Protein 2K4J (pdb70)

Structure (mmCIF, N/CA/C/O backbone):
data_2K4J
#
_entry.id   2K4J
#
_cell.length_a   1.000
_cell.length_b   1.000
_cell.length_c   1.000
_cell.angle_alpha   90.00
_cell.angle_beta   90.00
_cell.angle_gamma   90.00
#
_symmetry.space_group_name_H-M   'P 1'
#
loop_
_atom_site.group_PDB
_atom_site.id
_atom_site.type_symbol
_atom_site.label_atom_id
_atom_site.label_alt_id
_atom_site.label_comp_id
_atom_site.label_asym_id
_atom_site.label_entity_id
_atom_site.label_seq_id
_atom_site.pdbx_PDB_ins_code
_atom_site.Cartn_x
_atom_site.Cartn_y
_atom_site.Cartn_z
_atom_site.occupancy
_atom_site.B_iso_or_equiv
_atom_site.auth_seq_id
_atom_site.auth_comp_id
_atom_site.auth_asym_id
_atom_site.auth_atom_id
_atom_site.pdbx_PDB_model_num
ATOM 1 N N . GLY A 1 11 ? 3.626 31.985 7.746 1.00 0.00 11 GLY A N 1
ATOM 2 C CA . GLY A 1 11 ? 3.399 30.569 7.380 1.00 0.00 11 GLY A CA 1
ATOM 3 C C . GLY A 1 11 ? 2.169 30.398 6.497 1.00 0.00 11 GLY A C 1
ATOM 4 O O . GLY A 1 11 ? 1.197 31.144 6.623 1.00 0.00 11 GLY A O 1
ATOM 8 N N . SER A 1 12 ? 2.186 29.407 5.604 1.00 0.00 12 SER A N 1
ATOM 9 C CA . SER A 1 12 ? 1.090 29.083 4.669 1.00 0.00 12 SER A CA 1
ATOM 10 C C . SER A 1 12 ? 1.226 27.657 4.089 1.00 0.00 12 SER A C 1
ATOM 11 O O . SER A 1 12 ? 2.285 27.026 4.197 1.00 0.00 12 SER A O 1
ATOM 19 N N . GLU A 1 13 ? 0.150 27.134 3.491 1.00 0.00 13 GLU A N 1
ATOM 20 C CA . GLU A 1 13 ? 0.067 25.761 2.973 1.00 0.00 13 GLU A CA 1
ATOM 21 C C . GLU A 1 13 ? 0.575 25.653 1.522 1.00 0.00 13 GLU A C 1
ATOM 22 O O . GLU A 1 13 ? 0.500 26.605 0.738 1.00 0.00 13 GLU A O 1
ATOM 34 N N . GLU A 1 14 ? 1.073 24.467 1.163 1.00 0.00 14 GLU A N 1
ATOM 35 C CA . GLU A 1 14 ? 1.572 24.121 -0.172 1.00 0.00 14 GLU A CA 1
ATOM 36 C C . GLU A 1 14 ? 0.470 24.148 -1.256 1.00 0.00 14 GLU A C 1
ATOM 37 O O . GLU A 1 14 ? -0.714 23.953 -0.969 1.00 0.00 14 GLU A O 1
ATOM 49 N N . VAL A 1 15 ? 0.865 24.317 -2.527 1.00 0.00 15 VAL A N 1
ATOM 50 C CA . VAL A 1 15 ? -0.051 24.313 -3.699 1.00 0.00 15 VAL A CA 1
ATOM 51 C C . VAL A 1 15 ? -0.456 22.898 -4.169 1.00 0.00 15 VAL A C 1
ATOM 52 O O . VAL A 1 15 ? -1.177 22.750 -5.156 1.00 0.00 15 VAL A O 1
ATOM 65 N N . SER A 1 16 ? 0.016 21.848 -3.488 1.00 0.00 16 SER A N 1
ATOM 66 C CA . SER A 1 16 ? -0.019 20.448 -3.950 1.00 0.00 16 SER A CA 1
ATOM 67 C C . SER A 1 16 ? -0.042 19.451 -2.767 1.00 0.00 16 SER A C 1
ATOM 68 O O . SER A 1 16 ? 0.689 18.456 -2.748 1.00 0.00 16 SER A O 1
ATOM 76 N N . GLU A 1 17 ? -0.851 19.745 -1.739 1.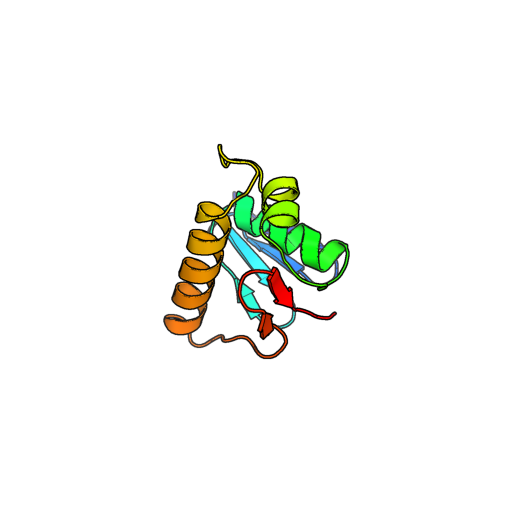00 0.00 17 GLU A N 1
ATOM 77 C CA . GLU A 1 17 ? -0.916 18.963 -0.494 1.00 0.00 17 GLU A CA 1
ATOM 78 C C . GLU A 1 17 ? -1.328 17.489 -0.722 1.00 0.00 17 GLU A C 1
ATOM 79 O O . GLU A 1 17 ? -2.216 17.224 -1.547 1.00 0.00 17 GLU A O 1
ATOM 91 N N . PRO A 1 18 ? -0.751 16.532 0.037 1.00 0.00 18 PRO A N 1
ATOM 92 C CA . PRO A 1 18 ? -1.133 15.123 -0.006 1.00 0.00 18 PRO A CA 1
ATOM 93 C C . PRO A 1 18 ? -2.521 14.885 0.612 1.00 0.00 18 PRO A C 1
ATOM 94 O O . PRO A 1 18 ? -3.068 15.734 1.317 1.00 0.00 18 PRO A O 1
ATOM 105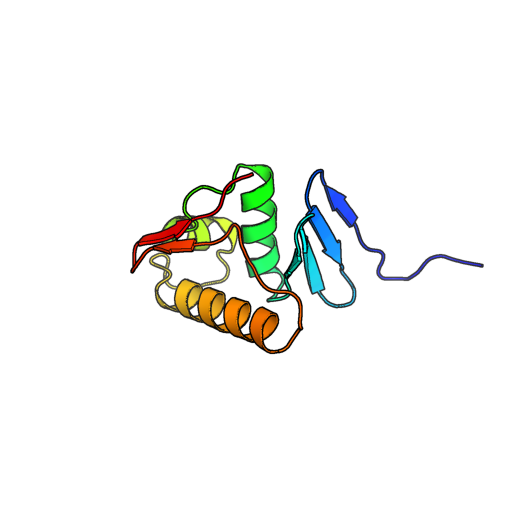 N N . GLY A 1 19 ? -3.080 13.701 0.344 1.00 0.00 19 GLY A N 1
ATOM 106 C CA . GLY A 1 19 ? -4.319 13.186 0.947 1.00 0.00 19 GLY A CA 1
ATOM 107 C C . GLY A 1 19 ? -4.170 11.730 1.381 1.00 0.00 19 GLY A C 1
ATOM 108 O O . GLY A 1 19 ? -3.148 11.100 1.107 1.00 0.00 19 GLY A O 1
ATOM 112 N N . ASP A 1 20 ? -5.185 11.156 2.025 1.00 0.00 20 ASP A N 1
ATOM 113 C CA . ASP A 1 20 ? -5.117 9.798 2.567 1.00 0.00 20 ASP A CA 1
ATOM 114 C C . ASP A 1 20 ? -6.482 9.140 2.835 1.00 0.00 20 ASP A C 1
ATOM 115 O O . ASP A 1 20 ? -7.515 9.812 2.903 1.00 0.00 20 ASP A O 1
ATOM 124 N N . ALA A 1 21 ? -6.454 7.815 3.021 1.00 0.00 21 ALA A N 1
ATOM 125 C CA . ALA A 1 21 ? -7.587 6.985 3.426 1.00 0.00 21 ALA A CA 1
ATOM 126 C C . ALA A 1 21 ? -7.104 5.706 4.139 1.00 0.00 21 ALA A C 1
ATOM 127 O O . ALA A 1 21 ? -6.409 4.874 3.555 1.00 0.00 21 ALA A O 1
ATOM 134 N N . ASN A 1 22 ? -7.503 5.535 5.404 1.00 0.00 22 ASN A N 1
ATOM 135 C CA . ASN A 1 22 ? -7.298 4.332 6.223 1.00 0.00 22 ASN A CA 1
ATOM 136 C C . ASN A 1 22 ? -5.831 3.829 6.252 1.00 0.00 22 ASN A C 1
ATOM 137 O O . ASN A 1 22 ? -5.030 4.306 7.058 1.00 0.00 22 ASN A O 1
ATOM 148 N N . ILE A 1 23 ? -5.484 2.843 5.411 1.00 0.00 23 ILE A N 1
ATOM 149 C CA . ILE A 1 23 ? -4.183 2.131 5.402 1.00 0.00 23 ILE A CA 1
ATOM 150 C C . ILE A 1 23 ? -3.167 2.774 4.424 1.00 0.00 23 ILE A C 1
ATOM 151 O O . ILE A 1 23 ? -1.982 2.438 4.455 1.00 0.00 23 ILE A O 1
ATOM 167 N N . PHE A 1 24 ? -3.598 3.711 3.569 1.00 0.00 24 PHE A N 1
ATOM 168 C CA . PHE A 1 24 ? -2.813 4.239 2.453 1.00 0.00 24 PHE A CA 1
ATOM 169 C C . PHE A 1 24 ? -2.977 5.760 2.274 1.00 0.00 24 PHE A C 1
ATOM 170 O O . PHE A 1 24 ? -3.943 6.368 2.737 1.00 0.00 24 PHE A O 1
ATOM 187 N N . ARG A 1 25 ? -2.002 6.384 1.603 1.00 0.00 25 ARG A N 1
ATOM 188 C CA . ARG A 1 25 ? -1.891 7.835 1.395 1.00 0.00 25 ARG A CA 1
ATOM 189 C C . ARG A 1 25 ? -1.562 8.126 -0.070 1.00 0.00 25 ARG A C 1
ATOM 190 O O . ARG A 1 25 ? -0.830 7.349 -0.671 1.00 0.00 25 ARG A O 1
ATOM 211 N N . VAL A 1 26 ? -2.038 9.241 -0.621 1.00 0.00 26 VAL A N 1
ATOM 212 C CA . VAL A 1 26 ? -1.626 9.763 -1.941 1.00 0.00 26 VAL A CA 1
ATOM 213 C C . VAL A 1 26 ? -0.745 11.009 -1.785 1.00 0.00 26 VAL A C 1
ATOM 214 O O . VAL A 1 26 ? -1.091 11.926 -1.043 1.00 0.00 26 VAL A O 1
ATOM 227 N N . ASP A 1 27 ? 0.372 11.054 -2.514 1.00 0.00 27 ASP A N 1
ATOM 228 C CA . ASP A 1 27 ? 1.211 12.245 -2.677 1.00 0.00 27 ASP A CA 1
ATOM 229 C C . ASP A 1 27 ? 1.036 12.830 -4.089 1.00 0.00 27 ASP A C 1
ATOM 230 O O . ASP A 1 27 ? 1.346 12.174 -5.085 1.00 0.00 27 ASP A O 1
ATOM 239 N N . LYS A 1 28 ? 0.533 14.067 -4.176 1.00 0.00 28 LYS A N 1
ATOM 240 C CA . LYS A 1 28 ? 0.194 14.712 -5.456 1.00 0.00 28 LYS A CA 1
ATOM 241 C C . LYS A 1 28 ? 1.397 15.370 -6.163 1.00 0.00 28 LYS A C 1
ATOM 242 O O . LYS A 1 28 ? 1.373 15.535 -7.385 1.00 0.00 28 LYS A O 1
ATOM 261 N N . ASP A 1 29 ? 2.436 15.757 -5.415 1.00 0.00 29 ASP A N 1
ATOM 262 C CA . ASP A 1 29 ? 3.608 16.480 -5.932 1.00 0.00 29 ASP A CA 1
ATOM 263 C C . ASP A 1 29 ? 4.532 15.553 -6.733 1.00 0.00 29 ASP A C 1
ATOM 264 O O . ASP A 1 29 ? 4.869 15.833 -7.884 1.00 0.00 29 ASP A O 1
ATOM 273 N N . SER A 1 30 ? 4.905 14.422 -6.137 1.00 0.00 30 SER A N 1
ATOM 274 C CA . SER A 1 30 ? 5.704 13.373 -6.782 1.00 0.00 30 SER A CA 1
ATOM 275 C C . SER A 1 30 ? 4.843 12.346 -7.545 1.00 0.00 30 SER A C 1
ATOM 276 O O . SER A 1 30 ? 5.377 11.614 -8.384 1.00 0.00 30 SER A O 1
ATOM 284 N N . ARG A 1 31 ? 3.524 12.289 -7.272 1.00 0.00 31 ARG A N 1
ATOM 285 C CA . ARG A 1 31 ? 2.505 11.493 -7.988 1.00 0.00 31 ARG A CA 1
ATOM 286 C C . ARG A 1 31 ? 2.576 10.000 -7.588 1.00 0.00 31 ARG A C 1
ATOM 287 O O . ARG A 1 31 ? 2.712 9.111 -8.433 1.00 0.00 31 ARG A O 1
ATOM 308 N N . GLU A 1 32 ? 2.552 9.735 -6.276 1.00 0.00 32 GLU A N 1
ATOM 309 C CA . GLU A 1 32 ? 2.923 8.456 -5.636 1.00 0.00 32 GLU A CA 1
ATOM 310 C C . GLU A 1 32 ? 1.857 7.984 -4.622 1.00 0.00 32 GLU A C 1
ATOM 311 O O . GLU A 1 32 ? 0.966 8.759 -4.269 1.00 0.00 32 GLU A O 1
ATOM 323 N N . VAL A 1 33 ? 1.953 6.735 -4.136 1.00 0.00 33 VAL A N 1
ATOM 324 C CA . VAL A 1 33 ? 1.035 6.157 -3.122 1.00 0.00 33 VAL A CA 1
ATOM 325 C C . VAL A 1 33 ? 1.802 5.432 -2.007 1.00 0.00 33 VAL A C 1
ATOM 326 O O . VAL A 1 33 ? 2.639 4.575 -2.270 1.00 0.00 33 VAL A O 1
ATOM 339 N N . TYR A 1 34 ? 1.546 5.778 -0.743 1.00 0.00 34 TYR A N 1
ATOM 340 C CA . TYR A 1 34 ? 2.262 5.222 0.413 1.00 0.00 34 TYR A CA 1
ATOM 341 C C . TYR A 1 34 ? 1.328 4.293 1.195 1.00 0.00 34 TYR A C 1
ATOM 342 O O . TYR A 1 34 ? 0.302 4.736 1.705 1.00 0.00 34 TYR A O 1
ATOM 360 N N . MET A 1 35 ? 1.672 3.012 1.302 1.00 0.00 35 MET A N 1
ATOM 361 C CA . MET A 1 35 ? 1.004 2.030 2.155 1.00 0.00 35 MET A CA 1
ATOM 362 C C . MET A 1 35 ? 1.636 2.044 3.551 1.00 0.00 35 MET A C 1
ATOM 363 O O . MET A 1 35 ? 2.819 2.349 3.694 1.00 0.00 35 MET A O 1
ATOM 377 N N . HIS A 1 36 ? 0.895 1.607 4.569 1.00 0.00 36 HIS A N 1
ATOM 378 C CA . HIS A 1 36 ? 1.393 1.443 5.946 1.00 0.00 36 HIS A CA 1
ATOM 379 C C . HIS A 1 36 ? 2.699 0.608 6.063 1.00 0.00 36 HIS A C 1
ATOM 380 O O . HIS A 1 36 ? 3.485 0.809 6.991 1.00 0.00 36 HIS A O 1
ATOM 394 N N . GLU A 1 37 ? 2.946 -0.300 5.106 1.00 0.00 37 GLU A N 1
ATOM 395 C CA . GLU A 1 37 ? 4.174 -1.104 5.017 1.00 0.00 37 GLU A CA 1
ATOM 396 C C . GLU A 1 37 ? 5.294 -0.427 4.208 1.00 0.00 37 GLU A C 1
ATOM 397 O O . GLU A 1 37 ? 6.465 -0.714 4.459 1.00 0.00 37 GLU A O 1
ATOM 409 N N . LYS A 1 38 ? 4.974 0.407 3.201 1.00 0.00 38 LYS A N 1
ATOM 410 C CA . LYS A 1 38 ? 5.900 0.737 2.097 1.00 0.00 38 LYS A CA 1
ATOM 411 C C . LYS A 1 38 ? 5.460 1.848 1.125 1.00 0.00 38 LYS A C 1
ATOM 412 O O . LYS A 1 38 ? 4.281 2.005 0.816 1.00 0.00 38 LYS A O 1
ATOM 431 N N . LYS A 1 39 ? 6.437 2.573 0.564 1.00 0.00 39 LYS A N 1
ATOM 432 C CA . LYS A 1 39 ? 6.230 3.589 -0.485 1.00 0.00 39 LYS A CA 1
ATOM 433 C C . LYS A 1 39 ? 6.223 2.955 -1.895 1.00 0.00 39 LYS A C 1
ATOM 434 O O . LYS A 1 39 ? 7.090 2.137 -2.208 1.00 0.00 39 LYS A O 1
ATOM 453 N N . LEU A 1 40 ? 5.234 3.320 -2.722 1.00 0.00 40 LEU A N 1
ATOM 454 C CA . LEU A 1 40 ? 5.008 2.826 -4.090 1.00 0.00 40 LEU A CA 1
ATOM 455 C C . LEU A 1 40 ? 4.700 4.006 -5.019 1.00 0.00 40 LEU A C 1
ATOM 456 O O . LEU A 1 40 ? 4.092 4.998 -4.620 1.00 0.00 40 LEU A O 1
ATOM 472 N N . ASP A 1 41 ? 5.144 3.924 -6.268 1.00 0.00 41 ASP A N 1
ATOM 473 C CA . ASP A 1 41 ? 5.419 5.135 -7.054 1.00 0.00 41 ASP A CA 1
ATOM 474 C C . ASP A 1 41 ? 5.566 4.869 -8.566 1.00 0.00 41 ASP A C 1
ATOM 475 O O . ASP A 1 41 ? 6.615 5.097 -9.171 1.00 0.00 41 ASP A O 1
ATOM 484 N N . LEU A 1 42 ? 4.479 4.377 -9.174 1.00 0.00 42 LEU A N 1
ATOM 485 C CA . LEU A 1 42 ? 4.316 4.225 -10.630 1.00 0.00 42 LEU A CA 1
ATOM 486 C C . LEU A 1 42 ? 3.830 5.562 -11.229 1.00 0.00 42 LEU A C 1
ATOM 487 O O . LEU A 1 42 ? 4.603 6.519 -11.334 1.00 0.00 42 LEU A O 1
ATOM 503 N N . THR A 1 43 ? 2.550 5.615 -11.617 1.00 0.00 43 THR A N 1
ATOM 504 C CA . THR A 1 43 ? 1.860 6.732 -12.283 1.00 0.00 43 THR A CA 1
ATOM 505 C C . THR A 1 43 ? 0.404 6.697 -11.827 1.00 0.00 43 THR A C 1
ATOM 506 O O . THR A 1 43 ? -0.037 5.700 -11.260 1.00 0.00 43 THR A O 1
ATOM 517 N N . ARG A 1 44 ? -0.348 7.777 -12.055 1.00 0.00 44 ARG A N 1
ATOM 518 C CA . ARG A 1 44 ? -1.679 8.010 -11.471 1.00 0.00 44 ARG A CA 1
ATOM 519 C C . ARG A 1 44 ? -2.644 6.823 -11.614 1.00 0.00 44 ARG A C 1
ATOM 520 O O . ARG A 1 44 ? -3.354 6.493 -10.668 1.00 0.00 44 ARG A O 1
ATOM 541 N N . ALA A 1 45 ? -2.649 6.152 -12.768 1.00 0.00 45 ALA A N 1
ATOM 542 C CA . ALA A 1 45 ? -3.502 4.990 -13.005 1.00 0.00 45 ALA A CA 1
ATOM 543 C C . ALA A 1 45 ? -3.094 3.789 -12.131 1.00 0.00 45 ALA A C 1
ATOM 544 O O . ALA A 1 45 ? -3.969 3.163 -11.531 1.00 0.00 45 ALA A O 1
ATOM 551 N N . GLU A 1 46 ? -1.794 3.508 -11.975 1.00 0.00 46 GLU A N 1
ATOM 552 C CA . GLU A 1 46 ? -1.287 2.393 -11.189 1.00 0.00 46 GLU A CA 1
ATOM 553 C C . GLU A 1 46 ? -1.511 2.631 -9.691 1.00 0.00 46 GLU A C 1
ATOM 554 O O . GLU A 1 46 ? -1.966 1.753 -8.956 1.00 0.00 46 GLU A O 1
ATOM 566 N N . TYR A 1 47 ? -1.278 3.876 -9.275 1.00 0.00 47 TYR A N 1
ATOM 567 C CA . TYR A 1 47 ? -1.797 4.413 -8.008 1.00 0.00 47 TYR A CA 1
ATOM 568 C C . TYR A 1 47 ? -3.295 4.114 -7.829 1.00 0.00 47 TYR A C 1
ATOM 569 O O . TYR A 1 47 ? -3.653 3.523 -6.810 1.00 0.00 47 TYR A O 1
ATOM 587 N N . GLU A 1 48 ? -4.155 4.482 -8.784 1.00 0.00 48 GLU A N 1
ATOM 588 C CA . GLU A 1 48 ? -5.603 4.270 -8.681 1.00 0.00 48 GLU A CA 1
ATOM 589 C C . GLU A 1 48 ? -5.936 2.798 -8.405 1.00 0.00 48 GLU A C 1
ATOM 590 O O . GLU A 1 48 ? -6.739 2.507 -7.518 1.00 0.00 48 GLU A O 1
ATOM 602 N N . ILE A 1 49 ? -5.282 1.863 -9.109 1.00 0.00 49 ILE A N 1
ATOM 603 C CA . ILE A 1 49 ? -5.510 0.421 -8.875 1.00 0.00 49 ILE A CA 1
ATOM 604 C C . ILE A 1 49 ? -5.081 0.006 -7.474 1.00 0.00 49 ILE A C 1
ATOM 605 O O . ILE A 1 49 ? -5.847 -0.671 -6.795 1.00 0.00 49 ILE A O 1
ATOM 621 N N . LEU A 1 50 ? -3.864 0.365 -7.051 1.00 0.00 50 LEU A N 1
ATOM 622 C CA . LEU A 1 50 ? -3.312 -0.109 -5.777 1.00 0.00 50 LEU A CA 1
ATOM 623 C C . LEU A 1 50 ? -4.032 0.544 -4.580 1.00 0.00 50 LEU A C 1
ATOM 624 O O . LEU A 1 50 ? -4.344 -0.118 -3.596 1.00 0.00 50 LEU A O 1
ATOM 640 N N . SER A 1 51 ? -4.404 1.815 -4.704 1.00 0.00 51 SER A N 1
ATOM 641 C CA . SER A 1 51 ? -5.357 2.508 -3.822 1.00 0.00 51 SER A CA 1
ATOM 642 C C . SER A 1 51 ? -6.676 1.736 -3.669 1.00 0.00 51 SER A C 1
ATOM 643 O O . SER A 1 51 ? -7.055 1.389 -2.544 1.00 0.00 51 SER A O 1
ATOM 651 N N . LEU A 1 52 ? -7.342 1.385 -4.780 1.00 0.00 52 LEU A N 1
ATOM 652 C CA . LEU A 1 52 ? -8.548 0.560 -4.726 1.00 0.00 52 LEU A CA 1
ATOM 653 C C . LEU A 1 52 ? -8.260 -0.817 -4.118 1.00 0.00 52 LEU A C 1
ATOM 654 O O . LEU A 1 52 ? -9.069 -1.292 -3.332 1.00 0.00 52 LEU A O 1
ATOM 670 N N . LEU A 1 53 ? -7.118 -1.441 -4.425 1.00 0.00 53 LEU A N 1
ATOM 671 C CA . LEU A 1 53 ? -6.731 -2.754 -3.905 1.00 0.00 53 LEU A CA 1
ATOM 672 C C . LEU A 1 53 ? -6.668 -2.770 -2.378 1.00 0.00 53 LEU A C 1
ATOM 673 O O . LEU A 1 53 ? -7.214 -3.677 -1.760 1.00 0.00 53 LEU A O 1
ATOM 689 N N . ILE A 1 54 ? -6.036 -1.778 -1.751 1.00 0.00 54 ILE A N 1
ATOM 690 C CA . ILE A 1 54 ? -6.039 -1.689 -0.280 1.00 0.00 54 ILE A CA 1
ATOM 691 C C . ILE A 1 54 ? -7.425 -1.286 0.250 1.00 0.00 54 ILE A C 1
ATOM 692 O O . ILE A 1 54 ? -7.844 -1.782 1.296 1.00 0.00 54 ILE A O 1
ATOM 708 N N . SER A 1 55 ? -8.172 -0.453 -0.478 1.00 0.00 55 SER A N 1
ATOM 709 C CA . SER A 1 55 ? -9.552 -0.105 -0.105 1.00 0.00 55 SER A CA 1
ATOM 710 C C . SER A 1 55 ? -10.515 -1.322 -0.068 1.00 0.00 55 SER A C 1
ATOM 711 O O . SER A 1 55 ? -11.274 -1.466 0.898 1.00 0.00 55 SER A O 1
ATOM 719 N N . LYS A 1 56 ? -10.477 -2.232 -1.061 1.00 0.00 56 LYS A N 1
ATOM 720 C CA . LYS A 1 56 ? -11.199 -3.520 -1.019 1.00 0.00 56 LYS A CA 1
ATOM 721 C C . LYS A 1 56 ? -10.516 -4.537 -0.083 1.00 0.00 56 LYS A C 1
ATOM 722 O O . LYS A 1 56 ? -11.067 -4.854 0.974 1.00 0.00 56 LYS A O 1
ATOM 741 N N . LYS A 1 57 ? -9.346 -5.047 -0.491 1.00 0.00 57 LYS A N 1
ATOM 742 C CA . LYS A 1 57 ? -8.527 -6.126 0.100 1.00 0.00 57 LYS A CA 1
ATOM 743 C C . LYS A 1 57 ? -7.413 -6.600 -0.857 1.00 0.00 57 LYS A C 1
ATOM 744 O O . LYS A 1 57 ? -7.576 -6.557 -2.079 1.00 0.00 57 LYS A O 1
ATOM 763 N N . GLY A 1 58 ? -6.307 -7.105 -0.287 1.00 0.00 58 GLY A N 1
ATOM 764 C CA . GLY A 1 58 ? -5.079 -7.473 -1.009 1.00 0.00 58 GLY A CA 1
ATOM 765 C C . GLY A 1 58 ? -5.316 -8.451 -2.163 1.00 0.00 58 GLY A C 1
ATOM 766 O O . GLY A 1 58 ? -4.934 -8.146 -3.291 1.00 0.00 58 GLY A O 1
ATOM 770 N N . TYR A 1 59 ? -5.978 -9.586 -1.895 1.00 0.00 59 TYR A N 1
ATOM 771 C CA . TYR A 1 59 ? -6.506 -10.516 -2.894 1.00 0.00 59 TYR A CA 1
ATOM 772 C C . TYR A 1 59 ? -5.376 -11.054 -3.793 1.00 0.00 59 TYR A C 1
ATOM 773 O O . TYR A 1 59 ? -4.212 -11.098 -3.391 1.00 0.00 59 TYR A O 1
ATOM 791 N N . VAL A 1 60 ? -5.708 -11.469 -5.008 1.00 0.00 60 VAL A N 1
ATOM 792 C CA . VAL A 1 60 ? -4.740 -11.635 -6.097 1.00 0.00 60 VAL A CA 1
ATOM 793 C C . VAL A 1 60 ? -4.982 -10.529 -7.127 1.00 0.00 60 VAL A C 1
ATOM 794 O O . VAL A 1 60 ? -6.060 -10.419 -7.709 1.00 0.00 60 VAL A O 1
ATOM 807 N N . PHE A 1 61 ? -3.967 -9.683 -7.295 1.00 0.00 61 PHE A N 1
ATOM 808 C CA . PHE A 1 61 ? -3.949 -8.497 -8.145 1.00 0.00 61 PHE A CA 1
ATOM 809 C C . PHE A 1 61 ? -3.628 -8.957 -9.580 1.00 0.00 61 PHE A C 1
ATOM 810 O O . PHE A 1 61 ? -2.526 -9.430 -9.856 1.00 0.00 61 PHE A O 1
ATOM 827 N N . SER A 1 62 ? -4.621 -8.918 -10.469 1.00 0.00 62 SER A N 1
ATOM 828 C CA . SER A 1 62 ? -4.639 -9.688 -11.732 1.00 0.00 62 SER A CA 1
ATOM 829 C C . SER A 1 62 ? -4.838 -8.806 -12.963 1.00 0.00 62 SER A C 1
ATOM 830 O O . SER A 1 62 ? -5.591 -7.843 -12.889 1.00 0.00 62 SER A O 1
ATOM 838 N N . ARG A 1 63 ? -4.277 -9.188 -14.120 1.00 0.00 63 ARG A N 1
ATOM 839 C CA . ARG A 1 63 ? -4.399 -8.485 -15.419 1.00 0.00 63 ARG A CA 1
ATOM 840 C C . ARG A 1 63 ? -5.806 -7.913 -15.724 1.00 0.00 63 ARG A C 1
ATOM 841 O O . ARG A 1 63 ? -5.928 -6.716 -15.954 1.00 0.00 63 ARG A O 1
ATOM 862 N N . GLU A 1 64 ? -6.870 -8.722 -15.685 1.00 0.00 64 GLU A N 1
ATOM 863 C CA . GLU A 1 64 ? -8.261 -8.277 -15.846 1.00 0.00 64 GLU A CA 1
ATOM 864 C C . GLU A 1 64 ? -8.711 -7.229 -14.816 1.00 0.00 64 GLU A C 1
ATOM 865 O O . GLU A 1 64 ? -9.119 -6.127 -15.167 1.00 0.00 64 GLU A O 1
ATOM 877 N N . SER A 1 65 ? -8.612 -7.544 -13.531 1.00 0.00 65 SER A N 1
ATOM 878 C CA . SER A 1 65 ? -8.956 -6.621 -12.429 1.00 0.00 65 SER A CA 1
ATOM 879 C C . SER A 1 65 ? -8.172 -5.293 -12.510 1.00 0.00 65 SER A C 1
ATOM 880 O O . SER A 1 65 ? -8.724 -4.201 -12.360 1.00 0.00 65 SER A O 1
ATOM 888 N N . ILE A 1 66 ? -6.881 -5.387 -12.834 1.00 0.00 66 ILE A N 1
ATOM 889 C CA . ILE A 1 66 ? -5.980 -4.264 -13.163 1.00 0.00 66 ILE A CA 1
ATOM 890 C C . ILE A 1 66 ? -6.523 -3.400 -14.311 1.00 0.00 66 ILE A C 1
ATOM 891 O O . ILE A 1 66 ? -6.608 -2.180 -14.171 1.00 0.00 66 ILE A O 1
ATOM 907 N N . ALA A 1 67 ? -6.938 -4.026 -15.413 1.00 0.00 67 ALA A N 1
ATOM 908 C CA . ALA A 1 67 ? -7.570 -3.385 -16.564 1.00 0.00 67 ALA A CA 1
ATOM 909 C C . ALA A 1 67 ? -8.900 -2.726 -16.194 1.00 0.00 67 ALA A C 1
ATOM 910 O O . ALA A 1 67 ? -9.276 -1.734 -16.811 1.00 0.00 67 ALA A O 1
ATOM 917 N N . ILE A 1 68 ? -9.613 -3.272 -15.207 1.00 0.00 68 ILE A N 1
ATOM 918 C CA . ILE A 1 68 ? -10.892 -2.719 -14.737 1.00 0.00 68 ILE A CA 1
ATOM 919 C C . ILE A 1 68 ? -10.662 -1.471 -13.865 1.00 0.00 68 ILE A C 1
ATOM 920 O O . ILE A 1 68 ? -11.430 -0.511 -13.986 1.00 0.00 68 ILE A O 1
ATOM 936 N N . GLU A 1 69 ? -9.608 -1.435 -13.035 1.00 0.00 69 GLU A N 1
ATOM 937 C CA . GLU A 1 69 ? -9.352 -0.293 -12.145 1.00 0.00 69 GLU A CA 1
ATOM 938 C C . GLU A 1 69 ? -8.378 0.785 -12.692 1.00 0.00 69 GLU A C 1
ATOM 939 O O . GLU A 1 69 ? -8.612 1.962 -12.412 1.00 0.00 69 GLU A O 1
ATOM 951 N N . SER A 1 70 ? -7.308 0.465 -13.444 1.00 0.00 70 SER A N 1
ATOM 952 C CA . SER A 1 70 ? -6.463 1.519 -14.072 1.00 0.00 70 SER A CA 1
ATOM 953 C C . SER A 1 70 ? -7.110 2.011 -15.380 1.00 0.00 70 SER A C 1
ATOM 954 O O . SER A 1 70 ? -7.476 3.186 -15.486 1.00 0.00 70 SER A O 1
ATOM 962 N N . GLU A 1 71 ? -7.297 1.103 -16.349 1.00 0.00 71 GLU A N 1
ATOM 963 C CA . GLU A 1 71 ? -8.221 1.227 -17.484 1.00 0.00 71 GLU A CA 1
ATOM 964 C C . GLU A 1 71 ? -7.836 2.293 -18.542 1.00 0.00 71 GLU A C 1
ATOM 965 O O . GLU A 1 71 ? -8.532 2.474 -19.542 1.00 0.00 71 GLU A O 1
ATOM 977 N N . SER A 1 72 ? -6.687 2.958 -18.403 1.00 0.00 72 SER A N 1
ATOM 978 C CA . SER A 1 72 ? -6.115 3.858 -19.427 1.00 0.00 72 SER A CA 1
ATOM 979 C C . SER A 1 72 ? -5.463 3.099 -20.611 1.00 0.00 72 SER A C 1
ATOM 980 O O . SER A 1 72 ? -4.921 3.707 -21.539 1.00 0.00 72 SER A O 1
ATOM 988 N N . ILE A 1 73 ? -5.505 1.762 -20.577 1.00 0.00 73 ILE A N 1
ATOM 989 C CA . ILE A 1 73 ? -4.812 0.825 -21.476 1.00 0.00 73 ILE A CA 1
ATOM 990 C C . ILE A 1 73 ? -5.777 0.298 -22.555 1.00 0.00 73 ILE A C 1
ATOM 991 O O . ILE A 1 73 ? -6.922 -0.042 -22.250 1.00 0.00 73 ILE A O 1
ATOM 1007 N N . ASN A 1 74 ? -5.322 0.199 -23.813 1.00 0.00 74 ASN A N 1
ATOM 1008 C CA . ASN A 1 74 ? -6.177 -0.205 -24.945 1.00 0.00 74 ASN A CA 1
ATOM 1009 C C . ASN A 1 74 ? -6.655 -1.681 -24.880 1.00 0.00 74 ASN A C 1
ATOM 1010 O O . ASN A 1 74 ? -7.875 -1.891 -24.880 1.00 0.00 74 ASN A O 1
ATOM 1021 N N . PRO A 1 75 ? -5.771 -2.708 -24.812 1.00 0.00 75 PRO A N 1
ATOM 1022 C CA . PRO A 1 75 ? -6.187 -4.106 -24.661 1.00 0.00 75 PRO A CA 1
ATOM 1023 C C . PRO A 1 75 ? -6.706 -4.397 -23.244 1.00 0.00 75 PRO A C 1
ATOM 1024 O O . PRO A 1 75 ? -5.965 -4.299 -22.267 1.00 0.00 75 PRO A O 1
ATOM 1035 N N . GLU A 1 76 ? -7.973 -4.818 -23.143 1.00 0.00 76 GLU A N 1
ATOM 1036 C CA . GLU A 1 76 ? -8.640 -5.173 -21.881 1.00 0.00 76 GLU A CA 1
ATOM 1037 C C . GLU A 1 76 ? -8.128 -6.485 -21.251 1.00 0.00 76 GLU A C 1
ATOM 1038 O O . GLU A 1 76 ? -8.405 -6.771 -20.085 1.00 0.00 76 GLU A O 1
ATOM 1050 N N . SER A 1 77 ? -7.367 -7.289 -21.998 1.00 0.00 77 SER A N 1
ATOM 1051 C CA . SER A 1 77 ? -6.656 -8.469 -21.486 1.00 0.00 77 SER A CA 1
ATOM 1052 C C . SER A 1 77 ? -5.375 -8.108 -20.715 1.00 0.00 77 SER A C 1
ATOM 1053 O O . SER A 1 77 ? -4.893 -8.927 -19.934 1.00 0.00 77 SER A O 1
ATOM 1061 N N . SER A 1 78 ? -4.848 -6.889 -20.893 1.00 0.00 78 SER A N 1
ATOM 1062 C CA . SER A 1 78 ? -3.872 -6.222 -20.012 1.00 0.00 78 SER A CA 1
ATOM 1063 C C . SER A 1 78 ? -2.494 -6.897 -19.872 1.00 0.00 78 SER A C 1
ATOM 1064 O O . SER A 1 78 ? -1.718 -6.566 -18.974 1.00 0.00 78 SER A O 1
ATOM 1072 N N . ASN A 1 79 ? -2.138 -7.803 -20.787 1.00 0.00 79 ASN A N 1
ATOM 1073 C CA . ASN A 1 79 ? -0.857 -8.524 -20.780 1.00 0.00 79 ASN A CA 1
ATOM 1074 C C . ASN A 1 79 ? 0.375 -7.588 -20.783 1.00 0.00 79 ASN A C 1
ATOM 1075 O O . ASN A 1 79 ? 1.409 -7.926 -20.210 1.00 0.00 79 ASN A O 1
ATOM 1086 N N . LYS A 1 80 ? 0.266 -6.396 -21.389 1.00 0.00 80 LYS A N 1
ATOM 1087 C CA . LYS A 1 80 ? 1.321 -5.368 -21.374 1.00 0.00 80 LYS A CA 1
ATOM 1088 C C . LYS A 1 80 ? 1.196 -4.394 -20.190 1.00 0.00 80 LYS A C 1
ATOM 1089 O O . LYS A 1 80 ? 2.220 -3.923 -19.696 1.00 0.00 80 LYS A O 1
ATOM 1108 N N . SER A 1 81 ? -0.007 -4.136 -19.661 1.00 0.00 81 SER A N 1
ATOM 1109 C CA . SER A 1 81 ? -0.134 -3.325 -18.442 1.00 0.00 81 SER A CA 1
ATOM 1110 C C . SER A 1 81 ? 0.473 -4.076 -17.257 1.00 0.00 81 SER A C 1
ATOM 1111 O O . SER A 1 81 ? 1.329 -3.526 -16.582 1.00 0.00 81 SER A O 1
ATOM 1119 N N . ILE A 1 82 ? 0.134 -5.354 -17.042 1.00 0.00 82 ILE A N 1
ATOM 1120 C CA . ILE A 1 82 ? 0.688 -6.125 -15.911 1.00 0.00 82 ILE A CA 1
ATOM 1121 C C . ILE A 1 82 ? 2.211 -6.229 -15.985 1.00 0.00 82 ILE A C 1
ATOM 1122 O O . ILE A 1 82 ? 2.893 -6.074 -14.979 1.00 0.00 82 ILE A O 1
ATOM 1138 N N . ASP A 1 83 ? 2.725 -6.399 -17.197 1.00 0.00 83 ASP A N 1
ATOM 1139 C CA . ASP A 1 83 ? 4.162 -6.408 -17.500 1.00 0.00 83 ASP A CA 1
ATOM 1140 C C . ASP A 1 83 ? 4.840 -5.066 -17.152 1.00 0.00 83 ASP A C 1
ATOM 1141 O O . ASP A 1 83 ? 5.851 -5.072 -16.445 1.00 0.00 83 ASP A O 1
ATOM 1150 N N . VAL A 1 84 ? 4.271 -3.926 -17.578 1.00 0.00 84 VAL A N 1
ATOM 1151 C CA . VAL A 1 84 ? 4.749 -2.589 -17.145 1.00 0.00 84 VAL A CA 1
ATOM 1152 C C . VAL A 1 84 ? 4.652 -2.435 -15.629 1.00 0.00 84 VAL A C 1
ATOM 1153 O O . VAL A 1 84 ? 5.587 -1.938 -15.014 1.00 0.00 84 VAL A O 1
ATOM 1166 N N . ILE A 1 85 ? 3.532 -2.835 -15.024 1.00 0.00 85 ILE A N 1
ATOM 1167 C CA . ILE A 1 85 ? 3.235 -2.591 -13.609 1.00 0.00 85 ILE A CA 1
ATOM 1168 C C . ILE A 1 85 ? 4.197 -3.408 -12.745 1.00 0.00 85 ILE A C 1
ATOM 1169 O O . ILE A 1 85 ? 4.898 -2.819 -11.930 1.00 0.00 85 ILE A O 1
ATOM 1185 N N . ILE A 1 86 ? 4.323 -4.719 -12.978 1.00 0.00 86 ILE A N 1
ATOM 1186 C CA . ILE A 1 86 ? 5.307 -5.592 -12.307 1.00 0.00 86 ILE A CA 1
ATOM 1187 C C . ILE A 1 86 ? 6.733 -5.074 -12.517 1.00 0.00 86 ILE A C 1
ATOM 1188 O O . ILE A 1 86 ? 7.489 -4.972 -11.550 1.00 0.00 86 ILE A O 1
ATOM 1204 N N . GLY A 1 87 ? 7.090 -4.704 -13.754 1.00 0.00 87 GLY A N 1
ATOM 1205 C CA . GLY A 1 87 ? 8.427 -4.214 -14.093 1.00 0.00 87 GLY A CA 1
ATOM 1206 C C . GLY A 1 87 ? 8.775 -2.947 -13.318 1.00 0.00 87 GLY A C 1
ATOM 1207 O O . GLY A 1 87 ? 9.795 -2.908 -12.635 1.00 0.00 87 GLY A O 1
ATOM 1211 N N . ARG A 1 88 ? 7.908 -1.928 -13.356 1.00 0.00 88 ARG A N 1
ATOM 1212 C CA . ARG A 1 88 ? 8.127 -0.650 -12.686 1.00 0.00 88 ARG A CA 1
ATOM 1213 C C . ARG A 1 88 ? 7.996 -0.749 -11.164 1.00 0.00 88 ARG A C 1
ATOM 1214 O O . ARG A 1 88 ? 8.763 -0.084 -10.476 1.00 0.00 88 ARG A O 1
ATOM 1235 N N . LEU A 1 89 ? 7.119 -1.600 -10.617 1.00 0.00 89 LEU A N 1
ATOM 1236 C CA . LEU A 1 89 ? 7.051 -1.881 -9.177 1.00 0.00 89 LEU A CA 1
ATOM 1237 C C . LEU A 1 89 ? 8.397 -2.444 -8.714 1.00 0.00 89 LEU A C 1
ATOM 1238 O O . LEU A 1 89 ? 9.026 -1.846 -7.842 1.00 0.00 89 LEU A O 1
ATOM 1254 N N . ARG A 1 90 ? 8.881 -3.505 -9.376 1.00 0.00 90 ARG A N 1
ATOM 1255 C CA . ARG A 1 90 ? 10.195 -4.112 -9.122 1.00 0.00 90 ARG A CA 1
ATOM 1256 C C . ARG A 1 90 ? 11.303 -3.064 -9.200 1.00 0.00 90 ARG A C 1
ATOM 1257 O O . ARG A 1 90 ? 12.091 -2.931 -8.270 1.00 0.00 90 ARG A O 1
ATOM 1278 N N . SER A 1 91 ? 11.333 -2.280 -10.275 1.00 0.00 91 SER A N 1
ATOM 1279 C CA . SER A 1 91 ? 12.345 -1.234 -10.466 1.00 0.00 91 SER A CA 1
ATOM 1280 C C . SER A 1 91 ? 12.351 -0.196 -9.343 1.00 0.00 91 SER A C 1
ATOM 1281 O O . SER A 1 91 ? 13.413 0.080 -8.786 1.00 0.00 91 SER A O 1
ATOM 1289 N N . LYS A 1 92 ? 11.189 0.333 -8.939 1.00 0.00 92 LYS A N 1
ATOM 1290 C CA . LYS A 1 92 ? 11.146 1.258 -7.801 1.00 0.00 92 LYS A CA 1
ATOM 1291 C C . LYS A 1 92 ? 11.610 0.602 -6.487 1.00 0.00 92 LYS A C 1
ATOM 1292 O O . LYS A 1 92 ? 12.445 1.177 -5.787 1.00 0.00 92 LYS A O 1
ATOM 1311 N N . ILE A 1 93 ? 11.151 -0.612 -6.158 1.00 0.00 93 ILE A N 1
ATOM 1312 C CA . ILE A 1 93 ? 11.518 -1.275 -4.882 1.00 0.00 93 ILE A CA 1
ATOM 1313 C C . ILE A 1 93 ? 12.918 -1.926 -4.880 1.00 0.00 93 ILE A C 1
ATOM 1314 O O . ILE A 1 93 ? 13.400 -2.331 -3.822 1.00 0.00 93 ILE A O 1
ATOM 1330 N N . GLU A 1 94 ? 13.575 -2.013 -6.039 1.00 0.00 94 GLU A N 1
ATOM 1331 C CA . GLU A 1 94 ? 14.983 -2.399 -6.179 1.00 0.00 94 GLU A CA 1
ATOM 1332 C C . GLU A 1 94 ? 15.913 -1.175 -6.066 1.00 0.00 94 GLU A C 1
ATOM 1333 O O . GLU A 1 94 ? 16.944 -1.242 -5.392 1.00 0.00 94 GLU A O 1
ATOM 1345 N N . LYS A 1 95 ? 15.560 -0.045 -6.697 1.00 0.00 95 LYS A N 1
ATOM 1346 C CA . LYS A 1 95 ? 16.360 1.187 -6.665 1.00 0.00 95 LYS A CA 1
ATOM 1347 C C . LYS A 1 95 ? 16.301 1.894 -5.295 1.00 0.00 95 LYS A C 1
ATOM 1348 O O . LYS A 1 95 ? 17.339 2.289 -4.756 1.00 0.00 95 LYS A O 1
ATOM 1367 N N . ASN A 1 96 ? 15.108 2.024 -4.707 1.00 0.00 96 ASN A N 1
ATOM 1368 C CA . ASN A 1 96 ? 14.916 2.465 -3.317 1.00 0.00 96 ASN A CA 1
ATOM 1369 C C . ASN A 1 96 ? 15.182 1.304 -2.324 1.00 0.00 96 ASN A C 1
ATOM 1370 O O . ASN A 1 96 ? 15.003 0.141 -2.700 1.00 0.00 96 ASN A O 1
ATOM 1381 N N . PRO A 1 97 ? 15.582 1.585 -1.064 1.00 0.00 97 PRO A N 1
ATOM 1382 C CA . PRO A 1 97 ? 15.841 0.550 -0.058 1.00 0.00 97 PRO A CA 1
ATOM 1383 C C . PRO A 1 97 ? 14.557 -0.136 0.440 1.00 0.00 97 PRO A C 1
ATOM 1384 O O . PRO A 1 97 ? 14.612 -1.280 0.891 1.00 0.00 97 PRO A O 1
ATOM 1395 N N . LYS A 1 98 ? 13.397 0.531 0.338 1.00 0.00 98 LYS A N 1
ATOM 1396 C CA . LYS A 1 98 ? 12.096 -0.040 0.709 1.00 0.00 98 LYS A CA 1
ATOM 1397 C C . LYS A 1 98 ? 11.688 -1.186 -0.248 1.00 0.00 98 LYS A C 1
ATOM 1398 O O . LYS A 1 98 ? 11.609 -0.986 -1.460 1.00 0.00 98 LYS A O 1
ATOM 1417 N N . GLN A 1 99 ? 11.387 -2.372 0.299 1.00 0.00 99 GLN A N 1
ATOM 1418 C CA . GLN A 1 99 ? 11.098 -3.615 -0.433 1.00 0.00 99 GLN A CA 1
ATOM 1419 C C . GLN A 1 99 ? 9.877 -4.343 0.177 1.00 0.00 99 GLN A C 1
ATOM 1420 O O . GLN A 1 99 ? 9.593 -4.135 1.361 1.00 0.00 99 GLN A O 1
ATOM 1434 N N . PRO A 1 100 ? 9.137 -5.165 -0.600 1.00 0.00 100 PRO A N 1
ATOM 1435 C CA . PRO A 1 100 ? 7.939 -5.865 -0.138 1.00 0.00 100 PRO A CA 1
ATOM 1436 C C . PRO A 1 100 ? 8.275 -7.089 0.721 1.00 0.00 100 PRO A C 1
ATOM 1437 O O . PRO A 1 100 ? 9.357 -7.668 0.629 1.00 0.00 100 PRO A O 1
ATOM 1448 N N . GLN A 1 101 ? 7.286 -7.507 1.517 1.00 0.00 101 GLN A N 1
ATOM 1449 C CA . GLN A 1 101 ? 7.297 -8.783 2.242 1.00 0.00 101 GLN A CA 1
ATOM 1450 C C . GLN A 1 101 ? 5.919 -9.468 2.237 1.00 0.00 101 GLN A C 1
ATOM 1451 O O . GLN A 1 101 ? 5.869 -10.697 2.221 1.00 0.00 101 GLN A O 1
ATOM 1465 N N . TYR A 1 102 ? 4.804 -8.713 2.191 1.00 0.00 102 TYR A N 1
ATOM 1466 C CA . TYR A 1 102 ? 3.451 -9.309 2.087 1.00 0.00 102 TYR A CA 1
ATOM 1467 C C . TYR A 1 102 ? 2.904 -9.428 0.650 1.00 0.00 102 TYR A C 1
ATOM 1468 O O . TYR A 1 102 ? 1.837 -10.011 0.456 1.00 0.00 102 TYR A O 1
ATOM 1486 N N . ILE A 1 103 ? 3.619 -8.925 -0.368 1.00 0.00 103 ILE A N 1
ATOM 1487 C CA . ILE A 1 103 ? 3.294 -9.204 -1.783 1.00 0.00 103 ILE A CA 1
ATOM 1488 C C . ILE A 1 103 ? 4.055 -10.467 -2.240 1.00 0.00 103 ILE A C 1
ATOM 1489 O O . ILE A 1 103 ? 5.271 -10.554 -2.053 1.00 0.00 103 ILE A O 1
ATOM 1505 N N . ILE A 1 104 ? 3.363 -11.414 -2.883 1.00 0.00 104 ILE A N 1
ATOM 1506 C CA . ILE A 1 104 ? 3.927 -12.641 -3.494 1.00 0.00 104 ILE A CA 1
ATOM 1507 C C . ILE A 1 104 ? 3.529 -12.741 -4.981 1.00 0.00 104 ILE A C 1
ATOM 1508 O O . ILE A 1 104 ? 2.366 -12.554 -5.325 1.00 0.00 104 ILE A O 1
ATOM 1524 N N . SER A 1 105 ? 4.452 -13.068 -5.882 1.00 0.00 105 SER A N 1
ATOM 1525 C CA . SER A 1 105 ? 4.181 -13.262 -7.312 1.00 0.00 105 SER A CA 1
ATOM 1526 C C . SER A 1 105 ? 3.534 -14.635 -7.586 1.00 0.00 105 SER A C 1
ATOM 1527 O O . SER A 1 105 ? 3.983 -15.657 -7.060 1.00 0.00 105 SER A O 1
ATOM 1535 N N . VAL A 1 106 ? 2.494 -14.667 -8.429 1.00 0.00 106 VAL A N 1
ATOM 1536 C CA . VAL A 1 106 ? 1.694 -15.870 -8.760 1.00 0.00 106 VAL A CA 1
ATOM 1537 C C . VAL A 1 106 ? 1.610 -16.051 -10.286 1.00 0.00 106 VAL A C 1
ATOM 1538 O O . VAL A 1 106 ? 0.598 -15.740 -10.922 1.00 0.00 106 VAL A O 1
ATOM 1551 N N . ARG A 1 107 ? 2.708 -16.563 -10.863 1.00 0.00 107 ARG A N 1
ATOM 1552 C CA . ARG A 1 107 ? 2.848 -16.995 -12.267 1.00 0.00 107 ARG A CA 1
ATOM 1553 C C . ARG A 1 107 ? 2.293 -15.945 -13.262 1.00 0.00 107 ARG A C 1
ATOM 1554 O O . ARG A 1 107 ? 2.655 -14.770 -13.171 1.00 0.00 107 ARG A O 1
ATOM 1575 N N . GLY A 1 108 ? 1.391 -16.336 -14.176 1.00 0.00 108 GLY A N 1
ATOM 1576 C CA . GLY A 1 108 ? 0.631 -15.443 -15.072 1.00 0.00 108 GLY A CA 1
ATOM 1577 C C . GLY A 1 108 ? -0.769 -15.080 -14.558 1.00 0.00 108 GLY A C 1
ATOM 1578 O O . GLY A 1 108 ? -1.502 -14.367 -15.244 1.00 0.00 108 GLY A O 1
ATOM 1582 N N . ILE A 1 109 ? -1.155 -15.558 -13.366 1.00 0.00 109 ILE A N 1
ATOM 1583 C CA . ILE A 1 109 ? -2.460 -15.271 -12.734 1.00 0.00 109 ILE A CA 1
ATOM 1584 C C . ILE A 1 109 ? -2.456 -13.861 -12.126 1.00 0.00 109 ILE A C 1
ATOM 1585 O O . ILE A 1 109 ? -3.443 -13.130 -12.237 1.00 0.00 109 ILE A O 1
ATOM 1601 N N . GLY A 1 110 ? -1.328 -13.466 -11.525 1.00 0.00 110 GLY A N 1
ATOM 1602 C CA . GLY A 1 110 ? -1.112 -12.127 -10.975 1.00 0.00 110 GLY A CA 1
ATOM 1603 C C . GLY A 1 110 ? -0.150 -12.119 -9.798 1.00 0.00 110 GLY A C 1
ATOM 1604 O O . GLY A 1 110 ? 0.861 -12.822 -9.799 1.00 0.00 110 GLY A O 1
ATOM 1608 N N . TYR A 1 111 ? -0.453 -11.311 -8.786 1.00 0.00 111 TYR A N 1
ATOM 1609 C CA . TYR A 1 111 ? 0.370 -11.179 -7.582 1.00 0.00 111 TYR A CA 1
ATOM 1610 C C . TYR A 1 111 ? -0.477 -10.962 -6.320 1.00 0.00 111 TYR A C 1
ATOM 1611 O O . TYR A 1 111 ? -1.301 -10.055 -6.230 1.00 0.00 111 TYR A O 1
ATOM 1629 N N . LYS A 1 112 ? -0.306 -11.868 -5.360 1.00 0.00 112 LYS A N 1
ATOM 1630 C CA . LYS A 1 112 ? -1.090 -11.976 -4.132 1.00 0.00 112 LYS A CA 1
ATOM 1631 C C . LYS A 1 112 ? -0.625 -10.970 -3.071 1.00 0.00 112 LYS A C 1
ATOM 1632 O O . LYS A 1 112 ? 0.573 -10.740 -2.905 1.00 0.00 112 LYS A O 1
ATOM 1651 N N . LEU A 1 113 ? -1.573 -10.419 -2.314 1.00 0.00 113 LEU A N 1
ATOM 1652 C CA . LEU A 1 113 ? -1.354 -9.552 -1.154 1.00 0.00 113 LEU A CA 1
ATOM 1653 C C . LEU A 1 113 ? -2.417 -9.876 -0.094 1.00 0.00 113 LEU A C 1
ATOM 1654 O O . LEU A 1 113 ? -3.477 -10.412 -0.409 1.00 0.00 113 LEU A O 1
ATOM 1670 N N . GLU A 1 114 ? -2.154 -9.523 1.159 1.00 0.00 114 GLU A N 1
ATOM 1671 C CA . GLU A 1 114 ? -3.150 -9.579 2.240 1.00 0.00 114 GLU A CA 1
ATOM 1672 C C . GLU A 1 114 ? -3.055 -8.340 3.150 1.00 0.00 114 GLU A C 1
ATOM 1673 O O . GLU A 1 114 ? -1.993 -7.721 3.273 1.00 0.00 114 GLU A O 1
ATOM 1685 N N . TYR A 1 115 ? -4.191 -7.967 3.750 1.00 0.00 115 TYR A N 1
ATOM 1686 C CA . TYR A 1 115 ? -4.356 -6.813 4.648 1.00 0.00 115 TYR A CA 1
ATOM 1687 C C . TYR A 1 115 ? -3.711 -7.003 6.042 1.00 0.00 115 TYR A C 1
ATOM 1688 O O . TYR A 1 115 ? -3.337 -5.978 6.659 1.00 0.00 115 TYR A O 1
ATOM 1707 N N . GLY A 1 11 ? 1.470 19.930 11.791 1.00 0.00 11 GLY A N 2
ATOM 1708 C CA . GLY A 1 11 ? 0.469 20.565 10.904 1.00 0.00 11 GLY A CA 2
ATOM 1709 C C . GLY A 1 11 ? 0.915 20.530 9.449 1.00 0.00 11 GLY A C 2
ATOM 1710 O O . GLY A 1 11 ? 2.060 20.860 9.140 1.00 0.00 11 GLY A O 2
ATOM 1714 N N . SER A 1 12 ? 0.032 20.124 8.535 1.00 0.00 12 SER A N 2
ATOM 1715 C CA . SER A 1 12 ? 0.319 20.035 7.092 1.00 0.00 12 SER A CA 2
ATOM 1716 C C . SER A 1 12 ? 0.313 21.416 6.398 1.00 0.00 12 SER A C 2
ATOM 1717 O O . SER A 1 12 ? -0.670 22.160 6.479 1.00 0.00 12 SER A O 2
ATOM 1725 N N . GLU A 1 13 ? 1.397 21.743 5.680 1.00 0.00 13 GLU A N 2
ATOM 1726 C CA . GLU A 1 13 ? 1.564 22.959 4.871 1.00 0.00 13 GLU A CA 2
ATOM 1727 C C . GLU A 1 13 ? 2.778 22.788 3.938 1.00 0.00 13 GLU A C 2
ATOM 1728 O O . GLU A 1 13 ? 3.886 22.503 4.399 1.00 0.00 13 GLU A O 2
ATOM 1740 N N . GLU A 1 14 ? 2.567 22.959 2.628 1.00 0.00 14 GLU A N 2
ATOM 1741 C CA . GLU A 1 14 ? 3.549 22.736 1.553 1.00 0.00 14 GLU A CA 2
ATOM 1742 C C . GLU A 1 14 ? 3.013 23.321 0.222 1.00 0.00 14 GLU A C 2
ATOM 1743 O O . GLU A 1 14 ? 1.817 23.607 0.115 1.00 0.00 14 GLU A O 2
ATOM 1755 N N . VAL A 1 15 ? 3.876 23.493 -0.792 1.00 0.00 15 VAL A N 2
ATOM 1756 C CA . VAL A 1 15 ? 3.523 24.049 -2.126 1.00 0.00 15 VAL A CA 2
ATOM 1757 C C . VAL A 1 15 ? 2.357 23.289 -2.795 1.00 0.00 15 VAL A C 2
ATOM 1758 O O . VAL A 1 15 ? 1.529 23.900 -3.471 1.00 0.00 15 VAL A O 2
ATOM 1771 N N . SER A 1 16 ? 2.241 21.979 -2.555 1.00 0.00 16 SER A N 2
ATOM 1772 C CA . SER A 1 16 ? 1.033 21.189 -2.839 1.00 0.00 16 SER A CA 2
ATOM 1773 C C . SER A 1 16 ? 0.781 20.175 -1.705 1.00 0.00 16 SER A C 2
ATOM 1774 O O . SER A 1 16 ? 1.720 19.566 -1.183 1.00 0.00 16 SER A O 2
ATOM 1782 N N . GLU A 1 17 ? -0.480 20.020 -1.286 1.00 0.00 17 GLU A N 2
ATOM 1783 C CA . GLU A 1 17 ? -0.865 19.268 -0.085 1.00 0.00 17 GLU A CA 2
ATOM 1784 C C . GLU A 1 17 ? -1.172 17.786 -0.416 1.00 0.00 17 GLU A C 2
ATOM 1785 O O . GLU A 1 17 ? -1.867 17.528 -1.407 1.00 0.00 17 GLU A O 2
ATOM 1797 N N . PRO A 1 18 ? -0.702 16.809 0.390 1.00 0.00 18 PRO A N 2
ATOM 1798 C CA . PRO A 1 18 ? -1.027 15.392 0.217 1.00 0.00 18 PRO A CA 2
ATOM 1799 C C . PRO A 1 18 ? -2.448 15.059 0.711 1.00 0.00 18 PRO A C 2
ATOM 1800 O O . PRO A 1 18 ? -3.093 15.854 1.396 1.00 0.00 18 PRO A O 2
ATOM 1811 N N . GLY A 1 19 ? -2.919 13.852 0.375 1.00 0.00 19 GLY A N 2
ATOM 1812 C CA . GLY A 1 19 ? -4.159 13.249 0.884 1.00 0.00 19 GLY A CA 2
ATOM 1813 C C . GLY A 1 19 ? -3.898 11.913 1.586 1.00 0.00 19 GLY A C 2
ATOM 1814 O O . GLY A 1 19 ? -2.863 11.280 1.376 1.00 0.00 19 GLY A O 2
ATOM 1818 N N . ASP A 1 20 ? -4.851 11.443 2.390 1.00 0.00 20 ASP A N 2
ATOM 1819 C CA . ASP A 1 20 ? -4.721 10.209 3.179 1.00 0.00 20 ASP A CA 2
ATOM 1820 C C . ASP A 1 20 ? -5.995 9.340 3.106 1.00 0.00 20 ASP A C 2
ATOM 1821 O O . ASP A 1 20 ? -7.092 9.858 2.878 1.00 0.00 20 ASP A O 2
ATOM 1830 N N . ALA A 1 21 ? -5.860 8.025 3.332 1.00 0.00 21 ALA A N 2
ATOM 1831 C CA . ALA A 1 21 ? -6.940 7.039 3.193 1.00 0.00 21 ALA A CA 2
ATOM 1832 C C . ALA A 1 21 ? -6.661 5.742 3.988 1.00 0.00 21 ALA A C 2
ATOM 1833 O O . ALA A 1 21 ? -6.494 4.653 3.429 1.00 0.00 21 ALA A O 2
ATOM 1840 N N . ASN A 1 22 ? -6.607 5.877 5.318 1.00 0.00 22 ASN A N 2
ATOM 1841 C CA . ASN A 1 22 ? -6.603 4.787 6.306 1.00 0.00 22 ASN A CA 2
ATOM 1842 C C . ASN A 1 22 ? -5.387 3.842 6.171 1.00 0.00 22 ASN A C 2
ATOM 1843 O O . ASN A 1 22 ? -4.370 4.048 6.836 1.00 0.00 22 ASN A O 2
ATOM 1854 N N . ILE A 1 23 ? -5.483 2.796 5.335 1.00 0.00 23 ILE A N 2
ATOM 1855 C CA . ILE A 1 23 ? -4.412 1.804 5.107 1.00 0.00 23 ILE A CA 2
ATOM 1856 C C . ILE A 1 23 ? -3.376 2.338 4.093 1.00 0.00 23 ILE A C 2
ATOM 1857 O O . ILE A 1 23 ? -2.221 1.902 4.111 1.00 0.00 23 ILE A O 2
ATOM 1873 N N . PHE A 1 24 ? -3.754 3.306 3.245 1.00 0.00 24 PHE A N 2
ATOM 1874 C CA . PHE A 1 24 ? -2.856 3.988 2.319 1.00 0.00 24 PHE A CA 2
ATOM 1875 C C . PHE A 1 24 ? -2.904 5.521 2.458 1.00 0.00 24 PHE A C 2
ATOM 1876 O O . PHE A 1 24 ? -3.716 6.081 3.198 1.00 0.00 24 PHE A O 2
ATOM 1893 N N . ARG A 1 25 ? -2.011 6.206 1.738 1.00 0.00 25 ARG A N 2
ATOM 1894 C CA . ARG A 1 25 ? -1.911 7.670 1.640 1.00 0.00 25 ARG A CA 2
ATOM 1895 C C . ARG A 1 25 ? -1.501 8.042 0.213 1.00 0.00 25 ARG A C 2
ATOM 1896 O O . ARG A 1 25 ? -0.920 7.208 -0.476 1.00 0.00 25 ARG A O 2
ATOM 1917 N N . VAL A 1 26 ? -1.782 9.266 -0.228 1.00 0.00 26 VAL A N 2
ATOM 1918 C CA . VAL A 1 26 ? -1.445 9.753 -1.583 1.00 0.00 26 VAL A CA 2
ATOM 1919 C C . VAL A 1 26 ? -0.639 11.056 -1.557 1.00 0.00 26 VAL A C 2
ATOM 1920 O O . VAL A 1 26 ? -0.979 11.996 -0.842 1.00 0.00 26 VAL A O 2
ATOM 1933 N N . ASP A 1 27 ? 0.409 11.125 -2.380 1.00 0.00 27 ASP A N 2
ATOM 1934 C CA . ASP A 1 27 ? 1.148 12.356 -2.683 1.00 0.00 27 ASP A CA 2
ATOM 1935 C C . ASP A 1 27 ? 0.855 12.791 -4.125 1.00 0.00 27 ASP A C 2
ATOM 1936 O O . ASP A 1 27 ? 1.192 12.079 -5.071 1.00 0.00 27 ASP A O 2
ATOM 1945 N N . LYS A 1 28 ? 0.226 13.959 -4.305 1.00 0.00 28 LYS A N 2
ATOM 1946 C CA . LYS A 1 28 ? -0.203 14.443 -5.629 1.00 0.00 28 LYS A CA 2
ATOM 1947 C C . LYS A 1 28 ? 0.883 15.226 -6.396 1.00 0.00 28 LYS A C 2
ATOM 1948 O O . LYS A 1 28 ? 0.766 15.395 -7.612 1.00 0.00 28 LYS A O 2
ATOM 1967 N N . ASP A 1 29 ? 1.934 15.690 -5.714 1.00 0.00 29 ASP A N 2
ATOM 1968 C CA . ASP A 1 29 ? 3.010 16.512 -6.289 1.00 0.00 29 ASP A CA 2
ATOM 1969 C C . ASP A 1 29 ? 4.025 15.664 -7.074 1.00 0.00 29 ASP A C 2
ATOM 1970 O O . ASP A 1 29 ? 4.311 15.943 -8.238 1.00 0.00 29 ASP A O 2
ATOM 1979 N N . SER A 1 30 ? 4.535 14.603 -6.447 1.00 0.00 30 SER A N 2
ATOM 1980 C CA . SER A 1 30 ? 5.424 13.607 -7.062 1.00 0.00 30 SER A CA 2
ATOM 1981 C C . SER A 1 30 ? 4.638 12.418 -7.666 1.00 0.00 30 SER A C 2
ATOM 1982 O O . SER A 1 30 ? 5.175 11.659 -8.480 1.00 0.00 30 SER A O 2
ATOM 1990 N N . ARG A 1 31 ? 3.348 12.283 -7.308 1.00 0.00 31 ARG A N 2
ATOM 1991 C CA . ARG A 1 31 ? 2.351 11.372 -7.899 1.00 0.00 31 ARG A CA 2
ATOM 1992 C C . ARG A 1 31 ? 2.567 9.918 -7.435 1.00 0.00 31 ARG A C 2
ATOM 1993 O O . ARG A 1 31 ? 2.732 8.995 -8.237 1.00 0.00 31 ARG A O 2
ATOM 2014 N N . GLU A 1 32 ? 2.610 9.737 -6.114 1.00 0.00 32 GLU A N 2
ATOM 2015 C CA . GLU A 1 32 ? 2.990 8.500 -5.416 1.00 0.00 32 GLU A CA 2
ATOM 2016 C C . GLU A 1 32 ? 1.848 7.995 -4.510 1.00 0.00 32 GLU A C 2
ATOM 2017 O O . GLU A 1 32 ? 0.950 8.766 -4.162 1.00 0.00 32 GLU A O 2
ATOM 2029 N N . VAL A 1 33 ? 1.905 6.725 -4.093 1.00 0.00 33 VAL A N 2
ATOM 2030 C CA . VAL A 1 33 ? 0.966 6.114 -3.126 1.00 0.00 33 VAL A CA 2
ATOM 2031 C C . VAL A 1 33 ? 1.738 5.349 -2.047 1.00 0.00 33 VAL A C 2
ATOM 2032 O O . VAL A 1 33 ? 2.629 4.560 -2.339 1.00 0.00 33 VAL A O 2
ATOM 2045 N N . TYR A 1 34 ? 1.427 5.594 -0.778 1.00 0.00 34 TYR A N 2
ATOM 2046 C CA . TYR A 1 34 ? 2.101 4.954 0.353 1.00 0.00 34 TYR A CA 2
ATOM 2047 C C . TYR A 1 34 ? 1.155 3.917 0.958 1.00 0.00 34 TYR A C 2
ATOM 2048 O O . TYR A 1 34 ? 0.061 4.275 1.377 1.00 0.00 34 TYR A O 2
ATOM 2066 N N . MET A 1 35 ? 1.556 2.648 1.030 1.00 0.00 35 MET A N 2
ATOM 2067 C CA . MET A 1 35 ? 0.899 1.639 1.857 1.00 0.00 35 MET A CA 2
ATOM 2068 C C . MET A 1 35 ? 1.542 1.650 3.246 1.00 0.00 35 MET A C 2
ATOM 2069 O O . MET A 1 35 ? 2.734 1.924 3.370 1.00 0.00 35 MET A O 2
ATOM 2083 N N . HIS A 1 36 ? 0.796 1.260 4.279 1.00 0.00 36 HIS A N 2
ATOM 2084 C CA . HIS A 1 36 ? 1.299 1.147 5.662 1.00 0.00 36 HIS A CA 2
ATOM 2085 C C . HIS A 1 36 ? 2.591 0.293 5.799 1.00 0.00 36 HIS A C 2
ATOM 2086 O O . HIS A 1 36 ? 3.399 0.501 6.707 1.00 0.00 36 HIS A O 2
ATOM 2100 N N . GLU A 1 37 ? 2.797 -0.634 4.855 1.00 0.00 37 GLU A N 2
ATOM 2101 C CA . GLU A 1 37 ? 3.973 -1.501 4.729 1.00 0.00 37 GLU A CA 2
ATOM 2102 C C . GLU A 1 37 ? 5.141 -0.846 3.963 1.00 0.00 37 GLU A C 2
ATOM 2103 O O . GLU A 1 37 ? 6.298 -1.127 4.279 1.00 0.00 37 GLU A O 2
ATOM 2115 N N . LYS A 1 38 ? 4.867 -0.035 2.923 1.00 0.00 38 LYS A N 2
ATOM 2116 C CA . LYS A 1 38 ? 5.870 0.406 1.929 1.00 0.00 38 LYS A CA 2
ATOM 2117 C C . LYS A 1 38 ? 5.443 1.511 0.937 1.00 0.00 38 LYS A C 2
ATOM 2118 O O . LYS A 1 38 ? 4.275 1.653 0.578 1.00 0.00 38 LYS A O 2
ATOM 2137 N N . LYS A 1 39 ? 6.433 2.281 0.461 1.00 0.00 39 LYS A N 2
ATOM 2138 C CA . LYS A 1 39 ? 6.306 3.374 -0.511 1.00 0.00 39 LYS A CA 2
ATOM 2139 C C . LYS A 1 39 ? 6.219 2.842 -1.961 1.00 0.00 39 LYS A C 2
ATOM 2140 O O . LYS A 1 39 ? 7.032 2.000 -2.347 1.00 0.00 39 LYS A O 2
ATOM 2159 N N . LEU A 1 40 ? 5.255 3.327 -2.759 1.00 0.00 40 LEU A N 2
ATOM 2160 C CA . LEU A 1 40 ? 5.028 2.940 -4.164 1.00 0.00 40 LEU A CA 2
ATOM 2161 C C . LEU A 1 40 ? 4.779 4.193 -5.016 1.00 0.00 40 LEU A C 2
ATOM 2162 O O . LEU A 1 40 ? 4.171 5.159 -4.562 1.00 0.00 40 LEU A O 2
ATOM 2178 N N . ASP A 1 41 ? 5.246 4.197 -6.262 1.00 0.00 41 ASP A N 2
ATOM 2179 C CA . ASP A 1 41 ? 5.445 5.460 -6.993 1.00 0.00 41 ASP A CA 2
ATOM 2180 C C . ASP A 1 41 ? 5.528 5.298 -8.521 1.00 0.00 41 ASP A C 2
ATOM 2181 O O . ASP A 1 41 ? 6.415 5.855 -9.165 1.00 0.00 41 ASP A O 2
ATOM 2190 N N . LEU A 1 42 ? 4.600 4.529 -9.106 1.00 0.00 42 LEU A N 2
ATOM 2191 C CA . LEU A 1 42 ? 4.432 4.405 -10.567 1.00 0.00 42 LEU A CA 2
ATOM 2192 C C . LEU A 1 42 ? 3.883 5.728 -11.165 1.00 0.00 42 LEU A C 2
ATOM 2193 O O . LEU A 1 42 ? 4.587 6.740 -11.210 1.00 0.00 42 LEU A O 2
ATOM 2209 N N . THR A 1 43 ? 2.627 5.703 -11.631 1.00 0.00 43 THR A N 2
ATOM 2210 C CA . THR A 1 43 ? 1.902 6.779 -12.324 1.00 0.00 43 THR A CA 2
ATOM 2211 C C . THR A 1 43 ? 0.430 6.660 -11.935 1.00 0.00 43 THR A C 2
ATOM 2212 O O . THR A 1 43 ? 0.027 5.670 -11.325 1.00 0.00 43 THR A O 2
ATOM 2223 N N . ARG A 1 44 ? -0.374 7.682 -12.234 1.00 0.00 44 ARG A N 2
ATOM 2224 C CA . ARG A 1 44 ? -1.738 7.870 -11.719 1.00 0.00 44 ARG A CA 2
ATOM 2225 C C . ARG A 1 44 ? -2.630 6.631 -11.870 1.00 0.00 44 ARG A C 2
ATOM 2226 O O . ARG A 1 44 ? -3.359 6.278 -10.947 1.00 0.00 44 ARG A O 2
ATOM 2247 N N . ALA A 1 45 ? -2.549 5.956 -13.018 1.00 0.00 45 ALA A N 2
ATOM 2248 C CA . ALA A 1 45 ? -3.302 4.739 -13.297 1.00 0.00 45 ALA A CA 2
ATOM 2249 C C . ALA A 1 45 ? -2.901 3.591 -12.355 1.00 0.00 45 ALA A C 2
ATOM 2250 O O . ALA A 1 45 ? -3.774 3.022 -11.696 1.00 0.00 45 ALA A O 2
ATOM 2257 N N . GLU A 1 46 ? -1.603 3.298 -12.228 1.00 0.00 46 GLU A N 2
ATOM 2258 C CA . GLU A 1 46 ? -1.063 2.255 -11.358 1.00 0.00 46 GLU A CA 2
ATOM 2259 C C . GLU A 1 46 ? -1.384 2.526 -9.885 1.00 0.00 46 GLU A C 2
ATOM 2260 O O . GLU A 1 46 ? -1.783 1.636 -9.133 1.00 0.00 46 GLU A O 2
ATOM 2272 N N . TYR A 1 47 ? -1.267 3.798 -9.511 1.00 0.00 47 TYR A N 2
ATOM 2273 C CA . TYR A 1 47 ? -1.769 4.326 -8.236 1.00 0.00 47 TYR A CA 2
ATOM 2274 C C . TYR A 1 47 ? -3.250 3.976 -8.038 1.00 0.00 47 TYR A C 2
ATOM 2275 O O . TYR A 1 47 ? -3.563 3.340 -7.032 1.00 0.00 47 TYR A O 2
ATOM 2293 N N . GLU A 1 48 ? -4.129 4.341 -8.981 1.00 0.00 48 GLU A N 2
ATOM 2294 C CA . GLU A 1 48 ? -5.567 4.078 -8.897 1.00 0.00 48 GLU A CA 2
ATOM 2295 C C . GLU A 1 48 ? -5.854 2.596 -8.621 1.00 0.00 48 GLU A C 2
ATOM 2296 O O . GLU A 1 48 ? -6.665 2.269 -7.752 1.00 0.00 48 GLU A O 2
ATOM 2308 N N . ILE A 1 49 ? -5.162 1.689 -9.325 1.00 0.00 49 ILE A N 2
ATOM 2309 C CA . ILE A 1 49 ? -5.355 0.246 -9.097 1.00 0.00 49 ILE A CA 2
ATOM 2310 C C . ILE A 1 49 ? -4.924 -0.155 -7.692 1.00 0.00 49 ILE A C 2
ATOM 2311 O O . ILE A 1 49 ? -5.679 -0.837 -7.003 1.00 0.00 49 ILE A O 2
ATOM 2327 N N . LEU A 1 50 ? -3.716 0.239 -7.277 1.00 0.00 50 LEU A N 2
ATOM 2328 C CA . LEU A 1 50 ? -3.143 -0.201 -6.008 1.00 0.00 50 LEU A CA 2
ATOM 2329 C C . LEU A 1 50 ? -3.903 0.396 -4.805 1.00 0.00 50 LEU A C 2
ATOM 2330 O O . LEU A 1 50 ? -4.179 -0.312 -3.838 1.00 0.00 50 LEU A O 2
ATOM 2346 N N . SER A 1 51 ? -4.325 1.658 -4.872 1.00 0.00 51 SER A N 2
ATOM 2347 C CA . SER A 1 51 ? -5.196 2.260 -3.857 1.00 0.00 51 SER A CA 2
ATOM 2348 C C . SER A 1 51 ? -6.571 1.577 -3.772 1.00 0.00 51 SER A C 2
ATOM 2349 O O . SER A 1 51 ? -7.000 1.234 -2.664 1.00 0.00 51 SER A O 2
ATOM 2357 N N . LEU A 1 52 ? -7.244 1.298 -4.904 1.00 0.00 52 LEU A N 2
ATOM 2358 C CA . LEU A 1 52 ? -8.511 0.560 -4.871 1.00 0.00 52 LEU A CA 2
ATOM 2359 C C . LEU A 1 52 ? -8.313 -0.870 -4.360 1.00 0.00 52 LEU A C 2
ATOM 2360 O O . LEU A 1 52 ? -9.163 -1.366 -3.629 1.00 0.00 52 LEU A O 2
ATOM 2376 N N . LEU A 1 53 ? -7.196 -1.523 -4.698 1.00 0.00 53 LEU A N 2
ATOM 2377 C CA . LEU A 1 53 ? -6.856 -2.859 -4.207 1.00 0.00 53 LEU A CA 2
ATOM 2378 C C . LEU A 1 53 ? -6.728 -2.871 -2.680 1.00 0.00 53 LEU A C 2
ATOM 2379 O O . LEU A 1 53 ? -7.310 -3.727 -2.022 1.00 0.00 53 LEU A O 2
ATOM 2395 N N . ILE A 1 54 ? -6.008 -1.912 -2.094 1.00 0.00 54 ILE A N 2
ATOM 2396 C CA . ILE A 1 54 ? -5.917 -1.780 -0.629 1.00 0.00 54 ILE A CA 2
ATOM 2397 C C . ILE A 1 54 ? -7.293 -1.479 -0.012 1.00 0.00 54 ILE A C 2
ATOM 2398 O O . ILE A 1 54 ? -7.648 -2.075 1.005 1.00 0.00 54 ILE A O 2
ATOM 2414 N N . SER A 1 55 ? -8.089 -0.605 -0.631 1.00 0.00 55 SER A N 2
ATOM 2415 C CA . SER A 1 55 ? -9.437 -0.271 -0.147 1.00 0.00 55 SER A CA 2
ATOM 2416 C C . SER A 1 55 ? -10.404 -1.481 -0.175 1.00 0.00 55 SER A C 2
ATOM 2417 O O . SER A 1 55 ? -11.142 -1.713 0.788 1.00 0.00 55 SER A O 2
ATOM 2425 N N . LYS A 1 56 ? -10.390 -2.283 -1.254 1.00 0.00 56 LYS A N 2
ATOM 2426 C CA . LYS A 1 56 ? -11.251 -3.468 -1.436 1.00 0.00 56 LYS A CA 2
ATOM 2427 C C . LYS A 1 56 ? -10.701 -4.752 -0.768 1.00 0.00 56 LYS A C 2
ATOM 2428 O O . LYS A 1 56 ? -11.453 -5.713 -0.591 1.00 0.00 56 LYS A O 2
ATOM 2447 N N . LYS A 1 57 ? -9.408 -4.736 -0.407 1.00 0.00 57 LYS A N 2
ATOM 2448 C CA . LYS A 1 57 ? -8.563 -5.726 0.297 1.00 0.00 57 LYS A CA 2
ATOM 2449 C C . LYS A 1 57 ? -7.636 -6.473 -0.685 1.00 0.00 57 LYS A C 2
ATOM 2450 O O . LYS A 1 57 ? -7.987 -6.684 -1.849 1.00 0.00 57 LYS A O 2
ATOM 2469 N N . GLY A 1 58 ? -6.463 -6.891 -0.181 1.00 0.00 58 GLY A N 2
ATOM 2470 C CA . GLY A 1 58 ? -5.318 -7.399 -0.948 1.00 0.00 58 GLY A CA 2
ATOM 2471 C C . GLY A 1 58 ? -5.657 -8.375 -2.078 1.00 0.00 58 GLY A C 2
ATOM 2472 O O . GLY A 1 58 ? -5.346 -8.080 -3.230 1.00 0.00 58 GLY A O 2
ATOM 2476 N N . TYR A 1 59 ? -6.304 -9.508 -1.765 1.00 0.00 59 TYR A N 2
ATOM 2477 C CA . TYR A 1 59 ? -6.839 -10.467 -2.731 1.00 0.00 59 TYR A CA 2
ATOM 2478 C C . TYR A 1 59 ? -5.707 -10.994 -3.632 1.00 0.00 59 TYR A C 2
ATOM 2479 O O . TYR A 1 59 ? -4.552 -11.105 -3.218 1.00 0.00 59 TYR A O 2
ATOM 2497 N N . VAL A 1 60 ? -6.030 -11.321 -4.872 1.00 0.00 60 VAL A N 2
ATOM 2498 C CA . VAL A 1 60 ? -5.051 -11.419 -5.953 1.00 0.00 60 VAL A CA 2
ATOM 2499 C C . VAL A 1 60 ? -5.219 -10.214 -6.880 1.00 0.00 60 VAL A C 2
ATOM 2500 O O . VAL A 1 60 ? -6.307 -9.933 -7.379 1.00 0.00 60 VAL A O 2
ATOM 2513 N N . PHE A 1 61 ? -4.118 -9.493 -7.077 1.00 0.00 61 PHE A N 2
ATOM 2514 C CA . PHE A 1 61 ? -3.979 -8.317 -7.931 1.00 0.00 61 PHE A CA 2
ATOM 2515 C C . PHE A 1 61 ? -3.863 -8.806 -9.389 1.00 0.00 61 PHE A C 2
ATOM 2516 O O . PHE A 1 61 ? -2.773 -8.999 -9.926 1.00 0.00 61 PHE A O 2
ATOM 2533 N N . SER A 1 62 ? -5.011 -9.153 -9.970 1.00 0.00 62 SER A N 2
ATOM 2534 C CA . SER A 1 62 ? -5.140 -9.921 -11.218 1.00 0.00 62 SER A CA 2
ATOM 2535 C C . SER A 1 62 ? -5.109 -9.061 -12.485 1.00 0.00 62 SER A C 2
ATOM 2536 O O . SER A 1 62 ? -5.637 -7.954 -12.489 1.00 0.00 62 SER A O 2
ATOM 2544 N N . ARG A 1 63 ? -4.632 -9.614 -13.610 1.00 0.00 63 ARG A N 2
ATOM 2545 C CA . ARG A 1 63 ? -4.647 -8.957 -14.931 1.00 0.00 63 ARG A CA 2
ATOM 2546 C C . ARG A 1 63 ? -6.007 -8.348 -15.360 1.00 0.00 63 ARG A C 2
ATOM 2547 O O . ARG A 1 63 ? -6.048 -7.227 -15.863 1.00 0.00 63 ARG A O 2
ATOM 2568 N N . GLU A 1 64 ? -7.133 -9.018 -15.088 1.00 0.00 64 GLU A N 2
ATOM 2569 C CA . GLU A 1 64 ? -8.476 -8.486 -15.357 1.00 0.00 64 GLU A CA 2
ATOM 2570 C C . GLU A 1 64 ? -8.912 -7.436 -14.316 1.00 0.00 64 GLU A C 2
ATOM 2571 O O . GLU A 1 64 ? -9.461 -6.403 -14.685 1.00 0.00 64 GLU A O 2
ATOM 2583 N N . SER A 1 65 ? -8.614 -7.613 -13.025 1.00 0.00 65 SER A N 2
ATOM 2584 C CA . SER A 1 65 ? -8.847 -6.562 -12.012 1.00 0.00 65 SER A CA 2
ATOM 2585 C C . SER A 1 65 ? -8.062 -5.285 -12.354 1.00 0.00 65 SER A C 2
ATOM 2586 O O . SER A 1 65 ? -8.594 -4.181 -12.288 1.00 0.00 65 SER A O 2
ATOM 2594 N N . ILE A 1 66 ? -6.816 -5.438 -12.811 1.00 0.00 66 ILE A N 2
ATOM 2595 C CA . ILE A 1 66 ? -5.974 -4.364 -13.382 1.00 0.00 66 ILE A CA 2
ATOM 2596 C C . ILE A 1 66 ? -6.660 -3.668 -14.568 1.00 0.00 66 ILE A C 2
ATOM 2597 O O . ILE A 1 66 ? -6.779 -2.439 -14.588 1.00 0.00 66 ILE A O 2
ATOM 2613 N N . ALA A 1 67 ? -7.152 -4.457 -15.521 1.00 0.00 67 ALA A N 2
ATOM 2614 C CA . ALA A 1 67 ? -7.906 -4.010 -16.692 1.00 0.00 67 ALA A CA 2
ATOM 2615 C C . ALA A 1 67 ? -9.218 -3.303 -16.325 1.00 0.00 67 ALA A C 2
ATOM 2616 O O . ALA A 1 67 ? -9.722 -2.519 -17.123 1.00 0.00 67 ALA A O 2
ATOM 2623 N N . ILE A 1 68 ? -9.777 -3.571 -15.140 1.00 0.00 68 ILE A N 2
ATOM 2624 C CA . ILE A 1 68 ? -10.988 -2.898 -14.640 1.00 0.00 68 ILE A CA 2
ATOM 2625 C C . ILE A 1 68 ? -10.640 -1.620 -13.849 1.00 0.00 68 ILE A C 2
ATOM 2626 O O . ILE A 1 68 ? -11.303 -0.598 -14.047 1.00 0.00 68 ILE A O 2
ATOM 2642 N N . GLU A 1 69 ? -9.616 -1.645 -12.984 1.00 0.00 69 GLU A N 2
ATOM 2643 C CA . GLU A 1 69 ? -9.335 -0.549 -12.043 1.00 0.00 69 GLU A CA 2
ATOM 2644 C C . GLU A 1 69 ? -8.254 0.461 -12.496 1.00 0.00 69 GLU A C 2
ATOM 2645 O O . GLU A 1 69 ? -8.292 1.596 -12.018 1.00 0.00 69 GLU A O 2
ATOM 2657 N N . SER A 1 70 ? -7.334 0.136 -13.421 1.00 0.00 70 SER A N 2
ATOM 2658 C CA . SER A 1 70 ? -6.670 1.202 -14.215 1.00 0.00 70 SER A CA 2
ATOM 2659 C C . SER A 1 70 ? -7.455 1.426 -15.519 1.00 0.00 70 SER A C 2
ATOM 2660 O O . SER A 1 70 ? -7.944 2.535 -15.749 1.00 0.00 70 SER A O 2
ATOM 2668 N N . GLU A 1 71 ? -7.581 0.383 -16.359 1.00 0.00 71 GLU A N 2
ATOM 2669 C CA . GLU A 1 71 ? -8.346 0.383 -17.619 1.00 0.00 71 GLU A CA 2
ATOM 2670 C C . GLU A 1 71 ? -7.753 1.315 -18.708 1.00 0.00 71 GLU A C 2
ATOM 2671 O O . GLU A 1 71 ? -8.318 1.487 -19.788 1.00 0.00 71 GLU A O 2
ATOM 2683 N N . SER A 1 72 ? -6.566 1.879 -18.480 1.00 0.00 72 SER A N 2
ATOM 2684 C CA . SER A 1 72 ? -5.840 2.809 -19.368 1.00 0.00 72 SER A CA 2
ATOM 2685 C C . SER A 1 72 ? -5.232 2.126 -20.620 1.00 0.00 72 SER A C 2
ATOM 2686 O O . SER A 1 72 ? -4.262 2.611 -21.209 1.00 0.00 72 SER A O 2
ATOM 2694 N N . ILE A 1 73 ? -5.749 0.947 -20.980 1.00 0.00 73 ILE A N 2
ATOM 2695 C CA . ILE A 1 73 ? -5.078 -0.116 -21.742 1.00 0.00 73 ILE A CA 2
ATOM 2696 C C . ILE A 1 73 ? -6.064 -0.712 -22.763 1.00 0.00 73 ILE A C 2
ATOM 2697 O O . ILE A 1 73 ? -7.217 -0.989 -22.425 1.00 0.00 73 ILE A O 2
ATOM 2713 N N . ASN A 1 74 ? -5.622 -0.918 -24.010 1.00 0.00 74 ASN A N 2
ATOM 2714 C CA . ASN A 1 74 ? -6.497 -1.382 -25.100 1.00 0.00 74 ASN A CA 2
ATOM 2715 C C . ASN A 1 74 ? -6.992 -2.844 -24.943 1.00 0.00 74 ASN A C 2
ATOM 2716 O O . ASN A 1 74 ? -8.211 -3.045 -24.998 1.00 0.00 74 ASN A O 2
ATOM 2727 N N . PRO A 1 75 ? -6.123 -3.866 -24.745 1.00 0.00 75 PRO A N 2
ATOM 2728 C CA . PRO A 1 75 ? -6.566 -5.246 -24.528 1.00 0.00 75 PRO A CA 2
ATOM 2729 C C . PRO A 1 75 ? -7.180 -5.428 -23.132 1.00 0.00 75 PRO A C 2
ATOM 2730 O O . PRO A 1 75 ? -6.600 -5.011 -22.130 1.00 0.00 75 PRO A O 2
ATOM 2741 N N . GLU A 1 76 ? -8.331 -6.107 -23.064 1.00 0.00 76 GLU A N 2
ATOM 2742 C CA . GLU A 1 76 ? -9.071 -6.379 -21.822 1.00 0.00 76 GLU A CA 2
ATOM 2743 C C . GLU A 1 76 ? -8.400 -7.444 -20.934 1.00 0.00 76 GLU A C 2
ATOM 2744 O O . GLU A 1 76 ? -8.761 -7.604 -19.768 1.00 0.00 76 GLU A O 2
ATOM 2756 N N . SER A 1 77 ? -7.397 -8.159 -21.449 1.00 0.00 77 SER A N 2
ATOM 2757 C CA . SER A 1 77 ? -6.487 -8.988 -20.647 1.00 0.00 77 SER A CA 2
ATOM 2758 C C . SER A 1 77 ? -5.389 -8.162 -19.952 1.00 0.00 77 SER A C 2
ATOM 2759 O O . SER A 1 77 ? -4.837 -8.617 -18.954 1.00 0.00 77 SER A O 2
ATOM 2767 N N . SER A 1 78 ? -5.064 -6.959 -20.453 1.00 0.00 78 SER A N 2
ATOM 2768 C CA . SER A 1 78 ? -4.064 -6.031 -19.888 1.00 0.00 78 SER A CA 2
ATOM 2769 C C . SER A 1 78 ? -2.667 -6.649 -19.653 1.00 0.00 78 SER A C 2
ATOM 2770 O O . SER A 1 78 ? -1.925 -6.234 -18.760 1.00 0.00 78 SER A O 2
ATOM 2778 N N . ASN A 1 79 ? -2.272 -7.613 -20.489 1.00 0.00 79 ASN A N 2
ATOM 2779 C CA . ASN A 1 79 ? -1.000 -8.342 -20.399 1.00 0.00 79 ASN A CA 2
ATOM 2780 C C . ASN A 1 79 ? 0.260 -7.442 -20.410 1.00 0.00 79 ASN A C 2
ATOM 2781 O O . ASN A 1 79 ? 1.217 -7.716 -19.688 1.00 0.00 79 ASN A O 2
ATOM 2792 N N . LYS A 1 80 ? 0.260 -6.330 -21.159 1.00 0.00 80 LYS A N 2
ATOM 2793 C CA . LYS A 1 80 ? 1.328 -5.310 -21.103 1.00 0.00 80 LYS A CA 2
ATOM 2794 C C . LYS A 1 80 ? 1.199 -4.379 -19.888 1.00 0.00 80 LYS A C 2
ATOM 2795 O O . LYS A 1 80 ? 2.217 -3.914 -19.377 1.00 0.00 80 LYS A O 2
ATOM 2814 N N . SER A 1 81 ? -0.009 -4.161 -19.360 1.00 0.00 81 SER A N 2
ATOM 2815 C CA . SER A 1 81 ? -0.177 -3.441 -18.091 1.00 0.00 81 SER A CA 2
ATOM 2816 C C . SER A 1 81 ? 0.517 -4.201 -16.962 1.00 0.00 81 SER A C 2
ATOM 2817 O O . SER A 1 81 ? 1.473 -3.682 -16.404 1.00 0.00 81 SER A O 2
ATOM 2825 N N . ILE A 1 82 ? 0.155 -5.457 -16.673 1.00 0.00 82 ILE A N 2
ATOM 2826 C CA . ILE A 1 82 ? 0.784 -6.199 -15.562 1.00 0.00 82 ILE A CA 2
ATOM 2827 C C . ILE A 1 82 ? 2.319 -6.287 -15.669 1.00 0.00 82 ILE A C 2
ATOM 2828 O O . ILE A 1 82 ? 3.017 -6.170 -14.665 1.00 0.00 82 ILE A O 2
ATOM 2844 N N . ASP A 1 83 ? 2.836 -6.418 -16.891 1.00 0.00 83 ASP A N 2
ATOM 2845 C CA . ASP A 1 83 ? 4.266 -6.381 -17.219 1.00 0.00 83 ASP A CA 2
ATOM 2846 C C . ASP A 1 83 ? 4.921 -5.015 -16.920 1.00 0.00 83 ASP A C 2
ATOM 2847 O O . ASP A 1 83 ? 5.965 -4.987 -16.265 1.00 0.00 83 ASP A O 2
ATOM 2856 N N . VAL A 1 84 ? 4.309 -3.893 -17.335 1.00 0.00 84 VAL A N 2
ATOM 2857 C CA . VAL A 1 84 ? 4.760 -2.539 -16.921 1.00 0.00 84 VAL A CA 2
ATOM 2858 C C . VAL A 1 84 ? 4.696 -2.394 -15.407 1.00 0.00 84 VAL A C 2
ATOM 2859 O O . VAL A 1 84 ? 5.645 -1.902 -14.804 1.00 0.00 84 VAL A O 2
ATOM 2872 N N . ILE A 1 85 ? 3.579 -2.803 -14.801 1.00 0.00 85 ILE A N 2
ATOM 2873 C CA . ILE A 1 85 ? 3.302 -2.594 -13.382 1.00 0.00 85 ILE A CA 2
ATOM 2874 C C . ILE A 1 85 ? 4.349 -3.350 -12.570 1.00 0.00 85 ILE A C 2
ATOM 2875 O O . ILE A 1 85 ? 5.103 -2.703 -11.854 1.00 0.00 85 ILE A O 2
ATOM 2891 N N . ILE A 1 86 ? 4.492 -4.669 -12.731 1.00 0.00 86 ILE A N 2
ATOM 2892 C CA . ILE A 1 86 ? 5.510 -5.444 -11.992 1.00 0.00 86 ILE A CA 2
ATOM 2893 C C . ILE A 1 86 ? 6.931 -4.997 -12.331 1.00 0.00 86 ILE A C 2
ATOM 2894 O O . ILE A 1 86 ? 7.739 -4.850 -11.416 1.00 0.00 86 ILE A O 2
ATOM 2910 N N . GLY A 1 87 ? 7.241 -4.718 -13.601 1.00 0.00 87 GLY A N 2
ATOM 2911 C CA . GLY A 1 87 ? 8.586 -4.312 -14.019 1.00 0.00 87 GLY A CA 2
ATOM 2912 C C . GLY A 1 87 ? 9.031 -3.017 -13.344 1.00 0.00 87 GLY A C 2
ATOM 2913 O O . GLY A 1 87 ? 10.116 -2.963 -12.763 1.00 0.00 87 GLY A O 2
ATOM 2917 N N . ARG A 1 88 ? 8.188 -1.976 -13.367 1.00 0.00 88 ARG A N 2
ATOM 2918 C CA . ARG A 1 88 ? 8.519 -0.669 -12.812 1.00 0.00 88 ARG A CA 2
ATOM 2919 C C . ARG A 1 88 ? 8.261 -0.581 -11.297 1.00 0.00 88 ARG A C 2
ATOM 2920 O O . ARG A 1 88 ? 8.989 0.150 -10.635 1.00 0.00 88 ARG A O 2
ATOM 2941 N N . LEU A 1 89 ? 7.336 -1.360 -10.712 1.00 0.00 89 LEU A N 2
ATOM 2942 C CA . LEU A 1 89 ? 7.216 -1.547 -9.258 1.00 0.00 89 LEU A CA 2
ATOM 2943 C C . LEU A 1 89 ? 8.517 -2.140 -8.713 1.00 0.00 89 LEU A C 2
ATOM 2944 O O . LEU A 1 89 ? 9.158 -1.504 -7.880 1.00 0.00 89 LEU A O 2
ATOM 2960 N N . ARG A 1 90 ? 8.947 -3.295 -9.244 1.00 0.00 90 ARG A N 2
ATOM 2961 C CA . ARG A 1 90 ? 10.215 -3.942 -8.867 1.00 0.00 90 ARG A CA 2
ATOM 2962 C C . ARG A 1 90 ? 11.393 -2.992 -9.062 1.00 0.00 90 ARG A C 2
ATOM 2963 O O . ARG A 1 90 ? 12.214 -2.853 -8.162 1.00 0.00 90 ARG A O 2
ATOM 2984 N N . SER A 1 91 ? 11.451 -2.276 -10.185 1.00 0.00 91 SER A N 2
ATOM 2985 C CA . SER A 1 91 ? 12.502 -1.276 -10.409 1.00 0.00 91 SER A CA 2
ATOM 2986 C C . SER A 1 91 ? 12.522 -0.186 -9.331 1.00 0.00 91 SER A C 2
ATOM 2987 O O . SER A 1 91 ? 13.573 0.072 -8.739 1.00 0.00 91 SER A O 2
ATOM 2995 N N . LYS A 1 92 ? 11.369 0.398 -8.979 1.00 0.00 92 LYS A N 2
ATOM 2996 C CA . LYS A 1 92 ? 11.339 1.429 -7.936 1.00 0.00 92 LYS A CA 2
ATOM 2997 C C . LYS A 1 92 ? 11.691 0.890 -6.535 1.00 0.00 92 LYS A C 2
ATOM 2998 O O . LYS A 1 92 ? 12.459 1.531 -5.815 1.00 0.00 92 LYS A O 2
ATOM 3017 N N . ILE A 1 93 ? 11.241 -0.316 -6.159 1.00 0.00 93 ILE A N 2
ATOM 3018 C CA . ILE A 1 93 ? 11.605 -0.930 -4.856 1.00 0.00 93 ILE A CA 2
ATOM 3019 C C . ILE A 1 93 ? 12.987 -1.615 -4.830 1.00 0.00 93 ILE A C 2
ATOM 3020 O O . ILE A 1 93 ? 13.456 -1.991 -3.756 1.00 0.00 93 ILE A O 2
ATOM 3036 N N . GLU A 1 94 ? 13.651 -1.760 -5.980 1.00 0.00 94 GLU A N 2
ATOM 3037 C CA . GLU A 1 94 ? 15.070 -2.124 -6.078 1.00 0.00 94 GLU A CA 2
ATOM 3038 C C . GLU A 1 94 ? 15.969 -0.877 -5.950 1.00 0.00 94 GLU A C 2
ATOM 3039 O O . GLU A 1 94 ? 17.012 -0.927 -5.292 1.00 0.00 94 GLU A O 2
ATOM 3051 N N . LYS A 1 95 ? 15.564 0.257 -6.540 1.00 0.00 95 LYS A N 2
ATOM 3052 C CA . LYS A 1 95 ? 16.281 1.537 -6.449 1.00 0.00 95 LYS A CA 2
ATOM 3053 C C . LYS A 1 95 ? 16.231 2.137 -5.028 1.00 0.00 95 LYS A C 2
ATOM 3054 O O . LYS A 1 95 ? 17.270 2.500 -4.470 1.00 0.00 95 LYS A O 2
ATOM 3073 N N . ASN A 1 96 ? 15.040 2.216 -4.423 1.00 0.00 96 ASN A N 2
ATOM 3074 C CA . ASN A 1 96 ? 14.857 2.577 -3.009 1.00 0.00 96 ASN A CA 2
ATOM 3075 C C . ASN A 1 96 ? 15.208 1.394 -2.068 1.00 0.00 96 ASN A C 2
ATOM 3076 O O . ASN A 1 96 ? 15.105 0.240 -2.492 1.00 0.00 96 ASN A O 2
ATOM 3087 N N . PRO A 1 97 ? 15.594 1.646 -0.796 1.00 0.00 97 PRO A N 2
ATOM 3088 C CA . PRO A 1 97 ? 15.870 0.586 0.180 1.00 0.00 97 PRO A CA 2
ATOM 3089 C C . PRO A 1 97 ? 14.589 -0.114 0.668 1.00 0.00 97 PRO A C 2
ATOM 3090 O O . PRO A 1 97 ? 14.634 -1.291 1.027 1.00 0.00 97 PRO A O 2
ATOM 3101 N N . LYS A 1 98 ? 13.442 0.582 0.653 1.00 0.00 98 LYS A N 2
ATOM 3102 C CA . LYS A 1 98 ? 12.134 0.015 1.004 1.00 0.00 98 LYS A CA 2
ATOM 3103 C C . LYS A 1 98 ? 11.704 -1.057 -0.026 1.00 0.00 98 LYS A C 2
ATOM 3104 O O . LYS A 1 98 ? 11.654 -0.787 -1.225 1.00 0.00 98 LYS A O 2
ATOM 3123 N N . GLN A 1 99 ? 11.383 -2.270 0.446 1.00 0.00 99 GLN A N 2
ATOM 3124 C CA . GLN A 1 99 ? 11.216 -3.488 -0.362 1.00 0.00 99 GLN A CA 2
ATOM 3125 C C . GLN A 1 99 ? 10.034 -4.351 0.156 1.00 0.00 99 GLN A C 2
ATOM 3126 O O . GLN A 1 99 ? 9.668 -4.215 1.328 1.00 0.00 99 GLN A O 2
ATOM 3140 N N . PRO A 1 100 ? 9.415 -5.199 -0.696 1.00 0.00 100 PRO A N 2
ATOM 3141 C CA . PRO A 1 100 ? 8.206 -5.965 -0.381 1.00 0.00 100 PRO A CA 2
ATOM 3142 C C . PRO A 1 100 ? 8.494 -7.219 0.448 1.00 0.00 100 PRO A C 2
ATOM 3143 O O . PRO A 1 100 ? 9.612 -7.736 0.472 1.00 0.00 100 PRO A O 2
ATOM 3154 N N . GLN A 1 101 ? 7.428 -7.745 1.061 1.00 0.00 101 GLN A N 2
ATOM 3155 C CA . GLN A 1 101 ? 7.397 -9.087 1.653 1.00 0.00 101 GLN A CA 2
ATOM 3156 C C . GLN A 1 101 ? 5.978 -9.689 1.674 1.00 0.00 101 GLN A C 2
ATOM 3157 O O . GLN A 1 101 ? 5.838 -10.904 1.533 1.00 0.00 101 GLN A O 2
ATOM 3171 N N . TYR A 1 102 ? 4.925 -8.861 1.801 1.00 0.00 102 TYR A N 2
ATOM 3172 C CA . TYR A 1 102 ? 3.526 -9.338 1.851 1.00 0.00 102 TYR A CA 2
ATOM 3173 C C . TYR A 1 102 ? 2.788 -9.299 0.500 1.00 0.00 102 TYR A C 2
ATOM 3174 O O . TYR A 1 102 ? 1.642 -9.746 0.409 1.00 0.00 102 TYR A O 2
ATOM 3192 N N . ILE A 1 103 ? 3.433 -8.802 -0.565 1.00 0.00 103 ILE A N 2
ATOM 3193 C CA . ILE A 1 103 ? 2.982 -8.992 -1.958 1.00 0.00 103 ILE A CA 2
ATOM 3194 C C . ILE A 1 103 ? 3.826 -10.095 -2.630 1.00 0.00 103 ILE A C 2
ATOM 3195 O O . ILE A 1 103 ? 5.055 -10.079 -2.545 1.00 0.00 103 ILE A O 2
ATOM 3211 N N . ILE A 1 104 ? 3.178 -11.063 -3.287 1.00 0.00 104 ILE A N 2
ATOM 3212 C CA . ILE A 1 104 ? 3.825 -12.207 -3.975 1.00 0.00 104 ILE A CA 2
ATOM 3213 C C . ILE A 1 104 ? 3.294 -12.318 -5.415 1.00 0.00 104 ILE A C 2
ATOM 3214 O O . ILE A 1 104 ? 2.090 -12.410 -5.614 1.00 0.00 104 ILE A O 2
ATOM 3230 N N . SER A 1 105 ? 4.155 -12.342 -6.433 1.00 0.00 105 SER A N 2
ATOM 3231 C CA . SER A 1 105 ? 3.735 -12.481 -7.833 1.00 0.00 105 SER A CA 2
ATOM 3232 C C . SER A 1 105 ? 3.599 -13.954 -8.258 1.00 0.00 105 SER A C 2
ATOM 3233 O O . SER A 1 105 ? 4.448 -14.791 -7.937 1.00 0.00 105 SER A O 2
ATOM 3241 N N . VAL A 1 106 ? 2.533 -14.258 -9.003 1.00 0.00 106 VAL A N 2
ATOM 3242 C CA . VAL A 1 106 ? 2.202 -15.582 -9.561 1.00 0.00 106 VAL A CA 2
ATOM 3243 C C . VAL A 1 106 ? 1.917 -15.423 -11.060 1.00 0.00 106 VAL A C 2
ATOM 3244 O O . VAL A 1 106 ? 0.864 -14.920 -11.464 1.00 0.00 106 VAL A O 2
ATOM 3257 N N . ARG A 1 107 ? 2.883 -15.841 -11.887 1.00 0.00 107 ARG A N 2
ATOM 3258 C CA . ARG A 1 107 ? 2.853 -15.670 -13.347 1.00 0.00 107 ARG A CA 2
ATOM 3259 C C . ARG A 1 107 ? 1.677 -16.428 -13.985 1.00 0.00 107 ARG A C 2
ATOM 3260 O O . ARG A 1 107 ? 1.389 -17.574 -13.636 1.00 0.00 107 ARG A O 2
ATOM 3281 N N . GLY A 1 108 ? 0.978 -15.747 -14.902 1.00 0.00 108 GLY A N 2
ATOM 3282 C CA . GLY A 1 108 ? -0.241 -16.225 -15.576 1.00 0.00 108 GLY A CA 2
ATOM 3283 C C . GLY A 1 108 ? -1.546 -15.955 -14.814 1.00 0.00 108 GLY A C 2
ATOM 3284 O O . GLY A 1 108 ? -2.615 -16.276 -15.330 1.00 0.00 108 GLY A O 2
ATOM 3288 N N . ILE A 1 109 ? -1.482 -15.375 -13.605 1.00 0.00 109 ILE A N 2
ATOM 3289 C CA . ILE A 1 109 ? -2.657 -15.105 -12.744 1.00 0.00 109 ILE A CA 2
ATOM 3290 C C . ILE A 1 109 ? -2.671 -13.646 -12.262 1.00 0.00 109 ILE A C 2
ATOM 3291 O O . ILE A 1 109 ? -3.629 -12.921 -12.545 1.00 0.00 109 ILE A O 2
ATOM 3307 N N . GLY A 1 110 ? -1.637 -13.214 -11.533 1.00 0.00 110 GLY A N 2
ATOM 3308 C CA . GLY A 1 110 ? -1.599 -11.921 -10.837 1.00 0.00 110 GLY A CA 2
ATOM 3309 C C . GLY A 1 110 ? -0.679 -11.941 -9.624 1.00 0.00 110 GLY A C 2
ATOM 3310 O O . GLY A 1 110 ? 0.202 -12.795 -9.521 1.00 0.00 110 GLY A O 2
ATOM 3314 N N . TYR A 1 111 ? -0.845 -10.987 -8.708 1.00 0.00 111 TYR A N 2
ATOM 3315 C CA . TYR A 1 111 ? 0.022 -10.862 -7.525 1.00 0.00 111 TYR A CA 2
ATOM 3316 C C . TYR A 1 111 ? -0.791 -10.899 -6.218 1.00 0.00 111 TYR A C 2
ATOM 3317 O O . TYR A 1 111 ? -1.564 -9.994 -5.917 1.00 0.00 111 TYR A O 2
ATOM 3335 N N . LYS A 1 112 ? -0.640 -11.968 -5.433 1.00 0.00 112 LYS A N 2
ATOM 3336 C CA . LYS A 1 112 ? -1.327 -12.161 -4.154 1.00 0.00 112 LYS A CA 2
ATOM 3337 C C . LYS A 1 112 ? -0.881 -11.120 -3.110 1.00 0.00 112 LYS A C 2
ATOM 3338 O O . LYS A 1 112 ? 0.306 -10.800 -3.004 1.00 0.00 112 LYS A O 2
ATOM 3357 N N . LEU A 1 113 ? -1.833 -10.609 -2.329 1.00 0.00 113 LEU A N 2
ATOM 3358 C CA . LEU A 1 113 ? -1.644 -9.578 -1.304 1.00 0.00 113 LEU A CA 2
ATOM 3359 C C . LEU A 1 113 ? -2.673 -9.788 -0.178 1.00 0.00 113 LEU A C 2
ATOM 3360 O O . LEU A 1 113 ? -3.662 -10.499 -0.354 1.00 0.00 113 LEU A O 2
ATOM 3376 N N . GLU A 1 114 ? -2.474 -9.138 0.965 1.00 0.00 114 GLU A N 2
ATOM 3377 C CA . GLU A 1 114 ? -3.390 -9.206 2.112 1.00 0.00 114 GLU A CA 2
ATOM 3378 C C . GLU A 1 114 ? -3.287 -7.984 3.042 1.00 0.00 114 GLU A C 2
ATOM 3379 O O . GLU A 1 114 ? -2.290 -7.257 3.033 1.00 0.00 114 GLU A O 2
ATOM 3391 N N . TYR A 1 115 ? -4.333 -7.792 3.857 1.00 0.00 115 TYR A N 2
ATOM 3392 C CA . TYR A 1 115 ? -4.395 -6.865 4.998 1.00 0.00 115 TYR A CA 2
ATOM 3393 C C . TYR A 1 115 ? -4.771 -7.615 6.293 1.00 0.00 115 TYR A C 2
ATOM 3394 O O . TYR A 1 115 ? -5.810 -8.318 6.314 1.00 0.00 115 TYR A O 2
ATOM 3413 N N . GLY A 1 11 ? 8.478 24.153 11.436 1.00 0.00 11 GLY A N 3
ATOM 3414 C CA . GLY A 1 11 ? 7.436 23.276 10.858 1.00 0.00 11 GLY A CA 3
ATOM 3415 C C . GLY A 1 11 ? 6.126 24.027 10.679 1.00 0.00 11 GLY A C 3
ATOM 3416 O O . GLY A 1 11 ? 5.522 24.460 11.661 1.00 0.00 11 GLY A O 3
ATOM 3420 N N . SER A 1 12 ? 5.672 24.191 9.434 1.00 0.00 12 SER A N 3
ATOM 3421 C CA . SER A 1 12 ? 4.484 24.990 9.065 1.00 0.00 12 SER A CA 3
ATOM 3422 C C . SER A 1 12 ? 3.731 24.383 7.862 1.00 0.00 12 SER A C 3
ATOM 3423 O O . SER A 1 12 ? 4.264 23.534 7.138 1.00 0.00 12 SER A O 3
ATOM 3431 N N . GLU A 1 13 ? 2.495 24.834 7.629 1.00 0.00 13 GLU A N 3
ATOM 3432 C CA . GLU A 1 13 ? 1.676 24.493 6.460 1.00 0.00 13 GLU A CA 3
ATOM 3433 C C . GLU A 1 13 ? 2.250 25.043 5.137 1.00 0.00 13 GLU A C 3
ATOM 3434 O O . GLU A 1 13 ? 3.054 25.981 5.128 1.00 0.00 13 GLU A O 3
ATOM 3446 N N . GLU A 1 14 ? 1.816 24.469 4.011 1.00 0.00 14 GLU A N 3
ATOM 3447 C CA . GLU A 1 14 ? 2.322 24.754 2.661 1.00 0.00 14 GLU A CA 3
ATOM 3448 C C . GLU A 1 14 ? 1.228 24.586 1.583 1.00 0.00 14 GLU A C 3
ATOM 3449 O O . GLU A 1 14 ? 0.097 24.202 1.889 1.00 0.00 14 GLU A O 3
ATOM 3461 N N . VAL A 1 15 ? 1.561 24.872 0.318 1.00 0.00 15 VAL A N 3
ATOM 3462 C CA . VAL A 1 15 ? 0.707 24.593 -0.858 1.00 0.00 15 VAL A CA 3
ATOM 3463 C C . VAL A 1 15 ? 0.901 23.157 -1.376 1.00 0.00 15 VAL A C 3
ATOM 3464 O O . VAL A 1 15 ? 1.946 22.545 -1.156 1.00 0.00 15 VAL A O 3
ATOM 3477 N N . SER A 1 16 ? -0.102 22.629 -2.092 1.00 0.00 16 SER A N 3
ATOM 3478 C CA . SER A 1 16 ? -0.029 21.344 -2.826 1.00 0.00 16 SER A CA 3
ATOM 3479 C C . SER A 1 16 ? 0.136 20.122 -1.884 1.00 0.00 16 SER A C 3
ATOM 3480 O O . SER A 1 16 ? 0.854 19.160 -2.174 1.00 0.00 16 SER A O 3
ATOM 3488 N N . GLU A 1 17 ? -0.504 20.181 -0.709 1.00 0.00 17 GLU A N 3
ATOM 3489 C CA . GLU A 1 17 ? -0.371 19.187 0.368 1.00 0.00 17 GLU A CA 3
ATOM 3490 C C . GLU A 1 17 ? -0.922 17.795 -0.026 1.00 0.00 17 GLU A C 3
ATOM 3491 O O . GLU A 1 17 ? -1.877 17.714 -0.812 1.00 0.00 17 GLU A O 3
ATOM 3503 N N . PRO A 1 18 ? -0.360 16.697 0.529 1.00 0.00 18 PRO A N 3
ATOM 3504 C CA . PRO A 1 18 ? -0.810 15.331 0.266 1.00 0.00 18 PRO A CA 3
ATOM 3505 C C . PRO A 1 18 ? -2.196 15.045 0.866 1.00 0.00 18 PRO A C 3
ATOM 3506 O O . PRO A 1 18 ? -2.648 15.717 1.794 1.00 0.00 18 PRO A O 3
ATOM 3517 N N . GLY A 1 19 ? -2.851 14.009 0.328 1.00 0.00 19 GLY A N 3
ATOM 3518 C CA . GLY A 1 19 ? -4.121 13.455 0.804 1.00 0.00 19 GLY A CA 3
ATOM 3519 C C . GLY A 1 19 ? -3.953 12.084 1.466 1.00 0.00 19 GLY A C 3
ATOM 3520 O O . GLY A 1 19 ? -2.944 11.397 1.290 1.00 0.00 19 GLY A O 3
ATOM 3524 N N . ASP A 1 20 ? -4.973 11.652 2.202 1.00 0.00 20 ASP A N 3
ATOM 3525 C CA . ASP A 1 20 ? -4.977 10.392 2.952 1.00 0.00 20 ASP A CA 3
ATOM 3526 C C . ASP A 1 20 ? -6.189 9.514 2.577 1.00 0.00 20 ASP A C 3
ATOM 3527 O O . ASP A 1 20 ? -7.215 10.016 2.110 1.00 0.00 20 ASP A O 3
ATOM 3536 N N . ALA A 1 21 ? -6.087 8.206 2.840 1.00 0.00 21 ALA A N 3
ATOM 3537 C CA . ALA A 1 21 ? -7.123 7.207 2.571 1.00 0.00 21 ALA A CA 3
ATOM 3538 C C . ALA A 1 21 ? -6.951 5.964 3.473 1.00 0.00 21 ALA A C 3
ATOM 3539 O O . ALA A 1 21 ? -6.556 4.884 3.034 1.00 0.00 21 ALA A O 3
ATOM 3546 N N . ASN A 1 22 ? -7.248 6.135 4.767 1.00 0.00 22 ASN A N 3
ATOM 3547 C CA . ASN A 1 22 ? -7.340 5.074 5.783 1.00 0.00 22 ASN A CA 3
ATOM 3548 C C . ASN A 1 22 ? -6.024 4.278 5.960 1.00 0.00 22 ASN A C 3
ATOM 3549 O O . ASN A 1 22 ? -5.160 4.678 6.741 1.00 0.00 22 ASN A O 3
ATOM 3560 N N . ILE A 1 23 ? -5.870 3.143 5.259 1.00 0.00 23 ILE A N 3
ATOM 3561 C CA . ILE A 1 23 ? -4.692 2.249 5.338 1.00 0.00 23 ILE A CA 3
ATOM 3562 C C . ILE A 1 23 ? -3.524 2.777 4.472 1.00 0.00 23 ILE A C 3
ATOM 3563 O O . ILE A 1 23 ? -2.383 2.345 4.635 1.00 0.00 23 ILE A O 3
ATOM 3579 N N . PHE A 1 24 ? -3.781 3.726 3.565 1.00 0.00 24 PHE A N 3
ATOM 3580 C CA . PHE A 1 24 ? -2.819 4.260 2.606 1.00 0.00 24 PHE A CA 3
ATOM 3581 C C . PHE A 1 24 ? -2.923 5.794 2.486 1.00 0.00 24 PHE A C 3
ATOM 3582 O O . PHE A 1 24 ? -3.856 6.420 2.990 1.00 0.00 24 PHE A O 3
ATOM 3599 N N . ARG A 1 25 ? -1.918 6.411 1.861 1.00 0.00 25 ARG A N 3
ATOM 3600 C CA . ARG A 1 25 ? -1.757 7.863 1.687 1.00 0.00 25 ARG A CA 3
ATOM 3601 C C . ARG A 1 25 ? -1.430 8.154 0.226 1.00 0.00 25 ARG A C 3
ATOM 3602 O O . ARG A 1 25 ? -0.795 7.320 -0.413 1.00 0.00 25 ARG A O 3
ATOM 3623 N N . VAL A 1 26 ? -1.798 9.335 -0.269 1.00 0.00 26 VAL A N 3
ATOM 3624 C CA . VAL A 1 26 ? -1.403 9.810 -1.612 1.00 0.00 26 VAL A CA 3
ATOM 3625 C C . VAL A 1 26 ? -0.647 11.142 -1.555 1.00 0.00 26 VAL A C 3
ATOM 3626 O O . VAL A 1 26 ? -1.113 12.092 -0.936 1.00 0.00 26 VAL A O 3
ATOM 3639 N N . ASP A 1 27 ? 0.493 11.237 -2.241 1.00 0.00 27 ASP A N 3
ATOM 3640 C CA . ASP A 1 27 ? 1.111 12.524 -2.585 1.00 0.00 27 ASP A CA 3
ATOM 3641 C C . ASP A 1 27 ? 0.854 12.847 -4.063 1.00 0.00 27 ASP A C 3
ATOM 3642 O O . ASP A 1 27 ? 1.201 12.075 -4.961 1.00 0.00 27 ASP A O 3
ATOM 3651 N N . LYS A 1 28 ? 0.220 14.003 -4.289 1.00 0.00 28 LYS A N 3
ATOM 3652 C CA . LYS A 1 28 ? -0.288 14.448 -5.592 1.00 0.00 28 LYS A CA 3
ATOM 3653 C C . LYS A 1 28 ? 0.755 15.136 -6.498 1.00 0.00 28 LYS A C 3
ATOM 3654 O O . LYS A 1 28 ? 0.518 15.265 -7.702 1.00 0.00 28 LYS A O 3
ATOM 3673 N N . ASP A 1 29 ? 1.886 15.580 -5.944 1.00 0.00 29 ASP A N 3
ATOM 3674 C CA . ASP A 1 29 ? 2.936 16.325 -6.655 1.00 0.00 29 ASP A CA 3
ATOM 3675 C C . ASP A 1 29 ? 4.037 15.382 -7.159 1.00 0.00 29 ASP A C 3
ATOM 3676 O O . ASP A 1 29 ? 4.429 15.432 -8.324 1.00 0.00 29 ASP A O 3
ATOM 3685 N N . SER A 1 30 ? 4.478 14.474 -6.291 1.00 0.00 30 SER A N 3
ATOM 3686 C CA . SER A 1 30 ? 5.365 13.353 -6.634 1.00 0.00 30 SER A CA 3
ATOM 3687 C C . SER A 1 30 ? 4.605 12.157 -7.247 1.00 0.00 30 SER A C 3
ATOM 3688 O O . SER A 1 30 ? 5.238 11.234 -7.764 1.00 0.00 30 SER A O 3
ATOM 3696 N N . ARG A 1 31 ? 3.259 12.170 -7.211 1.00 0.00 31 ARG A N 3
ATOM 3697 C CA . ARG A 1 31 ? 2.353 11.194 -7.831 1.00 0.00 31 ARG A CA 3
ATOM 3698 C C . ARG A 1 31 ? 2.617 9.764 -7.316 1.00 0.00 31 ARG A C 3
ATOM 3699 O O . ARG A 1 31 ? 2.838 8.831 -8.093 1.00 0.00 31 ARG A O 3
ATOM 3720 N N . GLU A 1 32 ? 2.615 9.606 -5.991 1.00 0.00 32 GLU A N 3
ATOM 3721 C CA . GLU A 1 32 ? 3.059 8.394 -5.279 1.00 0.00 32 GLU A CA 3
ATOM 3722 C C . GLU A 1 32 ? 2.055 7.966 -4.193 1.00 0.00 32 GLU A C 3
ATOM 3723 O O . GLU A 1 32 ? 1.239 8.782 -3.757 1.00 0.00 32 GLU A O 3
ATOM 3735 N N . VAL A 1 33 ? 2.097 6.691 -3.773 1.00 0.00 33 VAL A N 3
ATOM 3736 C CA . VAL A 1 33 ? 1.100 6.076 -2.860 1.00 0.00 33 VAL A CA 3
ATOM 3737 C C . VAL A 1 33 ? 1.784 5.220 -1.794 1.00 0.00 33 VAL A C 3
ATOM 3738 O O . VAL A 1 33 ? 2.561 4.320 -2.097 1.00 0.00 33 VAL A O 3
ATOM 3751 N N . TYR A 1 34 ? 1.535 5.528 -0.521 1.00 0.00 34 TYR A N 3
ATOM 3752 C CA . TYR A 1 34 ? 2.234 4.937 0.625 1.00 0.00 34 TYR A CA 3
ATOM 3753 C C . TYR A 1 34 ? 1.252 4.090 1.442 1.00 0.00 34 TYR A C 3
ATOM 3754 O O . TYR A 1 34 ? 0.304 4.634 2.005 1.00 0.00 34 TYR A O 3
ATOM 3772 N N . MET A 1 35 ? 1.462 2.773 1.528 1.00 0.00 35 MET A N 3
ATOM 3773 C CA . MET A 1 35 ? 0.707 1.902 2.437 1.00 0.00 35 MET A CA 3
ATOM 3774 C C . MET A 1 35 ? 1.257 1.980 3.865 1.00 0.00 35 MET A C 3
ATOM 3775 O O . MET A 1 35 ? 2.449 2.205 4.064 1.00 0.00 35 MET A O 3
ATOM 3789 N N . HIS A 1 36 ? 0.420 1.665 4.856 1.00 0.00 36 HIS A N 3
ATOM 3790 C CA . HIS A 1 36 ? 0.832 1.475 6.257 1.00 0.00 36 HIS A CA 3
ATOM 3791 C C . HIS A 1 36 ? 1.992 0.460 6.427 1.00 0.00 36 HIS A C 3
ATOM 3792 O O . HIS A 1 36 ? 2.770 0.555 7.381 1.00 0.00 36 HIS A O 3
ATOM 3806 N N . GLU A 1 37 ? 2.138 -0.477 5.478 1.00 0.00 37 GLU A N 3
ATOM 3807 C CA . GLU A 1 37 ? 3.275 -1.398 5.411 1.00 0.00 37 GLU A CA 3
ATOM 3808 C C . GLU A 1 37 ? 4.549 -0.717 4.881 1.00 0.00 37 GLU A C 3
ATOM 3809 O O . GLU A 1 37 ? 5.623 -0.992 5.411 1.00 0.00 37 GLU A O 3
ATOM 3821 N N . LYS A 1 38 ? 4.459 0.125 3.835 1.00 0.00 38 LYS A N 3
ATOM 3822 C CA . LYS A 1 38 ? 5.587 0.506 2.952 1.00 0.00 38 LYS A CA 3
ATOM 3823 C C . LYS A 1 38 ? 5.201 1.436 1.775 1.00 0.00 38 LYS A C 3
ATOM 3824 O O . LYS A 1 38 ? 4.044 1.525 1.368 1.00 0.00 38 LYS A O 3
ATOM 3843 N N . LYS A 1 39 ? 6.196 2.097 1.166 1.00 0.00 39 LYS A N 3
ATOM 3844 C CA . LYS A 1 39 ? 6.044 3.078 0.079 1.00 0.00 39 LYS A CA 3
ATOM 3845 C C . LYS A 1 39 ? 5.847 2.445 -1.321 1.00 0.00 39 LYS A C 3
ATOM 3846 O O . LYS A 1 39 ? 6.382 1.363 -1.573 1.00 0.00 39 LYS A O 3
ATOM 3865 N N . LEU A 1 40 ? 5.152 3.134 -2.243 1.00 0.00 40 LEU A N 3
ATOM 3866 C CA . LEU A 1 40 ? 5.188 2.931 -3.708 1.00 0.00 40 LEU A CA 3
ATOM 3867 C C . LEU A 1 40 ? 5.050 4.254 -4.474 1.00 0.00 40 LEU A C 3
ATOM 3868 O O . LEU A 1 40 ? 4.541 5.248 -3.963 1.00 0.00 40 LEU A O 3
ATOM 3884 N N . ASP A 1 41 ? 5.472 4.238 -5.738 1.00 0.00 41 ASP A N 3
ATOM 3885 C CA . ASP A 1 41 ? 5.749 5.440 -6.545 1.00 0.00 41 ASP A CA 3
ATOM 3886 C C . ASP A 1 41 ? 5.655 5.127 -8.062 1.00 0.00 41 ASP A C 3
ATOM 3887 O O . ASP A 1 41 ? 6.575 5.377 -8.841 1.00 0.00 41 ASP A O 3
ATOM 3896 N N . LEU A 1 42 ? 4.545 4.498 -8.476 1.00 0.00 42 LEU A N 3
ATOM 3897 C CA . LEU A 1 42 ? 4.286 4.109 -9.877 1.00 0.00 42 LEU A CA 3
ATOM 3898 C C . LEU A 1 42 ? 3.590 5.264 -10.643 1.00 0.00 42 LEU A C 3
ATOM 3899 O O . LEU A 1 42 ? 3.965 6.425 -10.456 1.00 0.00 42 LEU A O 3
ATOM 3915 N N . THR A 1 43 ? 2.612 4.987 -11.520 1.00 0.00 43 THR A N 3
ATOM 3916 C CA . THR A 1 43 ? 1.857 6.018 -12.274 1.00 0.00 43 THR A CA 3
ATOM 3917 C C . THR A 1 43 ? 0.564 6.395 -11.560 1.00 0.00 43 THR A C 3
ATOM 3918 O O . THR A 1 43 ? 0.140 5.698 -10.644 1.00 0.00 43 THR A O 3
ATOM 3929 N N . ARG A 1 44 ? -0.119 7.439 -12.047 1.00 0.00 44 ARG A N 3
ATOM 3930 C CA . ARG A 1 44 ? -1.470 7.823 -11.604 1.00 0.00 44 ARG A CA 3
ATOM 3931 C C . ARG A 1 44 ? -2.480 6.665 -11.744 1.00 0.00 44 ARG A C 3
ATOM 3932 O O . ARG A 1 44 ? -3.298 6.442 -10.850 1.00 0.00 44 ARG A O 3
ATOM 3953 N N . ALA A 1 45 ? -2.415 5.903 -12.843 1.00 0.00 45 ALA A N 3
ATOM 3954 C CA . ALA A 1 45 ? -3.335 4.797 -13.102 1.00 0.00 45 ALA A CA 3
ATOM 3955 C C . ALA A 1 45 ? -3.023 3.612 -12.179 1.00 0.00 45 ALA A C 3
ATOM 3956 O O . ALA A 1 45 ? -3.938 3.073 -11.553 1.00 0.00 45 ALA A O 3
ATOM 3963 N N . GLU A 1 46 ? -1.739 3.277 -12.013 1.00 0.00 46 GLU A N 3
ATOM 3964 C CA . GLU A 1 46 ? -1.303 2.213 -11.109 1.00 0.00 46 GLU A CA 3
ATOM 3965 C C . GLU A 1 46 ? -1.643 2.533 -9.652 1.00 0.00 46 GLU A C 3
ATOM 3966 O O . GLU A 1 46 ? -2.117 1.677 -8.906 1.00 0.00 46 GLU A O 3
ATOM 3978 N N . TYR A 1 47 ? -1.481 3.797 -9.280 1.00 0.00 47 TYR A N 3
ATOM 3979 C CA . TYR A 1 47 ? -2.002 4.341 -8.019 1.00 0.00 47 TYR A CA 3
ATOM 3980 C C . TYR A 1 47 ? -3.513 4.113 -7.870 1.00 0.00 47 TYR A C 3
ATOM 3981 O O . TYR A 1 47 ? -3.928 3.605 -6.826 1.00 0.00 47 TYR A O 3
ATOM 3999 N N . GLU A 1 48 ? -4.328 4.443 -8.879 1.00 0.00 48 GLU A N 3
ATOM 4000 C CA . GLU A 1 48 ? -5.779 4.210 -8.838 1.00 0.00 48 GLU A CA 3
ATOM 4001 C C . GLU A 1 48 ? -6.098 2.745 -8.505 1.00 0.00 48 GLU A C 3
ATOM 4002 O O . GLU A 1 48 ? -6.860 2.468 -7.574 1.00 0.00 48 GLU A O 3
ATOM 4014 N N . ILE A 1 49 ? -5.454 1.803 -9.205 1.00 0.00 49 ILE A N 3
ATOM 4015 C CA . ILE A 1 49 ? -5.685 0.365 -8.955 1.00 0.00 49 ILE A CA 3
ATOM 4016 C C . ILE A 1 49 ? -5.267 -0.030 -7.547 1.00 0.00 49 ILE A C 3
ATOM 4017 O O . ILE A 1 49 ? -6.039 -0.692 -6.868 1.00 0.00 49 ILE A O 3
ATOM 4033 N N . LEU A 1 50 ? -4.050 0.327 -7.125 1.00 0.00 50 LEU A N 3
ATOM 4034 C CA . LEU A 1 50 ? -3.448 -0.185 -5.893 1.00 0.00 50 LEU A CA 3
ATOM 4035 C C . LEU A 1 50 ? -4.100 0.452 -4.653 1.00 0.00 50 LEU A C 3
ATOM 4036 O O . LEU A 1 50 ? -4.407 -0.244 -3.691 1.00 0.00 50 LEU A O 3
ATOM 4052 N N . SER A 1 51 ? -4.426 1.742 -4.692 1.00 0.00 51 SER A N 3
ATOM 4053 C CA . SER A 1 51 ? -5.318 2.349 -3.690 1.00 0.00 51 SER A CA 3
ATOM 4054 C C . SER A 1 51 ? -6.683 1.636 -3.600 1.00 0.00 51 SER A C 3
ATOM 4055 O O . SER A 1 51 ? -7.084 1.242 -2.497 1.00 0.00 51 SER A O 3
ATOM 4063 N N . LEU A 1 52 ? -7.370 1.366 -4.725 1.00 0.00 52 LEU A N 3
ATOM 4064 C CA . LEU A 1 52 ? -8.620 0.597 -4.665 1.00 0.00 52 LEU A CA 3
ATOM 4065 C C . LEU A 1 52 ? -8.395 -0.852 -4.211 1.00 0.00 52 LEU A C 3
ATOM 4066 O O . LEU A 1 52 ? -9.257 -1.411 -3.546 1.00 0.00 52 LEU A O 3
ATOM 4082 N N . LEU A 1 53 ? -7.242 -1.451 -4.511 1.00 0.00 53 LEU A N 3
ATOM 4083 C CA . LEU A 1 53 ? -6.865 -2.802 -4.095 1.00 0.00 53 LEU A CA 3
ATOM 4084 C C . LEU A 1 53 ? -6.801 -2.909 -2.568 1.00 0.00 53 LEU A C 3
ATOM 4085 O O . LEU A 1 53 ? -7.416 -3.795 -1.983 1.00 0.00 53 LEU A O 3
ATOM 4101 N N . ILE A 1 54 ? -6.102 -1.985 -1.905 1.00 0.00 54 ILE A N 3
ATOM 4102 C CA . ILE A 1 54 ? -6.068 -1.950 -0.432 1.00 0.00 54 ILE A CA 3
ATOM 4103 C C . ILE A 1 54 ? -7.457 -1.619 0.140 1.00 0.00 54 ILE A C 3
ATOM 4104 O O . ILE A 1 54 ? -7.864 -2.224 1.132 1.00 0.00 54 ILE A O 3
ATOM 4120 N N . SER A 1 55 ? -8.214 -0.721 -0.499 1.00 0.00 55 SER A N 3
ATOM 4121 C CA . SER A 1 55 ? -9.594 -0.410 -0.086 1.00 0.00 55 SER A CA 3
ATOM 4122 C C . SER A 1 55 ? -10.546 -1.632 -0.148 1.00 0.00 55 SER A C 3
ATOM 4123 O O . SER A 1 55 ? -11.293 -1.892 0.802 1.00 0.00 55 SER A O 3
ATOM 4131 N N . LYS A 1 56 ? -10.519 -2.405 -1.247 1.00 0.00 56 LYS A N 3
ATOM 4132 C CA . LYS A 1 56 ? -11.401 -3.562 -1.495 1.00 0.00 56 LYS A CA 3
ATOM 4133 C C . LYS A 1 56 ? -10.893 -4.888 -0.889 1.00 0.00 56 LYS A C 3
ATOM 4134 O O . LYS A 1 56 ? -11.665 -5.846 -0.805 1.00 0.00 56 LYS A O 3
ATOM 4153 N N . LYS A 1 57 ? -9.611 -4.915 -0.495 1.00 0.00 57 LYS A N 3
ATOM 4154 C CA . LYS A 1 57 ? -8.780 -5.972 0.120 1.00 0.00 57 LYS A CA 3
ATOM 4155 C C . LYS A 1 57 ? -7.801 -6.586 -0.900 1.00 0.00 57 LYS A C 3
ATOM 4156 O O . LYS A 1 57 ? -8.118 -6.718 -2.086 1.00 0.00 57 LYS A O 3
ATOM 4175 N N . GLY A 1 58 ? -6.622 -6.988 -0.398 1.00 0.00 58 GLY A N 3
ATOM 4176 C CA . GLY A 1 58 ? -5.420 -7.327 -1.171 1.00 0.00 58 GLY A CA 3
ATOM 4177 C C . GLY A 1 58 ? -5.664 -8.266 -2.354 1.00 0.00 58 GLY A C 3
ATOM 4178 O O . GLY A 1 58 ? -5.536 -7.831 -3.497 1.00 0.00 58 GLY A O 3
ATOM 4182 N N . TYR A 1 59 ? -6.023 -9.531 -2.086 1.00 0.00 59 TYR A N 3
ATOM 4183 C CA . TYR A 1 59 ? -6.392 -10.543 -3.077 1.00 0.00 59 TYR A CA 3
ATOM 4184 C C . TYR A 1 59 ? -5.211 -10.832 -4.030 1.00 0.00 59 TYR A C 3
ATOM 4185 O O . TYR A 1 59 ? -4.072 -10.449 -3.753 1.00 0.00 59 TYR A O 3
ATOM 4203 N N . VAL A 1 60 ? -5.451 -11.534 -5.135 1.00 0.00 60 VAL A N 3
ATOM 4204 C CA . VAL A 1 60 ? -4.482 -11.652 -6.232 1.00 0.00 60 VAL A CA 3
ATOM 4205 C C . VAL A 1 60 ? -4.772 -10.558 -7.269 1.00 0.00 60 VAL A C 3
ATOM 4206 O O . VAL A 1 60 ? -5.843 -10.501 -7.869 1.00 0.00 60 VAL A O 3
ATOM 4219 N N . PHE A 1 61 ? -3.799 -9.663 -7.418 1.00 0.00 61 PHE A N 3
ATOM 4220 C CA . PHE A 1 61 ? -3.810 -8.452 -8.230 1.00 0.00 61 PHE A CA 3
ATOM 4221 C C . PHE A 1 61 ? -3.425 -8.815 -9.674 1.00 0.00 61 PHE A C 3
ATOM 4222 O O . PHE A 1 61 ? -2.253 -9.050 -9.966 1.00 0.00 61 PHE A O 3
ATOM 4239 N N . SER A 1 62 ? -4.429 -8.944 -10.543 1.00 0.00 62 SER A N 3
ATOM 4240 C CA . SER A 1 62 ? -4.352 -9.666 -11.831 1.00 0.00 62 SER A CA 3
ATOM 4241 C C . SER A 1 62 ? -4.577 -8.773 -13.053 1.00 0.00 62 SER A C 3
ATOM 4242 O O . SER A 1 62 ? -5.327 -7.806 -12.962 1.00 0.00 62 SER A O 3
ATOM 4250 N N . ARG A 1 63 ? -4.065 -9.150 -14.235 1.00 0.00 63 ARG A N 3
ATOM 4251 C CA . ARG A 1 63 ? -4.245 -8.394 -15.497 1.00 0.00 63 ARG A CA 3
ATOM 4252 C C . ARG A 1 63 ? -5.703 -7.986 -15.828 1.00 0.00 63 ARG A C 3
ATOM 4253 O O . ARG A 1 63 ? -5.927 -6.850 -16.238 1.00 0.00 63 ARG A O 3
ATOM 4274 N N . GLU A 1 64 ? -6.696 -8.847 -15.570 1.00 0.00 64 GLU A N 3
ATOM 4275 C CA . GLU A 1 64 ? -8.124 -8.504 -15.703 1.00 0.00 64 GLU A CA 3
ATOM 4276 C C . GLU A 1 64 ? -8.565 -7.428 -14.692 1.00 0.00 64 GLU A C 3
ATOM 4277 O O . GLU A 1 64 ? -9.061 -6.371 -15.071 1.00 0.00 64 GLU A O 3
ATOM 4289 N N . SER A 1 65 ? -8.352 -7.663 -13.395 1.00 0.00 65 SER A N 3
ATOM 4290 C CA . SER A 1 65 ? -8.678 -6.704 -12.318 1.00 0.00 65 SER A CA 3
ATOM 4291 C C . SER A 1 65 ? -7.986 -5.345 -12.535 1.00 0.00 65 SER A C 3
ATOM 4292 O O . SER A 1 65 ? -8.580 -4.280 -12.375 1.00 0.00 65 SER A O 3
ATOM 4300 N N . ILE A 1 66 ? -6.729 -5.393 -12.975 1.00 0.00 66 ILE A N 3
ATOM 4301 C CA . ILE A 1 66 ? -5.923 -4.241 -13.431 1.00 0.00 66 ILE A CA 3
ATOM 4302 C C . ILE A 1 66 ? -6.600 -3.460 -14.563 1.00 0.00 66 ILE A C 3
ATOM 4303 O O . ILE A 1 66 ? -6.748 -2.241 -14.470 1.00 0.00 66 ILE A O 3
ATOM 4319 N N . ALA A 1 67 ? -7.038 -4.149 -15.614 1.00 0.00 67 ALA A N 3
ATOM 4320 C CA . ALA A 1 67 ? -7.769 -3.571 -16.740 1.00 0.00 67 ALA A CA 3
ATOM 4321 C C . ALA A 1 67 ? -9.131 -3.005 -16.320 1.00 0.00 67 ALA A C 3
ATOM 4322 O O . ALA A 1 67 ? -9.636 -2.084 -16.959 1.00 0.00 67 ALA A O 3
ATOM 4329 N N . ILE A 1 68 ? -9.721 -3.537 -15.246 1.00 0.00 68 ILE A N 3
ATOM 4330 C CA . ILE A 1 68 ? -10.973 -3.014 -14.685 1.00 0.00 68 ILE A CA 3
ATOM 4331 C C . ILE A 1 68 ? -10.724 -1.720 -13.884 1.00 0.00 68 ILE A C 3
ATOM 4332 O O . ILE A 1 68 ? -11.495 -0.772 -14.056 1.00 0.00 68 ILE A O 3
ATOM 4348 N N . GLU A 1 69 ? -9.662 -1.634 -13.062 1.00 0.00 69 GLU A N 3
ATOM 4349 C CA . GLU A 1 69 ? -9.468 -0.481 -12.160 1.00 0.00 69 GLU A CA 3
ATOM 4350 C C . GLU A 1 69 ? -8.426 0.581 -12.601 1.00 0.00 69 GLU A C 3
ATOM 4351 O O . GLU A 1 69 ? -8.583 1.738 -12.209 1.00 0.00 69 GLU A O 3
ATOM 4363 N N . SER A 1 70 ? -7.399 0.272 -13.409 1.00 0.00 70 SER A N 3
ATOM 4364 C CA . SER A 1 70 ? -6.619 1.329 -14.106 1.00 0.00 70 SER A CA 3
ATOM 4365 C C . SER A 1 70 ? -7.275 1.659 -15.452 1.00 0.00 70 SER A C 3
ATOM 4366 O O . SER A 1 70 ? -7.576 2.827 -15.720 1.00 0.00 70 SER A O 3
ATOM 4374 N N . GLU A 1 71 ? -7.490 0.630 -16.290 1.00 0.00 71 GLU A N 3
ATOM 4375 C CA . GLU A 1 71 ? -8.135 0.734 -17.607 1.00 0.00 71 GLU A CA 3
ATOM 4376 C C . GLU A 1 71 ? -7.329 1.613 -18.602 1.00 0.00 71 GLU A C 3
ATOM 4377 O O . GLU A 1 71 ? -7.837 2.044 -19.637 1.00 0.00 71 GLU A O 3
ATOM 4389 N N . SER A 1 72 ? -6.047 1.885 -18.312 1.00 0.00 72 SER A N 3
ATOM 4390 C CA . SER A 1 72 ? -5.169 2.701 -19.169 1.00 0.00 72 SER A CA 3
ATOM 4391 C C . SER A 1 72 ? -4.811 2.004 -20.502 1.00 0.00 72 SER A C 3
ATOM 4392 O O . SER A 1 72 ? -4.586 2.665 -21.522 1.00 0.00 72 SER A O 3
ATOM 4400 N N . ILE A 1 73 ? -4.810 0.663 -20.521 1.00 0.00 73 ILE A N 3
ATOM 4401 C CA . ILE A 1 73 ? -4.656 -0.178 -21.723 1.00 0.00 73 ILE A CA 3
ATOM 4402 C C . ILE A 1 73 ? -6.036 -0.692 -22.175 1.00 0.00 73 ILE A C 3
ATOM 4403 O O . ILE A 1 73 ? -6.832 -1.167 -21.363 1.00 0.00 73 ILE A O 3
ATOM 4419 N N . ASN A 1 74 ? -6.327 -0.579 -23.478 1.00 0.00 74 ASN A N 3
ATOM 4420 C CA . ASN A 1 74 ? -7.670 -0.787 -24.040 1.00 0.00 74 ASN A CA 3
ATOM 4421 C C . ASN A 1 74 ? -8.208 -2.240 -23.958 1.00 0.00 74 ASN A C 3
ATOM 4422 O O . ASN A 1 74 ? -9.334 -2.401 -23.469 1.00 0.00 74 ASN A O 3
ATOM 4433 N N . PRO A 1 75 ? -7.487 -3.291 -24.418 1.00 0.00 75 PRO A N 3
ATOM 4434 C CA . PRO A 1 75 ? -7.969 -4.673 -24.337 1.00 0.00 75 PRO A CA 3
ATOM 4435 C C . PRO A 1 75 ? -7.990 -5.168 -22.885 1.00 0.00 75 PRO A C 3
ATOM 4436 O O . PRO A 1 75 ? -7.042 -4.945 -22.133 1.00 0.00 75 PRO A O 3
ATOM 4447 N N . GLU A 1 76 ? -9.067 -5.866 -22.501 1.00 0.00 76 GLU A N 3
ATOM 4448 C CA . GLU A 1 76 ? -9.312 -6.298 -21.115 1.00 0.00 76 GLU A CA 3
ATOM 4449 C C . GLU A 1 76 ? -8.360 -7.424 -20.654 1.00 0.00 76 GLU A C 3
ATOM 4450 O O . GLU A 1 76 ? -8.133 -7.601 -19.458 1.00 0.00 76 GLU A O 3
ATOM 4462 N N . SER A 1 77 ? -7.761 -8.171 -21.587 1.00 0.00 77 SER A N 3
ATOM 4463 C CA . SER A 1 77 ? -6.760 -9.202 -21.268 1.00 0.00 77 SER A CA 3
ATOM 4464 C C . SER A 1 77 ? -5.446 -8.601 -20.740 1.00 0.00 77 SER A C 3
ATOM 4465 O O . SER A 1 77 ? -4.849 -9.172 -19.831 1.00 0.00 77 SER A O 3
ATOM 4473 N N . SER A 1 78 ? -5.018 -7.451 -21.276 1.00 0.00 78 SER A N 3
ATOM 4474 C CA . SER A 1 78 ? -4.151 -6.449 -20.623 1.00 0.00 78 SER A CA 3
ATOM 4475 C C . SER A 1 78 ? -2.776 -6.925 -20.104 1.00 0.00 78 SER A C 3
ATOM 4476 O O . SER A 1 78 ? -2.187 -6.307 -19.213 1.00 0.00 78 SER A O 3
ATOM 4484 N N . ASN A 1 79 ? -2.204 -8.008 -20.648 1.00 0.00 79 ASN A N 3
ATOM 4485 C CA . ASN A 1 79 ? -0.934 -8.550 -20.141 1.00 0.00 79 ASN A CA 3
ATOM 4486 C C . ASN A 1 79 ? 0.216 -7.529 -20.232 1.00 0.00 79 ASN A C 3
ATOM 4487 O O . ASN A 1 79 ? 1.026 -7.452 -19.316 1.00 0.00 79 ASN A O 3
ATOM 4498 N N . LYS A 1 80 ? 0.255 -6.681 -21.272 1.00 0.00 80 LYS A N 3
ATOM 4499 C CA . LYS A 1 80 ? 1.250 -5.595 -21.395 1.00 0.00 80 LYS A CA 3
ATOM 4500 C C . LYS A 1 80 ? 1.060 -4.489 -20.345 1.00 0.00 80 LYS A C 3
ATOM 4501 O O . LYS A 1 80 ? 2.045 -3.893 -19.909 1.00 0.00 80 LYS A O 3
ATOM 4520 N N . SER A 1 81 ? -0.164 -4.273 -19.856 1.00 0.00 81 SER A N 3
ATOM 4521 C CA . SER A 1 81 ? -0.372 -3.449 -18.656 1.00 0.00 81 SER A CA 3
ATOM 4522 C C . SER A 1 81 ? 0.342 -4.103 -17.472 1.00 0.00 81 SER A C 3
ATOM 4523 O O . SER A 1 81 ? 1.261 -3.513 -16.915 1.00 0.00 81 SER A O 3
ATOM 4531 N N . ILE A 1 82 ? 0.050 -5.375 -17.165 1.00 0.00 82 ILE A N 3
ATOM 4532 C CA . ILE A 1 82 ? 0.765 -6.110 -16.103 1.00 0.00 82 ILE A CA 3
ATOM 4533 C C . ILE A 1 82 ? 2.296 -6.124 -16.295 1.00 0.00 82 ILE A C 3
ATOM 4534 O O . ILE A 1 82 ? 3.010 -5.983 -15.308 1.00 0.00 82 ILE A O 3
ATOM 4550 N N . ASP A 1 83 ? 2.808 -6.189 -17.527 1.00 0.00 83 ASP A N 3
ATOM 4551 C CA . ASP A 1 83 ? 4.248 -6.107 -17.813 1.00 0.00 83 ASP A CA 3
ATOM 4552 C C . ASP A 1 83 ? 4.836 -4.727 -17.453 1.00 0.00 83 ASP A C 3
ATOM 4553 O O . ASP A 1 83 ? 5.875 -4.678 -16.793 1.00 0.00 83 ASP A O 3
ATOM 4562 N N . VAL A 1 84 ? 4.165 -3.618 -17.819 1.00 0.00 84 VAL A N 3
ATOM 4563 C CA . VAL A 1 84 ? 4.548 -2.263 -17.333 1.00 0.00 84 VAL A CA 3
ATOM 4564 C C . VAL A 1 84 ? 4.524 -2.231 -15.813 1.00 0.00 84 VAL A C 3
ATOM 4565 O O . VAL A 1 84 ? 5.477 -1.775 -15.188 1.00 0.00 84 VAL A O 3
ATOM 4578 N N . ILE A 1 85 ? 3.418 -2.686 -15.228 1.00 0.00 85 ILE A N 3
ATOM 4579 C CA . ILE A 1 85 ? 3.118 -2.508 -13.809 1.00 0.00 85 ILE A CA 3
ATOM 4580 C C . ILE A 1 85 ? 4.098 -3.310 -12.968 1.00 0.00 85 ILE A C 3
ATOM 4581 O O . ILE A 1 85 ? 4.828 -2.717 -12.185 1.00 0.00 85 ILE A O 3
ATOM 4597 N N . ILE A 1 86 ? 4.202 -4.619 -13.176 1.00 0.00 86 ILE A N 3
ATOM 4598 C CA . ILE A 1 86 ? 5.139 -5.469 -12.430 1.00 0.00 86 ILE A CA 3
ATOM 4599 C C . ILE A 1 86 ? 6.590 -5.111 -12.757 1.00 0.00 86 ILE A C 3
ATOM 4600 O O . ILE A 1 86 ? 7.409 -5.069 -11.840 1.00 0.00 86 ILE A O 3
ATOM 4616 N N . GLY A 1 87 ? 6.912 -4.759 -14.008 1.00 0.00 87 GLY A N 3
ATOM 4617 C CA . GLY A 1 87 ? 8.266 -4.345 -14.391 1.00 0.00 87 GLY A CA 3
ATOM 4618 C C . GLY A 1 87 ? 8.723 -3.096 -13.638 1.00 0.00 87 GLY A C 3
ATOM 4619 O O . GLY A 1 87 ? 9.801 -3.097 -13.045 1.00 0.00 87 GLY A O 3
ATOM 4623 N N . ARG A 1 88 ? 7.901 -2.038 -13.605 1.00 0.00 88 ARG A N 3
ATOM 4624 C CA . ARG A 1 88 ? 8.248 -0.769 -12.975 1.00 0.00 88 ARG A CA 3
ATOM 4625 C C . ARG A 1 88 ? 7.977 -0.746 -11.456 1.00 0.00 88 ARG A C 3
ATOM 4626 O O . ARG A 1 88 ? 8.684 -0.031 -10.756 1.00 0.00 88 ARG A O 3
ATOM 4647 N N . LEU A 1 89 ? 7.073 -1.571 -10.904 1.00 0.00 89 LEU A N 3
ATOM 4648 C CA . LEU A 1 89 ? 6.967 -1.831 -9.456 1.00 0.00 89 LEU A CA 3
ATOM 4649 C C . LEU A 1 89 ? 8.239 -2.535 -8.956 1.00 0.00 89 LEU A C 3
ATOM 4650 O O . LEU A 1 89 ? 8.874 -2.051 -8.021 1.00 0.00 89 LEU A O 3
ATOM 4666 N N . ARG A 1 90 ? 8.689 -3.596 -9.641 1.00 0.00 90 ARG A N 3
ATOM 4667 C CA . ARG A 1 90 ? 9.991 -4.226 -9.367 1.00 0.00 90 ARG A CA 3
ATOM 4668 C C . ARG A 1 90 ? 11.147 -3.229 -9.525 1.00 0.00 90 ARG A C 3
ATOM 4669 O O . ARG A 1 90 ? 12.008 -3.165 -8.657 1.00 0.00 90 ARG A O 3
ATOM 4690 N N . SER A 1 91 ? 11.135 -2.387 -10.561 1.00 0.00 91 SER A N 3
ATOM 4691 C CA . SER A 1 91 ? 12.130 -1.313 -10.741 1.00 0.00 91 SER A CA 3
ATOM 4692 C C . SER A 1 91 ? 12.167 -0.341 -9.552 1.00 0.00 91 SER A C 3
ATOM 4693 O O . SER A 1 91 ? 13.238 -0.105 -8.986 1.00 0.00 91 SER A O 3
ATOM 4701 N N . LYS A 1 92 ? 11.008 0.146 -9.083 1.00 0.00 92 LYS A N 3
ATOM 4702 C CA . LYS A 1 92 ? 10.927 0.937 -7.848 1.00 0.00 92 LYS A CA 3
ATOM 4703 C C . LYS A 1 92 ? 11.540 0.221 -6.632 1.00 0.00 92 LYS A C 3
ATOM 4704 O O . LYS A 1 92 ? 12.421 0.776 -5.982 1.00 0.00 92 LYS A O 3
ATOM 4723 N N . ILE A 1 93 ? 11.119 -1.011 -6.320 1.00 0.00 93 ILE A N 3
ATOM 4724 C CA . ILE A 1 93 ? 11.566 -1.712 -5.088 1.00 0.00 93 ILE A CA 3
ATOM 4725 C C . ILE A 1 93 ? 12.959 -2.372 -5.220 1.00 0.00 93 ILE A C 3
ATOM 4726 O O . ILE A 1 93 ? 13.513 -2.852 -4.232 1.00 0.00 93 ILE A O 3
ATOM 4742 N N . GLU A 1 94 ? 13.544 -2.377 -6.421 1.00 0.00 94 GLU A N 3
ATOM 4743 C CA . GLU A 1 94 ? 14.954 -2.701 -6.661 1.00 0.00 94 GLU A CA 3
ATOM 4744 C C . GLU A 1 94 ? 15.858 -1.471 -6.437 1.00 0.00 94 GLU A C 3
ATOM 4745 O O . GLU A 1 94 ? 16.877 -1.575 -5.750 1.00 0.00 94 GLU A O 3
ATOM 4757 N N . LYS A 1 95 ? 15.507 -0.308 -7.006 1.00 0.00 95 LYS A N 3
ATOM 4758 C CA . LYS A 1 95 ? 16.361 0.893 -6.969 1.00 0.00 95 LYS A CA 3
ATOM 4759 C C . LYS A 1 95 ? 16.239 1.709 -5.667 1.00 0.00 95 LYS A C 3
ATOM 4760 O O . LYS A 1 95 ? 17.252 2.179 -5.140 1.00 0.00 95 LYS A O 3
ATOM 4779 N N . ASN A 1 96 ? 15.027 1.869 -5.122 1.00 0.00 96 ASN A N 3
ATOM 4780 C CA . ASN A 1 96 ? 14.801 2.467 -3.796 1.00 0.00 96 ASN A CA 3
ATOM 4781 C C . ASN A 1 96 ? 15.143 1.459 -2.666 1.00 0.00 96 ASN A C 3
ATOM 4782 O O . ASN A 1 96 ? 15.095 0.247 -2.904 1.00 0.00 96 ASN A O 3
ATOM 4793 N N . PRO A 1 97 ? 15.467 1.927 -1.437 1.00 0.00 97 PRO A N 3
ATOM 4794 C CA . PRO A 1 97 ? 15.823 1.055 -0.310 1.00 0.00 97 PRO A CA 3
ATOM 4795 C C . PRO A 1 97 ? 14.639 0.240 0.240 1.00 0.00 97 PRO A C 3
ATOM 4796 O O . PRO A 1 97 ? 14.857 -0.723 0.974 1.00 0.00 97 PRO A O 3
ATOM 4807 N N . LYS A 1 98 ? 13.391 0.580 -0.123 1.00 0.00 98 LYS A N 3
ATOM 4808 C CA . LYS A 1 98 ? 12.204 -0.225 0.198 1.00 0.00 98 LYS A CA 3
ATOM 4809 C C . LYS A 1 98 ? 12.295 -1.648 -0.406 1.00 0.00 98 LYS A C 3
ATOM 4810 O O . LYS A 1 98 ? 12.447 -1.791 -1.617 1.00 0.00 98 LYS A O 3
ATOM 4829 N N . GLN A 1 99 ? 12.112 -2.692 0.413 1.00 0.00 99 GLN A N 3
ATOM 4830 C CA . GLN A 1 99 ? 12.067 -4.107 -0.010 1.00 0.00 99 GLN A CA 3
ATOM 4831 C C . GLN A 1 99 ? 10.649 -4.702 0.175 1.00 0.00 99 GLN A C 3
ATOM 4832 O O . GLN A 1 99 ? 9.886 -4.170 0.984 1.00 0.00 99 GLN A O 3
ATOM 4846 N N . PRO A 1 100 ? 10.271 -5.784 -0.542 1.00 0.00 100 PRO A N 3
ATOM 4847 C CA . PRO A 1 100 ? 8.984 -6.463 -0.368 1.00 0.00 100 PRO A CA 3
ATOM 4848 C C . PRO A 1 100 ? 8.985 -7.444 0.816 1.00 0.00 100 PRO A C 3
ATOM 4849 O O . PRO A 1 100 ? 10.038 -7.864 1.297 1.00 0.00 100 PRO A O 3
ATOM 4860 N N . GLN A 1 101 ? 7.773 -7.848 1.223 1.00 0.00 101 GLN A N 3
ATOM 4861 C CA . GLN A 1 101 ? 7.471 -8.936 2.175 1.00 0.00 101 GLN A CA 3
ATOM 4862 C C . GLN A 1 101 ? 5.957 -9.229 2.237 1.00 0.00 101 GLN A C 3
ATOM 4863 O O . GLN A 1 101 ? 5.555 -10.388 2.306 1.00 0.00 101 GLN A O 3
ATOM 4877 N N . TYR A 1 102 ? 5.112 -8.187 2.167 1.00 0.00 102 TYR A N 3
ATOM 4878 C CA . TYR A 1 102 ? 3.638 -8.285 2.233 1.00 0.00 102 TYR A CA 3
ATOM 4879 C C . TYR A 1 102 ? 2.954 -8.441 0.862 1.00 0.00 102 TYR A C 3
ATOM 4880 O O . TYR A 1 102 ? 1.726 -8.539 0.784 1.00 0.00 102 TYR A O 3
ATOM 4898 N N . ILE A 1 103 ? 3.738 -8.471 -0.223 1.00 0.00 103 ILE A N 3
ATOM 4899 C CA . ILE A 1 103 ? 3.273 -8.757 -1.589 1.00 0.00 103 ILE A CA 3
ATOM 4900 C C . ILE A 1 103 ? 4.086 -9.941 -2.149 1.00 0.00 103 ILE A C 3
ATOM 4901 O O . ILE A 1 103 ? 5.315 -9.875 -2.211 1.00 0.00 103 ILE A O 3
ATOM 4917 N N . ILE A 1 104 ? 3.410 -11.019 -2.547 1.00 0.00 104 ILE A N 3
ATOM 4918 C CA . ILE A 1 104 ? 3.994 -12.251 -3.126 1.00 0.00 104 ILE A CA 3
ATOM 4919 C C . ILE A 1 104 ? 3.639 -12.369 -4.624 1.00 0.00 104 ILE A C 3
ATOM 4920 O O . ILE A 1 104 ? 2.583 -11.916 -5.055 1.00 0.00 104 ILE A O 3
ATOM 4936 N N . SER A 1 105 ? 4.493 -12.981 -5.444 1.00 0.00 105 SER A N 3
ATOM 4937 C CA . SER A 1 105 ? 4.296 -13.155 -6.886 1.00 0.00 105 SER A CA 3
ATOM 4938 C C . SER A 1 105 ? 3.589 -14.487 -7.235 1.00 0.00 105 SER A C 3
ATOM 4939 O O . SER A 1 105 ? 3.866 -15.535 -6.643 1.00 0.00 105 SER A O 3
ATOM 4947 N N . VAL A 1 106 ? 2.692 -14.457 -8.230 1.00 0.00 106 VAL A N 3
ATOM 4948 C CA . VAL A 1 106 ? 2.012 -15.635 -8.817 1.00 0.00 106 VAL A CA 3
ATOM 4949 C C . VAL A 1 106 ? 2.176 -15.607 -10.344 1.00 0.00 106 VAL A C 3
ATOM 4950 O O . VAL A 1 106 ? 1.506 -14.841 -11.040 1.00 0.00 106 VAL A O 3
ATOM 4963 N N . ARG A 1 107 ? 3.118 -16.412 -10.861 1.00 0.00 107 ARG A N 3
ATOM 4964 C CA . ARG A 1 107 ? 3.441 -16.595 -12.297 1.00 0.00 107 ARG A CA 3
ATOM 4965 C C . ARG A 1 107 ? 3.935 -15.319 -13.022 1.00 0.00 107 ARG A C 3
ATOM 4966 O O . ARG A 1 107 ? 4.058 -15.311 -14.247 1.00 0.00 107 ARG A O 3
ATOM 4987 N N . GLY A 1 108 ? 4.158 -14.217 -12.290 1.00 0.00 108 GLY A N 3
ATOM 4988 C CA . GLY A 1 108 ? 4.415 -12.872 -12.842 1.00 0.00 108 GLY A CA 3
ATOM 4989 C C . GLY A 1 108 ? 3.164 -12.157 -13.375 1.00 0.00 108 GLY A C 3
ATOM 4990 O O . GLY A 1 108 ? 3.289 -11.088 -13.969 1.00 0.00 108 GLY A O 3
ATOM 4994 N N . ILE A 1 109 ? 1.967 -12.739 -13.196 1.00 0.00 109 ILE A N 3
ATOM 4995 C CA . ILE A 1 109 ? 0.695 -12.267 -13.792 1.00 0.00 109 ILE A CA 3
ATOM 4996 C C . ILE A 1 109 ? -0.319 -11.842 -12.719 1.00 0.00 109 ILE A C 3
ATOM 4997 O O . ILE A 1 109 ? -0.994 -10.826 -12.897 1.00 0.00 109 ILE A O 3
ATOM 5013 N N . GLY A 1 110 ? -0.409 -12.579 -11.605 1.00 0.00 110 GLY A N 3
ATOM 5014 C CA . GLY A 1 110 ? -1.069 -12.144 -10.378 1.00 0.00 110 GLY A CA 3
ATOM 5015 C C . GLY A 1 110 ? -0.032 -11.809 -9.313 1.00 0.00 110 GLY A C 3
ATOM 5016 O O . GLY A 1 110 ? 0.982 -12.497 -9.203 1.00 0.00 110 GLY A O 3
ATOM 5020 N N . TYR A 1 111 ? -0.279 -10.794 -8.486 1.00 0.00 111 TYR A N 3
ATOM 5021 C CA . TYR A 1 111 ? 0.469 -10.610 -7.230 1.00 0.00 111 TYR A CA 3
ATOM 5022 C C . TYR A 1 111 ? -0.462 -10.626 -6.022 1.00 0.00 111 TYR A C 3
ATOM 5023 O O . TYR A 1 111 ? -1.415 -9.861 -5.920 1.00 0.00 111 TYR A O 3
ATOM 5041 N N . LYS A 1 112 ? -0.162 -11.515 -5.089 1.00 0.00 112 LYS A N 3
ATOM 5042 C CA . LYS A 1 112 ? -0.944 -11.744 -3.878 1.00 0.00 112 LYS A CA 3
ATOM 5043 C C . LYS A 1 112 ? -0.553 -10.743 -2.785 1.00 0.00 112 LYS A C 3
ATOM 5044 O O . LYS A 1 112 ? 0.600 -10.680 -2.360 1.00 0.00 112 LYS A O 3
ATOM 5063 N N . LEU A 1 113 ? -1.533 -9.976 -2.326 1.00 0.00 113 LEU A N 3
ATOM 5064 C CA . LEU A 1 113 ? -1.435 -8.989 -1.246 1.00 0.00 113 LEU A CA 3
ATOM 5065 C C . LEU A 1 113 ? -2.496 -9.351 -0.195 1.00 0.00 113 LEU A C 3
ATOM 5066 O O . LEU A 1 113 ? -3.498 -9.986 -0.523 1.00 0.00 113 LEU A O 3
ATOM 5082 N N . GLU A 1 114 ? -2.304 -8.958 1.061 1.00 0.00 114 GLU A N 3
ATOM 5083 C CA . GLU A 1 114 ? -3.265 -9.229 2.138 1.00 0.00 114 GLU A CA 3
ATOM 5084 C C . GLU A 1 114 ? -3.350 -8.113 3.197 1.00 0.00 114 GLU A C 3
ATOM 5085 O O . GLU A 1 114 ? -2.364 -7.426 3.483 1.00 0.00 114 GLU A O 3
ATOM 5097 N N . TYR A 1 115 ? -4.544 -7.980 3.792 1.00 0.00 115 TYR A N 3
ATOM 5098 C CA . TYR A 1 115 ? -4.860 -7.119 4.944 1.00 0.00 115 TYR A CA 3
ATOM 5099 C C . TYR A 1 115 ? -6.021 -7.711 5.773 1.00 0.00 115 TYR A C 3
ATOM 5100 O O . TYR A 1 115 ? -5.798 -8.034 6.963 1.00 0.00 115 TYR A O 3
ATOM 5119 N N . GLY A 1 11 ? 6.935 25.790 9.050 1.00 0.00 11 GLY A N 4
ATOM 5120 C CA . GLY A 1 11 ? 6.547 26.066 7.646 1.00 0.00 11 GLY A CA 4
ATOM 5121 C C . GLY A 1 11 ? 5.039 25.994 7.436 1.00 0.00 11 GLY A C 4
ATOM 5122 O O . GLY A 1 11 ? 4.266 25.926 8.393 1.00 0.00 11 GLY A O 4
ATOM 5126 N N . SER A 1 12 ? 4.598 26.006 6.176 1.00 0.00 12 SER A N 4
ATOM 5127 C CA . SER A 1 12 ? 3.180 25.957 5.765 1.00 0.00 12 SER A CA 4
ATOM 5128 C C . SER A 1 12 ? 3.030 25.543 4.280 1.00 0.00 12 SER A C 4
ATOM 5129 O O . SER A 1 12 ? 4.026 25.403 3.562 1.00 0.00 12 SER A O 4
ATOM 5137 N N . GLU A 1 13 ? 1.791 25.344 3.816 1.00 0.00 13 GLU A N 4
ATOM 5138 C CA . GLU A 1 13 ? 1.425 24.894 2.463 1.00 0.00 13 GLU A CA 4
ATOM 5139 C C . GLU A 1 13 ? 0.171 25.638 1.956 1.00 0.00 13 GLU A C 4
ATOM 5140 O O . GLU A 1 13 ? -0.669 26.066 2.753 1.00 0.00 13 GLU A O 4
ATOM 5152 N N . GLU A 1 14 ? 0.048 25.798 0.630 1.00 0.00 14 GLU A N 4
ATOM 5153 C CA . GLU A 1 14 ? -1.009 26.599 -0.016 1.00 0.00 14 GLU A CA 4
ATOM 5154 C C . GLU A 1 14 ? -2.054 25.728 -0.742 1.00 0.00 14 GLU A C 4
ATOM 5155 O O . GLU A 1 14 ? -3.136 25.488 -0.206 1.00 0.00 14 GLU A O 4
ATOM 5167 N N . VAL A 1 15 ? -1.742 25.275 -1.961 1.00 0.00 15 VAL A N 4
ATOM 5168 C CA . VAL A 1 15 ? -2.624 24.484 -2.852 1.00 0.00 15 VAL A CA 4
ATOM 5169 C C . VAL A 1 15 ? -1.936 23.193 -3.318 1.00 0.00 15 VAL A C 4
ATOM 5170 O O . VAL A 1 15 ? -0.719 23.056 -3.193 1.00 0.00 15 VAL A O 4
ATOM 5183 N N . SER A 1 16 ? -2.717 22.245 -3.854 1.00 0.00 16 SER A N 4
ATOM 5184 C CA . SER A 1 16 ? -2.235 20.963 -4.418 1.00 0.00 16 SER A CA 4
ATOM 5185 C C . SER A 1 16 ? -1.691 20.002 -3.331 1.00 0.00 16 SER A C 4
ATOM 5186 O O . SER A 1 16 ? -0.826 19.161 -3.590 1.00 0.00 16 SER A O 4
ATOM 5194 N N . GLU A 1 17 ? -2.187 20.142 -2.094 1.00 0.00 17 GLU A N 4
ATOM 5195 C CA . GLU A 1 17 ? -1.764 19.371 -0.915 1.00 0.00 17 GLU A CA 4
ATOM 5196 C C . GLU A 1 17 ? -2.014 17.850 -1.071 1.00 0.00 17 GLU A C 4
ATOM 5197 O O . GLU A 1 17 ? -2.984 17.454 -1.735 1.00 0.00 17 GLU A O 4
ATOM 5209 N N . PRO A 1 18 ? -1.192 16.989 -0.427 1.00 0.00 18 PRO A N 4
ATOM 5210 C CA . PRO A 1 18 ? -1.385 15.539 -0.399 1.00 0.00 18 PRO A CA 4
ATOM 5211 C C . PRO A 1 18 ? -2.630 15.138 0.412 1.00 0.00 18 PRO A C 4
ATOM 5212 O O . PRO A 1 18 ? -3.155 15.919 1.210 1.00 0.00 18 PRO A O 4
ATOM 5223 N N . GLY A 1 19 ? -3.096 13.900 0.196 1.00 0.00 19 GLY A N 4
ATOM 5224 C CA . GLY A 1 19 ? -4.304 13.327 0.804 1.00 0.00 19 GLY A CA 4
ATOM 5225 C C . GLY A 1 19 ? -4.088 11.951 1.437 1.00 0.00 19 GLY A C 4
ATOM 5226 O O . GLY A 1 19 ? -3.006 11.366 1.360 1.00 0.00 19 GLY A O 4
ATOM 5230 N N . ASP A 1 20 ? -5.145 11.402 2.036 1.00 0.00 20 ASP A N 4
ATOM 5231 C CA . ASP A 1 20 ? -5.097 10.171 2.836 1.00 0.00 20 ASP A CA 4
ATOM 5232 C C . ASP A 1 20 ? -6.241 9.186 2.526 1.00 0.00 20 ASP A C 4
ATOM 5233 O O . ASP A 1 20 ? -7.298 9.567 2.017 1.00 0.00 20 ASP A O 4
ATOM 5242 N N . ALA A 1 21 ? -6.024 7.920 2.903 1.00 0.00 21 ALA A N 4
ATOM 5243 C CA . ALA A 1 21 ? -6.960 6.801 2.781 1.00 0.00 21 ALA A CA 4
ATOM 5244 C C . ALA A 1 21 ? -6.616 5.688 3.799 1.00 0.00 21 ALA A C 4
ATOM 5245 O O . ALA A 1 21 ? -6.249 4.564 3.448 1.00 0.00 21 ALA A O 4
ATOM 5252 N N . ASN A 1 22 ? -6.709 6.035 5.090 1.00 0.00 22 ASN A N 4
ATOM 5253 C CA . ASN A 1 22 ? -6.619 5.133 6.251 1.00 0.00 22 ASN A CA 4
ATOM 5254 C C . ASN A 1 22 ? -5.270 4.381 6.338 1.00 0.00 22 ASN A C 4
ATOM 5255 O O . ASN A 1 22 ? -4.329 4.873 6.963 1.00 0.00 22 ASN A O 4
ATOM 5266 N N . ILE A 1 23 ? -5.166 3.190 5.728 1.00 0.00 23 ILE A N 4
ATOM 5267 C CA . ILE A 1 23 ? -3.929 2.384 5.666 1.00 0.00 23 ILE A CA 4
ATOM 5268 C C . ILE A 1 23 ? -2.891 3.013 4.722 1.00 0.00 23 ILE A C 4
ATOM 5269 O O . ILE A 1 23 ? -1.692 2.866 4.958 1.00 0.00 23 ILE A O 4
ATOM 5285 N N . PHE A 1 24 ? -3.330 3.730 3.680 1.00 0.00 24 PHE A N 4
ATOM 5286 C CA . PHE A 1 24 ? -2.458 4.384 2.713 1.00 0.00 24 PHE A CA 4
ATOM 5287 C C . PHE A 1 24 ? -2.649 5.908 2.623 1.00 0.00 24 PHE A C 4
ATOM 5288 O O . PHE A 1 24 ? -3.571 6.486 3.200 1.00 0.00 24 PHE A O 4
ATOM 5305 N N . ARG A 1 25 ? -1.714 6.563 1.929 1.00 0.00 25 ARG A N 4
ATOM 5306 C CA . ARG A 1 25 ? -1.590 8.016 1.744 1.00 0.00 25 ARG A CA 4
ATOM 5307 C C . ARG A 1 25 ? -1.409 8.262 0.245 1.00 0.00 25 ARG A C 4
ATOM 5308 O O . ARG A 1 25 ? -0.710 7.475 -0.388 1.00 0.00 25 ARG A O 4
ATOM 5329 N N . VAL A 1 26 ? -1.960 9.343 -0.303 1.00 0.00 26 VAL A N 4
ATOM 5330 C CA . VAL A 1 26 ? -1.630 9.803 -1.671 1.00 0.00 26 VAL A CA 4
ATOM 5331 C C . VAL A 1 26 ? -0.742 11.050 -1.633 1.00 0.00 26 VAL A C 4
ATOM 5332 O O . VAL A 1 26 ? -1.091 12.046 -1.002 1.00 0.00 26 VAL A O 4
ATOM 5345 N N . ASP A 1 27 ? 0.394 11.005 -2.334 1.00 0.00 27 ASP A N 4
ATOM 5346 C CA . ASP A 1 27 ? 1.233 12.179 -2.591 1.00 0.00 27 ASP A CA 4
ATOM 5347 C C . ASP A 1 27 ? 0.838 12.809 -3.933 1.00 0.00 27 ASP A C 4
ATOM 5348 O O . ASP A 1 27 ? 1.020 12.212 -4.997 1.00 0.00 27 ASP A O 4
ATOM 5357 N N . LYS A 1 28 ? 0.279 14.021 -3.869 1.00 0.00 28 LYS A N 4
ATOM 5358 C CA . LYS A 1 28 ? -0.305 14.712 -5.024 1.00 0.00 28 LYS A CA 4
ATOM 5359 C C . LYS A 1 28 ? 0.732 15.505 -5.856 1.00 0.00 28 LYS A C 4
ATOM 5360 O O . LYS A 1 28 ? 0.508 15.753 -7.042 1.00 0.00 28 LYS A O 4
ATOM 5379 N N . ASP A 1 29 ? 1.869 15.878 -5.260 1.00 0.00 29 ASP A N 4
ATOM 5380 C CA . ASP A 1 29 ? 2.934 16.661 -5.905 1.00 0.00 29 ASP A CA 4
ATOM 5381 C C . ASP A 1 29 ? 3.815 15.794 -6.819 1.00 0.00 29 ASP A C 4
ATOM 5382 O O . ASP A 1 29 ? 4.051 16.147 -7.976 1.00 0.00 29 ASP A O 4
ATOM 5391 N N . SER A 1 30 ? 4.289 14.653 -6.314 1.00 0.00 30 SER A N 4
ATOM 5392 C CA . SER A 1 30 ? 5.147 13.709 -7.051 1.00 0.00 30 SER A CA 4
ATOM 5393 C C . SER A 1 30 ? 4.369 12.525 -7.663 1.00 0.00 30 SER A C 4
ATOM 5394 O O . SER A 1 30 ? 4.960 11.722 -8.391 1.00 0.00 30 SER A O 4
ATOM 5402 N N . ARG A 1 31 ? 3.059 12.410 -7.380 1.00 0.00 31 ARG A N 4
ATOM 5403 C CA . ARG A 1 31 ? 2.130 11.404 -7.926 1.00 0.00 31 ARG A CA 4
ATOM 5404 C C . ARG A 1 31 ? 2.492 9.988 -7.432 1.00 0.00 31 ARG A C 4
ATOM 5405 O O . ARG A 1 31 ? 2.883 9.112 -8.208 1.00 0.00 31 ARG A O 4
ATOM 5426 N N . GLU A 1 32 ? 2.403 9.782 -6.116 1.00 0.00 32 GLU A N 4
ATOM 5427 C CA . GLU A 1 32 ? 2.876 8.569 -5.417 1.00 0.00 32 GLU A CA 4
ATOM 5428 C C . GLU A 1 32 ? 1.811 8.045 -4.430 1.00 0.00 32 GLU A C 4
ATOM 5429 O O . GLU A 1 32 ? 0.837 8.747 -4.157 1.00 0.00 32 GLU A O 4
ATOM 5441 N N . VAL A 1 33 ? 1.989 6.836 -3.876 1.00 0.00 33 VAL A N 4
ATOM 5442 C CA . VAL A 1 33 ? 1.030 6.214 -2.939 1.00 0.00 33 VAL A CA 4
ATOM 5443 C C . VAL A 1 33 ? 1.762 5.363 -1.886 1.00 0.00 33 VAL A C 4
ATOM 5444 O O . VAL A 1 33 ? 2.476 4.419 -2.209 1.00 0.00 33 VAL A O 4
ATOM 5457 N N . TYR A 1 34 ? 1.638 5.727 -0.609 1.00 0.00 34 TYR A N 4
ATOM 5458 C CA . TYR A 1 34 ? 2.420 5.148 0.494 1.00 0.00 34 TYR A CA 4
ATOM 5459 C C . TYR A 1 34 ? 1.517 4.318 1.404 1.00 0.00 34 TYR A C 4
ATOM 5460 O O . TYR A 1 34 ? 0.564 4.856 1.963 1.00 0.00 34 TYR A O 4
ATOM 5478 N N . MET A 1 35 ? 1.824 3.032 1.587 1.00 0.00 35 MET A N 4
ATOM 5479 C CA . MET A 1 35 ? 1.097 2.137 2.480 1.00 0.00 35 MET A CA 4
ATOM 5480 C C . MET A 1 35 ? 1.797 2.110 3.843 1.00 0.00 35 MET A C 4
ATOM 5481 O O . MET A 1 35 ? 3.015 2.279 3.915 1.00 0.00 35 MET A O 4
ATOM 5495 N N . HIS A 1 36 ? 1.071 1.825 4.924 1.00 0.00 36 HIS A N 4
ATOM 5496 C CA . HIS A 1 36 ? 1.649 1.658 6.268 1.00 0.00 36 HIS A CA 4
ATOM 5497 C C . HIS A 1 36 ? 2.811 0.630 6.326 1.00 0.00 36 HIS A C 4
ATOM 5498 O O . HIS A 1 36 ? 3.694 0.726 7.182 1.00 0.00 36 HIS A O 4
ATOM 5512 N N . GLU A 1 37 ? 2.836 -0.323 5.387 1.00 0.00 37 GLU A N 4
ATOM 5513 C CA . GLU A 1 37 ? 3.867 -1.355 5.233 1.00 0.00 37 GLU A CA 4
ATOM 5514 C C . GLU A 1 37 ? 5.103 -0.858 4.454 1.00 0.00 37 GLU A C 4
ATOM 5515 O O . GLU A 1 37 ? 6.211 -1.341 4.704 1.00 0.00 37 GLU A O 4
ATOM 5527 N N . LYS A 1 38 ? 4.928 0.078 3.501 1.00 0.00 38 LYS A N 4
ATOM 5528 C CA . LYS A 1 38 ? 5.927 0.452 2.477 1.00 0.00 38 LYS A CA 4
ATOM 5529 C C . LYS A 1 38 ? 5.487 1.559 1.497 1.00 0.00 38 LYS A C 4
ATOM 5530 O O . LYS A 1 38 ? 4.314 1.677 1.152 1.00 0.00 38 LYS A O 4
ATOM 5549 N N . LYS A 1 39 ? 6.450 2.311 0.940 1.00 0.00 39 LYS A N 4
ATOM 5550 C CA . LYS A 1 39 ? 6.211 3.295 -0.127 1.00 0.00 39 LYS A CA 4
ATOM 5551 C C . LYS A 1 39 ? 5.926 2.640 -1.497 1.00 0.00 39 LYS A C 4
ATOM 5552 O O . LYS A 1 39 ? 6.487 1.579 -1.781 1.00 0.00 39 LYS A O 4
ATOM 5571 N N . LEU A 1 40 ? 5.103 3.260 -2.353 1.00 0.00 40 LEU A N 4
ATOM 5572 C CA . LEU A 1 40 ? 5.022 2.996 -3.800 1.00 0.00 40 LEU A CA 4
ATOM 5573 C C . LEU A 1 40 ? 4.842 4.309 -4.574 1.00 0.00 40 LEU A C 4
ATOM 5574 O O . LEU A 1 40 ? 4.359 5.316 -4.059 1.00 0.00 40 LEU A O 4
ATOM 5590 N N . ASP A 1 41 ? 5.234 4.286 -5.841 1.00 0.00 41 ASP A N 4
ATOM 5591 C CA . ASP A 1 41 ? 5.459 5.494 -6.644 1.00 0.00 41 ASP A CA 4
ATOM 5592 C C . ASP A 1 41 ? 5.541 5.161 -8.141 1.00 0.00 41 ASP A C 4
ATOM 5593 O O . ASP A 1 41 ? 6.554 5.386 -8.802 1.00 0.00 41 ASP A O 4
ATOM 5602 N N . LEU A 1 42 ? 4.459 4.570 -8.661 1.00 0.00 42 LEU A N 4
ATOM 5603 C CA . LEU A 1 42 ? 4.319 4.193 -10.071 1.00 0.00 42 LEU A CA 4
ATOM 5604 C C . LEU A 1 42 ? 3.789 5.400 -10.896 1.00 0.00 42 LEU A C 4
ATOM 5605 O O . LEU A 1 42 ? 4.397 6.474 -10.858 1.00 0.00 42 LEU A O 4
ATOM 5621 N N . THR A 1 43 ? 2.664 5.244 -11.614 1.00 0.00 43 THR A N 4
ATOM 5622 C CA . THR A 1 43 ? 1.996 6.267 -12.453 1.00 0.00 43 THR A CA 4
ATOM 5623 C C . THR A 1 43 ? 0.481 6.198 -12.200 1.00 0.00 43 THR A C 4
ATOM 5624 O O . THR A 1 43 ? 0.031 5.318 -11.471 1.00 0.00 43 THR A O 4
ATOM 5635 N N . ARG A 1 44 ? -0.318 7.143 -12.714 1.00 0.00 44 ARG A N 4
ATOM 5636 C CA . ARG A 1 44 ? -1.695 7.408 -12.247 1.00 0.00 44 ARG A CA 4
ATOM 5637 C C . ARG A 1 44 ? -2.627 6.184 -12.240 1.00 0.00 44 ARG A C 4
ATOM 5638 O O . ARG A 1 44 ? -3.378 5.998 -11.285 1.00 0.00 44 ARG A O 4
ATOM 5659 N N . ALA A 1 45 ? -2.605 5.344 -13.276 1.00 0.00 45 ALA A N 4
ATOM 5660 C CA . ALA A 1 45 ? -3.534 4.217 -13.405 1.00 0.00 45 ALA A CA 4
ATOM 5661 C C . ALA A 1 45 ? -3.109 3.040 -12.504 1.00 0.00 45 ALA A C 4
ATOM 5662 O O . ALA A 1 45 ? -3.952 2.376 -11.898 1.00 0.00 45 ALA A O 4
ATOM 5669 N N . GLU A 1 46 ? -1.798 2.849 -12.351 1.00 0.00 46 GLU A N 4
ATOM 5670 C CA . GLU A 1 46 ? -1.143 1.913 -11.453 1.00 0.00 46 GLU A CA 4
ATOM 5671 C C . GLU A 1 46 ? -1.374 2.306 -9.978 1.00 0.00 46 GLU A C 4
ATOM 5672 O O . GLU A 1 46 ? -1.649 1.482 -9.106 1.00 0.00 46 GLU A O 4
ATOM 5684 N N . TYR A 1 47 ? -1.361 3.608 -9.709 1.00 0.00 47 TYR A N 4
ATOM 5685 C CA . TYR A 1 47 ? -1.848 4.172 -8.447 1.00 0.00 47 TYR A CA 4
ATOM 5686 C C . TYR A 1 47 ? -3.334 3.864 -8.239 1.00 0.00 47 TYR A C 4
ATOM 5687 O O . TYR A 1 47 ? -3.687 3.386 -7.161 1.00 0.00 47 TYR A O 4
ATOM 5705 N N . GLU A 1 48 ? -4.194 4.078 -9.241 1.00 0.00 48 GLU A N 4
ATOM 5706 C CA . GLU A 1 48 ? -5.625 3.794 -9.104 1.00 0.00 48 GLU A CA 4
ATOM 5707 C C . GLU A 1 48 ? -5.886 2.333 -8.709 1.00 0.00 48 GLU A C 4
ATOM 5708 O O . GLU A 1 48 ? -6.666 2.086 -7.787 1.00 0.00 48 GLU A O 4
ATOM 5720 N N . ILE A 1 49 ? -5.211 1.362 -9.345 1.00 0.00 49 ILE A N 4
ATOM 5721 C CA . ILE A 1 49 ? -5.358 -0.046 -8.969 1.00 0.00 49 ILE A CA 4
ATOM 5722 C C . ILE A 1 49 ? -4.837 -0.299 -7.556 1.00 0.00 49 ILE A C 4
ATOM 5723 O O . ILE A 1 49 ? -5.527 -0.979 -6.804 1.00 0.00 49 ILE A O 4
ATOM 5739 N N . LEU A 1 50 ? -3.671 0.237 -7.155 1.00 0.00 50 LEU A N 4
ATOM 5740 C CA . LEU A 1 50 ? -3.167 -0.017 -5.795 1.00 0.00 50 LEU A CA 4
ATOM 5741 C C . LEU A 1 50 ? -4.032 0.636 -4.714 1.00 0.00 50 LEU A C 4
ATOM 5742 O O . LEU A 1 50 ? -4.313 0.010 -3.697 1.00 0.00 50 LEU A O 4
ATOM 5758 N N . SER A 1 51 ? -4.461 1.875 -4.933 1.00 0.00 51 SER A N 4
ATOM 5759 C CA . SER A 1 51 ? -5.476 2.564 -4.131 1.00 0.00 51 SER A CA 4
ATOM 5760 C C . SER A 1 51 ? -6.710 1.680 -3.908 1.00 0.00 51 SER A C 4
ATOM 5761 O O . SER A 1 51 ? -7.063 1.389 -2.760 1.00 0.00 51 SER A O 4
ATOM 5769 N N . LEU A 1 52 ? -7.327 1.170 -4.984 1.00 0.00 52 LEU A N 4
ATOM 5770 C CA . LEU A 1 52 ? -8.466 0.270 -4.870 1.00 0.00 52 LEU A CA 4
ATOM 5771 C C . LEU A 1 52 ? -8.093 -1.044 -4.169 1.00 0.00 52 LEU A C 4
ATOM 5772 O O . LEU A 1 52 ? -8.892 -1.535 -3.377 1.00 0.00 52 LEU A O 4
ATOM 5788 N N . LEU A 1 53 ? -6.892 -1.592 -4.401 1.00 0.00 53 LEU A N 4
ATOM 5789 C CA . LEU A 1 53 ? -6.442 -2.852 -3.797 1.00 0.00 53 LEU A CA 4
ATOM 5790 C C . LEU A 1 53 ? -6.290 -2.725 -2.282 1.00 0.00 53 LEU A C 4
ATOM 5791 O O . LEU A 1 53 ? -6.898 -3.492 -1.539 1.00 0.00 53 LEU A O 4
ATOM 5807 N N . ILE A 1 54 ? -5.499 -1.758 -1.807 1.00 0.00 54 ILE A N 4
ATOM 5808 C CA . ILE A 1 54 ? -5.356 -1.532 -0.355 1.00 0.00 54 ILE A CA 4
ATOM 5809 C C . ILE A 1 54 ? -6.681 -1.083 0.296 1.00 0.00 54 ILE A C 4
ATOM 5810 O O . ILE A 1 54 ? -6.959 -1.471 1.431 1.00 0.00 54 ILE A O 4
ATOM 5826 N N . SER A 1 55 ? -7.536 -0.336 -0.409 1.00 0.00 55 SER A N 4
ATOM 5827 C CA . SER A 1 55 ? -8.870 0.027 0.093 1.00 0.00 55 SER A CA 4
ATOM 5828 C C . SER A 1 55 ? -9.809 -1.189 0.259 1.00 0.00 55 SER A C 4
ATOM 5829 O O . SER A 1 55 ? -10.452 -1.334 1.305 1.00 0.00 55 SER A O 4
ATOM 5837 N N . LYS A 1 56 ? -9.896 -2.079 -0.743 1.00 0.00 56 LYS A N 4
ATOM 5838 C CA . LYS A 1 56 ? -10.849 -3.202 -0.743 1.00 0.00 56 LYS A CA 4
ATOM 5839 C C . LYS A 1 56 ? -10.363 -4.418 0.072 1.00 0.00 56 LYS A C 4
ATOM 5840 O O . LYS A 1 56 ? -11.180 -5.032 0.762 1.00 0.00 56 LYS A O 4
ATOM 5859 N N . LYS A 1 57 ? -9.054 -4.712 -0.012 1.00 0.00 57 LYS A N 4
ATOM 5860 C CA . LYS A 1 57 ? -8.192 -5.733 0.634 1.00 0.00 57 LYS A CA 4
ATOM 5861 C C . LYS A 1 57 ? -7.223 -6.390 -0.369 1.00 0.00 57 LYS A C 4
ATOM 5862 O O . LYS A 1 57 ? -7.484 -6.422 -1.574 1.00 0.00 57 LYS A O 4
ATOM 5881 N N . GLY A 1 58 ? -6.105 -6.922 0.148 1.00 0.00 58 GLY A N 4
ATOM 5882 C CA . GLY A 1 58 ? -4.908 -7.268 -0.632 1.00 0.00 58 GLY A CA 4
ATOM 5883 C C . GLY A 1 58 ? -5.159 -8.242 -1.782 1.00 0.00 58 GLY A C 4
ATOM 5884 O O . GLY A 1 58 ? -4.768 -7.940 -2.905 1.00 0.00 58 GLY A O 4
ATOM 5888 N N . TYR A 1 59 ? -5.842 -9.368 -1.526 1.00 0.00 59 TYR A N 4
ATOM 5889 C CA . TYR A 1 59 ? -6.445 -10.233 -2.544 1.00 0.00 59 TYR A CA 4
ATOM 5890 C C . TYR A 1 59 ? -5.385 -10.759 -3.534 1.00 0.00 59 TYR A C 4
ATOM 5891 O O . TYR A 1 59 ? -4.202 -10.855 -3.206 1.00 0.00 59 TYR A O 4
ATOM 5909 N N . VAL A 1 60 ? -5.800 -11.118 -4.744 1.00 0.00 60 VAL A N 4
ATOM 5910 C CA . VAL A 1 60 ? -4.906 -11.350 -5.882 1.00 0.00 60 VAL A CA 4
ATOM 5911 C C . VAL A 1 60 ? -5.185 -10.294 -6.958 1.00 0.00 60 VAL A C 4
ATOM 5912 O O . VAL A 1 60 ? -6.292 -10.184 -7.479 1.00 0.00 60 VAL A O 4
ATOM 5925 N N . PHE A 1 61 ? -4.153 -9.503 -7.255 1.00 0.00 61 PHE A N 4
ATOM 5926 C CA . PHE A 1 61 ? -4.098 -8.468 -8.283 1.00 0.00 61 PHE A CA 4
ATOM 5927 C C . PHE A 1 61 ? -4.000 -9.171 -9.654 1.00 0.00 61 PHE A C 4
ATOM 5928 O O . PHE A 1 61 ? -2.983 -9.791 -9.953 1.00 0.00 61 PHE A O 4
ATOM 5945 N N . SER A 1 62 ? -5.066 -9.135 -10.459 1.00 0.00 62 SER A N 4
ATOM 5946 C CA . SER A 1 62 ? -5.244 -10.017 -11.635 1.00 0.00 62 SER A CA 4
ATOM 5947 C C . SER A 1 62 ? -5.419 -9.238 -12.941 1.00 0.00 62 SER A C 4
ATOM 5948 O O . SER A 1 62 ? -6.256 -8.339 -12.994 1.00 0.00 62 SER A O 4
ATOM 5956 N N . ARG A 1 63 ? -4.728 -9.619 -14.025 1.00 0.00 63 ARG A N 4
ATOM 5957 C CA . ARG A 1 63 ? -4.699 -8.875 -15.298 1.00 0.00 63 ARG A CA 4
ATOM 5958 C C . ARG A 1 63 ? -6.047 -8.336 -15.834 1.00 0.00 63 ARG A C 4
ATOM 5959 O O . ARG A 1 63 ? -6.108 -7.181 -16.250 1.00 0.00 63 ARG A O 4
ATOM 5980 N N . GLU A 1 64 ? -7.139 -9.105 -15.754 1.00 0.00 64 GLU A N 4
ATOM 5981 C CA . GLU A 1 64 ? -8.487 -8.644 -16.149 1.00 0.00 64 GLU A CA 4
ATOM 5982 C C . GLU A 1 64 ? -9.054 -7.595 -15.175 1.00 0.00 64 GLU A C 4
ATOM 5983 O O . GLU A 1 64 ? -9.482 -6.519 -15.581 1.00 0.00 64 GLU A O 4
ATOM 5995 N N . SER A 1 65 ? -9.018 -7.873 -13.870 1.00 0.00 65 SER A N 4
ATOM 5996 C CA . SER A 1 65 ? -9.477 -6.918 -12.838 1.00 0.00 65 SER A CA 4
ATOM 5997 C C . SER A 1 65 ? -8.654 -5.616 -12.882 1.00 0.00 65 SER A C 4
ATOM 5998 O O . SER A 1 65 ? -9.177 -4.510 -12.739 1.00 0.00 65 SER A O 4
ATOM 6006 N N . ILE A 1 66 ? -7.357 -5.737 -13.177 1.00 0.00 66 ILE A N 4
ATOM 6007 C CA . ILE A 1 66 ? -6.455 -4.599 -13.438 1.00 0.00 66 ILE A CA 4
ATOM 6008 C C . ILE A 1 66 ? -6.846 -3.817 -14.691 1.00 0.00 66 ILE A C 4
ATOM 6009 O O . ILE A 1 66 ? -6.844 -2.591 -14.654 1.00 0.00 66 ILE A O 4
ATOM 6025 N N . ALA A 1 67 ? -7.217 -4.487 -15.778 1.00 0.00 67 ALA A N 4
ATOM 6026 C CA . ALA A 1 67 ? -7.766 -3.852 -16.977 1.00 0.00 67 ALA A CA 4
ATOM 6027 C C . ALA A 1 67 ? -9.111 -3.159 -16.700 1.00 0.00 67 ALA A C 4
ATOM 6028 O O . ALA A 1 67 ? -9.446 -2.196 -17.386 1.00 0.00 67 ALA A O 4
ATOM 6035 N N . ILE A 1 68 ? -9.864 -3.609 -15.689 1.00 0.00 68 ILE A N 4
ATOM 6036 C CA . ILE A 1 68 ? -11.074 -2.899 -15.231 1.00 0.00 68 ILE A CA 4
ATOM 6037 C C . ILE A 1 68 ? -10.725 -1.646 -14.404 1.00 0.00 68 ILE A C 4
ATOM 6038 O O . ILE A 1 68 ? -11.365 -0.609 -14.598 1.00 0.00 68 ILE A O 4
ATOM 6054 N N . GLU A 1 69 ? -9.727 -1.699 -13.509 1.00 0.00 69 GLU A N 4
ATOM 6055 C CA . GLU A 1 69 ? -9.439 -0.591 -12.580 1.00 0.00 69 GLU A CA 4
ATOM 6056 C C . GLU A 1 69 ? -8.339 0.397 -13.025 1.00 0.00 69 GLU A C 4
ATOM 6057 O O . GLU A 1 69 ? -8.381 1.553 -12.601 1.00 0.00 69 GLU A O 4
ATOM 6069 N N . SER A 1 70 ? -7.380 0.010 -13.876 1.00 0.00 70 SER A N 4
ATOM 6070 C CA . SER A 1 70 ? -6.391 0.956 -14.445 1.00 0.00 70 SER A CA 4
ATOM 6071 C C . SER A 1 70 ? -6.838 1.456 -15.834 1.00 0.00 70 SER A C 4
ATOM 6072 O O . SER A 1 70 ? -6.925 2.665 -16.051 1.00 0.00 70 SER A O 4
ATOM 6080 N N . GLU A 1 71 ? -7.164 0.541 -16.760 1.00 0.00 71 GLU A N 4
ATOM 6081 C CA . GLU A 1 71 ? -8.063 0.723 -17.920 1.00 0.00 71 GLU A CA 4
ATOM 6082 C C . GLU A 1 71 ? -7.549 1.630 -19.062 1.00 0.00 71 GLU A C 4
ATOM 6083 O O . GLU A 1 71 ? -8.107 1.629 -20.159 1.00 0.00 71 GLU A O 4
ATOM 6095 N N . SER A 1 72 ? -6.458 2.370 -18.868 1.00 0.00 72 SER A N 4
ATOM 6096 C CA . SER A 1 72 ? -5.881 3.325 -19.840 1.00 0.00 72 SER A CA 4
ATOM 6097 C C . SER A 1 72 ? -5.143 2.636 -21.024 1.00 0.00 72 SER A C 4
ATOM 6098 O O . SER A 1 72 ? -4.136 3.131 -21.539 1.00 0.00 72 SER A O 4
ATOM 6106 N N . ILE A 1 73 ? -5.603 1.441 -21.412 1.00 0.00 73 ILE A N 4
ATOM 6107 C CA . ILE A 1 73 ? -4.894 0.421 -22.201 1.00 0.00 73 ILE A CA 4
ATOM 6108 C C . ILE A 1 73 ? -5.877 -0.236 -23.186 1.00 0.00 73 ILE A C 4
ATOM 6109 O O . ILE A 1 73 ? -7.005 -0.568 -22.815 1.00 0.00 73 ILE A O 4
ATOM 6125 N N . ASN A 1 74 ? -5.462 -0.429 -24.444 1.00 0.00 74 ASN A N 4
ATOM 6126 C CA . ASN A 1 74 ? -6.350 -0.891 -25.522 1.00 0.00 74 ASN A CA 4
ATOM 6127 C C . ASN A 1 74 ? -6.817 -2.367 -25.393 1.00 0.00 74 ASN A C 4
ATOM 6128 O O . ASN A 1 74 ? -8.036 -2.586 -25.422 1.00 0.00 74 ASN A O 4
ATOM 6139 N N . PRO A 1 75 ? -5.929 -3.382 -25.258 1.00 0.00 75 PRO A N 4
ATOM 6140 C CA . PRO A 1 75 ? -6.342 -4.783 -25.117 1.00 0.00 75 PRO A CA 4
ATOM 6141 C C . PRO A 1 75 ? -6.925 -5.073 -23.727 1.00 0.00 75 PRO A C 4
ATOM 6142 O O . PRO A 1 75 ? -6.362 -4.664 -22.712 1.00 0.00 75 PRO A O 4
ATOM 6153 N N . GLU A 1 76 ? -8.028 -5.830 -23.680 1.00 0.00 76 GLU A N 4
ATOM 6154 C CA . GLU A 1 76 ? -8.743 -6.191 -22.446 1.00 0.00 76 GLU A CA 4
ATOM 6155 C C . GLU A 1 76 ? -7.989 -7.192 -21.550 1.00 0.00 76 GLU A C 4
ATOM 6156 O O . GLU A 1 76 ? -8.252 -7.267 -20.349 1.00 0.00 76 GLU A O 4
ATOM 6168 N N . SER A 1 77 ? -7.025 -7.937 -22.097 1.00 0.00 77 SER A N 4
ATOM 6169 C CA . SER A 1 77 ? -6.101 -8.762 -21.301 1.00 0.00 77 SER A CA 4
ATOM 6170 C C . SER A 1 77 ? -5.007 -7.913 -20.625 1.00 0.00 77 SER A C 4
ATOM 6171 O O . SER A 1 77 ? -4.488 -8.303 -19.583 1.00 0.00 77 SER A O 4
ATOM 6179 N N . SER A 1 78 ? -4.656 -6.754 -21.200 1.00 0.00 78 SER A N 4
ATOM 6180 C CA . SER A 1 78 ? -3.813 -5.708 -20.587 1.00 0.00 78 SER A CA 4
ATOM 6181 C C . SER A 1 78 ? -2.388 -6.165 -20.199 1.00 0.00 78 SER A C 4
ATOM 6182 O O . SER A 1 78 ? -1.726 -5.549 -19.365 1.00 0.00 78 SER A O 4
ATOM 6190 N N . ASN A 1 79 ? -1.875 -7.246 -20.800 1.00 0.00 79 ASN A N 4
ATOM 6191 C CA . ASN A 1 79 ? -0.625 -7.905 -20.388 1.00 0.00 79 ASN A CA 4
ATOM 6192 C C . ASN A 1 79 ? 0.585 -6.949 -20.320 1.00 0.00 79 ASN A C 4
ATOM 6193 O O . ASN A 1 79 ? 1.380 -7.022 -19.385 1.00 0.00 79 ASN A O 4
ATOM 6204 N N . LYS A 1 80 ? 0.690 -5.995 -21.254 1.00 0.00 80 LYS A N 4
ATOM 6205 C CA . LYS A 1 80 ? 1.747 -4.968 -21.245 1.00 0.00 80 LYS A CA 4
ATOM 6206 C C . LYS A 1 80 ? 1.544 -3.928 -20.133 1.00 0.00 80 LYS A C 4
ATOM 6207 O O . LYS A 1 80 ? 2.524 -3.454 -19.563 1.00 0.00 80 LYS A O 4
ATOM 6226 N N . SER A 1 81 ? 0.304 -3.647 -19.724 1.00 0.00 81 SER A N 4
ATOM 6227 C CA . SER A 1 81 ? 0.058 -2.885 -18.493 1.00 0.00 81 SER A CA 4
ATOM 6228 C C . SER A 1 81 ? 0.591 -3.645 -17.278 1.00 0.00 81 SER A C 4
ATOM 6229 O O . SER A 1 81 ? 1.387 -3.087 -16.536 1.00 0.00 81 SER A O 4
ATOM 6237 N N . ILE A 1 82 ? 0.265 -4.934 -17.101 1.00 0.00 82 ILE A N 4
ATOM 6238 C CA . ILE A 1 82 ? 0.740 -5.705 -15.928 1.00 0.00 82 ILE A CA 4
ATOM 6239 C C . ILE A 1 82 ? 2.276 -5.826 -15.930 1.00 0.00 82 ILE A C 4
ATOM 6240 O O . ILE A 1 82 ? 2.899 -5.749 -14.875 1.00 0.00 82 ILE A O 4
ATOM 6256 N N . ASP A 1 83 ? 2.892 -5.896 -17.110 1.00 0.00 83 ASP A N 4
ATOM 6257 C CA . ASP A 1 83 ? 4.349 -5.891 -17.285 1.00 0.00 83 ASP A CA 4
ATOM 6258 C C . ASP A 1 83 ? 4.972 -4.531 -16.924 1.00 0.00 83 ASP A C 4
ATOM 6259 O O . ASP A 1 83 ? 5.986 -4.497 -16.227 1.00 0.00 83 ASP A O 4
ATOM 6268 N N . VAL A 1 84 ? 4.346 -3.416 -17.329 1.00 0.00 84 VAL A N 4
ATOM 6269 C CA . VAL A 1 84 ? 4.718 -2.062 -16.865 1.00 0.00 84 VAL A CA 4
ATOM 6270 C C . VAL A 1 84 ? 4.545 -1.938 -15.350 1.00 0.00 84 VAL A C 4
ATOM 6271 O O . VAL A 1 84 ? 5.444 -1.435 -14.687 1.00 0.00 84 VAL A O 4
ATOM 6284 N N . ILE A 1 85 ? 3.423 -2.402 -14.796 1.00 0.00 85 ILE A N 4
ATOM 6285 C CA . ILE A 1 85 ? 3.097 -2.334 -13.365 1.00 0.00 85 ILE A CA 4
ATOM 6286 C C . ILE A 1 85 ? 4.148 -3.088 -12.567 1.00 0.00 85 ILE A C 4
ATOM 6287 O O . ILE A 1 85 ? 4.876 -2.474 -11.796 1.00 0.00 85 ILE A O 4
ATOM 6303 N N . ILE A 1 86 ? 4.267 -4.397 -12.772 1.00 0.00 86 ILE A N 4
ATOM 6304 C CA . ILE A 1 86 ? 5.161 -5.243 -11.972 1.00 0.00 86 ILE A CA 4
ATOM 6305 C C . ILE A 1 86 ? 6.632 -4.915 -12.255 1.00 0.00 86 ILE A C 4
ATOM 6306 O O . ILE A 1 86 ? 7.434 -4.888 -11.323 1.00 0.00 86 ILE A O 4
ATOM 6322 N N . GLY A 1 87 ? 6.976 -4.555 -13.497 1.00 0.00 87 GLY A N 4
ATOM 6323 C CA . GLY A 1 87 ? 8.329 -4.148 -13.887 1.00 0.00 87 GLY A CA 4
ATOM 6324 C C . GLY A 1 87 ? 8.764 -2.842 -13.228 1.00 0.00 87 GLY A C 4
ATOM 6325 O O . GLY A 1 87 ? 9.869 -2.779 -12.689 1.00 0.00 87 GLY A O 4
ATOM 6329 N N . ARG A 1 88 ? 7.910 -1.806 -13.194 1.00 0.00 88 ARG A N 4
ATOM 6330 C CA . ARG A 1 88 ? 8.239 -0.546 -12.534 1.00 0.00 88 ARG A CA 4
ATOM 6331 C C . ARG A 1 88 ? 8.032 -0.615 -11.013 1.00 0.00 88 ARG A C 4
ATOM 6332 O O . ARG A 1 88 ? 8.734 0.096 -10.309 1.00 0.00 88 ARG A O 4
ATOM 6353 N N . LEU A 1 89 ? 7.181 -1.500 -10.474 1.00 0.00 89 LEU A N 4
ATOM 6354 C CA . LEU A 1 89 ? 7.123 -1.815 -9.039 1.00 0.00 89 LEU A CA 4
ATOM 6355 C C . LEU A 1 89 ? 8.473 -2.393 -8.601 1.00 0.00 89 LEU A C 4
ATOM 6356 O O . LEU A 1 89 ? 9.123 -1.809 -7.737 1.00 0.00 89 LEU A O 4
ATOM 6372 N N . ARG A 1 90 ? 8.940 -3.454 -9.276 1.00 0.00 90 ARG A N 4
ATOM 6373 C CA . ARG A 1 90 ? 10.284 -4.036 -9.117 1.00 0.00 90 ARG A CA 4
ATOM 6374 C C . ARG A 1 90 ? 11.366 -2.960 -9.226 1.00 0.00 90 ARG A C 4
ATOM 6375 O O . ARG A 1 90 ? 12.207 -2.856 -8.338 1.00 0.00 90 ARG A O 4
ATOM 6396 N N . SER A 1 91 ? 11.311 -2.120 -10.258 1.00 0.00 91 SER A N 4
ATOM 6397 C CA . SER A 1 91 ? 12.262 -1.016 -10.428 1.00 0.00 91 SER A CA 4
ATOM 6398 C C . SER A 1 91 ? 12.265 -0.052 -9.238 1.00 0.00 91 SER A C 4
ATOM 6399 O O . SER A 1 91 ? 13.324 0.175 -8.651 1.00 0.00 91 SER A O 4
ATOM 6407 N N . LYS A 1 92 ? 11.104 0.453 -8.797 1.00 0.00 92 LYS A N 4
ATOM 6408 C CA . LYS A 1 92 ? 11.093 1.359 -7.640 1.00 0.00 92 LYS A CA 4
ATOM 6409 C C . LYS A 1 92 ? 11.538 0.684 -6.328 1.00 0.00 92 LYS A C 4
ATOM 6410 O O . LYS A 1 92 ? 12.295 1.292 -5.571 1.00 0.00 92 LYS A O 4
ATOM 6429 N N . ILE A 1 93 ? 11.181 -0.582 -6.065 1.00 0.00 93 ILE A N 4
ATOM 6430 C CA . ILE A 1 93 ? 11.620 -1.284 -4.830 1.00 0.00 93 ILE A CA 4
ATOM 6431 C C . ILE A 1 93 ? 13.068 -1.805 -4.874 1.00 0.00 93 ILE A C 4
ATOM 6432 O O . ILE A 1 93 ? 13.611 -2.156 -3.828 1.00 0.00 93 ILE A O 4
ATOM 6448 N N . GLU A 1 94 ? 13.694 -1.847 -6.054 1.00 0.00 94 GLU A N 4
ATOM 6449 C CA . GLU A 1 94 ? 15.123 -2.145 -6.215 1.00 0.00 94 GLU A CA 4
ATOM 6450 C C . GLU A 1 94 ? 15.984 -0.868 -6.130 1.00 0.00 94 GLU A C 4
ATOM 6451 O O . GLU A 1 94 ? 17.074 -0.890 -5.555 1.00 0.00 94 GLU A O 4
ATOM 6463 N N . LYS A 1 95 ? 15.493 0.260 -6.664 1.00 0.00 95 LYS A N 4
ATOM 6464 C CA . LYS A 1 95 ? 16.170 1.563 -6.608 1.00 0.00 95 LYS A CA 4
ATOM 6465 C C . LYS A 1 95 ? 16.137 2.184 -5.195 1.00 0.00 95 LYS A C 4
ATOM 6466 O O . LYS A 1 95 ? 17.173 2.609 -4.679 1.00 0.00 95 LYS A O 4
ATOM 6485 N N . ASN A 1 96 ? 14.962 2.219 -4.556 1.00 0.00 96 ASN A N 4
ATOM 6486 C CA . ASN A 1 96 ? 14.789 2.640 -3.158 1.00 0.00 96 ASN A CA 4
ATOM 6487 C C . ASN A 1 96 ? 15.133 1.490 -2.175 1.00 0.00 96 ASN A C 4
ATOM 6488 O O . ASN A 1 96 ? 15.038 0.320 -2.560 1.00 0.00 96 ASN A O 4
ATOM 6499 N N . PRO A 1 97 ? 15.501 1.787 -0.907 1.00 0.00 97 PRO A N 4
ATOM 6500 C CA . PRO A 1 97 ? 15.843 0.764 0.088 1.00 0.00 97 PRO A CA 4
ATOM 6501 C C . PRO A 1 97 ? 14.628 -0.029 0.598 1.00 0.00 97 PRO A C 4
ATOM 6502 O O . PRO A 1 97 ? 14.803 -1.114 1.151 1.00 0.00 97 PRO A O 4
ATOM 6513 N N . LYS A 1 98 ? 13.396 0.472 0.409 1.00 0.00 98 LYS A N 4
ATOM 6514 C CA . LYS A 1 98 ? 12.169 -0.237 0.804 1.00 0.00 98 LYS A CA 4
ATOM 6515 C C . LYS A 1 98 ? 11.865 -1.423 -0.145 1.00 0.00 98 LYS A C 4
ATOM 6516 O O . LYS A 1 98 ? 11.416 -1.230 -1.275 1.00 0.00 98 LYS A O 4
ATOM 6535 N N . GLN A 1 99 ? 12.068 -2.652 0.339 1.00 0.00 99 GLN A N 4
ATOM 6536 C CA . GLN A 1 99 ? 11.875 -3.921 -0.384 1.00 0.00 99 GLN A CA 4
ATOM 6537 C C . GLN A 1 99 ? 10.455 -4.494 -0.149 1.00 0.00 99 GLN A C 4
ATOM 6538 O O . GLN A 1 99 ? 9.786 -4.071 0.799 1.00 0.00 99 GLN A O 4
ATOM 6552 N N . PRO A 1 100 ? 9.973 -5.441 -0.984 1.00 0.00 100 PRO A N 4
ATOM 6553 C CA . PRO A 1 100 ? 8.684 -6.108 -0.805 1.00 0.00 100 PRO A CA 4
ATOM 6554 C C . PRO A 1 100 ? 8.775 -7.195 0.271 1.00 0.00 100 PRO A C 4
ATOM 6555 O O . PRO A 1 100 ? 9.843 -7.743 0.547 1.00 0.00 100 PRO A O 4
ATOM 6566 N N . GLN A 1 101 ? 7.617 -7.523 0.850 1.00 0.00 101 GLN A N 4
ATOM 6567 C CA . GLN A 1 101 ? 7.473 -8.563 1.874 1.00 0.00 101 GLN A CA 4
ATOM 6568 C C . GLN A 1 101 ? 6.036 -9.109 1.940 1.00 0.00 101 GLN A C 4
ATOM 6569 O O . GLN A 1 101 ? 5.857 -10.310 2.141 1.00 0.00 101 GLN A O 4
ATOM 6583 N N . TYR A 1 102 ? 5.014 -8.266 1.701 1.00 0.00 102 TYR A N 4
ATOM 6584 C CA . TYR A 1 102 ? 3.603 -8.707 1.648 1.00 0.00 102 TYR A CA 4
ATOM 6585 C C . TYR A 1 102 ? 3.073 -9.000 0.234 1.00 0.00 102 TYR A C 4
ATOM 6586 O O . TYR A 1 102 ? 1.920 -9.407 0.098 1.00 0.00 102 TYR A O 4
ATOM 6604 N N . ILE A 1 103 ? 3.877 -8.804 -0.820 1.00 0.00 103 ILE A N 4
ATOM 6605 C CA . ILE A 1 103 ? 3.479 -9.093 -2.212 1.00 0.00 103 ILE A CA 4
ATOM 6606 C C . ILE A 1 103 ? 4.169 -10.388 -2.694 1.00 0.00 103 ILE A C 4
ATOM 6607 O O . ILE A 1 103 ? 5.396 -10.490 -2.636 1.00 0.00 103 ILE A O 4
ATOM 6623 N N . ILE A 1 104 ? 3.398 -11.363 -3.185 1.00 0.00 104 ILE A N 4
ATOM 6624 C CA . ILE A 1 104 ? 3.882 -12.648 -3.754 1.00 0.00 104 ILE A CA 4
ATOM 6625 C C . ILE A 1 104 ? 3.345 -12.857 -5.188 1.00 0.00 104 ILE A C 4
ATOM 6626 O O . ILE A 1 104 ? 2.212 -12.498 -5.492 1.00 0.00 104 ILE A O 4
ATOM 6642 N N . SER A 1 105 ? 4.128 -13.448 -6.090 1.00 0.00 105 SER A N 4
ATOM 6643 C CA . SER A 1 105 ? 3.768 -13.699 -7.493 1.00 0.00 105 SER A CA 4
ATOM 6644 C C . SER A 1 105 ? 3.034 -15.048 -7.669 1.00 0.00 105 SER A C 4
ATOM 6645 O O . SER A 1 105 ? 3.462 -16.068 -7.123 1.00 0.00 105 SER A O 4
ATOM 6653 N N . VAL A 1 106 ? 1.960 -15.071 -8.471 1.00 0.00 106 VAL A N 4
ATOM 6654 C CA . VAL A 1 106 ? 1.153 -16.273 -8.792 1.00 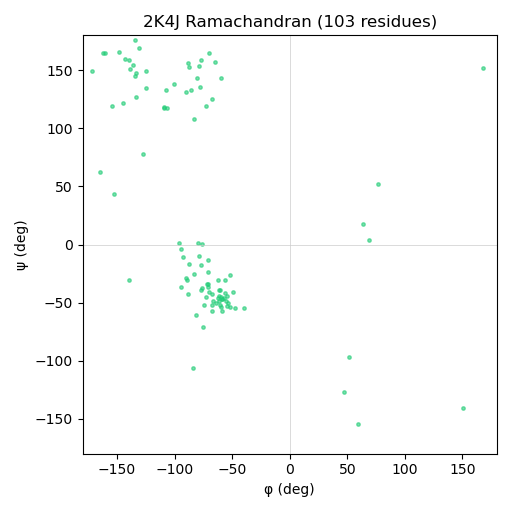0.00 106 VAL A CA 4
ATOM 6655 C C . VAL A 1 106 ? 1.068 -16.466 -10.317 1.00 0.00 106 VAL A C 4
ATOM 6656 O O . VAL A 1 106 ? 0.258 -15.837 -11.003 1.00 0.00 106 VAL A O 4
ATOM 6669 N N . ARG A 1 107 ? 1.951 -17.323 -10.852 1.00 0.00 107 ARG A N 4
ATOM 6670 C CA . ARG A 1 107 ? 2.027 -17.763 -12.264 1.00 0.00 107 ARG A CA 4
ATOM 6671 C C . ARG A 1 107 ? 2.395 -16.647 -13.276 1.00 0.00 107 ARG A C 4
ATOM 6672 O O . ARG A 1 107 ? 2.373 -16.872 -14.487 1.00 0.00 107 ARG A O 4
ATOM 6693 N N . GLY A 1 108 ? 2.651 -15.418 -12.806 1.00 0.00 108 GLY A N 4
ATOM 6694 C CA . GLY A 1 108 ? 2.770 -14.207 -13.640 1.00 0.00 108 GLY A CA 4
ATOM 6695 C C . GLY A 1 108 ? 1.426 -13.624 -14.109 1.00 0.00 108 GLY A C 4
ATOM 6696 O O . GLY A 1 108 ? 1.414 -12.738 -14.961 1.00 0.00 108 GLY A O 4
ATOM 6700 N N . ILE A 1 109 ? 0.298 -14.125 -13.582 1.00 0.00 109 ILE A N 4
ATOM 6701 C CA . ILE A 1 109 ? -1.076 -13.712 -13.954 1.00 0.00 109 ILE A CA 4
ATOM 6702 C C . ILE A 1 109 ? -1.785 -13.025 -12.776 1.00 0.00 109 ILE A C 4
ATOM 6703 O O . ILE A 1 109 ? -2.402 -11.974 -12.966 1.00 0.00 109 ILE A O 4
ATOM 6719 N N . GLY A 1 110 ? -1.674 -13.599 -11.570 1.00 0.00 110 GLY A N 4
ATOM 6720 C CA . GLY A 1 110 ? -2.079 -12.990 -10.309 1.00 0.00 110 GLY A CA 4
ATOM 6721 C C . GLY A 1 110 ? -0.871 -12.574 -9.474 1.00 0.00 110 GLY A C 4
ATOM 6722 O O . GLY A 1 110 ? 0.190 -13.198 -9.536 1.00 0.00 110 GLY A O 4
ATOM 6726 N N . TYR A 1 111 ? -1.041 -11.562 -8.630 1.00 0.00 111 TYR A N 4
ATOM 6727 C CA . TYR A 1 111 ? -0.071 -11.202 -7.590 1.00 0.00 111 TYR A CA 4
ATOM 6728 C C . TYR A 1 111 ? -0.790 -11.016 -6.255 1.00 0.00 111 TYR A C 4
ATOM 6729 O O . TYR A 1 111 ? -1.632 -10.141 -6.084 1.00 0.00 111 TYR A O 4
ATOM 6747 N N . LYS A 1 112 ? -0.478 -11.889 -5.308 1.00 0.00 112 LYS A N 4
ATOM 6748 C CA . LYS A 1 112 ? -1.135 -11.966 -4.005 1.00 0.00 112 LYS A CA 4
ATOM 6749 C C . LYS A 1 112 ? -0.588 -10.884 -3.073 1.00 0.00 112 LYS A C 4
ATOM 6750 O O . LYS A 1 112 ? 0.620 -10.799 -2.848 1.00 0.00 112 LYS A O 4
ATOM 6769 N N . LEU A 1 113 ? -1.485 -10.086 -2.507 1.00 0.00 113 LEU A N 4
ATOM 6770 C CA . LEU A 1 113 ? -1.202 -9.102 -1.460 1.00 0.00 113 LEU A CA 4
ATOM 6771 C C . LEU A 1 113 ? -2.098 -9.389 -0.250 1.00 0.00 113 LEU A C 4
ATOM 6772 O O . LEU A 1 113 ? -3.035 -10.181 -0.331 1.00 0.00 113 LEU A O 4
ATOM 6788 N N . GLU A 1 114 ? -1.829 -8.732 0.874 1.00 0.00 114 GLU A N 4
ATOM 6789 C CA . GLU A 1 114 ? -2.607 -8.904 2.106 1.00 0.00 114 GLU A CA 4
ATOM 6790 C C . GLU A 1 114 ? -2.688 -7.630 2.965 1.00 0.00 114 GLU A C 4
ATOM 6791 O O . GLU A 1 114 ? -1.827 -6.750 2.891 1.00 0.00 114 GLU A O 4
ATOM 6803 N N . TYR A 1 115 ? -3.774 -7.544 3.746 1.00 0.00 115 TYR A N 4
ATOM 6804 C CA . TYR A 1 115 ? -4.196 -6.388 4.554 1.00 0.00 115 TYR A CA 4
ATOM 6805 C C . TYR A 1 115 ? -3.822 -6.563 6.041 1.00 0.00 115 TYR A C 4
ATOM 6806 O O . TYR A 1 115 ? -3.148 -5.668 6.602 1.00 0.00 115 TYR A O 4
ATOM 6825 N N . GLY A 1 11 ? 3.615 27.613 -1.610 1.00 0.00 11 GLY A N 5
ATOM 6826 C CA . GLY A 1 11 ? 4.960 27.461 -2.219 1.00 0.00 11 GLY A CA 5
ATOM 6827 C C . GLY A 1 11 ? 4.944 27.703 -3.724 1.00 0.00 11 GLY A C 5
ATOM 6828 O O . GLY A 1 11 ? 4.057 28.378 -4.245 1.00 0.00 11 GLY A O 5
ATOM 6832 N N . SER A 1 12 ? 5.924 27.155 -4.446 1.00 0.00 12 SER A N 5
ATOM 6833 C CA . SER A 1 12 ? 6.096 27.353 -5.903 1.00 0.00 12 SER A CA 5
ATOM 6834 C C . SER A 1 12 ? 5.019 26.656 -6.761 1.00 0.00 12 SER A C 5
ATOM 6835 O O . SER A 1 12 ? 4.765 27.067 -7.896 1.00 0.00 12 SER A O 5
ATOM 6843 N N . GLU A 1 13 ? 4.359 25.628 -6.214 1.00 0.00 13 GLU A N 5
ATOM 6844 C CA . GLU A 1 13 ? 3.185 24.953 -6.779 1.00 0.00 13 GLU A CA 5
ATOM 6845 C C . GLU A 1 13 ? 2.312 24.370 -5.653 1.00 0.00 13 GLU A C 5
ATOM 6846 O O . GLU A 1 13 ? 2.774 24.160 -4.525 1.00 0.00 13 GLU A O 5
ATOM 6858 N N . GLU A 1 14 ? 1.045 24.112 -5.980 1.00 0.00 14 GLU A N 5
ATOM 6859 C CA . GLU A 1 14 ? -0.005 23.609 -5.084 1.00 0.00 14 GLU A CA 5
ATOM 6860 C C . GLU A 1 14 ? -1.290 23.135 -5.817 1.00 0.00 14 GLU A C 5
ATOM 6861 O O . GLU A 1 14 ? -2.252 22.746 -5.150 1.00 0.00 14 GLU A O 5
ATOM 6873 N N . VAL A 1 15 ? -1.355 23.160 -7.160 1.00 0.00 15 VAL A N 5
ATOM 6874 C CA . VAL A 1 15 ? -2.577 22.825 -7.927 1.00 0.00 15 VAL A CA 5
ATOM 6875 C C . VAL A 1 15 ? -2.929 21.330 -7.818 1.00 0.00 15 VAL A C 5
ATOM 6876 O O . VAL A 1 15 ? -4.105 20.973 -7.748 1.00 0.00 15 VAL A O 5
ATOM 6889 N N . SER A 1 16 ? -1.925 20.450 -7.761 1.00 0.00 16 SER A N 5
ATOM 6890 C CA . SER A 1 16 ? -2.106 19.012 -7.514 1.00 0.00 16 SER A CA 5
ATOM 6891 C C . SER A 1 16 ? -2.275 18.741 -6.003 1.00 0.00 16 SER A C 5
ATOM 6892 O O . SER A 1 16 ? -1.293 18.686 -5.259 1.00 0.00 16 SER A O 5
ATOM 6900 N N . GLU A 1 17 ? -3.519 18.583 -5.529 1.00 0.00 17 GLU A N 5
ATOM 6901 C CA . GLU A 1 17 ? -3.830 18.466 -4.095 1.00 0.00 17 GLU A CA 5
ATOM 6902 C C . GLU A 1 17 ? -3.702 17.009 -3.586 1.00 0.00 17 GLU A C 5
ATOM 6903 O O . GLU A 1 17 ? -4.341 16.117 -4.160 1.00 0.00 17 GLU A O 5
ATOM 6915 N N . PRO A 1 18 ? -2.924 16.748 -2.509 1.00 0.00 18 PRO A N 5
ATOM 6916 C CA . PRO A 1 18 ? -2.754 15.421 -1.906 1.00 0.00 18 PRO A CA 5
ATOM 6917 C C . PRO A 1 18 ? -3.950 15.030 -1.016 1.00 0.00 18 PRO A C 5
ATOM 6918 O O . PRO A 1 18 ? -4.852 15.836 -0.774 1.00 0.00 18 PRO A O 5
ATOM 6929 N N . GLY A 1 19 ? -3.947 13.792 -0.498 1.00 0.00 19 GLY A N 5
ATOM 6930 C CA . GLY A 1 19 ? -4.981 13.293 0.422 1.00 0.00 19 GLY A CA 5
ATOM 6931 C C . GLY A 1 19 ? -4.636 11.974 1.117 1.00 0.00 19 GLY A C 5
ATOM 6932 O O . GLY A 1 19 ? -3.881 11.159 0.594 1.00 0.00 19 GLY A O 5
ATOM 6936 N N . ASP A 1 20 ? -5.205 11.745 2.299 1.00 0.00 20 ASP A N 5
ATOM 6937 C CA . ASP A 1 20 ? -5.067 10.503 3.076 1.00 0.00 20 ASP A CA 5
ATOM 6938 C C . ASP A 1 20 ? -6.226 9.520 2.793 1.00 0.00 20 ASP A C 5
ATOM 6939 O O . ASP A 1 20 ? -7.339 9.931 2.454 1.00 0.00 20 ASP A O 5
ATOM 6948 N N . ALA A 1 21 ? -5.964 8.219 2.963 1.00 0.00 21 ALA A N 5
ATOM 6949 C CA . ALA A 1 21 ? -6.910 7.120 2.759 1.00 0.00 21 ALA A CA 5
ATOM 6950 C C . ALA A 1 21 ? -6.619 5.940 3.717 1.00 0.00 21 ALA A C 5
ATOM 6951 O O . ALA A 1 21 ? -6.291 4.824 3.304 1.00 0.00 21 ALA A O 5
ATOM 6958 N N . ASN A 1 22 ? -6.744 6.204 5.022 1.00 0.00 22 ASN A N 5
ATOM 6959 C CA . ASN A 1 22 ? -6.753 5.223 6.118 1.00 0.00 22 ASN A CA 5
ATOM 6960 C C . ASN A 1 22 ? -5.442 4.407 6.216 1.00 0.00 22 ASN A C 5
ATOM 6961 O O . ASN A 1 22 ? -4.507 4.822 6.905 1.00 0.00 22 ASN A O 5
ATOM 6972 N N . ILE A 1 23 ? -5.363 3.245 5.548 1.00 0.00 23 ILE A N 5
ATOM 6973 C CA . ILE A 1 23 ? -4.158 2.386 5.512 1.00 0.00 23 ILE A CA 5
ATOM 6974 C C . ILE A 1 23 ? -3.048 3.030 4.662 1.00 0.00 23 ILE A C 5
ATOM 6975 O O . ILE A 1 23 ? -1.868 2.762 4.899 1.00 0.00 23 ILE A O 5
ATOM 6991 N N . PHE A 1 24 ? -3.398 3.901 3.705 1.00 0.00 24 PHE A N 5
ATOM 6992 C CA . PHE A 1 24 ? -2.445 4.558 2.816 1.00 0.00 24 PHE A CA 5
ATOM 6993 C C . PHE A 1 24 ? -2.656 6.077 2.713 1.00 0.00 24 PHE A C 5
ATOM 6994 O O . PHE A 1 24 ? -3.639 6.624 3.210 1.00 0.00 24 PHE A O 5
ATOM 7011 N N . ARG A 1 25 ? -1.703 6.763 2.075 1.00 0.00 25 ARG A N 5
ATOM 7012 C CA . ARG A 1 25 ? -1.652 8.221 1.892 1.00 0.00 25 ARG A CA 5
ATOM 7013 C C . ARG A 1 25 ? -1.185 8.530 0.477 1.00 0.00 25 ARG A C 5
ATOM 7014 O O . ARG A 1 25 ? -0.256 7.891 -0.003 1.00 0.00 25 ARG A O 5
ATOM 7035 N N . VAL A 1 26 ? -1.826 9.490 -0.176 1.00 0.00 26 VAL A N 5
ATOM 7036 C CA . VAL A 1 26 ? -1.580 9.829 -1.591 1.00 0.00 26 VAL A CA 5
ATOM 7037 C C . VAL A 1 26 ? -0.935 11.211 -1.693 1.00 0.00 26 VAL A C 5
ATOM 7038 O O . VAL A 1 26 ? -1.473 12.182 -1.160 1.00 0.00 26 VAL A O 5
ATOM 7051 N N . ASP A 1 27 ? 0.189 11.301 -2.408 1.00 0.00 27 ASP A N 5
ATOM 7052 C CA . ASP A 1 27 ? 0.818 12.572 -2.782 1.00 0.00 27 ASP A CA 5
ATOM 7053 C C . ASP A 1 27 ? 0.658 12.811 -4.290 1.00 0.00 27 ASP A C 5
ATOM 7054 O O . ASP A 1 27 ? 1.099 12.010 -5.118 1.00 0.00 27 ASP A O 5
ATOM 7063 N N . LYS A 1 28 ? -0.002 13.917 -4.643 1.00 0.00 28 LYS A N 5
ATOM 7064 C CA . LYS A 1 28 ? -0.431 14.213 -6.016 1.00 0.00 28 LYS A CA 5
ATOM 7065 C C . LYS A 1 28 ? 0.635 14.967 -6.844 1.00 0.00 28 LYS A C 5
ATOM 7066 O O . LYS A 1 28 ? 0.627 14.879 -8.072 1.00 0.00 28 LYS A O 5
ATOM 7085 N N . ASP A 1 29 ? 1.562 15.682 -6.193 1.00 0.00 29 ASP A N 5
ATOM 7086 C CA . ASP A 1 29 ? 2.683 16.378 -6.844 1.00 0.00 29 ASP A CA 5
ATOM 7087 C C . ASP A 1 29 ? 3.730 15.376 -7.359 1.00 0.00 29 ASP A C 5
ATOM 7088 O O . ASP A 1 29 ? 4.102 15.408 -8.533 1.00 0.00 29 ASP A O 5
ATOM 7097 N N . SER A 1 30 ? 4.177 14.461 -6.497 1.00 0.00 30 SER A N 5
ATOM 7098 C CA . SER A 1 30 ? 5.106 13.378 -6.854 1.00 0.00 30 SER A CA 5
ATOM 7099 C C . SER A 1 30 ? 4.396 12.146 -7.452 1.00 0.00 30 SER A C 5
ATOM 7100 O O . SER A 1 30 ? 5.063 11.266 -8.003 1.00 0.00 30 SER A O 5
ATOM 7108 N N . ARG A 1 31 ? 3.054 12.089 -7.376 1.00 0.00 31 ARG A N 5
ATOM 7109 C CA . ARG A 1 31 ? 2.178 11.126 -8.072 1.00 0.00 31 ARG A CA 5
ATOM 7110 C C . ARG A 1 31 ? 2.370 9.689 -7.539 1.00 0.00 31 ARG A C 5
ATOM 7111 O O . ARG A 1 31 ? 2.529 8.728 -8.296 1.00 0.00 31 ARG A O 5
ATOM 7132 N N . GLU A 1 32 ? 2.380 9.562 -6.211 1.00 0.00 32 GLU A N 5
ATOM 7133 C CA . GLU A 1 32 ? 2.846 8.396 -5.446 1.00 0.00 32 GLU A CA 5
ATOM 7134 C C . GLU A 1 32 ? 1.874 8.029 -4.303 1.00 0.00 32 GLU A C 5
ATOM 7135 O O . GLU A 1 32 ? 1.015 8.837 -3.942 1.00 0.00 32 GLU A O 5
ATOM 7147 N N . VAL A 1 33 ? 2.000 6.816 -3.742 1.00 0.00 33 VAL A N 5
ATOM 7148 C CA . VAL A 1 33 ? 1.059 6.271 -2.735 1.00 0.00 33 VAL A CA 5
ATOM 7149 C C . VAL A 1 33 ? 1.794 5.437 -1.672 1.00 0.00 33 VAL A C 5
ATOM 7150 O O . VAL A 1 33 ? 2.540 4.510 -1.971 1.00 0.00 33 VAL A O 5
ATOM 7163 N N . TYR A 1 34 ? 1.628 5.812 -0.404 1.00 0.00 34 TYR A N 5
ATOM 7164 C CA . TYR A 1 34 ? 2.404 5.322 0.740 1.00 0.00 34 TYR A CA 5
ATOM 7165 C C . TYR A 1 34 ? 1.526 4.438 1.633 1.00 0.00 34 TYR A C 5
ATOM 7166 O O . TYR A 1 34 ? 0.518 4.926 2.134 1.00 0.00 34 TYR A O 5
ATOM 7184 N N . MET A 1 35 ? 1.885 3.167 1.860 1.00 0.00 35 MET A N 5
ATOM 7185 C CA . MET A 1 35 ? 1.168 2.258 2.756 1.00 0.00 35 MET A CA 5
ATOM 7186 C C . MET A 1 35 ? 1.759 2.334 4.166 1.00 0.00 35 MET A C 5
ATOM 7187 O O . MET A 1 35 ? 2.961 2.555 4.322 1.00 0.00 35 MET A O 5
ATOM 7201 N N . HIS A 1 36 ? 0.959 2.039 5.191 1.00 0.00 36 HIS A N 5
ATOM 7202 C CA . HIS A 1 36 ? 1.430 1.864 6.572 1.00 0.00 36 HIS A CA 5
ATOM 7203 C C . HIS A 1 36 ? 2.625 0.879 6.696 1.00 0.00 36 HIS A C 5
ATOM 7204 O O . HIS A 1 36 ? 3.474 1.034 7.580 1.00 0.00 36 HIS A O 5
ATOM 7218 N N . GLU A 1 37 ? 2.721 -0.094 5.781 1.00 0.00 37 GLU A N 5
ATOM 7219 C CA . GLU A 1 37 ? 3.783 -1.103 5.718 1.00 0.00 37 GLU A CA 5
ATOM 7220 C C . GLU A 1 37 ? 5.069 -0.581 5.039 1.00 0.00 37 GLU A C 5
ATOM 7221 O O . GLU A 1 37 ? 6.154 -1.042 5.397 1.00 0.00 37 GLU A O 5
ATOM 7233 N N . LYS A 1 38 ? 4.965 0.346 4.067 1.00 0.00 38 LYS A N 5
ATOM 7234 C CA . LYS A 1 38 ? 6.006 0.668 3.057 1.00 0.00 38 LYS A CA 5
ATOM 7235 C C . LYS A 1 38 ? 5.533 1.687 1.997 1.00 0.00 38 LYS A C 5
ATOM 7236 O O . LYS A 1 38 ? 4.362 1.697 1.622 1.00 0.00 38 LYS A O 5
ATOM 7255 N N . LYS A 1 39 ? 6.430 2.514 1.440 1.00 0.00 39 LYS A N 5
ATOM 7256 C CA . LYS A 1 39 ? 6.079 3.530 0.439 1.00 0.00 39 LYS A CA 5
ATOM 7257 C C . LYS A 1 39 ? 6.219 3.069 -1.031 1.00 0.00 39 LYS A C 5
ATOM 7258 O O . LYS A 1 39 ? 7.125 2.300 -1.340 1.00 0.00 39 LYS A O 5
ATOM 7277 N N . LEU A 1 40 ? 5.325 3.515 -1.933 1.00 0.00 40 LEU A N 5
ATOM 7278 C CA . LEU A 1 40 ? 5.305 3.153 -3.363 1.00 0.00 40 LEU A CA 5
ATOM 7279 C C . LEU A 1 40 ? 5.058 4.369 -4.268 1.00 0.00 40 LEU A C 5
ATOM 7280 O O . LEU A 1 40 ? 4.459 5.371 -3.881 1.00 0.00 40 LEU A O 5
ATOM 7296 N N . ASP A 1 41 ? 5.484 4.233 -5.517 1.00 0.00 41 ASP A N 5
ATOM 7297 C CA . ASP A 1 41 ? 5.413 5.235 -6.585 1.00 0.00 41 ASP A CA 5
ATOM 7298 C C . ASP A 1 41 ? 5.429 4.505 -7.939 1.00 0.00 41 ASP A C 5
ATOM 7299 O O . ASP A 1 41 ? 6.168 3.530 -8.087 1.00 0.00 41 ASP A O 5
ATOM 7308 N N . LEU A 1 42 ? 4.629 4.954 -8.916 1.00 0.00 42 LEU A N 5
ATOM 7309 C CA . LEU A 1 42 ? 4.544 4.322 -10.242 1.00 0.00 42 LEU A CA 5
ATOM 7310 C C . LEU A 1 42 ? 4.022 5.313 -11.300 1.00 0.00 42 LEU A C 5
ATOM 7311 O O . LEU A 1 42 ? 4.839 6.025 -11.886 1.00 0.00 42 LEU A O 5
ATOM 7327 N N . THR A 1 43 ? 2.698 5.384 -11.507 1.00 0.00 43 THR A N 5
ATOM 7328 C CA . THR A 1 43 ? 1.960 6.335 -12.377 1.00 0.00 43 THR A CA 5
ATOM 7329 C C . THR A 1 43 ? 0.504 6.371 -11.919 1.00 0.00 43 THR A C 5
ATOM 7330 O O . THR A 1 43 ? 0.061 5.432 -11.271 1.00 0.00 43 THR A O 5
ATOM 7341 N N . ARG A 1 44 ? -0.245 7.431 -12.253 1.00 0.00 44 ARG A N 5
ATOM 7342 C CA . ARG A 1 44 ? -1.621 7.696 -11.780 1.00 0.00 44 ARG A CA 5
ATOM 7343 C C . ARG A 1 44 ? -2.525 6.453 -11.810 1.00 0.00 44 ARG A C 5
ATOM 7344 O O . ARG A 1 44 ? -3.130 6.110 -10.801 1.00 0.00 44 ARG A O 5
ATOM 7365 N N . ALA A 1 45 ? -2.597 5.754 -12.946 1.00 0.00 45 ALA A N 5
ATOM 7366 C CA . ALA A 1 45 ? -3.443 4.568 -13.109 1.00 0.00 45 ALA A CA 5
ATOM 7367 C C . ALA A 1 45 ? -2.992 3.396 -12.210 1.00 0.00 45 ALA A C 5
ATOM 7368 O O . ALA A 1 45 ? -3.837 2.763 -11.574 1.00 0.00 45 ALA A O 5
ATOM 7375 N N . GLU A 1 46 ? -1.680 3.159 -12.078 1.00 0.00 46 GLU A N 5
ATOM 7376 C CA . GLU A 1 46 ? -1.109 2.175 -11.160 1.00 0.00 46 GLU A CA 5
ATOM 7377 C C . GLU A 1 46 ? -1.375 2.527 -9.687 1.00 0.00 46 GLU A C 5
ATOM 7378 O O . GLU A 1 46 ? -1.699 1.676 -8.860 1.00 0.00 46 GLU A O 5
ATOM 7390 N N . TYR A 1 47 ? -1.316 3.814 -9.367 1.00 0.00 47 TYR A N 5
ATOM 7391 C CA . TYR A 1 47 ? -1.851 4.321 -8.097 1.00 0.00 47 TYR A CA 5
ATOM 7392 C C . TYR A 1 47 ? -3.343 3.971 -7.911 1.00 0.00 47 TYR A C 5
ATOM 7393 O O . TYR A 1 47 ? -3.669 3.403 -6.867 1.00 0.00 47 TYR A O 5
ATOM 7411 N N . GLU A 1 48 ? -4.225 4.238 -8.888 1.00 0.00 48 GLU A N 5
ATOM 7412 C CA . GLU A 1 48 ? -5.661 3.896 -8.786 1.00 0.00 48 GLU A CA 5
ATOM 7413 C C . GLU A 1 48 ? -5.867 2.419 -8.434 1.00 0.00 48 GLU A C 5
ATOM 7414 O O . GLU A 1 48 ? -6.645 2.113 -7.528 1.00 0.00 48 GLU A O 5
ATOM 7426 N N . ILE A 1 49 ? -5.174 1.496 -9.122 1.00 0.00 49 ILE A N 5
ATOM 7427 C CA . ILE A 1 49 ? -5.348 0.068 -8.836 1.00 0.00 49 ILE A CA 5
ATOM 7428 C C . ILE A 1 49 ? -4.811 -0.315 -7.462 1.00 0.00 49 ILE A C 5
ATOM 7429 O O . ILE A 1 49 ? -5.503 -1.045 -6.761 1.00 0.00 49 ILE A O 5
ATOM 7445 N N . LEU A 1 50 ? -3.625 0.152 -7.055 1.00 0.00 50 LEU A N 5
ATOM 7446 C CA . LEU A 1 50 ? -3.038 -0.270 -5.778 1.00 0.00 50 LEU A CA 5
ATOM 7447 C C . LEU A 1 50 ? -3.774 0.358 -4.571 1.00 0.00 50 LEU A C 5
ATOM 7448 O O . LEU A 1 50 ? -4.060 -0.328 -3.589 1.00 0.00 50 LEU A O 5
ATOM 7464 N N . SER A 1 51 ? -4.177 1.626 -4.681 1.00 0.00 51 SER A N 5
ATOM 7465 C CA . SER A 1 51 ? -5.186 2.271 -3.824 1.00 0.00 51 SER A CA 5
ATOM 7466 C C . SER A 1 51 ? -6.442 1.408 -3.648 1.00 0.00 51 SER A C 5
ATOM 7467 O O . SER A 1 51 ? -6.757 1.016 -2.516 1.00 0.00 51 SER A O 5
ATOM 7475 N N . LEU A 1 52 ? -7.129 1.052 -4.747 1.00 0.00 52 LEU A N 5
ATOM 7476 C CA . LEU A 1 52 ? -8.333 0.231 -4.652 1.00 0.00 52 LEU A CA 5
ATOM 7477 C C . LEU A 1 52 ? -8.036 -1.155 -4.081 1.00 0.00 52 LEU A C 5
ATOM 7478 O O . LEU A 1 52 ? -8.865 -1.700 -3.363 1.00 0.00 52 LEU A O 5
ATOM 7494 N N . LEU A 1 53 ? -6.867 -1.730 -4.379 1.00 0.00 53 LEU A N 5
ATOM 7495 C CA . LEU A 1 53 ? -6.465 -3.039 -3.870 1.00 0.00 53 LEU A CA 5
ATOM 7496 C C . LEU A 1 53 ? -6.428 -3.032 -2.341 1.00 0.00 53 LEU A C 5
ATOM 7497 O O . LEU A 1 53 ? -6.993 -3.914 -1.698 1.00 0.00 53 LEU A O 5
ATOM 7513 N N . ILE A 1 54 ? -5.804 -2.014 -1.750 1.00 0.00 54 ILE A N 5
ATOM 7514 C CA . ILE A 1 54 ? -5.738 -1.875 -0.289 1.00 0.00 54 ILE A CA 5
ATOM 7515 C C . ILE A 1 54 ? -7.116 -1.548 0.305 1.00 0.00 54 ILE A C 5
ATOM 7516 O O . ILE A 1 54 ? -7.495 -2.158 1.306 1.00 0.00 54 ILE A O 5
ATOM 7532 N N . SER A 1 55 ? -7.883 -0.624 -0.284 1.00 0.00 55 SER A N 5
ATOM 7533 C CA . SER A 1 55 ? -9.201 -0.266 0.270 1.00 0.00 55 SER A CA 5
ATOM 7534 C C . SER A 1 55 ? -10.267 -1.381 0.135 1.00 0.00 55 SER A C 5
ATOM 7535 O O . SER A 1 55 ? -11.120 -1.513 1.019 1.00 0.00 55 SER A O 5
ATOM 7543 N N . LYS A 1 56 ? -10.227 -2.211 -0.923 1.00 0.00 56 LYS A N 5
ATOM 7544 C CA . LYS A 1 56 ? -11.174 -3.319 -1.148 1.00 0.00 56 LYS A CA 5
ATOM 7545 C C . LYS A 1 56 ? -10.766 -4.623 -0.432 1.00 0.00 56 LYS A C 5
ATOM 7546 O O . LYS A 1 56 ? -11.648 -5.312 0.081 1.00 0.00 56 LYS A O 5
ATOM 7565 N N . LYS A 1 57 ? -9.454 -4.920 -0.410 1.00 0.00 57 LYS A N 5
ATOM 7566 C CA . LYS A 1 57 ? -8.676 -6.006 0.235 1.00 0.00 57 LYS A CA 5
ATOM 7567 C C . LYS A 1 57 ? -7.665 -6.656 -0.732 1.00 0.00 57 LYS A C 5
ATOM 7568 O O . LYS A 1 57 ? -7.903 -6.721 -1.941 1.00 0.00 57 LYS A O 5
ATOM 7587 N N . GLY A 1 58 ? -6.563 -7.173 -0.165 1.00 0.00 58 GLY A N 5
ATOM 7588 C CA . GLY A 1 58 ? -5.346 -7.584 -0.877 1.00 0.00 58 GLY A CA 5
ATOM 7589 C C . GLY A 1 58 ? -5.590 -8.500 -2.077 1.00 0.00 58 GLY A C 5
ATOM 7590 O O . GLY A 1 58 ? -5.348 -8.075 -3.202 1.00 0.00 58 GLY A O 5
ATOM 7594 N N . TYR A 1 59 ? -6.082 -9.727 -1.851 1.00 0.00 59 TYR A N 5
ATOM 7595 C CA . TYR A 1 59 ? -6.566 -10.648 -2.882 1.00 0.00 59 TYR A CA 5
ATOM 7596 C C . TYR A 1 59 ? -5.443 -11.005 -3.881 1.00 0.00 59 TYR A C 5
ATOM 7597 O O . TYR A 1 59 ? -4.260 -10.802 -3.596 1.00 0.00 59 TYR A O 5
ATOM 7615 N N . VAL A 1 60 ? -5.790 -11.560 -5.042 1.00 0.00 60 VAL A N 5
ATOM 7616 C CA . VAL A 1 60 ? -4.867 -11.689 -6.179 1.00 0.00 60 VAL A CA 5
ATOM 7617 C C . VAL A 1 60 ? -5.169 -10.588 -7.202 1.00 0.00 60 VAL A C 5
ATOM 7618 O O . VAL A 1 60 ? -6.283 -10.451 -7.703 1.00 0.00 60 VAL A O 5
ATOM 7631 N N . PHE A 1 61 ? -4.142 -9.784 -7.461 1.00 0.00 61 PHE A N 5
ATOM 7632 C CA . PHE A 1 61 ? -4.123 -8.581 -8.280 1.00 0.00 61 PHE A CA 5
ATOM 7633 C C . PHE A 1 61 ? -3.781 -8.982 -9.723 1.00 0.00 61 PHE A C 5
ATOM 7634 O O . PHE A 1 61 ? -2.622 -9.245 -10.036 1.00 0.00 61 PHE A O 5
ATOM 7651 N N . SER A 1 62 ? -4.808 -9.121 -10.564 1.00 0.00 62 SER A N 5
ATOM 7652 C CA . SER A 1 62 ? -4.777 -9.886 -11.828 1.00 0.00 62 SER A CA 5
ATOM 7653 C C . SER A 1 62 ? -4.966 -9.007 -13.065 1.00 0.00 62 SER A C 5
ATOM 7654 O O . SER A 1 62 ? -5.771 -8.080 -13.025 1.00 0.00 62 SER A O 5
ATOM 7662 N N . ARG A 1 63 ? -4.345 -9.342 -14.207 1.00 0.00 63 ARG A N 5
ATOM 7663 C CA . ARG A 1 63 ? -4.379 -8.498 -15.420 1.00 0.00 63 ARG A CA 5
ATOM 7664 C C . ARG A 1 63 ? -5.792 -8.098 -15.913 1.00 0.00 63 ARG A C 5
ATOM 7665 O O . ARG A 1 63 ? -5.967 -6.959 -16.333 1.00 0.00 63 ARG A O 5
ATOM 7686 N N . GLU A 1 64 ? -6.811 -8.954 -15.775 1.00 0.00 64 GLU A N 5
ATOM 7687 C CA . GLU A 1 64 ? -8.223 -8.624 -16.023 1.00 0.00 64 GLU A CA 5
ATOM 7688 C C . GLU A 1 64 ? -8.778 -7.569 -15.040 1.00 0.00 64 GLU A C 5
ATOM 7689 O O . GLU A 1 64 ? -9.331 -6.557 -15.459 1.00 0.00 64 GLU A O 5
ATOM 7701 N N . SER A 1 65 ? -8.623 -7.758 -13.724 1.00 0.00 65 SER A N 5
ATOM 7702 C CA . SER A 1 65 ? -9.094 -6.772 -12.723 1.00 0.00 65 SER A CA 5
ATOM 7703 C C . SER A 1 65 ? -8.312 -5.453 -12.833 1.00 0.00 65 SER A C 5
ATOM 7704 O O . SER A 1 65 ? -8.869 -4.362 -12.717 1.00 0.00 65 SER A O 5
ATOM 7712 N N . ILE A 1 66 ? -7.019 -5.556 -13.141 1.00 0.00 66 ILE A N 5
ATOM 7713 C CA . ILE A 1 66 ? -6.142 -4.417 -13.486 1.00 0.00 66 ILE A CA 5
ATOM 7714 C C . ILE A 1 66 ? -6.655 -3.636 -14.701 1.00 0.00 66 ILE A C 5
ATOM 7715 O O . ILE A 1 66 ? -6.687 -2.407 -14.658 1.00 0.00 66 ILE A O 5
ATOM 7731 N N . ALA A 1 67 ? -7.080 -4.324 -15.759 1.00 0.00 67 ALA A N 5
ATOM 7732 C CA . ALA A 1 67 ? -7.706 -3.729 -16.941 1.00 0.00 67 ALA A CA 5
ATOM 7733 C C . ALA A 1 67 ? -9.025 -3.042 -16.583 1.00 0.00 67 ALA A C 5
ATOM 7734 O O . ALA A 1 67 ? -9.344 -1.986 -17.129 1.00 0.00 67 ALA A O 5
ATOM 7741 N N . ILE A 1 68 ? -9.779 -3.641 -15.656 1.00 0.00 68 ILE A N 5
ATOM 7742 C CA . ILE A 1 68 ? -11.057 -3.081 -15.191 1.00 0.00 68 ILE A CA 5
ATOM 7743 C C . ILE A 1 68 ? -10.835 -1.772 -14.409 1.00 0.00 68 ILE A C 5
ATOM 7744 O O . ILE A 1 68 ? -11.610 -0.831 -14.606 1.00 0.00 68 ILE A O 5
ATOM 7760 N N . GLU A 1 69 ? -9.794 -1.675 -13.566 1.00 0.00 69 GLU A N 5
ATOM 7761 C CA . GLU A 1 69 ? -9.626 -0.526 -12.672 1.00 0.00 69 GLU A CA 5
ATOM 7762 C C . GLU A 1 69 ? -8.531 0.492 -13.060 1.00 0.00 69 GLU A C 5
ATOM 7763 O O . GLU A 1 69 ? -8.719 1.681 -12.797 1.00 0.00 69 GLU A O 5
ATOM 7775 N N . SER A 1 70 ? -7.406 0.100 -13.676 1.00 0.00 70 SER A N 5
ATOM 7776 C CA . SER A 1 70 ? -6.395 1.086 -14.130 1.00 0.00 70 SER A CA 5
ATOM 7777 C C . SER A 1 70 ? -6.703 1.571 -15.556 1.00 0.00 70 SER A C 5
ATOM 7778 O O . SER A 1 70 ? -6.675 2.778 -15.809 1.00 0.00 70 SER A O 5
ATOM 7786 N N . GLU A 1 71 ? -7.051 0.644 -16.465 1.00 0.00 71 GLU A N 5
ATOM 7787 C CA . GLU A 1 71 ? -7.710 0.919 -17.753 1.00 0.00 71 GLU A CA 5
ATOM 7788 C C . GLU A 1 71 ? -6.859 1.794 -18.712 1.00 0.00 71 GLU A C 5
ATOM 7789 O O . GLU A 1 71 ? -7.369 2.446 -19.623 1.00 0.00 71 GLU A O 5
ATOM 7801 N N . SER A 1 72 ? -5.535 1.819 -18.521 1.00 0.00 72 SER A N 5
ATOM 7802 C CA . SER A 1 72 ? -4.596 2.705 -19.240 1.00 0.00 72 SER A CA 5
ATOM 7803 C C . SER A 1 72 ? -4.071 2.091 -20.563 1.00 0.00 72 SER A C 5
ATOM 7804 O O . SER A 1 72 ? -3.058 2.524 -21.121 1.00 0.00 72 SER A O 5
ATOM 7812 N N . ILE A 1 73 ? -4.737 1.044 -21.065 1.00 0.00 73 ILE A N 5
ATOM 7813 C CA . ILE A 1 73 ? -4.295 0.186 -22.178 1.00 0.00 73 ILE A CA 5
ATOM 7814 C C . ILE A 1 73 ? -5.500 -0.273 -23.028 1.00 0.00 73 ILE A C 5
ATOM 7815 O O . ILE A 1 73 ? -6.614 -0.412 -22.517 1.00 0.00 73 ILE A O 5
ATOM 7831 N N . ASN A 1 74 ? -5.287 -0.484 -24.333 1.00 0.00 74 ASN A N 5
ATOM 7832 C CA . ASN A 1 74 ? -6.368 -0.757 -25.294 1.00 0.00 74 ASN A CA 5
ATOM 7833 C C . ASN A 1 74 ? -7.019 -2.163 -25.165 1.00 0.00 74 ASN A C 5
ATOM 7834 O O . ASN A 1 74 ? -8.246 -2.214 -25.013 1.00 0.00 74 ASN A O 5
ATOM 7845 N N . PRO A 1 75 ? -6.274 -3.295 -25.222 1.00 0.00 75 PRO A N 5
ATOM 7846 C CA . PRO A 1 75 ? -6.852 -4.635 -25.082 1.00 0.00 75 PRO A CA 5
ATOM 7847 C C . PRO A 1 75 ? -7.292 -4.926 -23.640 1.00 0.00 75 PRO A C 5
ATOM 7848 O O . PRO A 1 75 ? -6.668 -4.475 -22.681 1.00 0.00 75 PRO A O 5
ATOM 7859 N N . GLU A 1 76 ? -8.355 -5.722 -23.494 1.00 0.00 76 GLU A N 5
ATOM 7860 C CA . GLU A 1 76 ? -8.960 -6.086 -22.212 1.00 0.00 76 GLU A CA 5
ATOM 7861 C C . GLU A 1 76 ? -8.175 -7.163 -21.434 1.00 0.00 76 GLU A C 5
ATOM 7862 O O . GLU A 1 76 ? -8.354 -7.309 -20.225 1.00 0.00 76 GLU A O 5
ATOM 7874 N N . SER A 1 77 ? -7.290 -7.909 -22.100 1.00 0.00 77 SER A N 5
ATOM 7875 C CA . SER A 1 77 ? -6.439 -8.935 -21.479 1.00 0.00 77 SER A CA 5
ATOM 7876 C C . SER A 1 77 ? -5.226 -8.343 -20.743 1.00 0.00 77 SER A C 5
ATOM 7877 O O . SER A 1 77 ? -4.800 -8.898 -19.729 1.00 0.00 77 SER A O 5
ATOM 7885 N N . SER A 1 78 ? -4.695 -7.210 -21.219 1.00 0.00 78 SER A N 5
ATOM 7886 C CA . SER A 1 78 ? -3.836 -6.276 -20.466 1.00 0.00 78 SER A CA 5
ATOM 7887 C C . SER A 1 78 ? -2.476 -6.823 -20.003 1.00 0.00 78 SER A C 5
ATOM 7888 O O . SER A 1 78 ? -1.848 -6.236 -19.120 1.00 0.00 78 SER A O 5
ATOM 7896 N N . ASN A 1 79 ? -1.939 -7.887 -20.612 1.00 0.00 79 ASN A N 5
ATOM 7897 C CA . ASN A 1 79 ? -0.624 -8.415 -20.220 1.00 0.00 79 ASN A CA 5
ATOM 7898 C C . ASN A 1 79 ? 0.503 -7.371 -20.385 1.00 0.00 79 ASN A C 5
ATOM 7899 O O . ASN A 1 79 ? 1.407 -7.313 -19.565 1.00 0.00 79 ASN A O 5
ATOM 7910 N N . LYS A 1 80 ? 0.415 -6.473 -21.377 1.00 0.00 80 LYS A N 5
ATOM 7911 C CA . LYS A 1 80 ? 1.340 -5.330 -21.552 1.00 0.00 80 LYS A CA 5
ATOM 7912 C C . LYS A 1 80 ? 0.963 -4.072 -20.746 1.00 0.00 80 LYS A C 5
ATOM 7913 O O . LYS A 1 80 ? 1.741 -3.122 -20.700 1.00 0.00 80 LYS A O 5
ATOM 7932 N N . SER A 1 81 ? -0.155 -4.091 -20.016 1.00 0.00 81 SER A N 5
ATOM 7933 C CA . SER A 1 81 ? -0.267 -3.291 -18.788 1.00 0.00 81 SER A CA 5
ATOM 7934 C C . SER A 1 81 ? 0.508 -3.993 -17.663 1.00 0.00 81 SER A C 5
ATOM 7935 O O . SER A 1 81 ? 1.504 -3.455 -17.186 1.00 0.00 81 SER A O 5
ATOM 7943 N N . ILE A 1 82 ? 0.145 -5.229 -17.282 1.00 0.00 82 ILE A N 5
ATOM 7944 C CA . ILE A 1 82 ? 0.715 -5.870 -16.076 1.00 0.00 82 ILE A CA 5
ATOM 7945 C C . ILE A 1 82 ? 2.234 -6.038 -16.120 1.00 0.00 82 ILE A C 5
ATOM 7946 O O . ILE A 1 82 ? 2.886 -5.866 -15.099 1.00 0.00 82 ILE A O 5
ATOM 7962 N N . ASP A 1 83 ? 2.794 -6.278 -17.301 1.00 0.00 83 ASP A N 5
ATOM 7963 C CA . ASP A 1 83 ? 4.249 -6.307 -17.530 1.00 0.00 83 ASP A CA 5
ATOM 7964 C C . ASP A 1 83 ? 4.927 -4.959 -17.200 1.00 0.00 83 ASP A C 5
ATOM 7965 O O . ASP A 1 83 ? 5.998 -4.962 -16.591 1.00 0.00 83 ASP A O 5
ATOM 7974 N N . VAL A 1 84 ? 4.304 -3.816 -17.535 1.00 0.00 84 VAL A N 5
ATOM 7975 C CA . VAL A 1 84 ? 4.786 -2.482 -17.091 1.00 0.00 84 VAL A CA 5
ATOM 7976 C C . VAL A 1 84 ? 4.576 -2.312 -15.591 1.00 0.00 84 VAL A C 5
ATOM 7977 O O . VAL A 1 84 ? 5.461 -1.793 -14.915 1.00 0.00 84 VAL A O 5
ATOM 7990 N N . ILE A 1 85 ? 3.418 -2.735 -15.069 1.00 0.00 85 ILE A N 5
ATOM 7991 C CA . ILE A 1 85 ? 3.081 -2.529 -13.655 1.00 0.00 85 ILE A CA 5
ATOM 7992 C C . ILE A 1 85 ? 4.066 -3.313 -12.787 1.00 0.00 85 ILE A C 5
ATOM 7993 O O . ILE A 1 85 ? 4.794 -2.709 -12.012 1.00 0.00 85 ILE A O 5
ATOM 8009 N N . ILE A 1 86 ? 4.172 -4.629 -12.975 1.00 0.00 86 ILE A N 5
ATOM 8010 C CA . ILE A 1 86 ? 5.122 -5.500 -12.267 1.00 0.00 86 ILE A CA 5
ATOM 8011 C C . ILE A 1 86 ? 6.559 -5.057 -12.535 1.00 0.00 86 ILE A C 5
ATOM 8012 O O . ILE A 1 86 ? 7.317 -4.895 -11.584 1.00 0.00 86 ILE A O 5
ATOM 8028 N N . GLY A 1 87 ? 6.941 -4.821 -13.795 1.00 0.00 87 GLY A N 5
ATOM 8029 C CA . GLY A 1 87 ? 8.324 -4.496 -14.158 1.00 0.00 87 GLY A CA 5
ATOM 8030 C C . GLY A 1 87 ? 8.809 -3.198 -13.518 1.00 0.00 87 GLY A C 5
ATOM 8031 O O . GLY A 1 87 ? 9.920 -3.159 -12.985 1.00 0.00 87 GLY A O 5
ATOM 8035 N N . ARG A 1 88 ? 7.976 -2.149 -13.517 1.00 0.00 88 ARG A N 5
ATOM 8036 C CA . ARG A 1 88 ? 8.358 -0.825 -13.017 1.00 0.00 88 ARG A CA 5
ATOM 8037 C C . ARG A 1 88 ? 8.029 -0.615 -11.524 1.00 0.00 88 ARG A C 5
ATOM 8038 O O . ARG A 1 88 ? 8.730 0.150 -10.867 1.00 0.00 88 ARG A O 5
ATOM 8059 N N . LEU A 1 89 ? 7.085 -1.360 -10.922 1.00 0.00 89 LEU A N 5
ATOM 8060 C CA . LEU A 1 89 ? 7.004 -1.531 -9.463 1.00 0.00 89 LEU A CA 5
ATOM 8061 C C . LEU A 1 89 ? 8.281 -2.220 -8.967 1.00 0.00 89 LEU A C 5
ATOM 8062 O O . LEU A 1 89 ? 8.965 -1.667 -8.109 1.00 0.00 89 LEU A O 5
ATOM 8078 N N . ARG A 1 90 ? 8.661 -3.361 -9.562 1.00 0.00 90 ARG A N 5
ATOM 8079 C CA . ARG A 1 90 ? 9.921 -4.052 -9.246 1.00 0.00 90 ARG A CA 5
ATOM 8080 C C . ARG A 1 90 ? 11.139 -3.142 -9.417 1.00 0.00 90 ARG A C 5
ATOM 8081 O O . ARG A 1 90 ? 11.978 -3.114 -8.524 1.00 0.00 90 ARG A O 5
ATOM 8102 N N . SER A 1 91 ? 11.243 -2.344 -10.483 1.00 0.00 91 SER A N 5
ATOM 8103 C CA . SER A 1 91 ? 12.379 -1.415 -10.612 1.00 0.00 91 SER A CA 5
ATOM 8104 C C . SER A 1 91 ? 12.374 -0.308 -9.547 1.00 0.00 91 SER A C 5
ATOM 8105 O O . SER A 1 91 ? 13.428 -0.045 -8.960 1.00 0.00 91 SER A O 5
ATOM 8113 N N . LYS A 1 92 ? 11.211 0.260 -9.182 1.00 0.00 92 LYS A N 5
ATOM 8114 C CA . LYS A 1 92 ? 11.138 1.187 -8.040 1.00 0.00 92 LYS A CA 5
ATOM 8115 C C . LYS A 1 92 ? 11.614 0.534 -6.725 1.00 0.00 92 LYS A C 5
ATOM 8116 O O . LYS A 1 92 ? 12.430 1.114 -6.007 1.00 0.00 92 LYS A O 5
ATOM 8135 N N . ILE A 1 93 ? 11.150 -0.683 -6.405 1.00 0.00 93 ILE A N 5
ATOM 8136 C CA . ILE A 1 93 ? 11.474 -1.359 -5.122 1.00 0.00 93 ILE A CA 5
ATOM 8137 C C . ILE A 1 93 ? 12.839 -2.074 -5.115 1.00 0.00 93 ILE A C 5
ATOM 8138 O O . ILE A 1 93 ? 13.343 -2.407 -4.045 1.00 0.00 93 ILE A O 5
ATOM 8154 N N . GLU A 1 94 ? 13.463 -2.261 -6.281 1.00 0.00 94 GLU A N 5
ATOM 8155 C CA . GLU A 1 94 ? 14.860 -2.690 -6.417 1.00 0.00 94 GLU A CA 5
ATOM 8156 C C . GLU A 1 94 ? 15.818 -1.502 -6.211 1.00 0.00 94 GLU A C 5
ATOM 8157 O O . GLU A 1 94 ? 16.835 -1.639 -5.526 1.00 0.00 94 GLU A O 5
ATOM 8169 N N . LYS A 1 95 ? 15.499 -0.325 -6.769 1.00 0.00 95 LYS A N 5
ATOM 8170 C CA . LYS A 1 95 ? 16.315 0.887 -6.606 1.00 0.00 95 LYS A CA 5
ATOM 8171 C C . LYS A 1 95 ? 16.240 1.470 -5.177 1.00 0.00 95 LYS A C 5
ATOM 8172 O O . LYS A 1 95 ? 17.263 1.874 -4.618 1.00 0.00 95 LYS A O 5
ATOM 8191 N N . ASN A 1 96 ? 15.046 1.506 -4.573 1.00 0.00 96 ASN A N 5
ATOM 8192 C CA . ASN A 1 96 ? 14.832 2.017 -3.210 1.00 0.00 96 ASN A CA 5
ATOM 8193 C C . ASN A 1 96 ? 15.352 1.046 -2.110 1.00 0.00 96 ASN A C 5
ATOM 8194 O O . ASN A 1 96 ? 15.427 -0.162 -2.355 1.00 0.00 96 ASN A O 5
ATOM 8205 N N . PRO A 1 97 ? 15.661 1.544 -0.888 1.00 0.00 97 PRO A N 5
ATOM 8206 C CA . PRO A 1 97 ? 16.001 0.706 0.270 1.00 0.00 97 PRO A CA 5
ATOM 8207 C C . PRO A 1 97 ? 14.775 -0.003 0.878 1.00 0.00 97 PRO A C 5
ATOM 8208 O O . PRO A 1 97 ? 14.925 -1.040 1.521 1.00 0.00 97 PRO A O 5
ATOM 8219 N N . LYS A 1 98 ? 13.560 0.517 0.647 1.00 0.00 98 LYS A N 5
ATOM 8220 C CA . LYS A 1 98 ? 12.277 -0.168 0.892 1.00 0.00 98 LYS A CA 5
ATOM 8221 C C . LYS A 1 98 ? 12.205 -1.526 0.144 1.00 0.00 98 LYS A C 5
ATOM 8222 O O . LYS A 1 98 ? 12.621 -1.616 -1.009 1.00 0.00 98 LYS A O 5
ATOM 8241 N N . GLN A 1 99 ? 11.633 -2.573 0.759 1.00 0.00 99 GLN A N 5
ATOM 8242 C CA . GLN A 1 99 ? 11.582 -3.952 0.226 1.00 0.00 99 GLN A CA 5
ATOM 8243 C C . GLN A 1 99 ? 10.138 -4.505 0.280 1.00 0.00 99 GLN A C 5
ATOM 8244 O O . GLN A 1 99 ? 9.284 -3.884 0.921 1.00 0.00 99 GLN A O 5
ATOM 8258 N N . PRO A 1 100 ? 9.823 -5.624 -0.406 1.00 0.00 100 PRO A N 5
ATOM 8259 C CA . PRO A 1 100 ? 8.549 -6.332 -0.270 1.00 0.00 100 PRO A CA 5
ATOM 8260 C C . PRO A 1 100 ? 8.570 -7.319 0.908 1.00 0.00 100 PRO A C 5
ATOM 8261 O O . PRO A 1 100 ? 9.629 -7.726 1.388 1.00 0.00 100 PRO A O 5
ATOM 8272 N N . GLN A 1 101 ? 7.368 -7.737 1.319 1.00 0.00 101 GLN A N 5
ATOM 8273 C CA . GLN A 1 101 ? 7.103 -8.824 2.273 1.00 0.00 101 GLN A CA 5
ATOM 8274 C C . GLN A 1 101 ? 5.610 -9.193 2.293 1.00 0.00 101 GLN A C 5
ATOM 8275 O O . GLN A 1 101 ? 5.284 -10.380 2.325 1.00 0.00 101 GLN A O 5
ATOM 8289 N N . TYR A 1 102 ? 4.696 -8.208 2.196 1.00 0.00 102 TYR A N 5
ATOM 8290 C CA . TYR A 1 102 ? 3.240 -8.471 2.135 1.00 0.00 102 TYR A CA 5
ATOM 8291 C C . TYR A 1 102 ? 2.657 -8.540 0.716 1.00 0.00 102 TYR A C 5
ATOM 8292 O O . TYR A 1 102 ? 1.439 -8.586 0.552 1.00 0.00 102 TYR A O 5
ATOM 8310 N N . ILE A 1 103 ? 3.504 -8.585 -0.317 1.00 0.00 103 ILE A N 5
ATOM 8311 C CA . ILE A 1 103 ? 3.097 -8.911 -1.692 1.00 0.00 103 ILE A CA 5
ATOM 8312 C C . ILE A 1 103 ? 4.020 -9.987 -2.298 1.00 0.00 103 ILE A C 5
ATOM 8313 O O . ILE A 1 103 ? 5.240 -9.943 -2.129 1.00 0.00 103 ILE A O 5
ATOM 8329 N N . ILE A 1 104 ? 3.428 -10.964 -2.987 1.00 0.00 104 ILE A N 5
ATOM 8330 C CA . ILE A 1 104 ? 4.124 -12.081 -3.675 1.00 0.00 104 ILE A CA 5
ATOM 8331 C C . ILE A 1 104 ? 3.603 -12.307 -5.104 1.00 0.00 104 ILE A C 5
ATOM 8332 O O . ILE A 1 104 ? 2.484 -11.918 -5.413 1.00 0.00 104 ILE A O 5
ATOM 8348 N N . SER A 1 105 ? 4.363 -12.945 -5.994 1.00 0.00 105 SER A N 5
ATOM 8349 C CA . SER A 1 105 ? 3.909 -13.268 -7.351 1.00 0.00 105 SER A CA 5
ATOM 8350 C C . SER A 1 105 ? 2.982 -14.499 -7.388 1.00 0.00 105 SER A C 5
ATOM 8351 O O . SER A 1 105 ? 3.160 -15.466 -6.642 1.00 0.00 105 SER A O 5
ATOM 8359 N N . VAL A 1 106 ? 2.028 -14.475 -8.320 1.00 0.00 106 VAL A N 5
ATOM 8360 C CA . VAL A 1 106 ? 1.182 -15.605 -8.750 1.00 0.00 106 VAL A CA 5
ATOM 8361 C C . VAL A 1 106 ? 1.392 -15.805 -10.257 1.00 0.00 106 VAL A C 5
ATOM 8362 O O . VAL A 1 106 ? 0.656 -15.267 -11.091 1.00 0.00 106 VAL A O 5
ATOM 8375 N N . ARG A 1 107 ? 2.471 -16.529 -10.592 1.00 0.00 107 ARG A N 5
ATOM 8376 C CA . ARG A 1 107 ? 2.877 -16.963 -11.946 1.00 0.00 107 ARG A CA 5
ATOM 8377 C C . ARG A 1 107 ? 3.265 -15.812 -12.905 1.00 0.00 107 ARG A C 5
ATOM 8378 O O . ARG A 1 107 ? 3.448 -16.042 -14.101 1.00 0.00 107 ARG A O 5
ATOM 8399 N N . GLY A 1 108 ? 3.301 -14.562 -12.419 1.00 0.00 108 GLY A N 5
ATOM 8400 C CA . GLY A 1 108 ? 3.345 -13.337 -13.240 1.00 0.00 108 GLY A CA 5
ATOM 8401 C C . GLY A 1 108 ? 1.999 -12.960 -13.881 1.00 0.00 108 GLY A C 5
ATOM 8402 O O . GLY A 1 108 ? 1.923 -11.966 -14.599 1.00 0.00 108 GLY A O 5
ATOM 8406 N N . ILE A 1 109 ? 0.936 -13.740 -13.630 1.00 0.00 109 ILE A N 5
ATOM 8407 C CA . ILE A 1 109 ? -0.436 -13.508 -14.132 1.00 0.00 109 ILE A CA 5
ATOM 8408 C C . ILE A 1 109 ? -1.204 -12.604 -13.154 1.00 0.00 109 ILE A C 5
ATOM 8409 O O . ILE A 1 109 ? -1.944 -11.714 -13.582 1.00 0.00 109 ILE A O 5
ATOM 8425 N N . GLY A 1 110 ? -0.972 -12.781 -11.845 1.00 0.00 110 GLY A N 5
ATOM 8426 C CA . GLY A 1 110 ? -1.239 -11.759 -10.835 1.00 0.00 110 GLY A CA 5
ATOM 8427 C C . GLY A 1 110 ? -0.181 -11.715 -9.739 1.00 0.00 110 GLY A C 5
ATOM 8428 O O . GLY A 1 110 ? 0.784 -12.479 -9.759 1.00 0.00 110 GLY A O 5
ATOM 8432 N N . TYR A 1 111 ? -0.367 -10.831 -8.763 1.00 0.00 111 TYR A N 5
ATOM 8433 C CA . TYR A 1 111 ? 0.378 -10.841 -7.488 1.00 0.00 111 TYR A CA 5
ATOM 8434 C C . TYR A 1 111 ? -0.589 -10.909 -6.298 1.00 0.00 111 TYR A C 5
ATOM 8435 O O . TYR A 1 111 ? -1.630 -10.264 -6.311 1.00 0.00 111 TYR A O 5
ATOM 8453 N N . LYS A 1 112 ? -0.256 -11.668 -5.253 1.00 0.00 112 LYS A N 5
ATOM 8454 C CA . LYS A 1 112 ? -1.109 -11.830 -4.069 1.00 0.00 112 LYS A CA 5
ATOM 8455 C C . LYS A 1 112 ? -0.666 -10.868 -2.963 1.00 0.00 112 LYS A C 5
ATOM 8456 O O . LYS A 1 112 ? 0.520 -10.796 -2.637 1.00 0.00 112 LYS A O 5
ATOM 8475 N N . LEU A 1 113 ? -1.622 -10.155 -2.373 1.00 0.00 113 LEU A N 5
ATOM 8476 C CA . LEU A 1 113 ? -1.447 -9.237 -1.239 1.00 0.00 113 LEU A CA 5
ATOM 8477 C C . LEU A 1 113 ? -2.454 -9.643 -0.143 1.00 0.00 113 LEU A C 5
ATOM 8478 O O . LEU A 1 113 ? -3.450 -10.304 -0.435 1.00 0.00 113 LEU A O 5
ATOM 8494 N N . GLU A 1 114 ? -2.229 -9.253 1.109 1.00 0.00 114 GLU A N 5
ATOM 8495 C CA . GLU A 1 114 ? -3.180 -9.467 2.210 1.00 0.00 114 GLU A CA 5
ATOM 8496 C C . GLU A 1 114 ? -3.036 -8.378 3.293 1.00 0.00 114 GLU A C 5
ATOM 8497 O O . GLU A 1 114 ? -1.958 -7.805 3.481 1.00 0.00 114 GLU A O 5
ATOM 8509 N N . TYR A 1 115 ? -4.144 -8.090 3.985 1.00 0.00 115 TYR A N 5
ATOM 8510 C CA . TYR A 1 115 ? -4.260 -7.101 5.069 1.00 0.00 115 TYR A CA 5
ATOM 8511 C C . TYR A 1 115 ? -3.547 -7.517 6.378 1.00 0.00 115 TYR A C 5
ATOM 8512 O O . TYR A 1 115 ? -3.143 -6.607 7.139 1.00 0.00 115 TYR A O 5
ATOM 8531 N N . GLY A 1 11 ? 0.666 23.384 8.936 1.00 0.00 11 GLY A N 6
ATOM 8532 C CA . GLY A 1 11 ? 1.440 23.276 7.676 1.00 0.00 11 GLY A CA 6
ATOM 8533 C C . GLY A 1 11 ? 0.923 22.153 6.785 1.00 0.00 11 GLY A C 6
ATOM 8534 O O . GLY A 1 11 ? -0.278 21.896 6.746 1.00 0.00 11 GLY A O 6
ATOM 8538 N N . SER A 1 12 ? 1.819 21.491 6.043 1.00 0.00 12 SER A N 6
ATOM 8539 C CA . SER A 1 12 ? 1.564 20.290 5.205 1.00 0.00 12 SER A CA 6
ATOM 8540 C C . SER A 1 12 ? 0.910 20.606 3.833 1.00 0.00 12 SER A C 6
ATOM 8541 O O . SER A 1 12 ? 0.509 19.701 3.094 1.00 0.00 12 SER A O 6
ATOM 8549 N N . GLU A 1 13 ? 0.808 21.892 3.468 1.00 0.00 13 GLU A N 6
ATOM 8550 C CA . GLU A 1 13 ? 0.292 22.357 2.172 1.00 0.00 13 GLU A CA 6
ATOM 8551 C C . GLU A 1 13 ? 1.332 22.175 1.045 1.00 0.00 13 GLU A C 6
ATOM 8552 O O . GLU A 1 13 ? 2.542 22.127 1.290 1.00 0.00 13 GLU A O 6
ATOM 8564 N N . GLU A 1 14 ? 0.860 22.107 -0.205 1.00 0.00 14 GLU A N 6
ATOM 8565 C CA . GLU A 1 14 ? 1.667 21.875 -1.410 1.00 0.00 14 GLU A CA 6
ATOM 8566 C C . GLU A 1 14 ? 0.934 22.401 -2.665 1.00 0.00 14 GLU A C 6
ATOM 8567 O O . GLU A 1 14 ? -0.288 22.561 -2.645 1.00 0.00 14 GLU A O 6
ATOM 8579 N N . VAL A 1 15 ? 1.664 22.674 -3.755 1.00 0.00 15 VAL A N 6
ATOM 8580 C CA . VAL A 1 15 ? 1.112 23.246 -5.010 1.00 0.00 15 VAL A CA 6
ATOM 8581 C C . VAL A 1 15 ? 0.141 22.309 -5.759 1.00 0.00 15 VAL A C 6
ATOM 8582 O O . VAL A 1 15 ? -0.589 22.759 -6.642 1.00 0.00 15 VAL A O 6
ATOM 8595 N N . SER A 1 16 ? 0.106 21.024 -5.395 1.00 0.00 16 SER A N 6
ATOM 8596 C CA . SER A 1 16 ? -0.869 20.024 -5.857 1.00 0.00 16 SER A CA 6
ATOM 8597 C C . SER A 1 16 ? -1.467 19.300 -4.635 1.00 0.00 16 SER A C 6
ATOM 8598 O O . SER A 1 16 ? -0.732 18.957 -3.706 1.00 0.00 16 SER A O 6
ATOM 8606 N N . GLU A 1 17 ? -2.788 19.081 -4.609 1.00 0.00 17 GLU A N 6
ATOM 8607 C CA . GLU A 1 17 ? -3.517 18.664 -3.398 1.00 0.00 17 GLU A CA 6
ATOM 8608 C C . GLU A 1 17 ? -3.244 17.188 -3.021 1.00 0.00 17 GLU A C 6
ATOM 8609 O O . GLU A 1 17 ? -3.652 16.300 -3.781 1.00 0.00 17 GLU A O 6
ATOM 8621 N N . PRO A 1 18 ? -2.612 16.892 -1.861 1.00 0.00 18 PRO A N 6
ATOM 8622 C CA . PRO A 1 18 ? -2.384 15.525 -1.389 1.00 0.00 18 PRO A CA 6
ATOM 8623 C C . PRO A 1 18 ? -3.680 14.893 -0.852 1.00 0.00 18 PRO A C 6
ATOM 8624 O O . PRO A 1 18 ? -4.690 15.577 -0.663 1.00 0.00 18 PRO A O 6
ATOM 8635 N N . GLY A 1 19 ? -3.648 13.580 -0.591 1.00 0.00 19 GLY A N 6
ATOM 8636 C CA . GLY A 1 19 ? -4.800 12.825 -0.072 1.00 0.00 19 GLY A CA 6
ATOM 8637 C C . GLY A 1 19 ? -4.419 11.668 0.845 1.00 0.00 19 GLY A C 6
ATOM 8638 O O . GLY A 1 19 ? -3.251 11.297 0.947 1.00 0.00 19 GLY A O 6
ATOM 8642 N N . ASP A 1 20 ? -5.406 11.050 1.491 1.00 0.00 20 ASP A N 6
ATOM 8643 C CA . ASP A 1 20 ? -5.218 9.904 2.380 1.00 0.00 20 ASP A CA 6
ATOM 8644 C C . ASP A 1 20 ? -6.476 9.028 2.523 1.00 0.00 20 ASP A C 6
ATOM 8645 O O . ASP A 1 20 ? -7.597 9.477 2.267 1.00 0.00 20 ASP A O 6
ATOM 8654 N N . ALA A 1 21 ? -6.271 7.775 2.946 1.00 0.00 21 ALA A N 6
ATOM 8655 C CA . ALA A 1 21 ? -7.290 6.730 3.049 1.00 0.00 21 ALA A CA 6
ATOM 8656 C C . ALA A 1 21 ? -6.835 5.598 3.997 1.00 0.00 21 ALA A C 6
ATOM 8657 O O . ALA A 1 21 ? -6.519 4.483 3.576 1.00 0.00 21 ALA A O 6
ATOM 8664 N N . ASN A 1 22 ? -6.803 5.905 5.299 1.00 0.00 22 ASN A N 6
ATOM 8665 C CA . ASN A 1 22 ? -6.653 4.969 6.428 1.00 0.00 22 ASN A CA 6
ATOM 8666 C C . ASN A 1 22 ? -5.354 4.131 6.394 1.00 0.00 22 ASN A C 6
ATOM 8667 O O . ASN A 1 22 ? -4.380 4.468 7.071 1.00 0.00 22 ASN A O 6
ATOM 8678 N N . ILE A 1 23 ? -5.337 3.030 5.631 1.00 0.00 23 ILE A N 6
ATOM 8679 C CA . ILE A 1 23 ? -4.184 2.117 5.476 1.00 0.00 23 ILE A CA 6
ATOM 8680 C C . ILE A 1 23 ? -3.177 2.669 4.444 1.00 0.00 23 ILE A C 6
ATOM 8681 O O . ILE A 1 23 ? -2.009 2.280 4.469 1.00 0.00 23 ILE A O 6
ATOM 8697 N N . PHE A 1 24 ? -3.585 3.603 3.570 1.00 0.00 24 PHE A N 6
ATOM 8698 C CA . PHE A 1 24 ? -2.701 4.247 2.602 1.00 0.00 24 PHE A CA 6
ATOM 8699 C C . PHE A 1 24 ? -2.832 5.783 2.572 1.00 0.00 24 PHE A C 6
ATOM 8700 O O . PHE A 1 24 ? -3.786 6.359 3.099 1.00 0.00 24 PHE A O 6
ATOM 8717 N N . ARG A 1 25 ? -1.846 6.449 1.957 1.00 0.00 25 ARG A N 6
ATOM 8718 C CA . ARG A 1 25 ? -1.707 7.911 1.848 1.00 0.00 25 ARG A CA 6
ATOM 8719 C C . ARG A 1 25 ? -1.142 8.273 0.468 1.00 0.00 25 ARG A C 6
ATOM 8720 O O . ARG A 1 25 ? -0.319 7.532 -0.048 1.00 0.00 25 ARG A O 6
ATOM 8741 N N . VAL A 1 26 ? -1.578 9.378 -0.133 1.00 0.00 26 VAL A N 6
ATOM 8742 C CA . VAL A 1 26 ? -1.245 9.769 -1.520 1.00 0.00 26 VAL A CA 6
ATOM 8743 C C . VAL A 1 26 ? -0.520 11.120 -1.548 1.00 0.00 26 VAL A C 6
ATOM 8744 O O . VAL A 1 26 ? -1.015 12.101 -0.987 1.00 0.00 26 VAL A O 6
ATOM 8757 N N . ASP A 1 27 ? 0.621 11.176 -2.245 1.00 0.00 27 ASP A N 6
ATOM 8758 C CA . ASP A 1 27 ? 1.370 12.408 -2.519 1.00 0.00 27 ASP A CA 6
ATOM 8759 C C . ASP A 1 27 ? 1.210 12.822 -3.992 1.00 0.00 27 ASP A C 6
ATOM 8760 O O . ASP A 1 27 ? 1.528 12.062 -4.909 1.00 0.00 27 ASP A O 6
ATOM 8769 N N . LYS A 1 28 ? 0.709 14.041 -4.215 1.00 0.00 28 LYS A N 6
ATOM 8770 C CA . LYS A 1 28 ? 0.303 14.526 -5.541 1.00 0.00 28 LYS A CA 6
ATOM 8771 C C . LYS A 1 28 ? 1.435 15.220 -6.331 1.00 0.00 28 LYS A C 6
ATOM 8772 O O . LYS A 1 28 ? 1.353 15.328 -7.554 1.00 0.00 28 LYS A O 6
ATOM 8791 N N . ASP A 1 29 ? 2.490 15.681 -5.654 1.00 0.00 29 ASP A N 6
ATOM 8792 C CA . ASP A 1 29 ? 3.650 16.343 -6.272 1.00 0.00 29 ASP A CA 6
ATOM 8793 C C . ASP A 1 29 ? 4.624 15.318 -6.873 1.00 0.00 29 ASP A C 6
ATOM 8794 O O . ASP A 1 29 ? 5.040 15.443 -8.025 1.00 0.00 29 ASP A O 6
ATOM 8803 N N . SER A 1 30 ? 4.935 14.271 -6.110 1.00 0.00 30 SER A N 6
ATOM 8804 C CA . SER A 1 30 ? 5.708 13.106 -6.565 1.00 0.00 30 SER A CA 6
ATOM 8805 C C . SER A 1 30 ? 4.837 12.029 -7.250 1.00 0.00 30 SER A C 6
ATOM 8806 O O . SER A 1 30 ? 5.373 11.051 -7.772 1.00 0.00 30 SER A O 6
ATOM 8814 N N . ARG A 1 31 ? 3.504 12.207 -7.269 1.00 0.00 31 ARG A N 6
ATOM 8815 C CA . ARG A 1 31 ? 2.514 11.391 -7.987 1.00 0.00 31 ARG A CA 6
ATOM 8816 C C . ARG A 1 31 ? 2.530 9.909 -7.549 1.00 0.00 31 ARG A C 6
ATOM 8817 O O . ARG A 1 31 ? 2.478 9.000 -8.383 1.00 0.00 31 ARG A O 6
ATOM 8838 N N . GLU A 1 32 ? 2.622 9.665 -6.239 1.00 0.00 32 GLU A N 6
ATOM 8839 C CA . GLU A 1 32 ? 2.867 8.342 -5.648 1.00 0.00 32 GLU A CA 6
ATOM 8840 C C . GLU A 1 32 ? 1.915 8.008 -4.489 1.00 0.00 32 GLU A C 6
ATOM 8841 O O . GLU A 1 32 ? 1.190 8.877 -4.004 1.00 0.00 32 GLU A O 6
ATOM 8853 N N . VAL A 1 33 ? 1.940 6.749 -4.040 1.00 0.00 33 VAL A N 6
ATOM 8854 C CA . VAL A 1 33 ? 1.098 6.236 -2.940 1.00 0.00 33 VAL A CA 6
ATOM 8855 C C . VAL A 1 33 ? 1.950 5.483 -1.905 1.00 0.00 33 VAL A C 6
ATOM 8856 O O . VAL A 1 33 ? 2.925 4.821 -2.229 1.00 0.00 33 VAL A O 6
ATOM 8869 N N . TYR A 1 34 ? 1.600 5.609 -0.629 1.00 0.00 34 TYR A N 6
ATOM 8870 C CA . TYR A 1 34 ? 2.260 4.976 0.511 1.00 0.00 34 TYR A CA 6
ATOM 8871 C C . TYR A 1 34 ? 1.267 4.028 1.188 1.00 0.00 34 TYR A C 6
ATOM 8872 O O . TYR A 1 34 ? 0.248 4.477 1.701 1.00 0.00 34 TYR A O 6
ATOM 8890 N N . MET A 1 35 ? 1.561 2.730 1.207 1.00 0.00 35 MET A N 6
ATOM 8891 C CA . MET A 1 35 ? 0.911 1.738 2.063 1.00 0.00 35 MET A CA 6
ATOM 8892 C C . MET A 1 35 ? 1.570 1.791 3.447 1.00 0.00 35 MET A C 6
ATOM 8893 O O . MET A 1 35 ? 2.750 2.123 3.565 1.00 0.00 35 MET A O 6
ATOM 8907 N N . HIS A 1 36 ? 0.846 1.412 4.496 1.00 0.00 36 HIS A N 6
ATOM 8908 C CA . HIS A 1 36 ? 1.353 1.352 5.878 1.00 0.00 36 HIS A CA 6
ATOM 8909 C C . HIS A 1 36 ? 2.664 0.534 6.049 1.00 0.00 36 HIS A C 6
ATOM 8910 O O . HIS A 1 36 ? 3.430 0.780 6.984 1.00 0.00 36 HIS A O 6
ATOM 8924 N N . GLU A 1 37 ? 2.939 -0.398 5.126 1.00 0.00 37 GLU A N 6
ATOM 8925 C CA . GLU A 1 37 ? 4.140 -1.244 5.081 1.00 0.00 37 GLU A CA 6
ATOM 8926 C C . GLU A 1 37 ? 5.088 -0.928 3.905 1.00 0.00 37 GLU A C 6
ATOM 8927 O O . GLU A 1 37 ? 6.149 -1.547 3.825 1.00 0.00 37 GLU A O 6
ATOM 8939 N N . LYS A 1 38 ? 4.758 -0.011 2.973 1.00 0.00 38 LYS A N 6
ATOM 8940 C CA . LYS A 1 38 ? 5.524 0.153 1.717 1.00 0.00 38 LYS A CA 6
ATOM 8941 C C . LYS A 1 38 ? 5.351 1.505 0.982 1.00 0.00 38 LYS A C 6
ATOM 8942 O O . LYS A 1 38 ? 4.239 1.953 0.714 1.00 0.00 38 LYS A O 6
ATOM 8961 N N . LYS A 1 39 ? 6.466 2.100 0.544 1.00 0.00 39 LYS A N 6
ATOM 8962 C CA . LYS A 1 39 ? 6.542 3.290 -0.327 1.00 0.00 39 LYS A CA 6
ATOM 8963 C C . LYS A 1 39 ? 6.412 2.881 -1.814 1.00 0.00 39 LYS A C 6
ATOM 8964 O O . LYS A 1 39 ? 7.214 2.077 -2.289 1.00 0.00 39 LYS A O 6
ATOM 8983 N N . LEU A 1 40 ? 5.407 3.391 -2.541 1.00 0.00 40 LEU A N 6
ATOM 8984 C CA . LEU A 1 40 ? 5.021 2.936 -3.893 1.00 0.00 40 LEU A CA 6
ATOM 8985 C C . LEU A 1 40 ? 4.767 4.111 -4.848 1.00 0.00 40 LEU A C 6
ATOM 8986 O O . LEU A 1 40 ? 3.688 4.702 -4.910 1.00 0.00 40 LEU A O 6
ATOM 9002 N N . ASP A 1 41 ? 5.779 4.406 -5.654 1.00 0.00 41 ASP A N 6
ATOM 9003 C CA . ASP A 1 41 ? 5.674 5.304 -6.808 1.00 0.00 41 ASP A CA 6
ATOM 9004 C C . ASP A 1 41 ? 5.634 4.472 -8.099 1.00 0.00 41 ASP A C 6
ATOM 9005 O O . ASP A 1 41 ? 6.279 3.424 -8.171 1.00 0.00 41 ASP A O 6
ATOM 9014 N N . LEU A 1 42 ? 4.901 4.939 -9.119 1.00 0.00 42 LEU A N 6
ATOM 9015 C CA . LEU A 1 42 ? 4.802 4.291 -10.432 1.00 0.00 42 LEU A CA 6
ATOM 9016 C C . LEU A 1 42 ? 4.313 5.293 -11.491 1.00 0.00 42 LEU A C 6
ATOM 9017 O O . LEU A 1 42 ? 5.137 6.000 -12.074 1.00 0.00 42 LEU A O 6
ATOM 9033 N N . THR A 1 43 ? 2.990 5.387 -11.684 1.00 0.00 43 THR A N 6
ATOM 9034 C CA . THR A 1 43 ? 2.281 6.355 -12.550 1.00 0.00 43 THR A CA 6
ATOM 9035 C C . THR A 1 43 ? 0.831 6.465 -12.098 1.00 0.00 43 THR A C 6
ATOM 9036 O O . THR A 1 43 ? 0.359 5.596 -11.368 1.00 0.00 43 THR A O 6
ATOM 9047 N N . ARG A 1 44 ? 0.116 7.525 -12.497 1.00 0.00 44 ARG A N 6
ATOM 9048 C CA . ARG A 1 44 ? -1.179 7.894 -11.891 1.00 0.00 44 ARG A CA 6
ATOM 9049 C C . ARG A 1 44 ? -2.209 6.751 -11.910 1.00 0.00 44 ARG A C 6
ATOM 9050 O O . ARG A 1 44 ? -2.848 6.463 -10.900 1.00 0.00 44 ARG A O 6
ATOM 9071 N N . ALA A 1 45 ? -2.317 6.053 -13.043 1.00 0.00 45 ALA A N 6
ATOM 9072 C CA . ALA A 1 45 ? -3.186 4.886 -13.216 1.00 0.00 45 ALA A CA 6
ATOM 9073 C C . ALA A 1 45 ? -2.800 3.720 -12.278 1.00 0.00 45 ALA A C 6
ATOM 9074 O O . ALA A 1 45 ? -3.672 3.091 -11.680 1.00 0.00 45 ALA A O 6
ATOM 9081 N N . GLU A 1 46 ? -1.506 3.474 -12.073 1.00 0.00 46 GLU A N 6
ATOM 9082 C CA . GLU A 1 46 ? -0.992 2.411 -11.211 1.00 0.00 46 GLU A CA 6
ATOM 9083 C C . GLU A 1 46 ? -1.169 2.731 -9.721 1.00 0.00 46 GLU A C 6
ATOM 9084 O O . GLU A 1 46 ? -1.488 1.876 -8.893 1.00 0.00 46 GLU A O 6
ATOM 9096 N N . TYR A 1 47 ? -1.036 4.008 -9.393 1.00 0.00 47 TYR A N 6
ATOM 9097 C CA . TYR A 1 47 ? -1.492 4.527 -8.098 1.00 0.00 47 TYR A CA 6
ATOM 9098 C C . TYR A 1 47 ? -2.997 4.268 -7.895 1.00 0.00 47 TYR A C 6
ATOM 9099 O O . TYR A 1 47 ? -3.388 3.782 -6.833 1.00 0.00 47 TYR A O 6
ATOM 9117 N N . GLU A 1 48 ? -3.820 4.513 -8.915 1.00 0.00 48 GLU A N 6
ATOM 9118 C CA . GLU A 1 48 ? -5.262 4.239 -8.899 1.00 0.00 48 GLU A CA 6
ATOM 9119 C C . GLU A 1 48 ? -5.585 2.756 -8.583 1.00 0.00 48 GLU A C 6
ATOM 9120 O O . GLU A 1 48 ? -6.365 2.482 -7.661 1.00 0.00 48 GLU A O 6
ATOM 9132 N N . ILE A 1 49 ? -4.949 1.790 -9.273 1.00 0.00 49 ILE A N 6
ATOM 9133 C CA . ILE A 1 49 ? -5.219 0.359 -9.027 1.00 0.00 49 ILE A CA 6
ATOM 9134 C C . ILE A 1 49 ? -4.732 -0.081 -7.651 1.00 0.00 49 ILE A C 6
ATOM 9135 O O . ILE A 1 49 ? -5.450 -0.814 -6.973 1.00 0.00 49 ILE A O 6
ATOM 9151 N N . LEU A 1 50 ? -3.534 0.345 -7.227 1.00 0.00 50 LEU A N 6
ATOM 9152 C CA . LEU A 1 50 ? -3.007 -0.062 -5.925 1.00 0.00 50 LEU A CA 6
ATOM 9153 C C . LEU A 1 50 ? -3.818 0.575 -4.779 1.00 0.00 50 LEU A C 6
ATOM 9154 O O . LEU A 1 50 ? -4.106 -0.087 -3.787 1.00 0.00 50 LEU A O 6
ATOM 9170 N N . SER A 1 51 ? -4.284 1.813 -4.938 1.00 0.00 51 SER A N 6
ATOM 9171 C CA . SER A 1 51 ? -5.278 2.421 -4.038 1.00 0.00 51 SER A CA 6
ATOM 9172 C C . SER A 1 51 ? -6.561 1.589 -3.926 1.00 0.00 51 SER A C 6
ATOM 9173 O O . SER A 1 51 ? -6.979 1.292 -2.802 1.00 0.00 51 SER A O 6
ATOM 9181 N N . LEU A 1 52 ? -7.167 1.150 -5.046 1.00 0.00 52 LEU A N 6
ATOM 9182 C CA . LEU A 1 52 ? -8.325 0.247 -4.964 1.00 0.00 52 LEU A CA 6
ATOM 9183 C C . LEU A 1 52 ? -7.962 -1.052 -4.232 1.00 0.00 52 LEU A C 6
ATOM 9184 O O . LEU A 1 52 ? -8.761 -1.540 -3.437 1.00 0.00 52 LEU A O 6
ATOM 9200 N N . LEU A 1 53 ? -6.761 -1.594 -4.467 1.00 0.00 53 LEU A N 6
ATOM 9201 C CA . LEU A 1 53 ? -6.301 -2.845 -3.855 1.00 0.00 53 LEU A CA 6
ATOM 9202 C C . LEU A 1 53 ? -6.251 -2.753 -2.325 1.00 0.00 53 LEU A C 6
ATOM 9203 O O . LEU A 1 53 ? -6.814 -3.603 -1.636 1.00 0.00 53 LEU A O 6
ATOM 9219 N N . ILE A 1 54 ? -5.610 -1.715 -1.782 1.00 0.00 54 ILE A N 6
ATOM 9220 C CA . ILE A 1 54 ? -5.526 -1.518 -0.323 1.00 0.00 54 ILE A CA 6
ATOM 9221 C C . ILE A 1 54 ? -6.895 -1.126 0.267 1.00 0.00 54 ILE A C 6
ATOM 9222 O O . ILE A 1 54 ? -7.230 -1.556 1.370 1.00 0.00 54 ILE A O 6
ATOM 9238 N N . SER A 1 55 ? -7.713 -0.368 -0.467 1.00 0.00 55 SER A N 6
ATOM 9239 C CA . SER A 1 55 ? -9.068 -0.000 -0.030 1.00 0.00 55 SER A CA 6
ATOM 9240 C C . SER A 1 55 ? -10.013 -1.217 0.085 1.00 0.00 55 SER A C 6
ATOM 9241 O O . SER A 1 55 ? -10.746 -1.337 1.072 1.00 0.00 55 SER A O 6
ATOM 9249 N N . LYS A 1 56 ? -10.010 -2.130 -0.900 1.00 0.00 56 LYS A N 6
ATOM 9250 C CA . LYS A 1 56 ? -10.929 -3.280 -0.943 1.00 0.00 56 LYS A CA 6
ATOM 9251 C C . LYS A 1 56 ? -10.434 -4.503 -0.144 1.00 0.00 56 LYS A C 6
ATOM 9252 O O . LYS A 1 56 ? -11.258 -5.167 0.487 1.00 0.00 56 LYS A O 6
ATOM 9271 N N . LYS A 1 57 ? -9.117 -4.770 -0.198 1.00 0.00 57 LYS A N 6
ATOM 9272 C CA . LYS A 1 57 ? -8.273 -5.827 0.418 1.00 0.00 57 LYS A CA 6
ATOM 9273 C C . LYS A 1 57 ? -7.320 -6.486 -0.604 1.00 0.00 57 LYS A C 6
ATOM 9274 O O . LYS A 1 57 ? -7.592 -6.501 -1.807 1.00 0.00 57 LYS A O 6
ATOM 9293 N N . GLY A 1 58 ? -6.226 -7.073 -0.094 1.00 0.00 58 GLY A N 6
ATOM 9294 C CA . GLY A 1 58 ? -5.076 -7.562 -0.867 1.00 0.00 58 GLY A CA 6
ATOM 9295 C C . GLY A 1 58 ? -5.436 -8.505 -2.019 1.00 0.00 58 GLY A C 6
ATOM 9296 O O . GLY A 1 58 ? -5.191 -8.153 -3.170 1.00 0.00 58 GLY A O 6
ATOM 9300 N N . TYR A 1 59 ? -6.020 -9.675 -1.727 1.00 0.00 59 TYR A N 6
ATOM 9301 C CA . TYR A 1 59 ? -6.543 -10.627 -2.712 1.00 0.00 59 TYR A CA 6
ATOM 9302 C C . TYR A 1 59 ? -5.420 -11.093 -3.664 1.00 0.00 59 TYR A C 6
ATOM 9303 O O . TYR A 1 59 ? -4.242 -11.069 -3.307 1.00 0.00 59 TYR A O 6
ATOM 9321 N N . VAL A 1 60 ? -5.766 -11.530 -4.870 1.00 0.00 60 VAL A N 6
ATOM 9322 C CA . VAL A 1 60 ? -4.819 -11.668 -5.986 1.00 0.00 60 VAL A CA 6
ATOM 9323 C C . VAL A 1 60 ? -5.087 -10.557 -7.010 1.00 0.00 60 VAL A C 6
ATOM 9324 O O . VAL A 1 60 ? -6.134 -10.518 -7.653 1.00 0.00 60 VAL A O 6
ATOM 9337 N N . PHE A 1 61 ? -4.123 -9.644 -7.131 1.00 0.00 61 PHE A N 6
ATOM 9338 C CA . PHE A 1 61 ? -4.111 -8.470 -8.004 1.00 0.00 61 PHE A CA 6
ATOM 9339 C C . PHE A 1 61 ? -3.861 -8.933 -9.450 1.00 0.00 61 PHE A C 6
ATOM 9340 O O . PHE A 1 61 ? -2.746 -9.318 -9.795 1.00 0.00 61 PHE A O 6
ATOM 9357 N N . SER A 1 62 ? -4.918 -8.991 -10.263 1.00 0.00 62 SER A N 6
ATOM 9358 C CA . SER A 1 62 ? -4.956 -9.753 -11.529 1.00 0.00 62 SER A CA 6
ATOM 9359 C C . SER A 1 62 ? -5.149 -8.859 -12.755 1.00 0.00 62 SER A C 6
ATOM 9360 O O . SER A 1 62 ? -5.925 -7.909 -12.683 1.00 0.00 62 SER A O 6
ATOM 9368 N N . ARG A 1 63 ? -4.561 -9.200 -13.910 1.00 0.00 63 ARG A N 6
ATOM 9369 C CA . ARG A 1 63 ? -4.622 -8.377 -15.138 1.00 0.00 63 ARG A CA 6
ATOM 9370 C C . ARG A 1 63 ? -6.049 -7.966 -15.582 1.00 0.00 63 ARG A C 6
ATOM 9371 O O . ARG A 1 63 ? -6.254 -6.830 -16.000 1.00 0.00 63 ARG A O 6
ATOM 9392 N N . GLU A 1 64 ? -7.055 -8.831 -15.408 1.00 0.00 64 GLU A N 6
ATOM 9393 C CA . GLU A 1 64 ? -8.463 -8.494 -15.686 1.00 0.00 64 GLU A CA 6
ATOM 9394 C C . GLU A 1 64 ? -9.004 -7.444 -14.697 1.00 0.00 64 GLU A C 6
ATOM 9395 O O . GLU A 1 64 ? -9.494 -6.395 -15.098 1.00 0.00 64 GLU A O 6
ATOM 9407 N N . SER A 1 65 ? -8.881 -7.698 -13.392 1.00 0.00 65 SER A N 6
ATOM 9408 C CA . SER A 1 65 ? -9.318 -6.761 -12.335 1.00 0.00 65 SER A CA 6
ATOM 9409 C C . SER A 1 65 ? -8.582 -5.406 -12.430 1.00 0.00 65 SER A C 6
ATOM 9410 O O . SER A 1 65 ? -9.188 -4.333 -12.345 1.00 0.00 65 SER A O 6
ATOM 9418 N N . ILE A 1 66 ? -7.276 -5.453 -12.715 1.00 0.00 66 ILE A N 6
ATOM 9419 C CA . ILE A 1 66 ? -6.438 -4.294 -13.082 1.00 0.00 66 ILE A CA 6
ATOM 9420 C C . ILE A 1 66 ? -7.069 -3.469 -14.209 1.00 0.00 66 ILE A C 6
ATOM 9421 O O . ILE A 1 66 ? -7.353 -2.289 -14.018 1.00 0.00 66 ILE A O 6
ATOM 9437 N N . ALA A 1 67 ? -7.322 -4.085 -15.364 1.00 0.00 67 ALA A N 6
ATOM 9438 C CA . ALA A 1 67 ? -7.935 -3.460 -16.533 1.00 0.00 67 ALA A CA 6
ATOM 9439 C C . ALA A 1 67 ? -9.377 -2.995 -16.275 1.00 0.00 67 ALA A C 6
ATOM 9440 O O . ALA A 1 67 ? -9.849 -2.075 -16.939 1.00 0.00 67 ALA A O 6
ATOM 9447 N N . ILE A 1 68 ? -10.068 -3.605 -15.309 1.00 0.00 68 ILE A N 6
ATOM 9448 C CA . ILE A 1 68 ? -11.395 -3.167 -14.853 1.00 0.00 68 ILE A CA 6
ATOM 9449 C C . ILE A 1 68 ? -11.283 -1.879 -14.022 1.00 0.00 68 ILE A C 6
ATOM 9450 O O . ILE A 1 68 ? -12.164 -1.022 -14.153 1.00 0.00 68 ILE A O 6
ATOM 9466 N N . GLU A 1 69 ? -10.222 -1.696 -13.220 1.00 0.00 69 GLU A N 6
ATOM 9467 C CA . GLU A 1 69 ? -10.028 -0.436 -12.491 1.00 0.00 69 GLU A CA 6
ATOM 9468 C C . GLU A 1 69 ? -9.236 0.618 -13.301 1.00 0.00 69 GLU A C 6
ATOM 9469 O O . GLU A 1 69 ? -9.803 1.669 -13.616 1.00 0.00 69 GLU A O 6
ATOM 9481 N N . SER A 1 70 ? -7.953 0.401 -13.631 1.00 0.00 70 SER A N 6
ATOM 9482 C CA . SER A 1 70 ? -7.088 1.535 -14.045 1.00 0.00 70 SER A CA 6
ATOM 9483 C C . SER A 1 70 ? -7.287 1.900 -15.526 1.00 0.00 70 SER A C 6
ATOM 9484 O O . SER A 1 70 ? -7.402 3.082 -15.857 1.00 0.00 70 SER A O 6
ATOM 9492 N N . GLU A 1 71 ? -7.374 0.887 -16.403 1.00 0.00 71 GLU A N 6
ATOM 9493 C CA . GLU A 1 71 ? -8.117 0.909 -17.677 1.00 0.00 71 GLU A CA 6
ATOM 9494 C C . GLU A 1 71 ? -7.548 1.850 -18.770 1.00 0.00 71 GLU A C 6
ATOM 9495 O O . GLU A 1 71 ? -8.104 1.968 -19.861 1.00 0.00 71 GLU A O 6
ATOM 9507 N N . SER A 1 72 ? -6.402 2.495 -18.544 1.00 0.00 72 SER A N 6
ATOM 9508 C CA . SER A 1 72 ? -5.783 3.474 -19.466 1.00 0.00 72 SER A CA 6
ATOM 9509 C C . SER A 1 72 ? -5.063 2.809 -20.669 1.00 0.00 72 SER A C 6
ATOM 9510 O O . SER A 1 72 ? -4.127 3.368 -21.248 1.00 0.00 72 SER A O 6
ATOM 9518 N N . ILE A 1 73 ? -5.477 1.587 -21.026 1.00 0.00 73 ILE A N 6
ATOM 9519 C CA . ILE A 1 73 ? -4.850 0.654 -21.980 1.00 0.00 73 ILE A CA 6
ATOM 9520 C C . ILE A 1 73 ? -5.954 -0.046 -22.795 1.00 0.00 73 ILE A C 6
ATOM 9521 O O . ILE A 1 73 ? -6.978 -0.453 -22.242 1.00 0.00 73 ILE A O 6
ATOM 9537 N N . ASN A 1 74 ? -5.758 -0.180 -24.112 1.00 0.00 74 ASN A N 6
ATOM 9538 C CA . ASN A 1 74 ? -6.802 -0.623 -25.051 1.00 0.00 74 ASN A CA 6
ATOM 9539 C C . ASN A 1 74 ? -7.266 -2.096 -24.881 1.00 0.00 74 ASN A C 6
ATOM 9540 O O . ASN A 1 74 ? -8.480 -2.301 -24.758 1.00 0.00 74 ASN A O 6
ATOM 9551 N N . PRO A 1 75 ? -6.380 -3.123 -24.881 1.00 0.00 75 PRO A N 6
ATOM 9552 C CA . PRO A 1 75 ? -6.792 -4.524 -24.735 1.00 0.00 75 PRO A CA 6
ATOM 9553 C C . PRO A 1 75 ? -7.259 -4.842 -23.307 1.00 0.00 75 PRO A C 6
ATOM 9554 O O . PRO A 1 75 ? -6.639 -4.421 -22.331 1.00 0.00 75 PRO A O 6
ATOM 9565 N N . GLU A 1 76 ? -8.338 -5.628 -23.195 1.00 0.00 76 GLU A N 6
ATOM 9566 C CA . GLU A 1 76 ? -8.981 -5.986 -21.919 1.00 0.00 76 GLU A CA 6
ATOM 9567 C C . GLU A 1 76 ? -8.165 -7.004 -21.096 1.00 0.00 76 GLU A C 6
ATOM 9568 O O . GLU A 1 76 ? -8.268 -7.035 -19.870 1.00 0.00 76 GLU A O 6
ATOM 9580 N N . SER A 1 77 ? -7.313 -7.811 -21.740 1.00 0.00 77 SER A N 6
ATOM 9581 C CA . SER A 1 77 ? -6.352 -8.669 -21.020 1.00 0.00 77 SER A CA 6
ATOM 9582 C C . SER A 1 77 ? -5.194 -7.856 -20.417 1.00 0.00 77 SER A C 6
ATOM 9583 O O . SER A 1 77 ? -4.684 -8.210 -19.360 1.00 0.00 77 SER A O 6
ATOM 9591 N N . SER A 1 78 ? -4.788 -6.750 -21.057 1.00 0.00 78 SER A N 6
ATOM 9592 C CA . SER A 1 78 ? -3.824 -5.751 -20.548 1.00 0.00 78 SER A CA 6
ATOM 9593 C C . SER A 1 78 ? -2.418 -6.304 -20.225 1.00 0.00 78 SER A C 6
ATOM 9594 O O . SER A 1 78 ? -1.680 -5.715 -19.436 1.00 0.00 78 SER A O 6
ATOM 9602 N N . ASN A 1 79 ? -2.004 -7.428 -20.817 1.00 0.00 79 ASN A N 6
ATOM 9603 C CA . ASN A 1 79 ? -0.778 -8.136 -20.417 1.00 0.00 79 ASN A CA 6
ATOM 9604 C C . ASN A 1 79 ? 0.510 -7.283 -20.511 1.00 0.00 79 ASN A C 6
ATOM 9605 O O . ASN A 1 79 ? 1.417 -7.452 -19.700 1.00 0.00 79 ASN A O 6
ATOM 9616 N N . LYS A 1 80 ? 0.584 -6.313 -21.434 1.00 0.00 80 LYS A N 6
ATOM 9617 C CA . LYS A 1 80 ? 1.690 -5.337 -21.495 1.00 0.00 80 LYS A CA 6
ATOM 9618 C C . LYS A 1 80 ? 1.553 -4.207 -20.458 1.00 0.00 80 LYS A C 6
ATOM 9619 O O . LYS A 1 80 ? 2.566 -3.685 -19.994 1.00 0.00 80 LYS A O 6
ATOM 9638 N N . SER A 1 81 ? 0.333 -3.896 -20.007 1.00 0.00 81 SER A N 6
ATOM 9639 C CA . SER A 1 81 ? 0.128 -3.104 -18.787 1.00 0.00 81 SER A CA 6
ATOM 9640 C C . SER A 1 81 ? 0.746 -3.843 -17.601 1.00 0.00 81 SER A C 6
ATOM 9641 O O . SER A 1 81 ? 1.720 -3.351 -17.045 1.00 0.00 81 SER A O 6
ATOM 9649 N N . ILE A 1 82 ? 0.282 -5.052 -17.245 1.00 0.00 82 ILE A N 6
ATOM 9650 C CA . ILE A 1 82 ? 0.772 -5.721 -16.016 1.00 0.00 82 ILE A CA 6
ATOM 9651 C C . ILE A 1 82 ? 2.282 -5.966 -16.026 1.00 0.00 82 ILE A C 6
ATOM 9652 O O . ILE A 1 82 ? 2.938 -5.803 -15.003 1.00 0.00 82 ILE A O 6
ATOM 9668 N N . ASP A 1 83 ? 2.827 -6.261 -17.202 1.00 0.00 83 ASP A N 6
ATOM 9669 C CA . ASP A 1 83 ? 4.276 -6.330 -17.449 1.00 0.00 83 ASP A CA 6
ATOM 9670 C C . ASP A 1 83 ? 5.010 -5.011 -17.110 1.00 0.00 83 ASP A C 6
ATOM 9671 O O . ASP A 1 83 ? 5.972 -5.045 -16.337 1.00 0.00 83 ASP A O 6
ATOM 9680 N N . VAL A 1 84 ? 4.546 -3.858 -17.626 1.00 0.00 84 VAL A N 6
ATOM 9681 C CA . VAL A 1 84 ? 5.082 -2.532 -17.222 1.00 0.00 84 VAL A CA 6
ATOM 9682 C C . VAL A 1 84 ? 4.886 -2.304 -15.728 1.00 0.00 84 VAL A C 6
ATOM 9683 O O . VAL A 1 84 ? 5.800 -1.825 -15.066 1.00 0.00 84 VAL A O 6
ATOM 9696 N N . ILE A 1 85 ? 3.701 -2.622 -15.203 1.00 0.00 85 ILE A N 6
ATOM 9697 C CA . ILE A 1 85 ? 3.321 -2.293 -13.830 1.00 0.00 85 ILE A CA 6
ATOM 9698 C C . ILE A 1 85 ? 4.231 -3.062 -12.879 1.00 0.00 85 ILE A C 6
ATOM 9699 O O . ILE A 1 85 ? 4.974 -2.443 -12.132 1.00 0.00 85 ILE A O 6
ATOM 9715 N N . ILE A 1 86 ? 4.250 -4.390 -12.952 1.00 0.00 86 ILE A N 6
ATOM 9716 C CA . ILE A 1 86 ? 5.064 -5.238 -12.069 1.00 0.00 86 ILE A CA 6
ATOM 9717 C C . ILE A 1 86 ? 6.559 -4.986 -12.280 1.00 0.00 86 ILE A C 6
ATOM 9718 O O . ILE A 1 86 ? 7.287 -4.857 -11.294 1.00 0.00 86 ILE A O 6
ATOM 9734 N N . GLY A 1 87 ? 7.021 -4.849 -13.530 1.00 0.00 87 GLY A N 6
ATOM 9735 C CA . GLY A 1 87 ? 8.435 -4.610 -13.829 1.00 0.00 87 GLY A CA 6
ATOM 9736 C C . GLY A 1 87 ? 8.926 -3.277 -13.265 1.00 0.00 87 GLY A C 6
ATOM 9737 O O . GLY A 1 87 ? 9.964 -3.232 -12.603 1.00 0.00 87 GLY A O 6
ATOM 9741 N N . ARG A 1 88 ? 8.167 -2.193 -13.466 1.00 0.00 88 ARG A N 6
ATOM 9742 C CA . ARG A 1 88 ? 8.567 -0.847 -13.041 1.00 0.00 88 ARG A CA 6
ATOM 9743 C C . ARG A 1 88 ? 8.235 -0.572 -11.560 1.00 0.00 88 ARG A C 6
ATOM 9744 O O . ARG A 1 88 ? 8.976 0.178 -10.930 1.00 0.00 88 ARG A O 6
ATOM 9765 N N . LEU A 1 89 ? 7.247 -1.245 -10.946 1.00 0.00 89 LEU A N 6
ATOM 9766 C CA . LEU A 1 89 ? 7.094 -1.357 -9.484 1.00 0.00 89 LEU A CA 6
ATOM 9767 C C . LEU A 1 89 ? 8.365 -1.967 -8.885 1.00 0.00 89 LEU A C 6
ATOM 9768 O O . LEU A 1 89 ? 8.973 -1.341 -8.019 1.00 0.00 89 LEU A O 6
ATOM 9784 N N . ARG A 1 90 ? 8.812 -3.125 -9.398 1.00 0.00 90 ARG A N 6
ATOM 9785 C CA . ARG A 1 90 ? 10.067 -3.776 -8.986 1.00 0.00 90 ARG A CA 6
ATOM 9786 C C . ARG A 1 90 ? 11.251 -2.812 -9.087 1.00 0.00 90 ARG A C 6
ATOM 9787 O O . ARG A 1 90 ? 11.998 -2.651 -8.130 1.00 0.00 90 ARG A O 6
ATOM 9808 N N . SER A 1 91 ? 11.377 -2.099 -10.204 1.00 0.00 91 SER A N 6
ATOM 9809 C CA . SER A 1 91 ? 12.399 -1.049 -10.352 1.00 0.00 91 SER A CA 6
ATOM 9810 C C . SER A 1 91 ? 12.321 0.020 -9.256 1.00 0.00 91 SER A C 6
ATOM 9811 O O . SER A 1 91 ? 13.326 0.307 -8.609 1.00 0.00 91 SER A O 6
ATOM 9819 N N . LYS A 1 92 ? 11.136 0.573 -8.974 1.00 0.00 92 LYS A N 6
ATOM 9820 C CA . LYS A 1 92 ? 10.982 1.583 -7.917 1.00 0.00 92 LYS A CA 6
ATOM 9821 C C . LYS A 1 92 ? 11.315 1.036 -6.510 1.00 0.00 92 LYS A C 6
ATOM 9822 O O . LYS A 1 92 ? 12.016 1.704 -5.747 1.00 0.00 92 LYS A O 6
ATOM 9841 N N . ILE A 1 93 ? 10.915 -0.201 -6.173 1.00 0.00 93 ILE A N 6
ATOM 9842 C CA . ILE A 1 93 ? 11.239 -0.833 -4.866 1.00 0.00 93 ILE A CA 6
ATOM 9843 C C . ILE A 1 93 ? 12.648 -1.450 -4.783 1.00 0.00 93 ILE A C 6
ATOM 9844 O O . ILE A 1 93 ? 13.072 -1.840 -3.697 1.00 0.00 93 ILE A O 6
ATOM 9860 N N . GLU A 1 94 ? 13.376 -1.533 -5.901 1.00 0.00 94 GLU A N 6
ATOM 9861 C CA . GLU A 1 94 ? 14.808 -1.851 -5.941 1.00 0.00 94 GLU A CA 6
ATOM 9862 C C . GLU A 1 94 ? 15.663 -0.580 -5.766 1.00 0.00 94 GLU A C 6
ATOM 9863 O O . GLU A 1 94 ? 16.678 -0.604 -5.066 1.00 0.00 94 GLU A O 6
ATOM 9875 N N . LYS A 1 95 ? 15.252 0.544 -6.371 1.00 0.00 95 LYS A N 6
ATOM 9876 C CA . LYS A 1 95 ? 15.932 1.843 -6.246 1.00 0.00 95 LYS A CA 6
ATOM 9877 C C . LYS A 1 95 ? 15.761 2.468 -4.847 1.00 0.00 95 LYS A C 6
ATOM 9878 O O . LYS A 1 95 ? 16.741 2.938 -4.261 1.00 0.00 95 LYS A O 6
ATOM 9897 N N . ASN A 1 96 ? 14.549 2.440 -4.278 1.00 0.00 96 ASN A N 6
ATOM 9898 C CA . ASN A 1 96 ? 14.328 2.713 -2.848 1.00 0.00 96 ASN A CA 6
ATOM 9899 C C . ASN A 1 96 ? 14.733 1.493 -1.979 1.00 0.00 96 ASN A C 6
ATOM 9900 O O . ASN A 1 96 ? 14.662 0.362 -2.465 1.00 0.00 96 ASN A O 6
ATOM 9911 N N . PRO A 1 97 ? 15.131 1.683 -0.699 1.00 0.00 97 PRO A N 6
ATOM 9912 C CA . PRO A 1 97 ? 15.518 0.581 0.188 1.00 0.00 97 PRO A CA 6
ATOM 9913 C C . PRO A 1 97 ? 14.319 -0.246 0.682 1.00 0.00 97 PRO A C 6
ATOM 9914 O O . PRO A 1 97 ? 14.496 -1.400 1.071 1.00 0.00 97 PRO A O 6
ATOM 9925 N N . LYS A 1 98 ? 13.098 0.309 0.653 1.00 0.00 98 LYS A N 6
ATOM 9926 C CA . LYS A 1 98 ? 11.871 -0.384 1.068 1.00 0.00 98 LYS A CA 6
ATOM 9927 C C . LYS A 1 98 ? 11.462 -1.471 0.046 1.00 0.00 98 LYS A C 6
ATOM 9928 O O . LYS A 1 98 ? 10.902 -1.176 -1.009 1.00 0.00 98 LYS A O 6
ATOM 9947 N N . GLN A 1 99 ? 11.733 -2.735 0.381 1.00 0.00 99 GLN A N 6
ATOM 9948 C CA . GLN A 1 99 ? 11.530 -3.922 -0.470 1.00 0.00 99 GLN A CA 6
ATOM 9949 C C . GLN A 1 99 ? 10.244 -4.695 -0.075 1.00 0.00 99 GLN A C 6
ATOM 9950 O O . GLN A 1 99 ? 9.731 -4.486 1.030 1.00 0.00 99 GLN A O 6
ATOM 9964 N N . PRO A 1 100 ? 9.703 -5.572 -0.953 1.00 0.00 100 PRO A N 6
ATOM 9965 C CA . PRO A 1 100 ? 8.485 -6.349 -0.706 1.00 0.00 100 PRO A CA 6
ATOM 9966 C C . PRO A 1 100 ? 8.668 -7.425 0.370 1.00 0.00 100 PRO A C 6
ATOM 9967 O O . PRO A 1 100 ? 9.771 -7.913 0.621 1.00 0.00 100 PRO A O 6
ATOM 9978 N N . GLN A 1 101 ? 7.535 -7.818 0.962 1.00 0.00 101 GLN A N 6
ATOM 9979 C CA . GLN A 1 101 ? 7.420 -8.878 1.971 1.00 0.00 101 GLN A CA 6
ATOM 9980 C C . GLN A 1 101 ? 5.969 -9.384 2.086 1.00 0.00 101 GLN A C 6
ATOM 9981 O O . GLN A 1 101 ? 5.762 -10.591 2.209 1.00 0.00 101 GLN A O 6
ATOM 9995 N N . TYR A 1 102 ? 4.961 -8.497 1.973 1.00 0.00 102 TYR A N 6
ATOM 9996 C CA . TYR A 1 102 ? 3.533 -8.880 1.986 1.00 0.00 102 TYR A CA 6
ATOM 9997 C C . TYR A 1 102 ? 2.893 -9.048 0.599 1.00 0.00 102 TYR A C 6
ATOM 9998 O O . TYR A 1 102 ? 1.673 -9.200 0.507 1.00 0.00 102 TYR A O 6
ATOM 10016 N N . ILE A 1 103 ? 3.682 -9.057 -0.484 1.00 0.00 103 ILE A N 6
ATOM 10017 C CA . ILE A 1 103 ? 3.208 -9.467 -1.821 1.00 0.00 103 ILE A CA 6
ATOM 10018 C C . ILE A 1 103 ? 4.004 -10.674 -2.362 1.00 0.00 103 ILE A C 6
ATOM 10019 O O . ILE A 1 103 ? 5.229 -10.738 -2.247 1.00 0.00 103 ILE A O 6
ATOM 10035 N N . ILE A 1 104 ? 3.286 -11.644 -2.932 1.00 0.00 104 ILE A N 6
ATOM 10036 C CA . ILE A 1 104 ? 3.788 -12.910 -3.513 1.00 0.00 104 ILE A CA 6
ATOM 10037 C C . ILE A 1 104 ? 3.370 -13.031 -4.998 1.00 0.00 104 ILE A C 6
ATOM 10038 O O . ILE A 1 104 ? 2.327 -12.523 -5.405 1.00 0.00 104 ILE A O 6
ATOM 10054 N N . SER A 1 105 ? 4.165 -13.710 -5.828 1.00 0.00 105 SER A N 6
ATOM 10055 C CA . SER A 1 105 ? 3.937 -13.873 -7.272 1.00 0.00 105 SER A CA 6
ATOM 10056 C C . SER A 1 105 ? 3.036 -15.085 -7.585 1.00 0.00 105 SER A C 6
ATOM 10057 O O . SER A 1 105 ? 3.268 -16.181 -7.068 1.00 0.00 105 SER A O 6
ATOM 10065 N N . VAL A 1 106 ? 2.056 -14.919 -8.484 1.00 0.00 106 VAL A N 6
ATOM 10066 C CA . VAL A 1 106 ? 1.233 -16.012 -9.057 1.00 0.00 106 VAL A CA 6
ATOM 10067 C C . VAL A 1 106 ? 1.326 -15.985 -10.593 1.00 0.00 106 VAL A C 6
ATOM 10068 O O . VAL A 1 106 ? 0.564 -15.297 -11.272 1.00 0.00 106 VAL A O 6
ATOM 10081 N N . ARG A 1 107 ? 2.314 -16.713 -11.137 1.00 0.00 107 ARG A N 6
ATOM 10082 C CA . ARG A 1 107 ? 2.552 -16.956 -12.581 1.00 0.00 107 ARG A CA 6
ATOM 10083 C C . ARG A 1 107 ? 2.916 -15.698 -13.408 1.00 0.00 107 ARG A C 6
ATOM 10084 O O . ARG A 1 107 ? 2.995 -15.770 -14.635 1.00 0.00 107 ARG A O 6
ATOM 10105 N N . GLY A 1 108 ? 3.074 -14.533 -12.764 1.00 0.00 108 GLY A N 6
ATOM 10106 C CA . GLY A 1 108 ? 3.208 -13.216 -13.418 1.00 0.00 108 GLY A CA 6
ATOM 10107 C C . GLY A 1 108 ? 1.877 -12.603 -13.884 1.00 0.00 108 GLY A C 6
ATOM 10108 O O . GLY A 1 108 ? 1.883 -11.536 -14.495 1.00 0.00 108 GLY A O 6
ATOM 10112 N N . ILE A 1 109 ? 0.744 -13.269 -13.618 1.00 0.00 109 ILE A N 6
ATOM 10113 C CA . ILE A 1 109 ? -0.611 -12.874 -14.071 1.00 0.00 109 ILE A CA 6
ATOM 10114 C C . ILE A 1 109 ? -1.461 -12.363 -12.896 1.00 0.00 109 ILE A C 6
ATOM 10115 O O . ILE A 1 109 ? -2.220 -11.406 -13.063 1.00 0.00 109 ILE A O 6
ATOM 10131 N N . GLY A 1 110 ? -1.307 -12.967 -11.711 1.00 0.00 110 GLY A N 6
ATOM 10132 C CA . GLY A 1 110 ? -1.794 -12.458 -10.434 1.00 0.00 110 GLY A CA 6
ATOM 10133 C C . GLY A 1 110 ? -0.645 -12.188 -9.466 1.00 0.00 110 GLY A C 6
ATOM 10134 O O . GLY A 1 110 ? 0.376 -12.877 -9.493 1.00 0.00 110 GLY A O 6
ATOM 10138 N N . TYR A 1 111 ? -0.820 -11.228 -8.561 1.00 0.00 111 TYR A N 6
ATOM 10139 C CA . TYR A 1 111 ? 0.052 -11.067 -7.390 1.00 0.00 111 TYR A CA 6
ATOM 10140 C C . TYR A 1 111 ? -0.759 -11.047 -6.096 1.00 0.00 111 TYR A C 6
ATOM 10141 O O . TYR A 1 111 ? -1.642 -10.221 -5.888 1.00 0.00 111 TYR A O 6
ATOM 10159 N N . LYS A 1 112 ? -0.441 -11.996 -5.229 1.00 0.00 112 LYS A N 6
ATOM 10160 C CA . LYS A 1 112 ? -1.157 -12.283 -3.987 1.00 0.00 112 LYS A CA 6
ATOM 10161 C C . LYS A 1 112 ? -0.681 -11.356 -2.864 1.00 0.00 112 LYS A C 6
ATOM 10162 O O . LYS A 1 112 ? 0.519 -11.224 -2.631 1.00 0.00 112 LYS A O 6
ATOM 10181 N N . LEU A 1 113 ? -1.616 -10.726 -2.160 1.00 0.00 113 LEU A N 6
ATOM 10182 C CA . LEU A 1 113 ? -1.378 -9.721 -1.119 1.00 0.00 113 LEU A CA 6
ATOM 10183 C C . LEU A 1 113 ? -2.411 -9.939 0.002 1.00 0.00 113 LEU A C 6
ATOM 10184 O O . LEU A 1 113 ? -3.483 -10.492 -0.243 1.00 0.00 113 LEU A O 6
ATOM 10200 N N . GLU A 1 114 ? -2.122 -9.495 1.222 1.00 0.00 114 GLU A N 6
ATOM 10201 C CA . GLU A 1 114 ? -3.069 -9.551 2.346 1.00 0.00 114 GLU A CA 6
ATOM 10202 C C . GLU A 1 114 ? -2.906 -8.344 3.291 1.00 0.00 114 GLU A C 6
ATOM 10203 O O . GLU A 1 114 ? -1.819 -7.774 3.422 1.00 0.00 114 GLU A O 6
ATOM 10215 N N . TYR A 1 115 ? -4.018 -7.955 3.924 1.00 0.00 115 TYR A N 6
ATOM 10216 C CA . TYR A 1 115 ? -4.144 -6.822 4.853 1.00 0.00 115 TYR A CA 6
ATOM 10217 C C . TYR A 1 115 ? -3.470 -7.055 6.225 1.00 0.00 115 TYR A C 6
ATOM 10218 O O . TYR A 1 115 ? -3.354 -8.216 6.688 1.00 0.00 115 TYR A O 6
ATOM 10237 N N . GLY A 1 11 ? 5.321 20.844 12.072 1.00 0.00 11 GLY A N 7
ATOM 10238 C CA . GLY A 1 11 ? 4.855 22.053 11.355 1.00 0.00 11 GLY A CA 7
ATOM 10239 C C . GLY A 1 11 ? 4.768 21.838 9.848 1.00 0.00 11 GLY A C 7
ATOM 10240 O O . GLY A 1 11 ? 5.021 20.743 9.344 1.00 0.00 11 GLY A O 7
ATOM 10244 N N . SER A 1 12 ? 4.420 22.889 9.105 1.00 0.00 12 SER A N 7
ATOM 10245 C CA . SER A 1 12 ? 4.237 22.871 7.640 1.00 0.00 12 SER A CA 7
ATOM 10246 C C . SER A 1 12 ? 4.327 24.286 7.031 1.00 0.00 12 SER A C 7
ATOM 10247 O O . SER A 1 12 ? 4.000 25.284 7.684 1.00 0.00 12 SER A O 7
ATOM 10255 N N . GLU A 1 13 ? 4.795 24.374 5.779 1.00 0.00 13 GLU A N 7
ATOM 10256 C CA . GLU A 1 13 ? 5.055 25.626 5.041 1.00 0.00 13 GLU A CA 7
ATOM 10257 C C . GLU A 1 13 ? 4.792 25.510 3.521 1.00 0.00 13 GLU A C 7
ATOM 10258 O O . GLU A 1 13 ? 4.732 26.527 2.824 1.00 0.00 13 GLU A O 7
ATOM 10270 N N . GLU A 1 14 ? 4.647 24.292 2.989 1.00 0.00 14 GLU A N 7
ATOM 10271 C CA . GLU A 1 14 ? 4.452 23.995 1.568 1.00 0.00 14 GLU A CA 7
ATOM 10272 C C . GLU A 1 14 ? 3.067 24.438 1.042 1.00 0.00 14 GLU A C 7
ATOM 10273 O O . GLU A 1 14 ? 2.062 24.376 1.757 1.00 0.00 14 GLU A O 7
ATOM 10285 N N . VAL A 1 15 ? 3.015 24.873 -0.227 1.00 0.00 15 VAL A N 7
ATOM 10286 C CA . VAL A 1 15 ? 1.804 25.444 -0.874 1.00 0.00 15 VAL A CA 7
ATOM 10287 C C . VAL A 1 15 ? 0.795 24.387 -1.370 1.00 0.00 15 VAL A C 7
ATOM 10288 O O . VAL A 1 15 ? -0.302 24.737 -1.803 1.00 0.00 15 VAL A O 7
ATOM 10301 N N . SER A 1 16 ? 1.147 23.101 -1.296 1.00 0.00 16 SER A N 7
ATOM 10302 C CA . SER A 1 16 ? 0.326 21.953 -1.718 1.00 0.00 16 SER A CA 7
ATOM 10303 C C . SER A 1 16 ? 0.502 20.772 -0.741 1.00 0.00 16 SER A C 7
ATOM 10304 O O . SER A 1 16 ? 1.528 20.671 -0.059 1.00 0.00 16 SER A O 7
ATOM 10312 N N . GLU A 1 17 ? -0.503 19.891 -0.643 1.00 0.00 17 GLU A N 7
ATOM 10313 C CA . GLU A 1 17 ? -0.599 18.844 0.388 1.00 0.00 17 GLU A CA 7
ATOM 10314 C C . GLU A 1 17 ? -1.114 17.501 -0.186 1.00 0.00 17 GLU A C 7
ATOM 10315 O O . GLU A 1 17 ? -1.852 17.509 -1.181 1.00 0.00 17 GLU A O 7
ATOM 10327 N N . PRO A 1 18 ? -0.768 16.355 0.443 1.00 0.00 18 PRO A N 7
ATOM 10328 C CA . PRO A 1 18 ? -1.244 15.028 0.051 1.00 0.00 18 PRO A CA 7
ATOM 10329 C C . PRO A 1 18 ? -2.711 14.788 0.439 1.00 0.00 18 PRO A C 7
ATOM 10330 O O . PRO A 1 18 ? -3.284 15.505 1.264 1.00 0.00 18 PRO A O 7
ATOM 10341 N N . GLY A 1 19 ? -3.298 13.730 -0.137 1.00 0.00 19 GLY A N 7
ATOM 10342 C CA . GLY A 1 19 ? -4.601 13.173 0.250 1.00 0.00 19 GLY A CA 7
ATOM 10343 C C . GLY A 1 19 ? -4.425 11.791 0.873 1.00 0.00 19 GLY A C 7
ATOM 10344 O O . GLY A 1 19 ? -3.781 10.925 0.286 1.00 0.00 19 GLY A O 7
ATOM 10348 N N . ASP A 1 20 ? -4.979 11.565 2.060 1.00 0.00 20 ASP A N 7
ATOM 10349 C CA . ASP A 1 20 ? -4.813 10.319 2.821 1.00 0.00 20 ASP A CA 7
ATOM 10350 C C . ASP A 1 20 ? -6.070 9.423 2.744 1.00 0.00 20 ASP A C 7
ATOM 10351 O O . ASP A 1 20 ? -7.187 9.913 2.555 1.00 0.00 20 ASP A O 7
ATOM 10360 N N . ALA A 1 21 ? -5.886 8.105 2.887 1.00 0.00 21 ALA A N 7
ATOM 10361 C CA . ALA A 1 21 ? -6.907 7.071 2.700 1.00 0.00 21 ALA A CA 7
ATOM 10362 C C . ALA A 1 21 ? -6.709 5.879 3.668 1.00 0.00 21 ALA A C 7
ATOM 10363 O O . ALA A 1 21 ? -6.610 4.717 3.261 1.00 0.00 21 ALA A O 7
ATOM 10370 N N . ASN A 1 22 ? -6.633 6.184 4.969 1.00 0.00 22 ASN A N 7
ATOM 10371 C CA . ASN A 1 22 ? -6.796 5.268 6.110 1.00 0.00 22 ASN A CA 7
ATOM 10372 C C . ASN A 1 22 ? -5.676 4.209 6.229 1.00 0.00 22 ASN A C 7
ATOM 10373 O O . ASN A 1 22 ? -4.820 4.307 7.112 1.00 0.00 22 ASN A O 7
ATOM 10384 N N . ILE A 1 23 ? -5.678 3.192 5.356 1.00 0.00 23 ILE A N 7
ATOM 10385 C CA . ILE A 1 23 ? -4.632 2.152 5.259 1.00 0.00 23 ILE A CA 7
ATOM 10386 C C . ILE A 1 23 ? -3.498 2.601 4.317 1.00 0.00 23 ILE A C 7
ATOM 10387 O O . ILE A 1 23 ? -2.384 2.082 4.394 1.00 0.00 23 ILE A O 7
ATOM 10403 N N . PHE A 1 24 ? -3.755 3.585 3.446 1.00 0.00 24 PHE A N 7
ATOM 10404 C CA . PHE A 1 24 ? -2.777 4.151 2.528 1.00 0.00 24 PHE A CA 7
ATOM 10405 C C . PHE A 1 24 ? -2.892 5.683 2.428 1.00 0.00 24 PHE A C 7
ATOM 10406 O O . PHE A 1 24 ? -3.717 6.304 3.098 1.00 0.00 24 PHE A O 7
ATOM 10423 N N . ARG A 1 25 ? -2.056 6.299 1.590 1.00 0.00 25 ARG A N 7
ATOM 10424 C CA . ARG A 1 25 ? -2.038 7.742 1.314 1.00 0.00 25 ARG A CA 7
ATOM 10425 C C . ARG A 1 25 ? -1.545 7.983 -0.112 1.00 0.00 25 ARG A C 7
ATOM 10426 O O . ARG A 1 25 ? -0.772 7.173 -0.613 1.00 0.00 25 ARG A O 7
ATOM 10447 N N . VAL A 1 26 ? -1.980 9.072 -0.745 1.00 0.00 26 VAL A N 7
ATOM 10448 C CA . VAL A 1 26 ? -1.445 9.542 -2.038 1.00 0.00 26 VAL A CA 7
ATOM 10449 C C . VAL A 1 26 ? -0.756 10.907 -1.901 1.00 0.00 26 VAL A C 7
ATOM 10450 O O . VAL A 1 26 ? -1.342 11.864 -1.400 1.00 0.00 26 VAL A O 7
ATOM 10463 N N . ASP A 1 27 ? 0.488 10.989 -2.375 1.00 0.00 27 ASP A N 7
ATOM 10464 C CA . ASP A 1 27 ? 1.290 12.212 -2.453 1.00 0.00 27 ASP A CA 7
ATOM 10465 C C . ASP A 1 27 ? 1.374 12.665 -3.919 1.00 0.00 27 ASP A C 7
ATOM 10466 O O . ASP A 1 27 ? 2.144 12.122 -4.712 1.00 0.00 27 ASP A O 7
ATOM 10475 N N . LYS A 1 28 ? 0.571 13.670 -4.283 1.00 0.00 28 LYS A N 7
ATOM 10476 C CA . LYS A 1 28 ? 0.455 14.170 -5.665 1.00 0.00 28 LYS A CA 7
ATOM 10477 C C . LYS A 1 28 ? 1.642 15.042 -6.128 1.00 0.00 28 LYS A C 7
ATOM 10478 O O . LYS A 1 28 ? 1.787 15.287 -7.327 1.00 0.00 28 LYS A O 7
ATOM 10497 N N . ASP A 1 29 ? 2.491 15.509 -5.207 1.00 0.00 29 ASP A N 7
ATOM 10498 C CA . ASP A 1 29 ? 3.596 16.439 -5.493 1.00 0.00 29 ASP A CA 7
ATOM 10499 C C . ASP A 1 29 ? 4.714 15.751 -6.290 1.00 0.00 29 ASP A C 7
ATOM 10500 O O . ASP A 1 29 ? 5.173 16.263 -7.311 1.00 0.00 29 ASP A O 7
ATOM 10509 N N . SER A 1 30 ? 5.110 14.558 -5.841 1.00 0.00 30 SER A N 7
ATOM 10510 C CA . SER A 1 30 ? 6.041 13.663 -6.551 1.00 0.00 30 SER A CA 7
ATOM 10511 C C . SER A 1 30 ? 5.324 12.516 -7.298 1.00 0.00 30 SER A C 7
ATOM 10512 O O . SER A 1 30 ? 5.948 11.818 -8.101 1.00 0.00 30 SER A O 7
ATOM 10520 N N . ARG A 1 31 ? 4.017 12.329 -7.041 1.00 0.00 31 ARG A N 7
ATOM 10521 C CA . ARG A 1 31 ? 3.112 11.333 -7.634 1.00 0.00 31 ARG A CA 7
ATOM 10522 C C . ARG A 1 31 ? 3.482 9.908 -7.184 1.00 0.00 31 ARG A C 7
ATOM 10523 O O . ARG A 1 31 ? 4.105 9.134 -7.913 1.00 0.00 31 ARG A O 7
ATOM 10544 N N . GLU A 1 32 ? 3.109 9.585 -5.943 1.00 0.00 32 GLU A N 7
ATOM 10545 C CA . GLU A 1 32 ? 3.495 8.367 -5.214 1.00 0.00 32 GLU A CA 7
ATOM 10546 C C . GLU A 1 32 ? 2.432 7.986 -4.165 1.00 0.00 32 GLU A C 7
ATOM 10547 O O . GLU A 1 32 ? 1.590 8.814 -3.825 1.00 0.00 32 GLU A O 7
ATOM 10559 N N . VAL A 1 33 ? 2.427 6.734 -3.688 1.00 0.00 33 VAL A N 7
ATOM 10560 C CA . VAL A 1 33 ? 1.343 6.133 -2.885 1.00 0.00 33 VAL A CA 7
ATOM 10561 C C . VAL A 1 33 ? 1.904 5.229 -1.778 1.00 0.00 33 VAL A C 7
ATOM 10562 O O . VAL A 1 33 ? 2.647 4.290 -2.043 1.00 0.00 33 VAL A O 7
ATOM 10575 N N . TYR A 1 34 ? 1.582 5.518 -0.517 1.00 0.00 34 TYR A N 7
ATOM 10576 C CA . TYR A 1 34 ? 2.224 4.921 0.661 1.00 0.00 34 TYR A CA 7
ATOM 10577 C C . TYR A 1 34 ? 1.251 3.986 1.378 1.00 0.00 34 TYR A C 7
ATOM 10578 O O . TYR A 1 34 ? 0.159 4.427 1.729 1.00 0.00 34 TYR A O 7
ATOM 10596 N N . MET A 1 35 ? 1.623 2.720 1.607 1.00 0.00 35 MET A N 7
ATOM 10597 C CA . MET A 1 35 ? 0.857 1.770 2.414 1.00 0.00 35 MET A CA 7
ATOM 10598 C C . MET A 1 35 ? 1.321 1.853 3.871 1.00 0.00 35 MET A C 7
ATOM 10599 O O . MET A 1 35 ? 2.497 2.103 4.136 1.00 0.00 35 MET A O 7
ATOM 10613 N N . HIS A 1 36 ? 0.440 1.520 4.816 1.00 0.00 36 HIS A N 7
ATOM 10614 C CA . HIS A 1 36 ? 0.778 1.338 6.238 1.00 0.00 36 HIS A CA 7
ATOM 10615 C C . HIS A 1 36 ? 1.985 0.391 6.472 1.00 0.00 36 HIS A C 7
ATOM 10616 O O . HIS A 1 36 ? 2.713 0.532 7.458 1.00 0.00 36 HIS A O 7
ATOM 10630 N N . GLU A 1 37 ? 2.217 -0.542 5.538 1.00 0.00 37 GLU A N 7
ATOM 10631 C CA . GLU A 1 37 ? 3.335 -1.490 5.554 1.00 0.00 37 GLU A CA 7
ATOM 10632 C C . GLU A 1 37 ? 4.655 -0.870 5.055 1.00 0.00 37 GLU A C 7
ATOM 10633 O O . GLU A 1 37 ? 5.697 -1.252 5.584 1.00 0.00 37 GLU A O 7
ATOM 10645 N N . LYS A 1 38 ? 4.629 0.060 4.075 1.00 0.00 38 LYS A N 7
ATOM 10646 C CA . LYS A 1 38 ? 5.785 0.661 3.347 1.00 0.00 38 LYS A CA 7
ATOM 10647 C C . LYS A 1 38 ? 5.387 1.469 2.077 1.00 0.00 38 LYS A C 7
ATOM 10648 O O . LYS A 1 38 ? 4.262 1.383 1.587 1.00 0.00 38 LYS A O 7
ATOM 10667 N N . LYS A 1 39 ? 6.299 2.290 1.534 1.00 0.00 39 LYS A N 7
ATOM 10668 C CA . LYS A 1 39 ? 6.041 3.250 0.447 1.00 0.00 39 LYS A CA 7
ATOM 10669 C C . LYS A 1 39 ? 6.103 2.670 -0.988 1.00 0.00 39 LYS A C 7
ATOM 10670 O O . LYS A 1 39 ? 6.923 1.798 -1.255 1.00 0.00 39 LYS A O 7
ATOM 10689 N N . LEU A 1 40 ? 5.287 3.170 -1.926 1.00 0.00 40 LEU A N 7
ATOM 10690 C CA . LEU A 1 40 ? 5.342 2.855 -3.367 1.00 0.00 40 LEU A CA 7
ATOM 10691 C C . LEU A 1 40 ? 5.179 4.121 -4.221 1.00 0.00 40 LEU A C 7
ATOM 10692 O O . LEU A 1 40 ? 4.705 5.154 -3.757 1.00 0.00 40 LEU A O 7
ATOM 10708 N N . ASP A 1 41 ? 5.610 4.057 -5.481 1.00 0.00 41 ASP A N 7
ATOM 10709 C CA . ASP A 1 41 ? 6.034 5.256 -6.230 1.00 0.00 41 ASP A CA 7
ATOM 10710 C C . ASP A 1 41 ? 5.590 5.250 -7.711 1.00 0.00 41 ASP A C 7
ATOM 10711 O O . ASP A 1 41 ? 6.256 5.821 -8.578 1.00 0.00 41 ASP A O 7
ATOM 10720 N N . LEU A 1 42 ? 4.492 4.546 -8.015 1.00 0.00 42 LEU A N 7
ATOM 10721 C CA . LEU A 1 42 ? 4.044 4.241 -9.385 1.00 0.00 42 LEU A CA 7
ATOM 10722 C C . LEU A 1 42 ? 3.049 5.279 -9.958 1.00 0.00 42 LEU A C 7
ATOM 10723 O O . LEU A 1 42 ? 2.707 6.257 -9.286 1.00 0.00 42 LEU A O 7
ATOM 10739 N N . THR A 1 43 ? 2.635 5.104 -11.226 1.00 0.00 43 THR A N 7
ATOM 10740 C CA . THR A 1 43 ? 1.955 6.162 -12.020 1.00 0.00 43 THR A CA 7
ATOM 10741 C C . THR A 1 43 ? 0.461 6.181 -11.765 1.00 0.00 43 THR A C 7
ATOM 10742 O O . THR A 1 43 ? -0.048 5.249 -11.165 1.00 0.00 43 THR A O 7
ATOM 10753 N N . ARG A 1 44 ? -0.262 7.176 -12.287 1.00 0.00 44 ARG A N 7
ATOM 10754 C CA . ARG A 1 44 ? -1.704 7.376 -12.050 1.00 0.00 44 ARG A CA 7
ATOM 10755 C C . ARG A 1 44 ? -2.544 6.096 -12.163 1.00 0.00 44 ARG A C 7
ATOM 10756 O O . ARG A 1 44 ? -3.380 5.835 -11.301 1.00 0.00 44 ARG A O 7
ATOM 10777 N N . ALA A 1 45 ? -2.293 5.268 -13.184 1.00 0.00 45 ALA A N 7
ATOM 10778 C CA . ALA A 1 45 ? -3.044 4.027 -13.409 1.00 0.00 45 ALA A CA 7
ATOM 10779 C C . ALA A 1 45 ? -2.701 2.965 -12.350 1.00 0.00 45 ALA A C 7
ATOM 10780 O O . ALA A 1 45 ? -3.593 2.388 -11.723 1.00 0.00 45 ALA A O 7
ATOM 10787 N N . GLU A 1 46 ? -1.405 2.772 -12.099 1.00 0.00 46 GLU A N 7
ATOM 10788 C CA . GLU A 1 46 ? -0.890 1.846 -11.097 1.00 0.00 46 GLU A CA 7
ATOM 10789 C C . GLU A 1 46 ? -1.305 2.246 -9.673 1.00 0.00 46 GLU A C 7
ATOM 10790 O O . GLU A 1 46 ? -1.712 1.409 -8.875 1.00 0.00 46 GLU A O 7
ATOM 10802 N N . TYR A 1 47 ? -1.297 3.542 -9.376 1.00 0.00 47 TYR A N 7
ATOM 10803 C CA . TYR A 1 47 ? -1.888 4.119 -8.166 1.00 0.00 47 TYR A CA 7
ATOM 10804 C C . TYR A 1 47 ? -3.364 3.743 -8.064 1.00 0.00 47 TYR A C 7
ATOM 10805 O O . TYR A 1 47 ? -3.756 3.203 -7.033 1.00 0.00 47 TYR A O 7
ATOM 10823 N N . GLU A 1 48 ? -4.156 3.980 -9.111 1.00 0.00 48 GLU A N 7
ATOM 10824 C CA . GLU A 1 48 ? -5.586 3.686 -9.110 1.00 0.00 48 GLU A CA 7
ATOM 10825 C C . GLU A 1 48 ? -5.861 2.216 -8.745 1.00 0.00 48 GLU A C 7
ATOM 10826 O O . GLU A 1 48 ? -6.698 1.956 -7.877 1.00 0.00 48 GLU A O 7
ATOM 10838 N N . ILE A 1 49 ? -5.118 1.251 -9.317 1.00 0.00 49 ILE A N 7
ATOM 10839 C CA . ILE A 1 49 ? -5.290 -0.159 -8.930 1.00 0.00 49 ILE A CA 7
ATOM 10840 C C . ILE A 1 49 ? -4.805 -0.462 -7.515 1.00 0.00 49 ILE A C 7
ATOM 10841 O O . ILE A 1 49 ? -5.530 -1.137 -6.794 1.00 0.00 49 ILE A O 7
ATOM 10857 N N . LEU A 1 50 ? -3.639 0.029 -7.089 1.00 0.00 50 LEU A N 7
ATOM 10858 C CA . LEU A 1 50 ? -3.077 -0.241 -5.757 1.00 0.00 50 LEU A CA 7
ATOM 10859 C C . LEU A 1 50 ? -3.994 0.354 -4.666 1.00 0.00 50 LEU A C 7
ATOM 10860 O O . LEU A 1 50 ? -4.423 -0.354 -3.761 1.00 0.00 50 LEU A O 7
ATOM 10876 N N . SER A 1 51 ? -4.350 1.633 -4.795 1.00 0.00 51 SER A N 7
ATOM 10877 C CA . SER A 1 51 ? -5.416 2.326 -4.052 1.00 0.00 51 SER A CA 7
ATOM 10878 C C . SER A 1 51 ? -6.692 1.490 -3.905 1.00 0.00 51 SER A C 7
ATOM 10879 O O . SER A 1 51 ? -7.069 1.147 -2.777 1.00 0.00 51 SER A O 7
ATOM 10887 N N . LEU A 1 52 ? -7.357 1.123 -5.015 1.00 0.00 52 LEU A N 7
ATOM 10888 C CA . LEU A 1 52 ? -8.637 0.415 -4.923 1.00 0.00 52 LEU A CA 7
ATOM 10889 C C . LEU A 1 52 ? -8.446 -0.979 -4.320 1.00 0.00 52 LEU A C 7
ATOM 10890 O O . LEU A 1 52 ? -9.319 -1.470 -3.606 1.00 0.00 52 LEU A O 7
ATOM 10906 N N . LEU A 1 53 ? -7.288 -1.597 -4.558 1.00 0.00 53 LEU A N 7
ATOM 10907 C CA . LEU A 1 53 ? -6.970 -2.931 -4.062 1.00 0.00 53 LEU A CA 7
ATOM 10908 C C . LEU A 1 53 ? -6.751 -2.935 -2.545 1.00 0.00 53 LEU A C 7
ATOM 10909 O O . LEU A 1 53 ? -7.361 -3.738 -1.851 1.00 0.00 53 LEU A O 7
ATOM 10925 N N . ILE A 1 54 ? -5.956 -2.018 -1.994 1.00 0.00 54 ILE A N 7
ATOM 10926 C CA . ILE A 1 54 ? -5.864 -1.840 -0.529 1.00 0.00 54 ILE A CA 7
ATOM 10927 C C . ILE A 1 54 ? -7.224 -1.452 0.075 1.00 0.00 54 ILE A C 7
ATOM 10928 O O . ILE A 1 54 ? -7.588 -1.972 1.131 1.00 0.00 54 ILE A O 7
ATOM 10944 N N . SER A 1 55 ? -7.993 -0.583 -0.586 1.00 0.00 55 SER A N 7
ATOM 10945 C CA . SER A 1 55 ? -9.321 -0.170 -0.109 1.00 0.00 55 SER A CA 7
ATOM 10946 C C . SER A 1 55 ? -10.315 -1.349 0.003 1.00 0.00 55 SER A C 7
ATOM 10947 O O . SER A 1 55 ? -11.052 -1.442 0.990 1.00 0.00 55 SER A O 7
ATOM 10955 N N . LYS A 1 56 ? -10.339 -2.268 -0.978 1.00 0.00 56 LYS A N 7
ATOM 10956 C CA . LYS A 1 56 ? -11.262 -3.419 -1.001 1.00 0.00 56 LYS A CA 7
ATOM 10957 C C . LYS A 1 56 ? -10.744 -4.669 -0.250 1.00 0.00 56 LYS A C 7
ATOM 10958 O O . LYS A 1 56 ? -11.566 -5.460 0.219 1.00 0.00 56 LYS A O 7
ATOM 10977 N N . LYS A 1 57 ? -9.411 -4.814 -0.148 1.00 0.00 57 LYS A N 7
ATOM 10978 C CA . LYS A 1 57 ? -8.549 -5.857 0.470 1.00 0.00 57 LYS A CA 7
ATOM 10979 C C . LYS A 1 57 ? -7.534 -6.414 -0.548 1.00 0.00 57 LYS A C 7
ATOM 10980 O O . LYS A 1 57 ? -7.861 -6.593 -1.722 1.00 0.00 57 LYS A O 7
ATOM 10999 N N . GLY A 1 58 ? -6.323 -6.735 -0.060 1.00 0.00 58 GLY A N 7
ATOM 11000 C CA . GLY A 1 58 ? -5.140 -7.085 -0.858 1.00 0.00 58 GLY A CA 7
ATOM 11001 C C . GLY A 1 58 ? -5.388 -8.076 -1.997 1.00 0.00 58 GLY A C 7
ATOM 11002 O O . GLY A 1 58 ? -4.969 -7.798 -3.115 1.00 0.00 58 GLY A O 7
ATOM 11006 N N . TYR A 1 59 ? -6.093 -9.191 -1.752 1.00 0.00 59 TYR A N 7
ATOM 11007 C CA . TYR A 1 59 ? -6.571 -10.102 -2.795 1.00 0.00 59 TYR A CA 7
ATOM 11008 C C . TYR A 1 59 ? -5.403 -10.534 -3.699 1.00 0.00 59 TYR A C 7
ATOM 11009 O O . TYR A 1 59 ? -4.306 -10.848 -3.236 1.00 0.00 59 TYR A O 7
ATOM 11027 N N . VAL A 1 60 ? -5.641 -10.528 -4.997 1.00 0.00 60 VAL A N 7
ATOM 11028 C CA . VAL A 1 60 ? -4.621 -10.618 -6.039 1.00 0.00 60 VAL A CA 7
ATOM 11029 C C . VAL A 1 60 ? -4.798 -9.456 -7.029 1.00 0.00 60 VAL A C 7
ATOM 11030 O O . VAL A 1 60 ? -5.893 -9.233 -7.543 1.00 0.00 60 VAL A O 7
ATOM 11043 N N . PHE A 1 61 ? -3.708 -8.727 -7.293 1.00 0.00 61 PHE A N 7
ATOM 11044 C CA . PHE A 1 61 ? -3.549 -7.840 -8.447 1.00 0.00 61 PHE A CA 7
ATOM 11045 C C . PHE A 1 61 ? -3.562 -8.699 -9.726 1.00 0.00 61 PHE A C 7
ATOM 11046 O O . PHE A 1 61 ? -2.546 -9.304 -10.067 1.00 0.00 61 PHE A O 7
ATOM 11063 N N . SER A 1 62 ? -4.708 -8.779 -10.408 1.00 0.00 62 SER A N 7
ATOM 11064 C CA . SER A 1 62 ? -4.968 -9.717 -11.519 1.00 0.00 62 SER A CA 7
ATOM 11065 C C . SER A 1 62 ? -5.285 -8.992 -12.831 1.00 0.00 62 SER A C 7
ATOM 11066 O O . SER A 1 62 ? -6.144 -8.116 -12.838 1.00 0.00 62 SER A O 7
ATOM 11074 N N . ARG A 1 63 ? -4.688 -9.412 -13.952 1.00 0.00 63 ARG A N 7
ATOM 11075 C CA . ARG A 1 63 ? -4.863 -8.857 -15.308 1.00 0.00 63 ARG A CA 7
ATOM 11076 C C . ARG A 1 63 ? -6.265 -8.285 -15.632 1.00 0.00 63 ARG A C 7
ATOM 11077 O O . ARG A 1 63 ? -6.397 -7.091 -15.902 1.00 0.00 63 ARG A O 7
ATOM 11098 N N . GLU A 1 64 ? -7.325 -9.093 -15.559 1.00 0.00 64 GLU A N 7
ATOM 11099 C CA . GLU A 1 64 ? -8.699 -8.670 -15.829 1.00 0.00 64 GLU A CA 7
ATOM 11100 C C . GLU A 1 64 ? -9.208 -7.632 -14.807 1.00 0.00 64 GLU A C 7
ATOM 11101 O O . GLU A 1 64 ? -9.786 -6.615 -15.181 1.00 0.00 64 GLU A O 7
ATOM 11113 N N . SER A 1 65 ? -8.960 -7.845 -13.511 1.00 0.00 65 SER A N 7
ATOM 11114 C CA . SER A 1 65 ? -9.325 -6.890 -12.450 1.00 0.00 65 SER A CA 7
ATOM 11115 C C . SER A 1 65 ? -8.598 -5.543 -12.624 1.00 0.00 65 SER A C 7
ATOM 11116 O O . SER A 1 65 ? -9.188 -4.477 -12.460 1.00 0.00 65 SER A O 7
ATOM 11124 N N . ILE A 1 66 ? -7.331 -5.576 -13.050 1.00 0.00 66 ILE A N 7
ATOM 11125 C CA . ILE A 1 66 ? -6.535 -4.379 -13.397 1.00 0.00 66 ILE A CA 7
ATOM 11126 C C . ILE A 1 66 ? -7.165 -3.615 -14.566 1.00 0.00 66 ILE A C 7
ATOM 11127 O O . ILE A 1 66 ? -7.405 -2.414 -14.465 1.00 0.00 66 ILE A O 7
ATOM 11143 N N . ALA A 1 67 ? -7.480 -4.309 -15.657 1.00 0.00 67 ALA A N 7
ATOM 11144 C CA . ALA A 1 67 ? -8.159 -3.747 -16.824 1.00 0.00 67 ALA A CA 7
ATOM 11145 C C . ALA A 1 67 ? -9.548 -3.186 -16.475 1.00 0.00 67 ALA A C 7
ATOM 11146 O O . ALA A 1 67 ? -9.999 -2.239 -17.117 1.00 0.00 67 ALA A O 7
ATOM 11153 N N . ILE A 1 68 ? -10.209 -3.734 -15.449 1.00 0.00 68 ILE A N 7
ATOM 11154 C CA . ILE A 1 68 ? -11.453 -3.170 -14.905 1.00 0.00 68 ILE A CA 7
ATOM 11155 C C . ILE A 1 68 ? -11.176 -1.905 -14.067 1.00 0.00 68 ILE A C 7
ATOM 11156 O O . ILE A 1 68 ? -11.898 -0.917 -14.229 1.00 0.00 68 ILE A O 7
ATOM 11172 N N . GLU A 1 69 ? -10.162 -1.908 -13.189 1.00 0.00 69 GLU A N 7
ATOM 11173 C CA . GLU A 1 69 ? -10.019 -0.874 -12.154 1.00 0.00 69 GLU A CA 7
ATOM 11174 C C . GLU A 1 69 ? -9.037 0.272 -12.488 1.00 0.00 69 GLU A C 7
ATOM 11175 O O . GLU A 1 69 ? -9.259 1.385 -12.008 1.00 0.00 69 GLU A O 7
ATOM 11187 N N . SER A 1 70 ? -7.990 0.074 -13.306 1.00 0.00 70 SER A N 7
ATOM 11188 C CA . SER A 1 70 ? -7.171 1.204 -13.809 1.00 0.00 70 SER A CA 7
ATOM 11189 C C . SER A 1 70 ? -7.561 1.592 -15.246 1.00 0.00 70 SER A C 7
ATOM 11190 O O . SER A 1 70 ? -7.766 2.776 -15.522 1.00 0.00 70 SER A O 7
ATOM 11198 N N . GLU A 1 71 ? -7.692 0.607 -16.150 1.00 0.00 71 GLU A N 7
ATOM 11199 C CA . GLU A 1 71 ? -8.334 0.724 -17.476 1.00 0.00 71 GLU A CA 7
ATOM 11200 C C . GLU A 1 71 ? -7.580 1.653 -18.468 1.00 0.00 71 GLU A C 7
ATOM 11201 O O . GLU A 1 71 ? -8.108 2.047 -19.508 1.00 0.00 71 GLU A O 7
ATOM 11213 N N . SER A 1 72 ? -6.329 2.026 -18.172 1.00 0.00 72 SER A N 7
ATOM 11214 C CA . SER A 1 72 ? -5.570 3.017 -18.962 1.00 0.00 72 SER A CA 7
ATOM 11215 C C . SER A 1 72 ? -5.071 2.472 -20.322 1.00 0.00 72 SER A C 7
ATOM 11216 O O . SER A 1 72 ? -4.817 3.239 -21.256 1.00 0.00 72 SER A O 7
ATOM 11224 N N . ILE A 1 73 ? -4.956 1.143 -20.451 1.00 0.00 73 ILE A N 7
ATOM 11225 C CA . ILE A 1 73 ? -4.476 0.423 -21.646 1.00 0.00 73 ILE A CA 7
ATOM 11226 C C . ILE A 1 73 ? -5.618 -0.433 -22.231 1.00 0.00 73 ILE A C 7
ATOM 11227 O O . ILE A 1 73 ? -6.402 -1.030 -21.491 1.00 0.00 73 ILE A O 7
ATOM 11243 N N . ASN A 1 74 ? -5.730 -0.471 -23.564 1.00 0.00 74 ASN A N 7
ATOM 11244 C CA . ASN A 1 74 ? -6.962 -0.856 -24.271 1.00 0.00 74 ASN A CA 7
ATOM 11245 C C . ASN A 1 74 ? -7.453 -2.319 -24.074 1.00 0.00 74 ASN A C 7
ATOM 11246 O O . ASN A 1 74 ? -8.630 -2.480 -23.729 1.00 0.00 74 ASN A O 7
ATOM 11257 N N . PRO A 1 75 ? -6.643 -3.381 -24.306 1.00 0.00 75 PRO A N 7
ATOM 11258 C CA . PRO A 1 75 ? -7.119 -4.768 -24.252 1.00 0.00 75 PRO A CA 7
ATOM 11259 C C . PRO A 1 75 ? -7.393 -5.248 -22.820 1.00 0.00 75 PRO A C 7
ATOM 11260 O O . PRO A 1 75 ? -6.622 -4.974 -21.901 1.00 0.00 75 PRO A O 7
ATOM 11271 N N . GLU A 1 76 ? -8.468 -6.028 -22.648 1.00 0.00 76 GLU A N 7
ATOM 11272 C CA . GLU A 1 76 ? -8.923 -6.561 -21.353 1.00 0.00 76 GLU A CA 7
ATOM 11273 C C . GLU A 1 76 ? -7.993 -7.655 -20.783 1.00 0.00 76 GLU A C 7
ATOM 11274 O O . GLU A 1 76 ? -7.997 -7.919 -19.582 1.00 0.00 76 GLU A O 7
ATOM 11286 N N . SER A 1 77 ? -7.165 -8.273 -21.633 1.00 0.00 77 SER A N 7
ATOM 11287 C CA . SER A 1 77 ? -6.096 -9.206 -21.228 1.00 0.00 77 SER A CA 7
ATOM 11288 C C . SER A 1 77 ? -4.935 -8.486 -20.509 1.00 0.00 77 SER A C 7
ATOM 11289 O O . SER A 1 77 ? -4.211 -9.096 -19.718 1.00 0.00 77 SER A O 7
ATOM 11297 N N . SER A 1 78 ? -4.768 -7.177 -20.758 1.00 0.00 78 SER A N 7
ATOM 11298 C CA . SER A 1 78 ? -3.924 -6.205 -20.030 1.00 0.00 78 SER A CA 7
ATOM 11299 C C . SER A 1 78 ? -2.407 -6.434 -20.111 1.00 0.00 78 SER A C 7
ATOM 11300 O O . SER A 1 78 ? -1.655 -5.669 -19.511 1.00 0.00 78 SER A O 7
ATOM 11308 N N . ASN A 1 79 ? -1.931 -7.484 -20.787 1.00 0.00 79 ASN A N 7
ATOM 11309 C CA . ASN A 1 79 ? -0.632 -8.103 -20.497 1.00 0.00 79 ASN A CA 7
ATOM 11310 C C . ASN A 1 79 ? 0.560 -7.124 -20.474 1.00 0.00 79 ASN A C 7
ATOM 11311 O O . ASN A 1 79 ? 1.387 -7.194 -19.569 1.00 0.00 79 ASN A O 7
ATOM 11322 N N . LYS A 1 80 ? 0.624 -6.158 -21.403 1.00 0.00 80 LYS A N 7
ATOM 11323 C CA . LYS A 1 80 ? 1.689 -5.135 -21.423 1.00 0.00 80 LYS A CA 7
ATOM 11324 C C . LYS A 1 80 ? 1.423 -3.918 -20.521 1.00 0.00 80 LYS A C 7
ATOM 11325 O O . LYS A 1 80 ? 2.374 -3.268 -20.091 1.00 0.00 80 LYS A O 7
ATOM 11344 N N . SER A 1 81 ? 0.176 -3.678 -20.111 1.00 0.00 81 SER A N 7
ATOM 11345 C CA . SER A 1 81 ? -0.091 -2.874 -18.908 1.00 0.00 81 SER A CA 7
ATOM 11346 C C . SER A 1 81 ? 0.532 -3.575 -17.696 1.00 0.00 81 SER A C 7
ATOM 11347 O O . SER A 1 81 ? 1.416 -3.015 -17.054 1.00 0.00 81 SER A O 7
ATOM 11355 N N . ILE A 1 82 ? 0.182 -4.847 -17.452 1.00 0.00 82 ILE A N 7
ATOM 11356 C CA . ILE A 1 82 ? 0.719 -5.650 -16.338 1.00 0.00 82 ILE A CA 7
ATOM 11357 C C . ILE A 1 82 ? 2.257 -5.775 -16.367 1.00 0.00 82 ILE A C 7
ATOM 11358 O O . ILE A 1 82 ? 2.870 -5.710 -15.300 1.00 0.00 82 ILE A O 7
ATOM 11374 N N . ASP A 1 83 ? 2.893 -5.822 -17.545 1.00 0.00 83 ASP A N 7
ATOM 11375 C CA . ASP A 1 83 ? 4.356 -5.718 -17.689 1.00 0.00 83 ASP A CA 7
ATOM 11376 C C . ASP A 1 83 ? 4.900 -4.375 -17.167 1.00 0.00 83 ASP A C 7
ATOM 11377 O O . ASP A 1 83 ? 5.908 -4.377 -16.458 1.00 0.00 83 ASP A O 7
ATOM 11386 N N . VAL A 1 84 ? 4.244 -3.244 -17.478 1.00 0.00 84 VAL A N 7
ATOM 11387 C CA . VAL A 1 84 ? 4.600 -1.941 -16.859 1.00 0.00 84 VAL A CA 7
ATOM 11388 C C . VAL A 1 84 ? 4.388 -1.993 -15.350 1.00 0.00 84 VAL A C 7
ATOM 11389 O O . VAL A 1 84 ? 5.260 -1.531 -14.623 1.00 0.00 84 VAL A O 7
ATOM 11402 N N . ILE A 1 85 ? 3.276 -2.554 -14.858 1.00 0.00 85 ILE A N 7
ATOM 11403 C CA . ILE A 1 85 ? 3.023 -2.596 -13.408 1.00 0.00 85 ILE A CA 7
ATOM 11404 C C . ILE A 1 85 ? 4.110 -3.404 -12.702 1.00 0.00 85 ILE A C 7
ATOM 11405 O O . ILE A 1 85 ? 4.824 -2.842 -11.879 1.00 0.00 85 ILE A O 7
ATOM 11421 N N . ILE A 1 86 ? 4.298 -4.677 -13.051 1.00 0.00 86 ILE A N 7
ATOM 11422 C CA . ILE A 1 86 ? 5.285 -5.551 -12.390 1.00 0.00 86 ILE A CA 7
ATOM 11423 C C . ILE A 1 86 ? 6.700 -4.999 -12.561 1.00 0.00 86 ILE A C 7
ATOM 11424 O O . ILE A 1 86 ? 7.430 -4.887 -11.578 1.00 0.00 86 ILE A O 7
ATOM 11440 N N . GLY A 1 87 ? 7.084 -4.635 -13.788 1.00 0.00 87 GLY A N 7
ATOM 11441 C CA . GLY A 1 87 ? 8.446 -4.213 -14.123 1.00 0.00 87 GLY A CA 7
ATOM 11442 C C . GLY A 1 87 ? 8.808 -2.869 -13.507 1.00 0.00 87 GLY A C 7
ATOM 11443 O O . GLY A 1 87 ? 9.911 -2.722 -12.978 1.00 0.00 87 GLY A O 7
ATOM 11447 N N . ARG A 1 88 ? 7.884 -1.898 -13.502 1.00 0.00 88 ARG A N 7
ATOM 11448 C CA . ARG A 1 88 ? 8.146 -0.569 -12.936 1.00 0.00 88 ARG A CA 7
ATOM 11449 C C . ARG A 1 88 ? 8.024 -0.574 -11.404 1.00 0.00 88 ARG A C 7
ATOM 11450 O O . ARG A 1 88 ? 8.824 0.097 -10.757 1.00 0.00 88 ARG A O 7
ATOM 11471 N N . LEU A 1 89 ? 7.134 -1.381 -10.802 1.00 0.00 89 LEU A N 7
ATOM 11472 C CA . LEU A 1 89 ? 7.131 -1.655 -9.357 1.00 0.00 89 LEU A CA 7
ATOM 11473 C C . LEU A 1 89 ? 8.470 -2.285 -8.957 1.00 0.00 89 LEU A C 7
ATOM 11474 O O . LEU A 1 89 ? 9.146 -1.725 -8.097 1.00 0.00 89 LEU A O 7
ATOM 11490 N N . ARG A 1 90 ? 8.912 -3.353 -9.644 1.00 0.00 90 ARG A N 7
ATOM 11491 C CA . ARG A 1 90 ? 10.246 -3.955 -9.434 1.00 0.00 90 ARG A CA 7
ATOM 11492 C C . ARG A 1 90 ? 11.373 -2.923 -9.549 1.00 0.00 90 ARG A C 7
ATOM 11493 O O . ARG A 1 90 ? 12.225 -2.856 -8.670 1.00 0.00 90 ARG A O 7
ATOM 11514 N N . SER A 1 91 ? 11.355 -2.075 -10.577 1.00 0.00 91 SER A N 7
ATOM 11515 C CA . SER A 1 91 ? 12.359 -1.015 -10.760 1.00 0.00 91 SER A CA 7
ATOM 11516 C C . SER A 1 91 ? 12.410 -0.044 -9.574 1.00 0.00 91 SER A C 7
ATOM 11517 O O . SER A 1 91 ? 13.490 0.225 -9.039 1.00 0.00 91 SER A O 7
ATOM 11525 N N . LYS A 1 92 ? 11.251 0.423 -9.090 1.00 0.00 92 LYS A N 7
ATOM 11526 C CA . LYS A 1 92 ? 11.198 1.263 -7.888 1.00 0.00 92 LYS A CA 7
ATOM 11527 C C . LYS A 1 92 ? 11.732 0.533 -6.642 1.00 0.00 92 LYS A C 7
ATOM 11528 O O . LYS A 1 92 ? 12.611 1.068 -5.971 1.00 0.00 92 LYS A O 7
ATOM 11547 N N . ILE A 1 93 ? 11.269 -0.689 -6.347 1.00 0.00 93 ILE A N 7
ATOM 11548 C CA . ILE A 1 93 ? 11.638 -1.418 -5.104 1.00 0.00 93 ILE A CA 7
ATOM 11549 C C . ILE A 1 93 ? 13.049 -2.034 -5.127 1.00 0.00 93 ILE A C 7
ATOM 11550 O O . ILE A 1 93 ? 13.586 -2.377 -4.074 1.00 0.00 93 ILE A O 7
ATOM 11566 N N . GLU A 1 94 ? 13.666 -2.149 -6.308 1.00 0.00 94 GLU A N 7
ATOM 11567 C CA . GLU A 1 94 ? 15.072 -2.527 -6.475 1.00 0.00 94 GLU A CA 7
ATOM 11568 C C . GLU A 1 94 ? 15.997 -1.305 -6.323 1.00 0.00 94 GLU A C 7
ATOM 11569 O O . GLU A 1 94 ? 17.029 -1.390 -5.654 1.00 0.00 94 GLU A O 7
ATOM 11581 N N . LYS A 1 95 ? 15.640 -0.161 -6.927 1.00 0.00 95 LYS A N 7
ATOM 11582 C CA . LYS A 1 95 ? 16.470 1.052 -6.898 1.00 0.00 95 LYS A CA 7
ATOM 11583 C C . LYS A 1 95 ? 16.397 1.819 -5.558 1.00 0.00 95 LYS A C 7
ATOM 11584 O O . LYS A 1 95 ? 17.418 2.324 -5.083 1.00 0.00 95 LYS A O 7
ATOM 11603 N N . ASN A 1 96 ? 15.217 1.893 -4.932 1.00 0.00 96 ASN A N 7
ATOM 11604 C CA . ASN A 1 96 ? 15.013 2.456 -3.588 1.00 0.00 96 ASN A CA 7
ATOM 11605 C C . ASN A 1 96 ? 15.243 1.390 -2.474 1.00 0.00 96 ASN A C 7
ATOM 11606 O O . ASN A 1 96 ? 15.403 0.206 -2.794 1.00 0.00 96 ASN A O 7
ATOM 11617 N N . PRO A 1 97 ? 15.297 1.770 -1.175 1.00 0.00 97 PRO A N 7
ATOM 11618 C CA . PRO A 1 97 ? 15.595 0.838 -0.082 1.00 0.00 97 PRO A CA 7
ATOM 11619 C C . PRO A 1 97 ? 14.373 0.021 0.382 1.00 0.00 97 PRO A C 7
ATOM 11620 O O . PRO A 1 97 ? 14.504 -0.800 1.290 1.00 0.00 97 PRO A O 7
ATOM 11631 N N . LYS A 1 98 ? 13.189 0.223 -0.213 1.00 0.00 98 LYS A N 7
ATOM 11632 C CA . LYS A 1 98 ? 11.952 -0.476 0.169 1.00 0.00 98 LYS A CA 7
ATOM 11633 C C . LYS A 1 98 ? 11.948 -1.930 -0.341 1.00 0.00 98 LYS A C 7
ATOM 11634 O O . LYS A 1 98 ? 11.531 -2.190 -1.467 1.00 0.00 98 LYS A O 7
ATOM 11653 N N . GLN A 1 99 ? 12.348 -2.902 0.481 1.00 0.00 99 GLN A N 7
ATOM 11654 C CA . GLN A 1 99 ? 12.260 -4.328 0.125 1.00 0.00 99 GLN A CA 7
ATOM 11655 C C . GLN A 1 99 ? 10.834 -4.875 0.389 1.00 0.00 99 GLN A C 7
ATOM 11656 O O . GLN A 1 99 ? 10.186 -4.428 1.341 1.00 0.00 99 GLN A O 7
ATOM 11670 N N . PRO A 1 100 ? 10.319 -5.813 -0.436 1.00 0.00 100 PRO A N 7
ATOM 11671 C CA . PRO A 1 100 ? 9.010 -6.444 -0.249 1.00 0.00 100 PRO A CA 7
ATOM 11672 C C . PRO A 1 100 ? 9.052 -7.542 0.821 1.00 0.00 100 PRO A C 7
ATOM 11673 O O . PRO A 1 100 ? 10.100 -8.118 1.114 1.00 0.00 100 PRO A O 7
ATOM 11684 N N . GLN A 1 101 ? 7.866 -7.859 1.352 1.00 0.00 101 GLN A N 7
ATOM 11685 C CA . GLN A 1 101 ? 7.631 -9.011 2.231 1.00 0.00 101 GLN A CA 7
ATOM 11686 C C . GLN A 1 101 ? 6.149 -9.429 2.243 1.00 0.00 101 GLN A C 7
ATOM 11687 O O . GLN A 1 101 ? 5.871 -10.628 2.270 1.00 0.00 101 GLN A O 7
ATOM 11701 N N . TYR A 1 102 ? 5.193 -8.479 2.177 1.00 0.00 102 TYR A N 7
ATOM 11702 C CA . TYR A 1 102 ? 3.754 -8.824 2.219 1.00 0.00 102 TYR A CA 7
ATOM 11703 C C . TYR A 1 102 ? 3.083 -9.003 0.848 1.00 0.00 102 TYR A C 7
ATOM 11704 O O . TYR A 1 102 ? 1.965 -9.516 0.777 1.00 0.00 102 TYR A O 7
ATOM 11722 N N . ILE A 1 103 ? 3.753 -8.620 -0.246 1.00 0.00 103 ILE A N 7
ATOM 11723 C CA . ILE A 1 103 ? 3.306 -8.914 -1.617 1.00 0.00 103 ILE A CA 7
ATOM 11724 C C . ILE A 1 103 ? 4.016 -10.211 -2.068 1.00 0.00 103 ILE A C 7
ATOM 11725 O O . ILE A 1 103 ? 5.241 -10.311 -1.964 1.00 0.00 103 ILE A O 7
ATOM 11741 N N . ILE A 1 104 ? 3.270 -11.186 -2.592 1.00 0.00 104 ILE A N 7
ATOM 11742 C CA . ILE A 1 104 ? 3.782 -12.462 -3.146 1.00 0.00 104 ILE A CA 7
ATOM 11743 C C . ILE A 1 104 ? 3.478 -12.561 -4.656 1.00 0.00 104 ILE A C 7
ATOM 11744 O O . ILE A 1 104 ? 2.410 -12.161 -5.109 1.00 0.00 104 ILE A O 7
ATOM 11760 N N . SER A 1 105 ? 4.389 -13.103 -5.462 1.00 0.00 105 SER A N 7
ATOM 11761 C CA . SER A 1 105 ? 4.222 -13.291 -6.905 1.00 0.00 105 SER A CA 7
ATOM 11762 C C . SER A 1 105 ? 3.502 -14.617 -7.242 1.00 0.00 105 SER A C 7
ATOM 11763 O O . SER A 1 105 ? 3.808 -15.672 -6.678 1.00 0.00 105 SER A O 7
ATOM 11771 N N . VAL A 1 106 ? 2.559 -14.575 -8.194 1.00 0.00 106 VAL A N 7
ATOM 11772 C CA . VAL A 1 106 ? 1.864 -15.753 -8.762 1.00 0.00 106 VAL A CA 7
ATOM 11773 C C . VAL A 1 106 ? 1.864 -15.625 -10.297 1.00 0.00 106 VAL A C 7
ATOM 11774 O O . VAL A 1 106 ? 0.847 -15.312 -10.917 1.00 0.00 106 VAL A O 7
ATOM 11787 N N . ARG A 1 107 ? 3.050 -15.786 -10.902 1.00 0.00 107 ARG A N 7
ATOM 11788 C CA . ARG A 1 107 ? 3.344 -15.424 -12.302 1.00 0.00 107 ARG A CA 7
ATOM 11789 C C . ARG A 1 107 ? 2.311 -15.980 -13.297 1.00 0.00 107 ARG A C 7
ATOM 11790 O O . ARG A 1 107 ? 2.007 -17.173 -13.306 1.00 0.00 107 ARG A O 7
ATOM 11811 N N . GLY A 1 108 ? 1.764 -15.086 -14.131 1.00 0.00 108 GLY A N 7
ATOM 11812 C CA . GLY A 1 108 ? 0.724 -15.354 -15.142 1.00 0.00 108 GLY A CA 7
ATOM 11813 C C . GLY A 1 108 ? -0.700 -15.073 -14.649 1.00 0.00 108 GLY A C 7
ATOM 11814 O O . GLY A 1 108 ? -1.535 -14.618 -15.431 1.00 0.00 108 GLY A O 7
ATOM 11818 N N . ILE A 1 109 ? -0.968 -15.303 -13.357 1.00 0.00 109 ILE A N 7
ATOM 11819 C CA . ILE A 1 109 ? -2.262 -15.031 -12.701 1.00 0.00 109 ILE A CA 7
ATOM 11820 C C . ILE A 1 109 ? -2.271 -13.591 -12.159 1.00 0.00 109 ILE A C 7
ATOM 11821 O O . ILE A 1 109 ? -3.196 -12.827 -12.447 1.00 0.00 109 ILE A O 7
ATOM 11837 N N . GLY A 1 110 ? -1.237 -13.218 -11.392 1.00 0.00 110 GLY A N 7
ATOM 11838 C CA . GLY A 1 110 ? -1.140 -11.918 -10.726 1.00 0.00 110 GLY A CA 7
ATOM 11839 C C . GLY A 1 110 ? -0.185 -11.879 -9.535 1.00 0.00 110 GLY A C 7
ATOM 11840 O O . GLY A 1 110 ? 0.669 -12.750 -9.370 1.00 0.00 110 GLY A O 7
ATOM 11844 N N . TYR A 1 111 ? -0.310 -10.841 -8.706 1.00 0.00 111 TYR A N 7
ATOM 11845 C CA . TYR A 1 111 ? 0.456 -10.710 -7.450 1.00 0.00 111 TYR A CA 7
ATOM 11846 C C . TYR A 1 111 ? -0.476 -10.591 -6.241 1.00 0.00 111 TYR A C 7
ATOM 11847 O O . TYR A 1 111 ? -1.338 -9.722 -6.165 1.00 0.00 111 TYR A O 7
ATOM 11865 N N . LYS A 1 112 ? -0.282 -11.484 -5.281 1.00 0.00 112 LYS A N 7
ATOM 11866 C CA . LYS A 1 112 ? -1.080 -11.622 -4.061 1.00 0.00 112 LYS A CA 7
ATOM 11867 C C . LYS A 1 112 ? -0.649 -10.603 -2.996 1.00 0.00 112 LYS A C 7
ATOM 11868 O O . LYS A 1 112 ? 0.545 -10.412 -2.758 1.00 0.00 112 LYS A O 7
ATOM 11887 N N . LEU A 1 113 ? -1.616 -10.006 -2.304 1.00 0.00 113 LEU A N 7
ATOM 11888 C CA . LEU A 1 113 ? -1.409 -9.143 -1.135 1.00 0.00 113 LEU A CA 7
ATOM 11889 C C . LEU A 1 113 ? -2.512 -9.417 -0.098 1.00 0.00 113 LEU A C 7
ATOM 11890 O O . LEU A 1 113 ? -3.512 -10.064 -0.398 1.00 0.00 113 LEU A O 7
ATOM 11906 N N . GLU A 1 114 ? -2.347 -8.915 1.122 1.00 0.00 114 GLU A N 7
ATOM 11907 C CA . GLU A 1 114 ? -3.347 -9.018 2.196 1.00 0.00 114 GLU A CA 7
ATOM 11908 C C . GLU A 1 114 ? -3.453 -7.734 3.043 1.00 0.00 114 GLU A C 7
ATOM 11909 O O . GLU A 1 114 ? -2.544 -6.900 3.054 1.00 0.00 114 GLU A O 7
ATOM 11921 N N . TYR A 1 115 ? -4.598 -7.579 3.724 1.00 0.00 115 TYR A N 7
ATOM 11922 C CA . TYR A 1 115 ? -4.936 -6.455 4.617 1.00 0.00 115 TYR A CA 7
ATOM 11923 C C . TYR A 1 115 ? -4.320 -6.631 6.022 1.00 0.00 115 TYR A C 7
ATOM 11924 O O . TYR A 1 115 ? -4.503 -7.709 6.640 1.00 0.00 115 TYR A O 7
ATOM 11943 N N . GLY A 1 11 ? -7.690 18.450 -1.117 1.00 0.00 11 GLY A N 8
ATOM 11944 C CA . GLY A 1 11 ? -8.799 18.521 -0.130 1.00 0.00 11 GLY A CA 8
ATOM 11945 C C . GLY A 1 11 ? -9.234 19.954 0.155 1.00 0.00 11 GLY A C 8
ATOM 11946 O O . GLY A 1 11 ? -8.613 20.903 -0.316 1.00 0.00 11 GLY A O 8
ATOM 11950 N N . SER A 1 12 ? -10.304 20.136 0.932 1.00 0.00 12 SER A N 8
ATOM 11951 C CA . SER A 1 12 ? -10.929 21.456 1.170 1.00 0.00 12 SER A CA 8
ATOM 11952 C C . SER A 1 12 ? -10.047 22.412 1.997 1.00 0.00 12 SER A C 8
ATOM 11953 O O . SER A 1 12 ? -9.979 23.606 1.698 1.00 0.00 12 SER A O 8
ATOM 11961 N N . GLU A 1 13 ? -9.345 21.886 3.012 1.00 0.00 13 GLU A N 8
ATOM 11962 C CA . GLU A 1 13 ? -8.291 22.599 3.755 1.00 0.00 13 GLU A CA 8
ATOM 11963 C C . GLU A 1 13 ? -6.896 22.237 3.210 1.00 0.00 13 GLU A C 8
ATOM 11964 O O . GLU A 1 13 ? -6.075 23.117 2.939 1.00 0.00 13 GLU A O 8
ATOM 11976 N N . GLU A 1 14 ? -6.636 20.944 2.980 1.00 0.00 14 GLU A N 8
ATOM 11977 C CA . GLU A 1 14 ? -5.379 20.409 2.432 1.00 0.00 14 GLU A CA 8
ATOM 11978 C C . GLU A 1 14 ? -5.296 20.653 0.908 1.00 0.00 14 GLU A C 8
ATOM 11979 O O . GLU A 1 14 ? -5.271 19.718 0.107 1.00 0.00 14 GLU A O 8
ATOM 11991 N N . VAL A 1 15 ? -5.306 21.928 0.504 1.00 0.00 15 VAL A N 8
ATOM 11992 C CA . VAL A 1 15 ? -5.308 22.368 -0.910 1.00 0.00 15 VAL A CA 8
ATOM 11993 C C . VAL A 1 15 ? -3.933 22.154 -1.567 1.00 0.00 15 VAL A C 8
ATOM 11994 O O . VAL A 1 15 ? -3.856 21.662 -2.691 1.00 0.00 15 VAL A O 8
ATOM 12007 N N . SER A 1 16 ? -2.846 22.496 -0.863 1.00 0.00 16 SER A N 8
ATOM 12008 C CA . SER A 1 16 ? -1.453 22.383 -1.352 1.00 0.00 16 SER A CA 8
ATOM 12009 C C . SER A 1 16 ? -0.680 21.226 -0.677 1.00 0.00 16 SER A C 8
ATOM 12010 O O . SER A 1 16 ? 0.554 21.218 -0.647 1.00 0.00 16 SER A O 8
ATOM 12018 N N . GLU A 1 17 ? -1.403 20.265 -0.090 1.00 0.00 17 GLU A N 8
ATOM 12019 C CA . GLU A 1 17 ? -0.880 19.186 0.761 1.00 0.00 17 GLU A CA 8
ATOM 12020 C C . GLU A 1 17 ? -1.372 17.796 0.287 1.00 0.00 17 GLU A C 8
ATOM 12021 O O . GLU A 1 17 ? -2.387 17.718 -0.417 1.00 0.00 17 GLU A O 8
ATOM 12033 N N . PRO A 1 18 ? -0.674 16.698 0.656 1.00 0.00 18 PRO A N 8
ATOM 12034 C CA . PRO A 1 18 ? -1.040 15.333 0.271 1.00 0.00 18 PRO A CA 8
ATOM 12035 C C . PRO A 1 18 ? -2.362 14.865 0.898 1.00 0.00 18 PRO A C 8
ATOM 12036 O O . PRO A 1 18 ? -2.824 15.405 1.905 1.00 0.00 18 PRO A O 8
ATOM 12047 N N . GLY A 1 19 ? -2.951 13.827 0.290 1.00 0.00 19 GLY A N 8
ATOM 12048 C CA . GLY A 1 19 ? -4.175 13.159 0.749 1.00 0.00 19 GLY A CA 8
ATOM 12049 C C . GLY A 1 19 ? -3.882 11.840 1.463 1.00 0.00 19 GLY A C 8
ATOM 12050 O O . GLY A 1 19 ? -2.820 11.242 1.290 1.00 0.00 19 GLY A O 8
ATOM 12054 N N . ASP A 1 20 ? -4.842 11.341 2.235 1.00 0.00 20 ASP A N 8
ATOM 12055 C CA . ASP A 1 20 ? -4.687 10.146 3.074 1.00 0.00 20 ASP A CA 8
ATOM 12056 C C . ASP A 1 20 ? -6.042 9.441 3.289 1.00 0.00 20 ASP A C 8
ATOM 12057 O O . ASP A 1 20 ? -7.069 10.112 3.428 1.00 0.00 20 ASP A O 8
ATOM 12066 N N . ALA A 1 21 ? -6.049 8.101 3.340 1.00 0.00 21 ALA A N 8
ATOM 12067 C CA . ALA A 1 21 ? -7.247 7.299 3.604 1.00 0.00 21 ALA A CA 8
ATOM 12068 C C . ALA A 1 21 ? -6.907 5.905 4.171 1.00 0.00 21 ALA A C 8
ATOM 12069 O O . ALA A 1 21 ? -6.331 5.057 3.490 1.00 0.00 21 ALA A O 8
ATOM 12076 N N . ASN A 1 22 ? -7.326 5.656 5.417 1.00 0.00 22 ASN A N 8
ATOM 12077 C CA . ASN A 1 22 ? -7.267 4.359 6.103 1.00 0.00 22 ASN A CA 8
ATOM 12078 C C . ASN A 1 22 ? -5.844 3.746 6.122 1.00 0.00 22 ASN A C 8
ATOM 12079 O O . ASN A 1 22 ? -5.019 4.129 6.954 1.00 0.00 22 ASN A O 8
ATOM 12090 N N . ILE A 1 23 ? -5.557 2.779 5.238 1.00 0.00 23 ILE A N 8
ATOM 12091 C CA . ILE A 1 23 ? -4.289 2.021 5.177 1.00 0.00 23 ILE A CA 8
ATOM 12092 C C . ILE A 1 23 ? -3.291 2.611 4.155 1.00 0.00 23 ILE A C 8
ATOM 12093 O O . ILE A 1 23 ? -2.138 2.180 4.117 1.00 0.00 23 ILE A O 8
ATOM 12109 N N . PHE A 1 24 ? -3.683 3.610 3.352 1.00 0.00 24 PHE A N 8
ATOM 12110 C CA . PHE A 1 24 ? -2.815 4.254 2.366 1.00 0.00 24 PHE A CA 8
ATOM 12111 C C . PHE A 1 24 ? -2.787 5.791 2.457 1.00 0.00 24 PHE A C 8
ATOM 12112 O O . PHE A 1 24 ? -3.643 6.428 3.076 1.00 0.00 24 PHE A O 8
ATOM 12129 N N . ARG A 1 25 ? -1.781 6.388 1.806 1.00 0.00 25 ARG A N 8
ATOM 12130 C CA . ARG A 1 25 ? -1.525 7.834 1.758 1.00 0.00 25 ARG A CA 8
ATOM 12131 C C . ARG A 1 25 ? -1.022 8.221 0.370 1.00 0.00 25 ARG A C 8
ATOM 12132 O O . ARG A 1 25 ? -0.177 7.516 -0.163 1.00 0.00 25 ARG A O 8
ATOM 12153 N N . VAL A 1 26 ? -1.535 9.301 -0.218 1.00 0.00 26 VAL A N 8
ATOM 12154 C CA . VAL A 1 26 ? -1.207 9.718 -1.601 1.00 0.00 26 VAL A CA 8
ATOM 12155 C C . VAL A 1 26 ? -0.538 11.096 -1.668 1.00 0.00 26 VAL A C 8
ATOM 12156 O O . VAL A 1 26 ? -1.045 12.069 -1.114 1.00 0.00 26 VAL A O 8
ATOM 12169 N N . ASP A 1 27 ? 0.567 11.184 -2.415 1.00 0.00 27 ASP A N 8
ATOM 12170 C CA . ASP A 1 27 ? 1.202 12.441 -2.825 1.00 0.00 27 ASP A CA 8
ATOM 12171 C C . ASP A 1 27 ? 0.952 12.652 -4.327 1.00 0.00 27 ASP A C 8
ATOM 12172 O O . ASP A 1 27 ? 1.525 11.953 -5.165 1.00 0.00 27 ASP A O 8
ATOM 12181 N N . LYS A 1 28 ? 0.093 13.619 -4.672 1.00 0.00 28 LYS A N 8
ATOM 12182 C CA . LYS A 1 28 ? -0.299 13.918 -6.062 1.00 0.00 28 LYS A CA 8
ATOM 12183 C C . LYS A 1 28 ? 0.780 14.671 -6.866 1.00 0.00 28 LYS A C 8
ATOM 12184 O O . LYS A 1 28 ? 0.830 14.533 -8.092 1.00 0.00 28 LYS A O 8
ATOM 12203 N N . ASP A 1 29 ? 1.625 15.465 -6.203 1.00 0.00 29 ASP A N 8
ATOM 12204 C CA . ASP A 1 29 ? 2.619 16.341 -6.842 1.00 0.00 29 ASP A CA 8
ATOM 12205 C C . ASP A 1 29 ? 3.845 15.542 -7.309 1.00 0.00 29 ASP A C 8
ATOM 12206 O O . ASP A 1 29 ? 4.172 15.533 -8.495 1.00 0.00 29 ASP A O 8
ATOM 12215 N N . SER A 1 30 ? 4.487 14.816 -6.389 1.00 0.00 30 SER A N 8
ATOM 12216 C CA . SER A 1 30 ? 5.560 13.859 -6.710 1.00 0.00 30 SER A CA 8
ATOM 12217 C C . SER A 1 30 ? 5.023 12.599 -7.421 1.00 0.00 30 SER A C 8
ATOM 12218 O O . SER A 1 30 ? 5.759 11.941 -8.161 1.00 0.00 30 SER A O 8
ATOM 12226 N N . ARG A 1 31 ? 3.731 12.294 -7.213 1.00 0.00 31 ARG A N 8
ATOM 12227 C CA . ARG A 1 31 ? 2.921 11.272 -7.890 1.00 0.00 31 ARG A CA 8
ATOM 12228 C C . ARG A 1 31 ? 3.317 9.859 -7.431 1.00 0.00 31 ARG A C 8
ATOM 12229 O O . ARG A 1 31 ? 4.071 9.148 -8.098 1.00 0.00 31 ARG A O 8
ATOM 12250 N N . GLU A 1 32 ? 2.817 9.478 -6.252 1.00 0.00 32 GLU A N 8
ATOM 12251 C CA . GLU A 1 32 ? 3.207 8.278 -5.497 1.00 0.00 32 GLU A CA 8
ATOM 12252 C C . GLU A 1 32 ? 2.162 7.932 -4.419 1.00 0.00 32 GLU A C 8
ATOM 12253 O O . GLU A 1 32 ? 1.372 8.795 -4.031 1.00 0.00 32 GLU A O 8
ATOM 12265 N N . VAL A 1 33 ? 2.141 6.676 -3.950 1.00 0.00 33 VAL A N 8
ATOM 12266 C CA . VAL A 1 33 ? 1.128 6.157 -3.002 1.00 0.00 33 VAL A CA 8
ATOM 12267 C C . VAL A 1 33 ? 1.760 5.187 -2.002 1.00 0.00 33 VAL A C 8
ATOM 12268 O O . VAL A 1 33 ? 2.400 4.213 -2.374 1.00 0.00 33 VAL A O 8
ATOM 12281 N N . TYR A 1 34 ? 1.623 5.453 -0.707 1.00 0.00 34 TYR A N 8
ATOM 12282 C CA . TYR A 1 34 ? 2.224 4.656 0.360 1.00 0.00 34 TYR A CA 8
ATOM 12283 C C . TYR A 1 34 ? 1.173 3.722 0.962 1.00 0.00 34 TYR A C 8
ATOM 12284 O O . TYR A 1 34 ? 0.042 4.138 1.192 1.00 0.00 34 TYR A O 8
ATOM 12302 N N . MET A 1 35 ? 1.560 2.478 1.243 1.00 0.00 35 MET A N 8
ATOM 12303 C CA . MET A 1 35 ? 0.835 1.518 2.068 1.00 0.00 35 MET A CA 8
ATOM 12304 C C . MET A 1 35 ? 1.388 1.609 3.497 1.00 0.00 35 MET A C 8
ATOM 12305 O O . MET A 1 35 ? 2.557 1.941 3.690 1.00 0.00 35 MET A O 8
ATOM 12319 N N . HIS A 1 36 ? 0.590 1.259 4.502 1.00 0.00 36 HIS A N 8
ATOM 12320 C CA . HIS A 1 36 ? 0.959 1.367 5.927 1.00 0.00 36 HIS A CA 8
ATOM 12321 C C . HIS A 1 36 ? 2.287 0.658 6.306 1.00 0.00 36 HIS A C 8
ATOM 12322 O O . HIS A 1 36 ? 2.966 1.059 7.254 1.00 0.00 36 HIS A O 8
ATOM 12336 N N . GLU A 1 37 ? 2.664 -0.377 5.545 1.00 0.00 37 GLU A N 8
ATOM 12337 C CA . GLU A 1 37 ? 3.900 -1.153 5.725 1.00 0.00 37 GLU A CA 8
ATOM 12338 C C . GLU A 1 37 ? 5.085 -0.588 4.917 1.00 0.00 37 GLU A C 8
ATOM 12339 O O . GLU A 1 37 ? 6.231 -0.796 5.320 1.00 0.00 37 GLU A O 8
ATOM 12351 N N . LYS A 1 38 ? 4.844 0.085 3.775 1.00 0.00 38 LYS A N 8
ATOM 12352 C CA . LYS A 1 38 ? 5.861 0.347 2.733 1.00 0.00 38 LYS A CA 8
ATOM 12353 C C . LYS A 1 38 ? 5.400 1.334 1.623 1.00 0.00 38 LYS A C 8
ATOM 12354 O O . LYS A 1 38 ? 4.239 1.321 1.218 1.00 0.00 38 LYS A O 8
ATOM 12373 N N . LYS A 1 39 ? 6.297 2.157 1.056 1.00 0.00 39 LYS A N 8
ATOM 12374 C CA . LYS A 1 39 ? 5.982 3.108 -0.031 1.00 0.00 39 LYS A CA 8
ATOM 12375 C C . LYS A 1 39 ? 5.844 2.475 -1.443 1.00 0.00 39 LYS A C 8
ATOM 12376 O O . LYS A 1 39 ? 6.511 1.487 -1.736 1.00 0.00 39 LYS A O 8
ATOM 12395 N N . LEU A 1 40 ? 5.012 3.022 -2.341 1.00 0.00 40 LEU A N 8
ATOM 12396 C CA . LEU A 1 40 ? 4.982 2.684 -3.781 1.00 0.00 40 LEU A CA 8
ATOM 12397 C C . LEU A 1 40 ? 4.949 3.979 -4.606 1.00 0.00 40 LEU A C 8
ATOM 12398 O O . LEU A 1 40 ? 4.351 4.976 -4.204 1.00 0.00 40 LEU A O 8
ATOM 12414 N N . ASP A 1 41 ? 5.593 3.980 -5.770 1.00 0.00 41 ASP A N 8
ATOM 12415 C CA . ASP A 1 41 ? 5.990 5.227 -6.446 1.00 0.00 41 ASP A CA 8
ATOM 12416 C C . ASP A 1 41 ? 5.675 5.211 -7.960 1.00 0.00 41 ASP A C 8
ATOM 12417 O O . ASP A 1 41 ? 6.367 5.839 -8.765 1.00 0.00 41 ASP A O 8
ATOM 12426 N N . LEU A 1 42 ? 4.647 4.444 -8.346 1.00 0.00 42 LEU A N 8
ATOM 12427 C CA . LEU A 1 42 ? 4.215 4.245 -9.739 1.00 0.00 42 LEU A CA 8
ATOM 12428 C C . LEU A 1 42 ? 3.301 5.389 -10.239 1.00 0.00 42 LEU A C 8
ATOM 12429 O O . LEU A 1 42 ? 3.132 6.415 -9.574 1.00 0.00 42 LEU A O 8
ATOM 12445 N N . THR A 1 43 ? 2.743 5.229 -11.444 1.00 0.00 43 THR A N 8
ATOM 12446 C CA . THR A 1 43 ? 2.103 6.296 -12.246 1.00 0.00 43 THR A CA 8
ATOM 12447 C C . THR A 1 43 ? 0.613 6.356 -11.920 1.00 0.00 43 THR A C 8
ATOM 12448 O O . THR A 1 43 ? 0.093 5.407 -11.346 1.00 0.00 43 THR A O 8
ATOM 12459 N N . ARG A 1 44 ? -0.093 7.437 -12.279 1.00 0.00 44 ARG A N 8
ATOM 12460 C CA . ARG A 1 44 ? -1.484 7.716 -11.857 1.00 0.00 44 ARG A CA 8
ATOM 12461 C C . ARG A 1 44 ? -2.409 6.492 -11.940 1.00 0.00 44 ARG A C 8
ATOM 12462 O O . ARG A 1 44 ? -3.058 6.159 -10.955 1.00 0.00 44 ARG A O 8
ATOM 12483 N N . ALA A 1 45 ? -2.455 5.796 -13.078 1.00 0.00 45 ALA A N 8
ATOM 12484 C CA . ALA A 1 45 ? -3.284 4.594 -13.252 1.00 0.00 45 ALA A CA 8
ATOM 12485 C C . ALA A 1 45 ? -2.890 3.463 -12.279 1.00 0.00 45 ALA A C 8
ATOM 12486 O O . ALA A 1 45 ? -3.758 2.874 -11.635 1.00 0.00 45 ALA A O 8
ATOM 12493 N N . GLU A 1 46 ? -1.593 3.216 -12.091 1.00 0.00 46 GLU A N 8
ATOM 12494 C CA . GLU A 1 46 ? -1.061 2.199 -11.185 1.00 0.00 46 GLU A CA 8
ATOM 12495 C C . GLU A 1 46 ? -1.311 2.544 -9.707 1.00 0.00 46 GLU A C 8
ATOM 12496 O O . GLU A 1 46 ? -1.598 1.692 -8.864 1.00 0.00 46 GLU A O 8
ATOM 12508 N N . TYR A 1 47 ? -1.286 3.836 -9.413 1.00 0.00 47 TYR A N 8
ATOM 12509 C CA . TYR A 1 47 ? -1.833 4.385 -8.178 1.00 0.00 47 TYR A CA 8
ATOM 12510 C C . TYR A 1 47 ? -3.331 4.064 -8.016 1.00 0.00 47 TYR A C 8
ATOM 12511 O O . TYR A 1 47 ? -3.684 3.503 -6.979 1.00 0.00 47 TYR A O 8
ATOM 12529 N N . GLU A 1 48 ? -4.194 4.346 -9.003 1.00 0.00 48 GLU A N 8
ATOM 12530 C CA . GLU A 1 48 ? -5.634 4.022 -8.924 1.00 0.00 48 GLU A CA 8
ATOM 12531 C C . GLU A 1 48 ? -5.867 2.535 -8.596 1.00 0.00 48 GLU A C 8
ATOM 12532 O O . GLU A 1 48 ? -6.646 2.229 -7.687 1.00 0.00 48 GLU A O 8
ATOM 12544 N N . ILE A 1 49 ? -5.190 1.601 -9.293 1.00 0.00 49 ILE A N 8
ATOM 12545 C CA . ILE A 1 49 ? -5.389 0.167 -9.031 1.00 0.00 49 ILE A CA 8
ATOM 12546 C C . ILE A 1 49 ? -4.903 -0.224 -7.638 1.00 0.00 49 ILE A C 8
ATOM 12547 O O . ILE A 1 49 ? -5.664 -0.871 -6.923 1.00 0.00 49 ILE A O 8
ATOM 12563 N N . LEU A 1 50 ? -3.675 0.130 -7.239 1.00 0.00 50 LEU A N 8
ATOM 12564 C CA . LEU A 1 50 ? -3.129 -0.354 -5.963 1.00 0.00 50 LEU A CA 8
ATOM 12565 C C . LEU A 1 50 ? -3.811 0.333 -4.757 1.00 0.00 50 LEU A C 8
ATOM 12566 O O . LEU A 1 50 ? -4.123 -0.321 -3.765 1.00 0.00 50 LEU A O 8
ATOM 12582 N N . SER A 1 51 ? -4.155 1.618 -4.875 1.00 0.00 51 SER A N 8
ATOM 12583 C CA . SER A 1 51 ? -5.099 2.302 -3.978 1.00 0.00 51 SER A CA 8
ATOM 12584 C C . SER A 1 51 ? -6.403 1.515 -3.794 1.00 0.00 51 SER A C 8
ATOM 12585 O O . SER A 1 51 ? -6.714 1.131 -2.661 1.00 0.00 51 SER A O 8
ATOM 12593 N N . LEU A 1 52 ? -7.146 1.197 -4.870 1.00 0.00 52 LEU A N 8
ATOM 12594 C CA . LEU A 1 52 ? -8.404 0.471 -4.695 1.00 0.00 52 LEU A CA 8
ATOM 12595 C C . LEU A 1 52 ? -8.214 -0.979 -4.257 1.00 0.00 52 LEU A C 8
ATOM 12596 O O . LEU A 1 52 ? -9.128 -1.557 -3.675 1.00 0.00 52 LEU A O 8
ATOM 12612 N N . LEU A 1 53 ? -7.054 -1.572 -4.531 1.00 0.00 53 LEU A N 8
ATOM 12613 C CA . LEU A 1 53 ? -6.698 -2.897 -4.038 1.00 0.00 53 LEU A CA 8
ATOM 12614 C C . LEU A 1 53 ? -6.600 -2.893 -2.508 1.00 0.00 53 LEU A C 8
ATOM 12615 O O . LEU A 1 53 ? -7.161 -3.764 -1.847 1.00 0.00 53 LEU A O 8
ATOM 12631 N N . ILE A 1 54 ? -5.940 -1.886 -1.933 1.00 0.00 54 ILE A N 8
ATOM 12632 C CA . ILE A 1 54 ? -5.942 -1.668 -0.477 1.00 0.00 54 ILE A CA 8
ATOM 12633 C C . ILE A 1 54 ? -7.356 -1.329 0.029 1.00 0.00 54 ILE A C 8
ATOM 12634 O O . ILE A 1 54 ? -7.771 -1.885 1.045 1.00 0.00 54 ILE A O 8
ATOM 12650 N N . SER A 1 55 ? -8.124 -0.489 -0.672 1.00 0.00 55 SER A N 8
ATOM 12651 C CA . SER A 1 55 ? -9.520 -0.197 -0.284 1.00 0.00 55 SER A CA 8
ATOM 12652 C C . SER A 1 55 ? -10.432 -1.443 -0.235 1.00 0.00 55 SER A C 8
ATOM 12653 O O . SER A 1 55 ? -11.200 -1.601 0.718 1.00 0.00 55 SER A O 8
ATOM 12661 N N . LYS A 1 56 ? -10.377 -2.328 -1.244 1.00 0.00 56 LYS A N 8
ATOM 12662 C CA . LYS A 1 56 ? -11.234 -3.523 -1.318 1.00 0.00 56 LYS A CA 8
ATOM 12663 C C . LYS A 1 56 ? -10.743 -4.669 -0.407 1.00 0.00 56 LYS A C 8
ATOM 12664 O O . LYS A 1 56 ? -11.585 -5.387 0.138 1.00 0.00 56 LYS A O 8
ATOM 12683 N N . LYS A 1 57 ? -9.409 -4.814 -0.283 1.00 0.00 57 LYS A N 8
ATOM 12684 C CA . LYS A 1 57 ? -8.569 -5.848 0.373 1.00 0.00 57 LYS A CA 8
ATOM 12685 C C . LYS A 1 57 ? -7.623 -6.519 -0.648 1.00 0.00 57 LYS A C 8
ATOM 12686 O O . LYS A 1 57 ? -7.972 -6.688 -1.816 1.00 0.00 57 LYS A O 8
ATOM 12705 N N . GLY A 1 58 ? -6.431 -6.923 -0.183 1.00 0.00 58 GLY A N 8
ATOM 12706 C CA . GLY A 1 58 ? -5.281 -7.300 -1.013 1.00 0.00 58 GLY A CA 8
ATOM 12707 C C . GLY A 1 58 ? -5.561 -8.290 -2.150 1.00 0.00 58 GLY A C 8
ATOM 12708 O O . GLY A 1 58 ? -5.202 -7.993 -3.287 1.00 0.00 58 GLY A O 8
ATOM 12712 N N . TYR A 1 59 ? -6.214 -9.429 -1.867 1.00 0.00 59 TYR A N 8
ATOM 12713 C CA . TYR A 1 59 ? -6.764 -10.358 -2.863 1.00 0.00 59 TYR A CA 8
ATOM 12714 C C . TYR A 1 59 ? -5.645 -10.943 -3.754 1.00 0.00 59 TYR A C 8
ATOM 12715 O O . TYR A 1 59 ? -4.474 -10.938 -3.371 1.00 0.00 59 TYR A O 8
ATOM 12733 N N . VAL A 1 60 ? -5.988 -11.474 -4.926 1.00 0.00 60 VAL A N 8
ATOM 12734 C CA . VAL A 1 60 ? -5.030 -11.754 -6.007 1.00 0.00 60 VAL A CA 8
ATOM 12735 C C . VAL A 1 60 ? -5.277 -10.760 -7.146 1.00 0.00 60 VAL A C 8
ATOM 12736 O O . VAL A 1 60 ? -6.281 -10.817 -7.853 1.00 0.00 60 VAL A O 8
ATOM 12749 N N . PHE A 1 61 ? -4.342 -9.822 -7.272 1.00 0.00 61 PHE A N 8
ATOM 12750 C CA . PHE A 1 61 ? -4.333 -8.666 -8.165 1.00 0.00 61 PHE A CA 8
ATOM 12751 C C . PHE A 1 61 ? -4.044 -9.133 -9.603 1.00 0.00 61 PHE A C 8
ATOM 12752 O O . PHE A 1 61 ? -2.936 -9.569 -9.901 1.00 0.00 61 PHE A O 8
ATOM 12769 N N . SER A 1 62 ? -5.060 -9.121 -10.467 1.00 0.00 62 SER A N 8
ATOM 12770 C CA . SER A 1 62 ? -5.083 -9.848 -11.758 1.00 0.00 62 SER A CA 8
ATOM 12771 C C . SER A 1 62 ? -5.291 -8.923 -12.961 1.00 0.00 62 SER A C 8
ATOM 12772 O O . SER A 1 62 ? -6.038 -7.955 -12.840 1.00 0.00 62 SER A O 8
ATOM 12780 N N . ARG A 1 63 ? -4.765 -9.252 -14.153 1.00 0.00 63 ARG A N 8
ATOM 12781 C CA . ARG A 1 63 ? -4.886 -8.386 -15.351 1.00 0.00 63 ARG A CA 8
ATOM 12782 C C . ARG A 1 63 ? -6.330 -7.970 -15.707 1.00 0.00 63 ARG A C 8
ATOM 12783 O O . ARG A 1 63 ? -6.545 -6.826 -16.090 1.00 0.00 63 ARG A O 8
ATOM 12804 N N . GLU A 1 64 ? -7.316 -8.856 -15.538 1.00 0.00 64 GLU A N 8
ATOM 12805 C CA . GLU A 1 64 ? -8.737 -8.529 -15.745 1.00 0.00 64 GLU A CA 8
ATOM 12806 C C . GLU A 1 64 ? -9.239 -7.502 -14.717 1.00 0.00 64 GLU A C 8
ATOM 12807 O O . GLU A 1 64 ? -9.763 -6.452 -15.076 1.00 0.00 64 GLU A O 8
ATOM 12819 N N . SER A 1 65 ? -9.026 -7.771 -13.427 1.00 0.00 65 SER A N 8
ATOM 12820 C CA . SER A 1 65 ? -9.381 -6.839 -12.341 1.00 0.00 65 SER A CA 8
ATOM 12821 C C . SER A 1 65 ? -8.677 -5.479 -12.519 1.00 0.00 65 SER A C 8
ATOM 12822 O O . SER A 1 65 ? -9.300 -4.425 -12.413 1.00 0.00 65 SER A O 8
ATOM 12830 N N . ILE A 1 66 ? -7.396 -5.494 -12.905 1.00 0.00 66 ILE A N 8
ATOM 12831 C CA . ILE A 1 66 ? -6.620 -4.295 -13.303 1.00 0.00 66 ILE A CA 8
ATOM 12832 C C . ILE A 1 66 ? -7.297 -3.504 -14.438 1.00 0.00 66 ILE A C 8
ATOM 12833 O O . ILE A 1 66 ? -7.492 -2.294 -14.340 1.00 0.00 66 ILE A O 8
ATOM 12849 N N . ALA A 1 67 ? -7.672 -4.192 -15.514 1.00 0.00 67 ALA A N 8
ATOM 12850 C CA . ALA A 1 67 ? -8.348 -3.633 -16.683 1.00 0.00 67 ALA A CA 8
ATOM 12851 C C . ALA A 1 67 ? -9.733 -3.068 -16.329 1.00 0.00 67 ALA A C 8
ATOM 12852 O O . ALA A 1 67 ? -10.199 -2.134 -16.978 1.00 0.00 67 ALA A O 8
ATOM 12859 N N . ILE A 1 68 ? -10.376 -3.604 -15.287 1.00 0.00 68 ILE A N 8
ATOM 12860 C CA . ILE A 1 68 ? -11.603 -3.023 -14.722 1.00 0.00 68 ILE A CA 8
ATOM 12861 C C . ILE A 1 68 ? -11.289 -1.775 -13.875 1.00 0.00 68 ILE A C 8
ATOM 12862 O O . ILE A 1 68 ? -11.982 -0.765 -14.022 1.00 0.00 68 ILE A O 8
ATOM 12878 N N . GLU A 1 69 ? -10.264 -1.815 -13.012 1.00 0.00 69 GLU A N 8
ATOM 12879 C CA . GLU A 1 69 ? -10.065 -0.790 -11.980 1.00 0.00 69 GLU A CA 8
ATOM 12880 C C . GLU A 1 69 ? -9.166 0.398 -12.384 1.00 0.00 69 GLU A C 8
ATOM 12881 O O . GLU A 1 69 ? -9.429 1.513 -11.929 1.00 0.00 69 GLU A O 8
ATOM 12893 N N . SER A 1 70 ? -8.140 0.223 -13.229 1.00 0.00 70 SER A N 8
ATOM 12894 C CA . SER A 1 70 ? -7.358 1.356 -13.777 1.00 0.00 70 SER A CA 8
ATOM 12895 C C . SER A 1 70 ? -7.526 1.506 -15.294 1.00 0.00 70 SER A C 8
ATOM 12896 O O . SER A 1 70 ? -7.529 2.637 -15.788 1.00 0.00 70 SER A O 8
ATOM 12904 N N . GLU A 1 71 ? -7.682 0.390 -16.025 1.00 0.00 71 GLU A N 8
ATOM 12905 C CA . GLU A 1 71 ? -7.967 0.371 -17.468 1.00 0.00 71 GLU A CA 8
ATOM 12906 C C . GLU A 1 71 ? -6.824 1.024 -18.285 1.00 0.00 71 GLU A C 8
ATOM 12907 O O . GLU A 1 71 ? -7.041 1.710 -19.284 1.00 0.00 71 GLU A O 8
ATOM 12919 N N . SER A 1 72 ? -5.574 0.827 -17.847 1.00 0.00 72 SER A N 8
ATOM 12920 C CA . SER A 1 72 ? -4.369 1.384 -18.488 1.00 0.00 72 SER A CA 8
ATOM 12921 C C . SER A 1 72 ? -4.127 0.852 -19.916 1.00 0.00 72 SER A C 8
ATOM 12922 O O . SER A 1 72 ? -3.544 1.545 -20.754 1.00 0.00 72 SER A O 8
ATOM 12930 N N . ILE A 1 73 ? -4.615 -0.362 -20.201 1.00 0.00 73 ILE A N 8
ATOM 12931 C CA . ILE A 1 73 ? -4.641 -1.028 -21.515 1.00 0.00 73 ILE A CA 8
ATOM 12932 C C . ILE A 1 73 ? -6.021 -1.682 -21.680 1.00 0.00 73 ILE A C 8
ATOM 12933 O O . ILE A 1 73 ? -6.442 -2.447 -20.809 1.00 0.00 73 ILE A O 8
ATOM 12949 N N . ASN A 1 74 ? -6.712 -1.396 -22.789 1.00 0.00 74 ASN A N 8
ATOM 12950 C CA . ASN A 1 74 ? -8.113 -1.786 -23.010 1.00 0.00 74 ASN A CA 8
ATOM 12951 C C . ASN A 1 74 ? -8.370 -3.313 -23.080 1.00 0.00 74 ASN A C 8
ATOM 12952 O O . ASN A 1 74 ? -9.261 -3.771 -22.356 1.00 0.00 74 ASN A O 8
ATOM 12963 N N . PRO A 1 75 ? -7.646 -4.119 -23.899 1.00 0.00 75 PRO A N 8
ATOM 12964 C CA . PRO A 1 75 ? -7.837 -5.571 -23.946 1.00 0.00 75 PRO A CA 8
ATOM 12965 C C . PRO A 1 75 ? -7.380 -6.207 -22.632 1.00 0.00 75 PRO A C 8
ATOM 12966 O O . PRO A 1 75 ? -6.204 -6.142 -22.270 1.00 0.00 75 PRO A O 8
ATOM 12977 N N . GLU A 1 76 ? -8.319 -6.813 -21.903 1.00 0.00 76 GLU A N 8
ATOM 12978 C CA . GLU A 1 76 ? -8.151 -7.235 -20.514 1.00 0.00 76 GLU A CA 8
ATOM 12979 C C . GLU A 1 76 ? -7.044 -8.284 -20.327 1.00 0.00 76 GLU A C 8
ATOM 12980 O O . GLU A 1 76 ? -6.315 -8.243 -19.338 1.00 0.00 76 GLU A O 8
ATOM 12992 N N . SER A 1 77 ? -6.836 -9.164 -21.304 1.00 0.00 77 SER A N 8
ATOM 12993 C CA . SER A 1 77 ? -5.840 -10.245 -21.242 1.00 0.00 77 SER A CA 8
ATOM 12994 C C . SER A 1 77 ? -4.397 -9.786 -21.545 1.00 0.00 77 SER A C 8
ATOM 12995 O O . SER A 1 77 ? -3.468 -10.591 -21.450 1.00 0.00 77 SER A O 8
ATOM 13003 N N . SER A 1 78 ? -4.173 -8.523 -21.933 1.00 0.00 78 SER A N 8
ATOM 13004 C CA . SER A 1 78 ? -2.846 -8.026 -22.338 1.00 0.00 78 SER A CA 8
ATOM 13005 C C . SER A 1 78 ? -1.878 -7.872 -21.149 1.00 0.00 78 SER A C 8
ATOM 13006 O O . SER A 1 78 ? -1.909 -6.891 -20.401 1.00 0.00 78 SER A O 8
ATOM 13014 N N . ASN A 1 79 ? -0.970 -8.840 -20.989 1.00 0.00 79 ASN A N 8
ATOM 13015 C CA . ASN A 1 79 ? 0.002 -8.886 -19.893 1.00 0.00 79 ASN A CA 8
ATOM 13016 C C . ASN A 1 79 ? 1.113 -7.820 -19.993 1.00 0.00 79 ASN A C 8
ATOM 13017 O O . ASN A 1 79 ? 1.864 -7.655 -19.039 1.00 0.00 79 ASN A O 8
ATOM 13028 N N . LYS A 1 80 ? 1.223 -7.060 -21.091 1.00 0.00 80 LYS A N 8
ATOM 13029 C CA . LYS A 1 80 ? 2.200 -5.961 -21.225 1.00 0.00 80 LYS A CA 8
ATOM 13030 C C . LYS A 1 80 ? 1.872 -4.766 -20.310 1.00 0.00 80 LYS A C 8
ATOM 13031 O O . LYS A 1 80 ? 2.781 -4.088 -19.833 1.00 0.00 80 LYS A O 8
ATOM 13050 N N . SER A 1 81 ? 0.602 -4.592 -19.937 1.00 0.00 81 SER A N 8
ATOM 13051 C CA . SER A 1 81 ? 0.233 -3.765 -18.775 1.00 0.00 81 SER A CA 8
ATOM 13052 C C . SER A 1 81 ? 0.942 -4.286 -17.514 1.00 0.00 81 SER A C 8
ATOM 13053 O O . SER A 1 81 ? 1.741 -3.566 -16.929 1.00 0.00 81 SER A O 8
ATOM 13061 N N . ILE A 1 82 ? 0.765 -5.557 -17.135 1.00 0.00 82 ILE A N 8
ATOM 13062 C CA . ILE A 1 82 ? 1.447 -6.129 -15.955 1.00 0.00 82 ILE A CA 8
ATOM 13063 C C . ILE A 1 82 ? 2.978 -6.072 -16.066 1.00 0.00 82 ILE A C 8
ATOM 13064 O O . ILE A 1 82 ? 3.638 -5.834 -15.061 1.00 0.00 82 ILE A O 8
ATOM 13080 N N . ASP A 1 83 ? 3.538 -6.185 -17.270 1.00 0.00 83 ASP A N 8
ATOM 13081 C CA . ASP A 1 83 ? 4.973 -5.997 -17.522 1.00 0.00 83 ASP A CA 8
ATOM 13082 C C . ASP A 1 83 ? 5.439 -4.555 -17.237 1.00 0.00 83 ASP A C 8
ATOM 13083 O O . ASP A 1 83 ? 6.460 -4.386 -16.570 1.00 0.00 83 ASP A O 8
ATOM 13092 N N . VAL A 1 84 ? 4.686 -3.525 -17.662 1.00 0.00 84 VAL A N 8
ATOM 13093 C CA . VAL A 1 84 ? 4.956 -2.127 -17.225 1.00 0.00 84 VAL A CA 8
ATOM 13094 C C . VAL A 1 84 ? 4.809 -2.010 -15.717 1.00 0.00 84 VAL A C 8
ATOM 13095 O O . VAL A 1 84 ? 5.681 -1.436 -15.073 1.00 0.00 84 VAL A O 8
ATOM 13108 N N . ILE A 1 85 ? 3.705 -2.515 -15.160 1.00 0.00 85 ILE A N 8
ATOM 13109 C CA . ILE A 1 85 ? 3.355 -2.284 -13.756 1.00 0.00 85 ILE A CA 8
ATOM 13110 C C . ILE A 1 85 ? 4.416 -2.940 -12.878 1.00 0.00 85 ILE A C 8
ATOM 13111 O O . ILE A 1 85 ? 5.127 -2.246 -12.163 1.00 0.00 85 ILE A O 8
ATOM 13127 N N . ILE A 1 86 ? 4.590 -4.253 -12.979 1.00 0.00 86 ILE A N 8
ATOM 13128 C CA . ILE A 1 86 ? 5.531 -5.010 -12.146 1.00 0.00 86 ILE A CA 8
ATOM 13129 C C . ILE A 1 86 ? 6.978 -4.671 -12.504 1.00 0.00 86 ILE A C 8
ATOM 13130 O O . ILE A 1 86 ? 7.800 -4.566 -11.598 1.00 0.00 86 ILE A O 8
ATOM 13146 N N . GLY A 1 87 ? 7.294 -4.399 -13.777 1.00 0.00 87 GLY A N 8
ATOM 13147 C CA . GLY A 1 87 ? 8.637 -3.983 -14.194 1.00 0.00 87 GLY A CA 8
ATOM 13148 C C . GLY A 1 87 ? 9.050 -2.657 -13.560 1.00 0.00 87 GLY A C 8
ATOM 13149 O O . GLY A 1 87 ? 10.129 -2.575 -12.974 1.00 0.00 87 GLY A O 8
ATOM 13153 N N . ARG A 1 88 ? 8.189 -1.630 -13.599 1.00 0.00 88 ARG A N 8
ATOM 13154 C CA . ARG A 1 88 ? 8.479 -0.329 -13.012 1.00 0.00 88 ARG A CA 8
ATOM 13155 C C . ARG A 1 88 ? 8.295 -0.315 -11.484 1.00 0.00 88 ARG A C 8
ATOM 13156 O O . ARG A 1 88 ? 9.028 0.409 -10.819 1.00 0.00 88 ARG A O 8
ATOM 13177 N N . LEU A 1 89 ? 7.424 -1.151 -10.897 1.00 0.00 89 LEU A N 8
ATOM 13178 C CA . LEU A 1 89 ? 7.379 -1.424 -9.450 1.00 0.00 89 LEU A CA 8
ATOM 13179 C C . LEU A 1 89 ? 8.737 -1.982 -8.996 1.00 0.00 89 LEU A C 8
ATOM 13180 O O . LEU A 1 89 ? 9.361 -1.399 -8.112 1.00 0.00 89 LEU A O 8
ATOM 13196 N N . ARG A 1 90 ? 9.244 -3.028 -9.666 1.00 0.00 90 ARG A N 8
ATOM 13197 C CA . ARG A 1 90 ? 10.592 -3.579 -9.458 1.00 0.00 90 ARG A CA 8
ATOM 13198 C C . ARG A 1 90 ? 11.671 -2.497 -9.593 1.00 0.00 90 ARG A C 8
ATOM 13199 O O . ARG A 1 90 ? 12.527 -2.401 -8.721 1.00 0.00 90 ARG A O 8
ATOM 13220 N N . SER A 1 91 ? 11.597 -1.617 -10.595 1.00 0.00 91 SER A N 8
ATOM 13221 C CA . SER A 1 91 ? 12.517 -0.470 -10.711 1.00 0.00 91 SER A CA 8
ATOM 13222 C C . SER A 1 91 ? 12.465 0.464 -9.495 1.00 0.00 91 SER A C 8
ATOM 13223 O O . SER A 1 91 ? 13.509 0.759 -8.910 1.00 0.00 91 SER A O 8
ATOM 13231 N N . LYS A 1 92 ? 11.273 0.886 -9.049 1.00 0.00 92 LYS A N 8
ATOM 13232 C CA . LYS A 1 92 ? 11.152 1.725 -7.845 1.00 0.00 92 LYS A CA 8
ATOM 13233 C C . LYS A 1 92 ? 11.698 1.036 -6.575 1.00 0.00 92 LYS A C 8
ATOM 13234 O O . LYS A 1 92 ? 12.421 1.668 -5.806 1.00 0.00 92 LYS A O 8
ATOM 13253 N N . ILE A 1 93 ? 11.419 -0.256 -6.361 1.00 0.00 93 ILE A N 8
ATOM 13254 C CA . ILE A 1 93 ? 11.838 -0.987 -5.133 1.00 0.00 93 ILE A CA 8
ATOM 13255 C C . ILE A 1 93 ? 13.274 -1.542 -5.193 1.00 0.00 93 ILE A C 8
ATOM 13256 O O . ILE A 1 93 ? 13.816 -1.936 -4.162 1.00 0.00 93 ILE A O 8
ATOM 13272 N N . GLU A 1 94 ? 13.903 -1.546 -6.373 1.00 0.00 94 GLU A N 8
ATOM 13273 C CA . GLU A 1 94 ? 15.340 -1.794 -6.545 1.00 0.00 94 GLU A CA 8
ATOM 13274 C C . GLU A 1 94 ? 16.151 -0.504 -6.314 1.00 0.00 94 GLU A C 8
ATOM 13275 O O . GLU A 1 94 ? 17.194 -0.538 -5.655 1.00 0.00 94 GLU A O 8
ATOM 13287 N N . LYS A 1 95 ? 15.675 0.645 -6.820 1.00 0.00 95 LYS A N 8
ATOM 13288 C CA . LYS A 1 95 ? 16.332 1.944 -6.621 1.00 0.00 95 LYS A CA 8
ATOM 13289 C C . LYS A 1 95 ? 16.238 2.435 -5.160 1.00 0.00 95 LYS A C 8
ATOM 13290 O O . LYS A 1 95 ? 17.239 2.878 -4.589 1.00 0.00 95 LYS A O 8
ATOM 13309 N N . ASN A 1 96 ? 15.056 2.334 -4.541 1.00 0.00 96 ASN A N 8
ATOM 13310 C CA . ASN A 1 96 ? 14.840 2.647 -3.120 1.00 0.00 96 ASN A CA 8
ATOM 13311 C C . ASN A 1 96 ? 15.284 1.477 -2.201 1.00 0.00 96 ASN A C 8
ATOM 13312 O O . ASN A 1 96 ? 15.299 0.329 -2.654 1.00 0.00 96 ASN A O 8
ATOM 13323 N N . PRO A 1 97 ? 15.608 1.728 -0.912 1.00 0.00 97 PRO A N 8
ATOM 13324 C CA . PRO A 1 97 ? 15.945 0.674 0.053 1.00 0.00 97 PRO A CA 8
ATOM 13325 C C . PRO A 1 97 ? 14.722 -0.153 0.495 1.00 0.00 97 PRO A C 8
ATOM 13326 O O . PRO A 1 97 ? 14.880 -1.289 0.939 1.00 0.00 97 PRO A O 8
ATOM 13337 N N . LYS A 1 98 ? 13.504 0.389 0.357 1.00 0.00 98 LYS A N 8
ATOM 13338 C CA . LYS A 1 98 ? 12.235 -0.295 0.644 1.00 0.00 98 LYS A CA 8
ATOM 13339 C C . LYS A 1 98 ? 12.027 -1.555 -0.228 1.00 0.00 98 LYS A C 8
ATOM 13340 O O . LYS A 1 98 ? 11.837 -1.439 -1.438 1.00 0.00 98 LYS A O 8
ATOM 13359 N N . GLN A 1 99 ? 11.958 -2.746 0.380 1.00 0.00 99 GLN A N 8
ATOM 13360 C CA . GLN A 1 99 ? 11.696 -4.020 -0.320 1.00 0.00 99 GLN A CA 8
ATOM 13361 C C . GLN A 1 99 ? 10.222 -4.477 -0.186 1.00 0.00 99 GLN A C 8
ATOM 13362 O O . GLN A 1 99 ? 9.566 -4.116 0.796 1.00 0.00 99 GLN A O 8
ATOM 13376 N N . PRO A 1 100 ? 9.706 -5.316 -1.112 1.00 0.00 100 PRO A N 8
ATOM 13377 C CA . PRO A 1 100 ? 8.493 -6.108 -0.896 1.00 0.00 100 PRO A CA 8
ATOM 13378 C C . PRO A 1 100 ? 8.741 -7.195 0.156 1.00 0.00 100 PRO A C 8
ATOM 13379 O O . PRO A 1 100 ? 9.879 -7.551 0.464 1.00 0.00 100 PRO A O 8
ATOM 13390 N N . GLN A 1 101 ? 7.640 -7.696 0.722 1.00 0.00 101 GLN A N 8
ATOM 13391 C CA . GLN A 1 101 ? 7.624 -8.560 1.909 1.00 0.00 101 GLN A CA 8
ATOM 13392 C C . GLN A 1 101 ? 6.220 -9.138 2.165 1.00 0.00 101 GLN A C 8
ATOM 13393 O O . GLN A 1 101 ? 6.111 -10.346 2.373 1.00 0.00 101 GLN A O 8
ATOM 13407 N N . TYR A 1 102 ? 5.143 -8.333 2.065 1.00 0.00 102 TYR A N 8
ATOM 13408 C CA . TYR A 1 102 ? 3.752 -8.853 2.129 1.00 0.00 102 TYR A CA 8
ATOM 13409 C C . TYR A 1 102 ? 3.000 -8.907 0.779 1.00 0.00 102 TYR A C 8
ATOM 13410 O O . TYR A 1 102 ? 1.779 -9.078 0.749 1.00 0.00 102 TYR A O 8
ATOM 13428 N N . ILE A 1 103 ? 3.712 -8.812 -0.351 1.00 0.00 103 ILE A N 8
ATOM 13429 C CA . ILE A 1 103 ? 3.181 -9.176 -1.685 1.00 0.00 103 ILE A CA 8
ATOM 13430 C C . ILE A 1 103 ? 3.865 -10.480 -2.151 1.00 0.00 103 ILE A C 8
ATOM 13431 O O . ILE A 1 103 ? 5.084 -10.613 -2.030 1.00 0.00 103 ILE A O 8
ATOM 13447 N N . ILE A 1 104 ? 3.101 -11.423 -2.710 1.00 0.00 104 ILE A N 8
ATOM 13448 C CA . ILE A 1 104 ? 3.586 -12.683 -3.321 1.00 0.00 104 ILE A CA 8
ATOM 13449 C C . ILE A 1 104 ? 3.111 -12.766 -4.787 1.00 0.00 104 ILE A C 8
ATOM 13450 O O . ILE A 1 104 ? 2.009 -12.334 -5.108 1.00 0.00 104 ILE A O 8
ATOM 13466 N N . SER A 1 105 ? 3.905 -13.314 -5.705 1.00 0.00 105 SER A N 8
ATOM 13467 C CA . SER A 1 105 ? 3.563 -13.463 -7.125 1.00 0.00 105 SER A CA 8
ATOM 13468 C C . SER A 1 105 ? 3.006 -14.866 -7.452 1.00 0.00 105 SER A C 8
ATOM 13469 O O . SER A 1 105 ? 3.464 -15.879 -6.915 1.00 0.00 105 SER A O 8
ATOM 13477 N N . VAL A 1 106 ? 2.016 -14.929 -8.354 1.00 0.00 106 VAL A N 8
ATOM 13478 C CA . VAL A 1 106 ? 1.368 -16.167 -8.839 1.00 0.00 106 VAL A CA 8
ATOM 13479 C C . VAL A 1 106 ? 1.449 -16.225 -10.370 1.00 0.00 106 VAL A C 8
ATOM 13480 O O . VAL A 1 106 ? 0.705 -15.536 -11.072 1.00 0.00 106 VAL A O 8
ATOM 13493 N N . ARG A 1 107 ? 2.393 -17.036 -10.875 1.00 0.00 107 ARG A N 8
ATOM 13494 C CA . ARG A 1 107 ? 2.629 -17.381 -12.296 1.00 0.00 107 ARG A CA 8
ATOM 13495 C C . ARG A 1 107 ? 3.048 -16.203 -13.205 1.00 0.00 107 ARG A C 8
ATOM 13496 O O . ARG A 1 107 ? 3.151 -16.367 -14.422 1.00 0.00 107 ARG A O 8
ATOM 13517 N N . GLY A 1 108 ? 3.234 -15.000 -12.645 1.00 0.00 108 GLY A N 8
ATOM 13518 C CA . GLY A 1 108 ? 3.345 -13.740 -13.401 1.00 0.00 108 GLY A CA 8
ATOM 13519 C C . GLY A 1 108 ? 1.996 -13.222 -13.927 1.00 0.00 108 GLY A C 8
ATOM 13520 O O . GLY A 1 108 ? 1.972 -12.360 -14.804 1.00 0.00 108 GLY A O 8
ATOM 13524 N N . ILE A 1 109 ? 0.878 -13.768 -13.429 1.00 0.00 109 ILE A N 8
ATOM 13525 C CA . ILE A 1 109 ? -0.498 -13.494 -13.900 1.00 0.00 109 ILE A CA 8
ATOM 13526 C C . ILE A 1 109 ? -1.307 -12.777 -12.808 1.00 0.00 109 ILE A C 8
ATOM 13527 O O . ILE A 1 109 ? -1.913 -11.740 -13.090 1.00 0.00 109 ILE A O 8
ATOM 13543 N N . GLY A 1 110 ? -1.307 -13.305 -11.574 1.00 0.00 110 GLY A N 8
ATOM 13544 C CA . GLY A 1 110 ? -1.888 -12.657 -10.399 1.00 0.00 110 GLY A CA 8
ATOM 13545 C C . GLY A 1 110 ? -0.833 -12.362 -9.335 1.00 0.00 110 GLY A C 8
ATOM 13546 O O . GLY A 1 110 ? 0.204 -13.025 -9.275 1.00 0.00 110 GLY A O 8
ATOM 13550 N N . TYR A 1 111 ? -1.102 -11.396 -8.458 1.00 0.00 111 TYR A N 8
ATOM 13551 C CA . TYR A 1 111 ? -0.224 -11.070 -7.324 1.00 0.00 111 TYR A CA 8
ATOM 13552 C C . TYR A 1 111 ? -1.019 -10.999 -6.019 1.00 0.00 111 TYR A C 8
ATOM 13553 O O . TYR A 1 111 ? -1.891 -10.156 -5.824 1.00 0.00 111 TYR A O 8
ATOM 13571 N N . LYS A 1 112 ? -0.716 -11.934 -5.130 1.00 0.00 112 LYS A N 8
ATOM 13572 C CA . LYS A 1 112 ? -1.366 -12.123 -3.837 1.00 0.00 112 LYS A CA 8
ATOM 13573 C C . LYS A 1 112 ? -0.900 -11.055 -2.836 1.00 0.00 112 LYS A C 8
ATOM 13574 O O . LYS A 1 112 ? 0.298 -10.825 -2.656 1.00 0.00 112 LYS A O 8
ATOM 13593 N N . LEU A 1 113 ? -1.857 -10.430 -2.160 1.00 0.00 113 LEU A N 8
ATOM 13594 C CA . LEU A 1 113 ? -1.649 -9.379 -1.161 1.00 0.00 113 LEU A CA 8
ATOM 13595 C C . LEU A 1 113 ? -2.677 -9.543 -0.031 1.00 0.00 113 LEU A C 8
ATOM 13596 O O . LEU A 1 113 ? -3.663 -10.265 -0.178 1.00 0.00 113 LEU A O 8
ATOM 13612 N N . GLU A 1 114 ? -2.480 -8.833 1.078 1.00 0.00 114 GLU A N 8
ATOM 13613 C CA . GLU A 1 114 ? -3.437 -8.790 2.195 1.00 0.00 114 GLU A CA 8
ATOM 13614 C C . GLU A 1 114 ? -3.528 -7.407 2.871 1.00 0.00 114 GLU A C 8
ATOM 13615 O O . GLU A 1 114 ? -2.616 -6.583 2.763 1.00 0.00 114 GLU A O 8
ATOM 13627 N N . TYR A 1 115 ? -4.659 -7.165 3.553 1.00 0.00 115 TYR A N 8
ATOM 13628 C CA . TYR A 1 115 ? -4.979 -5.945 4.318 1.00 0.00 115 TYR A CA 8
ATOM 13629 C C . TYR A 1 115 ? -4.390 -5.997 5.744 1.00 0.00 115 TYR A C 8
ATOM 13630 O O . TYR A 1 115 ? -3.661 -5.053 6.130 1.00 0.00 115 TYR A O 8
ATOM 13649 N N . GLY A 1 11 ? -13.300 19.919 -4.186 1.00 0.00 11 GLY A N 9
ATOM 13650 C CA . GLY A 1 11 ? -12.990 21.365 -4.267 1.00 0.00 11 GLY A CA 9
ATOM 13651 C C . GLY A 1 11 ? -12.264 21.860 -3.022 1.00 0.00 11 GLY A C 9
ATOM 13652 O O . GLY A 1 11 ? -12.471 21.342 -1.923 1.00 0.00 11 GLY A O 9
ATOM 13656 N N . SER A 1 12 ? -11.413 22.875 -3.173 1.00 0.00 12 SER A N 9
ATOM 13657 C CA . SER A 1 12 ? -10.543 23.425 -2.116 1.00 0.00 12 SER A CA 9
ATOM 13658 C C . SER A 1 12 ? -9.944 24.794 -2.514 1.00 0.00 12 SER A C 9
ATOM 13659 O O . SER A 1 12 ? -9.867 25.127 -3.703 1.00 0.00 12 SER A O 9
ATOM 13667 N N . GLU A 1 13 ? -9.523 25.596 -1.526 1.00 0.00 13 GLU A N 9
ATOM 13668 C CA . GLU A 1 13 ? -8.898 26.917 -1.742 1.00 0.00 13 GLU A CA 9
ATOM 13669 C C . GLU A 1 13 ? -7.361 26.829 -1.854 1.00 0.00 13 GLU A C 9
ATOM 13670 O O . GLU A 1 13 ? -6.715 27.733 -2.393 1.00 0.00 13 GLU A O 9
ATOM 13682 N N . GLU A 1 14 ? -6.775 25.749 -1.334 1.00 0.00 14 GLU A N 9
ATOM 13683 C CA . GLU A 1 14 ? -5.341 25.461 -1.268 1.00 0.00 14 GLU A CA 9
ATOM 13684 C C . GLU A 1 14 ? -4.749 25.021 -2.631 1.00 0.00 14 GLU A C 9
ATOM 13685 O O . GLU A 1 14 ? -5.474 24.805 -3.608 1.00 0.00 14 GLU A O 9
ATOM 13697 N N . VAL A 1 15 ? -3.417 24.867 -2.692 1.00 0.00 15 VAL A N 9
ATOM 13698 C CA . VAL A 1 15 ? -2.664 24.360 -3.866 1.00 0.00 15 VAL A CA 9
ATOM 13699 C C . VAL A 1 15 ? -2.739 22.814 -3.978 1.00 0.00 15 VAL A C 9
ATOM 13700 O O . VAL A 1 15 ? -3.749 22.214 -3.611 1.00 0.00 15 VAL A O 9
ATOM 13713 N N . SER A 1 16 ? -1.702 22.146 -4.499 1.00 0.00 16 SER A N 9
ATOM 13714 C CA . SER A 1 16 ? -1.607 20.693 -4.740 1.00 0.00 16 SER A CA 9
ATOM 13715 C C . SER A 1 16 ? -1.453 19.843 -3.451 1.00 0.00 16 SER A C 9
ATOM 13716 O O . SER A 1 16 ? -0.494 19.086 -3.279 1.00 0.00 16 SER A O 9
ATOM 13724 N N . GLU A 1 17 ? -2.418 19.955 -2.529 1.00 0.00 17 GLU A N 9
ATOM 13725 C CA . GLU A 1 17 ? -2.458 19.221 -1.256 1.00 0.00 17 GLU A CA 9
ATOM 13726 C C . GLU A 1 17 ? -2.537 17.687 -1.453 1.00 0.00 17 GLU A C 9
ATOM 13727 O O . GLU A 1 17 ? -3.186 17.227 -2.404 1.00 0.00 17 GLU A O 9
ATOM 13739 N N . PRO A 1 18 ? -1.933 16.886 -0.548 1.00 0.00 18 PRO A N 9
ATOM 13740 C CA . PRO A 1 18 ? -2.002 15.426 -0.575 1.00 0.00 18 PRO A CA 9
ATOM 13741 C C . PRO A 1 18 ? -3.399 14.904 -0.196 1.00 0.00 18 PRO A C 9
ATOM 13742 O O . PRO A 1 18 ? -4.219 15.625 0.378 1.00 0.00 18 PRO A O 9
ATOM 13753 N N . GLY A 1 19 ? -3.646 13.626 -0.503 1.00 0.00 19 GLY A N 9
ATOM 13754 C CA . GLY A 1 19 ? -4.844 12.872 -0.110 1.00 0.00 19 GLY A CA 9
ATOM 13755 C C . GLY A 1 19 ? -4.523 11.800 0.932 1.00 0.00 19 GLY A C 9
ATOM 13756 O O . GLY A 1 19 ? -3.393 11.321 1.017 1.00 0.00 19 GLY A O 9
ATOM 13760 N N . ASP A 1 20 ? -5.514 11.370 1.710 1.00 0.00 20 ASP A N 9
ATOM 13761 C CA . ASP A 1 20 ? -5.340 10.394 2.793 1.00 0.00 20 ASP A CA 9
ATOM 13762 C C . ASP A 1 20 ? -6.564 9.453 2.878 1.00 0.00 20 ASP A C 9
ATOM 13763 O O . ASP A 1 20 ? -7.696 9.912 2.693 1.00 0.00 20 ASP A O 9
ATOM 13772 N N . ALA A 1 21 ? -6.367 8.165 3.205 1.00 0.00 21 ALA A N 9
ATOM 13773 C CA . ALA A 1 21 ? -7.451 7.176 3.312 1.00 0.00 21 ALA A CA 9
ATOM 13774 C C . ALA A 1 21 ? -7.044 5.907 4.094 1.00 0.00 21 ALA A C 9
ATOM 13775 O O . ALA A 1 21 ? -6.695 4.873 3.520 1.00 0.00 21 ALA A O 9
ATOM 13782 N N . ASN A 1 22 ? -7.141 5.975 5.427 1.00 0.00 22 ASN A N 9
ATOM 13783 C CA . ASN A 1 22 ? -7.056 4.836 6.354 1.00 0.00 22 ASN A CA 9
ATOM 13784 C C . ASN A 1 22 ? -5.722 4.058 6.244 1.00 0.00 22 ASN A C 9
ATOM 13785 O O . ASN A 1 22 ? -4.728 4.456 6.856 1.00 0.00 22 ASN A O 9
ATOM 13796 N N . ILE A 1 23 ? -5.688 2.943 5.496 1.00 0.00 23 ILE A N 9
ATOM 13797 C CA . ILE A 1 23 ? -4.502 2.073 5.336 1.00 0.00 23 ILE A CA 9
ATOM 13798 C C . ILE A 1 23 ? -3.550 2.583 4.233 1.00 0.00 23 ILE A C 9
ATOM 13799 O O . ILE A 1 23 ? -2.414 2.117 4.145 1.00 0.00 23 ILE A O 9
ATOM 13815 N N . PHE A 1 24 ? -3.963 3.567 3.423 1.00 0.00 24 PHE A N 9
ATOM 13816 C CA . PHE A 1 24 ? -3.123 4.219 2.424 1.00 0.00 24 PHE A CA 9
ATOM 13817 C C . PHE A 1 24 ? -3.155 5.754 2.510 1.00 0.00 24 PHE A C 9
ATOM 13818 O O . PHE A 1 24 ? -4.036 6.360 3.127 1.00 0.00 24 PHE A O 9
ATOM 13835 N N . ARG A 1 25 ? -2.159 6.389 1.883 1.00 0.00 25 ARG A N 9
ATOM 13836 C CA . ARG A 1 25 ? -1.955 7.843 1.869 1.00 0.00 25 ARG A CA 9
ATOM 13837 C C . ARG A 1 25 ? -1.342 8.256 0.530 1.00 0.00 25 ARG A C 9
ATOM 13838 O O . ARG A 1 25 ? -0.451 7.570 0.046 1.00 0.00 25 ARG A O 9
ATOM 13859 N N . VAL A 1 26 ? -1.825 9.333 -0.080 1.00 0.00 26 VAL A N 9
ATOM 13860 C CA . VAL A 1 26 ? -1.482 9.717 -1.469 1.00 0.00 26 VAL A CA 9
ATOM 13861 C C . VAL A 1 26 ? -0.700 11.032 -1.488 1.00 0.00 26 VAL A C 9
ATOM 13862 O O . VAL A 1 26 ? -1.162 12.030 -0.937 1.00 0.00 26 VAL A O 9
ATOM 13875 N N . ASP A 1 27 ? 0.455 11.053 -2.159 1.00 0.00 27 ASP A N 9
ATOM 13876 C CA . ASP A 1 27 ? 1.257 12.266 -2.359 1.00 0.00 27 ASP A CA 9
ATOM 13877 C C . ASP A 1 27 ? 1.041 12.837 -3.770 1.00 0.00 27 ASP A C 9
ATOM 13878 O O . ASP A 1 27 ? 1.377 12.199 -4.770 1.00 0.00 27 ASP A O 9
ATOM 13887 N N . LYS A 1 28 ? 0.475 14.047 -3.850 1.00 0.00 28 LYS A N 9
ATOM 13888 C CA . LYS A 1 28 ? 0.088 14.678 -5.121 1.00 0.00 28 LYS A CA 9
ATOM 13889 C C . LYS A 1 28 ? 1.240 15.445 -5.810 1.00 0.00 28 LYS A C 9
ATOM 13890 O O . LYS A 1 28 ? 1.257 15.550 -7.038 1.00 0.00 28 LYS A O 9
ATOM 13909 N N . ASP A 1 29 ? 2.212 15.958 -5.046 1.00 0.00 29 ASP A N 9
ATOM 13910 C CA . ASP A 1 29 ? 3.337 16.749 -5.572 1.00 0.00 29 ASP A CA 9
ATOM 13911 C C . ASP A 1 29 ? 4.372 15.874 -6.301 1.00 0.00 29 ASP A C 9
ATOM 13912 O O . ASP A 1 29 ? 4.793 16.200 -7.411 1.00 0.00 29 ASP A O 9
ATOM 13921 N N . SER A 1 30 ? 4.767 14.753 -5.694 1.00 0.00 30 SER A N 9
ATOM 13922 C CA . SER A 1 30 ? 5.711 13.782 -6.267 1.00 0.00 30 SER A CA 9
ATOM 13923 C C . SER A 1 30 ? 4.998 12.626 -7.009 1.00 0.00 30 SER A C 9
ATOM 13924 O O . SER A 1 30 ? 5.647 11.873 -7.741 1.00 0.00 30 SER A O 9
ATOM 13932 N N . ARG A 1 31 ? 3.664 12.502 -6.855 1.00 0.00 31 ARG A N 9
ATOM 13933 C CA . ARG A 1 31 ? 2.769 11.607 -7.616 1.00 0.00 31 ARG A CA 9
ATOM 13934 C C . ARG A 1 31 ? 2.987 10.136 -7.198 1.00 0.00 31 ARG A C 9
ATOM 13935 O O . ARG A 1 31 ? 3.423 9.300 -7.992 1.00 0.00 31 ARG A O 9
ATOM 13956 N N . GLU A 1 32 ? 2.734 9.838 -5.916 1.00 0.00 32 GLU A N 9
ATOM 13957 C CA . GLU A 1 32 ? 3.089 8.578 -5.232 1.00 0.00 32 GLU A CA 9
ATOM 13958 C C . GLU A 1 32 ? 1.936 8.062 -4.343 1.00 0.00 32 GLU A C 9
ATOM 13959 O O . GLU A 1 32 ? 0.991 8.806 -4.075 1.00 0.00 32 GLU A O 9
ATOM 13971 N N . VAL A 1 33 ? 2.029 6.820 -3.839 1.00 0.00 33 VAL A N 9
ATOM 13972 C CA . VAL A 1 33 ? 1.059 6.262 -2.871 1.00 0.00 33 VAL A CA 9
ATOM 13973 C C . VAL A 1 33 ? 1.735 5.345 -1.846 1.00 0.00 33 VAL A C 9
ATOM 13974 O O . VAL A 1 33 ? 2.549 4.481 -2.165 1.00 0.00 33 VAL A O 9
ATOM 13987 N N . TYR A 1 34 ? 1.403 5.567 -0.578 1.00 0.00 34 TYR A N 9
ATOM 13988 C CA . TYR A 1 34 ? 1.956 4.874 0.577 1.00 0.00 34 TYR A CA 9
ATOM 13989 C C . TYR A 1 34 ? 0.919 3.874 1.095 1.00 0.00 34 TYR A C 9
ATOM 13990 O O . TYR A 1 34 ? -0.255 4.217 1.222 1.00 0.00 34 TYR A O 9
ATOM 14008 N N . MET A 1 35 ? 1.352 2.661 1.429 1.00 0.00 35 MET A N 9
ATOM 14009 C CA . MET A 1 35 ? 0.621 1.696 2.249 1.00 0.00 35 MET A CA 9
ATOM 14010 C C . MET A 1 35 ? 1.164 1.772 3.683 1.00 0.00 35 MET A C 9
ATOM 14011 O O . MET A 1 35 ? 2.326 2.119 3.892 1.00 0.00 35 MET A O 9
ATOM 14025 N N . HIS A 1 36 ? 0.356 1.416 4.678 1.00 0.00 36 HIS A N 9
ATOM 14026 C CA . HIS A 1 36 ? 0.705 1.489 6.106 1.00 0.00 36 HIS A CA 9
ATOM 14027 C C . HIS A 1 36 ? 2.042 0.797 6.491 1.00 0.00 36 HIS A C 9
ATOM 14028 O O . HIS A 1 36 ? 2.694 1.202 7.457 1.00 0.00 36 HIS A O 9
ATOM 14042 N N . GLU A 1 37 ? 2.467 -0.213 5.719 1.00 0.00 37 GLU A N 9
ATOM 14043 C CA . GLU A 1 37 ? 3.734 -0.939 5.899 1.00 0.00 37 GLU A CA 9
ATOM 14044 C C . GLU A 1 37 ? 4.878 -0.439 4.989 1.00 0.00 37 GLU A C 9
ATOM 14045 O O . GLU A 1 37 ? 6.040 -0.690 5.318 1.00 0.00 37 GLU A O 9
ATOM 14057 N N . LYS A 1 38 ? 4.603 0.243 3.857 1.00 0.00 38 LYS A N 9
ATOM 14058 C CA . LYS A 1 38 ? 5.601 0.499 2.790 1.00 0.00 38 LYS A CA 9
ATOM 14059 C C . LYS A 1 38 ? 5.187 1.546 1.717 1.00 0.00 38 LYS A C 9
ATOM 14060 O O . LYS A 1 38 ? 4.014 1.664 1.372 1.00 0.00 38 LYS A O 9
ATOM 14079 N N . LYS A 1 39 ? 6.148 2.276 1.131 1.00 0.00 39 LYS A N 9
ATOM 14080 C CA . LYS A 1 39 ? 5.932 3.373 0.151 1.00 0.00 39 LYS A CA 9
ATOM 14081 C C . LYS A 1 39 ? 6.222 2.974 -1.320 1.00 0.00 39 LYS A C 9
ATOM 14082 O O . LYS A 1 39 ? 7.276 2.402 -1.589 1.00 0.00 39 LYS A O 9
ATOM 14101 N N . LEU A 1 40 ? 5.346 3.318 -2.282 1.00 0.00 40 LEU A N 9
ATOM 14102 C CA . LEU A 1 40 ? 5.596 3.134 -3.732 1.00 0.00 40 LEU A CA 9
ATOM 14103 C C . LEU A 1 40 ? 5.162 4.343 -4.581 1.00 0.00 40 LEU A C 9
ATOM 14104 O O . LEU A 1 40 ? 4.357 5.177 -4.168 1.00 0.00 40 LEU A O 9
ATOM 14120 N N . ASP A 1 41 ? 5.718 4.444 -5.785 1.00 0.00 41 ASP A N 9
ATOM 14121 C CA . ASP A 1 41 ? 5.730 5.676 -6.586 1.00 0.00 41 ASP A CA 9
ATOM 14122 C C . ASP A 1 41 ? 5.556 5.407 -8.092 1.00 0.00 41 ASP A C 9
ATOM 14123 O O . ASP A 1 41 ? 6.228 6.008 -8.933 1.00 0.00 41 ASP A O 9
ATOM 14132 N N . LEU A 1 42 ? 4.655 4.476 -8.434 1.00 0.00 42 LEU A N 9
ATOM 14133 C CA . LEU A 1 42 ? 4.241 4.210 -9.821 1.00 0.00 42 LEU A CA 9
ATOM 14134 C C . LEU A 1 42 ? 3.301 5.317 -10.354 1.00 0.00 42 LEU A C 9
ATOM 14135 O O . LEU A 1 42 ? 3.106 6.355 -9.717 1.00 0.00 42 LEU A O 9
ATOM 14151 N N . THR A 1 43 ? 2.752 5.115 -11.555 1.00 0.00 43 THR A N 9
ATOM 14152 C CA . THR A 1 43 ? 2.092 6.162 -12.362 1.00 0.00 43 THR A CA 9
ATOM 14153 C C . THR A 1 43 ? 0.642 6.305 -11.917 1.00 0.00 43 THR A C 9
ATOM 14154 O O . THR A 1 43 ? 0.103 5.386 -11.314 1.00 0.00 43 THR A O 9
ATOM 14165 N N . ARG A 1 44 ? -0.014 7.434 -12.200 1.00 0.00 44 ARG A N 9
ATOM 14166 C CA . ARG A 1 44 ? -1.333 7.784 -11.642 1.00 0.00 44 ARG A CA 9
ATOM 14167 C C . ARG A 1 44 ? -2.387 6.665 -11.741 1.00 0.00 44 ARG A C 9
ATOM 14168 O O . ARG A 1 44 ? -3.094 6.397 -10.772 1.00 0.00 44 ARG A O 9
ATOM 14189 N N . ALA A 1 45 ? -2.468 5.970 -12.879 1.00 0.00 45 ALA A N 9
ATOM 14190 C CA . ALA A 1 45 ? -3.370 4.825 -13.053 1.00 0.00 45 ALA A CA 9
ATOM 14191 C C . ALA A 1 45 ? -2.972 3.625 -12.168 1.00 0.00 45 ALA A C 9
ATOM 14192 O O . ALA A 1 45 ? -3.841 3.028 -11.534 1.00 0.00 45 ALA A O 9
ATOM 14199 N N . GLU A 1 46 ? -1.676 3.317 -12.051 1.00 0.00 46 GLU A N 9
ATOM 14200 C CA . GLU A 1 46 ? -1.146 2.229 -11.229 1.00 0.00 46 GLU A CA 9
ATOM 14201 C C . GLU A 1 46 ? -1.353 2.491 -9.735 1.00 0.00 46 GLU A C 9
ATOM 14202 O O . GLU A 1 46 ? -1.725 1.605 -8.964 1.00 0.00 46 GLU A O 9
ATOM 14214 N N . TYR A 1 47 ? -1.182 3.753 -9.356 1.00 0.00 47 TYR A N 9
ATOM 14215 C CA . TYR A 1 47 ? -1.626 4.285 -8.069 1.00 0.00 47 TYR A CA 9
ATOM 14216 C C . TYR A 1 47 ? -3.123 4.005 -7.854 1.00 0.00 47 TYR A C 9
ATOM 14217 O O . TYR A 1 47 ? -3.452 3.387 -6.840 1.00 0.00 47 TYR A O 9
ATOM 14235 N N . GLU A 1 48 ? -4.000 4.396 -8.792 1.00 0.00 48 GLU A N 9
ATOM 14236 C CA . GLU A 1 48 ? -5.449 4.175 -8.691 1.00 0.00 48 GLU A CA 9
ATOM 14237 C C . GLU A 1 48 ? -5.781 2.706 -8.390 1.00 0.00 48 GLU A C 9
ATOM 14238 O O . GLU A 1 48 ? -6.580 2.417 -7.497 1.00 0.00 48 GLU A O 9
ATOM 14250 N N . ILE A 1 49 ? -5.145 1.765 -9.103 1.00 0.00 49 ILE A N 9
ATOM 14251 C CA . ILE A 1 49 ? -5.370 0.330 -8.849 1.00 0.00 49 ILE A CA 9
ATOM 14252 C C . ILE A 1 49 ? -4.905 -0.064 -7.457 1.00 0.00 49 ILE A C 9
ATOM 14253 O O . ILE A 1 49 ? -5.663 -0.721 -6.757 1.00 0.00 49 ILE A O 9
ATOM 14269 N N . LEU A 1 50 ? -3.671 0.273 -7.069 1.00 0.00 50 LEU A N 9
ATOM 14270 C CA . LEU A 1 50 ? -3.086 -0.242 -5.829 1.00 0.00 50 LEU A CA 9
ATOM 14271 C C . LEU A 1 50 ? -3.732 0.405 -4.584 1.00 0.00 50 LEU A C 9
ATOM 14272 O O . LEU A 1 50 ? -3.984 -0.278 -3.594 1.00 0.00 50 LEU A O 9
ATOM 14288 N N . SER A 1 51 ? -4.107 1.685 -4.636 1.00 0.00 51 SER A N 9
ATOM 14289 C CA . SER A 1 51 ? -4.947 2.302 -3.600 1.00 0.00 51 SER A CA 9
ATOM 14290 C C . SER A 1 51 ? -6.339 1.657 -3.510 1.00 0.00 51 SER A C 9
ATOM 14291 O O . SER A 1 51 ? -6.766 1.297 -2.407 1.00 0.00 51 SER A O 9
ATOM 14299 N N . LEU A 1 52 ? -7.025 1.422 -4.642 1.00 0.00 52 LEU A N 9
ATOM 14300 C CA . LEU A 1 52 ? -8.307 0.714 -4.631 1.00 0.00 52 LEU A CA 9
ATOM 14301 C C . LEU A 1 52 ? -8.138 -0.712 -4.103 1.00 0.00 52 LEU A C 9
ATOM 14302 O O . LEU A 1 52 ? -8.953 -1.144 -3.303 1.00 0.00 52 LEU A O 9
ATOM 14318 N N . LEU A 1 53 ? -7.067 -1.416 -4.480 1.00 0.00 53 LEU A N 9
ATOM 14319 C CA . LEU A 1 53 ? -6.722 -2.763 -4.017 1.00 0.00 53 LEU A CA 9
ATOM 14320 C C . LEU A 1 53 ? -6.610 -2.815 -2.489 1.00 0.00 53 LEU A C 9
ATOM 14321 O O . LEU A 1 53 ? -7.227 -3.668 -1.855 1.00 0.00 53 LEU A O 9
ATOM 14337 N N . ILE A 1 54 ? -5.875 -1.878 -1.882 1.00 0.00 54 ILE A N 9
ATOM 14338 C CA . ILE A 1 54 ? -5.813 -1.749 -0.414 1.00 0.00 54 ILE A CA 9
ATOM 14339 C C . ILE A 1 54 ? -7.207 -1.449 0.171 1.00 0.00 54 ILE A C 9
ATOM 14340 O O . ILE A 1 54 ? -7.578 -2.041 1.183 1.00 0.00 54 ILE A O 9
ATOM 14356 N N . SER A 1 55 ? -8.003 -0.593 -0.473 1.00 0.00 55 SER A N 9
ATOM 14357 C CA . SER A 1 55 ? -9.378 -0.293 -0.040 1.00 0.00 55 SER A CA 9
ATOM 14358 C C . SER A 1 55 ? -10.341 -1.509 -0.098 1.00 0.00 55 SER A C 9
ATOM 14359 O O . SER A 1 55 ? -11.095 -1.747 0.851 1.00 0.00 55 SER A O 9
ATOM 14367 N N . LYS A 1 56 ? -10.316 -2.306 -1.182 1.00 0.00 56 LYS A N 9
ATOM 14368 C CA . LYS A 1 56 ? -11.163 -3.502 -1.369 1.00 0.00 56 LYS A CA 9
ATOM 14369 C C . LYS A 1 56 ? -10.602 -4.774 -0.701 1.00 0.00 56 LYS A C 9
ATOM 14370 O O . LYS A 1 56 ? -11.314 -5.777 -0.615 1.00 0.00 56 LYS A O 9
ATOM 14389 N N . LYS A 1 57 ? -9.345 -4.706 -0.241 1.00 0.00 57 LYS A N 9
ATOM 14390 C CA . LYS A 1 57 ? -8.512 -5.700 0.462 1.00 0.00 57 LYS A CA 9
ATOM 14391 C C . LYS A 1 57 ? -7.617 -6.477 -0.521 1.00 0.00 57 LYS A C 9
ATOM 14392 O O . LYS A 1 57 ? -7.952 -6.640 -1.698 1.00 0.00 57 LYS A O 9
ATOM 14411 N N . GLY A 1 58 ? -6.468 -6.952 -0.016 1.00 0.00 58 GLY A N 9
ATOM 14412 C CA . GLY A 1 58 ? -5.294 -7.322 -0.815 1.00 0.00 58 GLY A CA 9
ATOM 14413 C C . GLY A 1 58 ? -5.572 -8.295 -1.963 1.00 0.00 58 GLY A C 9
ATOM 14414 O O . GLY A 1 58 ? -5.276 -7.956 -3.109 1.00 0.00 58 GLY A O 9
ATOM 14418 N N . TYR A 1 59 ? -6.156 -9.466 -1.676 1.00 0.00 59 TYR A N 9
ATOM 14419 C CA . TYR A 1 59 ? -6.653 -10.419 -2.672 1.00 0.00 59 TYR A CA 9
ATOM 14420 C C . TYR A 1 59 ? -5.517 -10.870 -3.614 1.00 0.00 59 TYR A C 9
ATOM 14421 O O . TYR A 1 59 ? -4.345 -10.896 -3.232 1.00 0.00 59 TYR A O 9
ATOM 14439 N N . VAL A 1 60 ? -5.860 -11.244 -4.839 1.00 0.00 60 VAL A N 9
ATOM 14440 C CA . VAL A 1 60 ? -4.906 -11.448 -5.933 1.00 0.00 60 VAL A CA 9
ATOM 14441 C C . VAL A 1 60 ? -5.116 -10.392 -7.028 1.00 0.00 60 VAL A C 9
ATOM 14442 O O . VAL A 1 60 ? -6.232 -10.130 -7.473 1.00 0.00 60 VAL A O 9
ATOM 14455 N N . PHE A 1 61 ? -4.011 -9.733 -7.376 1.00 0.00 61 PHE A N 9
ATOM 14456 C CA . PHE A 1 61 ? -3.908 -8.527 -8.193 1.00 0.00 61 PHE A CA 9
ATOM 14457 C C . PHE A 1 61 ? -3.486 -8.928 -9.617 1.00 0.00 61 PHE A C 9
ATOM 14458 O O . PHE A 1 61 ? -2.348 -9.338 -9.843 1.00 0.00 61 PHE A O 9
ATOM 14475 N N . SER A 1 62 ? -4.436 -8.881 -10.553 1.00 0.00 62 SER A N 9
ATOM 14476 C CA . SER A 1 62 ? -4.456 -9.709 -11.778 1.00 0.00 62 SER A CA 9
ATOM 14477 C C . SER A 1 62 ? -4.763 -8.911 -13.050 1.00 0.00 62 SER A C 9
ATOM 14478 O O . SER A 1 62 ? -5.436 -7.892 -12.968 1.00 0.00 62 SER A O 9
ATOM 14486 N N . ARG A 1 63 ? -4.401 -9.430 -14.236 1.00 0.00 63 ARG A N 9
ATOM 14487 C CA . ARG A 1 63 ? -4.696 -8.842 -15.563 1.00 0.00 63 ARG A CA 9
ATOM 14488 C C . ARG A 1 63 ? -6.111 -8.239 -15.696 1.00 0.00 63 ARG A C 9
ATOM 14489 O O . ARG A 1 63 ? -6.246 -7.064 -16.033 1.00 0.00 63 ARG A O 9
ATOM 14510 N N . GLU A 1 64 ? -7.154 -9.015 -15.377 1.00 0.00 64 GLU A N 9
ATOM 14511 C CA . GLU A 1 64 ? -8.555 -8.568 -15.449 1.00 0.00 64 GLU A CA 9
ATOM 14512 C C . GLU A 1 64 ? -8.846 -7.435 -14.449 1.00 0.00 64 GLU A C 9
ATOM 14513 O O . GLU A 1 64 ? -9.276 -6.351 -14.831 1.00 0.00 64 GLU A O 9
ATOM 14525 N N . SER A 1 65 ? -8.571 -7.661 -13.165 1.00 0.00 65 SER A N 9
ATOM 14526 C CA . SER A 1 65 ? -8.785 -6.672 -12.092 1.00 0.00 65 SER A CA 9
ATOM 14527 C C . SER A 1 65 ? -8.026 -5.358 -12.351 1.00 0.00 65 SER A C 9
ATOM 14528 O O . SER A 1 65 ? -8.562 -4.265 -12.168 1.00 0.00 65 SER A O 9
ATOM 14536 N N . ILE A 1 66 ? -6.787 -5.458 -12.840 1.00 0.00 66 ILE A N 9
ATOM 14537 C CA . ILE A 1 66 ? -5.963 -4.323 -13.303 1.00 0.00 66 ILE A CA 9
ATOM 14538 C C . ILE A 1 66 ? -6.636 -3.538 -14.436 1.00 0.00 66 ILE A C 9
ATOM 14539 O O . ILE A 1 66 ? -6.771 -2.318 -14.348 1.00 0.00 66 ILE A O 9
ATOM 14555 N N . ALA A 1 67 ? -7.071 -4.231 -15.485 1.00 0.00 67 ALA A N 9
ATOM 14556 C CA . ALA A 1 67 ? -7.779 -3.660 -16.630 1.00 0.00 67 ALA A CA 9
ATOM 14557 C C . ALA A 1 67 ? -9.137 -3.059 -16.231 1.00 0.00 67 ALA A C 9
ATOM 14558 O O . ALA A 1 67 ? -9.634 -2.170 -16.918 1.00 0.00 67 ALA A O 9
ATOM 14565 N N . ILE A 1 68 ? -9.721 -3.511 -15.116 1.00 0.00 68 ILE A N 9
ATOM 14566 C CA . ILE A 1 68 ? -10.934 -2.917 -14.537 1.00 0.00 68 ILE A CA 9
ATOM 14567 C C . ILE A 1 68 ? -10.608 -1.632 -13.749 1.00 0.00 68 ILE A C 9
ATOM 14568 O O . ILE A 1 68 ? -11.302 -0.631 -13.952 1.00 0.00 68 ILE A O 9
ATOM 14584 N N . GLU A 1 69 ? -9.577 -1.617 -12.886 1.00 0.00 69 GLU A N 9
ATOM 14585 C CA . GLU A 1 69 ? -9.332 -0.468 -11.992 1.00 0.00 69 GLU A CA 9
ATOM 14586 C C . GLU A 1 69 ? -8.314 0.582 -12.506 1.00 0.00 69 GLU A C 9
ATOM 14587 O O . GLU A 1 69 ? -8.486 1.759 -12.184 1.00 0.00 69 GLU A O 9
ATOM 14599 N N . SER A 1 70 ? -7.282 0.236 -13.294 1.00 0.00 70 SER A N 9
ATOM 14600 C CA . SER A 1 70 ? -6.486 1.261 -14.017 1.00 0.00 70 SER A CA 9
ATOM 14601 C C . SER A 1 70 ? -7.166 1.606 -15.348 1.00 0.00 70 SER A C 9
ATOM 14602 O O . SER A 1 70 ? -7.483 2.774 -15.590 1.00 0.00 70 SER A O 9
ATOM 14610 N N . GLU A 1 71 ? -7.389 0.590 -16.199 1.00 0.00 71 GLU A N 9
ATOM 14611 C CA . GLU A 1 71 ? -8.065 0.711 -17.500 1.00 0.00 71 GLU A CA 9
ATOM 14612 C C . GLU A 1 71 ? -7.312 1.652 -18.482 1.00 0.00 71 GLU A C 9
ATOM 14613 O O . GLU A 1 71 ? -7.872 2.136 -19.466 1.00 0.00 71 GLU A O 9
ATOM 14625 N N . SER A 1 72 ? -6.026 1.929 -18.231 1.00 0.00 72 SER A N 9
ATOM 14626 C CA . SER A 1 72 ? -5.224 2.884 -19.020 1.00 0.00 72 SER A CA 9
ATOM 14627 C C . SER A 1 72 ? -4.886 2.381 -20.443 1.00 0.00 72 SER A C 9
ATOM 14628 O O . SER A 1 72 ? -4.620 3.176 -21.351 1.00 0.00 72 SER A O 9
ATOM 14636 N N . ILE A 1 73 ? -4.930 1.058 -20.662 1.00 0.00 73 ILE A N 9
ATOM 14637 C CA . ILE A 1 73 ? -4.681 0.379 -21.948 1.00 0.00 73 ILE A CA 9
ATOM 14638 C C . ILE A 1 73 ? -5.959 -0.348 -22.412 1.00 0.00 73 ILE A C 9
ATOM 14639 O O . ILE A 1 73 ? -6.660 -0.967 -21.611 1.00 0.00 73 ILE A O 9
ATOM 14655 N N . ASN A 1 74 ? -6.271 -0.248 -23.709 1.00 0.00 74 ASN A N 9
ATOM 14656 C CA . ASN A 1 74 ? -7.598 -0.551 -24.268 1.00 0.00 74 ASN A CA 9
ATOM 14657 C C . ASN A 1 74 ? -8.073 -2.026 -24.169 1.00 0.00 74 ASN A C 9
ATOM 14658 O O . ASN A 1 74 ? -9.203 -2.226 -23.703 1.00 0.00 74 ASN A O 9
ATOM 14669 N N . PRO A 1 75 ? -7.303 -3.054 -24.602 1.00 0.00 75 PRO A N 9
ATOM 14670 C CA . PRO A 1 75 ? -7.751 -4.450 -24.563 1.00 0.00 75 PRO A CA 9
ATOM 14671 C C . PRO A 1 75 ? -7.881 -4.970 -23.126 1.00 0.00 75 PRO A C 9
ATOM 14672 O O . PRO A 1 75 ? -7.059 -4.655 -22.268 1.00 0.00 75 PRO A O 9
ATOM 14683 N N . GLU A 1 76 ? -8.904 -5.795 -22.875 1.00 0.00 76 GLU A N 9
ATOM 14684 C CA . GLU A 1 76 ? -9.302 -6.252 -21.534 1.00 0.00 76 GLU A CA 9
ATOM 14685 C C . GLU A 1 76 ? -8.300 -7.208 -20.849 1.00 0.00 76 GLU A C 9
ATOM 14686 O O . GLU A 1 76 ? -8.387 -7.443 -19.643 1.00 0.00 76 GLU A O 9
ATOM 14698 N N . SER A 1 77 ? -7.338 -7.757 -21.593 1.00 0.00 77 SER A N 9
ATOM 14699 C CA . SER A 1 77 ? -6.204 -8.528 -21.058 1.00 0.00 77 SER A CA 9
ATOM 14700 C C . SER A 1 77 ? -4.989 -7.652 -20.683 1.00 0.00 77 SER A C 9
ATOM 14701 O O . SER A 1 77 ? -4.106 -8.119 -19.962 1.00 0.00 77 SER A O 9
ATOM 14709 N N . SER A 1 78 ? -4.951 -6.407 -21.186 1.00 0.00 78 SER A N 9
ATOM 14710 C CA . SER A 1 78 ? -3.899 -5.375 -21.078 1.00 0.00 78 SER A CA 9
ATOM 14711 C C . SER A 1 78 ? -2.454 -5.872 -20.839 1.00 0.00 78 SER A C 9
ATOM 14712 O O . SER A 1 78 ? -1.720 -5.356 -19.996 1.00 0.00 78 SER A O 9
ATOM 14720 N N . ASN A 1 79 ? -2.009 -6.869 -21.616 1.00 0.00 79 ASN A N 9
ATOM 14721 C CA . ASN A 1 79 ? -0.801 -7.657 -21.337 1.00 0.00 79 ASN A CA 9
ATOM 14722 C C . ASN A 1 79 ? 0.471 -6.807 -21.129 1.00 0.00 79 ASN A C 9
ATOM 14723 O O . ASN A 1 79 ? 1.197 -7.008 -20.155 1.00 0.00 79 ASN A O 9
ATOM 14734 N N . LYS A 1 80 ? 0.706 -5.808 -21.993 1.00 0.00 80 LYS A N 9
ATOM 14735 C CA . LYS A 1 80 ? 1.845 -4.874 -21.882 1.00 0.00 80 LYS A CA 9
ATOM 14736 C C . LYS A 1 80 ? 1.656 -3.828 -20.772 1.00 0.00 80 LYS A C 9
ATOM 14737 O O . LYS A 1 80 ? 2.644 -3.359 -20.205 1.00 0.00 80 LYS A O 9
ATOM 14756 N N . SER A 1 81 ? 0.416 -3.528 -20.376 1.00 0.00 81 SER A N 9
ATOM 14757 C CA . SER A 1 81 ? 0.168 -2.796 -19.128 1.00 0.00 81 SER A CA 9
ATOM 14758 C C . SER A 1 81 ? 0.687 -3.625 -17.954 1.00 0.00 81 SER A C 9
ATOM 14759 O O . SER A 1 81 ? 1.600 -3.180 -17.275 1.00 0.00 81 SER A O 9
ATOM 14767 N N . ILE A 1 82 ? 0.241 -4.873 -17.762 1.00 0.00 82 ILE A N 9
ATOM 14768 C CA . ILE A 1 82 ? 0.708 -5.692 -16.620 1.00 0.00 82 ILE A CA 9
ATOM 14769 C C . ILE A 1 82 ? 2.233 -5.908 -16.650 1.00 0.00 82 ILE A C 9
ATOM 14770 O O . ILE A 1 82 ? 2.859 -5.868 -15.592 1.00 0.00 82 ILE A O 9
ATOM 14786 N N . ASP A 1 83 ? 2.845 -6.018 -17.833 1.00 0.00 83 ASP A N 9
ATOM 14787 C CA . ASP A 1 83 ? 4.306 -6.035 -17.989 1.00 0.00 83 ASP A CA 9
ATOM 14788 C C . ASP A 1 83 ? 4.980 -4.736 -17.493 1.00 0.00 83 ASP A C 9
ATOM 14789 O O . ASP A 1 83 ? 5.955 -4.823 -16.743 1.00 0.00 83 ASP A O 9
ATOM 14798 N N . VAL A 1 84 ? 4.450 -3.551 -17.840 1.00 0.00 84 VAL A N 9
ATOM 14799 C CA . VAL A 1 84 ? 4.906 -2.271 -17.238 1.00 0.00 84 VAL A CA 9
ATOM 14800 C C . VAL A 1 84 ? 4.629 -2.237 -15.739 1.00 0.00 84 VAL A C 9
ATOM 14801 O O . VAL A 1 84 ? 5.466 -1.751 -14.990 1.00 0.00 84 VAL A O 9
ATOM 14814 N N . ILE A 1 85 ? 3.472 -2.714 -15.278 1.00 0.00 85 ILE A N 9
ATOM 14815 C CA . ILE A 1 85 ? 3.057 -2.535 -13.884 1.00 0.00 85 ILE A CA 9
ATOM 14816 C C . ILE A 1 85 ? 3.940 -3.403 -12.990 1.00 0.00 85 ILE A C 9
ATOM 14817 O O . ILE A 1 85 ? 4.599 -2.870 -12.101 1.00 0.00 85 ILE A O 9
ATOM 14833 N N . ILE A 1 86 ? 4.044 -4.703 -13.274 1.00 0.00 86 ILE A N 9
ATOM 14834 C CA . ILE A 1 86 ? 4.938 -5.612 -12.536 1.00 0.00 86 ILE A CA 9
ATOM 14835 C C . ILE A 1 86 ? 6.393 -5.173 -12.703 1.00 0.00 86 ILE A C 9
ATOM 14836 O O . ILE A 1 86 ? 7.097 -5.022 -11.704 1.00 0.00 86 ILE A O 9
ATOM 14852 N N . GLY A 1 87 ? 6.841 -4.928 -13.941 1.00 0.00 87 GLY A N 9
ATOM 14853 C CA . GLY A 1 87 ? 8.239 -4.618 -14.240 1.00 0.00 87 GLY A CA 9
ATOM 14854 C C . GLY A 1 87 ? 8.694 -3.320 -13.582 1.00 0.00 87 GLY A C 9
ATOM 14855 O O . GLY A 1 87 ? 9.732 -3.304 -12.928 1.00 0.00 87 GLY A O 9
ATOM 14859 N N . ARG A 1 88 ? 7.907 -2.244 -13.697 1.00 0.00 88 ARG A N 9
ATOM 14860 C CA . ARG A 1 88 ? 8.274 -0.917 -13.194 1.00 0.00 88 ARG A CA 9
ATOM 14861 C C . ARG A 1 88 ? 8.009 -0.751 -11.686 1.00 0.00 88 ARG A C 9
ATOM 14862 O O . ARG A 1 88 ? 8.780 -0.039 -11.046 1.00 0.00 88 ARG A O 9
ATOM 14883 N N . LEU A 1 89 ? 7.038 -1.451 -11.073 1.00 0.00 89 LEU A N 9
ATOM 14884 C CA . LEU A 1 89 ? 6.978 -1.604 -9.610 1.00 0.00 89 LEU A CA 9
ATOM 14885 C C . LEU A 1 89 ? 8.237 -2.331 -9.124 1.00 0.00 89 LEU A C 9
ATOM 14886 O O . LEU A 1 89 ? 8.950 -1.771 -8.294 1.00 0.00 89 LEU A O 9
ATOM 14902 N N . ARG A 1 90 ? 8.565 -3.505 -9.691 1.00 0.00 90 ARG A N 9
ATOM 14903 C CA . ARG A 1 90 ? 9.788 -4.257 -9.350 1.00 0.00 90 ARG A CA 9
ATOM 14904 C C . ARG A 1 90 ? 11.036 -3.376 -9.460 1.00 0.00 90 ARG A C 9
ATOM 14905 O O . ARG A 1 90 ? 11.824 -3.298 -8.522 1.00 0.00 90 ARG A O 9
ATOM 14926 N N . SER A 1 91 ? 11.183 -2.663 -10.572 1.00 0.00 91 SER A N 9
ATOM 14927 C CA . SER A 1 91 ? 12.271 -1.693 -10.770 1.00 0.00 91 SER A CA 9
ATOM 14928 C C . SER A 1 91 ? 12.307 -0.640 -9.666 1.00 0.00 91 SER A C 9
ATOM 14929 O O . SER A 1 91 ? 13.330 -0.503 -9.000 1.00 0.00 91 SER A O 9
ATOM 14937 N N . LYS A 1 92 ? 11.201 0.058 -9.385 1.00 0.00 92 LYS A N 9
ATOM 14938 C CA . LYS A 1 92 ? 11.214 1.084 -8.333 1.00 0.00 92 LYS A CA 9
ATOM 14939 C C . LYS A 1 92 ? 11.493 0.521 -6.923 1.00 0.00 92 LYS A C 9
ATOM 14940 O O . LYS A 1 92 ? 12.166 1.188 -6.136 1.00 0.00 92 LYS A O 9
ATOM 14959 N N . ILE A 1 93 ? 11.091 -0.717 -6.609 1.00 0.00 93 ILE A N 9
ATOM 14960 C CA . ILE A 1 93 ? 11.382 -1.360 -5.300 1.00 0.00 93 ILE A CA 9
ATOM 14961 C C . ILE A 1 93 ? 12.747 -2.073 -5.239 1.00 0.00 93 ILE A C 9
ATOM 14962 O O . ILE A 1 93 ? 13.218 -2.389 -4.148 1.00 0.00 93 ILE A O 9
ATOM 14978 N N . GLU A 1 94 ? 13.409 -2.286 -6.381 1.00 0.00 94 GLU A N 9
ATOM 14979 C CA . GLU A 1 94 ? 14.822 -2.682 -6.458 1.00 0.00 94 GLU A CA 9
ATOM 14980 C C . GLU A 1 94 ? 15.745 -1.451 -6.329 1.00 0.00 94 GLU A C 9
ATOM 14981 O O . GLU A 1 94 ? 16.792 -1.514 -5.680 1.00 0.00 94 GLU A O 9
ATOM 14993 N N . LYS A 1 95 ? 15.344 -0.313 -6.914 1.00 0.00 95 LYS A N 9
ATOM 14994 C CA . LYS A 1 95 ? 16.054 0.972 -6.839 1.00 0.00 95 LYS A CA 9
ATOM 14995 C C . LYS A 1 95 ? 16.005 1.587 -5.425 1.00 0.00 95 LYS A C 9
ATOM 14996 O O . LYS A 1 95 ? 17.033 2.025 -4.903 1.00 0.00 95 LYS A O 9
ATOM 15015 N N . ASN A 1 96 ? 14.825 1.609 -4.792 1.00 0.00 96 ASN A N 9
ATOM 15016 C CA . ASN A 1 96 ? 14.652 2.024 -3.390 1.00 0.00 96 ASN A CA 9
ATOM 15017 C C . ASN A 1 96 ? 15.069 0.905 -2.396 1.00 0.00 96 ASN A C 9
ATOM 15018 O O . ASN A 1 96 ? 15.080 -0.270 -2.777 1.00 0.00 96 ASN A O 9
ATOM 15029 N N . PRO A 1 97 ? 15.367 1.234 -1.118 1.00 0.00 97 PRO A N 9
ATOM 15030 C CA . PRO A 1 97 ? 15.628 0.239 -0.072 1.00 0.00 97 PRO A CA 9
ATOM 15031 C C . PRO A 1 97 ? 14.358 -0.500 0.393 1.00 0.00 97 PRO A C 9
ATOM 15032 O O . PRO A 1 97 ? 14.460 -1.579 0.975 1.00 0.00 97 PRO A O 9
ATOM 15043 N N . LYS A 1 98 ? 13.162 0.051 0.134 1.00 0.00 98 LYS A N 9
ATOM 15044 C CA . LYS A 1 98 ? 11.865 -0.556 0.469 1.00 0.00 98 LYS A CA 9
ATOM 15045 C C . LYS A 1 98 ? 11.650 -1.911 -0.237 1.00 0.00 98 LYS A C 9
ATOM 15046 O O . LYS A 1 98 ? 11.489 -1.955 -1.456 1.00 0.00 98 LYS A O 9
ATOM 15065 N N . GLN A 1 99 ? 11.555 -3.007 0.523 1.00 0.00 99 GLN A N 9
ATOM 15066 C CA . GLN A 1 99 ? 11.267 -4.356 0.005 1.00 0.00 99 GLN A CA 9
ATOM 15067 C C . GLN A 1 99 ? 9.780 -4.725 0.198 1.00 0.00 99 GLN A C 9
ATOM 15068 O O . GLN A 1 99 ? 9.125 -4.145 1.070 1.00 0.00 99 GLN A O 9
ATOM 15082 N N . PRO A 1 100 ? 9.234 -5.700 -0.558 1.00 0.00 100 PRO A N 9
ATOM 15083 C CA . PRO A 1 100 ? 7.976 -6.356 -0.214 1.00 0.00 100 PRO A CA 9
ATOM 15084 C C . PRO A 1 100 ? 8.167 -7.328 0.960 1.00 0.00 100 PRO A C 9
ATOM 15085 O O . PRO A 1 100 ? 9.276 -7.775 1.258 1.00 0.00 100 PRO A O 9
ATOM 15096 N N . GLN A 1 101 ? 7.044 -7.676 1.593 1.00 0.00 101 GLN A N 9
ATOM 15097 C CA . GLN A 1 101 ? 6.937 -8.726 2.615 1.00 0.00 101 GLN A CA 9
ATOM 15098 C C . GLN A 1 101 ? 5.481 -9.201 2.763 1.00 0.00 101 GLN A C 9
ATOM 15099 O O . GLN A 1 101 ? 5.250 -10.402 2.895 1.00 0.00 101 GLN A O 9
ATOM 15113 N N . TYR A 1 102 ? 4.493 -8.295 2.627 1.00 0.00 102 TYR A N 9
ATOM 15114 C CA . TYR A 1 102 ? 3.067 -8.668 2.485 1.00 0.00 102 TYR A CA 9
ATOM 15115 C C . TYR A 1 102 ? 2.574 -8.679 1.023 1.00 0.00 102 TYR A C 9
ATOM 15116 O O . TYR A 1 102 ? 1.377 -8.564 0.758 1.00 0.00 102 TYR A O 9
ATOM 15134 N N . ILE A 1 103 ? 3.496 -8.821 0.060 1.00 0.00 103 ILE A N 9
ATOM 15135 C CA . ILE A 1 103 ? 3.188 -9.056 -1.363 1.00 0.00 103 ILE A CA 9
ATOM 15136 C C . ILE A 1 103 ? 3.986 -10.279 -1.855 1.00 0.00 103 ILE A C 9
ATOM 15137 O O . ILE A 1 103 ? 5.197 -10.352 -1.644 1.00 0.00 103 ILE A O 9
ATOM 15153 N N . ILE A 1 104 ? 3.314 -11.231 -2.506 1.00 0.00 104 ILE A N 9
ATOM 15154 C CA . ILE A 1 104 ? 3.899 -12.471 -3.066 1.00 0.00 104 ILE A CA 9
ATOM 15155 C C . ILE A 1 104 ? 3.579 -12.574 -4.570 1.00 0.00 104 ILE A C 9
ATOM 15156 O O . ILE A 1 104 ? 2.470 -12.264 -4.994 1.00 0.00 104 ILE A O 9
ATOM 15172 N N . SER A 1 105 ? 4.522 -13.024 -5.396 1.00 0.00 105 SER A N 9
ATOM 15173 C CA . SER A 1 105 ? 4.337 -13.249 -6.833 1.00 0.00 105 SER A CA 9
ATOM 15174 C C . SER A 1 105 ? 3.698 -14.626 -7.118 1.00 0.00 105 SER A C 9
ATOM 15175 O O . SER A 1 105 ? 4.099 -15.649 -6.552 1.00 0.00 105 SER A O 9
ATOM 15183 N N . VAL A 1 106 ? 2.704 -14.664 -8.014 1.00 0.00 106 VAL A N 9
ATOM 15184 C CA . VAL A 1 106 ? 1.962 -15.878 -8.419 1.00 0.00 106 VAL A CA 9
ATOM 15185 C C . VAL A 1 106 ? 1.824 -15.893 -9.951 1.00 0.00 106 VAL A C 9
ATOM 15186 O O . VAL A 1 106 ? 0.765 -15.593 -10.504 1.00 0.00 106 VAL A O 9
ATOM 15199 N N . ARG A 1 107 ? 2.930 -16.188 -10.649 1.00 0.00 107 ARG A N 9
ATOM 15200 C CA . ARG A 1 107 ? 3.038 -16.073 -12.114 1.00 0.00 107 ARG A CA 9
ATOM 15201 C C . ARG A 1 107 ? 1.933 -16.860 -12.845 1.00 0.00 107 ARG A C 9
ATOM 15202 O O . ARG A 1 107 ? 1.694 -18.036 -12.565 1.00 0.00 107 ARG A O 9
ATOM 15223 N N . GLY A 1 108 ? 1.238 -16.174 -13.762 1.00 0.00 108 GLY A N 9
ATOM 15224 C CA . GLY A 1 108 ? 0.069 -16.670 -14.511 1.00 0.00 108 GLY A CA 9
ATOM 15225 C C . GLY A 1 108 ? -1.283 -16.278 -13.903 1.00 0.00 108 GLY A C 9
ATOM 15226 O O . GLY A 1 108 ? -2.294 -16.334 -14.601 1.00 0.00 108 GLY A O 9
ATOM 15230 N N . ILE A 1 109 ? -1.315 -15.859 -12.629 1.00 0.00 109 ILE A N 9
ATOM 15231 C CA . ILE A 1 109 ? -2.529 -15.390 -11.922 1.00 0.00 109 ILE A CA 9
ATOM 15232 C C . ILE A 1 109 ? -2.400 -13.907 -11.523 1.00 0.00 109 ILE A C 9
ATOM 15233 O O . ILE A 1 109 ? -3.356 -13.146 -11.690 1.00 0.00 109 ILE A O 9
ATOM 15249 N N . GLY A 1 110 ? -1.228 -13.481 -11.034 1.00 0.00 110 GLY A N 9
ATOM 15250 C CA . GLY A 1 110 ? -0.956 -12.107 -10.594 1.00 0.00 110 GLY A CA 9
ATOM 15251 C C . GLY A 1 110 ? -0.006 -12.027 -9.401 1.00 0.00 110 GLY A C 9
ATOM 15252 O O . GLY A 1 110 ? 0.892 -12.856 -9.249 1.00 0.00 110 GLY A O 9
ATOM 15256 N N . TYR A 1 111 ? -0.195 -11.025 -8.544 1.00 0.00 111 TYR A N 9
ATOM 15257 C CA . TYR A 1 111 ? 0.460 -10.949 -7.226 1.00 0.00 111 TYR A CA 9
ATOM 15258 C C . TYR A 1 111 ? -0.570 -11.011 -6.095 1.00 0.00 111 TYR A C 9
ATOM 15259 O O . TYR A 1 111 ? -1.576 -10.311 -6.106 1.00 0.00 111 TYR A O 9
ATOM 15277 N N . LYS A 1 112 ? -0.293 -11.821 -5.083 1.00 0.00 112 LYS A N 9
ATOM 15278 C CA . LYS A 1 112 ? -1.095 -11.925 -3.860 1.00 0.00 112 LYS A CA 9
ATOM 15279 C C . LYS A 1 112 ? -0.681 -10.831 -2.863 1.00 0.00 112 LYS A C 9
ATOM 15280 O O . LYS A 1 112 ? 0.507 -10.645 -2.596 1.00 0.00 112 LYS A O 9
ATOM 15299 N N . LEU A 1 113 ? -1.661 -10.140 -2.287 1.00 0.00 113 LEU A N 9
ATOM 15300 C CA . LEU A 1 113 ? -1.500 -9.121 -1.239 1.00 0.00 113 LEU A CA 9
ATOM 15301 C C . LEU A 1 113 ? -2.484 -9.439 -0.093 1.00 0.00 113 LEU A C 9
ATOM 15302 O O . LEU A 1 113 ? -3.443 -10.183 -0.292 1.00 0.00 113 LEU A O 9
ATOM 15318 N N . GLU A 1 114 ? -2.286 -8.874 1.099 1.00 0.00 114 GLU A N 9
ATOM 15319 C CA . GLU A 1 114 ? -3.216 -9.021 2.229 1.00 0.00 114 GLU A CA 9
ATOM 15320 C C . GLU A 1 114 ? -3.330 -7.728 3.059 1.00 0.00 114 GLU A C 9
ATOM 15321 O O . GLU A 1 114 ? -2.388 -6.934 3.142 1.00 0.00 114 GLU A O 9
ATOM 15333 N N . TYR A 1 115 ? -4.518 -7.524 3.636 1.00 0.00 115 TYR A N 9
ATOM 15334 C CA . TYR A 1 115 ? -4.944 -6.340 4.397 1.00 0.00 115 TYR A CA 9
ATOM 15335 C C . TYR A 1 115 ? -4.448 -6.361 5.860 1.00 0.00 115 TYR A C 9
ATOM 15336 O O . TYR A 1 115 ? -3.790 -5.383 6.286 1.00 0.00 115 TYR A O 9
ATOM 15355 N N . GLY A 1 11 ? -3.566 20.925 7.154 1.00 0.00 11 GLY A N 10
ATOM 15356 C CA . GLY A 1 11 ? -2.629 20.336 8.137 1.00 0.00 11 GLY A CA 10
ATOM 15357 C C . GLY A 1 11 ? -1.281 21.039 8.128 1.00 0.00 11 GLY A C 10
ATOM 15358 O O . GLY A 1 11 ? -0.953 21.762 9.070 1.00 0.00 11 GLY A O 10
ATOM 15362 N N . SER A 1 12 ? -0.480 20.839 7.081 1.00 0.00 12 SER A N 10
ATOM 15363 C CA . SER A 1 12 ? 0.826 21.491 6.891 1.00 0.00 12 SER A CA 10
ATOM 15364 C C . SER A 1 12 ? 0.702 22.846 6.158 1.00 0.00 12 SER A C 10
ATOM 15365 O O . SER A 1 12 ? -0.308 23.133 5.504 1.00 0.00 12 SER A O 10
ATOM 15373 N N . GLU A 1 13 ? 1.742 23.684 6.240 1.00 0.00 13 GLU A N 10
ATOM 15374 C CA . GLU A 1 13 ? 1.835 24.969 5.536 1.00 0.00 13 GLU A CA 10
ATOM 15375 C C . GLU A 1 13 ? 2.372 24.747 4.107 1.00 0.00 13 GLU A C 10
ATOM 15376 O O . GLU A 1 13 ? 3.531 25.041 3.795 1.00 0.00 13 GLU A O 10
ATOM 15388 N N . GLU A 1 14 ? 1.522 24.188 3.241 1.00 0.00 14 GLU A N 10
ATOM 15389 C CA . GLU A 1 14 ? 1.844 23.793 1.865 1.00 0.00 14 GLU A CA 10
ATOM 15390 C C . GLU A 1 14 ? 0.594 23.870 0.963 1.00 0.00 14 GLU A C 10
ATOM 15391 O O . GLU A 1 14 ? -0.527 23.621 1.413 1.00 0.00 14 GLU A O 10
ATOM 15403 N N . VAL A 1 15 ? 0.793 24.211 -0.314 1.00 0.00 15 VAL A N 10
ATOM 15404 C CA . VAL A 1 15 ? -0.261 24.325 -1.340 1.00 0.00 15 VAL A CA 10
ATOM 15405 C C . VAL A 1 15 ? -0.598 22.935 -1.897 1.00 0.00 15 VAL A C 10
ATOM 15406 O O . VAL A 1 15 ? -1.756 22.522 -1.890 1.00 0.00 15 VAL A O 10
ATOM 15419 N N . SER A 1 16 ? 0.419 22.185 -2.332 1.00 0.00 16 SER A N 10
ATOM 15420 C CA . SER A 1 16 ? 0.298 20.832 -2.903 1.00 0.00 16 SER A CA 10
ATOM 15421 C C . SER A 1 16 ? 0.286 19.732 -1.812 1.00 0.00 16 SER A C 10
ATOM 15422 O O . SER A 1 16 ? 0.956 18.703 -1.931 1.00 0.00 16 SER A O 10
ATOM 15430 N N . GLU A 1 17 ? -0.442 19.968 -0.713 1.00 0.00 17 GLU A N 10
ATOM 15431 C CA . GLU A 1 17 ? -0.537 19.070 0.445 1.00 0.00 17 GLU A CA 10
ATOM 15432 C C . GLU A 1 17 ? -1.039 17.657 0.042 1.00 0.00 17 GLU A C 10
ATOM 15433 O O . GLU A 1 17 ? -2.006 17.560 -0.728 1.00 0.00 17 GLU A O 10
ATOM 15445 N N . PRO A 1 18 ? -0.421 16.565 0.550 1.00 0.00 18 PRO A N 10
ATOM 15446 C CA . PRO A 1 18 ? -0.811 15.188 0.241 1.00 0.00 18 PRO A CA 10
ATOM 15447 C C . PRO A 1 18 ? -2.164 14.797 0.860 1.00 0.00 18 PRO A C 10
ATOM 15448 O O . PRO A 1 18 ? -2.644 15.427 1.805 1.00 0.00 18 PRO A O 10
ATOM 15459 N N . GLY A 1 19 ? -2.760 13.726 0.322 1.00 0.00 19 GLY A N 10
ATOM 15460 C CA . GLY A 1 19 ? -4.002 13.107 0.803 1.00 0.00 19 GLY A CA 10
ATOM 15461 C C . GLY A 1 19 ? -3.760 11.729 1.424 1.00 0.00 19 GLY A C 10
ATOM 15462 O O . GLY A 1 19 ? -2.768 11.061 1.132 1.00 0.00 19 GLY A O 10
ATOM 15466 N N . ASP A 1 20 ? -4.689 11.265 2.257 1.00 0.00 20 ASP A N 10
ATOM 15467 C CA . ASP A 1 20 ? -4.559 10.005 3.001 1.00 0.00 20 ASP A CA 10
ATOM 15468 C C . ASP A 1 20 ? -5.864 9.184 2.991 1.00 0.00 20 ASP A C 10
ATOM 15469 O O . ASP A 1 20 ? -6.956 9.734 2.817 1.00 0.00 20 ASP A O 10
ATOM 15478 N N . ALA A 1 21 ? -5.752 7.870 3.226 1.00 0.00 21 ALA A N 10
ATOM 15479 C CA . ALA A 1 21 ? -6.859 6.910 3.199 1.00 0.00 21 ALA A CA 10
ATOM 15480 C C . ALA A 1 21 ? -6.550 5.654 4.043 1.00 0.00 21 ALA A C 10
ATOM 15481 O O . ALA A 1 21 ? -6.458 4.531 3.541 1.00 0.00 21 ALA A O 10
ATOM 15488 N N . ASN A 1 22 ? -6.372 5.861 5.353 1.00 0.00 22 ASN A N 10
ATOM 15489 C CA . ASN A 1 22 ? -6.339 4.833 6.407 1.00 0.00 22 ASN A CA 10
ATOM 15490 C C . ASN A 1 22 ? -5.154 3.846 6.282 1.00 0.00 22 ASN A C 10
ATOM 15491 O O . ASN A 1 22 ? -4.160 3.987 6.996 1.00 0.00 22 ASN A O 10
ATOM 15502 N N . ILE A 1 23 ? -5.254 2.841 5.399 1.00 0.00 23 ILE A N 10
ATOM 15503 C CA . ILE A 1 23 ? -4.206 1.826 5.150 1.00 0.00 23 ILE A CA 10
ATOM 15504 C C . ILE A 1 23 ? -3.323 2.212 3.942 1.00 0.00 23 ILE A C 10
ATOM 15505 O O . ILE A 1 23 ? -2.253 1.638 3.750 1.00 0.00 23 ILE A O 10
ATOM 15521 N N . PHE A 1 24 ? -3.720 3.218 3.149 1.00 0.00 24 PHE A N 10
ATOM 15522 C CA . PHE A 1 24 ? -2.924 3.777 2.060 1.00 0.00 24 PHE A CA 10
ATOM 15523 C C . PHE A 1 24 ? -2.915 5.316 2.083 1.00 0.00 24 PHE A C 10
ATOM 15524 O O . PHE A 1 24 ? -3.677 5.940 2.823 1.00 0.00 24 PHE A O 10
ATOM 15541 N N . ARG A 1 25 ? -2.027 5.942 1.299 1.00 0.00 25 ARG A N 10
ATOM 15542 C CA . ARG A 1 25 ? -1.878 7.411 1.222 1.00 0.00 25 ARG A CA 10
ATOM 15543 C C . ARG A 1 25 ? -1.483 7.832 -0.194 1.00 0.00 25 ARG A C 10
ATOM 15544 O O . ARG A 1 25 ? -0.905 7.022 -0.914 1.00 0.00 25 ARG A O 10
ATOM 15565 N N . VAL A 1 26 ? -1.736 9.085 -0.569 1.00 0.00 26 VAL A N 10
ATOM 15566 C CA . VAL A 1 26 ? -1.329 9.653 -1.873 1.00 0.00 26 VAL A CA 10
ATOM 15567 C C . VAL A 1 26 ? -0.515 10.942 -1.720 1.00 0.00 26 VAL A C 10
ATOM 15568 O O . VAL A 1 26 ? -0.912 11.852 -0.998 1.00 0.00 26 VAL A O 10
ATOM 15581 N N . ASP A 1 27 ? 0.604 11.041 -2.441 1.00 0.00 27 ASP A N 10
ATOM 15582 C CA . ASP A 1 27 ? 1.313 12.308 -2.655 1.00 0.00 27 ASP A CA 10
ATOM 15583 C C . ASP A 1 27 ? 1.001 12.827 -4.063 1.00 0.00 27 ASP A C 10
ATOM 15584 O O . ASP A 1 27 ? 1.403 12.221 -5.056 1.00 0.00 27 ASP A O 10
ATOM 15593 N N . LYS A 1 28 ? 0.260 13.936 -4.154 1.00 0.00 28 LYS A N 10
ATOM 15594 C CA . LYS A 1 28 ? -0.220 14.480 -5.434 1.00 0.00 28 LYS A CA 10
ATOM 15595 C C . LYS A 1 28 ? 0.805 15.400 -6.137 1.00 0.00 28 LYS A C 10
ATOM 15596 O O . LYS A 1 28 ? 0.732 15.590 -7.353 1.00 0.00 28 LYS A O 10
ATOM 15615 N N . ASP A 1 29 ? 1.775 15.949 -5.397 1.00 0.00 29 ASP A N 10
ATOM 15616 C CA . ASP A 1 29 ? 2.825 16.833 -5.924 1.00 0.00 29 ASP A CA 10
ATOM 15617 C C . ASP A 1 29 ? 3.856 16.063 -6.765 1.00 0.00 29 ASP A C 10
ATOM 15618 O O . ASP A 1 29 ? 4.147 16.434 -7.902 1.00 0.00 29 ASP A O 10
ATOM 15627 N N . SER A 1 30 ? 4.385 14.973 -6.211 1.00 0.00 30 SER A N 10
ATOM 15628 C CA . SER A 1 30 ? 5.356 14.085 -6.864 1.00 0.00 30 SER A CA 10
ATOM 15629 C C . SER A 1 30 ? 4.683 12.896 -7.591 1.00 0.00 30 SER A C 10
ATOM 15630 O O . SER A 1 30 ? 5.310 12.248 -8.435 1.00 0.00 30 SER A O 10
ATOM 15638 N N . ARG A 1 31 ? 3.398 12.629 -7.291 1.00 0.00 31 ARG A N 10
ATOM 15639 C CA . ARG A 1 31 ? 2.534 11.597 -7.891 1.00 0.00 31 ARG A CA 10
ATOM 15640 C C . ARG A 1 31 ? 2.990 10.187 -7.468 1.00 0.00 31 ARG A C 10
ATOM 15641 O O . ARG A 1 31 ? 3.517 9.409 -8.265 1.00 0.00 31 ARG A O 10
ATOM 15662 N N . GLU A 1 32 ? 2.803 9.884 -6.180 1.00 0.00 32 GLU A N 10
ATOM 15663 C CA . GLU A 1 32 ? 3.271 8.669 -5.491 1.00 0.00 32 GLU A CA 10
ATOM 15664 C C . GLU A 1 32 ? 2.139 8.060 -4.636 1.00 0.00 32 GLU A C 10
ATOM 15665 O O . GLU A 1 32 ? 1.179 8.762 -4.313 1.00 0.00 32 GLU A O 10
ATOM 15677 N N . VAL A 1 33 ? 2.253 6.782 -4.243 1.00 0.00 33 VAL A N 10
ATOM 15678 C CA . VAL A 1 33 ? 1.246 6.086 -3.400 1.00 0.00 33 VAL A CA 10
ATOM 15679 C C . VAL A 1 33 ? 1.933 5.239 -2.331 1.00 0.00 33 VAL A C 10
ATOM 15680 O O . VAL A 1 33 ? 2.884 4.519 -2.608 1.00 0.00 33 VAL A O 10
ATOM 15693 N N . TYR A 1 34 ? 1.448 5.317 -1.095 1.00 0.00 34 TYR A N 10
ATOM 15694 C CA . TYR A 1 34 ? 1.959 4.548 0.038 1.00 0.00 34 TYR A CA 10
ATOM 15695 C C . TYR A 1 34 ? 0.958 3.458 0.417 1.00 0.00 34 TYR A C 10
ATOM 15696 O O . TYR A 1 34 ? -0.239 3.723 0.502 1.00 0.00 34 TYR A O 10
ATOM 15714 N N . MET A 1 35 ? 1.462 2.264 0.724 1.00 0.00 35 MET A N 10
ATOM 15715 C CA . MET A 1 35 ? 0.799 1.287 1.588 1.00 0.00 35 MET A CA 10
ATOM 15716 C C . MET A 1 35 ? 1.343 1.464 3.014 1.00 0.00 35 MET A C 10
ATOM 15717 O O . MET A 1 35 ? 2.480 1.897 3.195 1.00 0.00 35 MET A O 10
ATOM 15731 N N . HIS A 1 36 ? 0.577 1.093 4.035 1.00 0.00 36 HIS A N 10
ATOM 15732 C CA . HIS A 1 36 ? 0.988 1.175 5.447 1.00 0.00 36 HIS A CA 10
ATOM 15733 C C . HIS A 1 36 ? 2.341 0.479 5.759 1.00 0.00 36 HIS A C 10
ATOM 15734 O O . HIS A 1 36 ? 3.059 0.893 6.673 1.00 0.00 36 HIS A O 10
ATOM 15748 N N . GLU A 1 37 ? 2.707 -0.538 4.968 1.00 0.00 37 GLU A N 10
ATOM 15749 C CA . GLU A 1 37 ? 3.977 -1.269 5.064 1.00 0.00 37 GLU A CA 10
ATOM 15750 C C . GLU A 1 37 ? 5.091 -0.709 4.159 1.00 0.00 37 GLU A C 10
ATOM 15751 O O . GLU A 1 37 ? 6.256 -1.010 4.420 1.00 0.00 37 GLU A O 10
ATOM 15763 N N . LYS A 1 38 ? 4.791 0.077 3.108 1.00 0.00 38 LYS A N 10
ATOM 15764 C CA . LYS A 1 38 ? 5.791 0.484 2.098 1.00 0.00 38 LYS A CA 10
ATOM 15765 C C . LYS A 1 38 ? 5.429 1.666 1.178 1.00 0.00 38 LYS A C 10
ATOM 15766 O O . LYS A 1 38 ? 4.286 1.834 0.756 1.00 0.00 38 LYS A O 10
ATOM 15785 N N . LYS A 1 39 ? 6.448 2.442 0.784 1.00 0.00 39 LYS A N 10
ATOM 15786 C CA . LYS A 1 39 ? 6.326 3.570 -0.160 1.00 0.00 39 LYS A CA 10
ATOM 15787 C C . LYS A 1 39 ? 6.488 3.110 -1.623 1.00 0.00 39 LYS A C 10
ATOM 15788 O O . LYS A 1 39 ? 7.445 2.400 -1.937 1.00 0.00 39 LYS A O 10
ATOM 15807 N N . LEU A 1 40 ? 5.585 3.535 -2.521 1.00 0.00 40 LEU A N 10
ATOM 15808 C CA . LEU A 1 40 ? 5.638 3.262 -3.970 1.00 0.00 40 LEU A CA 10
ATOM 15809 C C . LEU A 1 40 ? 5.473 4.551 -4.797 1.00 0.00 40 LEU A C 10
ATOM 15810 O O . LEU A 1 40 ? 4.873 5.530 -4.357 1.00 0.00 40 LEU A O 10
ATOM 15826 N N . ASP A 1 41 ? 5.980 4.539 -6.027 1.00 0.00 41 ASP A N 10
ATOM 15827 C CA . ASP A 1 41 ? 6.023 5.701 -6.928 1.00 0.00 41 ASP A CA 10
ATOM 15828 C C . ASP A 1 41 ? 5.741 5.258 -8.375 1.00 0.00 41 ASP A C 10
ATOM 15829 O O . ASP A 1 41 ? 6.646 5.009 -9.171 1.00 0.00 41 ASP A O 10
ATOM 15838 N N . LEU A 1 42 ? 4.450 5.120 -8.683 1.00 0.00 42 LEU A N 10
ATOM 15839 C CA . LEU A 1 42 ? 3.916 4.654 -9.970 1.00 0.00 42 LEU A CA 10
ATOM 15840 C C . LEU A 1 42 ? 2.812 5.629 -10.450 1.00 0.00 42 LEU A C 10
ATOM 15841 O O . LEU A 1 42 ? 2.387 6.509 -9.693 1.00 0.00 42 LEU A O 10
ATOM 15857 N N . THR A 1 43 ? 2.395 5.537 -11.721 1.00 0.00 43 THR A N 10
ATOM 15858 C CA . THR A 1 43 ? 1.660 6.621 -12.428 1.00 0.00 43 THR A CA 10
ATOM 15859 C C . THR A 1 43 ? 0.179 6.566 -12.062 1.00 0.00 43 THR A C 10
ATOM 15860 O O . THR A 1 43 ? -0.262 5.567 -11.515 1.00 0.00 43 THR A O 10
ATOM 15871 N N . ARG A 1 44 ? -0.609 7.606 -12.359 1.00 0.00 44 ARG A N 10
ATOM 15872 C CA . ARG A 1 44 ? -2.018 7.758 -11.935 1.00 0.00 44 ARG A CA 10
ATOM 15873 C C . ARG A 1 44 ? -2.845 6.469 -12.075 1.00 0.00 44 ARG A C 10
ATOM 15874 O O . ARG A 1 44 ? -3.535 6.085 -11.137 1.00 0.00 44 ARG A O 10
ATOM 15895 N N . ALA A 1 45 ? -2.723 5.768 -13.205 1.00 0.00 45 ALA A N 10
ATOM 15896 C CA . ALA A 1 45 ? -3.335 4.457 -13.442 1.00 0.00 45 ALA A CA 10
ATOM 15897 C C . ALA A 1 45 ? -2.895 3.392 -12.415 1.00 0.00 45 ALA A C 10
ATOM 15898 O O . ALA A 1 45 ? -3.741 2.792 -11.745 1.00 0.00 45 ALA A O 10
ATOM 15905 N N . GLU A 1 46 ? -1.583 3.202 -12.244 1.00 0.00 46 GLU A N 10
ATOM 15906 C CA . GLU A 1 46 ? -0.988 2.258 -11.294 1.00 0.00 46 GLU A CA 10
ATOM 15907 C C . GLU A 1 46 ? -1.335 2.584 -9.833 1.00 0.00 46 GLU A C 10
ATOM 15908 O O . GLU A 1 46 ? -1.600 1.723 -8.992 1.00 0.00 46 GLU A O 10
ATOM 15920 N N . TYR A 1 47 ? -1.368 3.876 -9.556 1.00 0.00 47 TYR A N 10
ATOM 15921 C CA . TYR A 1 47 ? -1.848 4.434 -8.301 1.00 0.00 47 TYR A CA 10
ATOM 15922 C C . TYR A 1 47 ? -3.308 4.037 -8.070 1.00 0.00 47 TYR A C 10
ATOM 15923 O O . TYR A 1 47 ? -3.591 3.439 -7.034 1.00 0.00 47 TYR A O 10
ATOM 15941 N N . GLU A 1 48 ? -4.200 4.299 -9.030 1.00 0.00 48 GLU A N 10
ATOM 15942 C CA . GLU A 1 48 ? -5.621 3.982 -8.919 1.00 0.00 48 GLU A CA 10
ATOM 15943 C C . GLU A 1 48 ? -5.857 2.488 -8.649 1.00 0.00 48 GLU A C 10
ATOM 15944 O O . GLU A 1 48 ? -6.668 2.139 -7.787 1.00 0.00 48 GLU A O 10
ATOM 15956 N N . ILE A 1 49 ? -5.139 1.590 -9.344 1.00 0.00 49 ILE A N 10
ATOM 15957 C CA . ILE A 1 49 ? -5.302 0.155 -9.118 1.00 0.00 49 ILE A CA 10
ATOM 15958 C C . ILE A 1 49 ? -4.827 -0.245 -7.721 1.00 0.00 49 ILE A C 10
ATOM 15959 O O . ILE A 1 49 ? -5.563 -0.954 -7.035 1.00 0.00 49 ILE A O 10
ATOM 15975 N N . LEU A 1 50 ? -3.644 0.205 -7.274 1.00 0.00 50 LEU A N 10
ATOM 15976 C CA . LEU A 1 50 ? -3.111 -0.217 -5.978 1.00 0.00 50 LEU A CA 10
ATOM 15977 C C . LEU A 1 50 ? -3.905 0.416 -4.828 1.00 0.00 50 LEU A C 10
ATOM 15978 O O . LEU A 1 50 ? -4.236 -0.265 -3.861 1.00 0.00 50 LEU A O 10
ATOM 15994 N N . SER A 1 51 ? -4.255 1.696 -4.924 1.00 0.00 51 SER A N 10
ATOM 15995 C CA . SER A 1 51 ? -5.089 2.373 -3.932 1.00 0.00 51 SER A CA 10
ATOM 15996 C C . SER A 1 51 ? -6.462 1.702 -3.775 1.00 0.00 51 SER A C 10
ATOM 15997 O O . SER A 1 51 ? -6.860 1.415 -2.641 1.00 0.00 51 SER A O 10
ATOM 16005 N N . LEU A 1 52 ? -7.150 1.343 -4.875 1.00 0.00 52 LEU A N 10
ATOM 16006 C CA . LEU A 1 52 ? -8.406 0.598 -4.770 1.00 0.00 52 LEU A CA 10
ATOM 16007 C C . LEU A 1 52 ? -8.168 -0.794 -4.171 1.00 0.00 52 LEU A C 10
ATOM 16008 O O . LEU A 1 52 ? -8.955 -1.232 -3.337 1.00 0.00 52 LEU A O 10
ATOM 16024 N N . LEU A 1 53 ? -7.070 -1.471 -4.530 1.00 0.00 53 LEU A N 10
ATOM 16025 C CA . LEU A 1 53 ? -6.735 -2.795 -3.998 1.00 0.00 53 LEU A CA 10
ATOM 16026 C C . LEU A 1 53 ? -6.587 -2.793 -2.471 1.00 0.00 53 LEU A C 10
ATOM 16027 O O . LEU A 1 53 ? -7.121 -3.673 -1.800 1.00 0.00 53 LEU A O 10
ATOM 16043 N N . ILE A 1 54 ? -5.900 -1.800 -1.902 1.00 0.00 54 ILE A N 10
ATOM 16044 C CA . ILE A 1 54 ? -5.829 -1.648 -0.438 1.00 0.00 54 ILE A CA 10
ATOM 16045 C C . ILE A 1 54 ? -7.193 -1.227 0.143 1.00 0.00 54 ILE A C 10
ATOM 16046 O O . ILE A 1 54 ? -7.570 -1.701 1.215 1.00 0.00 54 ILE A O 10
ATOM 16062 N N . SER A 1 55 ? -7.961 -0.393 -0.562 1.00 0.00 55 SER A N 10
ATOM 16063 C CA . SER A 1 55 ? -9.305 0.025 -0.132 1.00 0.00 55 SER A CA 10
ATOM 16064 C C . SER A 1 55 ? -10.302 -1.149 0.011 1.00 0.00 55 SER A C 10
ATOM 16065 O O . SER A 1 55 ? -11.039 -1.196 1.001 1.00 0.00 55 SER A O 10
ATOM 16073 N N . LYS A 1 56 ? -10.329 -2.118 -0.924 1.00 0.00 56 LYS A N 10
ATOM 16074 C CA . LYS A 1 56 ? -11.110 -3.359 -0.755 1.00 0.00 56 LYS A CA 10
ATOM 16075 C C . LYS A 1 56 ? -10.461 -4.336 0.247 1.00 0.00 56 LYS A C 10
ATOM 16076 O O . LYS A 1 56 ? -11.111 -4.693 1.231 1.00 0.00 56 LYS A O 10
ATOM 16095 N N . LYS A 1 57 ? -9.214 -4.755 -0.029 1.00 0.00 57 LYS A N 10
ATOM 16096 C CA . LYS A 1 57 ? -8.366 -5.789 0.614 1.00 0.00 57 LYS A CA 10
ATOM 16097 C C . LYS A 1 57 ? -7.427 -6.415 -0.438 1.00 0.00 57 LYS A C 10
ATOM 16098 O O . LYS A 1 57 ? -7.804 -6.562 -1.601 1.00 0.00 57 LYS A O 10
ATOM 16117 N N . GLY A 1 58 ? -6.220 -6.806 -0.004 1.00 0.00 58 GLY A N 10
ATOM 16118 C CA . GLY A 1 58 ? -5.079 -7.165 -0.855 1.00 0.00 58 GLY A CA 10
ATOM 16119 C C . GLY A 1 58 ? -5.374 -8.134 -2.006 1.00 0.00 58 GLY A C 10
ATOM 16120 O O . GLY A 1 58 ? -4.974 -7.843 -3.129 1.00 0.00 58 GLY A O 10
ATOM 16124 N N . TYR A 1 59 ? -6.087 -9.243 -1.757 1.00 0.00 59 TYR A N 10
ATOM 16125 C CA . TYR A 1 59 ? -6.643 -10.128 -2.791 1.00 0.00 59 TYR A CA 10
ATOM 16126 C C . TYR A 1 59 ? -5.523 -10.715 -3.679 1.00 0.00 59 TYR A C 10
ATOM 16127 O O . TYR A 1 59 ? -4.362 -10.804 -3.274 1.00 0.00 59 TYR A O 10
ATOM 16145 N N . VAL A 1 60 ? -5.863 -11.148 -4.887 1.00 0.00 60 VAL A N 10
ATOM 16146 C CA . VAL A 1 60 ? -4.894 -11.466 -5.940 1.00 0.00 60 VAL A CA 10
ATOM 16147 C C . VAL A 1 60 ? -5.112 -10.493 -7.099 1.00 0.00 60 VAL A C 10
ATOM 16148 O O . VAL A 1 60 ? -6.199 -10.412 -7.668 1.00 0.00 60 VAL A O 10
ATOM 16161 N N . PHE A 1 61 ? -4.076 -9.704 -7.377 1.00 0.00 61 PHE A N 10
ATOM 16162 C CA . PHE A 1 61 ? -4.102 -8.543 -8.261 1.00 0.00 61 PHE A CA 10
ATOM 16163 C C . PHE A 1 61 ? -3.900 -9.023 -9.715 1.00 0.00 61 PHE A C 10
ATOM 16164 O O . PHE A 1 61 ? -2.778 -9.235 -10.171 1.00 0.00 61 PHE A O 10
ATOM 16181 N N . SER A 1 62 ? -5.008 -9.316 -10.397 1.00 0.00 62 SER A N 10
ATOM 16182 C CA . SER A 1 62 ? -5.065 -10.052 -11.679 1.00 0.00 62 SER A CA 10
ATOM 16183 C C . SER A 1 62 ? -5.199 -9.135 -12.903 1.00 0.00 62 SER A C 10
ATOM 16184 O O . SER A 1 62 ? -5.876 -8.114 -12.816 1.00 0.00 62 SER A O 10
ATOM 16192 N N . ARG A 1 63 ? -4.694 -9.528 -14.084 1.00 0.00 63 ARG A N 10
ATOM 16193 C CA . ARG A 1 63 ? -4.761 -8.720 -15.322 1.00 0.00 63 ARG A CA 10
ATOM 16194 C C . ARG A 1 63 ? -6.168 -8.162 -15.652 1.00 0.00 63 ARG A C 10
ATOM 16195 O O . ARG A 1 63 ? -6.315 -6.970 -15.924 1.00 0.00 63 ARG A O 10
ATOM 16216 N N . GLU A 1 64 ? -7.211 -8.997 -15.574 1.00 0.00 64 GLU A N 10
ATOM 16217 C CA . GLU A 1 64 ? -8.612 -8.583 -15.797 1.00 0.00 64 GLU A CA 10
ATOM 16218 C C . GLU A 1 64 ? -9.111 -7.628 -14.701 1.00 0.00 64 GLU A C 10
ATOM 16219 O O . GLU A 1 64 ? -9.695 -6.586 -14.983 1.00 0.00 64 GLU A O 10
ATOM 16231 N N . SER A 1 65 ? -8.842 -7.953 -13.434 1.00 0.00 65 SER A N 10
ATOM 16232 C CA . SER A 1 65 ? -9.182 -7.069 -12.299 1.00 0.00 65 SER A CA 10
ATOM 16233 C C . SER A 1 65 ? -8.496 -5.700 -12.428 1.00 0.00 65 SER A C 10
ATOM 16234 O O . SER A 1 65 ? -9.129 -4.669 -12.224 1.00 0.00 65 SER A O 10
ATOM 16242 N N . ILE A 1 66 ? -7.232 -5.663 -12.857 1.00 0.00 66 ILE A N 10
ATOM 16243 C CA . ILE A 1 66 ? -6.499 -4.415 -13.180 1.00 0.00 66 ILE A CA 10
ATOM 16244 C C . ILE A 1 66 ? -7.204 -3.616 -14.289 1.00 0.00 66 ILE A C 10
ATOM 16245 O O . ILE A 1 66 ? -7.411 -2.407 -14.163 1.00 0.00 66 ILE A O 10
ATOM 16261 N N . ALA A 1 67 ? -7.586 -4.302 -15.362 1.00 0.00 67 ALA A N 10
ATOM 16262 C CA . ALA A 1 67 ? -8.338 -3.773 -16.497 1.00 0.00 67 ALA A CA 10
ATOM 16263 C C . ALA A 1 67 ? -9.775 -3.364 -16.125 1.00 0.00 67 ALA A C 10
ATOM 16264 O O . ALA A 1 67 ? -10.409 -2.629 -16.876 1.00 0.00 67 ALA A O 10
ATOM 16271 N N . ILE A 1 68 ? -10.292 -3.796 -14.971 1.00 0.00 68 ILE A N 10
ATOM 16272 C CA . ILE A 1 68 ? -11.496 -3.218 -14.347 1.00 0.00 68 ILE A CA 10
ATOM 16273 C C . ILE A 1 68 ? -11.135 -1.982 -13.495 1.00 0.00 68 ILE A C 10
ATOM 16274 O O . ILE A 1 68 ? -11.857 -0.983 -13.544 1.00 0.00 68 ILE A O 10
ATOM 16290 N N . GLU A 1 69 ? -10.032 -2.022 -12.738 1.00 0.00 69 GLU A N 10
ATOM 16291 C CA . GLU A 1 69 ? -9.715 -1.019 -11.715 1.00 0.00 69 GLU A CA 10
ATOM 16292 C C . GLU A 1 69 ? -9.007 0.255 -12.218 1.00 0.00 69 GLU A C 10
ATOM 16293 O O . GLU A 1 69 ? -9.228 1.313 -11.625 1.00 0.00 69 GLU A O 10
ATOM 16305 N N . SER A 1 70 ? -8.192 0.212 -13.286 1.00 0.00 70 SER A N 10
ATOM 16306 C CA . SER A 1 70 ? -7.733 1.464 -13.947 1.00 0.00 70 SER A CA 10
ATOM 16307 C C . SER A 1 70 ? -8.312 1.604 -15.366 1.00 0.00 70 SER A C 10
ATOM 16308 O O . SER A 1 70 ? -9.015 2.583 -15.634 1.00 0.00 70 SER A O 10
ATOM 16316 N N . GLU A 1 71 ? -8.032 0.649 -16.269 1.00 0.00 71 GLU A N 10
ATOM 16317 C CA . GLU A 1 71 ? -8.616 0.580 -17.621 1.00 0.00 71 GLU A CA 10
ATOM 16318 C C . GLU A 1 71 ? -8.135 1.717 -18.561 1.00 0.00 71 GLU A C 10
ATOM 16319 O O . GLU A 1 71 ? -8.807 2.088 -19.524 1.00 0.00 71 GLU A O 10
ATOM 16331 N N . SER A 1 72 ? -6.942 2.273 -18.333 1.00 0.00 72 SER A N 10
ATOM 16332 C CA . SER A 1 72 ? -6.289 3.224 -19.257 1.00 0.00 72 SER A CA 10
ATOM 16333 C C . SER A 1 72 ? -5.744 2.564 -20.551 1.00 0.00 72 SER A C 10
ATOM 16334 O O . SER A 1 72 ? -5.163 3.236 -21.410 1.00 0.00 72 SER A O 10
ATOM 16342 N N . ILE A 1 73 ? -5.908 1.242 -20.686 1.00 0.00 73 ILE A N 10
ATOM 16343 C CA . ILE A 1 73 ? -5.216 0.360 -21.643 1.00 0.00 73 ILE A CA 10
ATOM 16344 C C . ILE A 1 73 ? -6.216 -0.216 -22.659 1.00 0.00 73 ILE A C 10
ATOM 16345 O O . ILE A 1 73 ? -7.311 -0.644 -22.287 1.00 0.00 73 ILE A O 10
ATOM 16361 N N . ASN A 1 74 ? -5.848 -0.230 -23.946 1.00 0.00 74 ASN A N 10
ATOM 16362 C CA . ASN A 1 74 ? -6.758 -0.594 -25.042 1.00 0.00 74 ASN A CA 10
ATOM 16363 C C . ASN A 1 74 ? -7.244 -2.071 -25.006 1.00 0.00 74 ASN A C 10
ATOM 16364 O O . ASN A 1 74 ? -8.466 -2.270 -24.986 1.00 0.00 74 ASN A O 10
ATOM 16375 N N . PRO A 1 75 ? -6.366 -3.101 -24.987 1.00 0.00 75 PRO A N 10
ATOM 16376 C CA . PRO A 1 75 ? -6.788 -4.497 -24.861 1.00 0.00 75 PRO A CA 10
ATOM 16377 C C . PRO A 1 75 ? -7.259 -4.814 -23.434 1.00 0.00 75 PRO A C 10
ATOM 16378 O O . PRO A 1 75 ? -6.581 -4.482 -22.462 1.00 0.00 75 PRO A O 10
ATOM 16389 N N . GLU A 1 76 ? -8.391 -5.517 -23.313 1.00 0.00 76 GLU A N 10
ATOM 16390 C CA . GLU A 1 76 ? -8.985 -5.934 -22.034 1.00 0.00 76 GLU A CA 10
ATOM 16391 C C . GLU A 1 76 ? -8.127 -6.947 -21.247 1.00 0.00 76 GLU A C 10
ATOM 16392 O O . GLU A 1 76 ? -8.297 -7.101 -20.039 1.00 0.00 76 GLU A O 10
ATOM 16404 N N . SER A 1 77 ? -7.177 -7.614 -21.908 1.00 0.00 77 SER A N 10
ATOM 16405 C CA . SER A 1 77 ? -6.184 -8.479 -21.254 1.00 0.00 77 SER A CA 10
ATOM 16406 C C . SER A 1 77 ? -5.055 -7.682 -20.574 1.00 0.00 77 SER A C 10
ATOM 16407 O O . SER A 1 77 ? -4.409 -8.207 -19.672 1.00 0.00 77 SER A O 10
ATOM 16415 N N . SER A 1 78 ? -4.796 -6.431 -20.995 1.00 0.00 78 SER A N 10
ATOM 16416 C CA . SER A 1 78 ? -3.836 -5.482 -20.384 1.00 0.00 78 SER A CA 10
ATOM 16417 C C . SER A 1 78 ? -2.399 -6.018 -20.186 1.00 0.00 78 SER A C 10
ATOM 16418 O O . SER A 1 78 ? -1.647 -5.502 -19.359 1.00 0.00 78 SER A O 10
ATOM 16426 N N . ASN A 1 79 ? -1.985 -7.048 -20.934 1.00 0.00 79 ASN A N 10
ATOM 16427 C CA . ASN A 1 79 ? -0.787 -7.848 -20.644 1.00 0.00 79 ASN A CA 10
ATOM 16428 C C . ASN A 1 79 ? 0.495 -7.004 -20.480 1.00 0.00 79 ASN A C 10
ATOM 16429 O O . ASN A 1 79 ? 1.216 -7.151 -19.493 1.00 0.00 79 ASN A O 10
ATOM 16440 N N . LYS A 1 80 ? 0.744 -6.061 -21.402 1.00 0.00 80 LYS A N 10
ATOM 16441 C CA . LYS A 1 80 ? 1.912 -5.165 -21.362 1.00 0.00 80 LYS A CA 10
ATOM 16442 C C . LYS A 1 80 ? 1.784 -4.070 -20.297 1.00 0.00 80 LYS A C 10
ATOM 16443 O O . LYS A 1 80 ? 2.796 -3.663 -19.729 1.00 0.00 80 LYS A O 10
ATOM 16462 N N . SER A 1 81 ? 0.563 -3.667 -19.927 1.00 0.00 81 SER A N 10
ATOM 16463 C CA . SER A 1 81 ? 0.378 -2.884 -18.702 1.00 0.00 81 SER A CA 10
ATOM 16464 C C . SER A 1 81 ? 0.835 -3.694 -17.488 1.00 0.00 81 SER A C 10
ATOM 16465 O O . SER A 1 81 ? 1.724 -3.237 -16.787 1.00 0.00 81 SER A O 10
ATOM 16473 N N . ILE A 1 82 ? 0.368 -4.931 -17.275 1.00 0.00 82 ILE A N 10
ATOM 16474 C CA . ILE A 1 82 ? 0.802 -5.714 -16.096 1.00 0.00 82 ILE A CA 10
ATOM 16475 C C . ILE A 1 82 ? 2.324 -5.963 -16.099 1.00 0.00 82 ILE A C 10
ATOM 16476 O O . ILE A 1 82 ? 2.939 -5.893 -15.036 1.00 0.00 82 ILE A O 10
ATOM 16492 N N . ASP A 1 83 ? 2.953 -6.122 -17.269 1.00 0.00 83 ASP A N 10
ATOM 16493 C CA . ASP A 1 83 ? 4.419 -6.150 -17.393 1.00 0.00 83 ASP A CA 10
ATOM 16494 C C . ASP A 1 83 ? 5.076 -4.824 -16.949 1.00 0.00 83 ASP A C 10
ATOM 16495 O O . ASP A 1 83 ? 6.047 -4.866 -16.190 1.00 0.00 83 ASP A O 10
ATOM 16504 N N . VAL A 1 84 ? 4.544 -3.660 -17.361 1.00 0.00 84 VAL A N 10
ATOM 16505 C CA . VAL A 1 84 ? 4.987 -2.346 -16.817 1.00 0.00 84 VAL A CA 10
ATOM 16506 C C . VAL A 1 84 ? 4.759 -2.270 -15.312 1.00 0.00 84 VAL A C 10
ATOM 16507 O O . VAL A 1 84 ? 5.633 -1.789 -14.602 1.00 0.00 84 VAL A O 10
ATOM 16520 N N . ILE A 1 85 ? 3.600 -2.706 -14.812 1.00 0.00 85 ILE A N 10
ATOM 16521 C CA . ILE A 1 85 ? 3.247 -2.510 -13.405 1.00 0.00 85 ILE A CA 10
ATOM 16522 C C . ILE A 1 85 ? 4.156 -3.378 -12.539 1.00 0.00 85 ILE A C 10
ATOM 16523 O O . ILE A 1 85 ? 4.854 -2.834 -11.693 1.00 0.00 85 ILE A O 10
ATOM 16539 N N . ILE A 1 86 ? 4.249 -4.686 -12.793 1.00 0.00 86 ILE A N 10
ATOM 16540 C CA . ILE A 1 86 ? 5.129 -5.585 -12.019 1.00 0.00 86 ILE A CA 10
ATOM 16541 C C . ILE A 1 86 ? 6.604 -5.188 -12.177 1.00 0.00 86 ILE A C 10
ATOM 16542 O O . ILE A 1 86 ? 7.334 -5.123 -11.186 1.00 0.00 86 ILE A O 10
ATOM 16558 N N . GLY A 1 87 ? 7.054 -4.891 -13.401 1.00 0.00 87 GLY A N 10
ATOM 16559 C CA . GLY A 1 87 ? 8.452 -4.544 -13.684 1.00 0.00 87 GLY A CA 10
ATOM 16560 C C . GLY A 1 87 ? 8.867 -3.230 -13.028 1.00 0.00 87 GLY A C 10
ATOM 16561 O O . GLY A 1 87 ? 9.920 -3.167 -12.394 1.00 0.00 87 GLY A O 10
ATOM 16565 N N . ARG A 1 88 ? 8.031 -2.191 -13.125 1.00 0.00 88 ARG A N 10
ATOM 16566 C CA . ARG A 1 88 ? 8.345 -0.847 -12.623 1.00 0.00 88 ARG A CA 10
ATOM 16567 C C . ARG A 1 88 ? 8.015 -0.664 -11.133 1.00 0.00 88 ARG A C 10
ATOM 16568 O O . ARG A 1 88 ? 8.736 0.074 -10.470 1.00 0.00 88 ARG A O 10
ATOM 16589 N N . LEU A 1 89 ? 7.050 -1.396 -10.556 1.00 0.00 89 LEU A N 10
ATOM 16590 C CA . LEU A 1 89 ? 6.900 -1.547 -9.101 1.00 0.00 89 LEU A CA 10
ATOM 16591 C C . LEU A 1 89 ? 8.157 -2.203 -8.520 1.00 0.00 89 LEU A C 10
ATOM 16592 O O . LEU A 1 89 ? 8.796 -1.600 -7.656 1.00 0.00 89 LEU A O 10
ATOM 16608 N N . ARG A 1 90 ? 8.578 -3.364 -9.056 1.00 0.00 90 ARG A N 10
ATOM 16609 C CA . ARG A 1 90 ? 9.862 -3.978 -8.670 1.00 0.00 90 ARG A CA 10
ATOM 16610 C C . ARG A 1 90 ? 11.033 -3.009 -8.846 1.00 0.00 90 ARG A C 10
ATOM 16611 O O . ARG A 1 90 ? 11.840 -2.866 -7.937 1.00 0.00 90 ARG A O 10
ATOM 16632 N N . SER A 1 91 ? 11.103 -2.269 -9.951 1.00 0.00 91 SER A N 10
ATOM 16633 C CA . SER A 1 91 ? 12.160 -1.266 -10.150 1.00 0.00 91 SER A CA 10
ATOM 16634 C C . SER A 1 91 ? 12.168 -0.189 -9.058 1.00 0.00 91 SER A C 10
ATOM 16635 O O . SER A 1 91 ? 13.223 0.106 -8.498 1.00 0.00 91 SER A O 10
ATOM 16643 N N . LYS A 1 92 ? 11.005 0.343 -8.661 1.00 0.00 92 LYS A N 10
ATOM 16644 C CA . LYS A 1 92 ? 10.949 1.321 -7.566 1.00 0.00 92 LYS A CA 10
ATOM 16645 C C . LYS A 1 92 ? 11.317 0.737 -6.190 1.00 0.00 92 LYS A C 10
ATOM 16646 O O . LYS A 1 92 ? 11.965 1.434 -5.408 1.00 0.00 92 LYS A O 10
ATOM 16665 N N . ILE A 1 93 ? 10.986 -0.525 -5.881 1.00 0.00 93 ILE A N 10
ATOM 16666 C CA . ILE A 1 93 ? 11.410 -1.173 -4.608 1.00 0.00 93 ILE A CA 10
ATOM 16667 C C . ILE A 1 93 ? 12.816 -1.810 -4.643 1.00 0.00 93 ILE A C 10
ATOM 16668 O O . ILE A 1 93 ? 13.345 -2.177 -3.594 1.00 0.00 93 ILE A O 10
ATOM 16684 N N . GLU A 1 94 ? 13.447 -1.898 -5.816 1.00 0.00 94 GLU A N 10
ATOM 16685 C CA . GLU A 1 94 ? 14.883 -2.174 -5.961 1.00 0.00 94 GLU A CA 10
ATOM 16686 C C . GLU A 1 94 ? 15.711 -0.884 -5.811 1.00 0.00 94 GLU A C 10
ATOM 16687 O O . GLU A 1 94 ? 16.769 -0.900 -5.179 1.00 0.00 94 GLU A O 10
ATOM 16699 N N . LYS A 1 95 ? 15.235 0.246 -6.358 1.00 0.00 95 LYS A N 10
ATOM 16700 C CA . LYS A 1 95 ? 15.911 1.548 -6.271 1.00 0.00 95 LYS A CA 10
ATOM 16701 C C . LYS A 1 95 ? 15.829 2.166 -4.862 1.00 0.00 95 LYS A C 10
ATOM 16702 O O . LYS A 1 95 ? 16.861 2.517 -4.283 1.00 0.00 95 LYS A O 10
ATOM 16721 N N . ASN A 1 96 ? 14.622 2.304 -4.297 1.00 0.00 96 ASN A N 10
ATOM 16722 C CA . ASN A 1 96 ? 14.422 2.807 -2.927 1.00 0.00 96 ASN A CA 10
ATOM 16723 C C . ASN A 1 96 ? 14.680 1.703 -1.868 1.00 0.00 96 ASN A C 10
ATOM 16724 O O . ASN A 1 96 ? 14.542 0.519 -2.193 1.00 0.00 96 ASN A O 10
ATOM 16735 N N . PRO A 1 97 ? 15.075 2.057 -0.625 1.00 0.00 97 PRO A N 10
ATOM 16736 C CA . PRO A 1 97 ? 15.511 1.088 0.384 1.00 0.00 97 PRO A CA 10
ATOM 16737 C C . PRO A 1 97 ? 14.371 0.214 0.928 1.00 0.00 97 PRO A C 10
ATOM 16738 O O . PRO A 1 97 ? 14.640 -0.853 1.478 1.00 0.00 97 PRO A O 10
ATOM 16749 N N . LYS A 1 98 ? 13.105 0.622 0.762 1.00 0.00 98 LYS A N 10
ATOM 16750 C CA . LYS A 1 98 ? 11.952 -0.206 1.142 1.00 0.00 98 LYS A CA 10
ATOM 16751 C C . LYS A 1 98 ? 11.736 -1.370 0.145 1.00 0.00 98 LYS A C 10
ATOM 16752 O O . LYS A 1 98 ? 11.701 -1.155 -1.066 1.00 0.00 98 LYS A O 10
ATOM 16771 N N . GLN A 1 99 ? 11.534 -2.591 0.657 1.00 0.00 99 GLN A N 10
ATOM 16772 C CA . GLN A 1 99 ? 11.435 -3.846 -0.111 1.00 0.00 99 GLN A CA 10
ATOM 16773 C C . GLN A 1 99 ? 10.176 -4.653 0.297 1.00 0.00 99 GLN A C 10
ATOM 16774 O O . GLN A 1 99 ? 9.683 -4.464 1.414 1.00 0.00 99 GLN A O 10
ATOM 16788 N N . PRO A 1 100 ? 9.633 -5.527 -0.578 1.00 0.00 100 PRO A N 10
ATOM 16789 C CA . PRO A 1 100 ? 8.379 -6.248 -0.354 1.00 0.00 100 PRO A CA 10
ATOM 16790 C C . PRO A 1 100 ? 8.541 -7.453 0.580 1.00 0.00 100 PRO A C 10
ATOM 16791 O O . PRO A 1 100 ? 9.629 -8.009 0.734 1.00 0.00 100 PRO A O 10
ATOM 16802 N N . GLN A 1 101 ? 7.406 -7.883 1.143 1.00 0.00 101 GLN A N 10
ATOM 16803 C CA . GLN A 1 101 ? 7.258 -9.129 1.907 1.00 0.00 101 GLN A CA 10
ATOM 16804 C C . GLN A 1 101 ? 5.788 -9.578 1.999 1.00 0.00 101 GLN A C 10
ATOM 16805 O O . GLN A 1 101 ? 5.519 -10.778 1.946 1.00 0.00 101 GLN A O 10
ATOM 16819 N N . TYR A 1 102 ? 4.828 -8.636 2.055 1.00 0.00 102 TYR A N 10
ATOM 16820 C CA . TYR A 1 102 ? 3.381 -8.941 2.027 1.00 0.00 102 TYR A CA 10
ATOM 16821 C C . TYR A 1 102 ? 2.745 -8.865 0.628 1.00 0.00 102 TYR A C 10
ATOM 16822 O O . TYR A 1 102 ? 1.522 -8.927 0.501 1.00 0.00 102 TYR A O 10
ATOM 16840 N N . ILE A 1 103 ? 3.555 -8.757 -0.432 1.00 0.00 103 ILE A N 10
ATOM 16841 C CA . ILE A 1 103 ? 3.115 -8.991 -1.819 1.00 0.00 103 ILE A CA 10
ATOM 16842 C C . ILE A 1 103 ? 3.970 -10.093 -2.481 1.00 0.00 103 ILE A C 10
ATOM 16843 O O . ILE A 1 103 ? 5.194 -10.101 -2.349 1.00 0.00 103 ILE A O 10
ATOM 16859 N N . ILE A 1 104 ? 3.323 -11.036 -3.172 1.00 0.00 104 ILE A N 10
ATOM 16860 C CA . ILE A 1 104 ? 3.958 -12.166 -3.888 1.00 0.00 104 ILE A CA 10
ATOM 16861 C C . ILE A 1 104 ? 3.447 -12.230 -5.337 1.00 0.00 104 ILE A C 10
ATOM 16862 O O . ILE A 1 104 ? 2.242 -12.258 -5.570 1.00 0.00 104 ILE A O 10
ATOM 16878 N N . SER A 1 105 ? 4.330 -12.294 -6.329 1.00 0.00 105 SER A N 10
ATOM 16879 C CA . SER A 1 105 ? 3.974 -12.470 -7.741 1.00 0.00 105 SER A CA 10
ATOM 16880 C C . SER A 1 105 ? 3.775 -13.961 -8.094 1.00 0.00 105 SER A C 10
ATOM 16881 O O . SER A 1 105 ? 4.637 -14.803 -7.825 1.00 0.00 105 SER A O 10
ATOM 16889 N N . VAL A 1 106 ? 2.632 -14.289 -8.712 1.00 0.00 106 VAL A N 10
ATOM 16890 C CA . VAL A 1 106 ? 2.256 -15.642 -9.170 1.00 0.00 106 VAL A CA 10
ATOM 16891 C C . VAL A 1 106 ? 1.985 -15.582 -10.679 1.00 0.00 106 VAL A C 10
ATOM 16892 O O . VAL A 1 106 ? 0.887 -15.229 -11.117 1.00 0.00 106 VAL A O 10
ATOM 16905 N N . ARG A 1 107 ? 3.013 -15.898 -11.479 1.00 0.00 107 ARG A N 10
ATOM 16906 C CA . ARG A 1 107 ? 2.987 -15.762 -12.943 1.00 0.00 107 ARG A CA 10
ATOM 16907 C C . ARG A 1 107 ? 1.870 -16.608 -13.576 1.00 0.00 107 ARG A C 10
ATOM 16908 O O . ARG A 1 107 ? 1.717 -17.794 -13.275 1.00 0.00 107 ARG A O 10
ATOM 16929 N N . GLY A 1 108 ? 1.067 -15.962 -14.430 1.00 0.00 108 GLY A N 10
ATOM 16930 C CA . GLY A 1 108 ? -0.123 -16.533 -15.090 1.00 0.00 108 GLY A CA 10
ATOM 16931 C C . GLY A 1 108 ? -1.440 -16.280 -14.347 1.00 0.00 108 GLY A C 10
ATOM 16932 O O . GLY A 1 108 ? -2.503 -16.442 -14.943 1.00 0.00 108 GLY A O 10
ATOM 16936 N N . ILE A 1 109 ? -1.388 -15.864 -13.072 1.00 0.00 109 ILE A N 10
ATOM 16937 C CA . ILE A 1 109 ? -2.569 -15.558 -12.237 1.00 0.00 109 ILE A CA 10
ATOM 16938 C C . ILE A 1 109 ? -2.629 -14.057 -11.907 1.00 0.00 109 ILE A C 10
ATOM 16939 O O . ILE A 1 109 ? -3.593 -13.383 -12.271 1.00 0.00 109 ILE A O 10
ATOM 16955 N N . GLY A 1 110 ? -1.598 -13.531 -11.232 1.00 0.00 110 GLY A N 10
ATOM 16956 C CA . GLY A 1 110 ? -1.571 -12.169 -10.684 1.00 0.00 110 GLY A CA 10
ATOM 16957 C C . GLY A 1 110 ? -0.591 -12.016 -9.525 1.00 0.00 110 GLY A C 10
ATOM 16958 O O . GLY A 1 110 ? 0.303 -12.841 -9.339 1.00 0.00 110 GLY A O 10
ATOM 16962 N N . TYR A 1 111 ? -0.734 -10.941 -8.751 1.00 0.00 111 TYR A N 10
ATOM 16963 C CA . TYR A 1 111 ? 0.154 -10.633 -7.621 1.00 0.00 111 TYR A CA 10
ATOM 16964 C C . TYR A 1 111 ? -0.632 -10.557 -6.295 1.00 0.00 111 TYR A C 10
ATOM 16965 O O . TYR A 1 111 ? -1.415 -9.646 -6.047 1.00 0.00 111 TYR A O 10
ATOM 16983 N N . LYS A 1 112 ? -0.458 -11.584 -5.457 1.00 0.00 112 LYS A N 10
ATOM 16984 C CA . LYS A 1 112 ? -1.149 -11.813 -4.182 1.00 0.00 112 LYS A CA 10
ATOM 16985 C C . LYS A 1 112 ? -0.690 -10.820 -3.110 1.00 0.00 112 LYS A C 10
ATOM 16986 O O . LYS A 1 112 ? 0.509 -10.627 -2.915 1.00 0.00 112 LYS A O 10
ATOM 17005 N N . LEU A 1 113 ? -1.637 -10.233 -2.382 1.00 0.00 113 LEU A N 10
ATOM 17006 C CA . LEU A 1 113 ? -1.432 -9.234 -1.323 1.00 0.00 113 LEU A CA 10
ATOM 17007 C C . LEU A 1 113 ? -2.458 -9.497 -0.200 1.00 0.00 113 LEU A C 10
ATOM 17008 O O . LEU A 1 113 ? -3.431 -10.220 -0.403 1.00 0.00 113 LEU A O 10
ATOM 17024 N N . GLU A 1 114 ? -2.279 -8.902 0.977 1.00 0.00 114 GLU A N 10
ATOM 17025 C CA . GLU A 1 114 ? -3.203 -9.034 2.113 1.00 0.00 114 GLU A CA 10
ATOM 17026 C C . GLU A 1 114 ? -3.208 -7.809 3.047 1.00 0.00 114 GLU A C 10
ATOM 17027 O O . GLU A 1 114 ? -2.266 -7.012 3.063 1.00 0.00 114 GLU A O 10
ATOM 17039 N N . TYR A 1 115 ? -4.314 -7.666 3.790 1.00 0.00 115 TYR A N 10
ATOM 17040 C CA . TYR A 1 115 ? -4.641 -6.538 4.681 1.00 0.00 115 TYR A CA 10
ATOM 17041 C C . TYR A 1 115 ? -3.600 -6.327 5.805 1.00 0.00 115 TYR A C 10
ATOM 17042 O O . TYR A 1 115 ? -3.136 -5.176 5.989 1.00 0.00 115 TYR A O 10
ATOM 17061 N N . GLY A 1 11 ? 6.118 20.719 11.488 1.00 0.00 11 GLY A N 11
ATOM 17062 C CA . GLY A 1 11 ? 6.315 21.090 10.068 1.00 0.00 11 GLY A CA 11
ATOM 17063 C C . GLY A 1 11 ? 5.336 22.172 9.636 1.00 0.00 11 GLY A C 11
ATOM 17064 O O . GLY A 1 11 ? 4.132 22.055 9.872 1.00 0.00 11 GLY A O 11
ATOM 17068 N N . SER A 1 12 ? 5.827 23.240 9.008 1.00 0.00 12 SER A N 11
ATOM 17069 C CA . SER A 1 12 ? 5.007 24.350 8.488 1.00 0.00 12 SER A CA 11
ATOM 17070 C C . SER A 1 12 ? 4.268 23.998 7.179 1.00 0.00 12 SER A C 11
ATOM 17071 O O . SER A 1 12 ? 4.720 23.164 6.385 1.00 0.00 12 SER A O 11
ATOM 17079 N N . GLU A 1 13 ? 3.121 24.644 6.946 1.00 0.00 13 GLU A N 11
ATOM 17080 C CA . GLU A 1 13 ? 2.237 24.417 5.798 1.00 0.00 13 GLU A CA 11
ATOM 17081 C C . GLU A 1 13 ? 2.837 24.926 4.470 1.00 0.00 13 GLU A C 11
ATOM 17082 O O . GLU A 1 13 ? 3.553 25.932 4.435 1.00 0.00 13 GLU A O 11
ATOM 17094 N N . GLU A 1 14 ? 2.493 24.250 3.368 1.00 0.00 14 GLU A N 11
ATOM 17095 C CA . GLU A 1 14 ? 2.864 24.592 1.986 1.00 0.00 14 GLU A CA 11
ATOM 17096 C C . GLU A 1 14 ? 1.677 24.330 1.032 1.00 0.00 14 GLU A C 11
ATOM 17097 O O . GLU A 1 14 ? 0.736 23.616 1.388 1.00 0.00 14 GLU A O 11
ATOM 17109 N N . VAL A 1 15 ? 1.721 24.886 -0.187 1.00 0.00 15 VAL A N 11
ATOM 17110 C CA . VAL A 1 15 ? 0.702 24.652 -1.238 1.00 0.00 15 VAL A CA 11
ATOM 17111 C C . VAL A 1 15 ? 0.746 23.215 -1.790 1.00 0.00 15 VAL A C 11
ATOM 17112 O O . VAL A 1 15 ? 1.768 22.534 -1.689 1.00 0.00 15 VAL A O 11
ATOM 17125 N N . SER A 1 16 ? -0.365 22.764 -2.385 1.00 0.00 16 SER A N 11
ATOM 17126 C CA . SER A 1 16 ? -0.509 21.463 -3.077 1.00 0.00 16 SER A CA 11
ATOM 17127 C C . SER A 1 16 ? -0.480 20.272 -2.091 1.00 0.00 16 SER A C 11
ATOM 17128 O O . SER A 1 16 ? 0.239 19.287 -2.284 1.00 0.00 16 SER A O 11
ATOM 17136 N N . GLU A 1 17 ? -1.245 20.385 -0.999 1.00 0.00 17 GLU A N 11
ATOM 17137 C CA . GLU A 1 17 ? -1.255 19.456 0.136 1.00 0.00 17 GLU A CA 11
ATOM 17138 C C . GLU A 1 17 ? -1.606 18.002 -0.263 1.00 0.00 17 GLU A C 11
ATOM 17139 O O . GLU A 1 17 ? -2.509 17.804 -1.089 1.00 0.00 17 GLU A O 11
ATOM 17151 N N . PRO A 1 18 ? -0.952 16.987 0.346 1.00 0.00 18 PRO A N 11
ATOM 17152 C CA . PRO A 1 18 ? -1.236 15.568 0.123 1.00 0.00 18 PRO A CA 11
ATOM 17153 C C . PRO A 1 18 ? -2.565 15.134 0.768 1.00 0.00 18 PRO A C 11
ATOM 17154 O O . PRO A 1 18 ? -3.162 15.870 1.557 1.00 0.00 18 PRO A O 11
ATOM 17165 N N . GLY A 1 19 ? -3.017 13.919 0.431 1.00 0.00 19 GLY A N 11
ATOM 17166 C CA . GLY A 1 19 ? -4.227 13.284 0.973 1.00 0.00 19 GLY A CA 11
ATOM 17167 C C . GLY A 1 19 ? -3.938 11.927 1.615 1.00 0.00 19 GLY A C 11
ATOM 17168 O O . GLY A 1 19 ? -2.969 11.257 1.265 1.00 0.00 19 GLY A O 11
ATOM 17172 N N . ASP A 1 20 ? -4.797 11.480 2.530 1.00 0.00 20 ASP A N 11
ATOM 17173 C CA . ASP A 1 20 ? -4.646 10.205 3.247 1.00 0.00 20 ASP A CA 11
ATOM 17174 C C . ASP A 1 20 ? -5.898 9.314 3.118 1.00 0.00 20 ASP A C 11
ATOM 17175 O O . ASP A 1 20 ? -6.997 9.806 2.845 1.00 0.00 20 ASP A O 11
ATOM 17184 N N . ALA A 1 21 ? -5.736 8.002 3.340 1.00 0.00 21 ALA A N 11
ATOM 17185 C CA . ALA A 1 21 ? -6.774 6.985 3.132 1.00 0.00 21 ALA A CA 11
ATOM 17186 C C . ALA A 1 21 ? -6.541 5.721 3.994 1.00 0.00 21 ALA A C 11
ATOM 17187 O O . ALA A 1 21 ? -6.442 4.597 3.495 1.00 0.00 21 ALA A O 11
ATOM 17194 N N . ASN A 1 22 ? -6.439 5.923 5.312 1.00 0.00 22 ASN A N 11
ATOM 17195 C CA . ASN A 1 22 ? -6.426 4.891 6.360 1.00 0.00 22 ASN A CA 11
ATOM 17196 C C . ASN A 1 22 ? -5.230 3.916 6.255 1.00 0.00 22 ASN A C 11
ATOM 17197 O O . ASN A 1 22 ? -4.202 4.138 6.899 1.00 0.00 22 ASN A O 11
ATOM 17208 N N . ILE A 1 23 ? -5.347 2.834 5.469 1.00 0.00 23 ILE A N 11
ATOM 17209 C CA . ILE A 1 23 ? -4.279 1.832 5.253 1.00 0.00 23 ILE A CA 11
ATOM 17210 C C . ILE A 1 23 ? -3.325 2.260 4.114 1.00 0.00 23 ILE A C 11
ATOM 17211 O O . ILE A 1 23 ? -2.229 1.713 3.981 1.00 0.00 23 ILE A O 11
ATOM 17227 N N . PHE A 1 24 ? -3.683 3.287 3.332 1.00 0.00 24 PHE A N 11
ATOM 17228 C CA . PHE A 1 24 ? -2.785 3.956 2.402 1.00 0.00 24 PHE A CA 11
ATOM 17229 C C . PHE A 1 24 ? -2.891 5.494 2.491 1.00 0.00 24 PHE A C 11
ATOM 17230 O O . PHE A 1 24 ? -3.602 6.051 3.328 1.00 0.00 24 PHE A O 11
ATOM 17247 N N . ARG A 1 25 ? -2.143 6.180 1.629 1.00 0.00 25 ARG A N 11
ATOM 17248 C CA . ARG A 1 25 ? -1.989 7.637 1.555 1.00 0.00 25 ARG A CA 11
ATOM 17249 C C . ARG A 1 25 ? -1.563 8.017 0.131 1.00 0.00 25 ARG A C 11
ATOM 17250 O O . ARG A 1 25 ? -0.979 7.186 -0.560 1.00 0.00 25 ARG A O 11
ATOM 17271 N N . VAL A 1 26 ? -1.844 9.246 -0.300 1.00 0.00 26 VAL A N 11
ATOM 17272 C CA . VAL A 1 26 ? -1.406 9.789 -1.601 1.00 0.00 26 VAL A CA 11
ATOM 17273 C C . VAL A 1 26 ? -0.594 11.079 -1.442 1.00 0.00 26 VAL A C 11
ATOM 17274 O O . VAL A 1 26 ? -1.038 12.032 -0.805 1.00 0.00 26 VAL A O 11
ATOM 17287 N N . ASP A 1 27 ? 0.590 11.118 -2.057 1.00 0.00 27 ASP A N 11
ATOM 17288 C CA . ASP A 1 27 ? 1.386 12.334 -2.220 1.00 0.00 27 ASP A CA 11
ATOM 17289 C C . ASP A 1 27 ? 1.130 12.925 -3.613 1.00 0.00 27 ASP A C 11
ATOM 17290 O O . ASP A 1 27 ? 1.569 12.391 -4.632 1.00 0.00 27 ASP A O 11
ATOM 17299 N N . LYS A 1 28 ? 0.386 14.031 -3.649 1.00 0.00 28 LYS A N 11
ATOM 17300 C CA . LYS A 1 28 ? -0.088 14.657 -4.891 1.00 0.00 28 LYS A CA 11
ATOM 17301 C C . LYS A 1 28 ? 1.000 15.469 -5.623 1.00 0.00 28 LYS A C 11
ATOM 17302 O O . LYS A 1 28 ? 0.909 15.651 -6.839 1.00 0.00 28 LYS A O 11
ATOM 17321 N N . ASP A 1 29 ? 2.033 15.929 -4.914 1.00 0.00 29 ASP A N 11
ATOM 17322 C CA . ASP A 1 29 ? 3.122 16.749 -5.462 1.00 0.00 29 ASP A CA 11
ATOM 17323 C C . ASP A 1 29 ? 4.152 15.901 -6.226 1.00 0.00 29 ASP A C 11
ATOM 17324 O O . ASP A 1 29 ? 4.470 16.192 -7.380 1.00 0.00 29 ASP A O 11
ATOM 17333 N N . SER A 1 30 ? 4.639 14.827 -5.601 1.00 0.00 30 SER A N 11
ATOM 17334 C CA . SER A 1 30 ? 5.569 13.865 -6.219 1.00 0.00 30 SER A CA 11
ATOM 17335 C C . SER A 1 30 ? 4.851 12.749 -7.008 1.00 0.00 30 SER A C 11
ATOM 17336 O O . SER A 1 30 ? 5.501 12.009 -7.753 1.00 0.00 30 SER A O 11
ATOM 17344 N N . ARG A 1 31 ? 3.519 12.627 -6.860 1.00 0.00 31 ARG A N 11
ATOM 17345 C CA . ARG A 1 31 ? 2.620 11.733 -7.614 1.00 0.00 31 ARG A CA 11
ATOM 17346 C C . ARG A 1 31 ? 2.787 10.257 -7.189 1.00 0.00 31 ARG A C 11
ATOM 17347 O O . ARG A 1 31 ? 2.917 9.354 -8.019 1.00 0.00 31 ARG A O 11
ATOM 17368 N N . GLU A 1 32 ? 2.823 10.018 -5.876 1.00 0.00 32 GLU A N 11
ATOM 17369 C CA . GLU A 1 32 ? 3.179 8.736 -5.244 1.00 0.00 32 GLU A CA 11
ATOM 17370 C C . GLU A 1 32 ? 2.038 8.220 -4.354 1.00 0.00 32 GLU A C 11
ATOM 17371 O O . GLU A 1 32 ? 1.208 9.014 -3.916 1.00 0.00 32 GLU A O 11
ATOM 17383 N N . VAL A 1 33 ? 2.012 6.916 -4.039 1.00 0.00 33 VAL A N 11
ATOM 17384 C CA . VAL A 1 33 ? 1.106 6.343 -3.027 1.00 0.00 33 VAL A CA 11
ATOM 17385 C C . VAL A 1 33 ? 1.881 5.553 -1.968 1.00 0.00 33 VAL A C 11
ATOM 17386 O O . VAL A 1 33 ? 2.807 4.797 -2.256 1.00 0.00 33 VAL A O 11
ATOM 17399 N N . TYR A 1 34 ? 1.504 5.758 -0.709 1.00 0.00 34 TYR A N 11
ATOM 17400 C CA . TYR A 1 34 ? 2.153 5.197 0.468 1.00 0.00 34 TYR A CA 11
ATOM 17401 C C . TYR A 1 34 ? 1.213 4.143 1.050 1.00 0.00 34 TYR A C 11
ATOM 17402 O O . TYR A 1 34 ? 0.134 4.479 1.527 1.00 0.00 34 TYR A O 11
ATOM 17420 N N . MET A 1 35 ? 1.609 2.875 0.998 1.00 0.00 35 MET A N 11
ATOM 17421 C CA . MET A 1 35 ? 0.936 1.759 1.659 1.00 0.00 35 MET A CA 11
ATOM 17422 C C . MET A 1 35 ? 1.486 1.612 3.081 1.00 0.00 35 MET A C 11
ATOM 17423 O O . MET A 1 35 ? 2.660 1.890 3.322 1.00 0.00 35 MET A O 11
ATOM 17437 N N . HIS A 1 36 ? 0.686 1.077 4.003 1.00 0.00 36 HIS A N 11
ATOM 17438 C CA . HIS A 1 36 ? 1.109 0.781 5.387 1.00 0.00 36 HIS A CA 11
ATOM 17439 C C . HIS A 1 36 ? 2.390 -0.092 5.479 1.00 0.00 36 HIS A C 11
ATOM 17440 O O . HIS A 1 36 ? 3.126 -0.036 6.466 1.00 0.00 36 HIS A O 11
ATOM 17454 N N . GLU A 1 37 ? 2.669 -0.869 4.424 1.00 0.00 37 GLU A N 11
ATOM 17455 C CA . GLU A 1 37 ? 3.876 -1.683 4.261 1.00 0.00 37 GLU A CA 11
ATOM 17456 C C . GLU A 1 37 ? 5.077 -0.890 3.713 1.00 0.00 37 GLU A C 11
ATOM 17457 O O . GLU A 1 37 ? 6.207 -1.168 4.108 1.00 0.00 37 GLU A O 11
ATOM 17469 N N . LYS A 1 38 ? 4.868 0.035 2.759 1.00 0.00 38 LYS A N 11
ATOM 17470 C CA . LYS A 1 38 ? 5.907 0.517 1.820 1.00 0.00 38 LYS A CA 11
ATOM 17471 C C . LYS A 1 38 ? 5.469 1.664 0.888 1.00 0.00 38 LYS A C 11
ATOM 17472 O O . LYS A 1 38 ? 4.288 1.832 0.587 1.00 0.00 38 LYS A O 11
ATOM 17491 N N . LYS A 1 39 ? 6.436 2.427 0.366 1.00 0.00 39 LYS A N 11
ATOM 17492 C CA . LYS A 1 39 ? 6.196 3.488 -0.629 1.00 0.00 39 LYS A CA 11
ATOM 17493 C C . LYS A 1 39 ? 6.285 2.953 -2.073 1.00 0.00 39 LYS A C 11
ATOM 17494 O O . LYS A 1 39 ? 7.190 2.178 -2.390 1.00 0.00 39 LYS A O 11
ATOM 17513 N N . LEU A 1 40 ? 5.381 3.404 -2.952 1.00 0.00 40 LEU A N 11
ATOM 17514 C CA . LEU A 1 40 ? 5.431 3.168 -4.400 1.00 0.00 40 LEU A CA 11
ATOM 17515 C C . LEU A 1 40 ? 4.931 4.402 -5.167 1.00 0.00 40 LEU A C 11
ATOM 17516 O O . LEU A 1 40 ? 4.173 5.224 -4.657 1.00 0.00 40 LEU A O 11
ATOM 17532 N N . ASP A 1 41 ? 5.410 4.575 -6.390 1.00 0.00 41 ASP A N 11
ATOM 17533 C CA . ASP A 1 41 ? 5.612 5.914 -6.951 1.00 0.00 41 ASP A CA 11
ATOM 17534 C C . ASP A 1 41 ? 5.651 5.892 -8.490 1.00 0.00 41 ASP A C 11
ATOM 17535 O O . ASP A 1 41 ? 6.547 6.437 -9.139 1.00 0.00 41 ASP A O 11
ATOM 17544 N N . LEU A 1 42 ? 4.634 5.230 -9.061 1.00 0.00 42 LEU A N 11
ATOM 17545 C CA . LEU A 1 42 ? 4.340 5.204 -10.497 1.00 0.00 42 LEU A CA 11
ATOM 17546 C C . LEU A 1 42 ? 3.533 6.452 -10.914 1.00 0.00 42 LEU A C 11
ATOM 17547 O O . LEU A 1 42 ? 4.052 7.572 -10.857 1.00 0.00 42 LEU A O 11
ATOM 17563 N N . THR A 1 43 ? 2.287 6.253 -11.364 1.00 0.00 43 THR A N 11
ATOM 17564 C CA . THR A 1 43 ? 1.457 7.223 -12.097 1.00 0.00 43 THR A CA 11
ATOM 17565 C C . THR A 1 43 ? -0.011 6.855 -11.877 1.00 0.00 43 THR A C 11
ATOM 17566 O O . THR A 1 43 ? -0.307 5.923 -11.131 1.00 0.00 43 THR A O 11
ATOM 17577 N N . ARG A 1 44 ? -0.944 7.577 -12.503 1.00 0.00 44 ARG A N 11
ATOM 17578 C CA . ARG A 1 44 ? -2.384 7.524 -12.204 1.00 0.00 44 ARG A CA 11
ATOM 17579 C C . ARG A 1 44 ? -2.989 6.121 -12.301 1.00 0.00 44 ARG A C 11
ATOM 17580 O O . ARG A 1 44 ? -3.778 5.748 -11.437 1.00 0.00 44 ARG A O 11
ATOM 17601 N N . ALA A 1 45 ? -2.623 5.324 -13.309 1.00 0.00 45 ALA A N 11
ATOM 17602 C CA . ALA A 1 45 ? -3.131 3.962 -13.467 1.00 0.00 45 ALA A CA 11
ATOM 17603 C C . ALA A 1 45 ? -2.722 3.086 -12.272 1.00 0.00 45 ALA A C 11
ATOM 17604 O O . ALA A 1 45 ? -3.573 2.490 -11.608 1.00 0.00 45 ALA A O 11
ATOM 17611 N N . GLU A 1 46 ? -1.425 3.066 -11.967 1.00 0.00 46 GLU A N 11
ATOM 17612 C CA . GLU A 1 46 ? -0.804 2.234 -10.938 1.00 0.00 46 GLU A CA 11
ATOM 17613 C C . GLU A 1 46 ? -1.259 2.631 -9.524 1.00 0.00 46 GLU A C 11
ATOM 17614 O O . GLU A 1 46 ? -1.599 1.805 -8.675 1.00 0.00 46 GLU A O 11
ATOM 17626 N N . TYR A 1 47 ? -1.340 3.940 -9.325 1.00 0.00 47 TYR A N 11
ATOM 17627 C CA . TYR A 1 47 ? -2.048 4.581 -8.204 1.00 0.00 47 TYR A CA 11
ATOM 17628 C C . TYR A 1 47 ? -3.492 4.068 -8.062 1.00 0.00 47 TYR A C 11
ATOM 17629 O O . TYR A 1 47 ? -3.805 3.493 -7.014 1.00 0.00 47 TYR A O 11
ATOM 17647 N N . GLU A 1 48 ? -4.368 4.239 -9.062 1.00 0.00 48 GLU A N 11
ATOM 17648 C CA . GLU A 1 48 ? -5.771 3.804 -8.974 1.00 0.00 48 GLU A CA 11
ATOM 17649 C C . GLU A 1 48 ? -5.867 2.326 -8.587 1.00 0.00 48 GLU A C 11
ATOM 17650 O O . GLU A 1 48 ? -6.673 1.980 -7.724 1.00 0.00 48 GLU A O 11
ATOM 17662 N N . ILE A 1 49 ? -5.028 1.453 -9.161 1.00 0.00 49 ILE A N 11
ATOM 17663 C CA . ILE A 1 49 ? -5.127 0.029 -8.863 1.00 0.00 49 ILE A CA 11
ATOM 17664 C C . ILE A 1 49 ? -4.671 -0.301 -7.443 1.00 0.00 49 ILE A C 11
ATOM 17665 O O . ILE A 1 49 ? -5.429 -0.989 -6.764 1.00 0.00 49 ILE A O 11
ATOM 17681 N N . LEU A 1 50 ? -3.513 0.177 -6.945 1.00 0.00 50 LEU A N 11
ATOM 17682 C CA . LEU A 1 50 ? -3.133 -0.185 -5.569 1.00 0.00 50 LEU A CA 11
ATOM 17683 C C . LEU A 1 50 ? -4.018 0.508 -4.524 1.00 0.00 50 LEU A C 11
ATOM 17684 O O . LEU A 1 50 ? -4.355 -0.114 -3.520 1.00 0.00 50 LEU A O 11
ATOM 17700 N N . SER A 1 51 ? -4.390 1.775 -4.725 1.00 0.00 51 SER A N 11
ATOM 17701 C CA . SER A 1 51 ? -5.344 2.451 -3.826 1.00 0.00 51 SER A CA 11
ATOM 17702 C C . SER A 1 51 ? -6.672 1.684 -3.712 1.00 0.00 51 SER A C 11
ATOM 17703 O O . SER A 1 51 ? -7.124 1.418 -2.592 1.00 0.00 51 SER A O 11
ATOM 17711 N N . LEU A 1 52 ? -7.252 1.242 -4.838 1.00 0.00 52 LEU A N 11
ATOM 17712 C CA . LEU A 1 52 ? -8.444 0.394 -4.836 1.00 0.00 52 LEU A CA 11
ATOM 17713 C C . LEU A 1 52 ? -8.166 -0.971 -4.193 1.00 0.00 52 LEU A C 11
ATOM 17714 O O . LEU A 1 52 ? -9.008 -1.471 -3.449 1.00 0.00 52 LEU A O 11
ATOM 17730 N N . LEU A 1 53 ? -6.989 -1.564 -4.433 1.00 0.00 53 LEU A N 11
ATOM 17731 C CA . LEU A 1 53 ? -6.600 -2.850 -3.851 1.00 0.00 53 LEU A CA 11
ATOM 17732 C C . LEU A 1 53 ? -6.594 -2.787 -2.323 1.00 0.00 53 LEU A C 11
ATOM 17733 O O . LEU A 1 53 ? -7.229 -3.607 -1.661 1.00 0.00 53 LEU A O 11
ATOM 17749 N N . ILE A 1 54 ? -5.905 -1.796 -1.759 1.00 0.00 54 ILE A N 11
ATOM 17750 C CA . ILE A 1 54 ? -5.906 -1.572 -0.306 1.00 0.00 54 ILE A CA 11
ATOM 17751 C C . ILE A 1 54 ? -7.303 -1.216 0.235 1.00 0.00 54 ILE A C 11
ATOM 17752 O O . ILE A 1 54 ? -7.665 -1.713 1.302 1.00 0.00 54 ILE A O 11
ATOM 17768 N N . SER A 1 55 ? -8.111 -0.413 -0.464 1.00 0.00 55 SER A N 11
ATOM 17769 C CA . SER A 1 55 ? -9.453 -0.068 0.035 1.00 0.00 55 SER A CA 11
ATOM 17770 C C . SER A 1 55 ? -10.450 -1.251 0.014 1.00 0.00 55 SER A C 11
ATOM 17771 O O . SER A 1 55 ? -11.288 -1.345 0.917 1.00 0.00 55 SER A O 11
ATOM 17779 N N . LYS A 1 56 ? -10.372 -2.174 -0.964 1.00 0.00 56 LYS A N 11
ATOM 17780 C CA . LYS A 1 56 ? -11.248 -3.359 -1.024 1.00 0.00 56 LYS A CA 11
ATOM 17781 C C . LYS A 1 56 ? -10.776 -4.522 -0.124 1.00 0.00 56 LYS A C 11
ATOM 17782 O O . LYS A 1 56 ? -11.621 -5.144 0.523 1.00 0.00 56 LYS A O 11
ATOM 17801 N N . LYS A 1 57 ? -9.456 -4.780 -0.105 1.00 0.00 57 LYS A N 11
ATOM 17802 C CA . LYS A 1 57 ? -8.641 -5.844 0.542 1.00 0.00 57 LYS A CA 11
ATOM 17803 C C . LYS A 1 57 ? -7.680 -6.507 -0.463 1.00 0.00 57 LYS A C 11
ATOM 17804 O O . LYS A 1 57 ? -7.930 -6.513 -1.669 1.00 0.00 57 LYS A O 11
ATOM 17823 N N . GLY A 1 58 ? -6.599 -7.099 0.063 1.00 0.00 58 GLY A N 11
ATOM 17824 C CA . GLY A 1 58 ? -5.428 -7.534 -0.705 1.00 0.00 58 GLY A CA 11
ATOM 17825 C C . GLY A 1 58 ? -5.753 -8.413 -1.913 1.00 0.00 58 GLY A C 11
ATOM 17826 O O . GLY A 1 58 ? -5.538 -7.969 -3.036 1.00 0.00 58 GLY A O 11
ATOM 17830 N N . TYR A 1 59 ? -6.280 -9.627 -1.697 1.00 0.00 59 TYR A N 11
ATOM 17831 C CA . TYR A 1 59 ? -6.791 -10.530 -2.734 1.00 0.00 59 TYR A CA 11
ATOM 17832 C C . TYR A 1 59 ? -5.682 -10.920 -3.741 1.00 0.00 59 TYR A C 11
ATOM 17833 O O . TYR A 1 59 ? -4.505 -10.623 -3.535 1.00 0.00 59 TYR A O 11
ATOM 17851 N N . VAL A 1 60 ? -6.030 -11.614 -4.828 1.00 0.00 60 VAL A N 11
ATOM 17852 C CA . VAL A 1 60 ? -5.120 -11.836 -5.960 1.00 0.00 60 VAL A CA 11
ATOM 17853 C C . VAL A 1 60 ? -5.403 -10.771 -7.028 1.00 0.00 60 VAL A C 11
ATOM 17854 O O . VAL A 1 60 ? -6.442 -10.771 -7.684 1.00 0.00 60 VAL A O 11
ATOM 17867 N N . PHE A 1 61 ? -4.457 -9.845 -7.155 1.00 0.00 61 PHE A N 11
ATOM 17868 C CA . PHE A 1 61 ? -4.438 -8.689 -8.048 1.00 0.00 61 PHE A CA 11
ATOM 17869 C C . PHE A 1 61 ? -4.154 -9.205 -9.476 1.00 0.00 61 PHE A C 11
ATOM 17870 O O . PHE A 1 61 ? -3.067 -9.708 -9.754 1.00 0.00 61 PHE A O 11
ATOM 17887 N N . SER A 1 62 ? -5.169 -9.191 -10.345 1.00 0.00 62 SER A N 11
ATOM 17888 C CA . SER A 1 62 ? -5.243 -10.017 -11.574 1.00 0.00 62 SER A CA 11
ATOM 17889 C C . SER A 1 62 ? -5.362 -9.199 -12.862 1.00 0.00 62 SER A C 11
ATOM 17890 O O . SER A 1 62 ? -6.088 -8.210 -12.873 1.00 0.00 62 SER A O 11
ATOM 17898 N N . ARG A 1 63 ? -4.775 -9.653 -13.981 1.00 0.00 63 ARG A N 11
ATOM 17899 C CA . ARG A 1 63 ? -4.700 -8.896 -15.246 1.00 0.00 63 ARG A CA 11
ATOM 17900 C C . ARG A 1 63 ? -6.022 -8.217 -15.677 1.00 0.00 63 ARG A C 11
ATOM 17901 O O . ARG A 1 63 ? -6.053 -6.999 -15.834 1.00 0.00 63 ARG A O 11
ATOM 17922 N N . GLU A 1 64 ? -7.112 -8.972 -15.835 1.00 0.00 64 GLU A N 11
ATOM 17923 C CA . GLU A 1 64 ? -8.433 -8.440 -16.189 1.00 0.00 64 GLU A CA 11
ATOM 17924 C C . GLU A 1 64 ? -9.027 -7.522 -15.102 1.00 0.00 64 GLU A C 11
ATOM 17925 O O . GLU A 1 64 ? -9.598 -6.480 -15.415 1.00 0.00 64 GLU A O 11
ATOM 17937 N N . SER A 1 65 ? -8.863 -7.850 -13.816 1.00 0.00 65 SER A N 11
ATOM 17938 C CA . SER A 1 65 ? -9.283 -6.964 -12.718 1.00 0.00 65 SER A CA 11
ATOM 17939 C C . SER A 1 65 ? -8.540 -5.619 -12.777 1.00 0.00 65 SER A C 11
ATOM 17940 O O . SER A 1 65 ? -9.164 -4.566 -12.667 1.00 0.00 65 SER A O 11
ATOM 17948 N N . ILE A 1 66 ? -7.229 -5.626 -13.049 1.00 0.00 66 ILE A N 11
ATOM 17949 C CA . ILE A 1 66 ? -6.471 -4.385 -13.341 1.00 0.00 66 ILE A CA 11
ATOM 17950 C C . ILE A 1 66 ? -7.006 -3.635 -14.564 1.00 0.00 66 ILE A C 11
ATOM 17951 O O . ILE A 1 66 ? -7.187 -2.423 -14.515 1.00 0.00 66 ILE A O 11
ATOM 17967 N N . ALA A 1 67 ? -7.276 -4.340 -15.657 1.00 0.00 67 ALA A N 11
ATOM 17968 C CA . ALA A 1 67 ? -7.858 -3.783 -16.876 1.00 0.00 67 ALA A CA 11
ATOM 17969 C C . ALA A 1 67 ? -9.257 -3.186 -16.629 1.00 0.00 67 ALA A C 11
ATOM 17970 O O . ALA A 1 67 ? -9.683 -2.303 -17.372 1.00 0.00 67 ALA A O 11
ATOM 17977 N N . ILE A 1 68 ? -9.946 -3.612 -15.565 1.00 0.00 68 ILE A N 11
ATOM 17978 C CA . ILE A 1 68 ? -11.164 -2.951 -15.057 1.00 0.00 68 ILE A CA 11
ATOM 17979 C C . ILE A 1 68 ? -10.821 -1.754 -14.142 1.00 0.00 68 ILE A C 11
ATOM 17980 O O . ILE A 1 68 ? -11.506 -0.730 -14.197 1.00 0.00 68 ILE A O 11
ATOM 17996 N N . GLU A 1 69 ? -9.775 -1.854 -13.316 1.00 0.00 69 GLU A N 11
ATOM 17997 C CA . GLU A 1 69 ? -9.461 -0.911 -12.241 1.00 0.00 69 GLU A CA 11
ATOM 17998 C C . GLU A 1 69 ? -8.612 0.305 -12.664 1.00 0.00 69 GLU A C 11
ATOM 17999 O O . GLU A 1 69 ? -8.874 1.404 -12.169 1.00 0.00 69 GLU A O 11
ATOM 18011 N N . SER A 1 70 ? -7.634 0.170 -13.569 1.00 0.00 70 SER A N 11
ATOM 18012 C CA . SER A 1 70 ? -6.949 1.339 -14.168 1.00 0.00 70 SER A CA 11
ATOM 18013 C C . SER A 1 70 ? -7.391 1.601 -15.618 1.00 0.00 70 SER A C 11
ATOM 18014 O O . SER A 1 70 ? -7.580 2.762 -15.991 1.00 0.00 70 SER A O 11
ATOM 18022 N N . GLU A 1 71 ? -7.573 0.543 -16.422 1.00 0.00 71 GLU A N 11
ATOM 18023 C CA . GLU A 1 71 ? -8.151 0.597 -17.776 1.00 0.00 71 GLU A CA 11
ATOM 18024 C C . GLU A 1 71 ? -7.311 1.462 -18.750 1.00 0.00 71 GLU A C 11
ATOM 18025 O O . GLU A 1 71 ? -7.830 2.193 -19.596 1.00 0.00 71 GLU A O 11
ATOM 18037 N N . SER A 1 72 ? -5.979 1.407 -18.626 1.00 0.00 72 SER A N 11
ATOM 18038 C CA . SER A 1 72 ? -5.055 2.227 -19.437 1.00 0.00 72 SER A CA 11
ATOM 18039 C C . SER A 1 72 ? -4.858 1.693 -20.879 1.00 0.00 72 SER A C 11
ATOM 18040 O O . SER A 1 72 ? -4.345 2.401 -21.753 1.00 0.00 72 SER A O 11
ATOM 18048 N N . ILE A 1 73 ? -5.269 0.445 -21.148 1.00 0.00 73 ILE A N 11
ATOM 18049 C CA . ILE A 1 73 ? -5.056 -0.287 -22.415 1.00 0.00 73 ILE A CA 11
ATOM 18050 C C . ILE A 1 73 ? -6.398 -0.591 -23.110 1.00 0.00 73 ILE A C 11
ATOM 18051 O O . ILE A 1 73 ? -7.389 -0.907 -22.448 1.00 0.00 73 ILE A O 11
ATOM 18067 N N . ASN A 1 74 ? -6.429 -0.520 -24.449 1.00 0.00 74 ASN A N 11
ATOM 18068 C CA . ASN A 1 74 ? -7.645 -0.728 -25.253 1.00 0.00 74 ASN A CA 11
ATOM 18069 C C . ASN A 1 74 ? -8.140 -2.202 -25.291 1.00 0.00 74 ASN A C 11
ATOM 18070 O O . ASN A 1 74 ? -9.303 -2.423 -24.931 1.00 0.00 74 ASN A O 11
ATOM 18081 N N . PRO A 1 75 ? -7.329 -3.210 -25.698 1.00 0.00 75 PRO A N 11
ATOM 18082 C CA . PRO A 1 75 ? -7.712 -4.624 -25.614 1.00 0.00 75 PRO A CA 11
ATOM 18083 C C . PRO A 1 75 ? -7.795 -5.112 -24.158 1.00 0.00 75 PRO A C 11
ATOM 18084 O O . PRO A 1 75 ? -7.187 -4.528 -23.262 1.00 0.00 75 PRO A O 11
ATOM 18095 N N . GLU A 1 76 ? -8.553 -6.190 -23.927 1.00 0.00 76 GLU A N 11
ATOM 18096 C CA . GLU A 1 76 ? -8.906 -6.662 -22.579 1.00 0.00 76 GLU A CA 11
ATOM 18097 C C . GLU A 1 76 ? -7.731 -7.354 -21.859 1.00 0.00 76 GLU A C 11
ATOM 18098 O O . GLU A 1 76 ? -7.449 -7.062 -20.697 1.00 0.00 76 GLU A O 11
ATOM 18110 N N . SER A 1 77 ? -7.023 -8.267 -22.532 1.00 0.00 77 SER A N 11
ATOM 18111 C CA . SER A 1 77 ? -5.999 -9.122 -21.898 1.00 0.00 77 SER A CA 11
ATOM 18112 C C . SER A 1 77 ? -4.704 -8.369 -21.545 1.00 0.00 77 SER A C 11
ATOM 18113 O O . SER A 1 77 ? -4.020 -8.768 -20.610 1.00 0.00 77 SER A O 11
ATOM 18121 N N . SER A 1 78 ? -4.396 -7.269 -22.251 1.00 0.00 78 SER A N 11
ATOM 18122 C CA . SER A 1 78 ? -3.593 -6.108 -21.795 1.00 0.00 78 SER A CA 11
ATOM 18123 C C . SER A 1 78 ? -2.240 -6.366 -21.085 1.00 0.00 78 SER A C 11
ATOM 18124 O O . SER A 1 78 ? -1.790 -5.548 -20.278 1.00 0.00 78 SER A O 11
ATOM 18132 N N . ASN A 1 79 ? -1.549 -7.477 -21.370 1.00 0.00 79 ASN A N 11
ATOM 18133 C CA . ASN A 1 79 ? -0.402 -7.963 -20.579 1.00 0.00 79 ASN A CA 11
ATOM 18134 C C . ASN A 1 79 ? 0.772 -6.968 -20.440 1.00 0.00 79 ASN A C 11
ATOM 18135 O O . ASN A 1 79 ? 1.475 -6.989 -19.431 1.00 0.00 79 ASN A O 11
ATOM 18146 N N . LYS A 1 80 ? 0.960 -6.033 -21.381 1.00 0.00 80 LYS A N 11
ATOM 18147 C CA . LYS A 1 80 ? 1.995 -4.980 -21.292 1.00 0.00 80 LYS A CA 11
ATOM 18148 C C . LYS A 1 80 ? 1.760 -4.015 -20.121 1.00 0.00 80 LYS A C 11
ATOM 18149 O O . LYS A 1 80 ? 2.712 -3.488 -19.547 1.00 0.00 80 LYS A O 11
ATOM 18168 N N . SER A 1 81 ? 0.509 -3.855 -19.684 1.00 0.00 81 SER A N 11
ATOM 18169 C CA . SER A 1 81 ? 0.203 -3.128 -18.446 1.00 0.00 81 SER A CA 11
ATOM 18170 C C . SER A 1 81 ? 0.713 -3.903 -17.217 1.00 0.00 81 SER A C 11
ATOM 18171 O O . SER A 1 81 ? 1.443 -3.325 -16.423 1.00 0.00 81 SER A O 11
ATOM 18179 N N . ILE A 1 82 ? 0.478 -5.221 -17.074 1.00 0.00 82 ILE A N 11
ATOM 18180 C CA . ILE A 1 82 ? 1.062 -5.985 -15.934 1.00 0.00 82 ILE A CA 11
ATOM 18181 C C . ILE A 1 82 ? 2.592 -5.955 -15.945 1.00 0.00 82 ILE A C 11
ATOM 18182 O O . ILE A 1 82 ? 3.216 -5.879 -14.891 1.00 0.00 82 ILE A O 11
ATOM 18198 N N . ASP A 1 83 ? 3.176 -5.942 -17.139 1.00 0.00 83 ASP A N 11
ATOM 18199 C CA . ASP A 1 83 ? 4.625 -5.873 -17.345 1.00 0.00 83 ASP A CA 11
ATOM 18200 C C . ASP A 1 83 ? 5.191 -4.512 -16.906 1.00 0.00 83 ASP A C 11
ATOM 18201 O O . ASP A 1 83 ? 6.154 -4.485 -16.139 1.00 0.00 83 ASP A O 11
ATOM 18210 N N . VAL A 1 84 ? 4.571 -3.396 -17.326 1.00 0.00 84 VAL A N 11
ATOM 18211 C CA . VAL A 1 84 ? 4.984 -2.050 -16.861 1.00 0.00 84 VAL A CA 11
ATOM 18212 C C . VAL A 1 84 ? 4.775 -1.895 -15.364 1.00 0.00 84 VAL A C 11
ATOM 18213 O O . VAL A 1 84 ? 5.625 -1.339 -14.683 1.00 0.00 84 VAL A O 11
ATOM 18226 N N . ILE A 1 85 ? 3.654 -2.401 -14.854 1.00 0.00 85 ILE A N 11
ATOM 18227 C CA . ILE A 1 85 ? 3.309 -2.311 -13.430 1.00 0.00 85 ILE A CA 11
ATOM 18228 C C . ILE A 1 85 ? 4.314 -3.104 -12.608 1.00 0.00 85 ILE A C 11
ATOM 18229 O O . ILE A 1 85 ? 5.080 -2.513 -11.858 1.00 0.00 85 ILE A O 11
ATOM 18245 N N . ILE A 1 86 ? 4.359 -4.426 -12.756 1.00 0.00 86 ILE A N 11
ATOM 18246 C CA . ILE A 1 86 ? 5.166 -5.283 -11.876 1.00 0.00 86 ILE A CA 11
ATOM 18247 C C . ILE A 1 86 ? 6.659 -5.045 -12.114 1.00 0.00 86 ILE A C 11
ATOM 18248 O O . ILE A 1 86 ? 7.423 -4.946 -11.151 1.00 0.00 86 ILE A O 11
ATOM 18264 N N . GLY A 1 87 ? 7.064 -4.849 -13.376 1.00 0.00 87 GLY A N 11
ATOM 18265 C CA . GLY A 1 87 ? 8.443 -4.533 -13.740 1.00 0.00 87 GLY A CA 11
ATOM 18266 C C . GLY A 1 87 ? 8.888 -3.196 -13.156 1.00 0.00 87 GLY A C 11
ATOM 18267 O O . GLY A 1 87 ? 9.930 -3.148 -12.504 1.00 0.00 87 GLY A O 11
ATOM 18271 N N . ARG A 1 88 ? 8.103 -2.121 -13.318 1.00 0.00 88 ARG A N 11
ATOM 18272 C CA . ARG A 1 88 ? 8.522 -0.787 -12.862 1.00 0.00 88 ARG A CA 11
ATOM 18273 C C . ARG A 1 88 ? 8.251 -0.547 -11.368 1.00 0.00 88 ARG A C 11
ATOM 18274 O O . ARG A 1 88 ? 8.970 0.249 -10.772 1.00 0.00 88 ARG A O 11
ATOM 18295 N N . LEU A 1 89 ? 7.347 -1.292 -10.710 1.00 0.00 89 LEU A N 11
ATOM 18296 C CA . LEU A 1 89 ? 7.341 -1.423 -9.241 1.00 0.00 89 LEU A CA 11
ATOM 18297 C C . LEU A 1 89 ? 8.661 -2.037 -8.767 1.00 0.00 89 LEU A C 11
ATOM 18298 O O . LEU A 1 89 ? 9.331 -1.432 -7.932 1.00 0.00 89 LEU A O 11
ATOM 18314 N N . ARG A 1 90 ? 9.069 -3.185 -9.334 1.00 0.00 90 ARG A N 11
ATOM 18315 C CA . ARG A 1 90 ? 10.354 -3.829 -9.015 1.00 0.00 90 ARG A CA 11
ATOM 18316 C C . ARG A 1 90 ? 11.528 -2.868 -9.222 1.00 0.00 90 ARG A C 11
ATOM 18317 O O . ARG A 1 90 ? 12.391 -2.747 -8.360 1.00 0.00 90 ARG A O 11
ATOM 18338 N N . SER A 1 91 ? 11.517 -2.115 -10.319 1.00 0.00 91 SER A N 11
ATOM 18339 C CA . SER A 1 91 ? 12.532 -1.079 -10.586 1.00 0.00 91 SER A CA 11
ATOM 18340 C C . SER A 1 91 ? 12.534 0.019 -9.517 1.00 0.00 91 SER A C 11
ATOM 18341 O O . SER A 1 91 ? 13.576 0.316 -8.931 1.00 0.00 91 SER A O 11
ATOM 18349 N N . LYS A 1 92 ? 11.366 0.579 -9.185 1.00 0.00 92 LYS A N 11
ATOM 18350 C CA . LYS A 1 92 ? 11.261 1.569 -8.113 1.00 0.00 92 LYS A CA 11
ATOM 18351 C C . LYS A 1 92 ? 11.695 1.042 -6.735 1.00 0.00 92 LYS A C 11
ATOM 18352 O O . LYS A 1 92 ? 12.330 1.790 -6.001 1.00 0.00 92 LYS A O 11
ATOM 18371 N N . ILE A 1 93 ? 11.461 -0.229 -6.380 1.00 0.00 93 ILE A N 11
ATOM 18372 C CA . ILE A 1 93 ? 11.974 -0.812 -5.113 1.00 0.00 93 ILE A CA 11
ATOM 18373 C C . ILE A 1 93 ? 13.402 -1.383 -5.194 1.00 0.00 93 ILE A C 11
ATOM 18374 O O . ILE A 1 93 ? 13.999 -1.666 -4.159 1.00 0.00 93 ILE A O 11
ATOM 18390 N N . GLU A 1 94 ? 13.991 -1.498 -6.385 1.00 0.00 94 GLU A N 11
ATOM 18391 C CA . GLU A 1 94 ? 15.442 -1.645 -6.542 1.00 0.00 94 GLU A CA 11
ATOM 18392 C C . GLU A 1 94 ? 16.144 -0.300 -6.258 1.00 0.00 94 GLU A C 11
ATOM 18393 O O . GLU A 1 94 ? 17.184 -0.263 -5.595 1.00 0.00 94 GLU A O 11
ATOM 18405 N N . LYS A 1 95 ? 15.557 0.819 -6.710 1.00 0.00 95 LYS A N 11
ATOM 18406 C CA . LYS A 1 95 ? 16.061 2.176 -6.445 1.00 0.00 95 LYS A CA 11
ATOM 18407 C C . LYS A 1 95 ? 15.829 2.641 -4.986 1.00 0.00 95 LYS A C 11
ATOM 18408 O O . LYS A 1 95 ? 16.763 3.093 -4.320 1.00 0.00 95 LYS A O 11
ATOM 18427 N N . ASN A 1 96 ? 14.595 2.529 -4.479 1.00 0.00 96 ASN A N 11
ATOM 18428 C CA . ASN A 1 96 ? 14.208 2.880 -3.103 1.00 0.00 96 ASN A CA 11
ATOM 18429 C C . ASN A 1 96 ? 14.785 1.879 -2.067 1.00 0.00 96 ASN A C 11
ATOM 18430 O O . ASN A 1 96 ? 15.004 0.713 -2.409 1.00 0.00 96 ASN A O 11
ATOM 18441 N N . PRO A 1 97 ? 14.980 2.288 -0.794 1.00 0.00 97 PRO A N 11
ATOM 18442 C CA . PRO A 1 97 ? 15.410 1.386 0.277 1.00 0.00 97 PRO A CA 11
ATOM 18443 C C . PRO A 1 97 ? 14.291 0.443 0.753 1.00 0.00 97 PRO A C 11
ATOM 18444 O O . PRO A 1 97 ? 14.586 -0.646 1.243 1.00 0.00 97 PRO A O 11
ATOM 18455 N N . LYS A 1 98 ? 13.012 0.820 0.601 1.00 0.00 98 LYS A N 11
ATOM 18456 C CA . LYS A 1 98 ? 11.862 0.004 0.983 1.00 0.00 98 LYS A CA 11
ATOM 18457 C C . LYS A 1 98 ? 11.587 -1.103 -0.058 1.00 0.00 98 LYS A C 11
ATOM 18458 O O . LYS A 1 98 ? 11.426 -0.811 -1.241 1.00 0.00 98 LYS A O 11
ATOM 18477 N N . GLN A 1 99 ? 11.509 -2.369 0.379 1.00 0.00 99 GLN A N 11
ATOM 18478 C CA . GLN A 1 99 ? 11.328 -3.555 -0.478 1.00 0.00 99 GLN A CA 11
ATOM 18479 C C . GLN A 1 99 ? 10.180 -4.471 0.020 1.00 0.00 99 GLN A C 11
ATOM 18480 O O . GLN A 1 99 ? 9.801 -4.378 1.193 1.00 0.00 99 GLN A O 11
ATOM 18494 N N . PRO A 1 100 ? 9.594 -5.318 -0.862 1.00 0.00 100 PRO A N 11
ATOM 18495 C CA . PRO A 1 100 ? 8.412 -6.140 -0.576 1.00 0.00 100 PRO A CA 11
ATOM 18496 C C . PRO A 1 100 ? 8.714 -7.356 0.305 1.00 0.00 100 PRO A C 11
ATOM 18497 O O . PRO A 1 100 ? 9.842 -7.848 0.361 1.00 0.00 100 PRO A O 11
ATOM 18508 N N . GLN A 1 101 ? 7.649 -7.881 0.924 1.00 0.00 101 GLN A N 11
ATOM 18509 C CA . GLN A 1 101 ? 7.629 -9.190 1.590 1.00 0.00 101 GLN A CA 11
ATOM 18510 C C . GLN A 1 101 ? 6.207 -9.780 1.691 1.00 0.00 101 GLN A C 11
ATOM 18511 O O . GLN A 1 101 ? 6.051 -10.999 1.643 1.00 0.00 101 GLN A O 11
ATOM 18525 N N . TYR A 1 102 ? 5.164 -8.935 1.792 1.00 0.00 102 TYR A N 11
ATOM 18526 C CA . TYR A 1 102 ? 3.760 -9.374 1.917 1.00 0.00 102 TYR A CA 11
ATOM 18527 C C . TYR A 1 102 ? 2.982 -9.400 0.586 1.00 0.00 102 TYR A C 11
ATOM 18528 O O . TYR A 1 102 ? 1.798 -9.747 0.574 1.00 0.00 102 TYR A O 11
ATOM 18546 N N . ILE A 1 103 ? 3.629 -9.066 -0.541 1.00 0.00 103 ILE A N 11
ATOM 18547 C CA . ILE A 1 103 ? 3.113 -9.376 -1.890 1.00 0.00 103 ILE A CA 11
ATOM 18548 C C . ILE A 1 103 ? 3.816 -10.626 -2.461 1.00 0.00 103 ILE A C 11
ATOM 18549 O O . ILE A 1 103 ? 5.043 -10.734 -2.411 1.00 0.00 103 ILE A O 11
ATOM 18565 N N . ILE A 1 104 ? 3.040 -11.582 -2.986 1.00 0.00 104 ILE A N 11
ATOM 18566 C CA . ILE A 1 104 ? 3.515 -12.875 -3.526 1.00 0.00 104 ILE A CA 11
ATOM 18567 C C . ILE A 1 104 ? 3.052 -13.064 -4.983 1.00 0.00 104 ILE A C 11
ATOM 18568 O O . ILE A 1 104 ? 1.917 -12.750 -5.325 1.00 0.00 104 ILE A O 11
ATOM 18584 N N . SER A 1 105 ? 3.907 -13.594 -5.856 1.00 0.00 105 SER A N 11
ATOM 18585 C CA . SER A 1 105 ? 3.626 -13.827 -7.278 1.00 0.00 105 SER A CA 11
ATOM 18586 C C . SER A 1 105 ? 2.897 -15.168 -7.505 1.00 0.00 105 SER A C 11
ATOM 18587 O O . SER A 1 105 ? 3.356 -16.215 -7.042 1.00 0.00 105 SER A O 11
ATOM 18595 N N . VAL A 1 106 ? 1.788 -15.151 -8.256 1.00 0.00 106 VAL A N 11
ATOM 18596 C CA . VAL A 1 106 ? 1.007 -16.341 -8.662 1.00 0.00 106 VAL A CA 11
ATOM 18597 C C . VAL A 1 106 ? 1.098 -16.511 -10.185 1.00 0.00 106 VAL A C 11
ATOM 18598 O O . VAL A 1 106 ? 0.362 -15.876 -10.946 1.00 0.00 106 VAL A O 11
ATOM 18611 N N . ARG A 1 107 ? 2.067 -17.333 -10.621 1.00 0.00 107 ARG A N 11
ATOM 18612 C CA . ARG A 1 107 ? 2.363 -17.713 -12.021 1.00 0.00 107 ARG A CA 11
ATOM 18613 C C . ARG A 1 107 ? 2.786 -16.542 -12.939 1.00 0.00 107 ARG A C 11
ATOM 18614 O O . ARG A 1 107 ? 2.902 -16.714 -14.153 1.00 0.00 107 ARG A O 11
ATOM 18635 N N . GLY A 1 108 ? 2.963 -15.334 -12.383 1.00 0.00 108 GLY A N 11
ATOM 18636 C CA . GLY A 1 108 ? 3.130 -14.074 -13.129 1.00 0.00 108 GLY A CA 11
ATOM 18637 C C . GLY A 1 108 ? 1.820 -13.498 -13.691 1.00 0.00 108 GLY A C 11
ATOM 18638 O O . GLY A 1 108 ? 1.855 -12.528 -14.445 1.00 0.00 108 GLY A O 11
ATOM 18642 N N . ILE A 1 109 ? 0.670 -14.099 -13.352 1.00 0.00 109 ILE A N 11
ATOM 18643 C CA . ILE A 1 109 ? -0.667 -13.767 -13.892 1.00 0.00 109 ILE A CA 11
ATOM 18644 C C . ILE A 1 109 ? -1.518 -13.053 -12.831 1.00 0.00 109 ILE A C 11
ATOM 18645 O O . ILE A 1 109 ? -2.163 -12.047 -13.139 1.00 0.00 109 ILE A O 11
ATOM 18661 N N . GLY A 1 110 ? -1.493 -13.541 -11.583 1.00 0.00 110 GLY A N 11
ATOM 18662 C CA . GLY A 1 110 ? -2.012 -12.842 -10.410 1.00 0.00 110 GLY A CA 11
ATOM 18663 C C . GLY A 1 110 ? -0.910 -12.563 -9.394 1.00 0.00 110 GLY A C 11
ATOM 18664 O O . GLY A 1 110 ? 0.127 -13.229 -9.381 1.00 0.00 110 GLY A O 11
ATOM 18668 N N . TYR A 1 111 ? -1.136 -11.602 -8.504 1.00 0.00 111 TYR A N 11
ATOM 18669 C CA . TYR A 1 111 ? -0.233 -11.320 -7.381 1.00 0.00 111 TYR A CA 11
ATOM 18670 C C . TYR A 1 111 ? -1.033 -11.143 -6.093 1.00 0.00 111 TYR A C 11
ATOM 18671 O O . TYR A 1 111 ? -1.892 -10.270 -5.989 1.00 0.00 111 TYR A O 11
ATOM 18689 N N . LYS A 1 112 ? -0.762 -11.984 -5.099 1.00 0.00 112 LYS A N 11
ATOM 18690 C CA . LYS A 1 112 ? -1.469 -11.949 -3.821 1.00 0.00 112 LYS A CA 11
ATOM 18691 C C . LYS A 1 112 ? -0.906 -10.838 -2.930 1.00 0.00 112 LYS A C 11
ATOM 18692 O O . LYS A 1 112 ? 0.270 -10.865 -2.572 1.00 0.00 112 LYS A O 11
ATOM 18711 N N . LEU A 1 113 ? -1.765 -9.904 -2.537 1.00 0.00 113 LEU A N 11
ATOM 18712 C CA . LEU A 1 113 ? -1.565 -8.951 -1.438 1.00 0.00 113 LEU A CA 11
ATOM 18713 C C . LEU A 1 113 ? -2.486 -9.414 -0.291 1.00 0.00 113 LEU A C 11
ATOM 18714 O O . LEU A 1 113 ? -3.468 -10.112 -0.544 1.00 0.00 113 LEU A O 11
ATOM 18730 N N . GLU A 1 114 ? -2.215 -9.055 0.962 1.00 0.00 114 GLU A N 11
ATOM 18731 C CA . GLU A 1 114 ? -3.090 -9.419 2.090 1.00 0.00 114 GLU A CA 11
ATOM 18732 C C . GLU A 1 114 ? -3.066 -8.374 3.220 1.00 0.00 114 GLU A C 11
ATOM 18733 O O . GLU A 1 114 ? -2.050 -7.717 3.460 1.00 0.00 114 GLU A O 11
ATOM 18745 N N . TYR A 1 115 ? -4.216 -8.221 3.889 1.00 0.00 115 TYR A N 11
ATOM 18746 C CA . TYR A 1 115 ? -4.487 -7.201 4.916 1.00 0.00 115 TYR A CA 11
ATOM 18747 C C . TYR A 1 115 ? -3.770 -7.488 6.253 1.00 0.00 115 TYR A C 11
ATOM 18748 O O . TYR A 1 115 ? -3.055 -6.590 6.759 1.00 0.00 115 TYR A O 11
ATOM 18767 N N . GLY A 1 11 ? 0.646 24.223 7.744 1.00 0.00 11 GLY A N 12
ATOM 18768 C CA . GLY A 1 11 ? 0.862 25.647 7.392 1.00 0.00 11 GLY A CA 12
ATOM 18769 C C . GLY A 1 11 ? -0.411 26.318 6.892 1.00 0.00 11 GLY A C 12
ATOM 18770 O O . GLY A 1 11 ? -1.505 25.760 6.988 1.00 0.00 11 GLY A O 12
ATOM 18774 N N . SER A 1 12 ? -0.289 27.535 6.357 1.00 0.00 12 SER A N 12
ATOM 18775 C CA . SER A 1 12 ? -1.408 28.330 5.821 1.00 0.00 12 SER A CA 12
ATOM 18776 C C . SER A 1 12 ? -1.788 27.900 4.389 1.00 0.00 12 SER A C 12
ATOM 18777 O O . SER A 1 12 ? -2.871 27.347 4.174 1.00 0.00 12 SER A O 12
ATOM 18785 N N . GLU A 1 13 ? -0.891 28.119 3.421 1.00 0.00 13 GLU A N 12
ATOM 18786 C CA . GLU A 1 13 ? -1.038 27.797 1.994 1.00 0.00 13 GLU A CA 12
ATOM 18787 C C . GLU A 1 13 ? 0.298 27.961 1.239 1.00 0.00 13 GLU A C 12
ATOM 18788 O O . GLU A 1 13 ? 1.127 28.797 1.606 1.00 0.00 13 GLU A O 12
ATOM 18800 N N . GLU A 1 14 ? 0.482 27.166 0.176 1.00 0.00 14 GLU A N 12
ATOM 18801 C CA . GLU A 1 14 ? 1.670 27.084 -0.696 1.00 0.00 14 GLU A CA 12
ATOM 18802 C C . GLU A 1 14 ? 1.420 26.056 -1.832 1.00 0.00 14 GLU A C 12
ATOM 18803 O O . GLU A 1 14 ? 0.383 26.151 -2.494 1.00 0.00 14 GLU A O 12
ATOM 18815 N N . VAL A 1 15 ? 2.305 25.077 -2.080 1.00 0.00 15 VAL A N 12
ATOM 18816 C CA . VAL A 1 15 ? 2.084 23.988 -3.055 1.00 0.00 15 VAL A CA 12
ATOM 18817 C C . VAL A 1 15 ? 1.046 22.996 -2.500 1.00 0.00 15 VAL A C 12
ATOM 18818 O O . VAL A 1 15 ? 0.921 22.832 -1.284 1.00 0.00 15 VAL A O 12
ATOM 18831 N N . SER A 1 16 ? 0.282 22.342 -3.382 1.00 0.00 16 SER A N 12
ATOM 18832 C CA . SER A 1 16 ? -0.764 21.372 -3.020 1.00 0.00 16 SER A CA 12
ATOM 18833 C C . SER A 1 16 ? -0.254 20.193 -2.156 1.00 0.00 16 SER A C 12
ATOM 18834 O O . SER A 1 16 ? 0.880 19.722 -2.295 1.00 0.00 16 SER A O 12
ATOM 18842 N N . GLU A 1 17 ? -1.099 19.729 -1.225 1.00 0.00 17 GLU A N 12
ATOM 18843 C CA . GLU A 1 17 ? -0.732 18.781 -0.162 1.00 0.00 17 GLU A CA 12
ATOM 18844 C C . GLU A 1 17 ? -1.085 17.317 -0.518 1.00 0.00 17 GLU A C 12
ATOM 18845 O O . GLU A 1 17 ? -2.007 17.086 -1.313 1.00 0.00 17 GLU A O 12
ATOM 18857 N N . PRO A 1 18 ? -0.405 16.323 0.098 1.00 0.00 18 PRO A N 12
ATOM 18858 C CA . PRO A 1 18 ? -0.793 14.914 0.035 1.00 0.00 18 PRO A CA 12
ATOM 18859 C C . PRO A 1 18 ? -2.126 14.665 0.762 1.00 0.00 18 PRO A C 12
ATOM 18860 O O . PRO A 1 18 ? -2.534 15.442 1.629 1.00 0.00 18 PRO A O 12
ATOM 18871 N N . GLY A 1 19 ? -2.792 13.558 0.414 1.00 0.00 19 GLY A N 12
ATOM 18872 C CA . GLY A 1 19 ? -4.065 13.114 1.007 1.00 0.00 19 GLY A CA 12
ATOM 18873 C C . GLY A 1 19 ? -3.992 11.668 1.483 1.00 0.00 19 GLY A C 12
ATOM 18874 O O . GLY A 1 19 ? -3.227 10.882 0.930 1.00 0.00 19 GLY A O 12
ATOM 18878 N N . ASP A 1 20 ? -4.772 11.288 2.494 1.00 0.00 20 ASP A N 12
ATOM 18879 C CA . ASP A 1 20 ? -4.706 9.956 3.116 1.00 0.00 20 ASP A CA 12
ATOM 18880 C C . ASP A 1 20 ? -6.050 9.204 3.149 1.00 0.00 20 ASP A C 12
ATOM 18881 O O . ASP A 1 20 ? -7.122 9.803 3.018 1.00 0.00 20 ASP A O 12
ATOM 18890 N N . ALA A 1 21 ? -5.977 7.882 3.360 1.00 0.00 21 ALA A N 12
ATOM 18891 C CA . ALA A 1 21 ? -7.117 6.969 3.439 1.00 0.00 21 ALA A CA 12
ATOM 18892 C C . ALA A 1 21 ? -6.765 5.704 4.254 1.00 0.00 21 ALA A C 12
ATOM 18893 O O . ALA A 1 21 ? -6.376 4.667 3.712 1.00 0.00 21 ALA A O 12
ATOM 18900 N N . ASN A 1 22 ? -6.920 5.792 5.579 1.00 0.00 22 ASN A N 12
ATOM 18901 C CA . ASN A 1 22 ? -6.890 4.667 6.524 1.00 0.00 22 ASN A CA 12
ATOM 18902 C C . ASN A 1 22 ? -5.547 3.887 6.518 1.00 0.00 22 ASN A C 12
ATOM 18903 O O . ASN A 1 22 ? -4.617 4.276 7.227 1.00 0.00 22 ASN A O 12
ATOM 18914 N N . ILE A 1 23 ? -5.425 2.792 5.748 1.00 0.00 23 ILE A N 12
ATOM 18915 C CA . ILE A 1 23 ? -4.196 1.965 5.649 1.00 0.00 23 ILE A CA 12
ATOM 18916 C C . ILE A 1 23 ? -3.187 2.528 4.626 1.00 0.00 23 ILE A C 12
ATOM 18917 O O . ILE A 1 23 ? -2.001 2.198 4.696 1.00 0.00 23 ILE A O 12
ATOM 18933 N N . PHE A 1 24 ? -3.618 3.400 3.706 1.00 0.00 24 PHE A N 12
ATOM 18934 C CA . PHE A 1 24 ? -2.796 3.936 2.621 1.00 0.00 24 PHE A CA 12
ATOM 18935 C C . PHE A 1 24 ? -2.877 5.471 2.517 1.00 0.00 24 PHE A C 12
ATOM 18936 O O . PHE A 1 24 ? -3.690 6.120 3.181 1.00 0.00 24 PHE A O 12
ATOM 18953 N N . ARG A 1 25 ? -1.997 6.067 1.702 1.00 0.00 25 ARG A N 12
ATOM 18954 C CA . ARG A 1 25 ? -1.852 7.527 1.561 1.00 0.00 25 ARG A CA 12
ATOM 18955 C C . ARG A 1 25 ? -1.322 7.886 0.173 1.00 0.00 25 ARG A C 12
ATOM 18956 O O . ARG A 1 25 ? -0.437 7.200 -0.315 1.00 0.00 25 ARG A O 12
ATOM 18977 N N . VAL A 1 26 ? -1.841 8.943 -0.449 1.00 0.00 26 VAL A N 12
ATOM 18978 C CA . VAL A 1 26 ? -1.383 9.439 -1.766 1.00 0.00 26 VAL A CA 12
ATOM 18979 C C . VAL A 1 26 ? -0.516 10.697 -1.629 1.00 0.00 26 VAL A C 12
ATOM 18980 O O . VAL A 1 26 ? -0.905 11.653 -0.959 1.00 0.00 26 VAL A O 12
ATOM 18993 N N . ASP A 1 27 ? 0.628 10.710 -2.319 1.00 0.00 27 ASP A N 12
ATOM 18994 C CA . ASP A 1 27 ? 1.415 11.918 -2.583 1.00 0.00 27 ASP A CA 12
ATOM 18995 C C . ASP A 1 27 ? 1.176 12.401 -4.021 1.00 0.00 27 ASP A C 12
ATOM 18996 O O . ASP A 1 27 ? 1.527 11.729 -4.995 1.00 0.00 27 ASP A O 12
ATOM 19005 N N . LYS A 1 28 ? 0.554 13.578 -4.141 1.00 0.00 28 LYS A N 12
ATOM 19006 C CA . LYS A 1 28 ? 0.091 14.143 -5.416 1.00 0.00 28 LYS A CA 12
ATOM 19007 C C . LYS A 1 28 ? 1.168 14.961 -6.159 1.00 0.00 28 LYS A C 12
ATOM 19008 O O . LYS A 1 28 ? 1.062 15.160 -7.371 1.00 0.00 28 LYS A O 12
ATOM 19027 N N . ASP A 1 29 ? 2.197 15.434 -5.448 1.00 0.00 29 ASP A N 12
ATOM 19028 C CA . ASP A 1 29 ? 3.273 16.278 -5.989 1.00 0.00 29 ASP A CA 12
ATOM 19029 C C . ASP A 1 29 ? 4.373 15.442 -6.659 1.00 0.00 29 ASP A C 12
ATOM 19030 O O . ASP A 1 29 ? 4.759 15.699 -7.798 1.00 0.00 29 ASP A O 12
ATOM 19039 N N . SER A 1 30 ? 4.855 14.420 -5.954 1.00 0.00 30 SER A N 12
ATOM 19040 C CA . SER A 1 30 ? 5.880 13.484 -6.434 1.00 0.00 30 SER A CA 12
ATOM 19041 C C . SER A 1 30 ? 5.282 12.288 -7.210 1.00 0.00 30 SER A C 12
ATOM 19042 O O . SER A 1 30 ? 6.009 11.583 -7.915 1.00 0.00 30 SER A O 12
ATOM 19050 N N . ARG A 1 31 ? 3.957 12.073 -7.098 1.00 0.00 31 ARG A N 12
ATOM 19051 C CA . ARG A 1 31 ? 3.165 11.021 -7.761 1.00 0.00 31 ARG A CA 12
ATOM 19052 C C . ARG A 1 31 ? 3.540 9.635 -7.199 1.00 0.00 31 ARG A C 12
ATOM 19053 O O . ARG A 1 31 ? 4.200 8.831 -7.858 1.00 0.00 31 ARG A O 12
ATOM 19074 N N . GLU A 1 32 ? 3.141 9.376 -5.951 1.00 0.00 32 GLU A N 12
ATOM 19075 C CA . GLU A 1 32 ? 3.492 8.167 -5.185 1.00 0.00 32 GLU A CA 12
ATOM 19076 C C . GLU A 1 32 ? 2.295 7.706 -4.328 1.00 0.00 32 GLU A C 12
ATOM 19077 O O . GLU A 1 32 ? 1.373 8.490 -4.091 1.00 0.00 32 GLU A O 12
ATOM 19089 N N . VAL A 1 33 ? 2.299 6.454 -3.851 1.00 0.00 33 VAL A N 12
ATOM 19090 C CA . VAL A 1 33 ? 1.256 5.907 -2.958 1.00 0.00 33 VAL A CA 12
ATOM 19091 C C . VAL A 1 33 ? 1.883 5.004 -1.887 1.00 0.00 33 VAL A C 12
ATOM 19092 O O . VAL A 1 33 ? 2.689 4.121 -2.164 1.00 0.00 33 VAL A O 12
ATOM 19105 N N . TYR A 1 34 ? 1.554 5.258 -0.624 1.00 0.00 34 TYR A N 12
ATOM 19106 C CA . TYR A 1 34 ? 2.143 4.600 0.536 1.00 0.00 34 TYR A CA 12
ATOM 19107 C C . TYR A 1 34 ? 1.145 3.598 1.116 1.00 0.00 34 TYR A C 12
ATOM 19108 O O . TYR A 1 34 ? -0.042 3.902 1.218 1.00 0.00 34 TYR A O 12
ATOM 19126 N N . MET A 1 35 ? 1.630 2.433 1.537 1.00 0.00 35 MET A N 12
ATOM 19127 C CA . MET A 1 35 ? 0.930 1.485 2.393 1.00 0.00 35 MET A CA 12
ATOM 19128 C C . MET A 1 35 ? 1.537 1.513 3.804 1.00 0.00 35 MET A C 12
ATOM 19129 O O . MET A 1 35 ? 2.691 1.907 3.976 1.00 0.00 35 MET A O 12
ATOM 19143 N N . HIS A 1 36 ? 0.801 1.043 4.811 1.00 0.00 36 HIS A N 12
ATOM 19144 C CA . HIS A 1 36 ? 1.244 0.988 6.212 1.00 0.00 36 HIS A CA 12
ATOM 19145 C C . HIS A 1 36 ? 2.653 0.377 6.433 1.00 0.00 36 HIS A C 12
ATOM 19146 O O . HIS A 1 36 ? 3.372 0.811 7.339 1.00 0.00 36 HIS A O 12
ATOM 19160 N N . GLU A 1 37 ? 3.064 -0.596 5.607 1.00 0.00 37 GLU A N 12
ATOM 19161 C CA . GLU A 1 37 ? 4.370 -1.275 5.703 1.00 0.00 37 GLU A CA 12
ATOM 19162 C C . GLU A 1 37 ? 5.442 -0.682 4.769 1.00 0.00 37 GLU A C 12
ATOM 19163 O O . GLU A 1 37 ? 6.622 -0.992 4.951 1.00 0.00 37 GLU A O 12
ATOM 19175 N N . LYS A 1 38 ? 5.081 0.129 3.757 1.00 0.00 38 LYS A N 12
ATOM 19176 C CA . LYS A 1 38 ? 5.985 0.468 2.638 1.00 0.00 38 LYS A CA 12
ATOM 19177 C C . LYS A 1 38 ? 5.537 1.600 1.694 1.00 0.00 38 LYS A C 12
ATOM 19178 O O . LYS A 1 38 ? 4.361 1.750 1.377 1.00 0.00 38 LYS A O 12
ATOM 19197 N N . LYS A 1 39 ? 6.504 2.338 1.142 1.00 0.00 39 LYS A N 12
ATOM 19198 C CA . LYS A 1 39 ? 6.326 3.304 0.057 1.00 0.00 39 LYS A CA 12
ATOM 19199 C C . LYS A 1 39 ? 6.348 2.593 -1.319 1.00 0.00 39 LYS A C 12
ATOM 19200 O O . LYS A 1 39 ? 7.225 1.753 -1.537 1.00 0.00 39 LYS A O 12
ATOM 19219 N N . LEU A 1 40 ? 5.453 2.938 -2.260 1.00 0.00 40 LEU A N 12
ATOM 19220 C CA . LEU A 1 40 ? 5.626 2.604 -3.686 1.00 0.00 40 LEU A CA 12
ATOM 19221 C C . LEU A 1 40 ? 5.197 3.752 -4.616 1.00 0.00 40 LEU A C 12
ATOM 19222 O O . LEU A 1 40 ? 4.356 4.585 -4.283 1.00 0.00 40 LEU A O 12
ATOM 19238 N N . ASP A 1 41 ? 5.831 3.841 -5.785 1.00 0.00 41 ASP A N 12
ATOM 19239 C CA . ASP A 1 41 ? 6.060 5.146 -6.429 1.00 0.00 41 ASP A CA 12
ATOM 19240 C C . ASP A 1 41 ? 5.652 5.156 -7.919 1.00 0.00 41 ASP A C 12
ATOM 19241 O O . ASP A 1 41 ? 6.245 5.858 -8.742 1.00 0.00 41 ASP A O 12
ATOM 19250 N N . LEU A 1 42 ? 4.655 4.329 -8.269 1.00 0.00 42 LEU A N 12
ATOM 19251 C CA . LEU A 1 42 ? 4.151 4.140 -9.640 1.00 0.00 42 LEU A CA 12
ATOM 19252 C C . LEU A 1 42 ? 3.194 5.268 -10.083 1.00 0.00 42 LEU A C 12
ATOM 19253 O O . LEU A 1 42 ? 2.926 6.214 -9.337 1.00 0.00 42 LEU A O 12
ATOM 19269 N N . THR A 1 43 ? 2.712 5.181 -11.329 1.00 0.00 43 THR A N 12
ATOM 19270 C CA . THR A 1 43 ? 2.129 6.318 -12.079 1.00 0.00 43 THR A CA 12
ATOM 19271 C C . THR A 1 43 ? 0.617 6.384 -11.848 1.00 0.00 43 THR A C 12
ATOM 19272 O O . THR A 1 43 ? 0.047 5.468 -11.269 1.00 0.00 43 THR A O 12
ATOM 19283 N N . ARG A 1 44 ? -0.052 7.476 -12.242 1.00 0.00 44 ARG A N 12
ATOM 19284 C CA . ARG A 1 44 ? -1.421 7.823 -11.801 1.00 0.00 44 ARG A CA 12
ATOM 19285 C C . ARG A 1 44 ? -2.439 6.680 -11.958 1.00 0.00 44 ARG A C 12
ATOM 19286 O O . ARG A 1 44 ? -3.224 6.417 -11.050 1.00 0.00 44 ARG A O 12
ATOM 19307 N N . ALA A 1 45 ? -2.402 5.982 -13.094 1.00 0.00 45 ALA A N 12
ATOM 19308 C CA . ALA A 1 45 ? -3.249 4.829 -13.392 1.00 0.00 45 ALA A CA 12
ATOM 19309 C C . ALA A 1 45 ? -2.971 3.671 -12.420 1.00 0.00 45 ALA A C 12
ATOM 19310 O O . ALA A 1 45 ? -3.884 3.209 -11.734 1.00 0.00 45 ALA A O 12
ATOM 19317 N N . GLU A 1 46 ? -1.703 3.268 -12.311 1.00 0.00 46 GLU A N 12
ATOM 19318 C CA . GLU A 1 46 ? -1.209 2.213 -11.423 1.00 0.00 46 GLU A CA 12
ATOM 19319 C C . GLU A 1 46 ? -1.544 2.493 -9.949 1.00 0.00 46 GLU A C 12
ATOM 19320 O O . GLU A 1 46 ? -1.955 1.609 -9.193 1.00 0.00 46 GLU A O 12
ATOM 19332 N N . TYR A 1 47 ? -1.432 3.765 -9.577 1.00 0.00 47 TYR A N 12
ATOM 19333 C CA . TYR A 1 47 ? -1.852 4.308 -8.284 1.00 0.00 47 TYR A CA 12
ATOM 19334 C C . TYR A 1 47 ? -3.363 4.136 -8.081 1.00 0.00 47 TYR A C 12
ATOM 19335 O O . TYR A 1 47 ? -3.744 3.597 -7.046 1.00 0.00 47 TYR A O 12
ATOM 19353 N N . GLU A 1 48 ? -4.204 4.533 -9.046 1.00 0.00 48 GLU A N 12
ATOM 19354 C CA . GLU A 1 48 ? -5.660 4.328 -9.004 1.00 0.00 48 GLU A CA 12
ATOM 19355 C C . GLU A 1 48 ? -5.995 2.873 -8.644 1.00 0.00 48 GLU A C 12
ATOM 19356 O O . GLU A 1 48 ? -6.788 2.614 -7.733 1.00 0.00 48 GLU A O 12
ATOM 19368 N N . ILE A 1 49 ? -5.345 1.924 -9.335 1.00 0.00 49 ILE A N 12
ATOM 19369 C CA . ILE A 1 49 ? -5.595 0.491 -9.105 1.00 0.00 49 ILE A CA 12
ATOM 19370 C C . ILE A 1 49 ? -5.182 0.065 -7.700 1.00 0.00 49 ILE A C 12
ATOM 19371 O O . ILE A 1 49 ? -6.004 -0.514 -6.992 1.00 0.00 49 ILE A O 12
ATOM 19387 N N . LEU A 1 50 ? -3.930 0.321 -7.296 1.00 0.00 50 LEU A N 12
ATOM 19388 C CA . LEU A 1 50 ? -3.432 -0.164 -6.006 1.00 0.00 50 LEU A CA 12
ATOM 19389 C C . LEU A 1 50 ? -4.118 0.566 -4.834 1.00 0.00 50 LEU A C 12
ATOM 19390 O O . LEU A 1 50 ? -4.477 -0.066 -3.848 1.00 0.00 50 LEU A O 12
ATOM 19406 N N . SER A 1 51 ? -4.388 1.865 -4.949 1.00 0.00 51 SER A N 12
ATOM 19407 C CA . SER A 1 51 ? -5.278 2.618 -4.049 1.00 0.00 51 SER A CA 12
ATOM 19408 C C . SER A 1 51 ? -6.631 1.922 -3.842 1.00 0.00 51 SER A C 12
ATOM 19409 O O . SER A 1 51 ? -6.970 1.577 -2.702 1.00 0.00 51 SER A O 12
ATOM 19417 N N . LEU A 1 52 ? -7.384 1.638 -4.919 1.00 0.00 52 LEU A N 12
ATOM 19418 C CA . LEU A 1 52 ? -8.653 0.922 -4.769 1.00 0.00 52 LEU A CA 12
ATOM 19419 C C . LEU A 1 52 ? -8.448 -0.491 -4.221 1.00 0.00 52 LEU A C 12
ATOM 19420 O O . LEU A 1 52 ? -9.290 -0.964 -3.467 1.00 0.00 52 LEU A O 12
ATOM 19436 N N . LEU A 1 53 ? -7.339 -1.155 -4.560 1.00 0.00 53 LEU A N 12
ATOM 19437 C CA . LEU A 1 53 ? -7.005 -2.481 -4.053 1.00 0.00 53 LEU A CA 12
ATOM 19438 C C . LEU A 1 53 ? -6.863 -2.482 -2.529 1.00 0.00 53 LEU A C 12
ATOM 19439 O O . LEU A 1 53 ? -7.472 -3.315 -1.866 1.00 0.00 53 LEU A O 12
ATOM 19455 N N . ILE A 1 54 ? -6.099 -1.555 -1.948 1.00 0.00 54 ILE A N 12
ATOM 19456 C CA . ILE A 1 54 ? -5.948 -1.491 -0.482 1.00 0.00 54 ILE A CA 12
ATOM 19457 C C . ILE A 1 54 ? -7.249 -1.001 0.180 1.00 0.00 54 ILE A C 12
ATOM 19458 O O . ILE A 1 54 ? -7.592 -1.458 1.271 1.00 0.00 54 ILE A O 12
ATOM 19474 N N . SER A 1 55 ? -8.028 -0.154 -0.499 1.00 0.00 55 SER A N 12
ATOM 19475 C CA . SER A 1 55 ? -9.376 0.225 -0.050 1.00 0.00 55 SER A CA 12
ATOM 19476 C C . SER A 1 55 ? -10.368 -0.964 0.014 1.00 0.00 55 SER A C 12
ATOM 19477 O O . SER A 1 55 ? -11.087 -1.114 1.007 1.00 0.00 55 SER A O 12
ATOM 19485 N N . LYS A 1 56 ? -10.430 -1.811 -1.027 1.00 0.00 56 LYS A N 12
ATOM 19486 C CA . LYS A 1 56 ? -11.424 -2.893 -1.160 1.00 0.00 56 LYS A CA 12
ATOM 19487 C C . LYS A 1 56 ? -10.998 -4.219 -0.489 1.00 0.00 56 LYS A C 12
ATOM 19488 O O . LYS A 1 56 ? -11.853 -4.903 0.075 1.00 0.00 56 LYS A O 12
ATOM 19507 N N . LYS A 1 57 ? -9.691 -4.526 -0.548 1.00 0.00 57 LYS A N 12
ATOM 19508 C CA . LYS A 1 57 ? -8.863 -5.602 0.053 1.00 0.00 57 LYS A CA 12
ATOM 19509 C C . LYS A 1 57 ? -7.780 -6.116 -0.925 1.00 0.00 57 LYS A C 12
ATOM 19510 O O . LYS A 1 57 ? -8.023 -6.205 -2.131 1.00 0.00 57 LYS A O 12
ATOM 19529 N N . GLY A 1 58 ? -6.603 -6.488 -0.390 1.00 0.00 58 GLY A N 12
ATOM 19530 C CA . GLY A 1 58 ? -5.384 -6.826 -1.149 1.00 0.00 58 GLY A CA 12
ATOM 19531 C C . GLY A 1 58 ? -5.614 -7.896 -2.218 1.00 0.00 58 GLY A C 12
ATOM 19532 O O . GLY A 1 58 ? -5.469 -7.607 -3.402 1.00 0.00 58 GLY A O 12
ATOM 19536 N N . TYR A 1 59 ? -6.009 -9.107 -1.804 1.00 0.00 59 TYR A N 12
ATOM 19537 C CA . TYR A 1 59 ? -6.509 -10.186 -2.655 1.00 0.00 59 TYR A CA 12
ATOM 19538 C C . TYR A 1 59 ? -5.424 -10.649 -3.649 1.00 0.00 59 TYR A C 12
ATOM 19539 O O . TYR A 1 59 ? -4.239 -10.353 -3.482 1.00 0.00 59 TYR A O 12
ATOM 19557 N N . VAL A 1 60 ? -5.811 -11.406 -4.671 1.00 0.00 60 VAL A N 12
ATOM 19558 C CA . VAL A 1 60 ? -4.960 -11.700 -5.827 1.00 0.00 60 VAL A CA 12
ATOM 19559 C C . VAL A 1 60 ? -5.217 -10.633 -6.898 1.00 0.00 60 VAL A C 12
ATOM 19560 O O . VAL A 1 60 ? -6.289 -10.571 -7.497 1.00 0.00 60 VAL A O 12
ATOM 19573 N N . PHE A 1 61 ? -4.221 -9.773 -7.098 1.00 0.00 61 PHE A N 12
ATOM 19574 C CA . PHE A 1 61 ? -4.219 -8.635 -8.008 1.00 0.00 61 PHE A CA 12
ATOM 19575 C C . PHE A 1 61 ? -3.904 -9.164 -9.420 1.00 0.00 61 PHE A C 12
ATOM 19576 O O . PHE A 1 61 ? -2.849 -9.757 -9.654 1.00 0.00 61 PHE A O 12
ATOM 19593 N N . SER A 1 62 ? -4.876 -9.048 -10.327 1.00 0.00 62 SER A N 12
ATOM 19594 C CA . SER A 1 62 ? -4.983 -9.869 -11.553 1.00 0.00 62 SER A CA 12
ATOM 19595 C C . SER A 1 62 ? -5.081 -9.033 -12.837 1.00 0.00 62 SER A C 12
ATOM 19596 O O . SER A 1 62 ? -5.628 -7.932 -12.801 1.00 0.00 62 SER A O 12
ATOM 19604 N N . ARG A 1 63 ? -4.664 -9.588 -13.989 1.00 0.00 63 ARG A N 12
ATOM 19605 C CA . ARG A 1 63 ? -4.685 -8.943 -15.321 1.00 0.00 63 ARG A CA 12
ATOM 19606 C C . ARG A 1 63 ? -6.028 -8.231 -15.623 1.00 0.00 63 ARG A C 12
ATOM 19607 O O . ARG A 1 63 ? -6.058 -7.021 -15.839 1.00 0.00 63 ARG A O 12
ATOM 19628 N N . GLU A 1 64 ? -7.140 -8.971 -15.598 1.00 0.00 64 GLU A N 12
ATOM 19629 C CA . GLU A 1 64 ? -8.489 -8.453 -15.835 1.00 0.00 64 GLU A CA 12
ATOM 19630 C C . GLU A 1 64 ? -8.929 -7.435 -14.769 1.00 0.00 64 GLU A C 12
ATOM 19631 O O . GLU A 1 64 ? -9.400 -6.358 -15.117 1.00 0.00 64 GLU A O 12
ATOM 19643 N N . SER A 1 65 ? -8.746 -7.707 -13.473 1.00 0.00 65 SER A N 12
ATOM 19644 C CA . SER A 1 65 ? -9.130 -6.764 -12.402 1.00 0.00 65 SER A CA 12
ATOM 19645 C C . SER A 1 65 ? -8.371 -5.430 -12.516 1.00 0.00 65 SER A C 12
ATOM 19646 O O . SER A 1 65 ? -8.958 -4.351 -12.413 1.00 0.00 65 SER A O 12
ATOM 19654 N N . ILE A 1 66 ? -7.072 -5.497 -12.825 1.00 0.00 66 ILE A N 12
ATOM 19655 C CA . ILE A 1 66 ? -6.221 -4.341 -13.179 1.00 0.00 66 ILE A CA 12
ATOM 19656 C C . ILE A 1 66 ? -6.802 -3.539 -14.350 1.00 0.00 66 ILE A C 12
ATOM 19657 O O . ILE A 1 66 ? -6.954 -2.318 -14.269 1.00 0.00 66 ILE A O 12
ATOM 19673 N N . ALA A 1 67 ? -7.143 -4.240 -15.427 1.00 0.00 67 ALA A N 12
ATOM 19674 C CA . ALA A 1 67 ? -7.736 -3.699 -16.645 1.00 0.00 67 ALA A CA 12
ATOM 19675 C C . ALA A 1 67 ? -9.178 -3.207 -16.448 1.00 0.00 67 ALA A C 12
ATOM 19676 O O . ALA A 1 67 ? -9.680 -2.472 -17.292 1.00 0.00 67 ALA A O 12
ATOM 19683 N N . ILE A 1 68 ? -9.843 -3.586 -15.354 1.00 0.00 68 ILE A N 12
ATOM 19684 C CA . ILE A 1 68 ? -11.132 -3.011 -14.940 1.00 0.00 68 ILE A CA 12
ATOM 19685 C C . ILE A 1 68 ? -10.912 -1.724 -14.123 1.00 0.00 68 ILE A C 12
ATOM 19686 O O . ILE A 1 68 ? -11.622 -0.741 -14.356 1.00 0.00 68 ILE A O 12
ATOM 19702 N N . GLU A 1 69 ? -9.928 -1.692 -13.211 1.00 0.00 69 GLU A N 12
ATOM 19703 C CA . GLU A 1 69 ? -9.716 -0.540 -12.326 1.00 0.00 69 GLU A CA 12
ATOM 19704 C C . GLU A 1 69 ? -8.905 0.615 -12.951 1.00 0.00 69 GLU A C 12
ATOM 19705 O O . GLU A 1 69 ? -9.305 1.768 -12.776 1.00 0.00 69 GLU A O 12
ATOM 19717 N N . SER A 1 70 ? -7.795 0.370 -13.671 1.00 0.00 70 SER A N 12
ATOM 19718 C CA . SER A 1 70 ? -7.140 1.465 -14.430 1.00 0.00 70 SER A CA 12
ATOM 19719 C C . SER A 1 70 ? -7.742 1.577 -15.838 1.00 0.00 70 SER A C 12
ATOM 19720 O O . SER A 1 70 ? -8.300 2.623 -16.181 1.00 0.00 70 SER A O 12
ATOM 19728 N N . GLU A 1 71 ? -7.587 0.522 -16.657 1.00 0.00 71 GLU A N 12
ATOM 19729 C CA . GLU A 1 71 ? -8.082 0.452 -18.039 1.00 0.00 71 GLU A CA 12
ATOM 19730 C C . GLU A 1 71 ? -7.380 1.469 -18.980 1.00 0.00 71 GLU A C 12
ATOM 19731 O O . GLU A 1 71 ? -7.905 1.843 -20.030 1.00 0.00 71 GLU A O 12
ATOM 19743 N N . SER A 1 72 ? -6.174 1.938 -18.625 1.00 0.00 72 SER A N 12
ATOM 19744 C CA . SER A 1 72 ? -5.407 2.898 -19.445 1.00 0.00 72 SER A CA 12
ATOM 19745 C C . SER A 1 72 ? -4.951 2.298 -20.795 1.00 0.00 72 SER A C 12
ATOM 19746 O O . SER A 1 72 ? -4.870 3.002 -21.806 1.00 0.00 72 SER A O 12
ATOM 19754 N N . ILE A 1 73 ? -4.707 0.981 -20.832 1.00 0.00 73 ILE A N 12
ATOM 19755 C CA . ILE A 1 73 ? -4.428 0.209 -22.056 1.00 0.00 73 ILE A CA 12
ATOM 19756 C C . ILE A 1 73 ? -5.724 -0.461 -22.542 1.00 0.00 73 ILE A C 12
ATOM 19757 O O . ILE A 1 73 ? -6.372 -1.196 -21.795 1.00 0.00 73 ILE A O 12
ATOM 19773 N N . ASN A 1 74 ? -6.100 -0.205 -23.801 1.00 0.00 74 ASN A N 12
ATOM 19774 C CA . ASN A 1 74 ? -7.393 -0.612 -24.374 1.00 0.00 74 ASN A CA 12
ATOM 19775 C C . ASN A 1 74 ? -7.628 -2.143 -24.433 1.00 0.00 74 ASN A C 12
ATOM 19776 O O . ASN A 1 74 ? -8.701 -2.572 -23.991 1.00 0.00 74 ASN A O 12
ATOM 19787 N N . PRO A 1 75 ? -6.692 -2.984 -24.942 1.00 0.00 75 PRO A N 12
ATOM 19788 C CA . PRO A 1 75 ? -6.833 -4.440 -24.893 1.00 0.00 75 PRO A CA 12
ATOM 19789 C C . PRO A 1 75 ? -6.678 -4.939 -23.450 1.00 0.00 75 PRO A C 12
ATOM 19790 O O . PRO A 1 75 ? -5.582 -4.942 -22.890 1.00 0.00 75 PRO A O 12
ATOM 19801 N N . GLU A 1 76 ? -7.792 -5.366 -22.846 1.00 0.00 76 GLU A N 12
ATOM 19802 C CA . GLU A 1 76 ? -7.874 -5.682 -21.416 1.00 0.00 76 GLU A CA 12
ATOM 19803 C C . GLU A 1 76 ? -7.031 -6.900 -21.003 1.00 0.00 76 GLU A C 12
ATOM 19804 O O . GLU A 1 76 ? -6.524 -6.954 -19.886 1.00 0.00 76 GLU A O 12
ATOM 19816 N N . SER A 1 77 ? -6.795 -7.850 -21.909 1.00 0.00 77 SER A N 12
ATOM 19817 C CA . SER A 1 77 ? -5.974 -9.045 -21.640 1.00 0.00 77 SER A CA 12
ATOM 19818 C C . SER A 1 77 ? -4.463 -8.801 -21.865 1.00 0.00 77 SER A C 12
ATOM 19819 O O . SER A 1 77 ? -3.676 -9.745 -21.809 1.00 0.00 77 SER A O 12
ATOM 19827 N N . SER A 1 78 ? -4.028 -7.558 -22.130 1.00 0.00 78 SER A N 12
ATOM 19828 C CA . SER A 1 78 ? -2.620 -7.220 -22.415 1.00 0.00 78 SER A CA 12
ATOM 19829 C C . SER A 1 78 ? -1.666 -7.561 -21.258 1.00 0.00 78 SER A C 12
ATOM 19830 O O . SER A 1 78 ? -1.622 -6.877 -20.231 1.00 0.00 78 SER A O 12
ATOM 19838 N N . ASN A 1 79 ? -0.821 -8.580 -21.447 1.00 0.00 79 ASN A N 12
ATOM 19839 C CA . ASN A 1 79 ? 0.237 -8.898 -20.490 1.00 0.00 79 ASN A CA 12
ATOM 19840 C C . ASN A 1 79 ? 1.309 -7.791 -20.469 1.00 0.00 79 ASN A C 12
ATOM 19841 O O . ASN A 1 79 ? 1.886 -7.537 -19.422 1.00 0.00 79 ASN A O 12
ATOM 19852 N N . LYS A 1 80 ? 1.530 -7.050 -21.564 1.00 0.00 80 LYS A N 12
ATOM 19853 C CA . LYS A 1 80 ? 2.488 -5.927 -21.593 1.00 0.00 80 LYS A CA 12
ATOM 19854 C C . LYS A 1 80 ? 2.076 -4.791 -20.654 1.00 0.00 80 LYS A C 12
ATOM 19855 O O . LYS A 1 80 ? 2.928 -4.170 -20.022 1.00 0.00 80 LYS A O 12
ATOM 19874 N N . SER A 1 81 ? 0.776 -4.588 -20.454 1.00 0.00 81 SER A N 12
ATOM 19875 C CA . SER A 1 81 ? 0.282 -3.686 -19.407 1.00 0.00 81 SER A CA 12
ATOM 19876 C C . SER A 1 81 ? 0.678 -4.197 -17.999 1.00 0.00 81 SER A C 12
ATOM 19877 O O . SER A 1 81 ? 1.291 -3.449 -17.238 1.00 0.00 81 SER A O 12
ATOM 19885 N N . ILE A 1 82 ? 0.482 -5.487 -17.664 1.00 0.00 82 ILE A N 12
ATOM 19886 C CA . ILE A 1 82 ? 0.986 -6.038 -16.373 1.00 0.00 82 ILE A CA 12
ATOM 19887 C C . ILE A 1 82 ? 2.512 -6.008 -16.270 1.00 0.00 82 ILE A C 12
ATOM 19888 O O . ILE A 1 82 ? 3.033 -5.776 -15.189 1.00 0.00 82 ILE A O 12
ATOM 19904 N N . ASP A 1 83 ? 3.221 -6.178 -17.382 1.00 0.00 83 ASP A N 12
ATOM 19905 C CA . ASP A 1 83 ? 4.685 -6.069 -17.447 1.00 0.00 83 ASP A CA 12
ATOM 19906 C C . ASP A 1 83 ? 5.172 -4.633 -17.186 1.00 0.00 83 ASP A C 12
ATOM 19907 O O . ASP A 1 83 ? 6.186 -4.473 -16.506 1.00 0.00 83 ASP A O 12
ATOM 19916 N N . VAL A 1 84 ? 4.445 -3.596 -17.643 1.00 0.00 84 VAL A N 12
ATOM 19917 C CA . VAL A 1 84 ? 4.674 -2.215 -17.140 1.00 0.00 84 VAL A CA 12
ATOM 19918 C C . VAL A 1 84 ? 4.487 -2.189 -15.632 1.00 0.00 84 VAL A C 12
ATOM 19919 O O . VAL A 1 84 ? 5.390 -1.744 -14.931 1.00 0.00 84 VAL A O 12
ATOM 19932 N N . ILE A 1 85 ? 3.331 -2.639 -15.128 1.00 0.00 85 ILE A N 12
ATOM 19933 C CA . ILE A 1 85 ? 3.016 -2.470 -13.700 1.00 0.00 85 ILE A CA 12
ATOM 19934 C C . ILE A 1 85 ? 4.023 -3.223 -12.824 1.00 0.00 85 ILE A C 12
ATOM 19935 O O . ILE A 1 85 ? 4.695 -2.587 -12.022 1.00 0.00 85 ILE A O 12
ATOM 19951 N N . ILE A 1 86 ? 4.217 -4.524 -13.027 1.00 0.00 86 ILE A N 12
ATOM 19952 C CA . ILE A 1 86 ? 5.204 -5.338 -12.294 1.00 0.00 86 ILE A CA 12
ATOM 19953 C C . ILE A 1 86 ? 6.616 -4.780 -12.477 1.00 0.00 86 ILE A C 12
ATOM 19954 O O . ILE A 1 86 ? 7.305 -4.536 -11.486 1.00 0.00 86 ILE A O 12
ATOM 19970 N N . GLY A 1 87 ? 7.046 -4.546 -13.721 1.00 0.00 87 GLY A N 12
ATOM 19971 C CA . GLY A 1 87 ? 8.426 -4.170 -14.034 1.00 0.00 87 GLY A CA 12
ATOM 19972 C C . GLY A 1 87 ? 8.809 -2.820 -13.441 1.00 0.00 87 GLY A C 12
ATOM 19973 O O . GLY A 1 87 ? 9.903 -2.687 -12.893 1.00 0.00 87 GLY A O 12
ATOM 19977 N N . ARG A 1 88 ? 7.914 -1.822 -13.496 1.00 0.00 88 ARG A N 12
ATOM 19978 C CA . ARG A 1 88 ? 8.178 -0.495 -12.970 1.00 0.00 88 ARG A CA 12
ATOM 19979 C C . ARG A 1 88 ? 7.861 -0.381 -11.467 1.00 0.00 88 ARG A C 12
ATOM 19980 O O . ARG A 1 88 ? 8.566 0.358 -10.793 1.00 0.00 88 ARG A O 12
ATOM 20001 N N . LEU A 1 89 ? 6.921 -1.147 -10.881 1.00 0.00 89 LEU A N 12
ATOM 20002 C CA . LEU A 1 89 ? 6.822 -1.282 -9.413 1.00 0.00 89 LEU A CA 12
ATOM 20003 C C . LEU A 1 89 ? 8.162 -1.799 -8.879 1.00 0.00 89 LEU A C 12
ATOM 20004 O O . LEU A 1 89 ? 8.795 -1.126 -8.067 1.00 0.00 89 LEU A O 12
ATOM 20020 N N . ARG A 1 90 ? 8.633 -2.930 -9.422 1.00 0.00 90 ARG A N 12
ATOM 20021 C CA . ARG A 1 90 ? 9.932 -3.530 -9.101 1.00 0.00 90 ARG A CA 12
ATOM 20022 C C . ARG A 1 90 ? 11.081 -2.539 -9.292 1.00 0.00 90 ARG A C 12
ATOM 20023 O O . ARG A 1 90 ? 11.899 -2.415 -8.389 1.00 0.00 90 ARG A O 12
ATOM 20044 N N . SER A 1 91 ? 11.151 -1.786 -10.391 1.00 0.00 91 SER A N 12
ATOM 20045 C CA . SER A 1 91 ? 12.258 -0.833 -10.573 1.00 0.00 91 SER A CA 12
ATOM 20046 C C . SER A 1 91 ? 12.222 0.329 -9.571 1.00 0.00 91 SER A C 12
ATOM 20047 O O . SER A 1 91 ? 13.264 0.672 -9.005 1.00 0.00 91 SER A O 12
ATOM 20055 N N . LYS A 1 92 ? 11.036 0.866 -9.242 1.00 0.00 92 LYS A N 12
ATOM 20056 C CA . LYS A 1 92 ? 10.916 1.869 -8.176 1.00 0.00 92 LYS A CA 12
ATOM 20057 C C . LYS A 1 92 ? 11.377 1.306 -6.813 1.00 0.00 92 LYS A C 12
ATOM 20058 O O . LYS A 1 92 ? 12.221 1.913 -6.153 1.00 0.00 92 LYS A O 12
ATOM 20077 N N . ILE A 1 93 ? 10.905 0.116 -6.407 1.00 0.00 93 ILE A N 12
ATOM 20078 C CA . ILE A 1 93 ? 11.281 -0.493 -5.105 1.00 0.00 93 ILE A CA 12
ATOM 20079 C C . ILE A 1 93 ? 12.659 -1.189 -5.093 1.00 0.00 93 ILE A C 12
ATOM 20080 O O . ILE A 1 93 ? 13.128 -1.596 -4.032 1.00 0.00 93 ILE A O 12
ATOM 20096 N N . GLU A 1 94 ? 13.322 -1.315 -6.246 1.00 0.00 94 GLU A N 12
ATOM 20097 C CA . GLU A 1 94 ? 14.727 -1.726 -6.359 1.00 0.00 94 GLU A CA 12
ATOM 20098 C C . GLU A 1 94 ? 15.670 -0.519 -6.203 1.00 0.00 94 GLU A C 12
ATOM 20099 O O . GLU A 1 94 ? 16.685 -0.621 -5.510 1.00 0.00 94 GLU A O 12
ATOM 20111 N N . LYS A 1 95 ? 15.347 0.633 -6.812 1.00 0.00 95 LYS A N 12
ATOM 20112 C CA . LYS A 1 95 ? 16.161 1.851 -6.676 1.00 0.00 95 LYS A CA 12
ATOM 20113 C C . LYS A 1 95 ? 16.020 2.505 -5.285 1.00 0.00 95 LYS A C 12
ATOM 20114 O O . LYS A 1 95 ? 17.023 2.903 -4.685 1.00 0.00 95 LYS A O 12
ATOM 20133 N N . ASN A 1 96 ? 14.801 2.577 -4.737 1.00 0.00 96 ASN A N 12
ATOM 20134 C CA . ASN A 1 96 ? 14.559 2.926 -3.326 1.00 0.00 96 ASN A CA 12
ATOM 20135 C C . ASN A 1 96 ? 14.946 1.757 -2.382 1.00 0.00 96 ASN A C 12
ATOM 20136 O O . ASN A 1 96 ? 14.887 0.598 -2.803 1.00 0.00 96 ASN A O 12
ATOM 20147 N N . PRO A 1 97 ? 15.333 2.028 -1.115 1.00 0.00 97 PRO A N 12
ATOM 20148 C CA . PRO A 1 97 ? 15.734 0.988 -0.163 1.00 0.00 97 PRO A CA 12
ATOM 20149 C C . PRO A 1 97 ? 14.545 0.164 0.357 1.00 0.00 97 PRO A C 12
ATOM 20150 O O . PRO A 1 97 ? 14.722 -0.998 0.726 1.00 0.00 97 PRO A O 12
ATOM 20161 N N . LYS A 1 98 ? 13.329 0.730 0.366 1.00 0.00 98 LYS A N 12
ATOM 20162 C CA . LYS A 1 98 ? 12.109 0.009 0.760 1.00 0.00 98 LYS A CA 12
ATOM 20163 C C . LYS A 1 98 ? 11.681 -1.003 -0.328 1.00 0.00 98 LYS A C 12
ATOM 20164 O O . LYS A 1 98 ? 11.620 -0.659 -1.506 1.00 0.00 98 LYS A O 12
ATOM 20183 N N . GLN A 1 99 ? 11.346 -2.237 0.074 1.00 0.00 99 GLN A N 12
ATOM 20184 C CA . GLN A 1 99 ? 11.091 -3.400 -0.794 1.00 0.00 99 GLN A CA 12
ATOM 20185 C C . GLN A 1 99 ? 9.866 -4.205 -0.286 1.00 0.00 99 GLN A C 12
ATOM 20186 O O . GLN A 1 99 ? 9.484 -4.022 0.874 1.00 0.00 99 GLN A O 12
ATOM 20200 N N . PRO A 1 100 ? 9.232 -5.070 -1.111 1.00 0.00 100 PRO A N 12
ATOM 20201 C CA . PRO A 1 100 ? 8.053 -5.845 -0.722 1.00 0.00 100 PRO A CA 12
ATOM 20202 C C . PRO A 1 100 ? 8.398 -6.980 0.246 1.00 0.00 100 PRO A C 12
ATOM 20203 O O . PRO A 1 100 ? 9.535 -7.445 0.328 1.00 0.00 100 PRO A O 12
ATOM 20214 N N . GLN A 1 101 ? 7.364 -7.436 0.957 1.00 0.00 101 GLN A N 12
ATOM 20215 C CA . GLN A 1 101 ? 7.432 -8.512 1.952 1.00 0.00 101 GLN A CA 12
ATOM 20216 C C . GLN A 1 101 ? 6.055 -9.170 2.160 1.00 0.00 101 GLN A C 12
ATOM 20217 O O . GLN A 1 101 ? 5.989 -10.387 2.323 1.00 0.00 101 GLN A O 12
ATOM 20231 N N . TYR A 1 102 ? 4.952 -8.404 2.063 1.00 0.00 102 TYR A N 12
ATOM 20232 C CA . TYR A 1 102 ? 3.577 -8.956 2.047 1.00 0.00 102 TYR A CA 12
ATOM 20233 C C . TYR A 1 102 ? 2.978 -9.176 0.641 1.00 0.00 102 TYR A C 12
ATOM 20234 O O . TYR A 1 102 ? 1.797 -9.501 0.525 1.00 0.00 102 TYR A O 12
ATOM 20252 N N . ILE A 1 103 ? 3.768 -9.028 -0.434 1.00 0.00 103 ILE A N 12
ATOM 20253 C CA . ILE A 1 103 ? 3.386 -9.483 -1.791 1.00 0.00 103 ILE A CA 12
ATOM 20254 C C . ILE A 1 103 ? 3.991 -10.882 -2.037 1.00 0.00 103 ILE A C 12
ATOM 20255 O O . ILE A 1 103 ? 5.174 -11.106 -1.775 1.00 0.00 103 ILE A O 12
ATOM 20271 N N . ILE A 1 104 ? 3.203 -11.792 -2.615 1.00 0.00 104 ILE A N 12
ATOM 20272 C CA . ILE A 1 104 ? 3.651 -13.068 -3.217 1.00 0.00 104 ILE A CA 12
ATOM 20273 C C . ILE A 1 104 ? 3.227 -13.106 -4.697 1.00 0.00 104 ILE A C 12
ATOM 20274 O O . ILE A 1 104 ? 2.061 -12.884 -5.013 1.00 0.00 104 ILE A O 12
ATOM 20290 N N . SER A 1 105 ? 4.136 -13.396 -5.625 1.00 0.00 105 SER A N 12
ATOM 20291 C CA . SER A 1 105 ? 3.843 -13.533 -7.054 1.00 0.00 105 SER A CA 12
ATOM 20292 C C . SER A 1 105 ? 3.368 -14.960 -7.405 1.00 0.00 105 SER A C 12
ATOM 20293 O O . SER A 1 105 ? 3.877 -15.954 -6.878 1.00 0.00 105 SER A O 12
ATOM 20301 N N . VAL A 1 106 ? 2.381 -15.062 -8.305 1.00 0.00 106 VAL A N 12
ATOM 20302 C CA . VAL A 1 106 ? 1.734 -16.323 -8.730 1.00 0.00 106 VAL A CA 12
ATOM 20303 C C . VAL A 1 106 ? 1.569 -16.309 -10.257 1.00 0.00 106 VAL A C 12
ATOM 20304 O O . VAL A 1 106 ? 0.518 -15.936 -10.785 1.00 0.00 106 VAL A O 12
ATOM 20317 N N . ARG A 1 107 ? 2.638 -16.676 -10.976 1.00 0.00 107 ARG A N 12
ATOM 20318 C CA . ARG A 1 107 ? 2.704 -16.593 -12.444 1.00 0.00 107 ARG A CA 12
ATOM 20319 C C . ARG A 1 107 ? 1.600 -17.433 -13.113 1.00 0.00 107 ARG A C 12
ATOM 20320 O O . ARG A 1 107 ? 1.366 -18.587 -12.747 1.00 0.00 107 ARG A O 12
ATOM 20341 N N . GLY A 1 108 ? 0.900 -16.818 -14.073 1.00 0.00 108 GLY A N 12
ATOM 20342 C CA . GLY A 1 108 ? -0.287 -17.366 -14.755 1.00 0.00 108 GLY A CA 12
ATOM 20343 C C . GLY A 1 108 ? -1.625 -16.929 -14.145 1.00 0.00 108 GLY A C 12
ATOM 20344 O O . GLY A 1 108 ? -2.669 -17.187 -14.743 1.00 0.00 108 GLY A O 12
ATOM 20348 N N . ILE A 1 109 ? -1.614 -16.259 -12.982 1.00 0.00 109 ILE A N 12
ATOM 20349 C CA . ILE A 1 109 ? -2.814 -15.710 -12.311 1.00 0.00 109 ILE A CA 12
ATOM 20350 C C . ILE A 1 109 ? -2.629 -14.212 -12.007 1.00 0.00 109 ILE A C 12
ATOM 20351 O O . ILE A 1 109 ? -3.431 -13.387 -12.454 1.00 0.00 109 ILE A O 12
ATOM 20367 N N . GLY A 1 110 ? -1.568 -13.854 -11.271 1.00 0.00 110 GLY A N 12
ATOM 20368 C CA . GLY A 1 110 ? -1.290 -12.488 -10.816 1.00 0.00 110 GLY A CA 12
ATOM 20369 C C . GLY A 1 110 ? -0.368 -12.451 -9.601 1.00 0.00 110 GLY A C 12
ATOM 20370 O O . GLY A 1 110 ? 0.612 -13.193 -9.530 1.00 0.00 110 GLY A O 12
ATOM 20374 N N . TYR A 1 111 ? -0.670 -11.583 -8.636 1.00 0.00 111 TYR A N 12
ATOM 20375 C CA . TYR A 1 111 ? 0.122 -11.438 -7.408 1.00 0.00 111 TYR A CA 12
ATOM 20376 C C . TYR A 1 111 ? -0.743 -11.158 -6.174 1.00 0.00 111 TYR A C 12
ATOM 20377 O O . TYR A 1 111 ? -1.565 -10.248 -6.154 1.00 0.00 111 TYR A O 12
ATOM 20395 N N . LYS A 1 112 ? -0.570 -11.987 -5.142 1.00 0.00 112 LYS A N 12
ATOM 20396 C CA . LYS A 1 112 ? -1.342 -11.961 -3.900 1.00 0.00 112 LYS A CA 12
ATOM 20397 C C . LYS A 1 112 ? -0.726 -10.983 -2.896 1.00 0.00 112 LYS A C 12
ATOM 20398 O O . LYS A 1 112 ? 0.482 -11.007 -2.662 1.00 0.00 112 LYS A O 12
ATOM 20417 N N . LEU A 1 113 ? -1.559 -10.173 -2.251 1.00 0.00 113 LEU A N 12
ATOM 20418 C CA . LEU A 1 113 ? -1.185 -9.309 -1.142 1.00 0.00 113 LEU A CA 12
ATOM 20419 C C . LEU A 1 113 ? -2.339 -9.136 -0.154 1.00 0.00 113 LEU A C 12
ATOM 20420 O O . LEU A 1 113 ? -3.454 -9.590 -0.395 1.00 0.00 113 LEU A O 12
ATOM 20436 N N . GLU A 1 114 ? -2.049 -8.507 0.978 1.00 0.00 114 GLU A N 12
ATOM 20437 C CA . GLU A 1 114 ? -2.954 -8.440 2.128 1.00 0.00 114 GLU A CA 12
ATOM 20438 C C . GLU A 1 114 ? -2.735 -7.175 2.974 1.00 0.00 114 GLU A C 12
ATOM 20439 O O . GLU A 1 114 ? -1.624 -6.637 3.035 1.00 0.00 114 GLU A O 12
ATOM 20451 N N . TYR A 1 115 ? -3.818 -6.695 3.601 1.00 0.00 115 TYR A N 12
ATOM 20452 C CA . TYR A 1 115 ? -3.852 -5.485 4.438 1.00 0.00 115 TYR A CA 12
ATOM 20453 C C . TYR A 1 115 ? -3.531 -5.757 5.925 1.00 0.00 115 TYR A C 12
ATOM 20454 O O . TYR A 1 115 ? -3.039 -4.825 6.605 1.00 0.00 115 TYR A O 12
ATOM 20473 N N . GLY A 1 11 ? 7.931 25.903 8.601 1.00 0.00 11 GLY A N 13
ATOM 20474 C CA . GLY A 1 11 ? 7.247 26.579 7.474 1.00 0.00 11 GLY A CA 13
ATOM 20475 C C . GLY A 1 11 ? 5.762 26.795 7.746 1.00 0.00 11 GLY A C 13
ATOM 20476 O O . GLY A 1 11 ? 5.177 26.172 8.633 1.00 0.00 11 GLY A O 13
ATOM 20480 N N . SER A 1 12 ? 5.132 27.687 6.983 1.00 0.00 12 SER A N 13
ATOM 20481 C CA . SER A 1 12 ? 3.688 27.982 7.043 1.00 0.00 12 SER A CA 13
ATOM 20482 C C . SER A 1 12 ? 2.823 26.953 6.273 1.00 0.00 12 SER A C 13
ATOM 20483 O O . SER A 1 12 ? 3.338 26.094 5.546 1.00 0.00 12 SER A O 13
ATOM 20491 N N . GLU A 1 13 ? 1.493 27.030 6.430 1.00 0.00 13 GLU A N 13
ATOM 20492 C CA . GLU A 1 13 ? 0.526 26.180 5.717 1.00 0.00 13 GLU A CA 13
ATOM 20493 C C . GLU A 1 13 ? 0.460 26.521 4.213 1.00 0.00 13 GLU A C 13
ATOM 20494 O O . GLU A 1 13 ? 0.685 27.668 3.810 1.00 0.00 13 GLU A O 13
ATOM 20506 N N . GLU A 1 14 ? 0.121 25.530 3.379 1.00 0.00 14 GLU A N 13
ATOM 20507 C CA . GLU A 1 14 ? 0.102 25.640 1.914 1.00 0.00 14 GLU A CA 13
ATOM 20508 C C . GLU A 1 14 ? -0.919 24.667 1.289 1.00 0.00 14 GLU A C 13
ATOM 20509 O O . GLU A 1 14 ? -1.182 23.587 1.825 1.00 0.00 14 GLU A O 13
ATOM 20521 N N . VAL A 1 15 ? -1.492 25.049 0.144 1.00 0.00 15 VAL A N 13
ATOM 20522 C CA . VAL A 1 15 ? -2.574 24.326 -0.560 1.00 0.00 15 VAL A CA 13
ATOM 20523 C C . VAL A 1 15 ? -2.091 22.980 -1.137 1.00 0.00 15 VAL A C 13
ATOM 20524 O O . VAL A 1 15 ? -2.867 22.032 -1.236 1.00 0.00 15 VAL A O 13
ATOM 20537 N N . SER A 1 16 ? -0.801 22.870 -1.470 1.00 0.00 16 SER A N 13
ATOM 20538 C CA . SER A 1 16 ? -0.165 21.691 -2.089 1.00 0.00 16 SER A CA 13
ATOM 20539 C C . SER A 1 16 ? 0.004 20.470 -1.152 1.00 0.00 16 SER A C 13
ATOM 20540 O O . SER A 1 16 ? 0.606 19.467 -1.542 1.00 0.00 16 SER A O 13
ATOM 20548 N N . GLU A 1 17 ? -0.508 20.543 0.082 1.00 0.00 17 GLU A N 13
ATOM 20549 C CA . GLU A 1 17 ? -0.447 19.480 1.095 1.00 0.00 17 GLU A CA 13
ATOM 20550 C C . GLU A 1 17 ? -0.987 18.124 0.561 1.00 0.00 17 GLU A C 13
ATOM 20551 O O . GLU A 1 17 ? -2.054 18.109 -0.074 1.00 0.00 17 GLU A O 13
ATOM 20563 N N . PRO A 1 18 ? -0.288 16.991 0.807 1.00 0.00 18 PRO A N 13
ATOM 20564 C CA . PRO A 1 18 ? -0.675 15.664 0.316 1.00 0.00 18 PRO A CA 13
ATOM 20565 C C . PRO A 1 18 ? -1.936 15.114 1.004 1.00 0.00 18 PRO A C 13
ATOM 20566 O O . PRO A 1 18 ? -2.384 15.633 2.030 1.00 0.00 18 PRO A O 13
ATOM 20577 N N . GLY A 1 19 ? -2.506 14.049 0.425 1.00 0.00 19 GLY A N 13
ATOM 20578 C CA . GLY A 1 19 ? -3.745 13.402 0.881 1.00 0.00 19 GLY A CA 13
ATOM 20579 C C . GLY A 1 19 ? -3.510 12.055 1.571 1.00 0.00 19 GLY A C 13
ATOM 20580 O O . GLY A 1 19 ? -2.479 11.407 1.386 1.00 0.00 19 GLY A O 13
ATOM 20584 N N . ASP A 1 20 ? -4.504 11.590 2.328 1.00 0.00 20 ASP A N 13
ATOM 20585 C CA . ASP A 1 20 ? -4.447 10.341 3.099 1.00 0.00 20 ASP A CA 13
ATOM 20586 C C . ASP A 1 20 ? -5.755 9.527 2.968 1.00 0.00 20 ASP A C 13
ATOM 20587 O O . ASP A 1 20 ? -6.828 10.094 2.746 1.00 0.00 20 ASP A O 13
ATOM 20596 N N . ALA A 1 21 ? -5.673 8.201 3.145 1.00 0.00 21 ALA A N 13
ATOM 20597 C CA . ALA A 1 21 ? -6.781 7.248 2.992 1.00 0.00 21 ALA A CA 13
ATOM 20598 C C . ALA A 1 21 ? -6.537 5.958 3.812 1.00 0.00 21 ALA A C 13
ATOM 20599 O O . ALA A 1 21 ? -6.366 4.852 3.287 1.00 0.00 21 ALA A O 13
ATOM 20606 N N . ASN A 1 22 ? -6.495 6.125 5.139 1.00 0.00 22 ASN A N 13
ATOM 20607 C CA . ASN A 1 22 ? -6.389 5.054 6.139 1.00 0.00 22 ASN A CA 13
ATOM 20608 C C . ASN A 1 22 ? -5.126 4.186 5.939 1.00 0.00 22 ASN A C 13
ATOM 20609 O O . ASN A 1 22 ? -4.032 4.593 6.341 1.00 0.00 22 ASN A O 13
ATOM 20620 N N . ILE A 1 23 ? -5.258 2.999 5.328 1.00 0.00 23 ILE A N 13
ATOM 20621 C CA . ILE A 1 23 ? -4.155 2.033 5.127 1.00 0.00 23 ILE A CA 13
ATOM 20622 C C . ILE A 1 23 ? -3.213 2.480 3.991 1.00 0.00 23 ILE A C 13
ATOM 20623 O O . ILE A 1 23 ? -2.055 2.059 3.968 1.00 0.00 23 ILE A O 13
ATOM 20639 N N . PHE A 1 24 ? -3.657 3.374 3.094 1.00 0.00 24 PHE A N 13
ATOM 20640 C CA . PHE A 1 24 ? -2.785 4.024 2.121 1.00 0.00 24 PHE A CA 13
ATOM 20641 C C . PHE A 1 24 ? -2.836 5.554 2.222 1.00 0.00 24 PHE A C 13
ATOM 20642 O O . PHE A 1 24 ? -3.736 6.126 2.829 1.00 0.00 24 PHE A O 13
ATOM 20659 N N . ARG A 1 25 ? -1.848 6.230 1.635 1.00 0.00 25 ARG A N 13
ATOM 20660 C CA . ARG A 1 25 ? -1.737 7.696 1.554 1.00 0.00 25 ARG A CA 13
ATOM 20661 C C . ARG A 1 25 ? -1.333 8.088 0.124 1.00 0.00 25 ARG A C 13
ATOM 20662 O O . ARG A 1 25 ? -0.825 7.236 -0.606 1.00 0.00 25 ARG A O 13
ATOM 20683 N N . VAL A 1 26 ? -1.534 9.344 -0.276 1.00 0.00 26 VAL A N 13
ATOM 20684 C CA . VAL A 1 26 ? -1.184 9.837 -1.627 1.00 0.00 26 VAL A CA 13
ATOM 20685 C C . VAL A 1 26 ? -0.361 11.130 -1.598 1.00 0.00 26 VAL A C 13
ATOM 20686 O O . VAL A 1 26 ? -0.777 12.134 -1.023 1.00 0.00 26 VAL A O 13
ATOM 20699 N N . ASP A 1 27 ? 0.799 11.108 -2.258 1.00 0.00 27 ASP A N 13
ATOM 20700 C CA . ASP A 1 27 ? 1.641 12.285 -2.493 1.00 0.00 27 ASP A CA 13
ATOM 20701 C C . ASP A 1 27 ? 1.340 12.890 -3.872 1.00 0.00 27 ASP A C 13
ATOM 20702 O O . ASP A 1 27 ? 1.528 12.244 -4.906 1.00 0.00 27 ASP A O 13
ATOM 20711 N N . LYS A 1 28 ? 0.871 14.142 -3.872 1.00 0.00 28 LYS A N 13
ATOM 20712 C CA . LYS A 1 28 ? 0.377 14.840 -5.068 1.00 0.00 28 LYS A CA 13
ATOM 20713 C C . LYS A 1 28 ? 1.463 15.618 -5.844 1.00 0.00 28 LYS A C 13
ATOM 20714 O O . LYS A 1 28 ? 1.245 15.973 -7.005 1.00 0.00 28 LYS A O 13
ATOM 20733 N N . ASP A 1 29 ? 2.626 15.878 -5.236 1.00 0.00 29 ASP A N 13
ATOM 20734 C CA . ASP A 1 29 ? 3.748 16.586 -5.873 1.00 0.00 29 ASP A CA 13
ATOM 20735 C C . ASP A 1 29 ? 4.547 15.650 -6.796 1.00 0.00 29 ASP A C 13
ATOM 20736 O O . ASP A 1 29 ? 4.769 15.966 -7.965 1.00 0.00 29 ASP A O 13
ATOM 20745 N N . SER A 1 30 ? 4.948 14.486 -6.284 1.00 0.00 30 SER A N 13
ATOM 20746 C CA . SER A 1 30 ? 5.706 13.466 -7.024 1.00 0.00 30 SER A CA 13
ATOM 20747 C C . SER A 1 30 ? 4.809 12.372 -7.640 1.00 0.00 30 SER A C 13
ATOM 20748 O O . SER A 1 30 ? 5.308 11.518 -8.379 1.00 0.00 30 SER A O 13
ATOM 20756 N N . ARG A 1 31 ? 3.496 12.390 -7.348 1.00 0.00 31 ARG A N 13
ATOM 20757 C CA . ARG A 1 31 ? 2.457 11.500 -7.879 1.00 0.00 31 ARG A CA 13
ATOM 20758 C C . ARG A 1 31 ? 2.702 10.036 -7.466 1.00 0.00 31 ARG A C 13
ATOM 20759 O O . ARG A 1 31 ? 2.843 9.140 -8.303 1.00 0.00 31 ARG A O 13
ATOM 20780 N N . GLU A 1 32 ? 2.785 9.808 -6.154 1.00 0.00 32 GLU A N 13
ATOM 20781 C CA . GLU A 1 32 ? 3.179 8.535 -5.524 1.00 0.00 32 GLU A CA 13
ATOM 20782 C C . GLU A 1 32 ? 2.094 8.059 -4.544 1.00 0.00 32 GLU A C 13
ATOM 20783 O O . GLU A 1 32 ? 1.342 8.886 -4.030 1.00 0.00 32 GLU A O 13
ATOM 20795 N N . VAL A 1 33 ? 2.030 6.754 -4.243 1.00 0.00 33 VAL A N 13
ATOM 20796 C CA . VAL A 1 33 ? 1.119 6.199 -3.225 1.00 0.00 33 VAL A CA 13
ATOM 20797 C C . VAL A 1 33 ? 1.878 5.368 -2.186 1.00 0.00 33 VAL A C 13
ATOM 20798 O O . VAL A 1 33 ? 2.770 4.587 -2.499 1.00 0.00 33 VAL A O 13
ATOM 20811 N N . TYR A 1 34 ? 1.535 5.561 -0.917 1.00 0.00 34 TYR A N 13
ATOM 20812 C CA . TYR A 1 34 ? 2.212 4.963 0.235 1.00 0.00 34 TYR A CA 13
ATOM 20813 C C . TYR A 1 34 ? 1.275 3.933 0.870 1.00 0.00 34 TYR A C 13
ATOM 20814 O O . TYR A 1 34 ? 0.231 4.318 1.382 1.00 0.00 34 TYR A O 13
ATOM 20832 N N . MET A 1 35 ? 1.622 2.644 0.862 1.00 0.00 35 MET A N 13
ATOM 20833 C CA . MET A 1 35 ? 0.941 1.620 1.656 1.00 0.00 35 MET A CA 13
ATOM 20834 C C . MET A 1 35 ? 1.592 1.543 3.040 1.00 0.00 35 MET A C 13
ATOM 20835 O O . MET A 1 35 ? 2.790 1.793 3.180 1.00 0.00 35 MET A O 13
ATOM 20849 N N . HIS A 1 36 ? 0.834 1.120 4.051 1.00 0.00 36 HIS A N 13
ATOM 20850 C CA . HIS A 1 36 ? 1.293 0.965 5.441 1.00 0.00 36 HIS A CA 13
ATOM 20851 C C . HIS A 1 36 ? 2.639 0.209 5.610 1.00 0.00 36 HIS A C 13
ATOM 20852 O O . HIS A 1 36 ? 3.372 0.467 6.569 1.00 0.00 36 HIS A O 13
ATOM 20866 N N . GLU A 1 37 ? 2.974 -0.691 4.673 1.00 0.00 37 GLU A N 13
ATOM 20867 C CA . GLU A 1 37 ? 4.208 -1.488 4.682 1.00 0.00 37 GLU A CA 13
ATOM 20868 C C . GLU A 1 37 ? 5.268 -1.048 3.653 1.00 0.00 37 GLU A C 13
ATOM 20869 O O . GLU A 1 37 ? 6.416 -1.457 3.813 1.00 0.00 37 GLU A O 13
ATOM 20881 N N . LYS A 1 38 ? 4.960 -0.214 2.641 1.00 0.00 38 LYS A N 13
ATOM 20882 C CA . LYS A 1 38 ? 5.944 0.247 1.629 1.00 0.00 38 LYS A CA 13
ATOM 20883 C C . LYS A 1 38 ? 5.484 1.404 0.716 1.00 0.00 38 LYS A C 13
ATOM 20884 O O . LYS A 1 38 ? 4.294 1.645 0.532 1.00 0.00 38 LYS A O 13
ATOM 20903 N N . LYS A 1 39 ? 6.444 2.079 0.068 1.00 0.00 39 LYS A N 13
ATOM 20904 C CA . LYS A 1 39 ? 6.191 3.152 -0.916 1.00 0.00 39 LYS A CA 13
ATOM 20905 C C . LYS A 1 39 ? 6.111 2.612 -2.370 1.00 0.00 39 LYS A C 13
ATOM 20906 O O . LYS A 1 39 ? 6.912 1.752 -2.742 1.00 0.00 39 LYS A O 13
ATOM 20925 N N . LEU A 1 40 ? 5.135 3.080 -3.166 1.00 0.00 40 LEU A N 13
ATOM 20926 C CA . LEU A 1 40 ? 4.825 2.629 -4.538 1.00 0.00 40 LEU A CA 13
ATOM 20927 C C . LEU A 1 40 ? 4.580 3.855 -5.437 1.00 0.00 40 LEU A C 13
ATOM 20928 O O . LEU A 1 40 ? 3.785 4.738 -5.116 1.00 0.00 40 LEU A O 13
ATOM 20944 N N . ASP A 1 41 ? 5.293 3.940 -6.557 1.00 0.00 41 ASP A N 13
ATOM 20945 C CA . ASP A 1 41 ? 5.633 5.250 -7.146 1.00 0.00 41 ASP A CA 13
ATOM 20946 C C . ASP A 1 41 ? 5.461 5.310 -8.683 1.00 0.00 41 ASP A C 13
ATOM 20947 O O . ASP A 1 41 ? 6.293 5.892 -9.384 1.00 0.00 41 ASP A O 13
ATOM 20956 N N . LEU A 1 42 ? 4.401 4.683 -9.219 1.00 0.00 42 LEU A N 13
ATOM 20957 C CA . LEU A 1 42 ? 4.075 4.732 -10.658 1.00 0.00 42 LEU A CA 13
ATOM 20958 C C . LEU A 1 42 ? 3.371 6.054 -11.048 1.00 0.00 42 LEU A C 13
ATOM 20959 O O . LEU A 1 42 ? 4.018 7.104 -11.114 1.00 0.00 42 LEU A O 13
ATOM 20975 N N . THR A 1 43 ? 2.069 5.990 -11.361 1.00 0.00 43 THR A N 13
ATOM 20976 C CA . THR A 1 43 ? 1.317 6.958 -12.188 1.00 0.00 43 THR A CA 13
ATOM 20977 C C . THR A 1 43 ? -0.155 6.874 -11.793 1.00 0.00 43 THR A C 13
ATOM 20978 O O . THR A 1 43 ? -0.543 5.909 -11.145 1.00 0.00 43 THR A O 13
ATOM 20989 N N . ARG A 1 44 ? -0.988 7.839 -12.204 1.00 0.00 44 ARG A N 13
ATOM 20990 C CA . ARG A 1 44 ? -2.424 7.934 -11.863 1.00 0.00 44 ARG A CA 13
ATOM 20991 C C . ARG A 1 44 ? -3.172 6.594 -11.972 1.00 0.00 44 ARG A C 13
ATOM 20992 O O . ARG A 1 44 ? -3.914 6.223 -11.065 1.00 0.00 44 ARG A O 13
ATOM 21013 N N . ALA A 1 45 ? -2.941 5.839 -13.052 1.00 0.00 45 ALA A N 13
ATOM 21014 C CA . ALA A 1 45 ? -3.520 4.510 -13.252 1.00 0.00 45 ALA A CA 13
ATOM 21015 C C . ALA A 1 45 ? -3.124 3.527 -12.132 1.00 0.00 45 ALA A C 13
ATOM 21016 O O . ALA A 1 45 ? -3.993 2.890 -11.539 1.00 0.00 45 ALA A O 13
ATOM 21023 N N . GLU A 1 46 ? -1.843 3.441 -11.772 1.00 0.00 46 GLU A N 13
ATOM 21024 C CA . GLU A 1 46 ? -1.379 2.493 -10.755 1.00 0.00 46 GLU A CA 13
ATOM 21025 C C . GLU A 1 46 ? -1.727 2.930 -9.334 1.00 0.00 46 GLU A C 13
ATOM 21026 O O . GLU A 1 46 ? -2.059 2.134 -8.461 1.00 0.00 46 GLU A O 13
ATOM 21038 N N . TYR A 1 47 ? -1.708 4.235 -9.131 1.00 0.00 47 TYR A N 13
ATOM 21039 C CA . TYR A 1 47 ? -2.398 4.858 -7.990 1.00 0.00 47 TYR A CA 13
ATOM 21040 C C . TYR A 1 47 ? -3.853 4.361 -7.887 1.00 0.00 47 TYR A C 13
ATOM 21041 O O . TYR A 1 47 ? -4.224 3.826 -6.838 1.00 0.00 47 TYR A O 13
ATOM 21059 N N . GLU A 1 48 ? -4.651 4.435 -8.955 1.00 0.00 48 GLU A N 13
ATOM 21060 C CA . GLU A 1 48 ? -6.006 3.871 -8.984 1.00 0.00 48 GLU A CA 13
ATOM 21061 C C . GLU A 1 48 ? -6.023 2.376 -8.608 1.00 0.00 48 GLU A C 13
ATOM 21062 O O . GLU A 1 48 ? -6.843 1.984 -7.775 1.00 0.00 48 GLU A O 13
ATOM 21074 N N . ILE A 1 49 ? -5.123 1.535 -9.149 1.00 0.00 49 ILE A N 13
ATOM 21075 C CA . ILE A 1 49 ? -5.159 0.098 -8.853 1.00 0.00 49 ILE A CA 13
ATOM 21076 C C . ILE A 1 49 ? -4.826 -0.200 -7.390 1.00 0.00 49 ILE A C 13
ATOM 21077 O O . ILE A 1 49 ? -5.533 -0.987 -6.769 1.00 0.00 49 ILE A O 13
ATOM 21093 N N . LEU A 1 50 ? -3.789 0.426 -6.826 1.00 0.00 50 LEU A N 13
ATOM 21094 C CA . LEU A 1 50 ? -3.346 0.156 -5.456 1.00 0.00 50 LEU A CA 13
ATOM 21095 C C . LEU A 1 50 ? -4.308 0.756 -4.441 1.00 0.00 50 LEU A C 13
ATOM 21096 O O . LEU A 1 50 ? -4.653 0.082 -3.481 1.00 0.00 50 LEU A O 13
ATOM 21112 N N . SER A 1 51 ? -4.759 1.994 -4.640 1.00 0.00 51 SER A N 13
ATOM 21113 C CA . SER A 1 51 ? -5.793 2.594 -3.783 1.00 0.00 51 SER A CA 13
ATOM 21114 C C . SER A 1 51 ? -7.065 1.736 -3.750 1.00 0.00 51 SER A C 13
ATOM 21115 O O . SER A 1 51 ? -7.549 1.413 -2.660 1.00 0.00 51 SER A O 13
ATOM 21123 N N . LEU A 1 52 ? -7.567 1.280 -4.910 1.00 0.00 52 LEU A N 13
ATOM 21124 C CA . LEU A 1 52 ? -8.746 0.416 -4.948 1.00 0.00 52 LEU A CA 13
ATOM 21125 C C . LEU A 1 52 ? -8.459 -0.956 -4.330 1.00 0.00 52 LEU A C 13
ATOM 21126 O O . LEU A 1 52 ? -9.309 -1.478 -3.611 1.00 0.00 52 LEU A O 13
ATOM 21142 N N . LEU A 1 53 ? -7.268 -1.527 -4.557 1.00 0.00 53 LEU A N 13
ATOM 21143 C CA . LEU A 1 53 ? -6.911 -2.835 -4.005 1.00 0.00 53 LEU A CA 13
ATOM 21144 C C . LEU A 1 53 ? -6.763 -2.772 -2.484 1.00 0.00 53 LEU A C 13
ATOM 21145 O O . LEU A 1 53 ? -7.414 -3.529 -1.771 1.00 0.00 53 LEU A O 13
ATOM 21161 N N . ILE A 1 54 ? -5.928 -1.868 -1.967 1.00 0.00 54 ILE A N 13
ATOM 21162 C CA . ILE A 1 54 ? -5.747 -1.696 -0.514 1.00 0.00 54 ILE A CA 13
ATOM 21163 C C . ILE A 1 54 ? -7.073 -1.320 0.183 1.00 0.00 54 ILE A C 13
ATOM 21164 O O . ILE A 1 54 ? -7.329 -1.804 1.286 1.00 0.00 54 ILE A O 13
ATOM 21180 N N . SER A 1 55 ? -7.950 -0.539 -0.455 1.00 0.00 55 SER A N 13
ATOM 21181 C CA . SER A 1 55 ? -9.295 -0.262 0.077 1.00 0.00 55 SER A CA 13
ATOM 21182 C C . SER A 1 55 ? -10.192 -1.522 0.141 1.00 0.00 55 SER A C 13
ATOM 21183 O O . SER A 1 55 ? -10.815 -1.786 1.176 1.00 0.00 55 SER A O 13
ATOM 21191 N N . LYS A 1 56 ? -10.258 -2.326 -0.935 1.00 0.00 56 LYS A N 13
ATOM 21192 C CA . LYS A 1 56 ? -11.131 -3.515 -1.018 1.00 0.00 56 LYS A CA 13
ATOM 21193 C C . LYS A 1 56 ? -10.527 -4.802 -0.406 1.00 0.00 56 LYS A C 13
ATOM 21194 O O . LYS A 1 56 ? -11.228 -5.810 -0.310 1.00 0.00 56 LYS A O 13
ATOM 21213 N N . LYS A 1 57 ? -9.247 -4.740 -0.005 1.00 0.00 57 LYS A N 13
ATOM 21214 C CA . LYS A 1 57 ? -8.371 -5.746 0.635 1.00 0.00 57 LYS A CA 13
ATOM 21215 C C . LYS A 1 57 ? -7.489 -6.503 -0.380 1.00 0.00 57 LYS A C 13
ATOM 21216 O O . LYS A 1 57 ? -7.779 -6.551 -1.577 1.00 0.00 57 LYS A O 13
ATOM 21235 N N . GLY A 1 58 ? -6.405 -7.102 0.141 1.00 0.00 58 GLY A N 13
ATOM 21236 C CA . GLY A 1 58 ? -5.236 -7.578 -0.609 1.00 0.00 58 GLY A CA 13
ATOM 21237 C C . GLY A 1 58 ? -5.551 -8.418 -1.843 1.00 0.00 58 GLY A C 13
ATOM 21238 O O . GLY A 1 58 ? -5.191 -8.000 -2.937 1.00 0.00 58 GLY A O 13
ATOM 21242 N N . TYR A 1 59 ? -6.221 -9.569 -1.695 1.00 0.00 59 TYR A N 13
ATOM 21243 C CA . TYR A 1 59 ? -6.723 -10.368 -2.819 1.00 0.00 59 TYR A CA 13
ATOM 21244 C C . TYR A 1 59 ? -5.562 -10.757 -3.759 1.00 0.00 59 TYR A C 13
ATOM 21245 O O . TYR A 1 59 ? -4.416 -10.887 -3.325 1.00 0.00 59 TYR A O 13
ATOM 21263 N N . VAL A 1 60 ? -5.843 -10.954 -5.039 1.00 0.00 60 VAL A N 13
ATOM 21264 C CA . VAL A 1 60 ? -4.831 -11.092 -6.093 1.00 0.00 60 VAL A CA 13
ATOM 21265 C C . VAL A 1 60 ? -5.011 -9.967 -7.121 1.00 0.00 60 VAL A C 13
ATOM 21266 O O . VAL A 1 60 ? -6.055 -9.883 -7.765 1.00 0.00 60 VAL A O 13
ATOM 21279 N N . PHE A 1 61 ? -3.985 -9.124 -7.288 1.00 0.00 61 PHE A N 13
ATOM 21280 C CA . PHE A 1 61 ? -3.846 -8.207 -8.423 1.00 0.00 61 PHE A CA 13
ATOM 21281 C C . PHE A 1 61 ? -3.748 -9.050 -9.702 1.00 0.00 61 PHE A C 13
ATOM 21282 O O . PHE A 1 61 ? -2.742 -9.719 -9.919 1.00 0.00 61 PHE A O 13
ATOM 21299 N N . SER A 1 62 ? -4.796 -9.040 -10.524 1.00 0.00 62 SER A N 13
ATOM 21300 C CA . SER A 1 62 ? -4.955 -9.908 -11.706 1.00 0.00 62 SER A CA 13
ATOM 21301 C C . SER A 1 62 ? -5.192 -9.067 -12.957 1.00 0.00 62 SER A C 13
ATOM 21302 O O . SER A 1 62 ? -6.014 -8.161 -12.899 1.00 0.00 62 SER A O 13
ATOM 21310 N N . ARG A 1 63 ? -4.574 -9.366 -14.104 1.00 0.00 63 ARG A N 13
ATOM 21311 C CA . ARG A 1 63 ? -4.606 -8.484 -15.289 1.00 0.00 63 ARG A CA 13
ATOM 21312 C C . ARG A 1 63 ? -6.010 -8.029 -15.773 1.00 0.00 63 ARG A C 13
ATOM 21313 O O . ARG A 1 63 ? -6.190 -6.863 -16.122 1.00 0.00 63 ARG A O 13
ATOM 21334 N N . GLU A 1 64 ? -7.033 -8.887 -15.691 1.00 0.00 64 GLU A N 13
ATOM 21335 C CA . GLU A 1 64 ? -8.433 -8.501 -15.971 1.00 0.00 64 GLU A CA 13
ATOM 21336 C C . GLU A 1 64 ? -8.980 -7.540 -14.897 1.00 0.00 64 GLU A C 13
ATOM 21337 O O . GLU A 1 64 ? -9.537 -6.486 -15.199 1.00 0.00 64 GLU A O 13
ATOM 21349 N N . SER A 1 65 ? -8.767 -7.874 -13.622 1.00 0.00 65 SER A N 13
ATOM 21350 C CA . SER A 1 65 ? -9.099 -6.983 -12.497 1.00 0.00 65 SER A CA 13
ATOM 21351 C C . SER A 1 65 ? -8.371 -5.635 -12.631 1.00 0.00 65 SER A C 13
ATOM 21352 O O . SER A 1 65 ? -8.977 -4.595 -12.430 1.00 0.00 65 SER A O 13
ATOM 21360 N N . ILE A 1 66 ? -7.108 -5.614 -13.073 1.00 0.00 66 ILE A N 13
ATOM 21361 C CA . ILE A 1 66 ? -6.358 -4.372 -13.386 1.00 0.00 66 ILE A CA 13
ATOM 21362 C C . ILE A 1 66 ? -7.024 -3.531 -14.479 1.00 0.00 66 ILE A C 13
ATOM 21363 O O . ILE A 1 66 ? -7.190 -2.319 -14.311 1.00 0.00 66 ILE A O 13
ATOM 21379 N N . ALA A 1 67 ? -7.439 -4.166 -15.571 1.00 0.00 67 ALA A N 13
ATOM 21380 C CA . ALA A 1 67 ? -8.229 -3.553 -16.635 1.00 0.00 67 ALA A CA 13
ATOM 21381 C C . ALA A 1 67 ? -9.618 -3.092 -16.147 1.00 0.00 67 ALA A C 13
ATOM 21382 O O . ALA A 1 67 ? -10.211 -2.214 -16.767 1.00 0.00 67 ALA A O 13
ATOM 21389 N N . ILE A 1 68 ? -10.128 -3.627 -15.032 1.00 0.00 68 ILE A N 13
ATOM 21390 C CA . ILE A 1 68 ? -11.318 -3.079 -14.341 1.00 0.00 68 ILE A CA 13
ATOM 21391 C C . ILE A 1 68 ? -10.939 -1.929 -13.376 1.00 0.00 68 ILE A C 13
ATOM 21392 O O . ILE A 1 68 ? -11.674 -0.943 -13.278 1.00 0.00 68 ILE A O 13
ATOM 21408 N N . GLU A 1 69 ? -9.788 -2.020 -12.704 1.00 0.00 69 GLU A N 13
ATOM 21409 C CA . GLU A 1 69 ? -9.303 -1.091 -11.681 1.00 0.00 69 GLU A CA 13
ATOM 21410 C C . GLU A 1 69 ? -8.805 0.248 -12.267 1.00 0.00 69 GLU A C 13
ATOM 21411 O O . GLU A 1 69 ? -9.127 1.294 -11.703 1.00 0.00 69 GLU A O 13
ATOM 21423 N N . SER A 1 70 ? -8.023 0.251 -13.361 1.00 0.00 70 SER A N 13
ATOM 21424 C CA . SER A 1 70 ? -7.498 1.512 -13.949 1.00 0.00 70 SER A CA 13
ATOM 21425 C C . SER A 1 70 ? -8.003 1.787 -15.381 1.00 0.00 70 SER A C 13
ATOM 21426 O O . SER A 1 70 ? -8.555 2.861 -15.634 1.00 0.00 70 SER A O 13
ATOM 21434 N N . GLU A 1 71 ? -7.840 0.833 -16.310 1.00 0.00 71 GLU A N 13
ATOM 21435 C CA . GLU A 1 71 ? -8.410 0.846 -17.670 1.00 0.00 71 GLU A CA 13
ATOM 21436 C C . GLU A 1 71 ? -7.827 1.946 -18.594 1.00 0.00 71 GLU A C 13
ATOM 21437 O O . GLU A 1 71 ? -8.504 2.490 -19.467 1.00 0.00 71 GLU A O 13
ATOM 21449 N N . SER A 1 72 ? -6.544 2.282 -18.444 1.00 0.00 72 SER A N 13
ATOM 21450 C CA . SER A 1 72 ? -5.826 3.201 -19.350 1.00 0.00 72 SER A CA 13
ATOM 21451 C C . SER A 1 72 ? -5.387 2.543 -20.685 1.00 0.00 72 SER A C 13
ATOM 21452 O O . SER A 1 72 ? -4.698 3.166 -21.498 1.00 0.00 72 SER A O 13
ATOM 21460 N N . ILE A 1 73 ? -5.763 1.275 -20.914 1.00 0.00 73 ILE A N 13
ATOM 21461 C CA . ILE A 1 73 ? -5.178 0.355 -21.909 1.00 0.00 73 ILE A CA 13
ATOM 21462 C C . ILE A 1 73 ? -6.269 -0.234 -22.824 1.00 0.00 73 ILE A C 13
ATOM 21463 O O . ILE A 1 73 ? -7.354 -0.584 -22.357 1.00 0.00 73 ILE A O 13
ATOM 21479 N N . ASN A 1 74 ? -5.981 -0.356 -24.126 1.00 0.00 74 ASN A N 13
ATOM 21480 C CA . ASN A 1 74 ? -6.962 -0.763 -25.146 1.00 0.00 74 ASN A CA 13
ATOM 21481 C C . ASN A 1 74 ? -7.403 -2.250 -25.067 1.00 0.00 74 ASN A C 13
ATOM 21482 O O . ASN A 1 74 ? -8.615 -2.483 -24.972 1.00 0.00 74 ASN A O 13
ATOM 21493 N N . PRO A 1 75 ? -6.498 -3.261 -25.104 1.00 0.00 75 PRO A N 13
ATOM 21494 C CA . PRO A 1 75 ? -6.878 -4.671 -24.981 1.00 0.00 75 PRO A CA 13
ATOM 21495 C C . PRO A 1 75 ? -7.371 -5.006 -23.567 1.00 0.00 75 PRO A C 13
ATOM 21496 O O . PRO A 1 75 ? -6.801 -4.548 -22.578 1.00 0.00 75 PRO A O 13
ATOM 21507 N N . GLU A 1 76 ? -8.414 -5.841 -23.480 1.00 0.00 76 GLU A N 13
ATOM 21508 C CA . GLU A 1 76 ? -9.110 -6.191 -22.233 1.00 0.00 76 GLU A CA 13
ATOM 21509 C C . GLU A 1 76 ? -8.293 -7.067 -21.265 1.00 0.00 76 GLU A C 13
ATOM 21510 O O . GLU A 1 76 ? -8.621 -7.148 -20.080 1.00 0.00 76 GLU A O 13
ATOM 21522 N N . SER A 1 77 ? -7.215 -7.704 -21.732 1.00 0.00 77 SER A N 13
ATOM 21523 C CA . SER A 1 77 ? -6.234 -8.357 -20.855 1.00 0.00 77 SER A CA 13
ATOM 21524 C C . SER A 1 77 ? -5.250 -7.351 -20.234 1.00 0.00 77 SER A C 13
ATOM 21525 O O . SER A 1 77 ? -4.743 -7.584 -19.142 1.00 0.00 77 SER A O 13
ATOM 21533 N N . SER A 1 78 ? -4.963 -6.233 -20.915 1.00 0.00 78 SER A N 13
ATOM 21534 C CA . SER A 1 78 ? -3.981 -5.192 -20.546 1.00 0.00 78 SER A CA 13
ATOM 21535 C C . SER A 1 78 ? -2.549 -5.714 -20.284 1.00 0.00 78 SER A C 13
ATOM 21536 O O . SER A 1 78 ? -1.732 -5.037 -19.662 1.00 0.00 78 SER A O 13
ATOM 21544 N N . ASN A 1 79 ? -2.221 -6.924 -20.756 1.00 0.00 79 ASN A N 13
ATOM 21545 C CA . ASN A 1 79 ? -1.073 -7.721 -20.302 1.00 0.00 79 ASN A CA 13
ATOM 21546 C C . ASN A 1 79 ? 0.299 -7.007 -20.350 1.00 0.00 79 ASN A C 13
ATOM 21547 O O . ASN A 1 79 ? 1.114 -7.195 -19.446 1.00 0.00 79 ASN A O 13
ATOM 21558 N N . LYS A 1 80 ? 0.550 -6.134 -21.337 1.00 0.00 80 LYS A N 13
ATOM 21559 C CA . LYS A 1 80 ? 1.800 -5.355 -21.421 1.00 0.00 80 LYS A CA 13
ATOM 21560 C C . LYS A 1 80 ? 1.833 -4.167 -20.449 1.00 0.00 80 LYS A C 13
ATOM 21561 O O . LYS A 1 80 ? 2.911 -3.799 -19.983 1.00 0.00 80 LYS A O 13
ATOM 21580 N N . SER A 1 81 ? 0.675 -3.642 -20.036 1.00 0.00 81 SER A N 13
ATOM 21581 C CA . SER A 1 81 ? 0.620 -2.783 -18.850 1.00 0.00 81 SER A CA 13
ATOM 21582 C C . SER A 1 81 ? 1.089 -3.567 -17.626 1.00 0.00 81 SER A C 13
ATOM 21583 O O . SER A 1 81 ? 2.047 -3.144 -16.997 1.00 0.00 81 SER A O 13
ATOM 21591 N N . ILE A 1 82 ? 0.541 -4.759 -17.342 1.00 0.00 82 ILE A N 13
ATOM 21592 C CA . ILE A 1 82 ? 0.949 -5.563 -16.164 1.00 0.00 82 ILE A CA 13
ATOM 21593 C C . ILE A 1 82 ? 2.451 -5.881 -16.181 1.00 0.00 82 ILE A C 13
ATOM 21594 O O . ILE A 1 82 ? 3.104 -5.734 -15.151 1.00 0.00 82 ILE A O 13
ATOM 21610 N N . ASP A 1 83 ? 3.017 -6.217 -17.343 1.00 0.00 83 ASP A N 13
ATOM 21611 C CA . ASP A 1 83 ? 4.468 -6.361 -17.532 1.00 0.00 83 ASP A CA 13
ATOM 21612 C C . ASP A 1 83 ? 5.236 -5.085 -17.131 1.00 0.00 83 ASP A C 13
ATOM 21613 O O . ASP A 1 83 ? 6.197 -5.170 -16.363 1.00 0.00 83 ASP A O 13
ATOM 21622 N N . VAL A 1 84 ? 4.790 -3.908 -17.595 1.00 0.00 84 VAL A N 13
ATOM 21623 C CA . VAL A 1 84 ? 5.372 -2.609 -17.176 1.00 0.00 84 VAL A CA 13
ATOM 21624 C C . VAL A 1 84 ? 5.144 -2.288 -15.700 1.00 0.00 84 VAL A C 13
ATOM 21625 O O . VAL A 1 84 ? 6.021 -1.709 -15.074 1.00 0.00 84 VAL A O 13
ATOM 21638 N N . ILE A 1 85 ? 4.000 -2.657 -15.124 1.00 0.00 85 ILE A N 13
ATOM 21639 C CA . ILE A 1 85 ? 3.680 -2.357 -13.717 1.00 0.00 85 ILE A CA 13
ATOM 21640 C C . ILE A 1 85 ? 4.472 -3.249 -12.773 1.00 0.00 85 ILE A C 13
ATOM 21641 O O . ILE A 1 85 ? 5.075 -2.718 -11.847 1.00 0.00 85 ILE A O 13
ATOM 21657 N N . ILE A 1 86 ? 4.562 -4.555 -13.026 1.00 0.00 86 ILE A N 13
ATOM 21658 C CA . ILE A 1 86 ? 5.447 -5.452 -12.260 1.00 0.00 86 ILE A CA 13
ATOM 21659 C C . ILE A 1 86 ? 6.898 -4.994 -12.398 1.00 0.00 86 ILE A C 13
ATOM 21660 O O . ILE A 1 86 ? 7.570 -4.796 -11.386 1.00 0.00 86 ILE A O 13
ATOM 21676 N N . GLY A 1 87 ? 7.376 -4.787 -13.632 1.00 0.00 87 GLY A N 13
ATOM 21677 C CA . GLY A 1 87 ? 8.768 -4.417 -13.900 1.00 0.00 87 GLY A CA 13
ATOM 21678 C C . GLY A 1 87 ? 9.135 -3.084 -13.257 1.00 0.00 87 GLY A C 13
ATOM 21679 O O . GLY A 1 87 ? 10.171 -2.983 -12.603 1.00 0.00 87 GLY A O 13
ATOM 21683 N N . ARG A 1 88 ? 8.262 -2.077 -13.372 1.00 0.00 88 ARG A N 13
ATOM 21684 C CA . ARG A 1 88 ? 8.499 -0.740 -12.823 1.00 0.00 88 ARG A CA 13
ATOM 21685 C C . ARG A 1 88 ? 8.213 -0.641 -11.320 1.00 0.00 88 ARG A C 13
ATOM 21686 O O . ARG A 1 88 ? 8.938 0.093 -10.665 1.00 0.00 88 ARG A O 13
ATOM 21707 N N . LEU A 1 89 ? 7.294 -1.411 -10.720 1.00 0.00 89 LEU A N 13
ATOM 21708 C CA . LEU A 1 89 ? 7.230 -1.549 -9.251 1.00 0.00 89 LEU A CA 13
ATOM 21709 C C . LEU A 1 89 ? 8.500 -2.217 -8.719 1.00 0.00 89 LEU A C 13
ATOM 21710 O O . LEU A 1 89 ? 9.078 -1.693 -7.770 1.00 0.00 89 LEU A O 13
ATOM 21726 N N . ARG A 1 90 ? 8.996 -3.280 -9.375 1.00 0.00 90 ARG A N 13
ATOM 21727 C CA . ARG A 1 90 ? 10.344 -3.814 -9.099 1.00 0.00 90 ARG A CA 13
ATOM 21728 C C . ARG A 1 90 ? 11.417 -2.718 -9.196 1.00 0.00 90 ARG A C 13
ATOM 21729 O O . ARG A 1 90 ? 12.259 -2.629 -8.309 1.00 0.00 90 ARG A O 13
ATOM 21750 N N . SER A 1 91 ? 11.360 -1.820 -10.182 1.00 0.00 91 SER A N 13
ATOM 21751 C CA . SER A 1 91 ? 12.292 -0.679 -10.255 1.00 0.00 91 SER A CA 13
ATOM 21752 C C . SER A 1 91 ? 12.145 0.292 -9.080 1.00 0.00 91 SER A C 13
ATOM 21753 O O . SER A 1 91 ? 13.140 0.662 -8.455 1.00 0.00 91 SER A O 13
ATOM 21761 N N . LYS A 1 92 ? 10.914 0.688 -8.730 1.00 0.00 92 LYS A N 13
ATOM 21762 C CA . LYS A 1 92 ? 10.695 1.541 -7.558 1.00 0.00 92 LYS A CA 13
ATOM 21763 C C . LYS A 1 92 ? 11.193 0.890 -6.252 1.00 0.00 92 LYS A C 13
ATOM 21764 O O . LYS A 1 92 ? 11.876 1.563 -5.491 1.00 0.00 92 LYS A O 13
ATOM 21783 N N . ILE A 1 93 ? 10.983 -0.411 -6.001 1.00 0.00 93 ILE A N 13
ATOM 21784 C CA . ILE A 1 93 ? 11.536 -1.079 -4.789 1.00 0.00 93 ILE A CA 13
ATOM 21785 C C . ILE A 1 93 ? 13.015 -1.504 -4.897 1.00 0.00 93 ILE A C 13
ATOM 21786 O O . ILE A 1 93 ? 13.637 -1.802 -3.880 1.00 0.00 93 ILE A O 13
ATOM 21802 N N . GLU A 1 94 ? 13.609 -1.481 -6.093 1.00 0.00 94 GLU A N 13
ATOM 21803 C CA . GLU A 1 94 ? 15.064 -1.554 -6.268 1.00 0.00 94 GLU A CA 13
ATOM 21804 C C . GLU A 1 94 ? 15.721 -0.246 -5.788 1.00 0.00 94 GLU A C 13
ATOM 21805 O O . GLU A 1 94 ? 16.707 -0.283 -5.046 1.00 0.00 94 GLU A O 13
ATOM 21817 N N . LYS A 1 95 ? 15.179 0.911 -6.199 1.00 0.00 95 LYS A N 13
ATOM 21818 C CA . LYS A 1 95 ? 15.777 2.227 -5.904 1.00 0.00 95 LYS A CA 13
ATOM 21819 C C . LYS A 1 95 ? 15.302 2.886 -4.587 1.00 0.00 95 LYS A C 13
ATOM 21820 O O . LYS A 1 95 ? 16.047 3.677 -4.002 1.00 0.00 95 LYS A O 13
ATOM 21839 N N . ASN A 1 96 ? 14.120 2.535 -4.066 1.00 0.00 96 ASN A N 13
ATOM 21840 C CA . ASN A 1 96 ? 13.685 2.864 -2.696 1.00 0.00 96 ASN A CA 13
ATOM 21841 C C . ASN A 1 96 ? 14.463 2.036 -1.638 1.00 0.00 96 ASN A C 13
ATOM 21842 O O . ASN A 1 96 ? 15.002 0.974 -1.974 1.00 0.00 96 ASN A O 13
ATOM 21853 N N . PRO A 1 97 ? 14.477 2.458 -0.354 1.00 0.00 97 PRO A N 13
ATOM 21854 C CA . PRO A 1 97 ? 14.988 1.638 0.747 1.00 0.00 97 PRO A CA 13
ATOM 21855 C C . PRO A 1 97 ? 14.080 0.437 1.069 1.00 0.00 97 PRO A C 13
ATOM 21856 O O . PRO A 1 97 ? 14.564 -0.571 1.581 1.00 0.00 97 PRO A O 13
ATOM 21867 N N . LYS A 1 98 ? 12.775 0.509 0.762 1.00 0.00 98 LYS A N 13
ATOM 21868 C CA . LYS A 1 98 ? 11.809 -0.559 0.977 1.00 0.00 98 LYS A CA 13
ATOM 21869 C C . LYS A 1 98 ? 11.926 -1.718 -0.038 1.00 0.00 98 LYS A C 13
ATOM 21870 O O . LYS A 1 98 ? 12.205 -1.499 -1.214 1.00 0.00 98 LYS A O 13
ATOM 21889 N N . GLN A 1 99 ? 11.622 -2.944 0.408 1.00 0.00 99 GLN A N 13
ATOM 21890 C CA . GLN A 1 99 ? 11.594 -4.194 -0.371 1.00 0.00 99 GLN A CA 13
ATOM 21891 C C . GLN A 1 99 ? 10.243 -4.919 -0.128 1.00 0.00 99 GLN A C 13
ATOM 21892 O O . GLN A 1 99 ? 9.577 -4.612 0.868 1.00 0.00 99 GLN A O 13
ATOM 21906 N N . PRO A 1 100 ? 9.823 -5.868 -0.995 1.00 0.00 100 PRO A N 13
ATOM 21907 C CA . PRO A 1 100 ? 8.612 -6.668 -0.794 1.00 0.00 100 PRO A CA 13
ATOM 21908 C C . PRO A 1 100 ? 8.777 -7.666 0.359 1.00 0.00 100 PRO A C 13
ATOM 21909 O O . PRO A 1 100 ? 9.885 -8.089 0.692 1.00 0.00 100 PRO A O 13
ATOM 21920 N N . GLN A 1 101 ? 7.639 -8.060 0.941 1.00 0.00 101 GLN A N 13
ATOM 21921 C CA . GLN A 1 101 ? 7.558 -8.995 2.069 1.00 0.00 101 GLN A CA 13
ATOM 21922 C C . GLN A 1 101 ? 6.157 -9.612 2.217 1.00 0.00 101 GLN A C 13
ATOM 21923 O O . GLN A 1 101 ? 6.053 -10.800 2.520 1.00 0.00 101 GLN A O 13
ATOM 21937 N N . TYR A 1 102 ? 5.085 -8.838 1.970 1.00 0.00 102 TYR A N 13
ATOM 21938 C CA . TYR A 1 102 ? 3.691 -9.309 2.123 1.00 0.00 102 TYR A CA 13
ATOM 21939 C C . TYR A 1 102 ? 2.905 -9.449 0.808 1.00 0.00 102 TYR A C 13
ATOM 21940 O O . TYR A 1 102 ? 1.718 -9.781 0.832 1.00 0.00 102 TYR A O 13
ATOM 21958 N N . ILE A 1 103 ? 3.556 -9.232 -0.343 1.00 0.00 103 ILE A N 13
ATOM 21959 C CA . ILE A 1 103 ? 3.006 -9.558 -1.669 1.00 0.00 103 ILE A CA 13
ATOM 21960 C C . ILE A 1 103 ? 3.773 -10.747 -2.292 1.00 0.00 103 ILE A C 13
ATOM 21961 O O . ILE A 1 103 ? 5.005 -10.770 -2.294 1.00 0.00 103 ILE A O 13
ATOM 21977 N N . ILE A 1 104 ? 3.042 -11.749 -2.786 1.00 0.00 104 ILE A N 13
ATOM 21978 C CA . ILE A 1 104 ? 3.561 -13.023 -3.333 1.00 0.00 104 ILE A CA 13
ATOM 21979 C C . ILE A 1 104 ? 3.228 -13.169 -4.832 1.00 0.00 104 ILE A C 13
ATOM 21980 O O . ILE A 1 104 ? 2.131 -12.828 -5.268 1.00 0.00 104 ILE A O 13
ATOM 21996 N N . SER A 1 105 ? 4.144 -13.710 -5.632 1.00 0.00 105 SER A N 13
ATOM 21997 C CA . SER A 1 105 ? 3.971 -13.975 -7.065 1.00 0.00 105 SER A CA 13
ATOM 21998 C C . SER A 1 105 ? 3.103 -15.229 -7.310 1.00 0.00 105 SER A C 13
ATOM 21999 O O . SER A 1 105 ? 3.408 -16.305 -6.790 1.00 0.00 105 SER A O 13
ATOM 22007 N N . VAL A 1 106 ? 2.056 -15.118 -8.138 1.00 0.00 106 VAL A N 13
ATOM 22008 C CA . VAL A 1 106 ? 1.179 -16.238 -8.554 1.00 0.00 106 VAL A CA 13
ATOM 22009 C C . VAL A 1 106 ? 1.254 -16.420 -10.077 1.00 0.00 106 VAL A C 13
ATOM 22010 O O . VAL A 1 106 ? 0.572 -15.731 -10.839 1.00 0.00 106 VAL A O 13
ATOM 22023 N N . ARG A 1 107 ? 2.133 -17.328 -10.525 1.00 0.00 107 ARG A N 13
ATOM 22024 C CA . ARG A 1 107 ? 2.324 -17.761 -11.929 1.00 0.00 107 ARG A CA 13
ATOM 22025 C C . ARG A 1 107 ? 2.900 -16.666 -12.862 1.00 0.00 107 ARG A C 13
ATOM 22026 O O . ARG A 1 107 ? 3.043 -16.881 -14.065 1.00 0.00 107 ARG A O 13
ATOM 22047 N N . GLY A 1 108 ? 3.179 -15.465 -12.331 1.00 0.00 108 GLY A N 13
ATOM 22048 C CA . GLY A 1 108 ? 3.508 -14.248 -13.098 1.00 0.00 108 GLY A CA 13
ATOM 22049 C C . GLY A 1 108 ? 2.286 -13.524 -13.687 1.00 0.00 108 GLY A C 13
ATOM 22050 O O . GLY A 1 108 ? 2.458 -12.547 -14.413 1.00 0.00 108 GLY A O 13
ATOM 22054 N N . ILE A 1 109 ? 1.065 -13.992 -13.395 1.00 0.00 109 ILE A N 13
ATOM 22055 C CA . ILE A 1 109 ? -0.206 -13.444 -13.923 1.00 0.00 109 ILE A CA 13
ATOM 22056 C C . ILE A 1 109 ? -0.999 -12.741 -12.808 1.00 0.00 109 ILE A C 13
ATOM 22057 O O . ILE A 1 109 ? -1.515 -11.642 -13.030 1.00 0.00 109 ILE A O 13
ATOM 22073 N N . GLY A 1 110 ? -1.065 -13.341 -11.611 1.00 0.00 110 GLY A N 13
ATOM 22074 C CA . GLY A 1 110 ? -1.567 -12.720 -10.391 1.00 0.00 110 GLY A CA 13
ATOM 22075 C C . GLY A 1 110 ? -0.439 -12.385 -9.416 1.00 0.00 110 GLY A C 13
ATOM 22076 O O . GLY A 1 110 ? 0.570 -13.088 -9.355 1.00 0.00 110 GLY A O 13
ATOM 22080 N N . TYR A 1 111 ? -0.625 -11.355 -8.593 1.00 0.00 111 TYR A N 13
ATOM 22081 C CA . TYR A 1 111 ? 0.181 -11.139 -7.382 1.00 0.00 111 TYR A CA 13
ATOM 22082 C C . TYR A 1 111 ? -0.718 -10.970 -6.157 1.00 0.00 111 TYR A C 13
ATOM 22083 O O . TYR A 1 111 ? -1.579 -10.098 -6.094 1.00 0.00 111 TYR A O 13
ATOM 22101 N N . LYS A 1 112 ? -0.503 -11.838 -5.178 1.00 0.00 112 LYS A N 13
ATOM 22102 C CA . LYS A 1 112 ? -1.341 -12.002 -3.989 1.00 0.00 112 LYS A CA 13
ATOM 22103 C C . LYS A 1 112 ? -0.851 -11.121 -2.838 1.00 0.00 112 LYS A C 13
ATOM 22104 O O . LYS A 1 112 ? 0.297 -11.233 -2.418 1.00 0.00 112 LYS A O 13
ATOM 22123 N N . LEU A 1 113 ? -1.733 -10.283 -2.306 1.00 0.00 113 LEU A N 13
ATOM 22124 C CA . LEU A 1 113 ? -1.522 -9.416 -1.138 1.00 0.00 113 LEU A CA 13
ATOM 22125 C C . LEU A 1 113 ? -2.534 -9.813 -0.047 1.00 0.00 113 LEU A C 13
ATOM 22126 O O . LEU A 1 113 ? -3.490 -10.537 -0.323 1.00 0.00 113 LEU A O 13
ATOM 22142 N N . GLU A 1 114 ? -2.361 -9.340 1.187 1.00 0.00 114 GLU A N 13
ATOM 22143 C CA . GLU A 1 114 ? -3.325 -9.585 2.274 1.00 0.00 114 GLU A CA 13
ATOM 22144 C C . GLU A 1 114 ? -3.402 -8.423 3.283 1.00 0.00 114 GLU A C 13
ATOM 22145 O O . GLU A 1 114 ? -2.441 -7.671 3.470 1.00 0.00 114 GLU A O 13
ATOM 22157 N N . TYR A 1 115 ? -4.584 -8.279 3.898 1.00 0.00 115 TYR A N 13
ATOM 22158 C CA . TYR A 1 115 ? -4.963 -7.248 4.877 1.00 0.00 115 TYR A CA 13
ATOM 22159 C C . TYR A 1 115 ? -4.262 -7.431 6.242 1.00 0.00 115 TYR A C 13
ATOM 22160 O O . TYR A 1 115 ? -3.647 -6.456 6.737 1.00 0.00 115 TYR A O 13
ATOM 22179 N N . GLY A 1 11 ? 9.424 28.423 -1.232 1.00 0.00 11 GLY A N 14
ATOM 22180 C CA . GLY A 1 11 ? 8.063 28.938 -0.963 1.00 0.00 11 GLY A CA 14
ATOM 22181 C C . GLY A 1 11 ? 7.325 28.058 0.035 1.00 0.00 11 GLY A C 14
ATOM 22182 O O . GLY A 1 11 ? 7.851 27.753 1.105 1.00 0.00 11 GLY A O 14
ATOM 22186 N N . SER A 1 12 ? 6.101 27.640 -0.293 1.00 0.00 12 SER A N 14
ATOM 22187 C CA . SER A 1 12 ? 5.275 26.750 0.546 1.00 0.00 12 SER A CA 14
ATOM 22188 C C . SER A 1 12 ? 5.849 25.321 0.659 1.00 0.00 12 SER A C 14
ATOM 22189 O O . SER A 1 12 ? 6.624 24.871 -0.192 1.00 0.00 12 SER A O 14
ATOM 22197 N N . GLU A 1 13 ? 5.448 24.587 1.705 1.00 0.00 13 GLU A N 14
ATOM 22198 C CA . GLU A 1 13 ? 5.940 23.239 2.025 1.00 0.00 13 GLU A CA 14
ATOM 22199 C C . GLU A 1 13 ? 5.549 22.185 0.966 1.00 0.00 13 GLU A C 14
ATOM 22200 O O . GLU A 1 13 ? 6.288 21.220 0.753 1.00 0.00 13 GLU A O 14
ATOM 22212 N N . GLU A 1 14 ? 4.404 22.372 0.298 1.00 0.00 14 GLU A N 14
ATOM 22213 C CA . GLU A 1 14 ? 3.877 21.521 -0.777 1.00 0.00 14 GLU A CA 14
ATOM 22214 C C . GLU A 1 14 ? 3.227 22.403 -1.861 1.00 0.00 14 GLU A C 14
ATOM 22215 O O . GLU A 1 14 ? 2.614 23.426 -1.536 1.00 0.00 14 GLU A O 14
ATOM 22227 N N . VAL A 1 15 ? 3.339 22.019 -3.138 1.00 0.00 15 VAL A N 14
ATOM 22228 C CA . VAL A 1 15 ? 2.822 22.811 -4.281 1.00 0.00 15 VAL A CA 14
ATOM 22229 C C . VAL A 1 15 ? 1.344 22.525 -4.614 1.00 0.00 15 VAL A C 14
ATOM 22230 O O . VAL A 1 15 ? 0.755 23.220 -5.440 1.00 0.00 15 VAL A O 14
ATOM 22243 N N . SER A 1 16 ? 0.736 21.521 -3.977 1.00 0.00 16 SER A N 14
ATOM 22244 C CA . SER A 1 16 ? -0.640 21.058 -4.221 1.00 0.00 16 SER A CA 14
ATOM 22245 C C . SER A 1 16 ? -1.173 20.199 -3.053 1.00 0.00 16 SER A C 14
ATOM 22246 O O . SER A 1 16 ? -0.403 19.713 -2.219 1.00 0.00 16 SER A O 14
ATOM 22254 N N . GLU A 1 17 ? -2.502 20.038 -2.962 1.00 0.00 17 GLU A N 14
ATOM 22255 C CA . GLU A 1 17 ? -3.174 19.363 -1.841 1.00 0.00 17 GLU A CA 14
ATOM 22256 C C . GLU A 1 17 ? -3.097 17.823 -1.988 1.00 0.00 17 GLU A C 14
ATOM 22257 O O . GLU A 1 17 ? -3.595 17.302 -2.994 1.00 0.00 17 GLU A O 14
ATOM 22269 N N . PRO A 1 18 ? -2.519 17.078 -1.019 1.00 0.00 18 PRO A N 14
ATOM 22270 C CA . PRO A 1 18 ? -2.451 15.615 -1.041 1.00 0.00 18 PRO A CA 14
ATOM 22271 C C . PRO A 1 18 ? -3.781 14.968 -0.608 1.00 0.00 18 PRO A C 14
ATOM 22272 O O . PRO A 1 18 ? -4.744 15.653 -0.257 1.00 0.00 18 PRO A O 14
ATOM 22283 N N . GLY A 1 19 ? -3.820 13.628 -0.611 1.00 0.00 19 GLY A N 14
ATOM 22284 C CA . GLY A 1 19 ? -4.944 12.816 -0.119 1.00 0.00 19 GLY A CA 14
ATOM 22285 C C . GLY A 1 19 ? -4.494 11.615 0.715 1.00 0.00 19 GLY A C 14
ATOM 22286 O O . GLY A 1 19 ? -3.304 11.314 0.799 1.00 0.00 19 GLY A O 14
ATOM 22290 N N . ASP A 1 20 ? -5.440 10.884 1.299 1.00 0.00 20 ASP A N 14
ATOM 22291 C CA . ASP A 1 20 ? -5.211 9.687 2.111 1.00 0.00 20 ASP A CA 14
ATOM 22292 C C . ASP A 1 20 ? -6.519 8.935 2.421 1.00 0.00 20 ASP A C 14
ATOM 22293 O O . ASP A 1 20 ? -7.602 9.529 2.385 1.00 0.00 20 ASP A O 14
ATOM 22302 N N . ALA A 1 21 ? -6.404 7.647 2.776 1.00 0.00 21 ALA A N 14
ATOM 22303 C CA . ALA A 1 21 ? -7.505 6.826 3.292 1.00 0.00 21 ALA A CA 14
ATOM 22304 C C . ALA A 1 21 ? -6.997 5.538 3.970 1.00 0.00 21 ALA A C 14
ATOM 22305 O O . ALA A 1 21 ? -6.315 4.719 3.351 1.00 0.00 21 ALA A O 14
ATOM 22312 N N . ASN A 1 22 ? -7.388 5.345 5.235 1.00 0.00 22 ASN A N 14
ATOM 22313 C CA . ASN A 1 22 ? -7.193 4.128 6.034 1.00 0.00 22 ASN A CA 14
ATOM 22314 C C . ASN A 1 22 ? -5.740 3.593 6.014 1.00 0.00 22 ASN A C 14
ATOM 22315 O O . ASN A 1 22 ? -4.901 4.062 6.785 1.00 0.00 22 ASN A O 14
ATOM 22326 N N . ILE A 1 23 ? -5.438 2.594 5.169 1.00 0.00 23 ILE A N 14
ATOM 22327 C CA . ILE A 1 23 ? -4.133 1.898 5.124 1.00 0.00 23 ILE A CA 14
ATOM 22328 C C . ILE A 1 23 ? -3.100 2.634 4.238 1.00 0.00 23 ILE A C 14
ATOM 22329 O O . ILE A 1 23 ? -1.901 2.375 4.368 1.00 0.00 23 ILE A O 14
ATOM 22345 N N . PHE A 1 24 ? -3.527 3.564 3.370 1.00 0.00 24 PHE A N 14
ATOM 22346 C CA . PHE A 1 24 ? -2.656 4.268 2.427 1.00 0.00 24 PHE A CA 14
ATOM 22347 C C . PHE A 1 24 ? -2.756 5.803 2.493 1.00 0.00 24 PHE A C 14
ATOM 22348 O O . PHE A 1 24 ? -3.698 6.375 3.046 1.00 0.00 24 PHE A O 14
ATOM 22365 N N . ARG A 1 25 ? -1.767 6.467 1.879 1.00 0.00 25 ARG A N 14
ATOM 22366 C CA . ARG A 1 25 ? -1.663 7.928 1.735 1.00 0.00 25 ARG A CA 14
ATOM 22367 C C . ARG A 1 25 ? -1.236 8.244 0.298 1.00 0.00 25 ARG A C 14
ATOM 22368 O O . ARG A 1 25 ? -0.474 7.476 -0.276 1.00 0.00 25 ARG A O 14
ATOM 22389 N N . VAL A 1 26 ? -1.713 9.340 -0.282 1.00 0.00 26 VAL A N 14
ATOM 22390 C CA . VAL A 1 26 ? -1.481 9.709 -1.693 1.00 0.00 26 VAL A CA 14
ATOM 22391 C C . VAL A 1 26 ? -0.795 11.074 -1.763 1.00 0.00 26 VAL A C 14
ATOM 22392 O O . VAL A 1 26 ? -1.328 12.070 -1.275 1.00 0.00 26 VAL A O 14
ATOM 22405 N N . ASP A 1 27 ? 0.381 11.121 -2.383 1.00 0.00 27 ASP A N 14
ATOM 22406 C CA . ASP A 1 27 ? 1.198 12.328 -2.496 1.00 0.00 27 ASP A CA 14
ATOM 22407 C C . ASP A 1 27 ? 1.054 12.950 -3.893 1.00 0.00 27 ASP A C 14
ATOM 22408 O O . ASP A 1 27 ? 1.621 12.462 -4.870 1.00 0.00 27 ASP A O 14
ATOM 22417 N N . LYS A 1 28 ? 0.287 14.040 -3.998 1.00 0.00 28 LYS A N 14
ATOM 22418 C CA . LYS A 1 28 ? 0.050 14.741 -5.271 1.00 0.00 28 LYS A CA 14
ATOM 22419 C C . LYS A 1 28 ? 1.259 15.594 -5.724 1.00 0.00 28 LYS A C 14
ATOM 22420 O O . LYS A 1 28 ? 1.432 15.839 -6.920 1.00 0.00 28 LYS A O 14
ATOM 22439 N N . ASP A 1 29 ? 2.114 16.006 -4.782 1.00 0.00 29 ASP A N 14
ATOM 22440 C CA . ASP A 1 29 ? 3.285 16.864 -5.012 1.00 0.00 29 ASP A CA 14
ATOM 22441 C C . ASP A 1 29 ? 4.337 16.176 -5.906 1.00 0.00 29 ASP A C 14
ATOM 22442 O O . ASP A 1 29 ? 4.828 16.771 -6.867 1.00 0.00 29 ASP A O 14
ATOM 22451 N N . SER A 1 30 ? 4.639 14.906 -5.620 1.00 0.00 30 SER A N 14
ATOM 22452 C CA . SER A 1 30 ? 5.618 14.071 -6.336 1.00 0.00 30 SER A CA 14
ATOM 22453 C C . SER A 1 30 ? 4.984 12.863 -7.078 1.00 0.00 30 SER A C 14
ATOM 22454 O O . SER A 1 30 ? 5.686 12.130 -7.781 1.00 0.00 30 SER A O 14
ATOM 22462 N N . ARG A 1 31 ? 3.653 12.670 -6.957 1.00 0.00 31 ARG A N 14
ATOM 22463 C CA . ARG A 1 31 ? 2.778 11.774 -7.749 1.00 0.00 31 ARG A CA 14
ATOM 22464 C C . ARG A 1 31 ? 2.726 10.316 -7.212 1.00 0.00 31 ARG A C 14
ATOM 22465 O O . ARG A 1 31 ? 2.515 9.371 -7.978 1.00 0.00 31 ARG A O 14
ATOM 22486 N N . GLU A 1 32 ? 2.945 10.121 -5.908 1.00 0.00 32 GLU A N 14
ATOM 22487 C CA . GLU A 1 32 ? 3.290 8.832 -5.272 1.00 0.00 32 GLU A CA 14
ATOM 22488 C C . GLU A 1 32 ? 2.123 8.251 -4.430 1.00 0.00 32 GLU A C 14
ATOM 22489 O O . GLU A 1 32 ? 1.131 8.945 -4.198 1.00 0.00 32 GLU A O 14
ATOM 22501 N N . VAL A 1 33 ? 2.235 7.003 -3.943 1.00 0.00 33 VAL A N 14
ATOM 22502 C CA . VAL A 1 33 ? 1.256 6.391 -3.002 1.00 0.00 33 VAL A CA 14
ATOM 22503 C C . VAL A 1 33 ? 1.969 5.500 -1.980 1.00 0.00 33 VAL A C 14
ATOM 22504 O O . VAL A 1 33 ? 2.796 4.663 -2.320 1.00 0.00 33 VAL A O 14
ATOM 22517 N N . TYR A 1 34 ? 1.673 5.697 -0.698 1.00 0.00 34 TYR A N 14
ATOM 22518 C CA . TYR A 1 34 ? 2.304 4.998 0.421 1.00 0.00 34 TYR A CA 14
ATOM 22519 C C . TYR A 1 34 ? 1.315 3.989 1.018 1.00 0.00 34 TYR A C 14
ATOM 22520 O O . TYR A 1 34 ? 0.159 4.335 1.227 1.00 0.00 34 TYR A O 14
ATOM 22538 N N . MET A 1 35 ? 1.762 2.771 1.327 1.00 0.00 35 MET A N 14
ATOM 22539 C CA . MET A 1 35 ? 1.045 1.768 2.116 1.00 0.00 35 MET A CA 14
ATOM 22540 C C . MET A 1 35 ? 1.728 1.636 3.483 1.00 0.00 35 MET A C 14
ATOM 22541 O O . MET A 1 35 ? 2.932 1.853 3.602 1.00 0.00 35 MET A O 14
ATOM 22555 N N . HIS A 1 36 ? 0.991 1.211 4.507 1.00 0.00 36 HIS A N 14
ATOM 22556 C CA . HIS A 1 36 ? 1.499 1.102 5.885 1.00 0.00 36 HIS A CA 14
ATOM 22557 C C . HIS A 1 36 ? 2.763 0.213 6.051 1.00 0.00 36 HIS A C 14
ATOM 22558 O O . HIS A 1 36 ? 3.532 0.405 6.996 1.00 0.00 36 HIS A O 14
ATOM 22572 N N . GLU A 1 37 ? 3.000 -0.725 5.118 1.00 0.00 37 GLU A N 14
ATOM 22573 C CA . GLU A 1 37 ? 4.189 -1.596 5.081 1.00 0.00 37 GLU A CA 14
ATOM 22574 C C . GLU A 1 37 ? 5.259 -1.163 4.057 1.00 0.00 37 GLU A C 14
ATOM 22575 O O . GLU A 1 37 ? 6.381 -1.662 4.138 1.00 0.00 37 GLU A O 14
ATOM 22587 N N . LYS A 1 38 ? 4.974 -0.245 3.115 1.00 0.00 38 LYS A N 14
ATOM 22588 C CA . LYS A 1 38 ? 5.954 0.250 2.121 1.00 0.00 38 LYS A CA 14
ATOM 22589 C C . LYS A 1 38 ? 5.553 1.520 1.347 1.00 0.00 38 LYS A C 14
ATOM 22590 O O . LYS A 1 38 ? 4.398 1.713 0.970 1.00 0.00 38 LYS A O 14
ATOM 22609 N N . LYS A 1 39 ? 6.547 2.348 1.005 1.00 0.00 39 LYS A N 14
ATOM 22610 C CA . LYS A 1 39 ? 6.395 3.507 0.104 1.00 0.00 39 LYS A CA 14
ATOM 22611 C C . LYS A 1 39 ? 6.426 3.066 -1.378 1.00 0.00 39 LYS A C 14
ATOM 22612 O O . LYS A 1 39 ? 7.300 2.283 -1.751 1.00 0.00 39 LYS A O 14
ATOM 22631 N N . LEU A 1 40 ? 5.515 3.573 -2.225 1.00 0.00 40 LEU A N 14
ATOM 22632 C CA . LEU A 1 40 ? 5.458 3.267 -3.664 1.00 0.00 40 LEU A CA 14
ATOM 22633 C C . LEU A 1 40 ? 5.222 4.512 -4.528 1.00 0.00 40 LEU A C 14
ATOM 22634 O O . LEU A 1 40 ? 4.754 5.559 -4.087 1.00 0.00 40 LEU A O 14
ATOM 22650 N N . ASP A 1 41 ? 5.532 4.347 -5.804 1.00 0.00 41 ASP A N 14
ATOM 22651 C CA . ASP A 1 41 ? 5.389 5.320 -6.882 1.00 0.00 41 ASP A CA 14
ATOM 22652 C C . ASP A 1 41 ? 5.424 4.550 -8.210 1.00 0.00 41 ASP A C 14
ATOM 22653 O O . ASP A 1 41 ? 6.159 3.567 -8.327 1.00 0.00 41 ASP A O 14
ATOM 22662 N N . LEU A 1 42 ? 4.641 4.980 -9.204 1.00 0.00 42 LEU A N 14
ATOM 22663 C CA . LEU A 1 42 ? 4.544 4.313 -10.506 1.00 0.00 42 LEU A CA 14
ATOM 22664 C C . LEU A 1 42 ? 4.062 5.330 -11.553 1.00 0.00 42 LEU A C 14
ATOM 22665 O O . LEU A 1 42 ? 4.890 6.092 -12.053 1.00 0.00 42 LEU A O 14
ATOM 22681 N N . THR A 1 43 ? 2.747 5.411 -11.794 1.00 0.00 43 THR A N 14
ATOM 22682 C CA . THR A 1 43 ? 2.045 6.535 -12.459 1.00 0.00 43 THR A CA 14
ATOM 22683 C C . THR A 1 43 ? 0.595 6.582 -11.976 1.00 0.00 43 THR A C 14
ATOM 22684 O O . THR A 1 43 ? 0.164 5.702 -11.233 1.00 0.00 43 THR A O 14
ATOM 22695 N N . ARG A 1 44 ? -0.154 7.631 -12.337 1.00 0.00 44 ARG A N 14
ATOM 22696 C CA . ARG A 1 44 ? -1.449 7.954 -11.713 1.00 0.00 44 ARG A CA 14
ATOM 22697 C C . ARG A 1 44 ? -2.487 6.819 -11.822 1.00 0.00 44 ARG A C 14
ATOM 22698 O O . ARG A 1 44 ? -3.164 6.502 -10.845 1.00 0.00 44 ARG A O 14
ATOM 22719 N N . ALA A 1 45 ? -2.591 6.160 -12.979 1.00 0.00 45 ALA A N 14
ATOM 22720 C CA . ALA A 1 45 ? -3.519 5.039 -13.163 1.00 0.00 45 ALA A CA 14
ATOM 22721 C C . ALA A 1 45 ? -3.127 3.831 -12.292 1.00 0.00 45 ALA A C 14
ATOM 22722 O O . ALA A 1 45 ? -3.988 3.232 -11.647 1.00 0.00 45 ALA A O 14
ATOM 22729 N N . GLU A 1 46 ? -1.832 3.518 -12.211 1.00 0.00 46 GLU A N 14
ATOM 22730 C CA . GLU A 1 46 ? -1.265 2.426 -11.431 1.00 0.00 46 GLU A CA 14
ATOM 22731 C C . GLU A 1 46 ? -1.447 2.651 -9.922 1.00 0.00 46 GLU A C 14
ATOM 22732 O O . GLU A 1 46 ? -1.802 1.739 -9.172 1.00 0.00 46 GLU A O 14
ATOM 22744 N N . TYR A 1 47 ? -1.288 3.907 -9.503 1.00 0.00 47 TYR A N 14
ATOM 22745 C CA . TYR A 1 47 ? -1.715 4.382 -8.181 1.00 0.00 47 TYR A CA 14
ATOM 22746 C C . TYR A 1 47 ? -3.201 4.071 -7.936 1.00 0.00 47 TYR A C 14
ATOM 22747 O O . TYR A 1 47 ? -3.505 3.456 -6.913 1.00 0.00 47 TYR A O 14
ATOM 22765 N N . GLU A 1 48 ? -4.093 4.466 -8.856 1.00 0.00 48 GLU A N 14
ATOM 22766 C CA . GLU A 1 48 ? -5.537 4.241 -8.728 1.00 0.00 48 GLU A CA 14
ATOM 22767 C C . GLU A 1 48 ? -5.842 2.763 -8.459 1.00 0.00 48 GLU A C 14
ATOM 22768 O O . GLU A 1 48 ? -6.633 2.440 -7.572 1.00 0.00 48 GLU A O 14
ATOM 22780 N N . ILE A 1 49 ? -5.182 1.857 -9.196 1.00 0.00 49 ILE A N 14
ATOM 22781 C CA . ILE A 1 49 ? -5.335 0.415 -8.944 1.00 0.00 49 ILE A CA 14
ATOM 22782 C C . ILE A 1 49 ? -4.865 0.054 -7.545 1.00 0.00 49 ILE A C 14
ATOM 22783 O O . ILE A 1 49 ? -5.614 -0.600 -6.834 1.00 0.00 49 ILE A O 14
ATOM 22799 N N . LEU A 1 50 ? -3.646 0.439 -7.150 1.00 0.00 50 LEU A N 14
ATOM 22800 C CA . LEU A 1 50 ? -3.069 -0.001 -5.880 1.00 0.00 50 LEU A CA 14
ATOM 22801 C C . LEU A 1 50 ? -3.842 0.532 -4.654 1.00 0.00 50 LEU A C 14
ATOM 22802 O O . LEU A 1 50 ? -4.131 -0.228 -3.728 1.00 0.00 50 LEU A O 14
ATOM 22818 N N . SER A 1 51 ? -4.231 1.807 -4.644 1.00 0.00 51 SER A N 14
ATOM 22819 C CA . SER A 1 51 ? -5.125 2.345 -3.610 1.00 0.00 51 SER A CA 14
ATOM 22820 C C . SER A 1 51 ? -6.491 1.644 -3.584 1.00 0.00 51 SER A C 14
ATOM 22821 O O . SER A 1 51 ? -6.910 1.194 -2.510 1.00 0.00 51 SER A O 14
ATOM 22829 N N . LEU A 1 52 ? -7.168 1.467 -4.732 1.00 0.00 52 LEU A N 14
ATOM 22830 C CA . LEU A 1 52 ? -8.460 0.775 -4.759 1.00 0.00 52 LEU A CA 14
ATOM 22831 C C . LEU A 1 52 ? -8.310 -0.688 -4.332 1.00 0.00 52 LEU A C 14
ATOM 22832 O O . LEU A 1 52 ? -9.163 -1.197 -3.615 1.00 0.00 52 LEU A O 14
ATOM 22848 N N . LEU A 1 53 ? -7.217 -1.352 -4.716 1.00 0.00 53 LEU A N 14
ATOM 22849 C CA . LEU A 1 53 ? -6.887 -2.721 -4.324 1.00 0.00 53 LEU A CA 14
ATOM 22850 C C . LEU A 1 53 ? -6.805 -2.839 -2.799 1.00 0.00 53 LEU A C 14
ATOM 22851 O O . LEU A 1 53 ? -7.417 -3.732 -2.219 1.00 0.00 53 LEU A O 14
ATOM 22867 N N . ILE A 1 54 ? -6.096 -1.920 -2.137 1.00 0.00 54 ILE A N 14
ATOM 22868 C CA . ILE A 1 54 ? -6.042 -1.886 -0.666 1.00 0.00 54 ILE A CA 14
ATOM 22869 C C . ILE A 1 54 ? -7.427 -1.580 -0.059 1.00 0.00 54 ILE A C 14
ATOM 22870 O O . ILE A 1 54 ? -7.798 -2.210 0.933 1.00 0.00 54 ILE A O 14
ATOM 22886 N N . SER A 1 55 ? -8.223 -0.685 -0.654 1.00 0.00 55 SER A N 14
ATOM 22887 C CA . SER A 1 55 ? -9.608 -0.435 -0.211 1.00 0.00 55 SER A CA 14
ATOM 22888 C C . SER A 1 55 ? -10.539 -1.665 -0.335 1.00 0.00 55 SER A C 14
ATOM 22889 O O . SER A 1 55 ? -11.286 -1.958 0.604 1.00 0.00 55 SER A O 14
ATOM 22897 N N . LYS A 1 56 ? -10.535 -2.385 -1.471 1.00 0.00 56 LYS A N 14
ATOM 22898 C CA . LYS A 1 56 ? -11.451 -3.515 -1.725 1.00 0.00 56 LYS A CA 14
ATOM 22899 C C . LYS A 1 56 ? -11.027 -4.811 -1.010 1.00 0.00 56 LYS A C 14
ATOM 22900 O O . LYS A 1 56 ? -11.898 -5.561 -0.564 1.00 0.00 56 LYS A O 14
ATOM 22919 N N . LYS A 1 57 ? -9.706 -5.017 -0.904 1.00 0.00 57 LYS A N 14
ATOM 22920 C CA . LYS A 1 57 ? -8.889 -6.051 -0.231 1.00 0.00 57 LYS A CA 14
ATOM 22921 C C . LYS A 1 57 ? -7.778 -6.576 -1.160 1.00 0.00 57 LYS A C 14
ATOM 22922 O O . LYS A 1 57 ? -7.961 -6.653 -2.378 1.00 0.00 57 LYS A O 14
ATOM 22941 N N . GLY A 1 58 ? -6.642 -6.970 -0.565 1.00 0.00 58 GLY A N 14
ATOM 22942 C CA . GLY A 1 58 ? -5.394 -7.260 -1.282 1.00 0.00 58 GLY A CA 14
ATOM 22943 C C . GLY A 1 58 ? -5.555 -8.311 -2.378 1.00 0.00 58 GLY A C 14
ATOM 22944 O O . GLY A 1 58 ? -5.310 -8.004 -3.544 1.00 0.00 58 GLY A O 14
ATOM 22948 N N . TYR A 1 59 ? -6.006 -9.518 -2.010 1.00 0.00 59 TYR A N 14
ATOM 22949 C CA . TYR A 1 59 ? -6.417 -10.575 -2.936 1.00 0.00 59 TYR A CA 14
ATOM 22950 C C . TYR A 1 59 ? -5.234 -10.952 -3.844 1.00 0.00 59 TYR A C 14
ATOM 22951 O O . TYR A 1 59 ? -4.073 -10.803 -3.458 1.00 0.00 59 TYR A O 14
ATOM 22969 N N . VAL A 1 60 ? -5.506 -11.441 -5.043 1.00 0.00 60 VAL A N 14
ATOM 22970 C CA . VAL A 1 60 ? -4.519 -11.502 -6.125 1.00 0.00 60 VAL A CA 14
ATOM 22971 C C . VAL A 1 60 ? -4.748 -10.321 -7.078 1.00 0.00 60 VAL A C 14
ATOM 22972 O O . VAL A 1 60 ? -5.828 -10.140 -7.637 1.00 0.00 60 VAL A O 14
ATOM 22985 N N . PHE A 1 61 ? -3.704 -9.504 -7.211 1.00 0.00 61 PHE A N 14
ATOM 22986 C CA . PHE A 1 61 ? -3.601 -8.293 -8.021 1.00 0.00 61 PHE A CA 14
ATOM 22987 C C . PHE A 1 61 ? -3.279 -8.715 -9.465 1.00 0.00 61 PHE A C 14
ATOM 22988 O O . PHE A 1 61 ? -2.128 -8.990 -9.802 1.00 0.00 61 PHE A O 14
ATOM 23005 N N . SER A 1 62 ? -4.326 -8.871 -10.277 1.00 0.00 62 SER A N 14
ATOM 23006 C CA . SER A 1 62 ? -4.313 -9.628 -11.546 1.00 0.00 62 SER A CA 14
ATOM 23007 C C . SER A 1 62 ? -4.529 -8.754 -12.783 1.00 0.00 62 SER A C 14
ATOM 23008 O O . SER A 1 62 ? -5.238 -7.757 -12.701 1.00 0.00 62 SER A O 14
ATOM 23016 N N . ARG A 1 63 ? -4.064 -9.190 -13.961 1.00 0.00 63 ARG A N 14
ATOM 23017 C CA . ARG A 1 63 ? -4.241 -8.488 -15.252 1.00 0.00 63 ARG A CA 14
ATOM 23018 C C . ARG A 1 63 ? -5.685 -8.013 -15.559 1.00 0.00 63 ARG A C 14
ATOM 23019 O O . ARG A 1 63 ? -5.867 -6.885 -16.004 1.00 0.00 63 ARG A O 14
ATOM 23040 N N . GLU A 1 64 ? -6.716 -8.813 -15.255 1.00 0.00 64 GLU A N 14
ATOM 23041 C CA . GLU A 1 64 ? -8.133 -8.413 -15.400 1.00 0.00 64 GLU A CA 14
ATOM 23042 C C . GLU A 1 64 ? -8.572 -7.375 -14.351 1.00 0.00 64 GLU A C 14
ATOM 23043 O O . GLU A 1 64 ? -9.136 -6.343 -14.696 1.00 0.00 64 GLU A O 14
ATOM 23055 N N . SER A 1 65 ? -8.281 -7.597 -13.066 1.00 0.00 65 SER A N 14
ATOM 23056 C CA . SER A 1 65 ? -8.567 -6.610 -11.999 1.00 0.00 65 SER A CA 14
ATOM 23057 C C . SER A 1 65 ? -7.877 -5.266 -12.297 1.00 0.00 65 SER A C 14
ATOM 23058 O O . SER A 1 65 ? -8.486 -4.199 -12.221 1.00 0.00 65 SER A O 14
ATOM 23066 N N . ILE A 1 66 ? -6.619 -5.329 -12.736 1.00 0.00 66 ILE A N 14
ATOM 23067 C CA . ILE A 1 66 ? -5.842 -4.193 -13.276 1.00 0.00 66 ILE A CA 14
ATOM 23068 C C . ILE A 1 66 ? -6.570 -3.470 -14.423 1.00 0.00 66 ILE A C 14
ATOM 23069 O O . ILE A 1 66 ? -6.719 -2.247 -14.385 1.00 0.00 66 ILE A O 14
ATOM 23085 N N . ALA A 1 67 ? -7.047 -4.222 -15.413 1.00 0.00 67 ALA A N 14
ATOM 23086 C CA . ALA A 1 67 ? -7.823 -3.732 -16.554 1.00 0.00 67 ALA A CA 14
ATOM 23087 C C . ALA A 1 67 ? -9.147 -3.087 -16.129 1.00 0.00 67 ALA A C 14
ATOM 23088 O O . ALA A 1 67 ? -9.646 -2.212 -16.833 1.00 0.00 67 ALA A O 14
ATOM 23095 N N . ILE A 1 68 ? -9.718 -3.507 -14.996 1.00 0.00 68 ILE A N 14
ATOM 23096 C CA . ILE A 1 68 ? -10.940 -2.899 -14.443 1.00 0.00 68 ILE A CA 14
ATOM 23097 C C . ILE A 1 68 ? -10.628 -1.622 -13.640 1.00 0.00 68 ILE A C 14
ATOM 23098 O O . ILE A 1 68 ? -11.356 -0.637 -13.789 1.00 0.00 68 ILE A O 14
ATOM 23114 N N . GLU A 1 69 ? -9.563 -1.602 -12.825 1.00 0.00 69 GLU A N 14
ATOM 23115 C CA . GLU A 1 69 ? -9.303 -0.489 -11.899 1.00 0.00 69 GLU A CA 14
ATOM 23116 C C . GLU A 1 69 ? -8.319 0.595 -12.404 1.00 0.00 69 GLU A C 14
ATOM 23117 O O . GLU A 1 69 ? -8.476 1.747 -11.998 1.00 0.00 69 GLU A O 14
ATOM 23129 N N . SER A 1 70 ? -7.341 0.306 -13.281 1.00 0.00 70 SER A N 14
ATOM 23130 C CA . SER A 1 70 ? -6.660 1.393 -14.032 1.00 0.00 70 SER A CA 14
ATOM 23131 C C . SER A 1 70 ? -7.464 1.720 -15.298 1.00 0.00 70 SER A C 14
ATOM 23132 O O . SER A 1 70 ? -7.922 2.855 -15.457 1.00 0.00 70 SER A O 14
ATOM 23140 N N . GLU A 1 71 ? -7.633 0.728 -16.187 1.00 0.00 71 GLU A N 14
ATOM 23141 C CA . GLU A 1 71 ? -8.472 0.788 -17.394 1.00 0.00 71 GLU A CA 14
ATOM 23142 C C . GLU A 1 71 ? -7.982 1.814 -18.447 1.00 0.00 71 GLU A C 14
ATOM 23143 O O . GLU A 1 71 ? -8.607 2.005 -19.489 1.00 0.00 71 GLU A O 14
ATOM 23155 N N . SER A 1 72 ? -6.819 2.442 -18.246 1.00 0.00 72 SER A N 14
ATOM 23156 C CA . SER A 1 72 ? -6.207 3.416 -19.174 1.00 0.00 72 SER A CA 14
ATOM 23157 C C . SER A 1 72 ? -5.494 2.727 -20.366 1.00 0.00 72 SER A C 14
ATOM 23158 O O . SER A 1 72 ? -4.478 3.203 -20.879 1.00 0.00 72 SER A O 14
ATOM 23166 N N . ILE A 1 73 ? -6.002 1.557 -20.771 1.00 0.00 73 ILE A N 14
ATOM 23167 C CA . ILE A 1 73 ? -5.362 0.546 -21.630 1.00 0.00 73 ILE A CA 14
ATOM 23168 C C . ILE A 1 73 ? -6.414 -0.033 -22.594 1.00 0.00 73 ILE A C 14
ATOM 23169 O O . ILE A 1 73 ? -7.549 -0.300 -22.191 1.00 0.00 73 ILE A O 14
ATOM 23185 N N . ASN A 1 74 ? -6.051 -0.228 -23.868 1.00 0.00 74 ASN A N 14
ATOM 23186 C CA . ASN A 1 74 ? -6.997 -0.634 -24.919 1.00 0.00 74 ASN A CA 14
ATOM 23187 C C . ASN A 1 74 ? -7.535 -2.084 -24.773 1.00 0.00 74 ASN A C 14
ATOM 23188 O O . ASN A 1 74 ? -8.762 -2.237 -24.734 1.00 0.00 74 ASN A O 14
ATOM 23199 N N . PRO A 1 75 ? -6.694 -3.145 -24.690 1.00 0.00 75 PRO A N 14
ATOM 23200 C CA . PRO A 1 75 ? -7.170 -4.519 -24.506 1.00 0.00 75 PRO A CA 14
ATOM 23201 C C . PRO A 1 75 ? -7.644 -4.772 -23.069 1.00 0.00 75 PRO A C 14
ATOM 23202 O O . PRO A 1 75 ? -6.995 -4.364 -22.107 1.00 0.00 75 PRO A O 14
ATOM 23213 N N . GLU A 1 76 ? -8.750 -5.507 -22.923 1.00 0.00 76 GLU A N 14
ATOM 23214 C CA . GLU A 1 76 ? -9.351 -5.896 -21.643 1.00 0.00 76 GLU A CA 14
ATOM 23215 C C . GLU A 1 76 ? -8.589 -7.025 -20.918 1.00 0.00 76 GLU A C 14
ATOM 23216 O O . GLU A 1 76 ? -8.816 -7.275 -19.733 1.00 0.00 76 GLU A O 14
ATOM 23228 N N . SER A 1 77 ? -7.650 -7.691 -21.594 1.00 0.00 77 SER A N 14
ATOM 23229 C CA . SER A 1 77 ? -6.636 -8.537 -20.953 1.00 0.00 77 SER A CA 14
ATOM 23230 C C . SER A 1 77 ? -5.492 -7.712 -20.342 1.00 0.00 77 SER A C 14
ATOM 23231 O O . SER A 1 77 ? -4.893 -8.152 -19.366 1.00 0.00 77 SER A O 14
ATOM 23239 N N . SER A 1 78 ? -5.194 -6.517 -20.875 1.00 0.00 78 SER A N 14
ATOM 23240 C CA . SER A 1 78 ? -4.196 -5.579 -20.332 1.00 0.00 78 SER A CA 14
ATOM 23241 C C . SER A 1 78 ? -2.791 -6.198 -20.150 1.00 0.00 78 SER A C 14
ATOM 23242 O O . SER A 1 78 ? -2.052 -5.852 -19.228 1.00 0.00 78 SER A O 14
ATOM 23250 N N . ASN A 1 79 ? -2.391 -7.103 -21.049 1.00 0.00 79 ASN A N 14
ATOM 23251 C CA . ASN A 1 79 ? -1.117 -7.833 -20.981 1.00 0.00 79 ASN A CA 14
ATOM 23252 C C . ASN A 1 79 ? 0.142 -6.933 -21.043 1.00 0.00 79 ASN A C 14
ATOM 23253 O O . ASN A 1 79 ? 1.165 -7.270 -20.451 1.00 0.00 79 ASN A O 14
ATOM 23264 N N . LYS A 1 80 ? 0.073 -5.759 -21.688 1.00 0.00 80 LYS A N 14
ATOM 23265 C CA . LYS A 1 80 ? 1.118 -4.719 -21.597 1.00 0.00 80 LYS A CA 14
ATOM 23266 C C . LYS A 1 80 ? 1.013 -3.898 -20.302 1.00 0.00 80 LYS A C 14
ATOM 23267 O O . LYS A 1 80 ? 2.038 -3.495 -19.756 1.00 0.00 80 LYS A O 14
ATOM 23286 N N . SER A 1 81 ? -0.191 -3.714 -19.751 1.00 0.00 81 SER A N 14
ATOM 23287 C CA . SER A 1 81 ? -0.350 -3.113 -18.419 1.00 0.00 81 SER A CA 14
ATOM 23288 C C . SER A 1 81 ? 0.324 -3.983 -17.361 1.00 0.00 81 SER A C 14
ATOM 23289 O O . SER A 1 81 ? 1.246 -3.509 -16.720 1.00 0.00 81 SER A O 14
ATOM 23297 N N . ILE A 1 82 ? -0.026 -5.268 -17.210 1.00 0.00 82 ILE A N 14
ATOM 23298 C CA . ILE A 1 82 ? 0.578 -6.097 -16.139 1.00 0.00 82 ILE A CA 14
ATOM 23299 C C . ILE A 1 82 ? 2.108 -6.134 -16.226 1.00 0.00 82 ILE A C 14
ATOM 23300 O O . ILE A 1 82 ? 2.793 -5.993 -15.218 1.00 0.00 82 ILE A O 14
ATOM 23316 N N . ASP A 1 83 ? 2.616 -6.214 -17.451 1.00 0.00 83 ASP A N 14
ATOM 23317 C CA . ASP A 1 83 ? 4.048 -6.133 -17.772 1.00 0.00 83 ASP A CA 14
ATOM 23318 C C . ASP A 1 83 ? 4.688 -4.797 -17.334 1.00 0.00 83 ASP A C 14
ATOM 23319 O O . ASP A 1 83 ? 5.679 -4.817 -16.601 1.00 0.00 83 ASP A O 14
ATOM 23328 N N . VAL A 1 84 ? 4.120 -3.648 -17.731 1.00 0.00 84 VAL A N 14
ATOM 23329 C CA . VAL A 1 84 ? 4.603 -2.312 -17.301 1.00 0.00 84 VAL A CA 14
ATOM 23330 C C . VAL A 1 84 ? 4.481 -2.135 -15.787 1.00 0.00 84 VAL A C 14
ATOM 23331 O O . VAL A 1 84 ? 5.397 -1.614 -15.155 1.00 0.00 84 VAL A O 14
ATOM 23344 N N . ILE A 1 85 ? 3.355 -2.559 -15.208 1.00 0.00 85 ILE A N 14
ATOM 23345 C CA . ILE A 1 85 ? 3.018 -2.364 -13.798 1.00 0.00 85 ILE A CA 14
ATOM 23346 C C . ILE A 1 85 ? 3.991 -3.178 -12.958 1.00 0.00 85 ILE A C 14
ATOM 23347 O O . ILE A 1 85 ? 4.775 -2.594 -12.220 1.00 0.00 85 ILE A O 14
ATOM 23363 N N . ILE A 1 86 ? 3.996 -4.504 -13.102 1.00 0.00 86 ILE A N 14
ATOM 23364 C CA . ILE A 1 86 ? 4.860 -5.384 -12.305 1.00 0.00 86 ILE A CA 14
ATOM 23365 C C . ILE A 1 86 ? 6.334 -5.070 -12.570 1.00 0.00 86 ILE A C 14
ATOM 23366 O O . ILE A 1 86 ? 7.110 -5.006 -11.615 1.00 0.00 86 ILE A O 14
ATOM 23382 N N . GLY A 1 87 ? 6.701 -4.777 -13.825 1.00 0.00 87 GLY A N 14
ATOM 23383 C CA . GLY A 1 87 ? 8.055 -4.374 -14.203 1.00 0.00 87 GLY A CA 14
ATOM 23384 C C . GLY A 1 87 ? 8.525 -3.155 -13.416 1.00 0.00 87 GLY A C 14
ATOM 23385 O O . GLY A 1 87 ? 9.479 -3.266 -12.646 1.00 0.00 87 GLY A O 14
ATOM 23389 N N . ARG A 1 88 ? 7.854 -2.002 -13.555 1.00 0.00 88 ARG A N 14
ATOM 23390 C CA . ARG A 1 88 ? 8.316 -0.756 -12.941 1.00 0.00 88 ARG A CA 14
ATOM 23391 C C . ARG A 1 88 ? 7.960 -0.619 -11.450 1.00 0.00 88 ARG A C 14
ATOM 23392 O O . ARG A 1 88 ? 8.659 0.114 -10.755 1.00 0.00 88 ARG A O 14
ATOM 23413 N N . LEU A 1 89 ? 6.984 -1.360 -10.907 1.00 0.00 89 LEU A N 14
ATOM 23414 C CA . LEU A 1 89 ? 6.798 -1.515 -9.453 1.00 0.00 89 LEU A CA 14
ATOM 23415 C C . LEU A 1 89 ? 8.008 -2.249 -8.853 1.00 0.00 89 LEU A C 14
ATOM 23416 O O . LEU A 1 89 ? 8.632 -1.735 -7.923 1.00 0.00 89 LEU A O 14
ATOM 23432 N N . ARG A 1 90 ? 8.414 -3.382 -9.448 1.00 0.00 90 ARG A N 14
ATOM 23433 C CA . ARG A 1 90 ? 9.649 -4.084 -9.066 1.00 0.00 90 ARG A CA 14
ATOM 23434 C C . ARG A 1 90 ? 10.871 -3.174 -9.204 1.00 0.00 90 ARG A C 14
ATOM 23435 O O . ARG A 1 90 ? 11.684 -3.102 -8.289 1.00 0.00 90 ARG A O 14
ATOM 23456 N N . SER A 1 91 ? 10.975 -2.429 -10.304 1.00 0.00 91 SER A N 14
ATOM 23457 C CA . SER A 1 91 ? 12.042 -1.426 -10.486 1.00 0.00 91 SER A CA 14
ATOM 23458 C C . SER A 1 91 ? 12.079 -0.411 -9.341 1.00 0.00 91 SER A C 14
ATOM 23459 O O . SER A 1 91 ? 13.134 -0.222 -8.736 1.00 0.00 91 SER A O 14
ATOM 23467 N N . LYS A 1 92 ? 10.942 0.196 -8.972 1.00 0.00 92 LYS A N 14
ATOM 23468 C CA . LYS A 1 92 ? 10.932 1.164 -7.867 1.00 0.00 92 LYS A CA 14
ATOM 23469 C C . LYS A 1 92 ? 11.296 0.537 -6.503 1.00 0.00 92 LYS A C 14
ATOM 23470 O O . LYS A 1 92 ? 12.065 1.147 -5.759 1.00 0.00 92 LYS A O 14
ATOM 23489 N N . ILE A 1 93 ? 10.844 -0.683 -6.176 1.00 0.00 93 ILE A N 14
ATOM 23490 C CA . ILE A 1 93 ? 11.174 -1.334 -4.876 1.00 0.00 93 ILE A CA 14
ATOM 23491 C C . ILE A 1 93 ? 12.528 -2.073 -4.850 1.00 0.00 93 ILE A C 14
ATOM 23492 O O . ILE A 1 93 ? 12.991 -2.441 -3.772 1.00 0.00 93 ILE A O 14
ATOM 23508 N N . GLU A 1 94 ? 13.168 -2.283 -6.003 1.00 0.00 94 GLU A N 14
ATOM 23509 C CA . GLU A 1 94 ? 14.562 -2.737 -6.099 1.00 0.00 94 GLU A CA 14
ATOM 23510 C C . GLU A 1 94 ? 15.535 -1.547 -5.991 1.00 0.00 94 GLU A C 14
ATOM 23511 O O . GLU A 1 94 ? 16.576 -1.652 -5.338 1.00 0.00 94 GLU A O 14
ATOM 23523 N N . LYS A 1 95 ? 15.198 -0.398 -6.598 1.00 0.00 95 LYS A N 14
ATOM 23524 C CA . LYS A 1 95 ? 16.006 0.827 -6.527 1.00 0.00 95 LYS A CA 14
ATOM 23525 C C . LYS A 1 95 ? 15.955 1.489 -5.135 1.00 0.00 95 LYS A C 14
ATOM 23526 O O . LYS A 1 95 ? 16.992 1.911 -4.614 1.00 0.00 95 LYS A O 14
ATOM 23545 N N . ASN A 1 96 ? 14.774 1.554 -4.505 1.00 0.00 96 ASN A N 14
ATOM 23546 C CA . ASN A 1 96 ? 14.636 1.954 -3.095 1.00 0.00 96 ASN A CA 14
ATOM 23547 C C . ASN A 1 96 ? 15.073 0.816 -2.136 1.00 0.00 96 ASN A C 14
ATOM 23548 O O . ASN A 1 96 ? 14.972 -0.357 -2.508 1.00 0.00 96 ASN A O 14
ATOM 23559 N N . PRO A 1 97 ? 15.516 1.128 -0.898 1.00 0.00 97 PRO A N 14
ATOM 23560 C CA . PRO A 1 97 ? 15.812 0.114 0.118 1.00 0.00 97 PRO A CA 14
ATOM 23561 C C . PRO A 1 97 ? 14.532 -0.557 0.643 1.00 0.00 97 PRO A C 14
ATOM 23562 O O . PRO A 1 97 ? 14.551 -1.745 0.965 1.00 0.00 97 PRO A O 14
ATOM 23573 N N . LYS A 1 98 ? 13.409 0.175 0.688 1.00 0.00 98 LYS A N 14
ATOM 23574 C CA . LYS A 1 98 ? 12.093 -0.361 1.054 1.00 0.00 98 LYS A CA 14
ATOM 23575 C C . LYS A 1 98 ? 11.594 -1.375 -0.005 1.00 0.00 98 LYS A C 14
ATOM 23576 O O . LYS A 1 98 ? 11.471 -1.050 -1.185 1.00 0.00 98 LYS A O 14
ATOM 23595 N N . GLN A 1 99 ? 11.292 -2.603 0.434 1.00 0.00 99 GLN A N 14
ATOM 23596 C CA . GLN A 1 99 ? 11.017 -3.784 -0.395 1.00 0.00 99 GLN A CA 14
ATOM 23597 C C . GLN A 1 99 ? 9.949 -4.675 0.290 1.00 0.00 99 GLN A C 14
ATOM 23598 O O . GLN A 1 99 ? 9.771 -4.553 1.508 1.00 0.00 99 GLN A O 14
ATOM 23612 N N . PRO A 1 100 ? 9.216 -5.529 -0.455 1.00 0.00 100 PRO A N 14
ATOM 23613 C CA . PRO A 1 100 ? 8.079 -6.291 0.066 1.00 0.00 100 PRO A CA 14
ATOM 23614 C C . PRO A 1 100 ? 8.504 -7.487 0.927 1.00 0.00 100 PRO A C 14
ATOM 23615 O O . PRO A 1 100 ? 9.602 -8.026 0.788 1.00 0.00 100 PRO A O 14
ATOM 23626 N N . GLN A 1 101 ? 7.572 -7.932 1.777 1.00 0.00 101 GLN A N 14
ATOM 23627 C CA . GLN A 1 101 ? 7.659 -9.203 2.509 1.00 0.00 101 GLN A CA 14
ATOM 23628 C C . GLN A 1 101 ? 6.308 -9.939 2.553 1.00 0.00 101 GLN A C 14
ATOM 23629 O O . GLN A 1 101 ? 6.289 -11.169 2.534 1.00 0.00 101 GLN A O 14
ATOM 23643 N N . TYR A 1 102 ? 5.177 -9.211 2.545 1.00 0.00 102 TYR A N 14
ATOM 23644 C CA . TYR A 1 102 ? 3.830 -9.817 2.508 1.00 0.00 102 TYR A CA 14
ATOM 23645 C C . TYR A 1 102 ? 3.276 -10.035 1.090 1.00 0.00 102 TYR A C 14
ATOM 23646 O O . TYR A 1 102 ? 2.168 -10.554 0.933 1.00 0.00 102 TYR A O 14
ATOM 23664 N N . ILE A 1 103 ? 4.021 -9.641 0.049 1.00 0.00 103 ILE A N 14
ATOM 23665 C CA . ILE A 1 103 ? 3.608 -9.822 -1.355 1.00 0.00 103 ILE A CA 14
ATOM 23666 C C . ILE A 1 103 ? 4.204 -11.124 -1.917 1.00 0.00 103 ILE A C 14
ATOM 23667 O O . ILE A 1 103 ? 5.423 -11.311 -1.884 1.00 0.00 103 ILE A O 14
ATOM 23683 N N . ILE A 1 104 ? 3.357 -12.009 -2.451 1.00 0.00 104 ILE A N 14
ATOM 23684 C CA . ILE A 1 104 ? 3.771 -13.272 -3.110 1.00 0.00 104 ILE A CA 14
ATOM 23685 C C . ILE A 1 104 ? 3.470 -13.240 -4.624 1.00 0.00 104 ILE A C 14
ATOM 23686 O O . ILE A 1 104 ? 2.409 -12.794 -5.052 1.00 0.00 104 ILE A O 14
ATOM 23702 N N . SER A 1 105 ? 4.388 -13.729 -5.455 1.00 0.00 105 SER A N 14
ATOM 23703 C CA . SER A 1 105 ? 4.269 -13.777 -6.917 1.00 0.00 105 SER A CA 14
ATOM 23704 C C . SER A 1 105 ? 3.441 -14.997 -7.373 1.00 0.00 105 SER A C 14
ATOM 23705 O O . SER A 1 105 ? 3.758 -16.132 -7.005 1.00 0.00 105 SER A O 14
ATOM 23713 N N . VAL A 1 106 ? 2.415 -14.788 -8.208 1.00 0.00 106 VAL A N 14
ATOM 23714 C CA . VAL A 1 106 ? 1.576 -15.855 -8.805 1.00 0.00 106 VAL A CA 14
ATOM 23715 C C . VAL A 1 106 ? 1.750 -15.855 -10.332 1.00 0.00 106 VAL A C 14
ATOM 23716 O O . VAL A 1 106 ? 1.062 -15.136 -11.060 1.00 0.00 106 VAL A O 14
ATOM 23729 N N . ARG A 1 107 ? 2.730 -16.638 -10.812 1.00 0.00 107 ARG A N 14
ATOM 23730 C CA . ARG A 1 107 ? 3.033 -16.905 -12.237 1.00 0.00 107 ARG A CA 14
ATOM 23731 C C . ARG A 1 107 ? 3.583 -15.681 -13.014 1.00 0.00 107 ARG A C 14
ATOM 23732 O O . ARG A 1 107 ? 3.826 -15.759 -14.218 1.00 0.00 107 ARG A O 14
ATOM 23753 N N . GLY A 1 108 ? 3.729 -14.523 -12.351 1.00 0.00 108 GLY A N 14
ATOM 23754 C CA . GLY A 1 108 ? 4.009 -13.214 -12.970 1.00 0.00 108 GLY A CA 14
ATOM 23755 C C . GLY A 1 108 ? 2.767 -12.507 -13.535 1.00 0.00 108 GLY A C 14
ATOM 23756 O O . GLY A 1 108 ? 2.894 -11.429 -14.112 1.00 0.00 108 GLY A O 14
ATOM 23760 N N . ILE A 1 109 ? 1.575 -13.104 -13.387 1.00 0.00 109 ILE A N 14
ATOM 23761 C CA . ILE A 1 109 ? 0.297 -12.618 -13.958 1.00 0.00 109 ILE A CA 14
ATOM 23762 C C . ILE A 1 109 ? -0.629 -12.073 -12.856 1.00 0.00 109 ILE A C 14
ATOM 23763 O O . ILE A 1 109 ? -1.335 -11.086 -13.076 1.00 0.00 109 ILE A O 14
ATOM 23779 N N . GLY A 1 110 ? -0.597 -12.681 -11.663 1.00 0.00 110 GLY A N 14
ATOM 23780 C CA . GLY A 1 110 ? -1.156 -12.139 -10.431 1.00 0.00 110 GLY A CA 14
ATOM 23781 C C . GLY A 1 110 ? -0.078 -11.943 -9.370 1.00 0.00 110 GLY A C 14
ATOM 23782 O O . GLY A 1 110 ? 0.890 -12.699 -9.313 1.00 0.00 110 GLY A O 14
ATOM 23786 N N . TYR A 1 111 ? -0.253 -10.964 -8.485 1.00 0.00 111 TYR A N 14
ATOM 23787 C CA . TYR A 1 111 ? 0.528 -10.881 -7.241 1.00 0.00 111 TYR A CA 14
ATOM 23788 C C . TYR A 1 111 ? -0.391 -10.836 -6.026 1.00 0.00 111 TYR A C 14
ATOM 23789 O O . TYR A 1 111 ? -1.257 -9.978 -5.892 1.00 0.00 111 TYR A O 14
ATOM 23807 N N . LYS A 1 112 ? -0.189 -11.782 -5.124 1.00 0.00 112 LYS A N 14
ATOM 23808 C CA . LYS A 1 112 ? -0.975 -11.925 -3.904 1.00 0.00 112 LYS A CA 14
ATOM 23809 C C . LYS A 1 112 ? -0.522 -10.887 -2.872 1.00 0.00 112 LYS A C 14
ATOM 23810 O O . LYS A 1 112 ? 0.633 -10.886 -2.442 1.00 0.00 112 LYS A O 14
ATOM 23829 N N . LEU A 1 113 ? -1.446 -10.014 -2.492 1.00 0.00 113 LEU A N 14
ATOM 23830 C CA . LEU A 1 113 ? -1.279 -8.920 -1.531 1.00 0.00 113 LEU A CA 14
ATOM 23831 C C . LEU A 1 113 ? -2.281 -9.132 -0.386 1.00 0.00 113 LEU A C 14
ATOM 23832 O O . LEU A 1 113 ? -3.321 -9.759 -0.578 1.00 0.00 113 LEU A O 14
ATOM 23848 N N . GLU A 1 114 ? -1.992 -8.607 0.802 1.00 0.00 114 GLU A N 14
ATOM 23849 C CA . GLU A 1 114 ? -2.922 -8.656 1.939 1.00 0.00 114 GLU A CA 14
ATOM 23850 C C . GLU A 1 114 ? -2.807 -7.380 2.798 1.00 0.00 114 GLU A C 14
ATOM 23851 O O . GLU A 1 114 ? -1.762 -6.718 2.806 1.00 0.00 114 GLU A O 14
ATOM 23863 N N . TYR A 1 115 ? -3.895 -7.028 3.493 1.00 0.00 115 TYR A N 14
ATOM 23864 C CA . TYR A 1 115 ? -4.000 -5.852 4.371 1.00 0.00 115 TYR A CA 14
ATOM 23865 C C . TYR A 1 115 ? -3.155 -5.957 5.663 1.00 0.00 115 TYR A C 14
ATOM 23866 O O . TYR A 1 115 ? -2.755 -4.893 6.192 1.00 0.00 115 TYR A O 14
ATOM 23885 N N . GLY A 1 11 ? -8.042 18.411 5.604 1.00 0.00 11 GLY A N 15
ATOM 23886 C CA . GLY A 1 11 ? -6.977 19.234 4.986 1.00 0.00 11 GLY A CA 15
ATOM 23887 C C . GLY A 1 11 ? -7.513 20.056 3.822 1.00 0.00 11 GLY A C 15
ATOM 23888 O O . GLY A 1 11 ? -8.033 19.497 2.857 1.00 0.00 11 GLY A O 15
ATOM 23892 N N . SER A 1 12 ? -7.417 21.387 3.903 1.00 0.00 12 SER A N 15
ATOM 23893 C CA . SER A 1 12 ? -7.934 22.329 2.889 1.00 0.00 12 SER A CA 15
ATOM 23894 C C . SER A 1 12 ? -7.207 23.695 2.963 1.00 0.00 12 SER A C 15
ATOM 23895 O O . SER A 1 12 ? -7.825 24.764 2.942 1.00 0.00 12 SER A O 15
ATOM 23903 N N . GLU A 1 13 ? -5.878 23.657 3.105 1.00 0.00 13 GLU A N 15
ATOM 23904 C CA . GLU A 1 13 ? -4.999 24.825 3.243 1.00 0.00 13 GLU A CA 15
ATOM 23905 C C . GLU A 1 13 ? -4.296 25.184 1.917 1.00 0.00 13 GLU A C 15
ATOM 23906 O O . GLU A 1 13 ? -3.993 26.357 1.680 1.00 0.00 13 GLU A O 15
ATOM 23918 N N . GLU A 1 14 ? -4.058 24.203 1.035 1.00 0.00 14 GLU A N 15
ATOM 23919 C CA . GLU A 1 14 ? -3.340 24.375 -0.235 1.00 0.00 14 GLU A CA 15
ATOM 23920 C C . GLU A 1 14 ? -3.898 23.426 -1.322 1.00 0.00 14 GLU A C 15
ATOM 23921 O O . GLU A 1 14 ? -4.349 22.323 -1.012 1.00 0.00 14 GLU A O 15
ATOM 23933 N N . VAL A 1 15 ? -3.866 23.823 -2.600 1.00 0.00 15 VAL A N 15
ATOM 23934 C CA . VAL A 1 15 ? -4.417 23.020 -3.716 1.00 0.00 15 VAL A CA 15
ATOM 23935 C C . VAL A 1 15 ? -3.541 21.808 -4.085 1.00 0.00 15 VAL A C 15
ATOM 23936 O O . VAL A 1 15 ? -4.044 20.844 -4.664 1.00 0.00 15 VAL A O 15
ATOM 23949 N N . SER A 1 16 ? -2.245 21.829 -3.750 1.00 0.00 16 SER A N 15
ATOM 23950 C CA . SER A 1 16 ? -1.284 20.752 -4.043 1.00 0.00 16 SER A CA 15
ATOM 23951 C C . SER A 1 16 ? -0.930 19.881 -2.812 1.00 0.00 16 SER A C 15
ATOM 23952 O O . SER A 1 16 ? 0.004 19.073 -2.872 1.00 0.00 16 SER A O 15
ATOM 23960 N N . GLU A 1 17 ? -1.643 20.027 -1.685 1.00 0.00 17 GLU A N 15
ATOM 23961 C CA . GLU A 1 17 ? -1.369 19.262 -0.456 1.00 0.00 17 GLU A CA 15
ATOM 23962 C C . GLU A 1 17 ? -1.691 17.750 -0.610 1.00 0.00 17 GLU A C 15
ATOM 23963 O O . GLU A 1 17 ? -2.579 17.392 -1.399 1.00 0.00 17 GLU A O 15
ATOM 23975 N N . PRO A 1 18 ? -0.997 16.855 0.129 1.00 0.00 18 PRO A N 15
ATOM 23976 C CA . PRO A 1 18 ? -1.205 15.407 0.061 1.00 0.00 18 PRO A CA 15
ATOM 23977 C C . PRO A 1 18 ? -2.532 14.973 0.705 1.00 0.00 18 PRO A C 15
ATOM 23978 O O . PRO A 1 18 ? -3.127 15.703 1.501 1.00 0.00 18 PRO A O 15
ATOM 23989 N N . GLY A 1 19 ? -2.975 13.757 0.363 1.00 0.00 19 GLY A N 15
ATOM 23990 C CA . GLY A 1 19 ? -4.176 13.101 0.896 1.00 0.00 19 GLY A CA 15
ATOM 23991 C C . GLY A 1 19 ? -3.866 11.746 1.536 1.00 0.00 19 GLY A C 15
ATOM 23992 O O . GLY A 1 19 ? -2.875 11.097 1.200 1.00 0.00 19 GLY A O 15
ATOM 23996 N N . ASP A 1 20 ? -4.729 11.279 2.435 1.00 0.00 20 ASP A N 15
ATOM 23997 C CA . ASP A 1 20 ? -4.529 10.032 3.187 1.00 0.00 20 ASP A CA 15
ATOM 23998 C C . ASP A 1 20 ? -5.809 9.167 3.208 1.00 0.00 20 ASP A C 15
ATOM 23999 O O . ASP A 1 20 ? -6.920 9.689 3.071 1.00 0.00 20 ASP A O 15
ATOM 24008 N N . ALA A 1 21 ? -5.661 7.851 3.418 1.00 0.00 21 ALA A N 15
ATOM 24009 C CA . ALA A 1 21 ? -6.751 6.869 3.361 1.00 0.00 21 ALA A CA 15
ATOM 24010 C C . ALA A 1 21 ? -6.429 5.586 4.163 1.00 0.00 21 ALA A C 15
ATOM 24011 O O . ALA A 1 21 ? -6.374 4.474 3.631 1.00 0.00 21 ALA A O 15
ATOM 24018 N N . ASN A 1 22 ? -6.201 5.762 5.471 1.00 0.00 22 ASN A N 15
ATOM 24019 C CA . ASN A 1 22 ? -6.156 4.711 6.501 1.00 0.00 22 ASN A CA 15
ATOM 24020 C C . ASN A 1 22 ? -5.002 3.701 6.305 1.00 0.00 22 ASN A C 15
ATOM 24021 O O . ASN A 1 22 ? -3.959 3.828 6.950 1.00 0.00 22 ASN A O 15
ATOM 24032 N N . ILE A 1 23 ? -5.176 2.696 5.435 1.00 0.00 23 ILE A N 15
ATOM 24033 C CA . ILE A 1 23 ? -4.154 1.678 5.110 1.00 0.00 23 ILE A CA 15
ATOM 24034 C C . ILE A 1 23 ? -3.222 2.163 3.980 1.00 0.00 23 ILE A C 15
ATOM 24035 O O . ILE A 1 23 ? -2.092 1.684 3.874 1.00 0.00 23 ILE A O 15
ATOM 24051 N N . PHE A 1 24 ? -3.655 3.138 3.166 1.00 0.00 24 PHE A N 15
ATOM 24052 C CA . PHE A 1 24 ? -2.841 3.766 2.128 1.00 0.00 24 PHE A CA 15
ATOM 24053 C C . PHE A 1 24 ? -2.849 5.302 2.220 1.00 0.00 24 PHE A C 15
ATOM 24054 O O . PHE A 1 24 ? -3.618 5.884 2.988 1.00 0.00 24 PHE A O 15
ATOM 24071 N N . ARG A 1 25 ? -1.979 5.972 1.453 1.00 0.00 25 ARG A N 15
ATOM 24072 C CA . ARG A 1 25 ? -1.864 7.445 1.402 1.00 0.00 25 ARG A CA 15
ATOM 24073 C C . ARG A 1 25 ? -1.403 7.883 0.010 1.00 0.00 25 ARG A C 15
ATOM 24074 O O . ARG A 1 25 ? -0.828 7.070 -0.709 1.00 0.00 25 ARG A O 15
ATOM 24095 N N . VAL A 1 26 ? -1.612 9.148 -0.353 1.00 0.00 26 VAL A N 15
ATOM 24096 C CA . VAL A 1 26 ? -1.156 9.719 -1.640 1.00 0.00 26 VAL A CA 15
ATOM 24097 C C . VAL A 1 26 ? -0.423 11.056 -1.460 1.00 0.00 26 VAL A C 15
ATOM 24098 O O . VAL A 1 26 ? -0.894 11.939 -0.749 1.00 0.00 26 VAL A O 15
ATOM 24111 N N . ASP A 1 27 ? 0.722 11.217 -2.133 1.00 0.00 27 ASP A N 15
ATOM 24112 C CA . ASP A 1 27 ? 1.430 12.498 -2.243 1.00 0.00 27 ASP A CA 15
ATOM 24113 C C . ASP A 1 27 ? 1.312 13.042 -3.672 1.00 0.00 27 ASP A C 15
ATOM 24114 O O . ASP A 1 27 ? 1.800 12.433 -4.626 1.00 0.00 27 ASP A O 15
ATOM 24123 N N . LYS A 1 28 ? 0.639 14.189 -3.814 1.00 0.00 28 LYS A N 15
ATOM 24124 C CA . LYS A 1 28 ? 0.269 14.771 -5.109 1.00 0.00 28 LYS A CA 15
ATOM 24125 C C . LYS A 1 28 ? 1.423 15.526 -5.803 1.00 0.00 28 LYS A C 15
ATOM 24126 O O . LYS A 1 28 ? 1.488 15.554 -7.034 1.00 0.00 28 LYS A O 15
ATOM 24145 N N . ASP A 1 29 ? 2.347 16.110 -5.036 1.00 0.00 29 ASP A N 15
ATOM 24146 C CA . ASP A 1 29 ? 3.510 16.849 -5.553 1.00 0.00 29 ASP A CA 15
ATOM 24147 C C . ASP A 1 29 ? 4.595 15.899 -6.084 1.00 0.00 29 ASP A C 15
ATOM 24148 O O . ASP A 1 29 ? 5.114 16.078 -7.185 1.00 0.00 29 ASP A O 15
ATOM 24157 N N . SER A 1 30 ? 4.906 14.864 -5.306 1.00 0.00 30 SER A N 15
ATOM 24158 C CA . SER A 1 30 ? 5.874 13.815 -5.651 1.00 0.00 30 SER A CA 15
ATOM 24159 C C . SER A 1 30 ? 5.269 12.706 -6.545 1.00 0.00 30 SER A C 15
ATOM 24160 O O . SER A 1 30 ? 6.004 11.898 -7.120 1.00 0.00 30 SER A O 15
ATOM 24168 N N . ARG A 1 31 ? 3.930 12.666 -6.671 1.00 0.00 31 ARG A N 15
ATOM 24169 C CA . ARG A 1 31 ? 3.133 11.700 -7.438 1.00 0.00 31 ARG A CA 15
ATOM 24170 C C . ARG A 1 31 ? 3.307 10.255 -6.913 1.00 0.00 31 ARG A C 15
ATOM 24171 O O . ARG A 1 31 ? 3.404 9.300 -7.687 1.00 0.00 31 ARG A O 15
ATOM 24192 N N . GLU A 1 32 ? 3.359 10.102 -5.586 1.00 0.00 32 GLU A N 15
ATOM 24193 C CA . GLU A 1 32 ? 3.621 8.830 -4.887 1.00 0.00 32 GLU A CA 15
ATOM 24194 C C . GLU A 1 32 ? 2.342 8.241 -4.271 1.00 0.00 32 GLU A C 15
ATOM 24195 O O . GLU A 1 32 ? 1.418 8.986 -3.944 1.00 0.00 32 GLU A O 15
ATOM 24207 N N . VAL A 1 33 ? 2.319 6.918 -4.063 1.00 0.00 33 VAL A N 15
ATOM 24208 C CA . VAL A 1 33 ? 1.274 6.215 -3.284 1.00 0.00 33 VAL A CA 15
ATOM 24209 C C . VAL A 1 33 ? 1.936 5.296 -2.256 1.00 0.00 33 VAL A C 15
ATOM 24210 O O . VAL A 1 33 ? 2.867 4.560 -2.558 1.00 0.00 33 VAL A O 15
ATOM 24223 N N . TYR A 1 34 ? 1.469 5.352 -1.015 1.00 0.00 34 TYR A N 15
ATOM 24224 C CA . TYR A 1 34 ? 2.040 4.622 0.115 1.00 0.00 34 TYR A CA 15
ATOM 24225 C C . TYR A 1 34 ? 1.057 3.546 0.573 1.00 0.00 34 TYR A C 15
ATOM 24226 O O . TYR A 1 34 ? -0.133 3.824 0.693 1.00 0.00 34 TYR A O 15
ATOM 24244 N N . MET A 1 35 ? 1.558 2.355 0.901 1.00 0.00 35 MET A N 15
ATOM 24245 C CA . MET A 1 35 ? 0.911 1.442 1.844 1.00 0.00 35 MET A CA 15
ATOM 24246 C C . MET A 1 35 ? 1.504 1.666 3.243 1.00 0.00 35 MET A C 15
ATOM 24247 O O . MET A 1 35 ? 2.660 2.067 3.370 1.00 0.00 35 MET A O 15
ATOM 24261 N N . HIS A 1 36 ? 0.771 1.324 4.300 1.00 0.00 36 HIS A N 15
ATOM 24262 C CA . HIS A 1 36 ? 1.261 1.385 5.689 1.00 0.00 36 HIS A CA 15
ATOM 24263 C C . HIS A 1 36 ? 2.577 0.593 5.931 1.00 0.00 36 HIS A C 15
ATOM 24264 O O . HIS A 1 36 ? 3.358 0.932 6.822 1.00 0.00 36 HIS A O 15
ATOM 24278 N N . GLU A 1 37 ? 2.837 -0.431 5.104 1.00 0.00 37 GLU A N 15
ATOM 24279 C CA . GLU A 1 37 ? 4.055 -1.255 5.123 1.00 0.00 37 GLU A CA 15
ATOM 24280 C C . GLU A 1 37 ? 5.193 -0.717 4.230 1.00 0.00 37 GLU A C 15
ATOM 24281 O O . GLU A 1 37 ? 6.343 -1.114 4.432 1.00 0.00 37 GLU A O 15
ATOM 24293 N N . LYS A 1 38 ? 4.920 0.156 3.245 1.00 0.00 38 LYS A N 15
ATOM 24294 C CA . LYS A 1 38 ? 5.905 0.598 2.236 1.00 0.00 38 LYS A CA 15
ATOM 24295 C C . LYS A 1 38 ? 5.498 1.814 1.382 1.00 0.00 38 LYS A C 15
ATOM 24296 O O . LYS A 1 38 ? 4.373 1.904 0.897 1.00 0.00 38 LYS A O 15
ATOM 24315 N N . LYS A 1 39 ? 6.455 2.705 1.093 1.00 0.00 39 LYS A N 15
ATOM 24316 C CA . LYS A 1 39 ? 6.299 3.795 0.126 1.00 0.00 39 LYS A CA 15
ATOM 24317 C C . LYS A 1 39 ? 6.475 3.303 -1.327 1.00 0.00 39 LYS A C 15
ATOM 24318 O O . LYS A 1 39 ? 7.394 2.525 -1.594 1.00 0.00 39 LYS A O 15
ATOM 24337 N N . LEU A 1 40 ? 5.620 3.740 -2.264 1.00 0.00 40 LEU A N 15
ATOM 24338 C CA . LEU A 1 40 ? 5.761 3.452 -3.701 1.00 0.00 40 LEU A CA 15
ATOM 24339 C C . LEU A 1 40 ? 5.603 4.720 -4.556 1.00 0.00 40 LEU A C 15
ATOM 24340 O O . LEU A 1 40 ? 4.848 5.639 -4.235 1.00 0.00 40 LEU A O 15
ATOM 24356 N N . ASP A 1 41 ? 6.275 4.727 -5.700 1.00 0.00 41 ASP A N 15
ATOM 24357 C CA . ASP A 1 41 ? 6.186 5.774 -6.717 1.00 0.00 41 ASP A CA 15
ATOM 24358 C C . ASP A 1 41 ? 5.881 5.108 -8.065 1.00 0.00 41 ASP A C 15
ATOM 24359 O O . ASP A 1 41 ? 6.686 4.314 -8.546 1.00 0.00 41 ASP A O 15
ATOM 24368 N N . LEU A 1 42 ? 4.720 5.404 -8.661 1.00 0.00 42 LEU A N 15
ATOM 24369 C CA . LEU A 1 42 ? 4.235 4.788 -9.907 1.00 0.00 42 LEU A CA 15
ATOM 24370 C C . LEU A 1 42 ? 3.131 5.658 -10.538 1.00 0.00 42 LEU A C 15
ATOM 24371 O O . LEU A 1 42 ? 2.741 6.681 -9.964 1.00 0.00 42 LEU A O 15
ATOM 24387 N N . THR A 1 43 ? 2.664 5.296 -11.739 1.00 0.00 43 THR A N 15
ATOM 24388 C CA . THR A 1 43 ? 1.910 6.217 -12.622 1.00 0.00 43 THR A CA 15
ATOM 24389 C C . THR A 1 43 ? 0.405 6.030 -12.411 1.00 0.00 43 THR A C 15
ATOM 24390 O O . THR A 1 43 ? -0.005 5.146 -11.667 1.00 0.00 43 THR A O 15
ATOM 24401 N N . ARG A 1 44 ? -0.441 6.887 -12.993 1.00 0.00 44 ARG A N 15
ATOM 24402 C CA . ARG A 1 44 ? -1.857 7.047 -12.612 1.00 0.00 44 ARG A CA 15
ATOM 24403 C C . ARG A 1 44 ? -2.655 5.736 -12.548 1.00 0.00 44 ARG A C 15
ATOM 24404 O O . ARG A 1 44 ? -3.413 5.538 -11.598 1.00 0.00 44 ARG A O 15
ATOM 24425 N N . ALA A 1 45 ? -2.473 4.819 -13.505 1.00 0.00 45 ALA A N 15
ATOM 24426 C CA . ALA A 1 45 ? -3.160 3.528 -13.510 1.00 0.00 45 ALA A CA 15
ATOM 24427 C C . ALA A 1 45 ? -2.652 2.636 -12.369 1.00 0.00 45 ALA A C 15
ATOM 24428 O O . ALA A 1 45 ? -3.450 2.108 -11.598 1.00 0.00 45 ALA A O 15
ATOM 24435 N N . GLU A 1 46 ? -1.333 2.544 -12.214 1.00 0.00 46 GLU A N 15
ATOM 24436 C CA . GLU A 1 46 ? -0.654 1.781 -11.170 1.00 0.00 46 GLU A CA 15
ATOM 24437 C C . GLU A 1 46 ? -0.999 2.277 -9.750 1.00 0.00 46 GLU A C 15
ATOM 24438 O O . GLU A 1 46 ? -1.177 1.503 -8.806 1.00 0.00 46 GLU A O 15
ATOM 24450 N N . TYR A 1 47 ? -1.161 3.589 -9.617 1.00 0.00 47 TYR A N 15
ATOM 24451 C CA . TYR A 1 47 ? -1.680 4.233 -8.414 1.00 0.00 47 TYR A CA 15
ATOM 24452 C C . TYR A 1 47 ? -3.130 3.810 -8.162 1.00 0.00 47 TYR A C 15
ATOM 24453 O O . TYR A 1 47 ? -3.414 3.282 -7.086 1.00 0.00 47 TYR A O 15
ATOM 24471 N N . GLU A 1 48 ? -4.014 4.002 -9.146 1.00 0.00 48 GLU A N 15
ATOM 24472 C CA . GLU A 1 48 ? -5.434 3.681 -9.022 1.00 0.00 48 GLU A CA 15
ATOM 24473 C C . GLU A 1 48 ? -5.655 2.212 -8.630 1.00 0.00 48 GLU A C 15
ATOM 24474 O O . GLU A 1 48 ? -6.469 1.931 -7.752 1.00 0.00 48 GLU A O 15
ATOM 24486 N N . ILE A 1 49 ? -4.914 1.263 -9.222 1.00 0.00 49 ILE A N 15
ATOM 24487 C CA . ILE A 1 49 ? -5.010 -0.135 -8.818 1.00 0.00 49 ILE A CA 15
ATOM 24488 C C . ILE A 1 49 ? -4.509 -0.313 -7.383 1.00 0.00 49 ILE A C 15
ATOM 24489 O O . ILE A 1 49 ? -5.222 -0.940 -6.598 1.00 0.00 49 ILE A O 15
ATOM 24505 N N . LEU A 1 50 ? -3.338 0.235 -7.015 1.00 0.00 50 LEU A N 15
ATOM 24506 C CA . LEU A 1 50 ? -2.766 -0.023 -5.694 1.00 0.00 50 LEU A CA 15
ATOM 24507 C C . LEU A 1 50 ? -3.686 0.495 -4.572 1.00 0.00 50 LEU A C 15
ATOM 24508 O O . LEU A 1 50 ? -4.009 -0.237 -3.631 1.00 0.00 50 LEU A O 15
ATOM 24524 N N . SER A 1 51 ? -4.166 1.731 -4.706 1.00 0.00 51 SER A N 15
ATOM 24525 C CA . SER A 1 51 ? -5.109 2.344 -3.769 1.00 0.00 51 SER A CA 15
ATOM 24526 C C . SER A 1 51 ? -6.464 1.621 -3.715 1.00 0.00 51 SER A C 15
ATOM 24527 O O . SER A 1 51 ? -6.919 1.297 -2.613 1.00 0.00 51 SER A O 15
ATOM 24535 N N . LEU A 1 52 ? -7.107 1.315 -4.855 1.00 0.00 52 LEU A N 15
ATOM 24536 C CA . LEU A 1 52 ? -8.436 0.691 -4.836 1.00 0.00 52 LEU A CA 15
ATOM 24537 C C . LEU A 1 52 ? -8.353 -0.732 -4.285 1.00 0.00 52 LEU A C 15
ATOM 24538 O O . LEU A 1 52 ? -9.243 -1.160 -3.555 1.00 0.00 52 LEU A O 15
ATOM 24554 N N . LEU A 1 53 ? -7.269 -1.457 -4.576 1.00 0.00 53 LEU A N 15
ATOM 24555 C CA . LEU A 1 53 ? -7.090 -2.817 -4.074 1.00 0.00 53 LEU A CA 15
ATOM 24556 C C . LEU A 1 53 ? -6.853 -2.834 -2.563 1.00 0.00 53 LEU A C 15
ATOM 24557 O O . LEU A 1 53 ? -7.504 -3.596 -1.852 1.00 0.00 53 LEU A O 15
ATOM 24573 N N . ILE A 1 54 ? -5.962 -1.986 -2.047 1.00 0.00 54 ILE A N 15
ATOM 24574 C CA . ILE A 1 54 ? -5.778 -1.872 -0.585 1.00 0.00 54 ILE A CA 15
ATOM 24575 C C . ILE A 1 54 ? -7.067 -1.378 0.108 1.00 0.00 54 ILE A C 15
ATOM 24576 O O . ILE A 1 54 ? -7.380 -1.841 1.204 1.00 0.00 54 ILE A O 15
ATOM 24592 N N . SER A 1 55 ? -7.862 -0.519 -0.536 1.00 0.00 55 SER A N 15
ATOM 24593 C CA . SER A 1 55 ? -9.192 -0.127 -0.041 1.00 0.00 55 SER A CA 15
ATOM 24594 C C . SER A 1 55 ? -10.190 -1.308 0.016 1.00 0.00 55 SER A C 15
ATOM 24595 O O . SER A 1 55 ? -10.852 -1.514 1.038 1.00 0.00 55 SER A O 15
ATOM 24603 N N . LYS A 1 56 ? -10.298 -2.107 -1.058 1.00 0.00 56 LYS A N 15
ATOM 24604 C CA . LYS A 1 56 ? -11.247 -3.231 -1.163 1.00 0.00 56 LYS A CA 15
ATOM 24605 C C . LYS A 1 56 ? -10.783 -4.524 -0.451 1.00 0.00 56 LYS A C 15
ATOM 24606 O O . LYS A 1 56 ? -11.595 -5.432 -0.271 1.00 0.00 56 LYS A O 15
ATOM 24625 N N . LYS A 1 57 ? -9.498 -4.577 -0.063 1.00 0.00 57 LYS A N 15
ATOM 24626 C CA . LYS A 1 57 ? -8.736 -5.618 0.668 1.00 0.00 57 LYS A CA 15
ATOM 24627 C C . LYS A 1 57 ? -7.949 -6.534 -0.292 1.00 0.00 57 LYS A C 15
ATOM 24628 O O . LYS A 1 57 ? -8.279 -6.658 -1.474 1.00 0.00 57 LYS A O 15
ATOM 24647 N N . GLY A 1 58 ? -6.891 -7.157 0.249 1.00 0.00 58 GLY A N 15
ATOM 24648 C CA . GLY A 1 58 ? -5.700 -7.631 -0.473 1.00 0.00 58 GLY A CA 15
ATOM 24649 C C . GLY A 1 58 ? -5.949 -8.360 -1.788 1.00 0.00 58 GLY A C 15
ATOM 24650 O O . GLY A 1 58 ? -5.621 -7.812 -2.832 1.00 0.00 58 GLY A O 15
ATOM 24654 N N . TYR A 1 59 ? -6.509 -9.575 -1.758 1.00 0.00 59 TYR A N 15
ATOM 24655 C CA . TYR A 1 59 ? -6.941 -10.300 -2.966 1.00 0.00 59 TYR A CA 15
ATOM 24656 C C . TYR A 1 59 ? -5.745 -10.560 -3.917 1.00 0.00 59 TYR A C 15
ATOM 24657 O O . TYR A 1 59 ? -4.591 -10.582 -3.487 1.00 0.00 59 TYR A O 15
ATOM 24675 N N . VAL A 1 60 ? -6.000 -10.798 -5.202 1.00 0.00 60 VAL A N 15
ATOM 24676 C CA . VAL A 1 60 ? -4.973 -10.954 -6.247 1.00 0.00 60 VAL A CA 15
ATOM 24677 C C . VAL A 1 60 ? -5.206 -9.919 -7.357 1.00 0.00 60 VAL A C 15
ATOM 24678 O O . VAL A 1 60 ? -6.275 -9.885 -7.965 1.00 0.00 60 VAL A O 15
ATOM 24691 N N . PHE A 1 61 ? -4.196 -9.083 -7.621 1.00 0.00 61 PHE A N 15
ATOM 24692 C CA . PHE A 1 61 ? -4.113 -8.238 -8.808 1.00 0.00 61 PHE A CA 15
ATOM 24693 C C . PHE A 1 61 ? -3.949 -9.134 -10.041 1.00 0.00 61 PHE A C 15
ATOM 24694 O O . PHE A 1 61 ? -3.005 -9.910 -10.112 1.00 0.00 61 PHE A O 15
ATOM 24711 N N . SER A 1 62 ? -4.841 -9.006 -11.015 1.00 0.00 62 SER A N 15
ATOM 24712 C CA . SER A 1 62 ? -4.916 -9.877 -12.204 1.00 0.00 62 SER A CA 15
ATOM 24713 C C . SER A 1 62 ? -5.222 -9.051 -13.454 1.00 0.00 62 SER A C 15
ATOM 24714 O O . SER A 1 62 ? -6.089 -8.190 -13.372 1.00 0.00 62 SER A O 15
ATOM 24722 N N . ARG A 1 63 ? -4.619 -9.330 -14.618 1.00 0.00 63 ARG A N 15
ATOM 24723 C CA . ARG A 1 63 ? -4.808 -8.555 -15.871 1.00 0.00 63 ARG A CA 15
ATOM 24724 C C . ARG A 1 63 ? -6.258 -8.096 -16.170 1.00 0.00 63 ARG A C 15
ATOM 24725 O O . ARG A 1 63 ? -6.471 -6.924 -16.486 1.00 0.00 63 ARG A O 15
ATOM 24746 N N . GLU A 1 64 ? -7.256 -8.968 -15.986 1.00 0.00 64 GLU A N 15
ATOM 24747 C CA . GLU A 1 64 ? -8.676 -8.623 -16.166 1.00 0.00 64 GLU A CA 15
ATOM 24748 C C . GLU A 1 64 ? -9.167 -7.647 -15.081 1.00 0.00 64 GLU A C 15
ATOM 24749 O O . GLU A 1 64 ? -9.686 -6.575 -15.379 1.00 0.00 64 GLU A O 15
ATOM 24761 N N . SER A 1 65 ? -8.947 -7.980 -13.807 1.00 0.00 65 SER A N 15
ATOM 24762 C CA . SER A 1 65 ? -9.294 -7.109 -12.667 1.00 0.00 65 SER A CA 15
ATOM 24763 C C . SER A 1 65 ? -8.570 -5.751 -12.741 1.00 0.00 65 SER A C 15
ATOM 24764 O O . SER A 1 65 ? -9.135 -4.721 -12.391 1.00 0.00 65 SER A O 15
ATOM 24772 N N . ILE A 1 66 ? -7.342 -5.718 -13.264 1.00 0.00 66 ILE A N 15
ATOM 24773 C CA . ILE A 1 66 ? -6.565 -4.489 -13.546 1.00 0.00 66 ILE A CA 15
ATOM 24774 C C . ILE A 1 66 ? -7.215 -3.639 -14.643 1.00 0.00 66 ILE A C 15
ATOM 24775 O O . ILE A 1 66 ? -7.356 -2.424 -14.492 1.00 0.00 66 ILE A O 15
ATOM 24791 N N . ALA A 1 67 ? -7.649 -4.274 -15.729 1.00 0.00 67 ALA A N 15
ATOM 24792 C CA . ALA A 1 67 ? -8.416 -3.644 -16.799 1.00 0.00 67 ALA A CA 15
ATOM 24793 C C . ALA A 1 67 ? -9.806 -3.177 -16.319 1.00 0.00 67 ALA A C 15
ATOM 24794 O O . ALA A 1 67 ? -10.370 -2.263 -16.914 1.00 0.00 67 ALA A O 15
ATOM 24801 N N . ILE A 1 68 ? -10.337 -3.737 -15.224 1.00 0.00 68 ILE A N 15
ATOM 24802 C CA . ILE A 1 68 ? -11.499 -3.160 -14.520 1.00 0.00 68 ILE A CA 15
ATOM 24803 C C . ILE A 1 68 ? -11.092 -1.965 -13.632 1.00 0.00 68 ILE A C 15
ATOM 24804 O O . ILE A 1 68 ? -11.720 -0.908 -13.727 1.00 0.00 68 ILE A O 15
ATOM 24820 N N . GLU A 1 69 ? -10.062 -2.101 -12.785 1.00 0.00 69 GLU A N 15
ATOM 24821 C CA . GLU A 1 69 ? -9.741 -1.101 -11.754 1.00 0.00 69 GLU A CA 15
ATOM 24822 C C . GLU A 1 69 ? -8.945 0.118 -12.260 1.00 0.00 69 GLU A C 15
ATOM 24823 O O . GLU A 1 69 ? -9.033 1.181 -11.643 1.00 0.00 69 GLU A O 15
ATOM 24835 N N . SER A 1 70 ? -8.196 0.019 -13.368 1.00 0.00 70 SER A N 15
ATOM 24836 C CA . SER A 1 70 ? -7.534 1.191 -13.982 1.00 0.00 70 SER A CA 15
ATOM 24837 C C . SER A 1 70 ? -7.825 1.388 -15.480 1.00 0.00 70 SER A C 15
ATOM 24838 O O . SER A 1 70 ? -7.950 2.537 -15.912 1.00 0.00 70 SER A O 15
ATOM 24846 N N . GLU A 1 71 ? -7.962 0.307 -16.266 1.00 0.00 71 GLU A N 15
ATOM 24847 C CA . GLU A 1 71 ? -8.466 0.343 -17.654 1.00 0.00 71 GLU A CA 15
ATOM 24848 C C . GLU A 1 71 ? -7.531 1.112 -18.627 1.00 0.00 71 GLU A C 15
ATOM 24849 O O . GLU A 1 71 ? -7.967 1.680 -19.629 1.00 0.00 71 GLU A O 15
ATOM 24861 N N . SER A 1 72 ? -6.224 1.160 -18.346 1.00 0.00 72 SER A N 15
ATOM 24862 C CA . SER A 1 72 ? -5.241 1.900 -19.159 1.00 0.00 72 SER A CA 15
ATOM 24863 C C . SER A 1 72 ? -4.934 1.256 -20.526 1.00 0.00 72 SER A C 15
ATOM 24864 O O . SER A 1 72 ? -4.457 1.932 -21.442 1.00 0.00 72 SER A O 15
ATOM 24872 N N . ILE A 1 73 ? -5.216 -0.044 -20.677 1.00 0.00 73 ILE A N 15
ATOM 24873 C CA . ILE A 1 73 ? -5.018 -0.841 -21.898 1.00 0.00 73 ILE A CA 15
ATOM 24874 C C . ILE A 1 73 ? -6.351 -1.510 -22.269 1.00 0.00 73 ILE A C 15
ATOM 24875 O O . ILE A 1 73 ? -6.986 -2.153 -21.430 1.00 0.00 73 ILE A O 15
ATOM 24891 N N . ASN A 1 74 ? -6.783 -1.348 -23.525 1.00 0.00 74 ASN A N 15
ATOM 24892 C CA . ASN A 1 74 ? -8.108 -1.781 -23.993 1.00 0.00 74 ASN A CA 15
ATOM 24893 C C . ASN A 1 74 ? -8.331 -3.315 -23.964 1.00 0.00 74 ASN A C 15
ATOM 24894 O O . ASN A 1 74 ? -9.362 -3.733 -23.421 1.00 0.00 74 ASN A O 15
ATOM 24905 N N . PRO A 1 75 ? -7.428 -4.170 -24.506 1.00 0.00 75 PRO A N 15
ATOM 24906 C CA . PRO A 1 75 ? -7.564 -5.624 -24.412 1.00 0.00 75 PRO A CA 15
ATOM 24907 C C . PRO A 1 75 ? -7.304 -6.110 -22.978 1.00 0.00 75 PRO A C 15
ATOM 24908 O O . PRO A 1 75 ? -6.166 -6.133 -22.510 1.00 0.00 75 PRO A O 15
ATOM 24919 N N . GLU A 1 76 ? -8.368 -6.539 -22.293 1.00 0.00 76 GLU A N 15
ATOM 24920 C CA . GLU A 1 76 ? -8.344 -6.998 -20.895 1.00 0.00 76 GLU A CA 15
ATOM 24921 C C . GLU A 1 76 ? -7.578 -8.320 -20.678 1.00 0.00 76 GLU A C 15
ATOM 24922 O O . GLU A 1 76 ? -7.220 -8.659 -19.550 1.00 0.00 76 GLU A O 15
ATOM 24934 N N . SER A 1 77 ? -7.295 -9.062 -21.753 1.00 0.00 77 SER A N 15
ATOM 24935 C CA . SER A 1 77 ? -6.465 -10.278 -21.726 1.00 0.00 77 SER A CA 15
ATOM 24936 C C . SER A 1 77 ? -4.955 -9.979 -21.896 1.00 0.00 77 SER A C 15
ATOM 24937 O O . SER A 1 77 ? -4.117 -10.874 -21.772 1.00 0.00 77 SER A O 15
ATOM 24945 N N . SER A 1 78 ? -4.562 -8.728 -22.167 1.00 0.00 78 SER A N 15
ATOM 24946 C CA . SER A 1 78 ? -3.150 -8.356 -22.355 1.00 0.00 78 SER A CA 15
ATOM 24947 C C . SER A 1 78 ? -2.334 -8.428 -21.050 1.00 0.00 78 SER A C 15
ATOM 24948 O O . SER A 1 78 ? -2.795 -8.025 -19.980 1.00 0.00 78 SER A O 15
ATOM 24956 N N . ASN A 1 79 ? -1.090 -8.912 -21.148 1.00 0.00 79 ASN A N 15
ATOM 24957 C CA . AS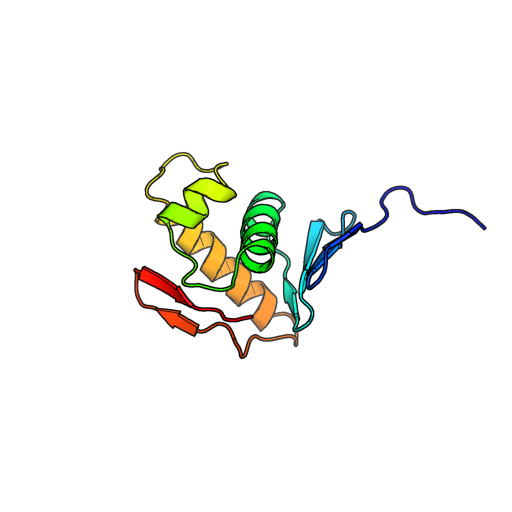N A 1 79 ? -0.128 -8.943 -20.042 1.00 0.00 79 ASN A CA 15
ATOM 24958 C C . ASN A 1 79 ? 0.681 -7.635 -19.910 1.00 0.00 79 ASN A C 15
ATOM 24959 O O . ASN A 1 79 ? 1.391 -7.462 -18.922 1.00 0.00 79 ASN A O 15
ATOM 24970 N N . LYS A 1 80 ? 0.578 -6.689 -20.855 1.00 0.00 80 LYS A N 15
ATOM 24971 C CA . LYS A 1 80 ? 1.408 -5.467 -20.878 1.00 0.00 80 LYS A CA 15
ATOM 24972 C C . LYS A 1 80 ? 1.113 -4.525 -19.705 1.00 0.00 80 LYS A C 15
ATOM 24973 O O . LYS A 1 80 ? 2.013 -3.842 -19.215 1.00 0.00 80 LYS A O 15
ATOM 24992 N N . SER A 1 81 ? -0.113 -4.563 -19.186 1.00 0.00 81 SER A N 15
ATOM 24993 C CA . SER A 1 81 ? -0.474 -3.942 -17.905 1.00 0.00 81 SER A CA 15
ATOM 24994 C C . SER A 1 81 ? 0.418 -4.501 -16.786 1.00 0.00 81 SER A C 15
ATOM 24995 O O . SER A 1 81 ? 1.229 -3.770 -16.221 1.00 0.00 81 SER A O 15
ATOM 25003 N N . ILE A 1 82 ? 0.357 -5.814 -16.537 1.00 0.00 82 ILE A N 15
ATOM 25004 C CA . ILE A 1 82 ? 1.215 -6.527 -15.569 1.00 0.00 82 ILE A CA 15
ATOM 25005 C C . ILE A 1 82 ? 2.707 -6.265 -15.819 1.00 0.00 82 ILE A C 15
ATOM 25006 O O . ILE A 1 82 ? 3.444 -6.103 -14.856 1.00 0.00 82 ILE A O 15
ATOM 25022 N N . ASP A 1 83 ? 3.155 -6.166 -17.070 1.00 0.00 83 ASP A N 15
ATOM 25023 C CA . ASP A 1 83 ? 4.568 -5.926 -17.398 1.00 0.00 83 ASP A CA 15
ATOM 25024 C C . ASP A 1 83 ? 5.013 -4.518 -16.969 1.00 0.00 83 ASP A C 15
ATOM 25025 O O . ASP A 1 83 ? 6.065 -4.383 -16.338 1.00 0.00 83 ASP A O 15
ATOM 25034 N N . VAL A 1 84 ? 4.197 -3.490 -17.248 1.00 0.00 84 VAL A N 15
ATOM 25035 C CA . VAL A 1 84 ? 4.431 -2.126 -16.722 1.00 0.00 84 VAL A CA 15
ATOM 25036 C C . VAL A 1 84 ? 4.406 -2.147 -15.199 1.00 0.00 84 VAL A C 15
ATOM 25037 O O . VAL A 1 84 ? 5.287 -1.574 -14.566 1.00 0.00 84 VAL A O 15
ATOM 25050 N N . ILE A 1 85 ? 3.401 -2.797 -14.608 1.00 0.00 85 ILE A N 15
ATOM 25051 C CA . ILE A 1 85 ? 3.177 -2.749 -13.164 1.00 0.00 85 ILE A CA 15
ATOM 25052 C C . ILE A 1 85 ? 4.288 -3.497 -12.437 1.00 0.00 85 ILE A C 15
ATOM 25053 O O . ILE A 1 85 ? 5.049 -2.861 -11.721 1.00 0.00 85 ILE A O 15
ATOM 25069 N N . ILE A 1 86 ? 4.455 -4.800 -12.657 1.00 0.00 86 ILE A N 15
ATOM 25070 C CA . ILE A 1 86 ? 5.506 -5.593 -12.000 1.00 0.00 86 ILE A CA 15
ATOM 25071 C C . ILE A 1 86 ? 6.900 -5.061 -12.340 1.00 0.00 86 ILE A C 15
ATOM 25072 O O . ILE A 1 86 ? 7.709 -4.897 -11.428 1.00 0.00 86 ILE A O 15
ATOM 25088 N N . GLY A 1 87 ? 7.183 -4.732 -13.607 1.00 0.00 87 GLY A N 15
ATOM 25089 C CA . GLY A 1 87 ? 8.513 -4.269 -14.015 1.00 0.00 87 GLY A CA 15
ATOM 25090 C C . GLY A 1 87 ? 8.877 -2.935 -13.367 1.00 0.00 87 GLY A C 15
ATOM 25091 O O . GLY A 1 87 ? 9.959 -2.806 -12.785 1.00 0.00 87 GLY A O 15
ATOM 25095 N N . ARG A 1 88 ? 7.972 -1.950 -13.419 1.00 0.00 88 ARG A N 15
ATOM 25096 C CA . ARG A 1 88 ? 8.265 -0.591 -12.952 1.00 0.00 88 ARG A CA 15
ATOM 25097 C C . ARG A 1 88 ? 8.066 -0.432 -11.435 1.00 0.00 88 ARG A C 15
ATOM 25098 O O . ARG A 1 88 ? 8.849 0.290 -10.827 1.00 0.00 88 ARG A O 15
ATOM 25119 N N . LEU A 1 89 ? 7.142 -1.164 -10.790 1.00 0.00 89 LEU A N 15
ATOM 25120 C CA . LEU A 1 89 ? 7.071 -1.293 -9.327 1.00 0.00 89 LEU A CA 15
ATOM 25121 C C . LEU A 1 89 ? 8.374 -1.896 -8.798 1.00 0.00 89 LEU A C 15
ATOM 25122 O O . LEU A 1 89 ? 9.025 -1.246 -7.984 1.00 0.00 89 LEU A O 15
ATOM 25138 N N . ARG A 1 90 ? 8.802 -3.065 -9.308 1.00 0.00 90 ARG A N 15
ATOM 25139 C CA . ARG A 1 90 ? 10.070 -3.696 -8.895 1.00 0.00 90 ARG A CA 15
ATOM 25140 C C . ARG A 1 90 ? 11.255 -2.756 -9.095 1.00 0.00 90 ARG A C 15
ATOM 25141 O O . ARG A 1 90 ? 12.058 -2.597 -8.182 1.00 0.00 90 ARG A O 15
ATOM 25162 N N . SER A 1 91 ? 11.345 -2.081 -10.241 1.00 0.00 91 SER A N 15
ATOM 25163 C CA . SER A 1 91 ? 12.406 -1.095 -10.474 1.00 0.00 91 SER A CA 15
ATOM 25164 C C . SER A 1 91 ? 12.399 0.017 -9.418 1.00 0.00 91 SER A C 15
ATOM 25165 O O . SER A 1 91 ? 13.403 0.241 -8.745 1.00 0.00 91 SER A O 15
ATOM 25173 N N . LYS A 1 92 ? 11.248 0.643 -9.161 1.00 0.00 92 LYS A N 15
ATOM 25174 C CA . LYS A 1 92 ? 11.147 1.702 -8.152 1.00 0.00 92 LYS A CA 15
ATOM 25175 C C . LYS A 1 92 ? 11.497 1.208 -6.734 1.00 0.00 92 LYS A C 15
ATOM 25176 O O . LYS A 1 92 ? 12.290 1.853 -6.051 1.00 0.00 92 LYS A O 15
ATOM 25195 N N . ILE A 1 93 ? 11.013 0.034 -6.301 1.00 0.00 93 ILE A N 15
ATOM 25196 C CA . ILE A 1 93 ? 11.363 -0.530 -4.972 1.00 0.00 93 ILE A CA 15
ATOM 25197 C C . ILE A 1 93 ? 12.769 -1.161 -4.906 1.00 0.00 93 ILE A C 15
ATOM 25198 O O . ILE A 1 93 ? 13.250 -1.451 -3.813 1.00 0.00 93 ILE A O 15
ATOM 25214 N N . GLU A 1 94 ? 13.448 -1.353 -6.040 1.00 0.00 94 GLU A N 15
ATOM 25215 C CA . GLU A 1 94 ? 14.868 -1.718 -6.100 1.00 0.00 94 GLU A CA 15
ATOM 25216 C C . GLU A 1 94 ? 15.771 -0.473 -5.960 1.00 0.00 94 GLU A C 15
ATOM 25217 O O . GLU A 1 94 ? 16.798 -0.531 -5.280 1.00 0.00 94 GLU A O 15
ATOM 25229 N N . LYS A 1 95 ? 15.388 0.669 -6.555 1.00 0.00 95 LYS A N 15
ATOM 25230 C CA . LYS A 1 95 ? 16.112 1.945 -6.405 1.00 0.00 95 LYS A CA 15
ATOM 25231 C C . LYS A 1 95 ? 15.903 2.597 -5.021 1.00 0.00 95 LYS A C 15
ATOM 25232 O O . LYS A 1 95 ? 16.863 3.083 -4.417 1.00 0.00 95 LYS A O 15
ATOM 25251 N N . ASN A 1 96 ? 14.670 2.601 -4.497 1.00 0.00 96 ASN A N 15
ATOM 25252 C CA . ASN A 1 96 ? 14.357 3.043 -3.128 1.00 0.00 96 ASN A CA 15
ATOM 25253 C C . ASN A 1 96 ? 14.880 2.040 -2.063 1.00 0.00 96 ASN A C 15
ATOM 25254 O O . ASN A 1 96 ? 15.065 0.861 -2.379 1.00 0.00 96 ASN A O 15
ATOM 25265 N N . PRO A 1 97 ? 15.090 2.466 -0.796 1.00 0.00 97 PRO A N 15
ATOM 25266 C CA . PRO A 1 97 ? 15.535 1.582 0.288 1.00 0.00 97 PRO A CA 15
ATOM 25267 C C . PRO A 1 97 ? 14.429 0.645 0.813 1.00 0.00 97 PRO A C 15
ATOM 25268 O O . PRO A 1 97 ? 14.738 -0.339 1.482 1.00 0.00 97 PRO A O 15
ATOM 25279 N N . LYS A 1 98 ? 13.152 0.917 0.512 1.00 0.00 98 LYS A N 15
ATOM 25280 C CA . LYS A 1 98 ? 12.009 0.074 0.895 1.00 0.00 98 LYS A CA 15
ATOM 25281 C C . LYS A 1 98 ? 11.769 -1.075 -0.118 1.00 0.00 98 LYS A C 15
ATOM 25282 O O . LYS A 1 98 ? 11.673 -0.818 -1.315 1.00 0.00 98 LYS A O 15
ATOM 25301 N N . GLN A 1 99 ? 11.612 -2.326 0.344 1.00 0.00 99 GLN A N 15
ATOM 25302 C CA . GLN A 1 99 ? 11.344 -3.529 -0.474 1.00 0.00 99 GLN A CA 15
ATOM 25303 C C . GLN A 1 99 ? 10.038 -4.240 -0.025 1.00 0.00 99 GLN A C 15
ATOM 25304 O O . GLN A 1 99 ? 9.590 -4.015 1.103 1.00 0.00 99 GLN A O 15
ATOM 25318 N N . PRO A 1 100 ? 9.426 -5.096 -0.877 1.00 0.00 100 PRO A N 15
ATOM 25319 C CA . PRO A 1 100 ? 8.194 -5.834 -0.582 1.00 0.00 100 PRO A CA 15
ATOM 25320 C C . PRO A 1 100 ? 8.422 -7.074 0.298 1.00 0.00 100 PRO A C 15
ATOM 25321 O O . PRO A 1 100 ? 9.539 -7.574 0.432 1.00 0.00 100 PRO A O 15
ATOM 25332 N N . GLN A 1 101 ? 7.310 -7.594 0.833 1.00 0.00 101 GLN A N 15
ATOM 25333 C CA . GLN A 1 101 ? 7.199 -8.883 1.538 1.00 0.00 101 GLN A CA 15
ATOM 25334 C C . GLN A 1 101 ? 5.730 -9.322 1.705 1.00 0.00 101 GLN A C 15
ATOM 25335 O O . GLN A 1 101 ? 5.436 -10.515 1.629 1.00 0.00 101 GLN A O 15
ATOM 25349 N N . TYR A 1 102 ? 4.791 -8.373 1.866 1.00 0.00 102 TYR A N 15
ATOM 25350 C CA . TYR A 1 102 ? 3.342 -8.653 1.955 1.00 0.00 102 TYR A CA 15
ATOM 25351 C C . TYR A 1 102 ? 2.640 -8.837 0.600 1.00 0.00 102 TYR A C 15
ATOM 25352 O O . TYR A 1 102 ? 1.489 -9.276 0.566 1.00 0.00 102 TYR A O 15
ATOM 25370 N N . ILE A 1 103 ? 3.309 -8.520 -0.516 1.00 0.00 103 ILE A N 15
ATOM 25371 C CA . ILE A 1 103 ? 2.815 -8.815 -1.873 1.00 0.00 103 ILE A CA 15
ATOM 25372 C C . ILE A 1 103 ? 3.640 -9.960 -2.499 1.00 0.00 103 ILE A C 15
ATOM 25373 O O . ILE A 1 103 ? 4.871 -9.914 -2.514 1.00 0.00 103 ILE A O 15
ATOM 25389 N N . ILE A 1 104 ? 2.964 -11.011 -2.973 1.00 0.00 104 ILE A N 15
ATOM 25390 C CA . ILE A 1 104 ? 3.567 -12.245 -3.529 1.00 0.00 104 ILE A CA 15
ATOM 25391 C C . ILE A 1 104 ? 3.139 -12.437 -4.995 1.00 0.00 104 ILE A C 15
ATOM 25392 O O . ILE A 1 104 ? 1.958 -12.343 -5.315 1.00 0.00 104 ILE A O 15
ATOM 25408 N N . SER A 1 105 ? 4.060 -12.735 -5.909 1.00 0.00 105 SER A N 15
ATOM 25409 C CA . SER A 1 105 ? 3.768 -13.001 -7.320 1.00 0.00 105 SER A CA 15
ATOM 25410 C C . SER A 1 105 ? 3.293 -14.454 -7.551 1.00 0.00 105 SER A C 15
ATOM 25411 O O . SER A 1 105 ? 3.825 -15.405 -6.971 1.00 0.00 105 SER A O 15
ATOM 25419 N N . VAL A 1 106 ? 2.282 -14.626 -8.413 1.00 0.00 106 VAL A N 15
ATOM 25420 C CA . VAL A 1 106 ? 1.630 -15.915 -8.734 1.00 0.00 106 VAL A CA 15
ATOM 25421 C C . VAL A 1 106 ? 1.689 -16.155 -10.248 1.00 0.00 106 VAL A C 15
ATOM 25422 O O . VAL A 1 106 ? 0.880 -15.621 -11.010 1.00 0.00 106 VAL A O 15
ATOM 25435 N N . ARG A 1 107 ? 2.696 -16.931 -10.680 1.00 0.00 107 ARG A N 15
ATOM 25436 C CA . ARG A 1 107 ? 2.942 -17.407 -12.062 1.00 0.00 107 ARG A CA 15
ATOM 25437 C C . ARG A 1 107 ? 3.301 -16.301 -13.082 1.00 0.00 107 ARG A C 15
ATOM 25438 O O . ARG A 1 107 ? 3.468 -16.590 -14.269 1.00 0.00 107 ARG A O 15
ATOM 25459 N N . GLY A 1 108 ? 3.345 -15.029 -12.659 1.00 0.00 108 GLY A N 15
ATOM 25460 C CA . GLY A 1 108 ? 3.326 -13.849 -13.545 1.00 0.00 108 GLY A CA 15
ATOM 25461 C C . GLY A 1 108 ? 1.936 -13.540 -14.127 1.00 0.00 108 GLY A C 15
ATOM 25462 O O . GLY A 1 108 ? 1.828 -12.741 -15.055 1.00 0.00 108 GLY A O 15
ATOM 25466 N N . ILE A 1 109 ? 0.879 -14.184 -13.609 1.00 0.00 109 ILE A N 15
ATOM 25467 C CA . ILE A 1 109 ? -0.515 -14.066 -14.085 1.00 0.00 109 ILE A CA 15
ATOM 25468 C C . ILE A 1 109 ? -1.367 -13.283 -13.074 1.00 0.00 109 ILE A C 15
ATOM 25469 O O . ILE A 1 109 ? -2.133 -12.407 -13.482 1.00 0.00 109 ILE A O 15
ATOM 25485 N N . GLY A 1 110 ? -1.201 -13.542 -11.766 1.00 0.00 110 GLY A N 15
ATOM 25486 C CA . GLY A 1 110 ? -1.665 -12.661 -10.700 1.00 0.00 110 GLY A CA 15
ATOM 25487 C C . GLY A 1 110 ? -0.566 -12.317 -9.695 1.00 0.00 110 GLY A C 15
ATOM 25488 O O . GLY A 1 110 ? 0.520 -12.896 -9.704 1.00 0.00 110 GLY A O 15
ATOM 25492 N N . TYR A 1 111 ? -0.848 -11.376 -8.799 1.00 0.00 111 TYR A N 15
ATOM 25493 C CA . TYR A 1 111 ? 0.025 -10.996 -7.683 1.00 0.00 111 TYR A CA 15
ATOM 25494 C C . TYR A 1 111 ? -0.803 -10.653 -6.433 1.00 0.00 111 TYR A C 15
ATOM 25495 O O . TYR A 1 111 ? -1.592 -9.710 -6.402 1.00 0.00 111 TYR A O 15
ATOM 25513 N N . LYS A 1 112 ? -0.663 -11.507 -5.416 1.00 0.00 112 LYS A N 15
ATOM 25514 C CA . LYS A 1 112 ? -1.469 -11.576 -4.199 1.00 0.00 112 LYS A CA 15
ATOM 25515 C C . LYS A 1 112 ? -1.008 -10.567 -3.144 1.00 0.00 112 LYS A C 15
ATOM 25516 O O . LYS A 1 112 ? 0.178 -10.498 -2.828 1.00 0.00 112 LYS A O 15
ATOM 25535 N N . LEU A 1 113 ? -1.953 -9.855 -2.534 1.00 0.00 113 LEU A N 15
ATOM 25536 C CA . LEU A 1 113 ? -1.764 -9.042 -1.325 1.00 0.00 113 LEU A CA 15
ATOM 25537 C C . LEU A 1 113 ? -2.707 -9.560 -0.221 1.00 0.00 113 LEU A C 15
ATOM 25538 O O . LEU A 1 113 ? -3.591 -10.375 -0.477 1.00 0.00 113 LEU A O 15
ATOM 25554 N N . GLU A 1 114 ? -2.554 -9.059 1.001 1.00 0.00 114 GLU A N 15
ATOM 25555 C CA . GLU A 1 114 ? -3.454 -9.326 2.129 1.00 0.00 114 GLU A CA 15
ATOM 25556 C C . GLU A 1 114 ? -3.488 -8.148 3.121 1.00 0.00 114 GLU A C 15
ATOM 25557 O O . GLU A 1 114 ? -2.575 -7.318 3.150 1.00 0.00 114 GLU A O 15
ATOM 25569 N N . TYR A 1 115 ? -4.576 -8.064 3.898 1.00 0.00 115 TYR A N 15
ATOM 25570 C CA . TYR A 1 115 ? -4.895 -6.959 4.816 1.00 0.00 115 TYR A CA 15
ATOM 25571 C C . TYR A 1 115 ? -4.409 -7.197 6.264 1.00 0.00 115 TYR A C 15
ATOM 25572 O O . TYR A 1 115 ? -4.187 -6.194 6.983 1.00 0.00 115 TYR A O 15
ATOM 25591 N N . GLY A 1 11 ? 5.431 20.666 10.948 1.00 0.00 11 GLY A N 16
ATOM 25592 C CA . GLY A 1 11 ? 5.592 21.495 9.731 1.00 0.00 11 GLY A CA 16
ATOM 25593 C C . GLY A 1 11 ? 4.333 21.494 8.876 1.00 0.00 11 GLY A C 16
ATOM 25594 O O . GLY A 1 11 ? 3.630 20.486 8.790 1.00 0.00 11 GLY A O 16
ATOM 25598 N N . SER A 1 12 ? 4.026 22.621 8.233 1.00 0.00 12 SER A N 16
ATOM 25599 C CA . SER A 1 12 ? 2.878 22.774 7.319 1.00 0.00 12 SER A CA 16
ATOM 25600 C C . SER A 1 12 ? 3.118 22.154 5.923 1.00 0.00 12 SER A C 16
ATOM 25601 O O . SER A 1 12 ? 4.257 21.887 5.520 1.00 0.00 12 SER A O 16
ATOM 25609 N N . GLU A 1 13 ? 2.034 21.924 5.176 1.00 0.00 13 GLU A N 16
ATOM 25610 C CA . GLU A 1 13 ? 2.032 21.312 3.844 1.00 0.00 13 GLU A CA 16
ATOM 25611 C C . GLU A 1 13 ? 2.674 22.214 2.770 1.00 0.00 13 GLU A C 16
ATOM 25612 O O . GLU A 1 13 ? 2.653 23.448 2.859 1.00 0.00 13 GLU A O 16
ATOM 25624 N N . GLU A 1 14 ? 3.207 21.582 1.723 1.00 0.00 14 GLU A N 16
ATOM 25625 C CA . GLU A 1 14 ? 3.688 22.216 0.490 1.00 0.00 14 GLU A CA 16
ATOM 25626 C C . GLU A 1 14 ? 2.529 22.658 -0.441 1.00 0.00 14 GLU A C 16
ATOM 25627 O O . GLU A 1 14 ? 1.359 22.365 -0.182 1.00 0.00 14 GLU A O 16
ATOM 25639 N N . VAL A 1 15 ? 2.851 23.365 -1.538 1.00 0.00 15 VAL A N 16
ATOM 25640 C CA . VAL A 1 15 ? 1.858 23.995 -2.447 1.00 0.00 15 VAL A CA 16
ATOM 25641 C C . VAL A 1 15 ? 0.890 23.007 -3.126 1.00 0.00 15 VAL A C 16
ATOM 25642 O O . VAL A 1 15 ? -0.214 23.399 -3.500 1.00 0.00 15 VAL A O 16
ATOM 25655 N N . SER A 1 16 ? 1.268 21.731 -3.262 1.00 0.00 16 SER A N 16
ATOM 25656 C CA . SER A 1 16 ? 0.368 20.639 -3.664 1.00 0.00 16 SER A CA 16
ATOM 25657 C C . SER A 1 16 ? 0.120 19.713 -2.458 1.00 0.00 16 SER A C 16
ATOM 25658 O O . SER A 1 16 ? 0.956 18.869 -2.122 1.00 0.00 16 SER A O 16
ATOM 25666 N N . GLU A 1 17 ? -1.020 19.882 -1.775 1.00 0.00 17 GLU A N 16
ATOM 25667 C CA . GLU A 1 17 ? -1.313 19.179 -0.520 1.00 0.00 17 GLU A CA 16
ATOM 25668 C C . GLU A 1 17 ? -1.511 17.659 -0.735 1.00 0.00 17 GLU A C 16
ATOM 25669 O O . GLU A 1 17 ? -2.174 17.265 -1.707 1.00 0.00 17 GLU A O 16
ATOM 25681 N N . PRO A 1 18 ? -0.991 16.801 0.169 1.00 0.00 18 PRO A N 16
ATOM 25682 C CA . PRO A 1 18 ? -1.202 15.356 0.135 1.00 0.00 18 PRO A CA 16
ATOM 25683 C C . PRO A 1 18 ? -2.611 14.974 0.624 1.00 0.00 18 PRO A C 16
ATOM 25684 O O . PRO A 1 18 ? -3.327 15.784 1.220 1.00 0.00 18 PRO A O 16
ATOM 25695 N N . GLY A 1 19 ? -2.988 13.713 0.389 1.00 0.00 19 GLY A N 16
ATOM 25696 C CA . GLY A 1 19 ? -4.217 13.079 0.883 1.00 0.00 19 GLY A CA 16
ATOM 25697 C C . GLY A 1 19 ? -3.940 11.733 1.558 1.00 0.00 19 GLY A C 16
ATOM 25698 O O . GLY A 1 19 ? -2.886 11.128 1.361 1.00 0.00 19 GLY A O 16
ATOM 25702 N N . ASP A 1 20 ? -4.902 11.229 2.327 1.00 0.00 20 ASP A N 16
ATOM 25703 C CA . ASP A 1 20 ? -4.772 9.973 3.077 1.00 0.00 20 ASP A CA 16
ATOM 25704 C C . ASP A 1 20 ? -6.076 9.150 3.050 1.00 0.00 20 ASP A C 16
ATOM 25705 O O . ASP A 1 20 ? -7.170 9.704 2.901 1.00 0.00 20 ASP A O 16
ATOM 25714 N N . ALA A 1 21 ? -5.959 7.828 3.222 1.00 0.00 21 ALA A N 16
ATOM 25715 C CA . ALA A 1 21 ? -7.057 6.863 3.119 1.00 0.00 21 ALA A CA 16
ATOM 25716 C C . ALA A 1 21 ? -6.761 5.571 3.914 1.00 0.00 21 ALA A C 16
ATOM 25717 O O . ALA A 1 21 ? -6.560 4.486 3.361 1.00 0.00 21 ALA A O 16
ATOM 25724 N N . ASN A 1 22 ? -6.725 5.714 5.245 1.00 0.00 22 ASN A N 16
ATOM 25725 C CA . ASN A 1 22 ? -6.741 4.643 6.254 1.00 0.00 22 ASN A CA 16
ATOM 25726 C C . ASN A 1 22 ? -5.481 3.749 6.229 1.00 0.00 22 ASN A C 16
ATOM 25727 O O . ASN A 1 22 ? -4.611 3.878 7.092 1.00 0.00 22 ASN A O 16
ATOM 25738 N N . ILE A 1 23 ? -5.389 2.831 5.258 1.00 0.00 23 ILE A N 16
ATOM 25739 C CA . ILE A 1 23 ? -4.276 1.874 5.076 1.00 0.00 23 ILE A CA 16
ATOM 25740 C C . ILE A 1 23 ? -3.351 2.308 3.918 1.00 0.00 23 ILE A C 16
ATOM 25741 O O . ILE A 1 23 ? -2.208 1.856 3.852 1.00 0.00 23 ILE A O 16
ATOM 25757 N N . PHE A 1 24 ? -3.784 3.228 3.042 1.00 0.00 24 PHE A N 16
ATOM 25758 C CA . PHE A 1 24 ? -2.929 3.875 2.048 1.00 0.00 24 PHE A CA 16
ATOM 25759 C C . PHE A 1 24 ? -2.953 5.404 2.170 1.00 0.00 24 PHE A C 16
ATOM 25760 O O . PHE A 1 24 ? -3.807 5.993 2.834 1.00 0.00 24 PHE A O 16
ATOM 25777 N N . ARG A 1 25 ? -1.962 6.045 1.549 1.00 0.00 25 ARG A N 16
ATOM 25778 C CA . ARG A 1 25 ? -1.673 7.481 1.640 1.00 0.00 25 ARG A CA 16
ATOM 25779 C C . ARG A 1 25 ? -1.226 7.966 0.259 1.00 0.00 25 ARG A C 16
ATOM 25780 O O . ARG A 1 25 ? -0.530 7.212 -0.416 1.00 0.00 25 ARG A O 16
ATOM 25801 N N . VAL A 1 26 ? -1.594 9.174 -0.168 1.00 0.00 26 VAL A N 16
ATOM 25802 C CA . VAL A 1 26 ? -1.181 9.731 -1.477 1.00 0.00 26 VAL A CA 16
ATOM 25803 C C . VAL A 1 26 ? -0.378 11.031 -1.334 1.00 0.00 26 VAL A C 16
ATOM 25804 O O . VAL A 1 26 ? -0.813 11.979 -0.682 1.00 0.00 26 VAL A O 16
ATOM 25817 N N . ASP A 1 27 ? 0.785 11.077 -1.986 1.00 0.00 27 ASP A N 16
ATOM 25818 C CA . ASP A 1 27 ? 1.631 12.264 -2.120 1.00 0.00 27 ASP A CA 16
ATOM 25819 C C . ASP A 1 27 ? 1.546 12.792 -3.559 1.00 0.00 27 ASP A C 16
ATOM 25820 O O . ASP A 1 27 ? 2.295 12.387 -4.450 1.00 0.00 27 ASP A O 16
ATOM 25829 N N . LYS A 1 28 ? 0.590 13.701 -3.784 1.00 0.00 28 LYS A N 16
ATOM 25830 C CA . LYS A 1 28 ? 0.239 14.244 -5.105 1.00 0.00 28 LYS A CA 16
ATOM 25831 C C . LYS A 1 28 ? 1.349 15.121 -5.728 1.00 0.00 28 LYS A C 16
ATOM 25832 O O . LYS A 1 28 ? 1.473 15.175 -6.952 1.00 0.00 28 LYS A O 16
ATOM 25851 N N . ASP A 1 29 ? 2.176 15.766 -4.897 1.00 0.00 29 ASP A N 16
ATOM 25852 C CA . ASP A 1 29 ? 3.273 16.651 -5.323 1.00 0.00 29 ASP A CA 16
ATOM 25853 C C . ASP A 1 29 ? 4.324 15.919 -6.176 1.00 0.00 29 ASP A C 16
ATOM 25854 O O . ASP A 1 29 ? 4.747 16.414 -7.221 1.00 0.00 29 ASP A O 16
ATOM 25863 N N . SER A 1 30 ? 4.712 14.721 -5.733 1.00 0.00 30 SER A N 16
ATOM 25864 C CA . SER A 1 30 ? 5.697 13.856 -6.408 1.00 0.00 30 SER A CA 16
ATOM 25865 C C . SER A 1 30 ? 5.045 12.667 -7.165 1.00 0.00 30 SER A C 16
ATOM 25866 O O . SER A 1 30 ? 5.728 11.930 -7.881 1.00 0.00 30 SER A O 16
ATOM 25874 N N . ARG A 1 31 ? 3.718 12.486 -7.028 1.00 0.00 31 ARG A N 16
ATOM 25875 C CA . ARG A 1 31 ? 2.880 11.455 -7.674 1.00 0.00 31 ARG A CA 16
ATOM 25876 C C . ARG A 1 31 ? 3.220 10.043 -7.150 1.00 0.00 31 ARG A C 16
ATOM 25877 O O . ARG A 1 31 ? 3.647 9.159 -7.897 1.00 0.00 31 ARG A O 16
ATOM 25898 N N . GLU A 1 32 ? 3.052 9.845 -5.841 1.00 0.00 32 GLU A N 16
ATOM 25899 C CA . GLU A 1 32 ? 3.436 8.624 -5.112 1.00 0.00 32 GLU A CA 16
ATOM 25900 C C . GLU A 1 32 ? 2.257 8.102 -4.265 1.00 0.00 32 GLU A C 16
ATOM 25901 O O . GLU A 1 32 ? 1.409 8.896 -3.855 1.00 0.00 32 GLU A O 16
ATOM 25913 N N . VAL A 1 33 ? 2.207 6.791 -3.988 1.00 0.00 33 VAL A N 16
ATOM 25914 C CA . VAL A 1 33 ? 1.189 6.155 -3.120 1.00 0.00 33 VAL A CA 16
ATOM 25915 C C . VAL A 1 33 ? 1.884 5.232 -2.113 1.00 0.00 33 VAL A C 16
ATOM 25916 O O . VAL A 1 33 ? 2.688 4.381 -2.481 1.00 0.00 33 VAL A O 16
ATOM 25929 N N . TYR A 1 34 ? 1.630 5.423 -0.819 1.00 0.00 34 TYR A N 16
ATOM 25930 C CA . TYR A 1 34 ? 2.279 4.666 0.251 1.00 0.00 34 TYR A CA 16
ATOM 25931 C C . TYR A 1 34 ? 1.246 3.772 0.939 1.00 0.00 34 TYR A C 16
ATOM 25932 O O . TYR A 1 34 ? 0.314 4.275 1.568 1.00 0.00 34 TYR A O 16
ATOM 25950 N N . MET A 1 35 ? 1.435 2.453 0.875 1.00 0.00 35 MET A N 16
ATOM 25951 C CA . MET A 1 35 ? 0.752 1.517 1.773 1.00 0.00 35 MET A CA 16
ATOM 25952 C C . MET A 1 35 ? 1.334 1.665 3.183 1.00 0.00 35 MET A C 16
ATOM 25953 O O . MET A 1 35 ? 2.482 2.076 3.342 1.00 0.00 35 MET A O 16
ATOM 25967 N N . HIS A 1 36 ? 0.592 1.291 4.221 1.00 0.00 36 HIS A N 16
ATOM 25968 C CA . HIS A 1 36 ? 1.040 1.357 5.623 1.00 0.00 36 HIS A CA 16
ATOM 25969 C C . HIS A 1 36 ? 2.368 0.600 5.905 1.00 0.00 36 HIS A C 16
ATOM 25970 O O . HIS A 1 36 ? 3.082 0.926 6.856 1.00 0.00 36 HIS A O 16
ATOM 25984 N N . GLU A 1 37 ? 2.717 -0.369 5.045 1.00 0.00 37 GLU A N 16
ATOM 25985 C CA . GLU A 1 37 ? 3.966 -1.140 5.106 1.00 0.00 37 GLU A CA 16
ATOM 25986 C C . GLU A 1 37 ? 5.069 -0.620 4.164 1.00 0.00 37 GLU A C 16
ATOM 25987 O O . GLU A 1 37 ? 6.237 -0.929 4.410 1.00 0.00 37 GLU A O 16
ATOM 25999 N N . LYS A 1 38 ? 4.758 0.144 3.098 1.00 0.00 38 LYS A N 16
ATOM 26000 C CA . LYS A 1 38 ? 5.761 0.529 2.082 1.00 0.00 38 LYS A CA 16
ATOM 26001 C C . LYS A 1 38 ? 5.371 1.657 1.113 1.00 0.00 38 LYS A C 16
ATOM 26002 O O . LYS A 1 38 ? 4.214 1.813 0.728 1.00 0.00 38 LYS A O 16
ATOM 26021 N N . LYS A 1 39 ? 6.381 2.394 0.637 1.00 0.00 39 LYS A N 16
ATOM 26022 C CA . LYS A 1 39 ? 6.264 3.419 -0.398 1.00 0.00 39 LYS A CA 16
ATOM 26023 C C . LYS A 1 39 ? 6.317 2.815 -1.820 1.00 0.00 39 LYS A C 16
ATOM 26024 O O . LYS A 1 39 ? 7.162 1.959 -2.087 1.00 0.00 39 LYS A O 16
ATOM 26043 N N . LEU A 1 40 ? 5.478 3.300 -2.745 1.00 0.00 40 LEU A N 16
ATOM 26044 C CA . LEU A 1 40 ? 5.667 3.131 -4.196 1.00 0.00 40 LEU A CA 16
ATOM 26045 C C . LEU A 1 40 ? 5.222 4.375 -4.980 1.00 0.00 40 LEU A C 16
ATOM 26046 O O . LEU A 1 40 ? 4.511 5.242 -4.469 1.00 0.00 40 LEU A O 16
ATOM 26062 N N . ASP A 1 41 ? 5.621 4.452 -6.244 1.00 0.00 41 ASP A N 16
ATOM 26063 C CA . ASP A 1 41 ? 5.359 5.587 -7.127 1.00 0.00 41 ASP A CA 16
ATOM 26064 C C . ASP A 1 41 ? 5.463 5.142 -8.587 1.00 0.00 41 ASP A C 16
ATOM 26065 O O . ASP A 1 41 ? 6.492 4.617 -9.012 1.00 0.00 41 ASP A O 16
ATOM 26074 N N . LEU A 1 42 ? 4.381 5.298 -9.351 1.00 0.00 42 LEU A N 16
ATOM 26075 C CA . LEU A 1 42 ? 4.232 4.660 -10.666 1.00 0.00 42 LEU A CA 16
ATOM 26076 C C . LEU A 1 42 ? 3.329 5.487 -11.595 1.00 0.00 42 LEU A C 16
ATOM 26077 O O . LEU A 1 42 ? 3.345 6.719 -11.530 1.00 0.00 42 LEU A O 16
ATOM 26093 N N . THR A 1 43 ? 2.553 4.826 -12.468 1.00 0.00 43 THR A N 16
ATOM 26094 C CA . THR A 1 43 ? 1.556 5.490 -13.316 1.00 0.00 43 THR A CA 16
ATOM 26095 C C . THR A 1 43 ? 0.285 5.687 -12.519 1.00 0.00 43 THR A C 16
ATOM 26096 O O . THR A 1 43 ? -0.046 4.852 -11.682 1.00 0.00 43 THR A O 16
ATOM 26107 N N . ARG A 1 44 ? -0.449 6.760 -12.823 1.00 0.00 44 ARG A N 16
ATOM 26108 C CA . ARG A 1 44 ? -1.784 7.031 -12.275 1.00 0.00 44 ARG A CA 16
ATOM 26109 C C . ARG A 1 44 ? -2.720 5.826 -12.412 1.00 0.00 44 ARG A C 16
ATOM 26110 O O . ARG A 1 44 ? -3.529 5.579 -11.520 1.00 0.00 44 ARG A O 16
ATOM 26131 N N . ALA A 1 45 ? -2.550 5.044 -13.486 1.00 0.00 45 ALA A N 16
ATOM 26132 C CA . ALA A 1 45 ? -3.161 3.729 -13.655 1.00 0.00 45 ALA A CA 16
ATOM 26133 C C . ALA A 1 45 ? -2.888 2.833 -12.437 1.00 0.00 45 ALA A C 16
ATOM 26134 O O . ALA A 1 45 ? -3.836 2.509 -11.719 1.00 0.00 45 ALA A O 16
ATOM 26141 N N . GLU A 1 46 ? -1.615 2.497 -12.169 1.00 0.00 46 GLU A N 16
ATOM 26142 C CA . GLU A 1 46 ? -1.279 1.574 -11.075 1.00 0.00 46 GLU A CA 16
ATOM 26143 C C . GLU A 1 46 ? -1.683 2.161 -9.736 1.00 0.00 46 GLU A C 16
ATOM 26144 O O . GLU A 1 46 ? -2.247 1.471 -8.895 1.00 0.00 46 GLU A O 16
ATOM 26156 N N . TYR A 1 47 ? -1.404 3.452 -9.555 1.00 0.00 47 TYR A N 16
ATOM 26157 C CA . TYR A 1 47 ? -1.833 4.175 -8.353 1.00 0.00 47 TYR A CA 16
ATOM 26158 C C . TYR A 1 47 ? -3.336 3.982 -8.063 1.00 0.00 47 TYR A C 16
ATOM 26159 O O . TYR A 1 47 ? -3.687 3.620 -6.935 1.00 0.00 47 TYR A O 16
ATOM 26177 N N . GLU A 1 48 ? -4.206 4.146 -9.065 1.00 0.00 48 GLU A N 16
ATOM 26178 C CA . GLU A 1 48 ? -5.644 3.907 -8.923 1.00 0.00 48 GLU A CA 16
ATOM 26179 C C . GLU A 1 48 ? -5.942 2.456 -8.526 1.00 0.00 48 GLU A C 16
ATOM 26180 O O . GLU A 1 48 ? -6.726 2.225 -7.602 1.00 0.00 48 GLU A O 16
ATOM 26192 N N . ILE A 1 49 ? -5.304 1.480 -9.187 1.00 0.00 49 ILE A N 16
ATOM 26193 C CA . ILE A 1 49 ? -5.584 0.059 -8.884 1.00 0.00 49 ILE A CA 16
ATOM 26194 C C . ILE A 1 49 ? -5.088 -0.336 -7.495 1.00 0.00 49 ILE A C 16
ATOM 26195 O O . ILE A 1 49 ? -5.853 -0.957 -6.767 1.00 0.00 49 ILE A O 16
ATOM 26211 N N . LEU A 1 50 ? -3.849 0.001 -7.109 1.00 0.00 50 LEU A N 16
ATOM 26212 C CA . LEU A 1 50 ? -3.310 -0.390 -5.800 1.00 0.00 50 LEU A CA 16
ATOM 26213 C C . LEU A 1 50 ? -4.036 0.329 -4.644 1.00 0.00 50 LEU A C 16
ATOM 26214 O O . LEU A 1 50 ? -4.362 -0.303 -3.642 1.00 0.00 50 LEU A O 16
ATOM 26230 N N . SER A 1 51 ? -4.372 1.615 -4.795 1.00 0.00 51 SER A N 16
ATOM 26231 C CA . SER A 1 51 ? -5.317 2.299 -3.892 1.00 0.00 51 SER A CA 16
ATOM 26232 C C . SER A 1 51 ? -6.640 1.544 -3.726 1.00 0.00 51 SER A C 16
ATOM 26233 O O . SER A 1 51 ? -7.021 1.240 -2.590 1.00 0.00 51 SER A O 16
ATOM 26241 N N . LEU A 1 52 ? -7.335 1.200 -4.824 1.00 0.00 52 LEU A N 16
ATOM 26242 C CA . LEU A 1 52 ? -8.587 0.455 -4.701 1.00 0.00 52 LEU A CA 16
ATOM 26243 C C . LEU A 1 52 ? -8.374 -0.961 -4.174 1.00 0.00 52 LEU A C 16
ATOM 26244 O O . LEU A 1 52 ? -9.261 -1.497 -3.522 1.00 0.00 52 LEU A O 16
ATOM 26260 N N . LEU A 1 53 ? -7.222 -1.579 -4.433 1.00 0.00 53 LEU A N 16
ATOM 26261 C CA . LEU A 1 53 ? -6.908 -2.902 -3.913 1.00 0.00 53 LEU A CA 16
ATOM 26262 C C . LEU A 1 53 ? -6.839 -2.867 -2.388 1.00 0.00 53 LEU A C 16
ATOM 26263 O O . LEU A 1 53 ? -7.441 -3.698 -1.716 1.00 0.00 53 LEU A O 16
ATOM 26279 N N . ILE A 1 54 ? -6.134 -1.882 -1.833 1.00 0.00 54 ILE A N 16
ATOM 26280 C CA . ILE A 1 54 ? -6.061 -1.690 -0.381 1.00 0.00 54 ILE A CA 16
ATOM 26281 C C . ILE A 1 54 ? -7.427 -1.287 0.201 1.00 0.00 54 ILE A C 16
ATOM 26282 O O . ILE A 1 54 ? -7.786 -1.787 1.269 1.00 0.00 54 ILE A O 16
ATOM 26298 N N . SER A 1 55 ? -8.222 -0.449 -0.474 1.00 0.00 55 SER A N 16
ATOM 26299 C CA . SER A 1 55 ? -9.567 -0.115 0.031 1.00 0.00 55 SER A CA 16
ATOM 26300 C C . SER A 1 55 ? -10.593 -1.274 -0.040 1.00 0.00 55 SER A C 16
ATOM 26301 O O . SER A 1 55 ? -11.396 -1.432 0.886 1.00 0.00 55 SER A O 16
ATOM 26309 N N . LYS A 1 56 ? -10.580 -2.101 -1.098 1.00 0.00 56 LYS A N 16
ATOM 26310 C CA . LYS A 1 56 ? -11.551 -3.191 -1.317 1.00 0.00 56 LYS A CA 16
ATOM 26311 C C . LYS A 1 56 ? -11.164 -4.503 -0.608 1.00 0.00 56 LYS A C 16
ATOM 26312 O O . LYS A 1 56 ? -12.053 -5.174 -0.079 1.00 0.00 56 LYS A O 16
ATOM 26331 N N . LYS A 1 57 ? -9.856 -4.813 -0.595 1.00 0.00 57 LYS A N 16
ATOM 26332 C CA . LYS A 1 57 ? -9.069 -5.869 0.084 1.00 0.00 57 LYS A CA 16
ATOM 26333 C C . LYS A 1 57 ? -8.002 -6.510 -0.831 1.00 0.00 57 LYS A C 16
ATOM 26334 O O . LYS A 1 57 ? -8.156 -6.549 -2.055 1.00 0.00 57 LYS A O 16
ATOM 26353 N N . GLY A 1 58 ? -6.947 -7.059 -0.207 1.00 0.00 58 GLY A N 16
ATOM 26354 C CA . GLY A 1 58 ? -5.720 -7.550 -0.854 1.00 0.00 58 GLY A CA 16
ATOM 26355 C C . GLY A 1 58 ? -5.961 -8.568 -1.969 1.00 0.00 58 GLY A C 16
ATOM 26356 O O . GLY A 1 58 ? -5.708 -8.254 -3.128 1.00 0.00 58 GLY A O 16
ATOM 26360 N N . TYR A 1 59 ? -6.454 -9.768 -1.631 1.00 0.00 59 TYR A N 16
ATOM 26361 C CA . TYR A 1 59 ? -6.939 -10.780 -2.575 1.00 0.00 59 TYR A CA 16
ATOM 26362 C C . TYR A 1 59 ? -5.804 -11.241 -3.514 1.00 0.00 59 TYR A C 16
ATOM 26363 O O . TYR A 1 59 ? -4.623 -11.108 -3.184 1.00 0.00 59 TYR A O 16
ATOM 26381 N N . VAL A 1 60 ? -6.142 -11.802 -4.671 1.00 0.00 60 VAL A N 16
ATOM 26382 C CA . VAL A 1 60 ? -5.211 -11.973 -5.794 1.00 0.00 60 VAL A CA 16
ATOM 26383 C C . VAL A 1 60 ? -5.509 -10.901 -6.851 1.00 0.00 60 VAL A C 16
ATOM 26384 O O . VAL A 1 60 ? -6.595 -10.836 -7.423 1.00 0.00 60 VAL A O 16
ATOM 26397 N N . PHE A 1 61 ? -4.520 -10.034 -7.051 1.00 0.00 61 PHE A N 16
ATOM 26398 C CA . PHE A 1 61 ? -4.549 -8.807 -7.843 1.00 0.00 61 PHE A CA 16
ATOM 26399 C C . PHE A 1 61 ? -4.206 -9.127 -9.310 1.00 0.00 61 PHE A C 16
ATOM 26400 O O . PHE A 1 61 ? -3.044 -9.084 -9.714 1.00 0.00 61 PHE A O 16
ATOM 26417 N N . SER A 1 62 ? -5.216 -9.552 -10.069 1.00 0.00 62 SER A N 16
ATOM 26418 C CA . SER A 1 62 ? -5.103 -10.196 -11.392 1.00 0.00 62 SER A CA 16
ATOM 26419 C C . SER A 1 62 ? -5.062 -9.225 -12.580 1.00 0.00 62 SER A C 16
ATOM 26420 O O . SER A 1 62 ? -5.735 -8.201 -12.545 1.00 0.00 62 SER A O 16
ATOM 26428 N N . ARG A 1 63 ? -4.433 -9.611 -13.703 1.00 0.00 63 ARG A N 16
ATOM 26429 C CA . ARG A 1 63 ? -4.462 -8.876 -14.990 1.00 0.00 63 ARG A CA 16
ATOM 26430 C C . ARG A 1 63 ? -5.870 -8.378 -15.417 1.00 0.00 63 ARG A C 16
ATOM 26431 O O . ARG A 1 63 ? -6.020 -7.258 -15.902 1.00 0.00 63 ARG A O 16
ATOM 26452 N N . GLU A 1 64 ? -6.926 -9.166 -15.185 1.00 0.00 64 GLU A N 16
ATOM 26453 C CA . GLU A 1 64 ? -8.303 -8.793 -15.505 1.00 0.00 64 GLU A CA 16
ATOM 26454 C C . GLU A 1 64 ? -8.814 -7.700 -14.545 1.00 0.00 64 GLU A C 16
ATOM 26455 O O . GLU A 1 64 ? -9.279 -6.656 -14.989 1.00 0.00 64 GLU A O 16
ATOM 26467 N N . SER A 1 65 ? -8.672 -7.887 -13.226 1.00 0.00 65 SER A N 16
ATOM 26468 C CA . SER A 1 65 ? -9.005 -6.874 -12.208 1.00 0.00 65 SER A CA 16
ATOM 26469 C C . SER A 1 65 ? -8.219 -5.569 -12.427 1.00 0.00 65 SER A C 16
ATOM 26470 O O . SER A 1 65 ? -8.759 -4.474 -12.300 1.00 0.00 65 SER A O 16
ATOM 26478 N N . ILE A 1 66 ? -6.948 -5.693 -12.814 1.00 0.00 66 ILE A N 16
ATOM 26479 C CA . ILE A 1 66 ? -6.045 -4.592 -13.207 1.00 0.00 66 ILE A CA 16
ATOM 26480 C C . ILE A 1 66 ? -6.604 -3.784 -14.382 1.00 0.00 66 ILE A C 16
ATOM 26481 O O . ILE A 1 66 ? -6.722 -2.560 -14.289 1.00 0.00 66 ILE A O 16
ATOM 26497 N N . ALA A 1 67 ? -6.974 -4.463 -15.466 1.00 0.00 67 ALA A N 16
ATOM 26498 C CA . ALA A 1 67 ? -7.620 -3.882 -16.640 1.00 0.00 67 ALA A CA 16
ATOM 26499 C C . ALA A 1 67 ? -8.978 -3.270 -16.293 1.00 0.00 67 ALA A C 16
ATOM 26500 O O . ALA A 1 67 ? -9.369 -2.291 -16.919 1.00 0.00 67 ALA A O 16
ATOM 26507 N N . ILE A 1 68 ? -9.694 -3.828 -15.311 1.00 0.00 68 ILE A N 16
ATOM 26508 C CA . ILE A 1 68 ? -10.979 -3.274 -14.856 1.00 0.00 68 ILE A CA 16
ATOM 26509 C C . ILE A 1 68 ? -10.784 -2.000 -14.010 1.00 0.00 68 ILE A C 16
ATOM 26510 O O . ILE A 1 68 ? -11.545 -1.047 -14.202 1.00 0.00 68 ILE A O 16
ATOM 26526 N N . GLU A 1 69 ? -9.787 -1.942 -13.112 1.00 0.00 69 GLU A N 16
ATOM 26527 C CA . GLU A 1 69 ? -9.636 -0.803 -12.194 1.00 0.00 69 GLU A CA 16
ATOM 26528 C C . GLU A 1 69 ? -8.673 0.311 -12.657 1.00 0.00 69 GLU A C 16
ATOM 26529 O O . GLU A 1 69 ? -8.882 1.450 -12.239 1.00 0.00 69 GLU A O 16
ATOM 26541 N N . SER A 1 70 ? -7.657 0.060 -13.503 1.00 0.00 70 SER A N 16
ATOM 26542 C CA . SER A 1 70 ? -6.962 1.192 -14.167 1.00 0.00 70 SER A CA 16
ATOM 26543 C C . SER A 1 70 ? -7.691 1.600 -15.456 1.00 0.00 70 SER A C 16
ATOM 26544 O O . SER A 1 70 ? -8.256 2.693 -15.531 1.00 0.00 70 SER A O 16
ATOM 26552 N N . GLU A 1 71 ? -7.673 0.723 -16.471 1.00 0.00 71 GLU A N 16
ATOM 26553 C CA . GLU A 1 71 ? -8.544 0.757 -17.658 1.00 0.00 71 GLU A CA 16
ATOM 26554 C C . GLU A 1 71 ? -8.207 1.901 -18.649 1.00 0.00 71 GLU A C 16
ATOM 26555 O O . GLU A 1 71 ? -8.899 2.117 -19.643 1.00 0.00 71 GLU A O 16
ATOM 26567 N N . SER A 1 72 ? -7.107 2.627 -18.418 1.00 0.00 72 SER A N 16
ATOM 26568 C CA . SER A 1 72 ? -6.631 3.712 -19.300 1.00 0.00 72 SER A CA 16
ATOM 26569 C C . SER A 1 72 ? -5.828 3.184 -20.513 1.00 0.00 72 SER A C 16
ATOM 26570 O O . SER A 1 72 ? -5.513 3.939 -21.437 1.00 0.00 72 SER A O 16
ATOM 26578 N N . ILE A 1 73 ? -5.487 1.888 -20.510 1.00 0.00 73 ILE A N 16
ATOM 26579 C CA . ILE A 1 73 ? -4.687 1.192 -21.534 1.00 0.00 73 ILE A CA 16
ATOM 26580 C C . ILE A 1 73 ? -5.604 0.239 -22.330 1.00 0.00 73 ILE A C 16
ATOM 26581 O O . ILE A 1 73 ? -6.522 -0.361 -21.769 1.00 0.00 73 ILE A O 16
ATOM 26597 N N . ASN A 1 74 ? -5.374 0.106 -23.642 1.00 0.00 74 ASN A N 16
ATOM 26598 C CA . ASN A 1 74 ? -6.350 -0.450 -24.594 1.00 0.00 74 ASN A CA 16
ATOM 26599 C C . ASN A 1 74 ? -6.896 -1.883 -24.311 1.00 0.00 74 ASN A C 16
ATOM 26600 O O . ASN A 1 74 ? -8.117 -2.055 -24.420 1.00 0.00 74 ASN A O 16
ATOM 26611 N N . PRO A 1 75 ? -6.074 -2.913 -23.998 1.00 0.00 75 PRO A N 16
ATOM 26612 C CA . PRO A 1 75 ? -6.535 -4.300 -23.959 1.00 0.00 75 PRO A CA 16
ATOM 26613 C C . PRO A 1 75 ? -7.184 -4.652 -22.612 1.00 0.00 75 PRO A C 16
ATOM 26614 O O . PRO A 1 75 ? -6.656 -4.331 -21.547 1.00 0.00 75 PRO A O 16
ATOM 26625 N N . GLU A 1 76 ? -8.302 -5.383 -22.667 1.00 0.00 76 GLU A N 16
ATOM 26626 C CA . GLU A 1 76 ? -9.058 -5.857 -21.498 1.00 0.00 76 GLU A CA 16
ATOM 26627 C C . GLU A 1 76 ? -8.333 -6.941 -20.671 1.00 0.00 76 GLU A C 16
ATOM 26628 O O . GLU A 1 76 ? -8.792 -7.312 -19.593 1.00 0.00 76 GLU A O 16
ATOM 26640 N N . SER A 1 77 ? -7.186 -7.432 -21.146 1.00 0.00 77 SER A N 16
ATOM 26641 C CA . SER A 1 77 ? -6.263 -8.291 -20.393 1.00 0.00 77 SER A CA 16
ATOM 26642 C C . SER A 1 77 ? -5.216 -7.510 -19.583 1.00 0.00 77 SER A C 16
ATOM 26643 O O . SER A 1 77 ? -4.488 -8.110 -18.798 1.00 0.00 77 SER A O 16
ATOM 26651 N N . SER A 1 78 ? -5.074 -6.194 -19.804 1.00 0.00 78 SER A N 16
ATOM 26652 C CA . SER A 1 78 ? -4.007 -5.306 -19.287 1.00 0.00 78 SER A CA 16
ATOM 26653 C C . SER A 1 78 ? -2.589 -5.676 -19.755 1.00 0.00 78 SER A C 16
ATOM 26654 O O . SER A 1 78 ? -1.635 -5.095 -19.254 1.00 0.00 78 SER A O 16
ATOM 26662 N N . ASN A 1 79 ? -2.407 -6.645 -20.659 1.00 0.00 79 ASN A N 16
ATOM 26663 C CA . ASN A 1 79 ? -1.165 -7.434 -20.734 1.00 0.00 79 ASN A CA 16
ATOM 26664 C C . ASN A 1 79 ? 0.153 -6.636 -20.934 1.00 0.00 79 ASN A C 16
ATOM 26665 O O . ASN A 1 79 ? 1.210 -7.091 -20.499 1.00 0.00 79 ASN A O 16
ATOM 26676 N N . LYS A 1 80 ? 0.107 -5.436 -21.535 1.00 0.00 80 LYS A N 16
ATOM 26677 C CA . LYS A 1 80 ? 1.249 -4.494 -21.590 1.00 0.00 80 LYS A CA 16
ATOM 26678 C C . LYS A 1 80 ? 1.317 -3.553 -20.375 1.00 0.00 80 LYS A C 16
ATOM 26679 O O . LYS A 1 80 ? 2.407 -3.258 -19.887 1.00 0.00 80 LYS A O 16
ATOM 26698 N N . SER A 1 81 ? 0.173 -3.137 -19.832 1.00 0.00 81 SER A N 16
ATOM 26699 C CA . SER A 1 81 ? 0.093 -2.399 -18.564 1.00 0.00 81 SER A CA 16
ATOM 26700 C C . SER A 1 81 ? 0.682 -3.232 -17.417 1.00 0.00 81 SER A C 16
ATOM 26701 O O . SER A 1 81 ? 1.608 -2.772 -16.757 1.00 0.00 81 SER A O 16
ATOM 26709 N N . ILE A 1 82 ? 0.249 -4.487 -17.224 1.00 0.00 82 ILE A N 16
ATOM 26710 C CA . ILE A 1 82 ? 0.791 -5.355 -16.156 1.00 0.00 82 ILE A CA 16
ATOM 26711 C C . ILE A 1 82 ? 2.291 -5.601 -16.310 1.00 0.00 82 ILE A C 16
ATOM 26712 O O . ILE A 1 82 ? 3.030 -5.535 -15.337 1.00 0.00 82 ILE A O 16
ATOM 26728 N N . ASP A 1 83 ? 2.744 -5.806 -17.543 1.00 0.00 83 ASP A N 16
ATOM 26729 C CA . ASP A 1 83 ? 4.171 -5.950 -17.871 1.00 0.00 83 ASP A CA 16
ATOM 26730 C C . ASP A 1 83 ? 4.987 -4.690 -17.503 1.00 0.00 83 ASP A C 16
ATOM 26731 O O . ASP A 1 83 ? 6.007 -4.803 -16.810 1.00 0.00 83 ASP A O 16
ATOM 26740 N N . VAL A 1 84 ? 4.511 -3.496 -17.903 1.00 0.00 84 VAL A N 16
ATOM 26741 C CA . VAL A 1 84 ? 5.079 -2.209 -17.433 1.00 0.00 84 VAL A CA 16
ATOM 26742 C C . VAL A 1 84 ? 5.051 -2.126 -15.906 1.00 0.00 84 VAL A C 16
ATOM 26743 O O . VAL A 1 84 ? 6.033 -1.692 -15.314 1.00 0.00 84 VAL A O 16
ATOM 26756 N N . ILE A 1 85 ? 3.955 -2.538 -15.260 1.00 0.00 85 ILE A N 16
ATOM 26757 C CA . ILE A 1 85 ? 3.818 -2.473 -13.803 1.00 0.00 85 ILE A CA 16
ATOM 26758 C C . ILE A 1 85 ? 4.846 -3.387 -13.136 1.00 0.00 85 ILE A C 16
ATOM 26759 O O . ILE A 1 85 ? 5.594 -2.881 -12.310 1.00 0.00 85 ILE A O 16
ATOM 26775 N N . ILE A 1 86 ? 4.959 -4.669 -13.505 1.00 0.00 86 ILE A N 16
ATOM 26776 C CA . ILE A 1 86 ? 5.982 -5.580 -12.953 1.00 0.00 86 ILE A CA 16
ATOM 26777 C C . ILE A 1 86 ? 7.368 -4.956 -13.089 1.00 0.00 86 ILE A C 16
ATOM 26778 O O . ILE A 1 86 ? 8.046 -4.779 -12.076 1.00 0.00 86 ILE A O 16
ATOM 26794 N N . GLY A 1 87 ? 7.771 -4.584 -14.312 1.00 0.00 87 GLY A N 16
ATOM 26795 C CA . GLY A 1 87 ? 9.115 -4.058 -14.562 1.00 0.00 87 GLY A CA 16
ATOM 26796 C C . GLY A 1 87 ? 9.390 -2.799 -13.741 1.00 0.00 87 GLY A C 16
ATOM 26797 O O . GLY A 1 87 ? 10.380 -2.730 -13.013 1.00 0.00 87 GLY A O 16
ATOM 26801 N N . ARG A 1 88 ? 8.485 -1.819 -13.809 1.00 0.00 88 ARG A N 16
ATOM 26802 C CA . ARG A 1 88 ? 8.667 -0.497 -13.204 1.00 0.00 88 ARG A CA 16
ATOM 26803 C C . ARG A 1 88 ? 8.487 -0.506 -11.677 1.00 0.00 88 ARG A C 16
ATOM 26804 O O . ARG A 1 88 ? 9.306 0.094 -10.989 1.00 0.00 88 ARG A O 16
ATOM 26825 N N . LEU A 1 89 ? 7.494 -1.207 -11.115 1.00 0.00 89 LEU A N 16
ATOM 26826 C CA . LEU A 1 89 ? 7.289 -1.341 -9.663 1.00 0.00 89 LEU A CA 16
ATOM 26827 C C . LEU A 1 89 ? 8.474 -2.102 -9.040 1.00 0.00 89 LEU A C 16
ATOM 26828 O O . LEU A 1 89 ? 9.033 -1.632 -8.046 1.00 0.00 89 LEU A O 16
ATOM 26844 N N . ARG A 1 90 ? 8.950 -3.189 -9.679 1.00 0.00 90 ARG A N 16
ATOM 26845 C CA . ARG A 1 90 ? 10.201 -3.847 -9.258 1.00 0.00 90 ARG A CA 16
ATOM 26846 C C . ARG A 1 90 ? 11.391 -2.885 -9.317 1.00 0.00 90 ARG A C 16
ATOM 26847 O O . ARG A 1 90 ? 12.158 -2.831 -8.361 1.00 0.00 90 ARG A O 16
ATOM 26868 N N . SER A 1 91 ? 11.522 -2.074 -10.367 1.00 0.00 91 SER A N 16
ATOM 26869 C CA . SER A 1 91 ? 12.607 -1.081 -10.468 1.00 0.00 91 SER A CA 16
ATOM 26870 C C . SER A 1 91 ? 12.565 -0.049 -9.341 1.00 0.00 91 SER A C 16
ATOM 26871 O O . SER A 1 91 ? 13.598 0.209 -8.726 1.00 0.00 91 SER A O 16
ATOM 26879 N N . LYS A 1 92 ? 11.390 0.494 -8.996 1.00 0.00 92 LYS A N 16
ATOM 26880 C CA . LYS A 1 92 ? 11.275 1.417 -7.857 1.00 0.00 92 LYS A CA 16
ATOM 26881 C C . LYS A 1 92 ? 11.658 0.753 -6.521 1.00 0.00 92 LYS A C 16
ATOM 26882 O O . LYS A 1 92 ? 12.504 1.281 -5.798 1.00 0.00 92 LYS A O 16
ATOM 26901 N N . ILE A 1 93 ? 11.115 -0.429 -6.200 1.00 0.00 93 ILE A N 16
ATOM 26902 C CA . ILE A 1 93 ? 11.409 -1.097 -4.903 1.00 0.00 93 ILE A CA 16
ATOM 26903 C C . ILE A 1 93 ? 12.757 -1.856 -4.887 1.00 0.00 93 ILE A C 16
ATOM 26904 O O . ILE A 1 93 ? 13.167 -2.357 -3.841 1.00 0.00 93 ILE A O 16
ATOM 26920 N N . GLU A 1 94 ? 13.463 -1.922 -6.022 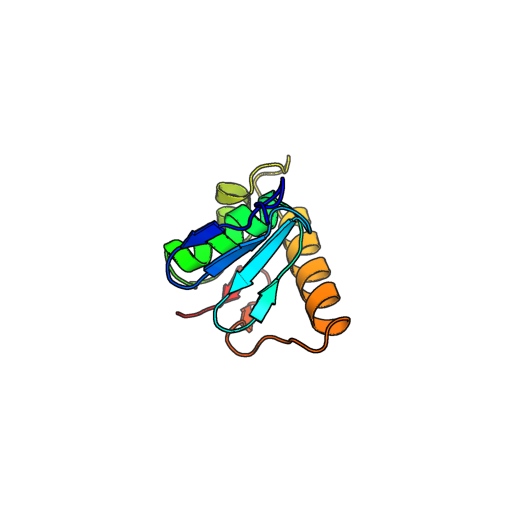1.00 0.00 94 GLU A N 16
ATOM 26921 C CA . GLU A 1 94 ? 14.877 -2.305 -6.106 1.00 0.00 94 GLU A CA 16
ATOM 26922 C C . GLU A 1 94 ? 15.809 -1.106 -5.831 1.00 0.00 94 GLU A C 16
ATOM 26923 O O . GLU A 1 94 ? 16.730 -1.229 -5.020 1.00 0.00 94 GLU A O 16
ATOM 26935 N N . LYS A 1 95 ? 15.602 0.049 -6.487 1.00 0.00 95 LYS A N 16
ATOM 26936 C CA . LYS A 1 95 ? 16.509 1.204 -6.338 1.00 0.00 95 LYS A CA 16
ATOM 26937 C C . LYS A 1 95 ? 16.331 1.963 -5.008 1.00 0.00 95 LYS A C 16
ATOM 26938 O O . LYS A 1 95 ? 17.315 2.429 -4.429 1.00 0.00 95 LYS A O 16
ATOM 26957 N N . ASN A 1 96 ? 15.099 2.057 -4.490 1.00 0.00 96 ASN A N 16
ATOM 26958 C CA . ASN A 1 96 ? 14.826 2.521 -3.123 1.00 0.00 96 ASN A CA 16
ATOM 26959 C C . ASN A 1 96 ? 15.104 1.393 -2.098 1.00 0.00 96 ASN A C 16
ATOM 26960 O O . ASN A 1 96 ? 14.955 0.216 -2.444 1.00 0.00 96 ASN A O 16
ATOM 26971 N N . PRO A 1 97 ? 15.482 1.718 -0.841 1.00 0.00 97 PRO A N 16
ATOM 26972 C CA . PRO A 1 97 ? 15.788 0.718 0.187 1.00 0.00 97 PRO A CA 16
ATOM 26973 C C . PRO A 1 97 ? 14.544 -0.042 0.676 1.00 0.00 97 PRO A C 16
ATOM 26974 O O . PRO A 1 97 ? 14.672 -1.148 1.200 1.00 0.00 97 PRO A O 16
ATOM 26985 N N . LYS A 1 98 ? 13.339 0.516 0.490 1.00 0.00 98 LYS A N 16
ATOM 26986 C CA . LYS A 1 98 ? 12.073 -0.155 0.812 1.00 0.00 98 LYS A CA 16
ATOM 26987 C C . LYS A 1 98 ? 11.796 -1.341 -0.147 1.00 0.00 98 LYS A C 16
ATOM 26988 O O . LYS A 1 98 ? 11.709 -1.157 -1.359 1.00 0.00 98 LYS A O 16
ATOM 27007 N N . GLN A 1 99 ? 11.619 -2.546 0.411 1.00 0.00 99 GLN A N 16
ATOM 27008 C CA . GLN A 1 99 ? 11.445 -3.829 -0.298 1.00 0.00 99 GLN A CA 16
ATOM 27009 C C . GLN A 1 99 ? 9.990 -4.352 -0.189 1.00 0.00 99 GLN A C 16
ATOM 27010 O O . GLN A 1 99 ? 9.244 -3.852 0.659 1.00 0.00 99 GLN A O 16
ATOM 27024 N N . PRO A 1 100 ? 9.580 -5.378 -0.970 1.00 0.00 100 PRO A N 16
ATOM 27025 C CA . PRO A 1 100 ? 8.349 -6.131 -0.724 1.00 0.00 100 PRO A CA 16
ATOM 27026 C C . PRO A 1 100 ? 8.537 -7.135 0.424 1.00 0.00 100 PRO A C 16
ATOM 27027 O O . PRO A 1 100 ? 9.660 -7.430 0.839 1.00 0.00 100 PRO A O 16
ATOM 27038 N N . GLN A 1 101 ? 7.417 -7.668 0.924 1.00 0.00 101 GLN A N 16
ATOM 27039 C CA . GLN A 1 101 ? 7.340 -8.586 2.072 1.00 0.00 101 GLN A CA 16
ATOM 27040 C C . GLN A 1 101 ? 5.917 -9.147 2.248 1.00 0.00 101 GLN A C 16
ATOM 27041 O O . GLN A 1 101 ? 5.759 -10.348 2.469 1.00 0.00 101 GLN A O 16
ATOM 27055 N N . TYR A 1 102 ? 4.879 -8.308 2.106 1.00 0.00 102 TYR A N 16
ATOM 27056 C CA . TYR A 1 102 ? 3.471 -8.752 2.150 1.00 0.00 102 TYR A CA 16
ATOM 27057 C C . TYR A 1 102 ? 2.961 -9.184 0.772 1.00 0.00 102 TYR A C 16
ATOM 27058 O O . TYR A 1 102 ? 2.422 -10.282 0.617 1.00 0.00 102 TYR A O 16
ATOM 27076 N N . ILE A 1 103 ? 3.151 -8.338 -0.248 1.00 0.00 103 ILE A N 16
ATOM 27077 C CA . ILE A 1 103 ? 2.759 -8.683 -1.618 1.00 0.00 103 ILE A CA 16
ATOM 27078 C C . ILE A 1 103 ? 3.684 -9.780 -2.180 1.00 0.00 103 ILE A C 16
ATOM 27079 O O . ILE A 1 103 ? 4.910 -9.670 -2.109 1.00 0.00 103 ILE A O 16
ATOM 27095 N N . ILE A 1 104 ? 3.101 -10.830 -2.756 1.00 0.00 104 ILE A N 16
ATOM 27096 C CA . ILE A 1 104 ? 3.820 -11.846 -3.557 1.00 0.00 104 ILE A CA 16
ATOM 27097 C C . ILE A 1 104 ? 3.290 -11.920 -4.994 1.00 0.00 104 ILE A C 16
ATOM 27098 O O . ILE A 1 104 ? 2.093 -11.797 -5.220 1.00 0.00 104 ILE A O 16
ATOM 27114 N N . SER A 1 105 ? 4.144 -12.138 -5.988 1.00 0.00 105 SER A N 16
ATOM 27115 C CA . SER A 1 105 ? 3.743 -12.325 -7.385 1.00 0.00 105 SER A CA 16
ATOM 27116 C C . SER A 1 105 ? 3.452 -13.817 -7.676 1.00 0.00 105 SER A C 16
ATOM 27117 O O . SER A 1 105 ? 4.305 -14.683 -7.458 1.00 0.00 105 SER A O 16
ATOM 27125 N N . VAL A 1 106 ? 2.248 -14.130 -8.175 1.00 0.00 106 VAL A N 16
ATOM 27126 C CA . VAL A 1 106 ? 1.791 -15.485 -8.544 1.00 0.00 106 VAL A CA 16
ATOM 27127 C C . VAL A 1 106 ? 1.704 -15.587 -10.071 1.00 0.00 106 VAL A C 16
ATOM 27128 O O . VAL A 1 106 ? 0.833 -14.986 -10.713 1.00 0.00 106 VAL A O 16
ATOM 27141 N N . ARG A 1 107 ? 2.665 -16.328 -10.641 1.00 0.00 107 ARG A N 16
ATOM 27142 C CA . ARG A 1 107 ? 2.792 -16.709 -12.063 1.00 0.00 107 ARG A CA 16
ATOM 27143 C C . ARG A 1 107 ? 3.058 -15.520 -13.021 1.00 0.00 107 ARG A C 16
ATOM 27144 O O . ARG A 1 107 ? 3.089 -15.694 -14.239 1.00 0.00 107 ARG A O 16
ATOM 27165 N N . GLY A 1 108 ? 3.188 -14.297 -12.486 1.00 0.00 108 GLY A N 16
ATOM 27166 C CA . GLY A 1 108 ? 3.170 -13.032 -13.245 1.00 0.00 108 GLY A CA 16
ATOM 27167 C C . GLY A 1 108 ? 1.767 -12.609 -13.710 1.00 0.00 108 GLY A C 16
ATOM 27168 O O . GLY A 1 108 ? 1.650 -11.692 -14.519 1.00 0.00 108 GLY A O 16
ATOM 27172 N N . ILE A 1 109 ? 0.709 -13.281 -13.230 1.00 0.00 109 ILE A N 16
ATOM 27173 C CA . ILE A 1 109 ? -0.689 -13.086 -13.672 1.00 0.00 109 ILE A CA 16
ATOM 27174 C C . ILE A 1 109 ? -1.547 -12.470 -12.559 1.00 0.00 109 ILE A C 16
ATOM 27175 O O . ILE A 1 109 ? -2.370 -11.602 -12.857 1.00 0.00 109 ILE A O 16
ATOM 27191 N N . GLY A 1 110 ? -1.350 -12.870 -11.291 1.00 0.00 110 GLY A N 16
ATOM 27192 C CA . GLY A 1 110 ? -1.942 -12.187 -10.137 1.00 0.00 110 GLY A CA 16
ATOM 27193 C C . GLY A 1 110 ? -0.927 -11.946 -9.032 1.00 0.00 110 GLY A C 16
ATOM 27194 O O . GLY A 1 110 ? -0.006 -12.740 -8.870 1.00 0.00 110 GLY A O 16
ATOM 27198 N N . TYR A 1 111 ? -1.067 -10.876 -8.251 1.00 0.00 111 TYR A N 16
ATOM 27199 C CA . TYR A 1 111 ? -0.227 -10.680 -7.051 1.00 0.00 111 TYR A CA 16
ATOM 27200 C C . TYR A 1 111 ? -1.051 -10.928 -5.775 1.00 0.00 111 TYR A C 16
ATOM 27201 O O . TYR A 1 111 ? -2.081 -10.287 -5.589 1.00 0.00 111 TYR A O 16
ATOM 27219 N N . LYS A 1 112 ? -0.646 -11.843 -4.885 1.00 0.00 112 LYS A N 16
ATOM 27220 C CA . LYS A 1 112 ? -1.421 -12.113 -3.668 1.00 0.00 112 LYS A CA 16
ATOM 27221 C C . LYS A 1 112 ? -1.054 -11.097 -2.576 1.00 0.00 112 LYS A C 16
ATOM 27222 O O . LYS A 1 112 ? 0.127 -10.842 -2.324 1.00 0.00 112 LYS A O 16
ATOM 27241 N N . LEU A 1 113 ? -2.065 -10.524 -1.924 1.00 0.00 113 LEU A N 16
ATOM 27242 C CA . LEU A 1 113 ? -1.926 -9.519 -0.866 1.00 0.00 113 LEU A CA 16
ATOM 27243 C C . LEU A 1 113 ? -2.945 -9.755 0.256 1.00 0.00 113 LEU A C 16
ATOM 27244 O O . LEU A 1 113 ? -3.901 -10.514 0.104 1.00 0.00 113 LEU A O 16
ATOM 27260 N N . GLU A 1 114 ? -2.760 -9.040 1.358 1.00 0.00 114 GLU A N 16
ATOM 27261 C CA . GLU A 1 114 ? -3.705 -8.954 2.474 1.00 0.00 114 GLU A CA 16
ATOM 27262 C C . GLU A 1 114 ? -3.693 -7.554 3.123 1.00 0.00 114 GLU A C 16
ATOM 27263 O O . GLU A 1 114 ? -2.721 -6.803 2.985 1.00 0.00 114 GLU A O 16
ATOM 27275 N N . TYR A 1 115 ? -4.785 -7.204 3.816 1.00 0.00 115 TYR A N 16
ATOM 27276 C CA . TYR A 1 115 ? -4.933 -5.943 4.561 1.00 0.00 115 TYR A CA 16
ATOM 27277 C C . TYR A 1 115 ? -4.234 -5.965 5.941 1.00 0.00 115 TYR A C 16
ATOM 27278 O O . TYR A 1 115 ? -3.863 -4.873 6.433 1.00 0.00 115 TYR A O 16
ATOM 27297 N N . GLY A 1 11 ? 9.986 26.249 4.900 1.00 0.00 11 GLY A N 17
ATOM 27298 C CA . GLY A 1 11 ? 8.890 26.810 4.076 1.00 0.00 11 GLY A CA 17
ATOM 27299 C C . GLY A 1 11 ? 7.753 25.812 3.906 1.00 0.00 11 GLY A C 17
ATOM 27300 O O . GLY A 1 11 ? 7.978 24.669 3.511 1.00 0.00 11 GLY A O 17
ATOM 27304 N N . SER A 1 12 ? 6.519 26.225 4.200 1.00 0.00 12 SER A N 17
ATOM 27305 C CA . SER A 1 12 ? 5.313 25.369 4.179 1.00 0.00 12 SER A CA 17
ATOM 27306 C C . SER A 1 12 ? 4.557 25.359 2.831 1.00 0.00 12 SER A C 17
ATOM 27307 O O . SER A 1 12 ? 3.605 24.591 2.663 1.00 0.00 12 SER A O 17
ATOM 27315 N N . GLU A 1 13 ? 4.957 26.198 1.866 1.00 0.00 13 GLU A N 17
ATOM 27316 C CA . GLU A 1 13 ? 4.281 26.356 0.570 1.00 0.00 13 GLU A CA 17
ATOM 27317 C C . GLU A 1 13 ? 4.414 25.098 -0.313 1.00 0.00 13 GLU A C 17
ATOM 27318 O O . GLU A 1 13 ? 5.519 24.593 -0.536 1.00 0.00 13 GLU A O 17
ATOM 27330 N N . GLU A 1 14 ? 3.285 24.624 -0.850 1.00 0.00 14 GLU A N 17
ATOM 27331 C CA . GLU A 1 14 ? 3.168 23.437 -1.709 1.00 0.00 14 GLU A CA 17
ATOM 27332 C C . GLU A 1 14 ? 1.797 23.439 -2.414 1.00 0.00 14 GLU A C 17
ATOM 27333 O O . GLU A 1 14 ? 0.758 23.463 -1.749 1.00 0.00 14 GLU A O 17
ATOM 27345 N N . VAL A 1 15 ? 1.786 23.422 -3.754 1.00 0.00 15 VAL A N 17
ATOM 27346 C CA . VAL A 1 15 ? 0.541 23.494 -4.558 1.00 0.00 15 VAL A CA 17
ATOM 27347 C C . VAL A 1 15 ? -0.149 22.122 -4.643 1.00 0.00 15 VAL A C 17
ATOM 27348 O O . VAL A 1 15 ? -1.365 22.027 -4.480 1.00 0.00 15 VAL A O 17
ATOM 27361 N N . SER A 1 16 ? 0.615 21.047 -4.866 1.00 0.00 16 SER A N 17
ATOM 27362 C CA . SER A 1 16 ? 0.095 19.674 -5.021 1.00 0.00 16 SER A CA 17
ATOM 27363 C C . SER A 1 16 ? -0.002 18.945 -3.663 1.00 0.00 16 SER A C 17
ATOM 27364 O O . SER A 1 16 ? 0.614 17.898 -3.451 1.00 0.00 16 SER A O 17
ATOM 27372 N N . GLU A 1 17 ? -0.757 19.521 -2.722 1.00 0.00 17 GLU A N 17
ATOM 27373 C CA . GLU A 1 17 ? -0.939 18.980 -1.367 1.00 0.00 17 GLU A CA 17
ATOM 27374 C C . GLU A 1 17 ? -1.501 17.533 -1.363 1.00 0.00 17 GLU A C 17
ATOM 27375 O O . GLU A 1 17 ? -2.336 17.200 -2.215 1.00 0.00 17 GLU A O 17
ATOM 27387 N N . PRO A 1 18 ? -1.058 16.666 -0.426 1.00 0.00 18 PRO A N 17
ATOM 27388 C CA . PRO A 1 18 ? -1.384 15.239 -0.402 1.00 0.00 18 PRO A CA 17
ATOM 27389 C C . PRO A 1 18 ? -2.806 14.955 0.111 1.00 0.00 18 PRO A C 17
ATOM 27390 O O . PRO A 1 18 ? -3.477 15.825 0.670 1.00 0.00 18 PRO A O 17
ATOM 27401 N N . GLY A 1 19 ? -3.240 13.700 -0.062 1.00 0.00 19 GLY A N 17
ATOM 27402 C CA . GLY A 1 19 ? -4.495 13.144 0.462 1.00 0.00 19 GLY A CA 17
ATOM 27403 C C . GLY A 1 19 ? -4.291 11.794 1.152 1.00 0.00 19 GLY A C 17
ATOM 27404 O O . GLY A 1 19 ? -3.246 11.159 1.011 1.00 0.00 19 GLY A O 17
ATOM 27408 N N . ASP A 1 20 ? -5.299 11.316 1.877 1.00 0.00 20 ASP A N 17
ATOM 27409 C CA . ASP A 1 20 ? -5.204 10.112 2.715 1.00 0.00 20 ASP A CA 17
ATOM 27410 C C . ASP A 1 20 ? -6.567 9.412 2.878 1.00 0.00 20 ASP A C 17
ATOM 27411 O O . ASP A 1 20 ? -7.609 10.072 2.939 1.00 0.00 20 ASP A O 17
ATOM 27420 N N . ALA A 1 21 ? -6.552 8.076 2.971 1.00 0.00 21 ALA A N 17
ATOM 27421 C CA . ALA A 1 21 ? -7.731 7.238 3.195 1.00 0.00 21 ALA A CA 17
ATOM 27422 C C . ALA A 1 21 ? -7.367 5.928 3.924 1.00 0.00 21 ALA A C 17
ATOM 27423 O O . ALA A 1 21 ? -6.730 5.035 3.363 1.00 0.00 21 ALA A O 17
ATOM 27430 N N . ASN A 1 22 ? -7.820 5.795 5.176 1.00 0.00 22 ASN A N 17
ATOM 27431 C CA . ASN A 1 22 ? -7.754 4.577 5.997 1.00 0.00 22 ASN A CA 17
ATOM 27432 C C . ASN A 1 22 ? -6.330 3.973 6.103 1.00 0.00 22 ASN A C 17
ATOM 27433 O O . ASN A 1 22 ? -5.545 4.400 6.954 1.00 0.00 22 ASN A O 17
ATOM 27444 N N . ILE A 1 23 ? -5.996 2.964 5.283 1.00 0.00 23 ILE A N 17
ATOM 27445 C CA . ILE A 1 23 ? -4.716 2.221 5.332 1.00 0.00 23 ILE A CA 17
ATOM 27446 C C . ILE A 1 23 ? -3.615 2.888 4.472 1.00 0.00 23 ILE A C 17
ATOM 27447 O O . ILE A 1 23 ? -2.435 2.576 4.642 1.00 0.00 23 ILE A O 17
ATOM 27463 N N . PHE A 1 24 ? -3.970 3.801 3.560 1.00 0.00 24 PHE A N 17
ATOM 27464 C CA . PHE A 1 24 ? -3.069 4.343 2.543 1.00 0.00 24 PHE A CA 17
ATOM 27465 C C . PHE A 1 24 ? -3.142 5.876 2.411 1.00 0.00 24 PHE A C 17
ATOM 27466 O O . PHE A 1 24 ? -4.131 6.515 2.774 1.00 0.00 24 PHE A O 17
ATOM 27483 N N . ARG A 1 25 ? -2.071 6.464 1.865 1.00 0.00 25 ARG A N 17
ATOM 27484 C CA . ARG A 1 25 ? -1.880 7.908 1.663 1.00 0.00 25 ARG A CA 17
ATOM 27485 C C . ARG A 1 25 ? -1.460 8.143 0.215 1.00 0.00 25 ARG A C 17
ATOM 27486 O O . ARG A 1 25 ? -0.575 7.440 -0.263 1.00 0.00 25 ARG A O 17
ATOM 27507 N N . VAL A 1 26 ? -2.053 9.128 -0.459 1.00 0.00 26 VAL A N 17
ATOM 27508 C CA . VAL A 1 26 ? -1.619 9.567 -1.801 1.00 0.00 26 VAL A CA 17
ATOM 27509 C C . VAL A 1 26 ? -0.745 10.822 -1.702 1.00 0.00 26 VAL A C 17
ATOM 27510 O O . VAL A 1 26 ? -1.136 11.817 -1.096 1.00 0.00 26 VAL A O 17
ATOM 27523 N N . ASP A 1 27 ? 0.437 10.770 -2.315 1.00 0.00 27 ASP A N 17
ATOM 27524 C CA . ASP A 1 27 ? 1.332 11.916 -2.472 1.00 0.00 27 ASP A CA 17
ATOM 27525 C C . ASP A 1 27 ? 1.170 12.507 -3.878 1.00 0.00 27 ASP A C 17
ATOM 27526 O O . ASP A 1 27 ? 1.670 11.955 -4.859 1.00 0.00 27 ASP A O 17
ATOM 27535 N N . LYS A 1 28 ? 0.446 13.624 -3.987 1.00 0.00 28 LYS A N 17
ATOM 27536 C CA . LYS A 1 28 ? 0.111 14.227 -5.285 1.00 0.00 28 LYS A CA 17
ATOM 27537 C C . LYS A 1 28 ? 1.264 15.055 -5.895 1.00 0.00 28 LYS A C 17
ATOM 27538 O O . LYS A 1 28 ? 1.264 15.298 -7.103 1.00 0.00 28 LYS A O 17
ATOM 27557 N N . ASP A 1 29 ? 2.256 15.456 -5.091 1.00 0.00 29 ASP A N 17
ATOM 27558 C CA . ASP A 1 29 ? 3.436 16.209 -5.537 1.00 0.00 29 ASP A CA 17
ATOM 27559 C C . ASP A 1 29 ? 4.479 15.294 -6.198 1.00 0.00 29 ASP A C 17
ATOM 27560 O O . ASP A 1 29 ? 4.903 15.547 -7.327 1.00 0.00 29 ASP A O 17
ATOM 27569 N N . SER A 1 30 ? 4.865 14.211 -5.519 1.00 0.00 30 SER A N 17
ATOM 27570 C CA . SER A 1 30 ? 5.824 13.219 -6.040 1.00 0.00 30 SER A CA 17
ATOM 27571 C C . SER A 1 30 ? 5.161 12.078 -6.843 1.00 0.00 30 SER A C 17
ATOM 27572 O O . SER A 1 30 ? 5.864 11.278 -7.465 1.00 0.00 30 SER A O 17
ATOM 27580 N N . ARG A 1 31 ? 3.819 11.998 -6.842 1.00 0.00 31 ARG A N 17
ATOM 27581 C CA . ARG A 1 31 ? 2.984 11.066 -7.624 1.00 0.00 31 ARG A CA 17
ATOM 27582 C C . ARG A 1 31 ? 3.087 9.614 -7.098 1.00 0.00 31 ARG A C 17
ATOM 27583 O O . ARG A 1 31 ? 3.297 8.664 -7.858 1.00 0.00 31 ARG A O 17
ATOM 27604 N N . GLU A 1 32 ? 2.987 9.450 -5.776 1.00 0.00 32 GLU A N 17
ATOM 27605 C CA . GLU A 1 32 ? 3.266 8.204 -5.038 1.00 0.00 32 GLU A CA 17
ATOM 27606 C C . GLU A 1 32 ? 2.038 7.744 -4.229 1.00 0.00 32 GLU A C 17
ATOM 27607 O O . GLU A 1 32 ? 1.125 8.535 -3.993 1.00 0.00 32 GLU A O 17
ATOM 27619 N N . VAL A 1 33 ? 2.028 6.489 -3.759 1.00 0.00 33 VAL A N 17
ATOM 27620 C CA . VAL A 1 33 ? 1.041 5.962 -2.800 1.00 0.00 33 VAL A CA 17
ATOM 27621 C C . VAL A 1 33 ? 1.727 5.125 -1.716 1.00 0.00 33 VAL A C 17
ATOM 27622 O O . VAL A 1 33 ? 2.440 4.168 -1.998 1.00 0.00 33 VAL A O 17
ATOM 27635 N N . TYR A 1 34 ? 1.503 5.479 -0.455 1.00 0.00 34 TYR A N 17
ATOM 27636 C CA . TYR A 1 34 ? 2.058 4.790 0.709 1.00 0.00 34 TYR A CA 17
ATOM 27637 C C . TYR A 1 34 ? 0.995 3.864 1.301 1.00 0.00 34 TYR A C 17
ATOM 27638 O O . TYR A 1 34 ? -0.133 4.299 1.518 1.00 0.00 34 TYR A O 17
ATOM 27656 N N . MET A 1 35 ? 1.345 2.611 1.594 1.00 0.00 35 MET A N 17
ATOM 27657 C CA . MET A 1 35 ? 0.554 1.694 2.410 1.00 0.00 35 MET A CA 17
ATOM 27658 C C . MET A 1 35 ? 1.151 1.662 3.824 1.00 0.00 35 MET A C 17
ATOM 27659 O O . MET A 1 35 ? 2.358 1.855 3.986 1.00 0.00 35 MET A O 17
ATOM 27673 N N . HIS A 1 36 ? 0.350 1.384 4.852 1.00 0.00 36 HIS A N 17
ATOM 27674 C CA . HIS A 1 36 ? 0.792 1.334 6.256 1.00 0.00 36 HIS A CA 17
ATOM 27675 C C . HIS A 1 36 ? 2.059 0.473 6.515 1.00 0.00 36 HIS A C 17
ATOM 27676 O O . HIS A 1 36 ? 2.832 0.772 7.430 1.00 0.00 36 HIS A O 17
ATOM 27690 N N . GLU A 1 37 ? 2.296 -0.564 5.699 1.00 0.00 37 GLU A N 17
ATOM 27691 C CA . GLU A 1 37 ? 3.472 -1.446 5.782 1.00 0.00 37 GLU A CA 17
ATOM 27692 C C . GLU A 1 37 ? 4.688 -0.966 4.955 1.00 0.00 37 GLU A C 17
ATOM 27693 O O . GLU A 1 37 ? 5.812 -1.306 5.328 1.00 0.00 37 GLU A O 17
ATOM 27705 N N . LYS A 1 38 ? 4.508 -0.167 3.884 1.00 0.00 38 LYS A N 17
ATOM 27706 C CA . LYS A 1 38 ? 5.586 0.297 2.971 1.00 0.00 38 LYS A CA 17
ATOM 27707 C C . LYS A 1 38 ? 5.147 1.335 1.910 1.00 0.00 38 LYS A C 17
ATOM 27708 O O . LYS A 1 38 ? 3.997 1.355 1.472 1.00 0.00 38 LYS A O 17
ATOM 27727 N N . LYS A 1 39 ? 6.088 2.151 1.418 1.00 0.00 39 LYS A N 17
ATOM 27728 C CA . LYS A 1 39 ? 5.886 3.116 0.329 1.00 0.00 39 LYS A CA 17
ATOM 27729 C C . LYS A 1 39 ? 5.866 2.472 -1.077 1.00 0.00 39 LYS A C 17
ATOM 27730 O O . LYS A 1 39 ? 6.581 1.497 -1.312 1.00 0.00 39 LYS A O 17
ATOM 27749 N N . LEU A 1 40 ? 5.087 3.021 -2.018 1.00 0.00 40 LEU A N 17
ATOM 27750 C CA . LEU A 1 40 ? 5.086 2.659 -3.447 1.00 0.00 40 LEU A CA 17
ATOM 27751 C C . LEU A 1 40 ? 4.869 3.880 -4.345 1.00 0.00 40 LEU A C 17
ATOM 27752 O O . LEU A 1 40 ? 4.323 4.905 -3.941 1.00 0.00 40 LEU A O 17
ATOM 27768 N N . ASP A 1 41 ? 5.256 3.727 -5.603 1.00 0.00 41 ASP A N 17
ATOM 27769 C CA . ASP A 1 41 ? 5.143 4.737 -6.652 1.00 0.00 41 ASP A CA 17
ATOM 27770 C C . ASP A 1 41 ? 5.300 4.068 -8.024 1.00 0.00 41 ASP A C 17
ATOM 27771 O O . ASP A 1 41 ? 6.051 3.102 -8.154 1.00 0.00 41 ASP A O 17
ATOM 27780 N N . LEU A 1 42 ? 4.563 4.530 -9.042 1.00 0.00 42 LEU A N 17
ATOM 27781 C CA . LEU A 1 42 ? 4.482 3.832 -10.334 1.00 0.00 42 LEU A CA 17
ATOM 27782 C C . LEU A 1 42 ? 3.992 4.769 -11.447 1.00 0.00 42 LEU A C 17
ATOM 27783 O O . LEU A 1 42 ? 4.810 5.447 -12.070 1.00 0.00 42 LEU A O 17
ATOM 27799 N N . THR A 1 43 ? 2.673 4.840 -11.659 1.00 0.00 43 THR A N 17
ATOM 27800 C CA . THR A 1 43 ? 1.987 5.848 -12.486 1.00 0.00 43 THR A CA 17
ATOM 27801 C C . THR A 1 43 ? 0.726 6.307 -11.771 1.00 0.00 43 THR A C 17
ATOM 27802 O O . THR A 1 43 ? 0.310 5.660 -10.813 1.00 0.00 43 THR A O 17
ATOM 27813 N N . ARG A 1 44 ? 0.064 7.350 -12.287 1.00 0.00 44 ARG A N 17
ATOM 27814 C CA . ARG A 1 44 ? -1.280 7.759 -11.849 1.00 0.00 44 ARG A CA 17
ATOM 27815 C C . ARG A 1 44 ? -2.254 6.576 -11.875 1.00 0.00 44 ARG A C 17
ATOM 27816 O O . ARG A 1 44 ? -2.925 6.304 -10.883 1.00 0.00 44 ARG A O 17
ATOM 27837 N N . ALA A 1 45 ? -2.298 5.871 -13.008 1.00 0.00 45 ALA A N 17
ATOM 27838 C CA . ALA A 1 45 ? -3.182 4.738 -13.270 1.00 0.00 45 ALA A CA 17
ATOM 27839 C C . ALA A 1 45 ? -2.973 3.606 -12.248 1.00 0.00 45 ALA A C 17
ATOM 27840 O O . ALA A 1 45 ? -3.927 3.173 -11.588 1.00 0.00 45 ALA A O 17
ATOM 27847 N N . GLU A 1 46 ? -1.716 3.188 -12.058 1.00 0.00 46 GLU A N 17
ATOM 27848 C CA . GLU A 1 46 ? -1.361 2.132 -11.114 1.00 0.00 46 GLU A CA 17
ATOM 27849 C C . GLU A 1 46 ? -1.650 2.550 -9.670 1.00 0.00 46 GLU A C 17
ATOM 27850 O O . GLU A 1 46 ? -2.180 1.759 -8.896 1.00 0.00 46 GLU A O 17
ATOM 27862 N N . TYR A 1 47 ? -1.392 3.817 -9.338 1.00 0.00 47 TYR A N 17
ATOM 27863 C CA . TYR A 1 47 ? -1.890 4.430 -8.085 1.00 0.00 47 TYR A CA 17
ATOM 27864 C C . TYR A 1 47 ? -3.399 4.192 -7.891 1.00 0.00 47 TYR A C 17
ATOM 27865 O O . TYR A 1 47 ? -3.781 3.675 -6.836 1.00 0.00 47 TYR A O 17
ATOM 27883 N N . GLU A 1 48 ? -4.243 4.507 -8.887 1.00 0.00 48 GLU A N 17
ATOM 27884 C CA . GLU A 1 48 ? -5.696 4.244 -8.806 1.00 0.00 48 GLU A CA 17
ATOM 27885 C C . GLU A 1 48 ? -5.964 2.782 -8.442 1.00 0.00 48 GLU A C 17
ATOM 27886 O O . GLU A 1 48 ? -6.763 2.513 -7.543 1.00 0.00 48 GLU A O 17
ATOM 27898 N N . ILE A 1 49 ? -5.263 1.846 -9.099 1.00 0.00 49 ILE A N 17
ATOM 27899 C CA . ILE A 1 49 ? -5.410 0.414 -8.772 1.00 0.00 49 ILE A CA 17
ATOM 27900 C C . ILE A 1 49 ? -5.049 0.121 -7.320 1.00 0.00 49 ILE A C 17
ATOM 27901 O O . ILE A 1 49 ? -5.832 -0.520 -6.631 1.00 0.00 49 ILE A O 17
ATOM 27917 N N . LEU A 1 50 ? -3.866 0.535 -6.864 1.00 0.00 50 LEU A N 17
ATOM 27918 C CA . LEU A 1 50 ? -3.352 0.204 -5.534 1.00 0.00 50 LEU A CA 17
ATOM 27919 C C . LEU A 1 50 ? -4.271 0.762 -4.446 1.00 0.00 50 LEU A C 17
ATOM 27920 O O . LEU A 1 50 ? -4.598 0.046 -3.506 1.00 0.00 50 LEU A O 17
ATOM 27936 N N . SER A 1 51 ? -4.716 2.009 -4.588 1.00 0.00 51 SER A N 17
ATOM 27937 C CA . SER A 1 51 ? -5.692 2.635 -3.693 1.00 0.00 51 SER A CA 17
ATOM 27938 C C . SER A 1 51 ? -7.012 1.855 -3.644 1.00 0.00 51 SER A C 17
ATOM 27939 O O . SER A 1 51 ? -7.475 1.490 -2.559 1.00 0.00 51 SER A O 17
ATOM 27947 N N . LEU A 1 52 ? -7.610 1.546 -4.805 1.00 0.00 52 LEU A N 17
ATOM 27948 C CA . LEU A 1 52 ? -8.865 0.792 -4.861 1.00 0.00 52 LEU A CA 17
ATOM 27949 C C . LEU A 1 52 ? -8.677 -0.640 -4.346 1.00 0.00 52 LEU A C 17
ATOM 27950 O O . LEU A 1 52 ? -9.566 -1.164 -3.686 1.00 0.00 52 LEU A O 17
ATOM 27966 N N . LEU A 1 53 ? -7.533 -1.276 -4.609 1.00 0.00 53 LEU A N 17
ATOM 27967 C CA . LEU A 1 53 ? -7.268 -2.641 -4.161 1.00 0.00 53 LEU A CA 17
ATOM 27968 C C . LEU A 1 53 ? -7.030 -2.687 -2.653 1.00 0.00 53 LEU A C 17
ATOM 27969 O O . LEU A 1 53 ? -7.707 -3.455 -1.980 1.00 0.00 53 LEU A O 17
ATOM 27985 N N . ILE A 1 54 ? -6.152 -1.857 -2.087 1.00 0.00 54 ILE A N 17
ATOM 27986 C CA . ILE A 1 54 ? -6.104 -1.718 -0.609 1.00 0.00 54 ILE A CA 17
ATOM 27987 C C . ILE A 1 54 ? -7.493 -1.423 -0.001 1.00 0.00 54 ILE A C 17
ATOM 27988 O O . ILE A 1 54 ? -7.829 -1.987 1.042 1.00 0.00 54 ILE A O 17
ATOM 28004 N N . SER A 1 55 ? -8.328 -0.605 -0.649 1.00 0.00 55 SER A N 17
ATOM 28005 C CA . SER A 1 55 ? -9.710 -0.369 -0.204 1.00 0.00 55 SER A CA 17
ATOM 28006 C C . SER A 1 55 ? -10.624 -1.619 -0.320 1.00 0.00 55 SER A C 17
ATOM 28007 O O . SER A 1 55 ? -11.441 -1.859 0.574 1.00 0.00 55 SER A O 17
ATOM 28015 N N . LYS A 1 56 ? -10.498 -2.440 -1.378 1.00 0.00 56 LYS A N 17
ATOM 28016 C CA . LYS A 1 56 ? -11.285 -3.677 -1.556 1.00 0.00 56 LYS A CA 17
ATOM 28017 C C . LYS A 1 56 ? -10.868 -4.775 -0.557 1.00 0.00 56 LYS A C 17
ATOM 28018 O O . LYS A 1 56 ? -11.743 -5.433 0.011 1.00 0.00 56 LYS A O 17
ATOM 28037 N N . LYS A 1 57 ? -9.545 -4.934 -0.387 1.00 0.00 57 LYS A N 17
ATOM 28038 C CA . LYS A 1 57 ? -8.718 -5.913 0.354 1.00 0.00 57 LYS A CA 17
ATOM 28039 C C . LYS A 1 57 ? -7.520 -6.394 -0.484 1.00 0.00 57 LYS A C 17
ATOM 28040 O O . LYS A 1 57 ? -7.553 -6.330 -1.711 1.00 0.00 57 LYS A O 17
ATOM 28059 N N . GLY A 1 58 ? -6.490 -6.937 0.184 1.00 0.00 58 GLY A N 17
ATOM 28060 C CA . GLY A 1 58 ? -5.211 -7.325 -0.430 1.00 0.00 58 GLY A CA 17
ATOM 28061 C C . GLY A 1 58 ? -5.364 -8.169 -1.699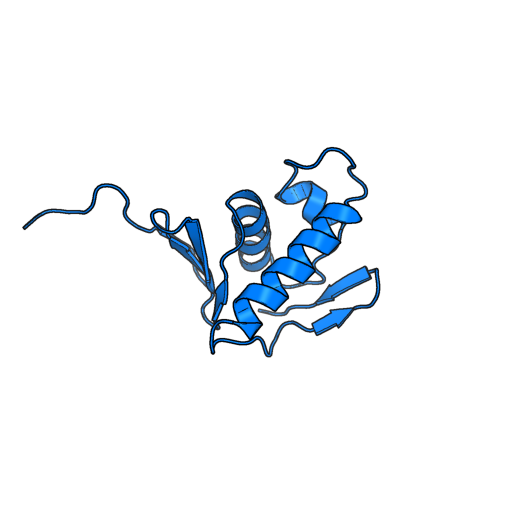 1.00 0.00 58 GLY A C 17
ATOM 28062 O O . GLY A 1 58 ? -4.813 -7.794 -2.729 1.00 0.00 58 GLY A O 17
ATOM 28066 N N . TYR A 1 59 ? -6.158 -9.247 -1.654 1.00 0.00 59 TYR A N 17
ATOM 28067 C CA . TYR A 1 59 ? -6.624 -9.959 -2.853 1.00 0.00 59 TYR A CA 17
ATOM 28068 C C . TYR A 1 59 ? -5.437 -10.364 -3.754 1.00 0.00 59 TYR A C 17
ATOM 28069 O O . TYR A 1 59 ? -4.358 -10.734 -3.285 1.00 0.00 59 TYR A O 17
ATOM 28087 N N . VAL A 1 60 ? -5.635 -10.290 -5.060 1.00 0.00 60 VAL A N 17
ATOM 28088 C CA . VAL A 1 60 ? -4.603 -10.425 -6.080 1.00 0.00 60 VAL A CA 17
ATOM 28089 C C . VAL A 1 60 ? -4.753 -9.335 -7.150 1.00 0.00 60 VAL A C 17
ATOM 28090 O O . VAL A 1 60 ? -5.807 -9.171 -7.762 1.00 0.00 60 VAL A O 17
ATOM 28103 N N . PHE A 1 61 ? -3.676 -8.571 -7.347 1.00 0.00 61 PHE A N 17
ATOM 28104 C CA . PHE A 1 61 ? -3.455 -7.666 -8.476 1.00 0.00 61 PHE A CA 17
ATOM 28105 C C . PHE A 1 61 ? -3.279 -8.506 -9.763 1.00 0.00 61 PHE A C 17
ATOM 28106 O O . PHE A 1 61 ? -2.167 -8.898 -10.113 1.00 0.00 61 PHE A O 17
ATOM 28123 N N . SER A 1 62 ? -4.388 -8.816 -10.441 1.00 0.00 62 SER A N 17
ATOM 28124 C CA . SER A 1 62 ? -4.480 -9.705 -11.622 1.00 0.00 62 SER A CA 17
ATOM 28125 C C . SER A 1 62 ? -4.919 -8.958 -12.883 1.00 0.00 62 SER A C 17
ATOM 28126 O O . SER A 1 62 ? -5.776 -8.087 -12.786 1.00 0.00 62 SER A O 17
ATOM 28134 N N . ARG A 1 63 ? -4.432 -9.338 -14.073 1.00 0.00 63 ARG A N 17
ATOM 28135 C CA . ARG A 1 63 ? -4.606 -8.571 -15.326 1.00 0.00 63 ARG A CA 17
ATOM 28136 C C . ARG A 1 63 ? -6.031 -8.053 -15.640 1.00 0.00 63 ARG A C 17
ATOM 28137 O O . ARG A 1 63 ? -6.176 -6.895 -16.027 1.00 0.00 63 ARG A O 17
ATOM 28158 N N . GLU A 1 64 ? -7.082 -8.849 -15.408 1.00 0.00 64 GLU A N 17
ATOM 28159 C CA . GLU A 1 64 ? -8.481 -8.432 -15.618 1.00 0.00 64 GLU A CA 17
ATOM 28160 C C . GLU A 1 64 ? -8.941 -7.425 -14.553 1.00 0.00 64 GLU A C 17
ATOM 28161 O O . GLU A 1 64 ? -9.423 -6.344 -14.874 1.00 0.00 64 GLU A O 17
ATOM 28173 N N . SER A 1 65 ? -8.757 -7.750 -13.271 1.00 0.00 65 SER A N 17
ATOM 28174 C CA . SER A 1 65 ? -9.116 -6.845 -12.159 1.00 0.00 65 SER A CA 17
ATOM 28175 C C . SER A 1 65 ? -8.323 -5.523 -12.245 1.00 0.00 65 SER A C 17
ATOM 28176 O O . SER A 1 65 ? -8.870 -4.432 -12.105 1.00 0.00 65 SER A O 17
ATOM 28184 N N . ILE A 1 66 ? -7.040 -5.620 -12.608 1.00 0.00 66 ILE A N 17
ATOM 28185 C CA . ILE A 1 66 ? -6.143 -4.500 -12.971 1.00 0.00 66 ILE A CA 17
ATOM 28186 C C . ILE A 1 66 ? -6.736 -3.599 -14.059 1.00 0.00 66 ILE A C 17
ATOM 28187 O O . ILE A 1 66 ? -6.827 -2.385 -13.873 1.00 0.00 66 ILE A O 17
ATOM 28203 N N . ALA A 1 67 ? -7.140 -4.195 -15.180 1.00 0.00 67 ALA A N 17
ATOM 28204 C CA . ALA A 1 67 ? -7.759 -3.531 -16.320 1.00 0.00 67 ALA A CA 17
ATOM 28205 C C . ALA A 1 67 ? -9.129 -2.942 -15.971 1.00 0.00 67 ALA A C 17
ATOM 28206 O O . ALA A 1 67 ? -9.547 -1.977 -16.602 1.00 0.00 67 ALA A O 17
ATOM 28213 N N . ILE A 1 68 ? -9.815 -3.489 -14.965 1.00 0.00 68 ILE A N 17
ATOM 28214 C CA . ILE A 1 68 ? -11.047 -2.896 -14.424 1.00 0.00 68 ILE A CA 17
ATOM 28215 C C . ILE A 1 68 ? -10.716 -1.675 -13.541 1.00 0.00 68 ILE A C 17
ATOM 28216 O O . ILE A 1 68 ? -11.458 -0.687 -13.570 1.00 0.00 68 ILE A O 17
ATOM 28232 N N . GLU A 1 69 ? -9.599 -1.700 -12.802 1.00 0.00 69 GLU A N 17
ATOM 28233 C CA . GLU A 1 69 ? -9.244 -0.648 -11.847 1.00 0.00 69 GLU A CA 17
ATOM 28234 C C . GLU A 1 69 ? -8.495 0.558 -12.450 1.00 0.00 69 GLU A C 17
ATOM 28235 O O . GLU A 1 69 ? -8.822 1.696 -12.108 1.00 0.00 69 GLU A O 17
ATOM 28247 N N . SER A 1 70 ? -7.493 0.353 -13.316 1.00 0.00 70 SER A N 17
ATOM 28248 C CA . SER A 1 70 ? -6.790 1.474 -13.978 1.00 0.00 70 SER A CA 17
ATOM 28249 C C . SER A 1 70 ? -7.489 1.859 -15.291 1.00 0.00 70 SER A C 17
ATOM 28250 O O . SER A 1 70 ? -8.003 2.973 -15.417 1.00 0.00 70 SER A O 17
ATOM 28258 N N . GLU A 1 71 ? -7.512 0.930 -16.258 1.00 0.00 71 GLU A N 17
ATOM 28259 C CA . GLU A 1 71 ? -8.359 0.940 -17.461 1.00 0.00 71 GLU A CA 17
ATOM 28260 C C . GLU A 1 71 ? -7.890 1.933 -18.552 1.00 0.00 71 GLU A C 17
ATOM 28261 O O . GLU A 1 71 ? -8.518 2.078 -19.601 1.00 0.00 71 GLU A O 17
ATOM 28273 N N . SER A 1 72 ? -6.731 2.568 -18.375 1.00 0.00 72 SER A N 17
ATOM 28274 C CA . SER A 1 72 ? -6.061 3.459 -19.345 1.00 0.00 72 SER A CA 17
ATOM 28275 C C . SER A 1 72 ? -5.502 2.726 -20.595 1.00 0.00 72 SER A C 17
ATOM 28276 O O . SER A 1 72 ? -4.647 3.253 -21.310 1.00 0.00 72 SER A O 17
ATOM 28284 N N . ILE A 1 73 ? -5.937 1.483 -20.831 1.00 0.00 73 ILE A N 17
ATOM 28285 C CA . ILE A 1 73 ? -5.336 0.475 -21.721 1.00 0.00 73 ILE A CA 17
ATOM 28286 C C . ILE A 1 73 ? -6.432 -0.108 -22.634 1.00 0.00 73 ILE A C 17
ATOM 28287 O O . ILE A 1 73 ? -7.536 -0.402 -22.169 1.00 0.00 73 ILE A O 17
ATOM 28303 N N . ASN A 1 74 ? -6.149 -0.266 -23.935 1.00 0.00 74 ASN A N 17
ATOM 28304 C CA . ASN A 1 74 ? -7.175 -0.600 -24.938 1.00 0.00 74 ASN A CA 17
ATOM 28305 C C . ASN A 1 74 ? -7.764 -2.033 -24.826 1.00 0.00 74 ASN A C 17
ATOM 28306 O O . ASN A 1 74 ? -8.994 -2.140 -24.736 1.00 0.00 74 ASN A O 17
ATOM 28317 N N . PRO A 1 75 ? -6.968 -3.130 -24.840 1.00 0.00 75 PRO A N 17
ATOM 28318 C CA . PRO A 1 75 ? -7.490 -4.495 -24.728 1.00 0.00 75 PRO A CA 17
ATOM 28319 C C . PRO A 1 75 ? -7.935 -4.831 -23.295 1.00 0.00 75 PRO A C 17
ATOM 28320 O O . PRO A 1 75 ? -7.319 -4.391 -22.325 1.00 0.00 75 PRO A O 17
ATOM 28331 N N . GLU A 1 76 ? -8.975 -5.664 -23.168 1.00 0.00 76 GLU A N 17
ATOM 28332 C CA . GLU A 1 76 ? -9.557 -6.084 -21.883 1.00 0.00 76 GLU A CA 17
ATOM 28333 C C . GLU A 1 76 ? -8.634 -7.015 -21.072 1.00 0.00 76 GLU A C 17
ATOM 28334 O O . GLU A 1 76 ? -8.761 -7.109 -19.851 1.00 0.00 76 GLU A O 17
ATOM 28346 N N . SER A 1 77 ? -7.691 -7.697 -21.728 1.00 0.00 77 SER A N 17
ATOM 28347 C CA . SER A 1 77 ? -6.661 -8.515 -21.071 1.00 0.00 77 SER A CA 17
ATOM 28348 C C . SER A 1 77 ? -5.506 -7.675 -20.504 1.00 0.00 77 SER A C 17
ATOM 28349 O O . SER A 1 77 ? -4.903 -8.073 -19.510 1.00 0.00 77 SER A O 17
ATOM 28357 N N . SER A 1 78 ? -5.193 -6.519 -21.112 1.00 0.00 78 SER A N 17
ATOM 28358 C CA . SER A 1 78 ? -4.168 -5.560 -20.651 1.00 0.00 78 SER A CA 17
ATOM 28359 C C . SER A 1 78 ? -2.781 -6.194 -20.406 1.00 0.00 78 SER A C 17
ATOM 28360 O O . SER A 1 78 ? -2.048 -5.793 -19.499 1.00 0.00 78 SER A O 17
ATOM 28368 N N . ASN A 1 79 ? -2.388 -7.186 -21.215 1.00 0.00 79 ASN A N 17
ATOM 28369 C CA . ASN A 1 79 ? -1.182 -7.993 -20.973 1.00 0.00 79 ASN A CA 17
ATOM 28370 C C . ASN A 1 79 ? 0.126 -7.167 -21.007 1.00 0.00 79 ASN A C 17
ATOM 28371 O O . ASN A 1 79 ? 1.089 -7.506 -20.322 1.00 0.00 79 ASN A O 17
ATOM 28382 N N . LYS A 1 80 ? 0.173 -6.056 -21.752 1.00 0.00 80 LYS A N 17
ATOM 28383 C CA . LYS A 1 80 ? 1.302 -5.106 -21.708 1.00 0.00 80 LYS A CA 17
ATOM 28384 C C . LYS A 1 80 ? 1.211 -4.120 -20.532 1.00 0.00 80 LYS A C 17
ATOM 28385 O O . LYS A 1 80 ? 2.248 -3.664 -20.050 1.00 0.00 80 LYS A O 17
ATOM 28404 N N . SER A 1 81 ? 0.014 -3.866 -19.987 1.00 0.00 81 SER A N 17
ATOM 28405 C CA . SER A 1 81 ? -0.112 -3.201 -18.684 1.00 0.00 81 SER A CA 17
ATOM 28406 C C . SER A 1 81 ? 0.575 -4.039 -17.607 1.00 0.00 81 SER A C 17
ATOM 28407 O O . SER A 1 81 ? 1.569 -3.580 -17.064 1.00 0.00 81 SER A O 17
ATOM 28415 N N . ILE A 1 82 ? 0.166 -5.292 -17.342 1.00 0.00 82 ILE A N 17
ATOM 28416 C CA . ILE A 1 82 ? 0.814 -6.077 -16.271 1.00 0.00 82 ILE A CA 17
ATOM 28417 C C . ILE A 1 82 ? 2.325 -6.250 -16.462 1.00 0.00 82 ILE A C 17
ATOM 28418 O O . ILE A 1 82 ? 3.055 -6.182 -15.481 1.00 0.00 82 ILE A O 17
ATOM 28434 N N . ASP A 1 83 ? 2.800 -6.392 -17.698 1.00 0.00 83 ASP A N 17
ATOM 28435 C CA . ASP A 1 83 ? 4.232 -6.396 -18.025 1.00 0.00 83 ASP A CA 17
ATOM 28436 C C . ASP A 1 83 ? 4.943 -5.091 -17.603 1.00 0.00 83 ASP A C 17
ATOM 28437 O O . ASP A 1 83 ? 5.979 -5.161 -16.936 1.00 0.00 83 ASP A O 17
ATOM 28446 N N . VAL A 1 84 ? 4.374 -3.915 -17.920 1.00 0.00 84 VAL A N 17
ATOM 28447 C CA . VAL A 1 84 ? 4.870 -2.622 -17.389 1.00 0.00 84 VAL A CA 17
ATOM 28448 C C . VAL A 1 84 ? 4.766 -2.576 -15.865 1.00 0.00 84 VAL A C 17
ATOM 28449 O O . VAL A 1 84 ? 5.705 -2.132 -15.215 1.00 0.00 84 VAL A O 17
ATOM 28462 N N . ILE A 1 85 ? 3.644 -3.010 -15.286 1.00 0.00 85 ILE A N 17
ATOM 28463 C CA . ILE A 1 85 ? 3.361 -2.839 -13.856 1.00 0.00 85 ILE A CA 17
ATOM 28464 C C . ILE A 1 85 ? 4.351 -3.692 -13.063 1.00 0.00 85 ILE A C 17
ATOM 28465 O O . ILE A 1 85 ? 5.047 -3.158 -12.209 1.00 0.00 85 ILE A O 17
ATOM 28481 N N . ILE A 1 86 ? 4.510 -4.970 -13.411 1.00 0.00 86 ILE A N 17
ATOM 28482 C CA . ILE A 1 86 ? 5.497 -5.880 -12.807 1.00 0.00 86 ILE A CA 17
ATOM 28483 C C . ILE A 1 86 ? 6.922 -5.356 -13.010 1.00 0.00 86 ILE A C 17
ATOM 28484 O O . ILE A 1 86 ? 7.653 -5.219 -12.032 1.00 0.00 86 ILE A O 17
ATOM 28500 N N . GLY A 1 87 ? 7.320 -5.023 -14.244 1.00 0.00 87 GLY A N 17
ATOM 28501 C CA . GLY A 1 87 ? 8.697 -4.605 -14.543 1.00 0.00 87 GLY A CA 17
ATOM 28502 C C . GLY A 1 87 ? 9.084 -3.297 -13.851 1.00 0.00 87 GLY A C 17
ATOM 28503 O O . GLY A 1 87 ? 10.193 -3.172 -13.331 1.00 0.00 87 GLY A O 17
ATOM 28507 N N . ARG A 1 88 ? 8.161 -2.332 -13.791 1.00 0.00 88 ARG A N 17
ATOM 28508 C CA . ARG A 1 88 ? 8.399 -0.995 -13.240 1.00 0.00 88 ARG A CA 17
ATOM 28509 C C . ARG A 1 88 ? 8.179 -0.931 -11.714 1.00 0.00 88 ARG A C 17
ATOM 28510 O O . ARG A 1 88 ? 8.944 -0.235 -11.056 1.00 0.00 88 ARG A O 17
ATOM 28531 N N . LEU A 1 89 ? 7.268 -1.707 -11.107 1.00 0.00 89 LEU A N 17
ATOM 28532 C CA . LEU A 1 89 ? 7.205 -1.912 -9.644 1.00 0.00 89 LEU A CA 17
ATOM 28533 C C . LEU A 1 89 ? 8.484 -2.626 -9.171 1.00 0.00 89 LEU A C 17
ATOM 28534 O O . LEU A 1 89 ? 9.137 -2.136 -8.251 1.00 0.00 89 LEU A O 17
ATOM 28550 N N . ARG A 1 90 ? 8.929 -3.688 -9.863 1.00 0.00 90 ARG A N 17
ATOM 28551 C CA . ARG A 1 90 ? 10.259 -4.283 -9.627 1.00 0.00 90 ARG A CA 17
ATOM 28552 C C . ARG A 1 90 ? 11.391 -3.256 -9.776 1.00 0.00 90 ARG A C 17
ATOM 28553 O O . ARG A 1 90 ? 12.289 -3.224 -8.941 1.00 0.00 90 ARG A O 17
ATOM 28574 N N . SER A 1 91 ? 11.332 -2.364 -10.766 1.00 0.00 91 SER A N 17
ATOM 28575 C CA . SER A 1 91 ? 12.286 -1.248 -10.879 1.00 0.00 91 SER A CA 17
ATOM 28576 C C . SER A 1 91 ? 12.280 -0.345 -9.636 1.00 0.00 91 SER A C 17
ATOM 28577 O O . SER A 1 91 ? 13.346 -0.077 -9.076 1.00 0.00 91 SER A O 17
ATOM 28585 N N . LYS A 1 92 ? 11.102 0.041 -9.113 1.00 0.00 92 LYS A N 17
ATOM 28586 C CA . LYS A 1 92 ? 11.053 0.771 -7.835 1.00 0.00 92 LYS A CA 17
ATOM 28587 C C . LYS A 1 92 ? 11.668 -0.011 -6.655 1.00 0.00 92 LYS A C 17
ATOM 28588 O O . LYS A 1 92 ? 12.470 0.565 -5.922 1.00 0.00 92 LYS A O 17
ATOM 28607 N N . ILE A 1 93 ? 11.366 -1.303 -6.455 1.00 0.00 93 ILE A N 17
ATOM 28608 C CA . ILE A 1 93 ? 11.926 -2.064 -5.300 1.00 0.00 93 ILE A CA 17
ATOM 28609 C C . ILE A 1 93 ? 13.418 -2.402 -5.462 1.00 0.00 93 ILE A C 17
ATOM 28610 O O . ILE A 1 93 ? 14.116 -2.571 -4.463 1.00 0.00 93 ILE A O 17
ATOM 28626 N N . GLU A 1 94 ? 13.917 -2.474 -6.698 1.00 0.00 94 GLU A N 17
ATOM 28627 C CA . GLU A 1 94 ? 15.337 -2.673 -6.999 1.00 0.00 94 GLU A CA 17
ATOM 28628 C C . GLU A 1 94 ? 16.154 -1.391 -6.740 1.00 0.00 94 GLU A C 17
ATOM 28629 O O . GLU A 1 94 ? 17.243 -1.456 -6.164 1.00 0.00 94 GLU A O 17
ATOM 28641 N N . LYS A 1 95 ? 15.636 -0.219 -7.136 1.00 0.00 95 LYS A N 17
ATOM 28642 C CA . LYS A 1 95 ? 16.326 1.069 -6.979 1.00 0.00 95 LYS A CA 17
ATOM 28643 C C . LYS A 1 95 ? 16.226 1.652 -5.553 1.00 0.00 95 LYS A C 17
ATOM 28644 O O . LYS A 1 95 ? 17.214 2.169 -5.024 1.00 0.00 95 LYS A O 17
ATOM 28663 N N . ASN A 1 96 ? 15.049 1.581 -4.922 1.00 0.00 96 ASN A N 17
ATOM 28664 C CA . ASN A 1 96 ? 14.789 2.143 -3.587 1.00 0.00 96 ASN A CA 17
ATOM 28665 C C . ASN A 1 96 ? 15.354 1.249 -2.450 1.00 0.00 96 ASN A C 17
ATOM 28666 O O . ASN A 1 96 ? 15.558 0.049 -2.666 1.00 0.00 96 ASN A O 17
ATOM 28677 N N . PRO A 1 97 ? 15.547 1.789 -1.223 1.00 0.00 97 PRO A N 17
ATOM 28678 C CA . PRO A 1 97 ? 15.826 0.984 -0.028 1.00 0.00 97 PRO A CA 17
ATOM 28679 C C . PRO A 1 97 ? 14.605 0.162 0.433 1.00 0.00 97 PRO A C 17
ATOM 28680 O O . PRO A 1 97 ? 14.770 -0.839 1.129 1.00 0.00 97 PRO A O 17
ATOM 28691 N N . LYS A 1 98 ? 13.386 0.549 0.026 1.00 0.00 98 LYS A N 17
ATOM 28692 C CA . LYS A 1 98 ? 12.144 -0.221 0.204 1.00 0.00 98 LYS A CA 17
ATOM 28693 C C . LYS A 1 98 ? 12.243 -1.643 -0.399 1.00 0.00 98 LYS A C 17
ATOM 28694 O O . LYS A 1 98 ? 12.741 -1.817 -1.510 1.00 0.00 98 LYS A O 17
ATOM 28713 N N . GLN A 1 99 ? 11.678 -2.653 0.278 1.00 0.00 99 GLN A N 17
ATOM 28714 C CA . GLN A 1 99 ? 11.656 -4.064 -0.155 1.00 0.00 99 GLN A CA 17
ATOM 28715 C C . GLN A 1 99 ? 10.279 -4.701 0.156 1.00 0.00 99 GLN A C 17
ATOM 28716 O O . GLN A 1 99 ? 9.574 -4.202 1.039 1.00 0.00 99 GLN A O 17
ATOM 28730 N N . PRO A 1 100 ? 9.867 -5.770 -0.561 1.00 0.00 100 PRO A N 17
ATOM 28731 C CA . PRO A 1 100 ? 8.611 -6.482 -0.310 1.00 0.00 100 PRO A CA 17
ATOM 28732 C C . PRO A 1 100 ? 8.697 -7.391 0.923 1.00 0.00 100 PRO A C 17
ATOM 28733 O O . PRO A 1 100 ? 9.776 -7.696 1.433 1.00 0.00 100 PRO A O 17
ATOM 28744 N N . GLN A 1 101 ? 7.516 -7.831 1.371 1.00 0.00 101 GLN A N 17
ATOM 28745 C CA . GLN A 1 101 ? 7.290 -8.729 2.510 1.00 0.00 101 GLN A CA 17
ATOM 28746 C C . GLN A 1 101 ? 5.820 -9.178 2.581 1.00 0.00 101 GLN A C 17
ATOM 28747 O O . GLN A 1 101 ? 5.566 -10.373 2.739 1.00 0.00 101 GLN A O 17
ATOM 28761 N N . TYR A 1 102 ? 4.849 -8.261 2.413 1.00 0.00 102 TYR A N 17
ATOM 28762 C CA . TYR A 1 102 ? 3.411 -8.620 2.423 1.00 0.00 102 TYR A CA 17
ATOM 28763 C C . TYR A 1 102 ? 2.797 -8.864 1.034 1.00 0.00 102 TYR A C 17
ATOM 28764 O O . TYR A 1 102 ? 1.781 -9.553 0.931 1.00 0.00 102 TYR A O 17
ATOM 28782 N N . ILE A 1 103 ? 3.397 -8.334 -0.039 1.00 0.00 103 ILE A N 17
ATOM 28783 C CA . ILE A 1 103 ? 3.008 -8.642 -1.428 1.00 0.00 103 ILE A CA 17
ATOM 28784 C C . ILE A 1 103 ? 3.927 -9.736 -2.006 1.00 0.00 103 ILE A C 17
ATOM 28785 O O . ILE A 1 103 ? 5.153 -9.640 -1.938 1.00 0.00 103 ILE A O 17
ATOM 28801 N N . ILE A 1 104 ? 3.324 -10.793 -2.550 1.00 0.00 104 ILE A N 17
ATOM 28802 C CA . ILE A 1 104 ? 3.995 -11.951 -3.173 1.00 0.00 104 ILE A CA 17
ATOM 28803 C C . ILE A 1 104 ? 3.806 -11.916 -4.699 1.00 0.00 104 ILE A C 17
ATOM 28804 O O . ILE A 1 104 ? 2.701 -11.714 -5.196 1.00 0.00 104 ILE A O 17
ATOM 28820 N N . SER A 1 105 ? 4.868 -12.158 -5.463 1.00 0.00 105 SER A N 17
ATOM 28821 C CA . SER A 1 105 ? 4.832 -12.283 -6.922 1.00 0.00 105 SER A CA 17
ATOM 28822 C C . SER A 1 105 ? 4.393 -13.703 -7.343 1.00 0.00 105 SER A C 17
ATOM 28823 O O . SER A 1 105 ? 5.098 -14.677 -7.067 1.00 0.00 105 SER A O 17
ATOM 28831 N N . VAL A 1 106 ? 3.242 -13.839 -8.020 1.00 0.00 106 VAL A N 17
ATOM 28832 C CA . VAL A 1 106 ? 2.679 -15.131 -8.476 1.00 0.00 106 VAL A CA 17
ATOM 28833 C C . VAL A 1 106 ? 2.432 -15.056 -9.990 1.00 0.00 106 VAL A C 17
ATOM 28834 O O . VAL A 1 106 ? 1.295 -15.096 -10.463 1.00 0.00 106 VAL A O 17
ATOM 28847 N N . ARG A 1 107 ? 3.512 -14.869 -10.761 1.00 0.00 107 ARG A N 17
ATOM 28848 C CA . ARG A 1 107 ? 3.446 -14.650 -12.215 1.00 0.00 107 ARG A CA 17
ATOM 28849 C C . ARG A 1 107 ? 2.736 -15.815 -12.927 1.00 0.00 107 ARG A C 17
ATOM 28850 O O . ARG A 1 107 ? 3.010 -16.988 -12.664 1.00 0.00 107 ARG A O 17
ATOM 28871 N N . GLY A 1 108 ? 1.771 -15.464 -13.783 1.00 0.00 108 GLY A N 17
ATOM 28872 C CA . GLY A 1 108 ? 0.753 -16.365 -14.354 1.00 0.00 108 GLY A CA 17
ATOM 28873 C C . GLY A 1 108 ? -0.642 -16.145 -13.757 1.00 0.00 108 GLY A C 17
ATOM 28874 O O . GLY A 1 108 ? -1.636 -16.369 -14.444 1.00 0.00 108 GLY A O 17
ATOM 28878 N N . ILE A 1 109 ? -0.729 -15.644 -12.516 1.00 0.00 109 ILE A N 17
ATOM 28879 C CA . ILE A 1 109 ? -1.985 -15.244 -11.839 1.00 0.00 109 ILE A CA 17
ATOM 28880 C C . ILE A 1 109 ? -2.011 -13.726 -11.570 1.00 0.00 109 ILE A C 17
ATOM 28881 O O . ILE A 1 109 ? -3.010 -13.067 -11.864 1.00 0.00 109 ILE A O 17
ATOM 28897 N N . GLY A 1 110 ? -0.918 -13.165 -11.036 1.00 0.00 110 GLY A N 17
ATOM 28898 C CA . GLY A 1 110 ? -0.785 -11.750 -10.659 1.00 0.00 110 GLY A CA 17
ATOM 28899 C C . GLY A 1 110 ? 0.156 -11.551 -9.465 1.00 0.00 110 GLY A C 17
ATOM 28900 O O . GLY A 1 110 ? 1.010 -12.395 -9.191 1.00 0.00 110 GLY A O 17
ATOM 28904 N N . TYR A 1 111 ? 0.024 -10.442 -8.734 1.00 0.00 111 TYR A N 17
ATOM 28905 C CA . TYR A 1 111 ? 0.694 -10.254 -7.431 1.00 0.00 111 TYR A CA 17
ATOM 28906 C C . TYR A 1 111 ? -0.326 -10.292 -6.286 1.00 0.00 111 TYR A C 17
ATOM 28907 O O . TYR A 1 111 ? -1.313 -9.567 -6.281 1.00 0.00 111 TYR A O 17
ATOM 28925 N N . LYS A 1 112 ? -0.076 -11.142 -5.299 1.00 0.00 112 LYS A N 17
ATOM 28926 C CA . LYS A 1 112 ? -0.999 -11.484 -4.208 1.00 0.00 112 LYS A CA 17
ATOM 28927 C C . LYS A 1 112 ? -0.653 -10.728 -2.916 1.00 0.00 112 LYS A C 17
ATOM 28928 O O . LYS A 1 112 ? 0.515 -10.647 -2.539 1.00 0.00 112 LYS A O 17
ATOM 28947 N N . LEU A 1 113 ? -1.656 -10.189 -2.224 1.00 0.00 113 LEU A N 17
ATOM 28948 C CA . LEU A 1 113 ? -1.508 -9.389 -0.995 1.00 0.00 113 LEU A CA 17
ATOM 28949 C C . LEU A 1 113 ? -2.613 -9.752 0.020 1.00 0.00 113 LEU A C 17
ATOM 28950 O O . LEU A 1 113 ? -3.607 -10.386 -0.327 1.00 0.00 113 LEU A O 17
ATOM 28966 N N . GLU A 1 114 ? -2.458 -9.337 1.277 1.00 0.00 114 GLU A N 17
ATOM 28967 C CA . GLU A 1 114 ? -3.460 -9.484 2.345 1.00 0.00 114 GLU A CA 17
ATOM 28968 C C . GLU A 1 114 ? -3.341 -8.328 3.361 1.00 0.00 114 GLU A C 17
ATOM 28969 O O . GLU A 1 114 ? -2.294 -7.675 3.449 1.00 0.00 114 GLU A O 17
ATOM 28981 N N . TYR A 1 115 ? -4.430 -8.055 4.091 1.00 0.00 115 TYR A N 17
ATOM 28982 C CA . TYR A 1 115 ? -4.542 -6.992 5.103 1.00 0.00 115 TYR A CA 17
ATOM 28983 C C . TYR A 1 115 ? -3.734 -7.264 6.396 1.00 0.00 115 TYR A C 17
ATOM 28984 O O . TYR A 1 115 ? -3.406 -8.434 6.708 1.00 0.00 115 TYR A O 17
ATOM 29003 N N . GLY A 1 11 ? 1.955 19.633 12.251 1.00 0.00 11 GLY A N 18
ATOM 29004 C CA . GLY A 1 11 ? 1.694 21.076 12.457 1.00 0.00 11 GLY A CA 18
ATOM 29005 C C . GLY A 1 11 ? 1.560 21.804 11.128 1.00 0.00 11 GLY A C 18
ATOM 29006 O O . GLY A 1 11 ? 0.603 21.573 10.387 1.00 0.00 11 GLY A O 18
ATOM 29010 N N . SER A 1 12 ? 2.506 22.686 10.804 1.00 0.00 12 SER A N 18
ATOM 29011 C CA . SER A 1 12 ? 2.576 23.397 9.513 1.00 0.00 12 SER A CA 18
ATOM 29012 C C . SER A 1 12 ? 3.100 22.509 8.360 1.00 0.00 12 SER A C 18
ATOM 29013 O O . SER A 1 12 ? 3.631 21.414 8.582 1.00 0.00 12 SER A O 18
ATOM 29021 N N . GLU A 1 13 ? 2.951 22.979 7.114 1.00 0.00 13 GLU A N 18
ATOM 29022 C CA . GLU A 1 13 ? 3.308 22.267 5.878 1.00 0.00 13 GLU A CA 18
ATOM 29023 C C . GLU A 1 13 ? 3.424 23.270 4.705 1.00 0.00 13 GLU A C 18
ATOM 29024 O O . GLU A 1 13 ? 3.044 24.439 4.839 1.00 0.00 13 GLU A O 18
ATOM 29036 N N . GLU A 1 14 ? 3.927 22.824 3.549 1.00 0.00 14 GLU A N 18
ATOM 29037 C CA . GLU A 1 14 ? 3.915 23.589 2.292 1.00 0.00 14 GLU A CA 18
ATOM 29038 C C . GLU A 1 14 ? 2.478 23.831 1.764 1.00 0.00 14 GLU A C 18
ATOM 29039 O O . GLU A 1 14 ? 1.525 23.162 2.175 1.00 0.00 14 GLU A O 18
ATOM 29051 N N . VAL A 1 15 ? 2.320 24.785 0.831 1.00 0.00 15 VAL A N 18
ATOM 29052 C CA . VAL A 1 15 ? 1.009 25.174 0.256 1.00 0.00 15 VAL A CA 18
ATOM 29053 C C . VAL A 1 15 ? 0.315 24.036 -0.524 1.00 0.00 15 VAL A C 18
ATOM 29054 O O . VAL A 1 15 ? -0.913 23.994 -0.584 1.00 0.00 15 VAL A O 18
ATOM 29067 N N . SER A 1 16 ? 1.081 23.089 -1.077 1.00 0.00 16 SER A N 18
ATOM 29068 C CA . SER A 1 16 ? 0.569 21.820 -1.627 1.00 0.00 16 SER A CA 18
ATOM 29069 C C . SER A 1 16 ? 0.799 20.663 -0.632 1.00 0.00 16 SER A C 18
ATOM 29070 O O . SER A 1 16 ? 1.861 20.577 -0.005 1.00 0.00 16 SER A O 18
ATOM 29078 N N . GLU A 1 17 ? -0.196 19.778 -0.476 1.00 0.00 17 GLU A N 18
ATOM 29079 C CA . GLU A 1 17 ? -0.240 18.748 0.576 1.00 0.00 17 GLU A CA 18
ATOM 29080 C C . GLU A 1 17 ? -0.704 17.377 0.033 1.00 0.00 17 GLU A C 18
ATOM 29081 O O . GLU A 1 17 ? -1.471 17.334 -0.941 1.00 0.00 17 GLU A O 18
ATOM 29093 N N . PRO A 1 18 ? -0.292 16.258 0.670 1.00 0.00 18 PRO A N 18
ATOM 29094 C CA . PRO A 1 18 ? -0.767 14.911 0.352 1.00 0.00 18 PRO A CA 18
ATOM 29095 C C . PRO A 1 18 ? -2.217 14.682 0.819 1.00 0.00 18 PRO A C 18
ATOM 29096 O O . PRO A 1 18 ? -2.735 15.399 1.678 1.00 0.00 18 PRO A O 18
ATOM 29107 N N . GLY A 1 19 ? -2.849 13.641 0.265 1.00 0.00 19 GLY A N 18
ATOM 29108 C CA . GLY A 1 19 ? -4.152 13.105 0.682 1.00 0.00 19 GLY A CA 18
ATOM 29109 C C . GLY A 1 19 ? -4.013 11.744 1.366 1.00 0.00 19 GLY A C 18
ATOM 29110 O O . GLY A 1 19 ? -3.016 11.048 1.186 1.00 0.00 19 GLY A O 18
ATOM 29114 N N . ASP A 1 20 ? -5.018 11.326 2.132 1.00 0.00 20 ASP A N 18
ATOM 29115 C CA . ASP A 1 20 ? -4.957 10.118 2.969 1.00 0.00 20 ASP A CA 18
ATOM 29116 C C . ASP A 1 20 ? -6.313 9.387 3.036 1.00 0.00 20 ASP A C 18
ATOM 29117 O O . ASP A 1 20 ? -7.368 10.028 3.003 1.00 0.00 20 ASP A O 18
ATOM 29126 N N . ALA A 1 21 ? -6.286 8.054 3.172 1.00 0.00 21 ALA A N 18
ATOM 29127 C CA . ALA A 1 21 ? -7.472 7.213 3.349 1.00 0.00 21 ALA A CA 18
ATOM 29128 C C . ALA A 1 21 ? -7.142 5.900 4.092 1.00 0.00 21 ALA A C 18
ATOM 29129 O O . ALA A 1 21 ? -6.741 4.897 3.498 1.00 0.00 21 ALA A O 18
ATOM 29136 N N . ASN A 1 22 ? -7.362 5.905 5.412 1.00 0.00 22 ASN A N 18
ATOM 29137 C CA . ASN A 1 22 ? -7.341 4.736 6.303 1.00 0.00 22 ASN A CA 18
ATOM 29138 C C . ASN A 1 22 ? -5.998 3.966 6.273 1.00 0.00 22 ASN A C 18
ATOM 29139 O O . ASN A 1 22 ? -5.074 4.306 7.014 1.00 0.00 22 ASN A O 18
ATOM 29150 N N . ILE A 1 23 ? -5.894 2.911 5.452 1.00 0.00 23 ILE A N 18
ATOM 29151 C CA . ILE A 1 23 ? -4.718 2.018 5.355 1.00 0.00 23 ILE A CA 18
ATOM 29152 C C . ILE A 1 23 ? -3.682 2.551 4.340 1.00 0.00 23 ILE A C 18
ATOM 29153 O O . ILE A 1 23 ? -2.513 2.170 4.409 1.00 0.00 23 ILE A O 18
ATOM 29169 N N . PHE A 1 24 ? -4.065 3.451 3.423 1.00 0.00 24 PHE A N 18
ATOM 29170 C CA . PHE A 1 24 ? -3.184 4.014 2.398 1.00 0.00 24 PHE A CA 18
ATOM 29171 C C . PHE A 1 24 ? -3.133 5.553 2.424 1.00 0.00 24 PHE A C 18
ATOM 29172 O O . PHE A 1 24 ? -4.013 6.217 2.975 1.00 0.00 24 PHE A O 18
ATOM 29189 N N . ARG A 1 25 ? -2.091 6.122 1.804 1.00 0.00 25 ARG A N 18
ATOM 29190 C CA . ARG A 1 25 ? -1.876 7.580 1.718 1.00 0.00 25 ARG A CA 18
ATOM 29191 C C . ARG A 1 25 ? -1.331 7.947 0.342 1.00 0.00 25 ARG A C 18
ATOM 29192 O O . ARG A 1 25 ? -0.464 7.240 -0.149 1.00 0.00 25 ARG A O 18
ATOM 29213 N N . VAL A 1 26 ? -1.812 9.023 -0.276 1.00 0.00 26 VAL A N 18
ATOM 29214 C CA . VAL A 1 26 ? -1.350 9.476 -1.609 1.00 0.00 26 VAL A CA 18
ATOM 29215 C C . VAL A 1 26 ? -0.526 10.764 -1.509 1.00 0.00 26 VAL A C 18
ATOM 29216 O O . VAL A 1 26 ? -0.968 11.737 -0.906 1.00 0.00 26 VAL A O 18
ATOM 29229 N N . ASP A 1 27 ? 0.649 10.792 -2.140 1.00 0.00 27 ASP A N 18
ATOM 29230 C CA . ASP A 1 27 ? 1.427 12.015 -2.344 1.00 0.00 27 ASP A CA 18
ATOM 29231 C C . ASP A 1 27 ? 1.191 12.549 -3.765 1.00 0.00 27 ASP A C 18
ATOM 29232 O O . ASP A 1 27 ? 1.487 11.873 -4.752 1.00 0.00 27 ASP A O 18
ATOM 29241 N N . LYS A 1 28 ? 0.636 13.762 -3.861 1.00 0.00 28 LYS A N 18
ATOM 29242 C CA . LYS A 1 28 ? 0.238 14.392 -5.130 1.00 0.00 28 LYS A CA 18
ATOM 29243 C C . LYS A 1 28 ? 1.363 15.196 -5.814 1.00 0.00 28 LYS A C 18
ATOM 29244 O O . LYS A 1 28 ? 1.284 15.457 -7.016 1.00 0.00 28 LYS A O 18
ATOM 29263 N N . ASP A 1 29 ? 2.402 15.592 -5.073 1.00 0.00 29 ASP A N 18
ATOM 29264 C CA . ASP A 1 29 ? 3.523 16.402 -5.573 1.00 0.00 29 ASP A CA 18
ATOM 29265 C C . ASP A 1 29 ? 4.525 15.555 -6.372 1.00 0.00 29 ASP A C 18
ATOM 29266 O O . ASP A 1 29 ? 4.896 15.917 -7.490 1.00 0.00 29 ASP A O 18
ATOM 29275 N N . SER A 1 30 ? 4.929 14.408 -5.827 1.00 0.00 30 SER A N 18
ATOM 29276 C CA . SER A 1 30 ? 5.794 13.425 -6.497 1.00 0.00 30 SER A CA 18
ATOM 29277 C C . SER A 1 30 ? 4.997 12.315 -7.216 1.00 0.00 30 SER A C 18
ATOM 29278 O O . SER A 1 30 ? 5.580 11.563 -8.003 1.00 0.00 30 SER A O 18
ATOM 29286 N N . ARG A 1 31 ? 3.678 12.221 -6.965 1.00 0.00 31 ARG A N 18
ATOM 29287 C CA . ARG A 1 31 ? 2.717 11.305 -7.601 1.00 0.00 31 ARG A CA 18
ATOM 29288 C C . ARG A 1 31 ? 3.033 9.838 -7.250 1.00 0.00 31 ARG A C 18
ATOM 29289 O O . ARG A 1 31 ? 3.544 9.078 -8.073 1.00 0.00 31 ARG A O 18
ATOM 29310 N N . GLU A 1 32 ? 2.733 9.446 -6.007 1.00 0.00 32 GLU A N 18
ATOM 29311 C CA . GLU A 1 32 ? 3.084 8.138 -5.426 1.00 0.00 32 GLU A CA 18
ATOM 29312 C C . GLU A 1 32 ? 2.140 7.748 -4.269 1.00 0.00 32 GLU A C 18
ATOM 29313 O O . GLU A 1 32 ? 1.318 8.570 -3.866 1.00 0.00 32 GLU A O 18
ATOM 29325 N N . VAL A 1 33 ? 2.206 6.508 -3.756 1.00 0.00 33 VAL A N 18
ATOM 29326 C CA . VAL A 1 33 ? 1.176 5.956 -2.842 1.00 0.00 33 VAL A CA 18
ATOM 29327 C C . VAL A 1 33 ? 1.766 5.008 -1.789 1.00 0.00 33 VAL A C 18
ATOM 29328 O O . VAL A 1 33 ? 2.533 4.104 -2.091 1.00 0.00 33 VAL A O 18
ATOM 29341 N N . TYR A 1 34 ? 1.405 5.210 -0.525 1.00 0.00 34 TYR A N 18
ATOM 29342 C CA . TYR A 1 34 ? 1.873 4.448 0.630 1.00 0.00 34 TYR A CA 18
ATOM 29343 C C . TYR A 1 34 ? 0.832 3.407 1.053 1.00 0.00 34 TYR A C 18
ATOM 29344 O O . TYR A 1 34 ? -0.354 3.723 1.145 1.00 0.00 34 TYR A O 18
ATOM 29362 N N . MET A 1 35 ? 1.308 2.214 1.414 1.00 0.00 35 MET A N 18
ATOM 29363 C CA . MET A 1 35 ? 0.692 1.303 2.374 1.00 0.00 35 MET A CA 18
ATOM 29364 C C . MET A 1 35 ? 1.138 1.691 3.784 1.00 0.00 35 MET A C 18
ATOM 29365 O O . MET A 1 35 ? 2.290 2.071 3.997 1.00 0.00 35 MET A O 18
ATOM 29379 N N . HIS A 1 36 ? 0.291 1.425 4.769 1.00 0.00 36 HIS A N 18
ATOM 29380 C CA . HIS A 1 36 ? 0.669 1.381 6.188 1.00 0.00 36 HIS A CA 18
ATOM 29381 C C . HIS A 1 36 ? 1.892 0.463 6.449 1.00 0.00 36 HIS A C 18
ATOM 29382 O O . HIS A 1 36 ? 2.683 0.726 7.358 1.00 0.00 36 HIS A O 18
ATOM 29396 N N . GLU A 1 37 ? 2.077 -0.572 5.616 1.00 0.00 37 GLU A N 18
ATOM 29397 C CA . GLU A 1 37 ? 3.224 -1.481 5.676 1.00 0.00 37 GLU A CA 18
ATOM 29398 C C . GLU A 1 37 ? 4.506 -0.910 5.035 1.00 0.00 37 GLU A C 18
ATOM 29399 O O . GLU A 1 37 ? 5.579 -1.258 5.512 1.00 0.00 37 GLU A O 18
ATOM 29411 N N . LYS A 1 38 ? 4.430 -0.043 4.005 1.00 0.00 38 LYS A N 18
ATOM 29412 C CA . LYS A 1 38 ? 5.560 0.428 3.157 1.00 0.00 38 LYS A CA 18
ATOM 29413 C C . LYS A 1 38 ? 5.139 1.474 2.096 1.00 0.00 38 LYS A C 18
ATOM 29414 O O . LYS A 1 38 ? 4.019 1.457 1.591 1.00 0.00 38 LYS A O 18
ATOM 29433 N N . LYS A 1 39 ? 6.074 2.330 1.661 1.00 0.00 39 LYS A N 18
ATOM 29434 C CA . LYS A 1 39 ? 5.878 3.291 0.554 1.00 0.00 39 LYS A CA 18
ATOM 29435 C C . LYS A 1 39 ? 5.964 2.612 -0.834 1.00 0.00 39 LYS A C 18
ATOM 29436 O O . LYS A 1 39 ? 6.761 1.693 -1.006 1.00 0.00 39 LYS A O 18
ATOM 29455 N N . LEU A 1 40 ? 5.191 3.062 -1.830 1.00 0.00 40 LEU A N 18
ATOM 29456 C CA . LEU A 1 40 ? 5.262 2.614 -3.233 1.00 0.00 40 LEU A CA 18
ATOM 29457 C C . LEU A 1 40 ? 5.129 3.800 -4.200 1.00 0.00 40 LEU A C 18
ATOM 29458 O O . LEU A 1 40 ? 4.529 4.828 -3.892 1.00 0.00 40 LEU A O 18
ATOM 29474 N N . ASP A 1 41 ? 5.674 3.637 -5.402 1.00 0.00 41 ASP A N 18
ATOM 29475 C CA . ASP A 1 41 ? 5.740 4.667 -6.439 1.00 0.00 41 ASP A CA 18
ATOM 29476 C C . ASP A 1 41 ? 5.553 4.023 -7.822 1.00 0.00 41 ASP A C 18
ATOM 29477 O O . ASP A 1 41 ? 6.170 3.002 -8.129 1.00 0.00 41 ASP A O 18
ATOM 29486 N N . LEU A 1 42 ? 4.673 4.624 -8.631 1.00 0.00 42 LEU A N 18
ATOM 29487 C CA . LEU A 1 42 ? 4.242 4.219 -9.978 1.00 0.00 42 LEU A CA 18
ATOM 29488 C C . LEU A 1 42 ? 3.310 5.321 -10.540 1.00 0.00 42 LEU A C 18
ATOM 29489 O O . LEU A 1 42 ? 3.142 6.368 -9.908 1.00 0.00 42 LEU A O 18
ATOM 29505 N N . THR A 1 43 ? 2.729 5.127 -11.730 1.00 0.00 43 THR A N 18
ATOM 29506 C CA . THR A 1 43 ? 2.037 6.197 -12.492 1.00 0.00 43 THR A CA 18
ATOM 29507 C C . THR A 1 43 ? 0.544 6.199 -12.145 1.00 0.00 43 THR A C 18
ATOM 29508 O O . THR A 1 43 ? 0.070 5.275 -11.497 1.00 0.00 43 THR A O 18
ATOM 29519 N N . ARG A 1 44 ? -0.213 7.238 -12.518 1.00 0.00 44 ARG A N 18
ATOM 29520 C CA . ARG A 1 44 ? -1.574 7.501 -12.006 1.00 0.00 44 ARG A CA 18
ATOM 29521 C C . ARG A 1 44 ? -2.526 6.290 -12.056 1.00 0.00 44 ARG A C 18
ATOM 29522 O O . ARG A 1 44 ? -3.234 6.024 -11.084 1.00 0.00 44 ARG A O 18
ATOM 29543 N N . ALA A 1 45 ? -2.526 5.527 -13.151 1.00 0.00 45 ALA A N 18
ATOM 29544 C CA . ALA A 1 45 ? -3.357 4.326 -13.297 1.00 0.00 45 ALA A CA 18
ATOM 29545 C C . ALA A 1 45 ? -2.889 3.179 -12.379 1.00 0.00 45 ALA A C 18
ATOM 29546 O O . ALA A 1 45 ? -3.720 2.523 -11.748 1.00 0.00 45 ALA A O 18
ATOM 29553 N N . GLU A 1 46 ? -1.576 2.979 -12.238 1.00 0.00 46 GLU A N 18
ATOM 29554 C CA . GLU A 1 46 ? -0.965 2.022 -11.316 1.00 0.00 46 GLU A CA 18
ATOM 29555 C C . GLU A 1 46 ? -1.240 2.364 -9.842 1.00 0.00 46 GLU A C 18
ATOM 29556 O O . GLU A 1 46 ? -1.535 1.516 -8.997 1.00 0.00 46 GLU A O 18
ATOM 29568 N N . TYR A 1 47 ? -1.202 3.654 -9.549 1.00 0.00 47 TYR A N 18
ATOM 29569 C CA . TYR A 1 47 ? -1.673 4.197 -8.282 1.00 0.00 47 TYR A CA 18
ATOM 29570 C C . TYR A 1 47 ? -3.154 3.858 -8.071 1.00 0.00 47 TYR A C 18
ATOM 29571 O O . TYR A 1 47 ? -3.480 3.302 -7.021 1.00 0.00 47 TYR A O 18
ATOM 29589 N N . GLU A 1 48 ? -4.025 4.112 -9.053 1.00 0.00 48 GLU A N 18
ATOM 29590 C CA . GLU A 1 48 ? -5.450 3.791 -8.941 1.00 0.00 48 GLU A CA 18
ATOM 29591 C C . GLU A 1 48 ? -5.678 2.312 -8.600 1.00 0.00 48 GLU A C 18
ATOM 29592 O O . GLU A 1 48 ? -6.427 2.022 -7.669 1.00 0.00 48 GLU A O 18
ATOM 29604 N N . ILE A 1 49 ? -5.016 1.371 -9.294 1.00 0.00 49 ILE A N 18
ATOM 29605 C CA . ILE A 1 49 ? -5.199 -0.058 -9.026 1.00 0.00 49 ILE A CA 18
ATOM 29606 C C . ILE A 1 49 ? -4.735 -0.416 -7.615 1.00 0.00 49 ILE A C 18
ATOM 29607 O O . ILE A 1 49 ? -5.468 -1.100 -6.904 1.00 0.00 49 ILE A O 18
ATOM 29623 N N . LEU A 1 50 ? -3.542 0.028 -7.190 1.00 0.00 50 LEU A N 18
ATOM 29624 C CA . LEU A 1 50 ? -2.982 -0.441 -5.920 1.00 0.00 50 LEU A CA 18
ATOM 29625 C C . LEU A 1 50 ? -3.671 0.249 -4.720 1.00 0.00 50 LEU A C 18
ATOM 29626 O O . LEU A 1 50 ? -3.961 -0.392 -3.713 1.00 0.00 50 LEU A O 18
ATOM 29642 N N . SER A 1 51 ? -4.035 1.526 -4.859 1.00 0.00 51 SER A N 18
ATOM 29643 C CA . SER A 1 51 ? -4.961 2.240 -3.965 1.00 0.00 51 SER A CA 18
ATOM 29644 C C . SER A 1 51 ? -6.299 1.505 -3.790 1.00 0.00 51 SER A C 18
ATOM 29645 O O . SER A 1 51 ? -6.665 1.152 -2.662 1.00 0.00 51 SER A O 18
ATOM 29653 N N . LEU A 1 52 ? -7.022 1.210 -4.882 1.00 0.00 52 LEU A N 18
ATOM 29654 C CA . LEU A 1 52 ? -8.321 0.539 -4.785 1.00 0.00 52 LEU A CA 18
ATOM 29655 C C . LEU A 1 52 ? -8.207 -0.913 -4.336 1.00 0.00 52 LEU A C 18
ATOM 29656 O O . LEU A 1 52 ? -9.183 -1.478 -3.848 1.00 0.00 52 LEU A O 18
ATOM 29672 N N . LEU A 1 53 ? -7.049 -1.538 -4.528 1.00 0.00 53 LEU A N 18
ATOM 29673 C CA . LEU A 1 53 ? -6.747 -2.831 -3.945 1.00 0.00 53 LEU A CA 18
ATOM 29674 C C . LEU A 1 53 ? -6.685 -2.733 -2.422 1.00 0.00 53 LEU A C 18
ATOM 29675 O O . LEU A 1 53 ? -7.366 -3.491 -1.741 1.00 0.00 53 LEU A O 18
ATOM 29691 N N . ILE A 1 54 ? -5.902 -1.804 -1.872 1.00 0.00 54 ILE A N 18
ATOM 29692 C CA . ILE A 1 54 ? -5.836 -1.621 -0.408 1.00 0.00 54 ILE A CA 18
ATOM 29693 C C . ILE A 1 54 ? -7.220 -1.212 0.137 1.00 0.00 54 ILE A C 18
ATOM 29694 O O . ILE A 1 54 ? -7.631 -1.690 1.192 1.00 0.00 54 ILE A O 18
ATOM 29710 N N . SER A 1 55 ? -7.979 -0.412 -0.617 1.00 0.00 55 SER A N 18
ATOM 29711 C CA . SER A 1 55 ? -9.380 -0.086 -0.303 1.00 0.00 55 SER A CA 18
ATOM 29712 C C . SER A 1 55 ? -10.319 -1.316 -0.273 1.00 0.00 55 SER A C 18
ATOM 29713 O O . SER A 1 55 ? -11.101 -1.464 0.671 1.00 0.00 55 SER A O 18
ATOM 29721 N N . LYS A 1 56 ? -10.266 -2.214 -1.275 1.00 0.00 56 LYS A N 18
ATOM 29722 C CA . LYS A 1 56 ? -11.134 -3.409 -1.335 1.00 0.00 56 LYS A CA 18
ATOM 29723 C C . LYS A 1 56 ? -10.667 -4.571 -0.424 1.00 0.00 56 LYS A C 18
ATOM 29724 O O . LYS A 1 56 ? -11.477 -5.452 -0.127 1.00 0.00 56 LYS A O 18
ATOM 29743 N N . LYS A 1 57 ? -9.381 -4.556 -0.039 1.00 0.00 57 LYS A N 18
ATOM 29744 C CA . LYS A 1 57 ? -8.534 -5.557 0.658 1.00 0.00 57 LYS A CA 18
ATOM 29745 C C . LYS A 1 57 ? -7.618 -6.308 -0.336 1.00 0.00 57 LYS A C 18
ATOM 29746 O O . LYS A 1 57 ? -7.974 -6.495 -1.500 1.00 0.00 57 LYS A O 18
ATOM 29765 N N . GLY A 1 58 ? -6.459 -6.769 0.163 1.00 0.00 58 GLY A N 18
ATOM 29766 C CA . GLY A 1 58 ? -5.320 -7.320 -0.595 1.00 0.00 58 GLY A CA 18
ATOM 29767 C C . GLY A 1 58 ? -5.683 -8.266 -1.740 1.00 0.00 58 GLY A C 18
ATOM 29768 O O . GLY A 1 58 ? -5.707 -7.838 -2.894 1.00 0.00 58 GLY A O 18
ATOM 29772 N N . TYR A 1 59 ? -5.935 -9.545 -1.427 1.00 0.00 59 TYR A N 18
ATOM 29773 C CA . TYR A 1 59 ? -6.398 -10.574 -2.361 1.00 0.00 59 TYR A CA 18
ATOM 29774 C C . TYR A 1 59 ? -5.349 -10.838 -3.466 1.00 0.00 59 TYR A C 18
ATOM 29775 O O . TYR A 1 59 ? -4.188 -10.438 -3.347 1.00 0.00 59 TYR A O 18
ATOM 29793 N N . VAL A 1 60 ? -5.729 -11.553 -4.522 1.00 0.00 60 VAL A N 18
ATOM 29794 C CA . VAL A 1 60 ? -4.899 -11.754 -5.716 1.00 0.00 60 VAL A CA 18
ATOM 29795 C C . VAL A 1 60 ? -5.303 -10.732 -6.787 1.00 0.00 60 VAL A C 18
ATOM 29796 O O . VAL A 1 60 ? -6.464 -10.640 -7.184 1.00 0.00 60 VAL A O 18
ATOM 29809 N N . PHE A 1 61 ? -4.317 -9.943 -7.207 1.00 0.00 61 PHE A N 18
ATOM 29810 C CA . PHE A 1 61 ? -4.425 -8.759 -8.057 1.00 0.00 61 PHE A CA 18
ATOM 29811 C C . PHE A 1 61 ? -4.269 -9.185 -9.529 1.00 0.00 61 PHE A C 18
ATOM 29812 O O . PHE A 1 61 ? -3.169 -9.509 -9.978 1.00 0.00 61 PHE A O 18
ATOM 29829 N N . SER A 1 62 ? -5.388 -9.280 -10.247 1.00 0.00 62 SER A N 18
ATOM 29830 C CA . SER A 1 62 ? -5.513 -10.027 -11.514 1.00 0.00 62 SER A CA 18
ATOM 29831 C C . SER A 1 62 ? -5.472 -9.148 -12.773 1.00 0.00 62 SER A C 18
ATOM 29832 O O . SER A 1 62 ? -6.051 -8.066 -12.780 1.00 0.00 62 SER A O 18
ATOM 29840 N N . ARG A 1 63 ? -4.937 -9.663 -13.893 1.00 0.00 63 ARG A N 18
ATOM 29841 C CA . ARG A 1 63 ? -4.919 -8.992 -15.211 1.00 0.00 63 ARG A CA 18
ATOM 29842 C C . ARG A 1 63 ? -6.262 -8.343 -15.632 1.00 0.00 63 ARG A C 18
ATOM 29843 O O . ARG A 1 63 ? -6.266 -7.216 -16.121 1.00 0.00 63 ARG A O 18
ATOM 29864 N N . GLU A 1 64 ? -7.397 -9.008 -15.371 1.00 0.00 64 GLU A N 18
ATOM 29865 C CA . GLU A 1 64 ? -8.745 -8.484 -15.657 1.00 0.00 64 GLU A CA 18
ATOM 29866 C C . GLU A 1 64 ? -9.120 -7.327 -14.721 1.00 0.00 64 GLU A C 18
ATOM 29867 O O . GLU A 1 64 ? -9.489 -6.247 -15.171 1.00 0.00 64 GLU A O 18
ATOM 29879 N N . SER A 1 65 ? -8.984 -7.517 -13.410 1.00 0.00 65 SER A N 18
ATOM 29880 C CA . SER A 1 65 ? -9.209 -6.454 -12.414 1.00 0.00 65 SER A CA 18
ATOM 29881 C C . SER A 1 65 ? -8.330 -5.223 -12.696 1.00 0.00 65 SER A C 18
ATOM 29882 O O . SER A 1 65 ? -8.795 -4.086 -12.637 1.00 0.00 65 SER A O 18
ATOM 29890 N N . ILE A 1 66 ? -7.072 -5.447 -13.092 1.00 0.00 66 ILE A N 18
ATOM 29891 C CA . ILE A 1 66 ? -6.134 -4.400 -13.548 1.00 0.00 66 ILE A CA 18
ATOM 29892 C C . ILE A 1 66 ? -6.644 -3.684 -14.812 1.00 0.00 66 ILE A C 18
ATOM 29893 O O . ILE A 1 66 ? -6.628 -2.455 -14.869 1.00 0.00 66 ILE A O 18
ATOM 29909 N N . ALA A 1 67 ? -7.140 -4.426 -15.803 1.00 0.00 67 ALA A N 18
ATOM 29910 C CA . ALA A 1 67 ? -7.765 -3.885 -17.013 1.00 0.00 67 ALA A CA 18
ATOM 29911 C C . ALA A 1 67 ? -9.024 -3.059 -16.701 1.00 0.00 67 ALA A C 18
ATOM 29912 O O . ALA A 1 67 ? -9.344 -2.128 -17.438 1.00 0.00 67 ALA A O 18
ATOM 29919 N N . ILE A 1 68 ? -9.729 -3.377 -15.609 1.00 0.00 68 ILE A N 18
ATOM 29920 C CA . ILE A 1 68 ? -10.888 -2.599 -15.140 1.00 0.00 68 ILE A CA 18
ATOM 29921 C C . ILE A 1 68 ? -10.457 -1.334 -14.376 1.00 0.00 68 ILE A C 18
ATOM 29922 O O . ILE A 1 68 ? -11.035 -0.269 -14.604 1.00 0.00 68 ILE A O 18
ATOM 29938 N N . GLU A 1 69 ? -9.459 -1.420 -13.485 1.00 0.00 69 GLU A N 18
ATOM 29939 C CA . GLU A 1 69 ? -9.115 -0.334 -12.561 1.00 0.00 69 GLU A CA 18
ATOM 29940 C C . GLU A 1 69 ? -7.951 0.573 -13.013 1.00 0.00 69 GLU A C 18
ATOM 29941 O O . GLU A 1 69 ? -7.923 1.737 -12.612 1.00 0.00 69 GLU A O 18
ATOM 29953 N N . SER A 1 70 ? -7.014 0.111 -13.851 1.00 0.00 70 SER A N 18
ATOM 29954 C CA . SER A 1 70 ? -6.015 0.997 -14.486 1.00 0.00 70 SER A CA 18
ATOM 29955 C C . SER A 1 70 ? -6.508 1.423 -15.880 1.00 0.00 70 SER A C 18
ATOM 29956 O O . SER A 1 70 ? -6.618 2.623 -16.149 1.00 0.00 70 SER A O 18
ATOM 29964 N N . GLU A 1 71 ? -6.869 0.450 -16.735 1.00 0.00 71 GLU A N 18
ATOM 29965 C CA . GLU A 1 71 ? -7.630 0.652 -17.982 1.00 0.00 71 GLU A CA 18
ATOM 29966 C C . GLU A 1 71 ? -6.850 1.435 -19.071 1.00 0.00 71 GLU A C 18
ATOM 29967 O O . GLU A 1 71 ? -7.420 1.872 -20.074 1.00 0.00 71 GLU A O 18
ATOM 29979 N N . SER A 1 72 ? -5.532 1.610 -18.919 1.00 0.00 72 SER A N 18
ATOM 29980 C CA . SER A 1 72 ? -4.692 2.347 -19.882 1.00 0.00 72 SER A CA 18
ATOM 29981 C C . SER A 1 72 ? -4.553 1.659 -21.256 1.00 0.00 72 SER A C 18
ATOM 29982 O O . SER A 1 72 ? -4.243 2.324 -22.249 1.00 0.00 72 SER A O 18
ATOM 29990 N N . ILE A 1 73 ? -4.777 0.338 -21.330 1.00 0.00 73 ILE A N 18
ATOM 29991 C CA . ILE A 1 73 ? -4.708 -0.478 -22.557 1.00 0.00 73 ILE A CA 18
ATOM 29992 C C . ILE A 1 73 ? -6.117 -1.015 -22.894 1.00 0.00 73 ILE A C 18
ATOM 29993 O O . ILE A 1 73 ? -6.907 -1.315 -21.997 1.00 0.00 73 ILE A O 18
ATOM 30009 N N . ASN A 1 74 ? -6.448 -1.134 -24.184 1.00 0.00 74 ASN A N 18
ATOM 30010 C CA . ASN A 1 74 ? -7.822 -1.387 -24.649 1.00 0.00 74 ASN A CA 18
ATOM 30011 C C . ASN A 1 74 ? -8.465 -2.750 -24.258 1.00 0.00 74 ASN A C 18
ATOM 30012 O O . ASN A 1 74 ? -9.651 -2.733 -23.901 1.00 0.00 74 ASN A O 18
ATOM 30023 N N . PRO A 1 75 ? -7.782 -3.916 -24.349 1.00 0.00 75 PRO A N 18
ATOM 30024 C CA . PRO A 1 75 ? -8.418 -5.223 -24.169 1.00 0.00 75 PRO A CA 18
ATOM 30025 C C . PRO A 1 75 ? -8.508 -5.624 -22.690 1.00 0.00 75 PRO A C 18
ATOM 30026 O O . PRO A 1 75 ? -7.718 -5.175 -21.859 1.00 0.00 75 PRO A O 18
ATOM 30037 N N . GLU A 1 76 ? -9.448 -6.521 -22.373 1.00 0.00 76 GLU A N 18
ATOM 30038 C CA . GLU A 1 76 ? -9.705 -7.008 -21.009 1.00 0.00 76 GLU A CA 18
ATOM 30039 C C . GLU A 1 76 ? -8.592 -7.930 -20.463 1.00 0.00 76 GLU A C 18
ATOM 30040 O O . GLU A 1 76 ? -8.569 -8.243 -19.273 1.00 0.00 76 GLU A O 18
ATOM 30052 N N . SER A 1 77 ? -7.661 -8.373 -21.310 1.00 0.00 77 SER A N 18
ATOM 30053 C CA . SER A 1 77 ? -6.468 -9.131 -20.910 1.00 0.00 77 SER A CA 18
ATOM 30054 C C . SER A 1 77 ? -5.347 -8.226 -20.363 1.00 0.00 77 SER A C 18
ATOM 30055 O O . SER A 1 77 ? -4.733 -8.560 -19.353 1.00 0.00 77 SER A O 18
ATOM 30063 N N . SER A 1 78 ? -5.081 -7.083 -21.015 1.00 0.00 78 SER A N 18
ATOM 30064 C CA . SER A 1 78 ? -4.109 -6.051 -20.597 1.00 0.00 78 SER A CA 18
ATOM 30065 C C . SER A 1 78 ? -2.704 -6.597 -20.256 1.00 0.00 78 SER A C 18
ATOM 30066 O O . SER A 1 78 ? -2.035 -6.110 -19.342 1.00 0.00 78 SER A O 18
ATOM 30074 N N . ASN A 1 79 ? -2.218 -7.594 -21.005 1.00 0.00 79 ASN A N 18
ATOM 30075 C CA . ASN A 1 79 ? -0.964 -8.300 -20.703 1.00 0.00 79 ASN A CA 18
ATOM 30076 C C . ASN A 1 79 ? 0.269 -7.367 -20.642 1.00 0.00 79 ASN A C 18
ATOM 30077 O O . ASN A 1 79 ? 1.136 -7.530 -19.788 1.00 0.00 79 ASN A O 18
ATOM 30088 N N . LYS A 1 80 ? 0.325 -6.332 -21.494 1.00 0.00 80 LYS A N 18
ATOM 30089 C CA . LYS A 1 80 ? 1.376 -5.295 -21.431 1.00 0.00 80 LYS A CA 18
ATOM 30090 C C . LYS A 1 80 ? 1.205 -4.341 -20.235 1.00 0.00 80 LYS A C 18
ATOM 30091 O O . LYS A 1 80 ? 2.198 -3.839 -19.715 1.00 0.00 80 LYS A O 18
ATOM 30110 N N . SER A 1 81 ? -0.020 -4.148 -19.737 1.00 0.00 81 SER A N 18
ATOM 30111 C CA . SER A 1 81 ? -0.242 -3.427 -18.476 1.00 0.00 81 SER A CA 18
ATOM 30112 C C . SER A 1 81 ? 0.392 -4.210 -17.326 1.00 0.00 81 SER A C 18
ATOM 30113 O O . SER A 1 81 ? 1.347 -3.719 -16.739 1.00 0.00 81 SER A O 18
ATOM 30121 N N . ILE A 1 82 ? -0.020 -5.457 -17.048 1.00 0.00 82 ILE A N 18
ATOM 30122 C CA . ILE A 1 82 ? 0.567 -6.218 -15.928 1.00 0.00 82 ILE A CA 18
ATOM 30123 C C . ILE A 1 82 ? 2.094 -6.362 -16.021 1.00 0.00 82 ILE A C 18
ATOM 30124 O O . ILE A 1 82 ? 2.774 -6.254 -15.007 1.00 0.00 82 ILE A O 18
ATOM 30140 N N . ASP A 1 83 ? 2.639 -6.511 -17.227 1.00 0.00 83 ASP A N 18
ATOM 30141 C CA . ASP A 1 83 ? 4.082 -6.474 -17.503 1.00 0.00 83 ASP A CA 18
ATOM 30142 C C . ASP A 1 83 ? 4.748 -5.131 -17.117 1.00 0.00 83 ASP A C 18
ATOM 30143 O O . ASP A 1 83 ? 5.741 -5.152 -16.383 1.00 0.00 83 ASP A O 18
ATOM 30152 N N . VAL A 1 84 ? 4.203 -3.978 -17.548 1.00 0.00 84 VAL A N 18
ATOM 30153 C CA . VAL A 1 84 ? 4.675 -2.651 -17.074 1.00 0.00 84 VAL A CA 18
ATOM 30154 C C . VAL A 1 84 ? 4.553 -2.556 -15.559 1.00 0.00 84 VAL A C 18
ATOM 30155 O O . VAL A 1 84 ? 5.493 -2.113 -14.908 1.00 0.00 84 VAL A O 18
ATOM 30168 N N . ILE A 1 85 ? 3.411 -2.955 -14.999 1.00 0.00 85 ILE A N 18
ATOM 30169 C CA . ILE A 1 85 ? 3.124 -2.776 -13.576 1.00 0.00 85 ILE A CA 18
ATOM 30170 C C . ILE A 1 85 ? 4.113 -3.609 -12.762 1.00 0.00 85 ILE A C 18
ATOM 30171 O O . ILE A 1 85 ? 4.835 -3.037 -11.952 1.00 0.00 85 ILE A O 18
ATOM 30187 N N . ILE A 1 86 ? 4.242 -4.915 -13.025 1.00 0.00 86 ILE A N 18
ATOM 30188 C CA . ILE A 1 86 ? 5.217 -5.788 -12.345 1.00 0.00 86 ILE A CA 18
ATOM 30189 C C . ILE A 1 86 ? 6.636 -5.242 -12.473 1.00 0.00 86 ILE A C 18
ATOM 30190 O O . ILE A 1 86 ? 7.331 -5.171 -11.456 1.00 0.00 86 ILE A O 18
ATOM 30206 N N . GLY A 1 87 ? 7.057 -4.873 -13.687 1.00 0.00 87 GLY A N 18
ATOM 30207 C CA . GLY A 1 87 ? 8.447 -4.530 -14.003 1.00 0.00 87 GLY A CA 18
ATOM 30208 C C . GLY A 1 87 ? 8.874 -3.176 -13.453 1.00 0.00 87 GLY A C 18
ATOM 30209 O O . GLY A 1 87 ? 9.967 -3.057 -12.903 1.00 0.00 87 GLY A O 18
ATOM 30213 N N . ARG A 1 88 ? 8.021 -2.148 -13.536 1.00 0.00 88 ARG A N 18
ATOM 30214 C CA . ARG A 1 88 ? 8.327 -0.813 -13.031 1.00 0.00 88 ARG A CA 18
ATOM 30215 C C . ARG A 1 88 ? 8.076 -0.702 -11.514 1.00 0.00 88 ARG A C 18
ATOM 30216 O O . ARG A 1 88 ? 8.810 0.032 -10.860 1.00 0.00 88 ARG A O 18
ATOM 30237 N N . LEU A 1 89 ? 7.177 -1.502 -10.915 1.00 0.00 89 LEU A N 18
ATOM 30238 C CA . LEU A 1 89 ? 7.149 -1.745 -9.462 1.00 0.00 89 LEU A CA 18
ATOM 30239 C C . LEU A 1 89 ? 8.476 -2.383 -9.017 1.00 0.00 89 LEU A C 18
ATOM 30240 O O . LEU A 1 89 ? 9.119 -1.847 -8.119 1.00 0.00 89 LEU A O 18
ATOM 30256 N N . ARG A 1 90 ? 8.951 -3.433 -9.716 1.00 0.00 90 ARG A N 18
ATOM 30257 C CA . ARG A 1 90 ? 10.302 -4.013 -9.514 1.00 0.00 90 ARG A CA 18
ATOM 30258 C C . ARG A 1 90 ? 11.397 -2.941 -9.568 1.00 0.00 90 ARG A C 18
ATOM 30259 O O . ARG A 1 90 ? 12.221 -2.854 -8.665 1.00 0.00 90 ARG A O 18
ATOM 30280 N N . SER A 1 91 ? 11.368 -2.087 -10.592 1.00 0.00 91 SER A N 18
ATOM 30281 C CA . SER A 1 91 ? 12.323 -0.980 -10.751 1.00 0.00 91 SER A CA 18
ATOM 30282 C C . SER A 1 91 ? 12.312 -0.034 -9.547 1.00 0.00 91 SER A C 18
ATOM 30283 O O . SER A 1 91 ? 13.364 0.219 -8.957 1.00 0.00 91 SER A O 18
ATOM 30291 N N . LYS A 1 92 ? 11.135 0.418 -9.094 1.00 0.00 92 LYS A N 18
ATOM 30292 C CA . LYS A 1 92 ? 11.070 1.274 -7.901 1.00 0.00 92 LYS A CA 18
ATOM 30293 C C . LYS A 1 92 ? 11.557 0.565 -6.623 1.00 0.00 92 LYS A C 18
ATOM 30294 O O . LYS A 1 92 ? 12.352 1.139 -5.882 1.00 0.00 92 LYS A O 18
ATOM 30313 N N . ILE A 1 93 ? 11.170 -0.693 -6.365 1.00 0.00 93 ILE A N 18
ATOM 30314 C CA . ILE A 1 93 ? 11.608 -1.417 -5.142 1.00 0.00 93 ILE A CA 18
ATOM 30315 C C . ILE A 1 93 ? 13.066 -1.916 -5.199 1.00 0.00 93 ILE A C 18
ATOM 30316 O O . ILE A 1 93 ? 13.637 -2.250 -4.162 1.00 0.00 93 ILE A O 18
ATOM 30332 N N . GLU A 1 94 ? 13.688 -1.928 -6.383 1.00 0.00 94 GLU A N 18
ATOM 30333 C CA . GLU A 1 94 ? 15.128 -2.148 -6.562 1.00 0.00 94 GLU A CA 18
ATOM 30334 C C . GLU A 1 94 ? 15.932 -0.860 -6.297 1.00 0.00 94 GLU A C 18
ATOM 30335 O O . GLU A 1 94 ? 16.951 -0.895 -5.601 1.00 0.00 94 GLU A O 18
ATOM 30347 N N . LYS A 1 95 ? 15.487 0.283 -6.839 1.00 0.00 95 LYS A N 18
ATOM 30348 C CA . LYS A 1 95 ? 16.199 1.568 -6.743 1.00 0.00 95 LYS A CA 18
ATOM 30349 C C . LYS A 1 95 ? 16.049 2.250 -5.369 1.00 0.00 95 LYS A C 18
ATOM 30350 O O . LYS A 1 95 ? 17.026 2.784 -4.835 1.00 0.00 95 LYS A O 18
ATOM 30369 N N . ASN A 1 96 ? 14.849 2.229 -4.777 1.00 0.00 96 ASN A N 18
ATOM 30370 C CA . ASN A 1 96 ? 14.587 2.725 -3.417 1.00 0.00 96 ASN A CA 18
ATOM 30371 C C . ASN A 1 96 ? 15.003 1.686 -2.340 1.00 0.00 96 ASN A C 18
ATOM 30372 O O . ASN A 1 96 ? 15.036 0.487 -2.639 1.00 0.00 96 ASN A O 18
ATOM 30383 N N . PRO A 1 97 ? 15.288 2.110 -1.086 1.00 0.00 97 PRO A N 18
ATOM 30384 C CA . PRO A 1 97 ? 15.664 1.205 0.008 1.00 0.00 97 PRO A CA 18
ATOM 30385 C C . PRO A 1 97 ? 14.495 0.354 0.535 1.00 0.00 97 PRO A C 18
ATOM 30386 O O . PRO A 1 97 ? 14.730 -0.637 1.225 1.00 0.00 97 PRO A O 18
ATOM 30397 N N . LYS A 1 98 ? 13.241 0.701 0.207 1.00 0.00 98 LYS A N 18
ATOM 30398 C CA . LYS A 1 98 ? 12.045 -0.091 0.531 1.00 0.00 98 LYS A CA 18
ATOM 30399 C C . LYS A 1 98 ? 12.131 -1.534 -0.024 1.00 0.00 98 LYS A C 18
ATOM 30400 O O . LYS A 1 98 ? 12.170 -1.740 -1.237 1.00 0.00 98 LYS A O 18
ATOM 30419 N N . GLN A 1 99 ? 12.096 -2.535 0.862 1.00 0.00 99 GLN A N 18
ATOM 30420 C CA . GLN A 1 99 ? 12.046 -3.964 0.506 1.00 0.00 99 GLN A CA 18
ATOM 30421 C C . GLN A 1 99 ? 10.603 -4.424 0.198 1.00 0.00 99 GLN A C 18
ATOM 30422 O O . GLN A 1 99 ? 9.657 -3.788 0.672 1.00 0.00 99 GLN A O 18
ATOM 30436 N N . PRO A 1 100 ? 10.399 -5.534 -0.540 1.00 0.00 100 PRO A N 18
ATOM 30437 C CA . PRO A 1 100 ? 9.125 -6.251 -0.580 1.00 0.00 100 PRO A CA 18
ATOM 30438 C C . PRO A 1 100 ? 8.940 -7.110 0.679 1.00 0.00 100 PRO A C 18
ATOM 30439 O O . PRO A 1 100 ? 9.907 -7.524 1.318 1.00 0.00 100 PRO A O 18
ATOM 30450 N N . GLN A 1 101 ? 7.672 -7.385 1.003 1.00 0.00 101 GLN A N 18
ATOM 30451 C CA . GLN A 1 101 ? 7.235 -8.201 2.146 1.00 0.00 101 GLN A CA 18
ATOM 30452 C C . GLN A 1 101 ? 5.726 -8.491 2.099 1.00 0.00 101 GLN A C 18
ATOM 30453 O O . GLN A 1 101 ? 5.333 -9.644 2.272 1.00 0.00 101 GLN A O 18
ATOM 30467 N N . TYR A 1 102 ? 4.876 -7.488 1.815 1.00 0.00 102 TYR A N 18
ATOM 30468 C CA . TYR A 1 102 ? 3.407 -7.686 1.775 1.00 0.00 102 TYR A CA 18
ATOM 30469 C C . TYR A 1 102 ? 2.830 -8.010 0.389 1.00 0.00 102 TYR A C 18
ATOM 30470 O O . TYR A 1 102 ? 1.643 -8.307 0.256 1.00 0.00 102 TYR A O 18
ATOM 30488 N N . ILE A 1 103 ? 3.665 -7.942 -0.649 1.00 0.00 103 ILE A N 18
ATOM 30489 C CA . ILE A 1 103 ? 3.314 -8.172 -2.053 1.00 0.00 103 ILE A CA 18
ATOM 30490 C C . ILE A 1 103 ? 4.137 -9.342 -2.621 1.00 0.00 103 ILE A C 18
ATOM 30491 O O . ILE A 1 103 ? 5.367 -9.303 -2.636 1.00 0.00 103 ILE A O 18
ATOM 30507 N N . ILE A 1 104 ? 3.452 -10.380 -3.109 1.00 0.00 104 ILE A N 18
ATOM 30508 C CA . ILE A 1 104 ? 4.048 -11.507 -3.860 1.00 0.00 104 ILE A CA 18
ATOM 30509 C C . ILE A 1 104 ? 3.504 -11.520 -5.296 1.00 0.00 104 ILE A C 18
ATOM 30510 O O . ILE A 1 104 ? 2.357 -11.877 -5.537 1.00 0.00 104 ILE A O 18
ATOM 30526 N N . SER A 1 105 ? 4.316 -11.145 -6.276 1.00 0.00 105 SER A N 18
ATOM 30527 C CA . SER A 1 105 ? 3.923 -11.120 -7.695 1.00 0.00 105 SER A CA 18
ATOM 30528 C C . SER A 1 105 ? 4.078 -12.512 -8.346 1.00 0.00 105 SER A C 18
ATOM 30529 O O . SER A 1 105 ? 5.192 -12.897 -8.711 1.00 0.00 105 SER A O 18
ATOM 30537 N N . VAL A 1 106 ? 2.984 -13.281 -8.504 1.00 0.00 106 VAL A N 18
ATOM 30538 C CA . VAL A 1 106 ? 3.003 -14.626 -9.114 1.00 0.00 106 VAL A CA 18
ATOM 30539 C C . VAL A 1 106 ? 2.627 -14.496 -10.594 1.00 0.00 106 VAL A C 18
ATOM 30540 O O . VAL A 1 106 ? 1.449 -14.382 -10.937 1.00 0.00 106 VAL A O 18
ATOM 30553 N N . ARG A 1 107 ? 3.638 -14.481 -11.472 1.00 0.00 107 ARG A N 18
ATOM 30554 C CA . ARG A 1 107 ? 3.487 -14.179 -12.904 1.00 0.00 107 ARG A CA 18
ATOM 30555 C C . ARG A 1 107 ? 2.452 -15.092 -13.587 1.00 0.00 107 ARG A C 18
ATOM 30556 O O . ARG A 1 107 ? 2.520 -16.317 -13.487 1.00 0.00 107 ARG A O 18
ATOM 30577 N N . GLY A 1 108 ? 1.468 -14.474 -14.249 1.00 0.00 108 GLY A N 18
ATOM 30578 C CA . GLY A 1 108 ? 0.351 -15.130 -14.955 1.00 0.00 108 GLY A CA 18
ATOM 30579 C C . GLY A 1 108 ? -0.897 -15.353 -14.095 1.00 0.00 108 GLY A C 18
ATOM 30580 O O . GLY A 1 108 ? -2.008 -15.293 -14.619 1.00 0.00 108 GLY A O 18
ATOM 30584 N N . ILE A 1 109 ? -0.740 -15.578 -12.785 1.00 0.00 109 ILE A N 18
ATOM 30585 C CA . ILE A 1 109 ? -1.851 -15.781 -11.828 1.00 0.00 109 ILE A CA 18
ATOM 30586 C C . ILE A 1 109 ? -2.364 -14.419 -11.332 1.00 0.00 109 ILE A C 18
ATOM 30587 O O . ILE A 1 109 ? -3.563 -14.139 -11.397 1.00 0.00 109 ILE A O 18
ATOM 30603 N N . GLY A 1 110 ? -1.445 -13.573 -10.857 1.00 0.00 110 GLY A N 18
ATOM 30604 C CA . GLY A 1 110 ? -1.706 -12.268 -10.245 1.00 0.00 110 GLY A CA 18
ATOM 30605 C C . GLY A 1 110 ? -0.774 -11.990 -9.071 1.00 0.00 110 GLY A C 18
ATOM 30606 O O . GLY A 1 110 ? 0.099 -12.794 -8.740 1.00 0.00 110 GLY A O 18
ATOM 30610 N N . TYR A 1 111 ? -0.918 -10.820 -8.450 1.00 0.00 111 TYR A N 18
ATOM 30611 C CA . TYR A 1 111 ? -0.059 -10.431 -7.322 1.00 0.00 111 TYR A CA 18
ATOM 30612 C C . TYR A 1 111 ? -0.825 -10.632 -6.005 1.00 0.00 111 TYR A C 18
ATOM 30613 O O . TYR A 1 111 ? -1.836 -9.976 -5.778 1.00 0.00 111 TYR A O 18
ATOM 30631 N N . LYS A 1 112 ? -0.374 -11.521 -5.116 1.00 0.00 112 LYS A N 18
ATOM 30632 C CA . LYS A 1 112 ? -0.990 -11.675 -3.795 1.00 0.00 112 LYS A CA 18
ATOM 30633 C C . LYS A 1 112 ? -0.549 -10.528 -2.884 1.00 0.00 112 LYS A C 18
ATOM 30634 O O . LYS A 1 112 ? 0.635 -10.397 -2.561 1.00 0.00 112 LYS A O 18
ATOM 30653 N N . LEU A 1 113 ? -1.500 -9.703 -2.467 1.00 0.00 113 LEU A N 18
ATOM 30654 C CA . LEU A 1 113 ? -1.318 -8.647 -1.470 1.00 0.00 113 LEU A CA 18
ATOM 30655 C C . LEU A 1 113 ? -2.164 -8.962 -0.227 1.00 0.00 113 LEU A C 18
ATOM 30656 O O . LEU A 1 113 ? -2.962 -9.900 -0.218 1.00 0.00 113 LEU A O 18
ATOM 30672 N N . GLU A 1 114 ? -1.994 -8.163 0.820 1.00 0.00 114 GLU A N 18
ATOM 30673 C CA . GLU A 1 114 ? -2.724 -8.275 2.089 1.00 0.00 114 GLU A CA 18
ATOM 30674 C C . GLU A 1 114 ? -2.956 -6.901 2.744 1.00 0.00 114 GLU A C 18
ATOM 30675 O O . GLU A 1 114 ? -2.420 -5.891 2.283 1.00 0.00 114 GLU A O 18
ATOM 30687 N N . TYR A 1 115 ? -3.792 -6.869 3.789 1.00 0.00 115 TYR A N 18
ATOM 30688 C CA . TYR A 1 115 ? -4.219 -5.665 4.523 1.00 0.00 115 TYR A CA 18
ATOM 30689 C C . TYR A 1 115 ? -3.941 -5.752 6.041 1.00 0.00 115 TYR A C 18
ATOM 30690 O O . TYR A 1 115 ? -3.815 -4.685 6.685 1.00 0.00 115 TYR A O 18
ATOM 30709 N N . GLY A 1 11 ? 13.812 25.459 -4.845 1.00 0.00 11 GLY A N 19
ATOM 30710 C CA . GLY A 1 11 ? 13.613 24.550 -3.693 1.00 0.00 11 GLY A CA 19
ATOM 30711 C C . GLY A 1 11 ? 12.153 24.140 -3.548 1.00 0.00 11 GLY A C 19
ATOM 30712 O O . GLY A 1 11 ? 11.477 23.871 -4.543 1.00 0.00 11 GLY A O 19
ATOM 30716 N N . SER A 1 12 ? 11.646 24.079 -2.315 1.00 0.00 12 SER A N 19
ATOM 30717 C CA . SER A 1 12 ? 10.231 23.770 -2.028 1.00 0.00 12 SER A CA 19
ATOM 30718 C C . SER A 1 12 ? 9.296 24.977 -2.286 1.00 0.00 12 SER A C 19
ATOM 30719 O O . SER A 1 12 ? 9.750 26.118 -2.431 1.00 0.00 12 SER A O 19
ATOM 30727 N N . GLU A 1 13 ? 7.982 24.733 -2.341 1.00 0.00 13 GLU A N 19
ATOM 30728 C CA . GLU A 1 13 ? 6.935 25.717 -2.649 1.00 0.00 13 GLU A CA 19
ATOM 30729 C C . GLU A 1 13 ? 5.545 25.156 -2.295 1.00 0.00 13 GLU A C 19
ATOM 30730 O O . GLU A 1 13 ? 5.351 23.938 -2.223 1.00 0.00 13 GLU A O 19
ATOM 30742 N N . GLU A 1 14 ? 4.554 26.031 -2.108 1.00 0.00 14 GLU A N 19
ATOM 30743 C CA . GLU A 1 14 ? 3.166 25.685 -1.764 1.00 0.00 14 GLU A CA 19
ATOM 30744 C C . GLU A 1 14 ? 2.395 25.120 -2.981 1.00 0.00 14 GLU A C 19
ATOM 30745 O O . GLU A 1 14 ? 1.402 25.685 -3.448 1.00 0.00 14 GLU A O 19
ATOM 30757 N N . VAL A 1 15 ? 2.881 23.989 -3.499 1.00 0.00 15 VAL A N 19
ATOM 30758 C CA . VAL A 1 15 ? 2.268 23.184 -4.576 1.00 0.00 15 VAL A CA 19
ATOM 30759 C C . VAL A 1 15 ? 1.005 22.435 -4.096 1.00 0.00 15 VAL A C 19
ATOM 30760 O O . VAL A 1 15 ? 0.587 22.572 -2.945 1.00 0.00 15 VAL A O 19
ATOM 30773 N N . SER A 1 16 ? 0.391 21.631 -4.972 1.00 0.00 16 SER A N 19
ATOM 30774 C CA . SER A 1 16 ? -0.801 20.816 -4.671 1.00 0.00 16 SER A CA 19
ATOM 30775 C C . SER A 1 16 ? -0.626 19.921 -3.421 1.00 0.00 16 SER A C 19
ATOM 30776 O O . SER A 1 16 ? 0.330 19.146 -3.315 1.00 0.00 16 SER A O 19
ATOM 30784 N N . GLU A 1 17 ? -1.555 20.032 -2.463 1.00 0.00 17 GLU A N 19
ATOM 30785 C CA . GLU A 1 17 ? -1.462 19.390 -1.145 1.00 0.00 17 GLU A CA 19
ATOM 30786 C C . GLU A 1 17 ? -1.718 17.866 -1.242 1.00 0.00 17 GLU A C 19
ATOM 30787 O O . GLU A 1 17 ? -2.705 17.471 -1.879 1.00 0.00 17 GLU A O 19
ATOM 30799 N N . PRO A 1 18 ? -0.893 17.001 -0.611 1.00 0.00 18 PRO A N 19
ATOM 30800 C CA . PRO A 1 18 ? -1.132 15.559 -0.546 1.00 0.00 18 PRO A CA 19
ATOM 30801 C C . PRO A 1 18 ? -2.359 15.218 0.317 1.00 0.00 18 PRO A C 19
ATOM 30802 O O . PRO A 1 18 ? -2.827 16.034 1.114 1.00 0.00 18 PRO A O 19
ATOM 30813 N N . GLY A 1 19 ? -2.880 13.997 0.145 1.00 0.00 19 GLY A N 19
ATOM 30814 C CA . GLY A 1 19 ? -4.097 13.497 0.804 1.00 0.00 19 GLY A CA 19
ATOM 30815 C C . GLY A 1 19 ? -3.927 12.111 1.424 1.00 0.00 19 GLY A C 19
ATOM 30816 O O . GLY A 1 19 ? -2.944 11.421 1.170 1.00 0.00 19 GLY A O 19
ATOM 30820 N N . ASP A 1 20 ? -4.903 11.671 2.216 1.00 0.00 20 ASP A N 19
ATOM 30821 C CA . ASP A 1 20 ? -4.842 10.415 2.979 1.00 0.00 20 ASP A CA 19
ATOM 30822 C C . ASP A 1 20 ? -6.220 9.730 3.042 1.00 0.00 20 ASP A C 19
ATOM 30823 O O . ASP A 1 20 ? -7.239 10.397 3.245 1.00 0.00 20 ASP A O 19
ATOM 30832 N N . ALA A 1 21 ? -6.249 8.401 2.876 1.00 0.00 21 ALA A N 19
ATOM 30833 C CA . ALA A 1 21 ? -7.465 7.587 2.923 1.00 0.00 21 ALA A CA 19
ATOM 30834 C C . ALA A 1 21 ? -7.190 6.154 3.421 1.00 0.00 21 ALA A C 19
ATOM 30835 O O . ALA A 1 21 ? -6.393 5.412 2.841 1.00 0.00 21 ALA A O 19
ATOM 30842 N N . ASN A 1 22 ? -7.889 5.757 4.491 1.00 0.00 22 ASN A N 19
ATOM 30843 C CA . ASN A 1 22 ? -7.911 4.403 5.062 1.00 0.00 22 ASN A CA 19
ATOM 30844 C C . ASN A 1 22 ? -6.509 3.910 5.493 1.00 0.00 22 ASN A C 19
ATOM 30845 O O . ASN A 1 22 ? -6.097 4.132 6.634 1.00 0.00 22 ASN A O 19
ATOM 30856 N N . ILE A 1 23 ? -5.790 3.212 4.604 1.00 0.00 23 ILE A N 19
ATOM 30857 C CA . ILE A 1 23 ? -4.481 2.566 4.846 1.00 0.00 23 ILE A CA 19
ATOM 30858 C C . ILE A 1 23 ? -3.361 3.199 3.989 1.00 0.00 23 ILE A C 19
ATOM 30859 O O . ILE A 1 23 ? -2.185 2.924 4.230 1.00 0.00 23 ILE A O 19
ATOM 30875 N N . PHE A 1 24 ? -3.688 4.071 3.021 1.00 0.00 24 PHE A N 19
ATOM 30876 C CA . PHE A 1 24 ? -2.717 4.724 2.146 1.00 0.00 24 PHE A CA 19
ATOM 30877 C C . PHE A 1 24 ? -2.792 6.259 2.179 1.00 0.00 24 PHE A C 19
ATOM 30878 O O . PHE A 1 24 ? -3.858 6.866 2.291 1.00 0.00 24 PHE A O 19
ATOM 30895 N N . ARG A 1 25 ? -1.625 6.890 2.024 1.00 0.00 25 ARG A N 19
ATOM 30896 C CA . ARG A 1 25 ? -1.454 8.335 1.866 1.00 0.00 25 ARG A CA 19
ATOM 30897 C C . ARG A 1 25 ? -1.028 8.625 0.426 1.00 0.00 25 ARG A C 19
ATOM 30898 O O . ARG A 1 25 ? 0.005 8.119 -0.009 1.00 0.00 25 ARG A O 19
ATOM 30919 N N . VAL A 1 26 ? -1.822 9.401 -0.307 1.00 0.00 26 VAL A N 19
ATOM 30920 C CA . VAL A 1 26 ? -1.511 9.799 -1.692 1.00 0.00 26 VAL A CA 19
ATOM 30921 C C . VAL A 1 26 ? -0.604 11.027 -1.680 1.00 0.00 26 VAL A C 19
ATOM 30922 O O . VAL A 1 26 ? -0.976 12.083 -1.168 1.00 0.00 26 VAL A O 19
ATOM 30935 N N . ASP A 1 27 ? 0.586 10.885 -2.261 1.00 0.00 27 ASP A N 19
ATOM 30936 C CA . ASP A 1 27 ? 1.524 11.992 -2.456 1.00 0.00 27 ASP A CA 19
ATOM 30937 C C . ASP A 1 27 ? 1.348 12.591 -3.857 1.00 0.00 27 ASP A C 19
ATOM 30938 O O . ASP A 1 27 ? 1.668 11.950 -4.856 1.00 0.00 27 ASP A O 19
ATOM 30947 N N . LYS A 1 28 ? 0.835 13.823 -3.939 1.00 0.00 28 LYS A N 19
ATOM 30948 C CA . LYS A 1 28 ? 0.526 14.480 -5.221 1.00 0.00 28 LYS A CA 19
ATOM 30949 C C . LYS A 1 28 ? 1.709 15.265 -5.830 1.00 0.00 28 LYS A C 19
ATOM 30950 O O . LYS A 1 28 ? 1.660 15.631 -7.006 1.00 0.00 28 LYS A O 19
ATOM 30969 N N . ASP A 1 29 ? 2.776 15.506 -5.060 1.00 0.00 29 ASP A N 19
ATOM 30970 C CA . ASP A 1 29 ? 3.999 16.180 -5.520 1.00 0.00 29 ASP A CA 19
ATOM 30971 C C . ASP A 1 29 ? 4.841 15.265 -6.423 1.00 0.00 29 ASP A C 19
ATOM 30972 O O . ASP A 1 29 ? 5.152 15.614 -7.561 1.00 0.00 29 ASP A O 19
ATOM 30981 N N . SER A 1 30 ? 5.185 14.081 -5.921 1.00 0.00 30 SER A N 19
ATOM 30982 C CA . SER A 1 30 ? 5.954 13.060 -6.646 1.00 0.00 30 SER A CA 19
ATOM 30983 C C . SER A 1 30 ? 5.052 12.030 -7.370 1.00 0.00 30 SER A C 19
ATOM 30984 O O . SER A 1 30 ? 5.526 11.295 -8.242 1.00 0.00 30 SER A O 19
ATOM 30992 N N . ARG A 1 31 ? 3.746 12.002 -7.043 1.00 0.00 31 ARG A N 19
ATOM 30993 C CA . ARG A 1 31 ? 2.671 11.263 -7.733 1.00 0.00 31 ARG A CA 19
ATOM 30994 C C . ARG A 1 31 ? 2.705 9.761 -7.372 1.00 0.00 31 ARG A C 19
ATOM 30995 O O . ARG A 1 31 ? 2.964 8.898 -8.214 1.00 0.00 31 ARG A O 19
ATOM 31016 N N . GLU A 1 32 ? 2.493 9.466 -6.085 1.00 0.00 32 GLU A N 19
ATOM 31017 C CA . GLU A 1 32 ? 2.764 8.173 -5.429 1.00 0.00 32 GLU A CA 19
ATOM 31018 C C . GLU A 1 32 ? 1.631 7.767 -4.465 1.00 0.00 32 GLU A C 19
ATOM 31019 O O . GLU A 1 32 ? 0.800 8.605 -4.114 1.00 0.00 32 GLU A O 19
ATOM 31031 N N . VAL A 1 33 ? 1.637 6.520 -3.966 1.00 0.00 33 VAL A N 19
ATOM 31032 C CA . VAL A 1 33 ? 0.851 6.118 -2.773 1.00 0.00 33 VAL A CA 19
ATOM 31033 C C . VAL A 1 33 ? 1.706 5.364 -1.752 1.00 0.00 33 VAL A C 19
ATOM 31034 O O . VAL A 1 33 ? 2.304 4.330 -2.038 1.00 0.00 33 VAL A O 19
ATOM 31047 N N . TYR A 1 34 ? 1.726 5.877 -0.523 1.00 0.00 34 TYR A N 19
ATOM 31048 C CA . TYR A 1 34 ? 2.378 5.272 0.637 1.00 0.00 34 TYR A CA 19
ATOM 31049 C C . TYR A 1 34 ? 1.372 4.402 1.393 1.00 0.00 34 TYR A C 19
ATOM 31050 O O . TYR A 1 34 ? 0.463 4.936 2.021 1.00 0.00 34 TYR A O 19
ATOM 31068 N N . MET A 1 35 ? 1.526 3.076 1.358 1.00 0.00 35 MET A N 19
ATOM 31069 C CA . MET A 1 35 ? 0.754 2.150 2.186 1.00 0.00 35 MET A CA 19
ATOM 31070 C C . MET A 1 35 ? 1.378 2.108 3.583 1.00 0.00 35 MET A C 19
ATOM 31071 O O . MET A 1 35 ? 2.583 2.315 3.728 1.00 0.00 35 MET A O 19
ATOM 31085 N N . HIS A 1 36 ? 0.596 1.779 4.609 1.00 0.00 36 HIS A N 19
ATOM 31086 C CA . HIS A 1 36 ? 1.064 1.731 6.004 1.00 0.00 36 HIS A CA 19
ATOM 31087 C C . HIS A 1 36 ? 2.294 0.805 6.244 1.00 0.00 36 HIS A C 19
ATOM 31088 O O . HIS A 1 36 ? 3.028 0.989 7.219 1.00 0.00 36 HIS A O 19
ATOM 31102 N N . GLU A 1 37 ? 2.552 -0.143 5.330 1.00 0.00 37 GLU A N 19
ATOM 31103 C CA . GLU A 1 37 ? 3.716 -1.044 5.333 1.00 0.00 37 GLU A CA 19
ATOM 31104 C C . GLU A 1 37 ? 4.917 -0.498 4.526 1.00 0.00 37 GLU A C 19
ATOM 31105 O O . GLU A 1 37 ? 6.052 -0.817 4.884 1.00 0.00 37 GLU A O 19
ATOM 31117 N N . LYS A 1 38 ? 4.705 0.310 3.464 1.00 0.00 38 LYS A N 19
ATOM 31118 C CA . LYS A 1 38 ? 5.754 0.779 2.524 1.00 0.00 38 LYS A CA 19
ATOM 31119 C C . LYS A 1 38 ? 5.277 1.749 1.412 1.00 0.00 38 LYS A C 19
ATOM 31120 O O . LYS A 1 38 ? 4.114 1.742 1.010 1.00 0.00 38 LYS A O 19
ATOM 31139 N N . LYS A 1 39 ? 6.199 2.544 0.844 1.00 0.00 39 LYS A N 19
ATOM 31140 C CA . LYS A 1 39 ? 5.973 3.435 -0.303 1.00 0.00 39 LYS A CA 19
ATOM 31141 C C . LYS A 1 39 ? 5.834 2.695 -1.654 1.00 0.00 39 LYS A C 19
ATOM 31142 O O . LYS A 1 39 ? 6.570 1.740 -1.896 1.00 0.00 39 LYS A O 19
ATOM 31161 N N . LEU A 1 40 ? 4.918 3.128 -2.532 1.00 0.00 40 LEU A N 19
ATOM 31162 C CA . LEU A 1 40 ? 4.731 2.618 -3.904 1.00 0.00 40 LEU A CA 19
ATOM 31163 C C . LEU A 1 40 ? 4.405 3.768 -4.864 1.00 0.00 40 LEU A C 19
ATOM 31164 O O . LEU A 1 40 ? 3.714 4.720 -4.508 1.00 0.00 40 LEU A O 19
ATOM 31180 N N . ASP A 1 41 ? 4.898 3.677 -6.097 1.00 0.00 41 ASP A N 19
ATOM 31181 C CA . ASP A 1 41 ? 5.021 4.854 -6.971 1.00 0.00 41 ASP A CA 19
ATOM 31182 C C . ASP A 1 41 ? 5.183 4.528 -8.474 1.00 0.00 41 ASP A C 19
ATOM 31183 O O . ASP A 1 41 ? 6.209 4.832 -9.082 1.00 0.00 41 ASP A O 19
ATOM 31192 N N . LEU A 1 42 ? 4.158 3.923 -9.092 1.00 0.00 42 LEU A N 19
ATOM 31193 C CA . LEU A 1 42 ? 4.071 3.786 -10.559 1.00 0.00 42 LEU A CA 19
ATOM 31194 C C . LEU A 1 42 ? 3.555 5.086 -11.210 1.00 0.00 42 LEU A C 19
ATOM 31195 O O . LEU A 1 42 ? 4.342 5.944 -11.616 1.00 0.00 42 LEU A O 19
ATOM 31211 N N . THR A 1 43 ? 2.227 5.181 -11.361 1.00 0.00 43 THR A N 19
ATOM 31212 C CA . THR A 1 43 ? 1.480 6.173 -12.153 1.00 0.00 43 THR A CA 19
ATOM 31213 C C . THR A 1 43 ? 0.188 6.510 -11.426 1.00 0.00 43 THR A C 19
ATOM 31214 O O . THR A 1 43 ? -0.172 5.805 -10.488 1.00 0.00 43 THR A O 19
ATOM 31225 N N . ARG A 1 44 ? -0.570 7.496 -11.920 1.00 0.00 44 ARG A N 19
ATOM 31226 C CA . ARG A 1 44 ? -1.945 7.762 -11.463 1.00 0.00 44 ARG A CA 19
ATOM 31227 C C . ARG A 1 44 ? -2.843 6.522 -11.536 1.00 0.00 44 ARG A C 19
ATOM 31228 O O . ARG A 1 44 ? -3.636 6.264 -10.631 1.00 0.00 44 ARG A O 19
ATOM 31249 N N . ALA A 1 45 ? -2.726 5.755 -12.621 1.00 0.00 45 ALA A N 19
ATOM 31250 C CA . ALA A 1 45 ? -3.565 4.592 -12.879 1.00 0.00 45 ALA A CA 19
ATOM 31251 C C . ALA A 1 45 ? -3.227 3.445 -11.909 1.00 0.00 45 ALA A C 19
ATOM 31252 O O . ALA A 1 45 ? -4.119 2.919 -11.239 1.00 0.00 45 ALA A O 19
ATOM 31259 N N . GLU A 1 46 ? -1.946 3.110 -11.743 1.00 0.00 46 GLU A N 19
ATOM 31260 C CA . GLU A 1 46 ? -1.539 2.018 -10.864 1.00 0.00 46 GLU A CA 19
ATOM 31261 C C . GLU A 1 46 ? -1.698 2.383 -9.383 1.00 0.00 46 GLU A C 19
ATOM 31262 O O . GLU A 1 46 ? -2.108 1.546 -8.582 1.00 0.00 46 GLU A O 19
ATOM 31274 N N . TYR A 1 47 ? -1.489 3.657 -9.048 1.00 0.00 47 TYR A N 19
ATOM 31275 C CA . TYR A 1 47 ? -2.017 4.276 -7.808 1.00 0.00 47 TYR A CA 19
ATOM 31276 C C . TYR A 1 47 ? -3.510 3.964 -7.602 1.00 0.00 47 TYR A C 19
ATOM 31277 O O . TYR A 1 47 ? -3.875 3.447 -6.540 1.00 0.00 47 TYR A O 19
ATOM 31295 N N . GLU A 1 48 ? -4.365 4.251 -8.590 1.00 0.00 48 GLU A N 19
ATOM 31296 C CA . GLU A 1 48 ? -5.802 3.979 -8.506 1.00 0.00 48 GLU A CA 19
ATOM 31297 C C . GLU A 1 48 ? -6.075 2.506 -8.175 1.00 0.00 48 GLU A C 19
ATOM 31298 O O . GLU A 1 48 ? -6.942 2.219 -7.348 1.00 0.00 48 GLU A O 19
ATOM 31310 N N . ILE A 1 49 ? -5.321 1.564 -8.764 1.00 0.00 49 ILE A N 19
ATOM 31311 C CA . ILE A 1 49 ? -5.569 0.130 -8.488 1.00 0.00 49 ILE A CA 19
ATOM 31312 C C . ILE A 1 49 ? -4.972 -0.341 -7.174 1.00 0.00 49 ILE A C 19
ATOM 31313 O O . ILE A 1 49 ? -5.606 -1.157 -6.521 1.00 0.00 49 ILE A O 19
ATOM 31329 N N . LEU A 1 50 ? -3.817 0.168 -6.736 1.00 0.00 50 LEU A N 19
ATOM 31330 C CA . LEU A 1 50 ? -3.329 -0.121 -5.385 1.00 0.00 50 LEU A CA 19
ATOM 31331 C C . LEU A 1 50 ? -4.344 0.354 -4.346 1.00 0.00 50 LEU A C 19
ATOM 31332 O O . LEU A 1 50 ? -4.678 -0.392 -3.438 1.00 0.00 50 LEU A O 19
ATOM 31348 N N . SER A 1 51 ? -4.852 1.575 -4.492 1.00 0.00 51 SER A N 19
ATOM 31349 C CA . SER A 1 51 ? -5.942 2.107 -3.665 1.00 0.00 51 SER A CA 19
ATOM 31350 C C . SER A 1 51 ? -7.174 1.192 -3.675 1.00 0.00 51 SER A C 19
ATOM 31351 O O . SER A 1 51 ? -7.635 0.785 -2.606 1.00 0.00 51 SER A O 19
ATOM 31359 N N . LEU A 1 52 ? -7.673 0.808 -4.862 1.00 0.00 52 LEU A N 19
ATOM 31360 C CA . LEU A 1 52 ? -8.780 -0.140 -4.998 1.00 0.00 52 LEU A CA 19
ATOM 31361 C C . LEU A 1 52 ? -8.468 -1.475 -4.301 1.00 0.00 52 LEU A C 19
ATOM 31362 O O . LEU A 1 52 ? -9.326 -2.018 -3.608 1.00 0.00 52 LEU A O 19
ATOM 31378 N N . LEU A 1 53 ? -7.247 -1.995 -4.469 1.00 0.00 53 LEU A N 19
ATOM 31379 C CA . LEU A 1 53 ? -6.817 -3.301 -3.965 1.00 0.00 53 LEU A CA 19
ATOM 31380 C C . LEU A 1 53 ? -6.691 -3.275 -2.441 1.00 0.00 53 LEU A C 19
ATOM 31381 O O . LEU A 1 53 ? -7.288 -4.104 -1.764 1.00 0.00 53 LEU A O 19
ATOM 31397 N N . ILE A 1 54 ? -5.955 -2.311 -1.886 1.00 0.00 54 ILE A N 19
ATOM 31398 C CA . ILE A 1 54 ? -5.864 -2.115 -0.428 1.00 0.00 54 ILE A CA 19
ATOM 31399 C C . ILE A 1 54 ? -7.251 -1.897 0.214 1.00 0.00 54 ILE A C 19
ATOM 31400 O O . ILE A 1 54 ? -7.529 -2.494 1.256 1.00 0.00 54 ILE A O 19
ATOM 31416 N N . SER A 1 55 ? -8.141 -1.106 -0.391 1.00 0.00 55 SER A N 19
ATOM 31417 C CA . SER A 1 55 ? -9.489 -0.877 0.158 1.00 0.00 55 SER A CA 19
ATOM 31418 C C . SER A 1 55 ? -10.412 -2.109 0.088 1.00 0.00 55 SER A C 19
ATOM 31419 O O . SER A 1 55 ? -11.169 -2.351 1.032 1.00 0.00 55 SER A O 19
ATOM 31427 N N . LYS A 1 56 ? -10.378 -2.899 -0.997 1.00 0.00 56 LYS A N 19
ATOM 31428 C CA . LYS A 1 56 ? -11.255 -4.078 -1.154 1.00 0.00 56 LYS A CA 19
ATOM 31429 C C . LYS A 1 56 ? -10.727 -5.327 -0.420 1.00 0.00 56 LYS A C 19
ATOM 31430 O O . LYS A 1 56 ? -11.532 -6.148 0.026 1.00 0.00 56 LYS A O 19
ATOM 31449 N N . LYS A 1 57 ? -9.394 -5.425 -0.309 1.00 0.00 57 LYS A N 19
ATOM 31450 C CA . LYS A 1 57 ? -8.483 -6.400 0.336 1.00 0.00 57 LYS A CA 19
ATOM 31451 C C . LYS A 1 57 ? -7.428 -6.927 -0.653 1.00 0.00 57 LYS A C 19
ATOM 31452 O O . LYS A 1 57 ? -7.689 -7.037 -1.853 1.00 0.00 57 LYS A O 19
ATOM 31471 N N . GLY A 1 58 ? -6.247 -7.279 -0.122 1.00 0.00 58 GLY A N 19
ATOM 31472 C CA . GLY A 1 58 ? -5.032 -7.548 -0.901 1.00 0.00 58 GLY A CA 19
ATOM 31473 C C . GLY A 1 58 ? -5.237 -8.576 -2.012 1.00 0.00 58 GLY A C 19
ATOM 31474 O O . GLY A 1 58 ? -4.986 -8.258 -3.171 1.00 0.00 58 GLY A O 19
ATOM 31478 N N . TYR A 1 59 ? -5.741 -9.773 -1.678 1.00 0.00 59 TYR A N 19
ATOM 31479 C CA . TYR A 1 59 ? -6.187 -10.777 -2.643 1.00 0.00 59 TYR A CA 19
ATOM 31480 C C . TYR A 1 59 ? -5.046 -11.101 -3.622 1.00 0.00 59 TYR A C 19
ATOM 31481 O O . TYR A 1 59 ? -3.875 -11.157 -3.245 1.00 0.00 59 TYR A O 19
ATOM 31499 N N . VAL A 1 60 ? -5.383 -11.307 -4.882 1.00 0.00 60 VAL A N 19
ATOM 31500 C CA . VAL A 1 60 ? -4.446 -11.364 -6.001 1.00 0.00 60 VAL A CA 19
ATOM 31501 C C . VAL A 1 60 ? -4.740 -10.193 -6.951 1.00 0.00 60 VAL A C 19
ATOM 31502 O O . VAL A 1 60 ? -5.836 -10.099 -7.502 1.00 0.00 60 VAL A O 19
ATOM 31515 N N . PHE A 1 61 ? -3.755 -9.306 -7.134 1.00 0.00 61 PHE A N 19
ATOM 31516 C CA . PHE A 1 61 ? -3.699 -8.268 -8.165 1.00 0.00 61 PHE A CA 19
ATOM 31517 C C . PHE A 1 61 ? -3.833 -8.959 -9.530 1.00 0.00 61 PHE A C 19
ATOM 31518 O O . PHE A 1 61 ? -3.012 -9.809 -9.883 1.00 0.00 61 PHE A O 19
ATOM 31535 N N . SER A 1 62 ? -4.900 -8.627 -10.257 1.00 0.00 62 SER A N 19
ATOM 31536 C CA . SER A 1 62 ? -5.339 -9.329 -11.473 1.00 0.00 62 SER A CA 19
ATOM 31537 C C . SER A 1 62 ? -5.333 -8.412 -12.699 1.00 0.00 62 SER A C 19
ATOM 31538 O O . SER A 1 62 ? -5.898 -7.317 -12.647 1.00 0.00 62 SER A O 19
ATOM 31546 N N . ARG A 1 63 ? -4.794 -8.882 -13.832 1.00 0.00 63 ARG A N 19
ATOM 31547 C CA . ARG A 1 63 ? -4.684 -8.079 -15.062 1.00 0.00 63 ARG A CA 19
ATOM 31548 C C . ARG A 1 63 ? -6.039 -7.533 -15.552 1.00 0.00 63 ARG A C 19
ATOM 31549 O O . ARG A 1 63 ? -6.145 -6.346 -15.835 1.00 0.00 63 ARG A O 19
ATOM 31570 N N . GLU A 1 64 ? -7.107 -8.340 -15.534 1.00 0.00 64 GLU A N 19
ATOM 31571 C CA . GLU A 1 64 ? -8.463 -7.907 -15.876 1.00 0.00 64 GLU A CA 19
ATOM 31572 C C . GLU A 1 64 ? -8.988 -6.802 -14.936 1.00 0.00 64 GLU A C 19
ATOM 31573 O O . GLU A 1 64 ? -9.528 -5.805 -15.406 1.00 0.00 64 GLU A O 19
ATOM 31585 N N . SER A 1 65 ? -8.793 -6.907 -13.617 1.00 0.00 65 SER A N 19
ATOM 31586 C CA . SER A 1 65 ? -9.208 -5.846 -12.679 1.00 0.00 65 SER A CA 19
ATOM 31587 C C . SER A 1 65 ? -8.427 -4.544 -12.920 1.00 0.00 65 SER A C 19
ATOM 31588 O O . SER A 1 65 ? -8.996 -3.448 -12.907 1.00 0.00 65 SER A O 19
ATOM 31596 N N . ILE A 1 66 ? -7.127 -4.663 -13.224 1.00 0.00 66 ILE A N 19
ATOM 31597 C CA . ILE A 1 66 ? -6.296 -3.513 -13.644 1.00 0.00 66 ILE A CA 19
ATOM 31598 C C . ILE A 1 66 ? -6.815 -2.894 -14.956 1.00 0.00 66 ILE A C 19
ATOM 31599 O O . ILE A 1 66 ? -6.937 -1.675 -15.059 1.00 0.00 66 ILE A O 19
ATOM 31615 N N . ALA A 1 67 ? -7.180 -3.711 -15.942 1.00 0.00 67 ALA A N 19
ATOM 31616 C CA . ALA A 1 67 ? -7.779 -3.277 -17.204 1.00 0.00 67 ALA A CA 19
ATOM 31617 C C . ALA A 1 67 ? -9.163 -2.635 -17.016 1.00 0.00 67 ALA A C 19
ATOM 31618 O O . ALA A 1 67 ? -9.573 -1.826 -17.845 1.00 0.00 67 ALA A O 19
ATOM 31625 N N . ILE A 1 68 ? -9.881 -2.976 -15.940 1.00 0.00 68 ILE A N 19
ATOM 31626 C CA . ILE A 1 68 ? -11.175 -2.361 -15.607 1.00 0.00 68 ILE A CA 19
ATOM 31627 C C . ILE A 1 68 ? -10.997 -0.989 -14.923 1.00 0.00 68 ILE A C 19
ATOM 31628 O O . ILE A 1 68 ? -11.683 -0.050 -15.336 1.00 0.00 68 ILE A O 19
ATOM 31644 N N . GLU A 1 69 ? -10.096 -0.826 -13.935 1.00 0.00 69 GLU A N 19
ATOM 31645 C CA . GLU A 1 69 ? -9.963 0.460 -13.211 1.00 0.00 69 GLU A CA 19
ATOM 31646 C C . GLU A 1 69 ? -8.765 1.358 -13.626 1.00 0.00 69 GLU A C 19
ATOM 31647 O O . GLU A 1 69 ? -8.849 2.572 -13.437 1.00 0.00 69 GLU A O 19
ATOM 31659 N N . SER A 1 70 ? -7.663 0.836 -14.190 1.00 0.00 70 SER A N 19
ATOM 31660 C CA . SER A 1 70 ? -6.499 1.641 -14.642 1.00 0.00 70 SER A CA 19
ATOM 31661 C C . SER A 1 70 ? -6.594 1.906 -16.155 1.00 0.00 70 SER A C 19
ATOM 31662 O O . SER A 1 70 ? -6.552 3.064 -16.576 1.00 0.00 70 SER A O 19
ATOM 31670 N N . GLU A 1 71 ? -6.832 0.852 -16.952 1.00 0.00 71 GLU A N 19
ATOM 31671 C CA . GLU A 1 71 ? -7.612 0.881 -18.204 1.00 0.00 71 GLU A CA 19
ATOM 31672 C C . GLU A 1 71 ? -6.977 1.618 -19.411 1.00 0.00 71 GLU A C 19
ATOM 31673 O O . GLU A 1 71 ? -7.436 1.459 -20.541 1.00 0.00 71 GLU A O 19
ATOM 31685 N N . SER A 1 72 ? -5.896 2.376 -19.237 1.00 0.00 72 SER A N 19
ATOM 31686 C CA . SER A 1 72 ? -5.206 3.186 -20.266 1.00 0.00 72 SER A CA 19
ATOM 31687 C C . SER A 1 72 ? -4.434 2.368 -21.340 1.00 0.00 72 SER A C 19
ATOM 31688 O O . SER A 1 72 ? -3.429 2.814 -21.902 1.00 0.00 72 SER A O 19
ATOM 31696 N N . ILE A 1 73 ? -4.897 1.145 -21.621 1.00 0.00 73 ILE A N 19
ATOM 31697 C CA . ILE A 1 73 ? -4.233 0.075 -22.377 1.00 0.00 73 ILE A CA 19
ATOM 31698 C C . ILE A 1 73 ? -5.241 -0.542 -23.363 1.00 0.00 73 ILE A C 19
ATOM 31699 O O . ILE A 1 73 ? -6.376 -0.848 -22.986 1.00 0.00 73 ILE A O 19
ATOM 31715 N N . ASN A 1 74 ? -4.845 -0.727 -24.627 1.00 0.00 74 ASN A N 19
ATOM 31716 C CA . ASN A 1 74 ? -5.761 -1.125 -25.708 1.00 0.00 74 ASN A CA 19
ATOM 31717 C C . ASN A 1 74 ? -6.361 -2.550 -25.558 1.00 0.00 74 ASN A C 19
ATOM 31718 O O . ASN A 1 74 ? -7.593 -2.659 -25.610 1.00 0.00 74 ASN A O 19
ATOM 31729 N N . PRO A 1 75 ? -5.570 -3.634 -25.373 1.00 0.00 75 PRO A N 19
ATOM 31730 C CA . PRO A 1 75 ? -6.109 -4.982 -25.175 1.00 0.00 75 PRO A CA 19
ATOM 31731 C C . PRO A 1 75 ? -6.693 -5.159 -23.765 1.00 0.00 75 PRO A C 19
ATOM 31732 O O . PRO A 1 75 ? -6.066 -4.784 -22.775 1.00 0.00 75 PRO A O 19
ATOM 31743 N N . GLU A 1 76 ? -7.877 -5.776 -23.675 1.00 0.00 76 GLU A N 19
ATOM 31744 C CA . GLU A 1 76 ? -8.610 -5.993 -22.418 1.00 0.00 76 GLU A CA 19
ATOM 31745 C C . GLU A 1 76 ? -8.017 -7.101 -21.522 1.00 0.00 76 GLU A C 19
ATOM 31746 O O . GLU A 1 76 ? -8.284 -7.133 -20.320 1.00 0.00 76 GLU A O 19
ATOM 31758 N N . SER A 1 77 ? -7.191 -7.994 -22.078 1.00 0.00 77 SER A N 19
ATOM 31759 C CA . SER A 1 77 ? -6.379 -8.938 -21.288 1.00 0.00 77 SER A CA 19
ATOM 31760 C C . SER A 1 77 ? -5.222 -8.211 -20.582 1.00 0.00 77 SER A C 19
ATOM 31761 O O . SER A 1 77 ? -4.909 -8.512 -19.434 1.00 0.00 77 SER A O 19
ATOM 31769 N N . SER A 1 78 ? -4.617 -7.206 -21.229 1.00 0.00 78 SER A N 19
ATOM 31770 C CA . SER A 1 78 ? -3.675 -6.235 -20.633 1.00 0.00 78 SER A CA 19
ATOM 31771 C C . SER A 1 78 ? -2.374 -6.848 -20.074 1.00 0.00 78 SER A C 19
ATOM 31772 O O . SER A 1 78 ? -1.717 -6.247 -19.227 1.00 0.00 78 SER A O 19
ATOM 31780 N N . ASN A 1 79 ? -1.954 -8.029 -20.540 1.00 0.00 79 ASN A N 19
ATOM 31781 C CA . ASN A 1 79 ? -0.754 -8.717 -20.035 1.00 0.00 79 ASN A CA 19
ATOM 31782 C C . ASN A 1 79 ? 0.510 -7.826 -20.043 1.00 0.00 79 ASN A C 19
ATOM 31783 O O . ASN A 1 79 ? 1.300 -7.861 -19.102 1.00 0.00 79 ASN A O 19
ATOM 31794 N N . LYS A 1 80 ? 0.665 -6.954 -21.052 1.00 0.00 80 LYS A N 19
ATOM 31795 C CA . LYS A 1 80 ? 1.758 -5.966 -21.115 1.00 0.00 80 LYS A CA 19
ATOM 31796 C C . LYS A 1 80 ? 1.587 -4.826 -20.094 1.00 0.00 80 LYS A C 19
ATOM 31797 O O . LYS A 1 80 ? 2.585 -4.317 -19.586 1.00 0.00 80 LYS A O 19
ATOM 31816 N N . SER A 1 81 ? 0.353 -4.481 -19.712 1.00 0.00 81 SER A N 19
ATOM 31817 C CA . SER A 1 81 ? 0.103 -3.625 -18.544 1.00 0.00 81 SER A CA 19
ATOM 31818 C C . SER A 1 81 ? 0.689 -4.275 -17.292 1.00 0.00 81 SER A C 19
ATOM 31819 O O . SER A 1 81 ? 1.637 -3.734 -16.738 1.00 0.00 81 SER A O 19
ATOM 31827 N N . ILE A 1 82 ? 0.224 -5.459 -16.866 1.00 0.00 82 ILE A N 19
ATOM 31828 C CA . ILE A 1 82 ? 0.681 -6.023 -15.574 1.00 0.00 82 ILE A CA 19
ATOM 31829 C C . ILE A 1 82 ? 2.184 -6.318 -15.541 1.00 0.00 82 ILE A C 19
ATOM 31830 O O . ILE A 1 82 ? 2.836 -6.111 -14.519 1.00 0.00 82 ILE A O 19
ATOM 31846 N N . ASP A 1 83 ? 2.728 -6.698 -16.693 1.00 0.00 83 ASP A N 19
ATOM 31847 C CA . ASP A 1 83 ? 4.174 -6.811 -16.932 1.00 0.00 83 ASP A CA 19
ATOM 31848 C C . ASP A 1 83 ? 4.925 -5.478 -16.718 1.00 0.00 83 ASP A C 19
ATOM 31849 O O . ASP A 1 83 ? 5.925 -5.471 -15.997 1.00 0.00 83 ASP A O 19
ATOM 31858 N N . VAL A 1 84 ? 4.441 -4.350 -17.269 1.00 0.00 84 VAL A N 19
ATOM 31859 C CA . VAL A 1 84 ? 4.968 -3.008 -16.918 1.00 0.00 84 VAL A CA 19
ATOM 31860 C C . VAL A 1 84 ? 4.768 -2.721 -15.440 1.00 0.00 84 VAL A C 19
ATOM 31861 O O . VAL A 1 84 ? 5.681 -2.211 -14.805 1.00 0.00 84 VAL A O 19
ATOM 31874 N N . ILE A 1 85 ? 3.588 -3.011 -14.887 1.00 0.00 85 ILE A N 19
ATOM 31875 C CA . ILE A 1 85 ? 3.228 -2.600 -13.530 1.00 0.00 85 ILE A CA 19
ATOM 31876 C C . ILE A 1 85 ? 4.167 -3.276 -12.543 1.00 0.00 85 ILE A C 19
ATOM 31877 O O . ILE A 1 85 ? 4.841 -2.580 -11.797 1.00 0.00 85 ILE A O 19
ATOM 31893 N N . ILE A 1 86 ? 4.284 -4.602 -12.576 1.00 0.00 86 ILE A N 19
ATOM 31894 C CA . ILE A 1 86 ? 5.130 -5.344 -11.631 1.00 0.00 86 ILE A CA 19
ATOM 31895 C C . ILE A 1 86 ? 6.617 -5.238 -11.985 1.00 0.00 86 ILE A C 19
ATOM 31896 O O . ILE A 1 86 ? 7.436 -5.134 -11.074 1.00 0.00 86 ILE A O 19
ATOM 31912 N N . GLY A 1 87 ? 6.990 -5.156 -13.268 1.00 0.00 87 GLY A N 19
ATOM 31913 C CA . GLY A 1 87 ? 8.385 -4.930 -13.674 1.00 0.00 87 GLY A CA 19
ATOM 31914 C C . GLY A 1 87 ? 8.895 -3.558 -13.229 1.00 0.00 87 GLY A C 19
ATOM 31915 O O . GLY A 1 87 ? 10.013 -3.441 -12.723 1.00 0.00 87 GLY A O 19
ATOM 31919 N N . ARG A 1 88 ? 8.055 -2.522 -13.330 1.00 0.00 88 ARG A N 19
ATOM 31920 C CA . ARG A 1 88 ? 8.366 -1.167 -12.865 1.00 0.00 88 ARG A CA 19
ATOM 31921 C C . ARG A 1 88 ? 8.169 -1.019 -11.349 1.00 0.00 88 ARG A C 19
ATOM 31922 O O . ARG A 1 88 ? 8.900 -0.247 -10.744 1.00 0.00 88 ARG A O 19
ATOM 31943 N N . LEU A 1 89 ? 7.316 -1.816 -10.690 1.00 0.00 89 LEU A N 19
ATOM 31944 C CA . LEU A 1 89 ? 7.313 -1.982 -9.225 1.00 0.00 89 LEU A CA 19
ATOM 31945 C C . LEU A 1 89 ? 8.671 -2.536 -8.768 1.00 0.00 89 LEU A C 19
ATOM 31946 O O . LEU A 1 89 ? 9.309 -1.931 -7.912 1.00 0.00 89 LEU A O 19
ATOM 31962 N N . ARG A 1 90 ? 9.176 -3.600 -9.410 1.00 0.00 90 ARG A N 19
ATOM 31963 C CA . ARG A 1 90 ? 10.530 -4.130 -9.177 1.00 0.00 90 ARG A CA 19
ATOM 31964 C C . ARG A 1 90 ? 11.584 -3.038 -9.386 1.00 0.00 90 ARG A C 19
ATOM 31965 O O . ARG A 1 90 ? 12.440 -2.850 -8.529 1.00 0.00 90 ARG A O 19
ATOM 31986 N N . SER A 1 91 ? 11.478 -2.254 -10.458 1.00 0.00 91 SER A N 19
ATOM 31987 C CA . SER A 1 91 ? 12.341 -1.078 -10.676 1.00 0.00 91 SER A CA 19
ATOM 31988 C C . SER A 1 91 ? 12.284 -0.085 -9.505 1.00 0.00 91 SER A C 19
ATOM 31989 O O . SER A 1 91 ? 13.326 0.294 -8.969 1.00 0.00 91 SER A O 19
ATOM 31997 N N . LYS A 1 92 ? 11.091 0.265 -9.008 1.00 0.00 92 LYS A N 19
ATOM 31998 C CA . LYS A 1 92 ? 10.957 1.093 -7.801 1.00 0.00 92 LYS A CA 19
ATOM 31999 C C . LYS A 1 92 ? 11.576 0.474 -6.528 1.00 0.00 92 LYS A C 19
ATOM 32000 O O . LYS A 1 92 ? 12.287 1.180 -5.813 1.00 0.00 92 LYS A O 19
ATOM 32019 N N . ILE A 1 93 ? 11.392 -0.825 -6.232 1.00 0.00 93 ILE A N 19
ATOM 32020 C CA . ILE A 1 93 ? 12.018 -1.459 -5.033 1.00 0.00 93 ILE A CA 19
ATOM 32021 C C . ILE A 1 93 ? 13.535 -1.670 -5.192 1.00 0.00 93 ILE A C 19
ATOM 32022 O O . ILE A 1 93 ? 14.254 -1.741 -4.197 1.00 0.00 93 ILE A O 19
ATOM 32038 N N . GLU A 1 94 ? 14.028 -1.742 -6.430 1.00 0.00 94 GLU A N 19
ATOM 32039 C CA . GLU A 1 94 ? 15.453 -1.832 -6.762 1.00 0.00 94 GLU A CA 19
ATOM 32040 C C . GLU A 1 94 ? 16.151 -0.464 -6.613 1.00 0.00 94 GLU A C 19
ATOM 32041 O O . GLU A 1 94 ? 17.280 -0.387 -6.123 1.00 0.00 94 GLU A O 19
ATOM 32053 N N . LYS A 1 95 ? 15.473 0.626 -6.997 1.00 0.00 95 LYS A N 19
ATOM 32054 C CA . LYS A 1 95 ? 15.972 2.002 -6.882 1.00 0.00 95 LYS A CA 19
ATOM 32055 C C . LYS A 1 95 ? 15.944 2.532 -5.433 1.00 0.00 95 LYS A C 19
ATOM 32056 O O . LYS A 1 95 ? 16.914 3.138 -4.970 1.00 0.00 95 LYS A O 19
ATOM 32075 N N . ASN A 1 96 ? 14.834 2.316 -4.719 1.00 0.00 96 ASN A N 19
ATOM 32076 C CA . ASN A 1 96 ? 14.605 2.802 -3.351 1.00 0.00 96 ASN A CA 19
ATOM 32077 C C . ASN A 1 96 ? 15.244 1.877 -2.277 1.00 0.00 96 ASN A C 19
ATOM 32078 O O . ASN A 1 96 ? 15.514 0.707 -2.567 1.00 0.00 96 ASN A O 19
ATOM 32089 N N . PRO A 1 97 ? 15.442 2.354 -1.025 1.00 0.00 97 PRO A N 19
ATOM 32090 C CA . PRO A 1 97 ? 15.810 1.500 0.112 1.00 0.00 97 PRO A CA 19
ATOM 32091 C C . PRO A 1 97 ? 14.649 0.597 0.575 1.00 0.00 97 PRO A C 19
ATOM 32092 O O . PRO A 1 97 ? 14.888 -0.447 1.179 1.00 0.00 97 PRO A O 19
ATOM 32103 N N . LYS A 1 98 ? 13.398 0.969 0.264 1.00 0.00 98 LYS A N 19
ATOM 32104 C CA . LYS A 1 98 ? 12.186 0.156 0.459 1.00 0.00 98 LYS A CA 19
ATOM 32105 C C . LYS A 1 98 ? 12.303 -1.251 -0.180 1.00 0.00 98 LYS A C 19
ATOM 32106 O O . LYS A 1 98 ? 12.704 -1.382 -1.336 1.00 0.00 98 LYS A O 19
ATOM 32125 N N . GLN A 1 99 ? 11.883 -2.301 0.540 1.00 0.00 99 GLN A N 19
ATOM 32126 C CA . GLN A 1 99 ? 11.963 -3.715 0.123 1.00 0.00 99 GLN A CA 19
ATOM 32127 C C . GLN A 1 99 ? 10.561 -4.370 0.109 1.00 0.00 99 GLN A C 19
ATOM 32128 O O . GLN A 1 99 ? 9.641 -3.809 0.713 1.00 0.00 99 GLN A O 19
ATOM 32142 N N . PRO A 1 100 ? 10.351 -5.507 -0.587 1.00 0.00 100 PRO A N 19
ATOM 32143 C CA . PRO A 1 100 ? 9.095 -6.262 -0.544 1.00 0.00 100 PRO A CA 19
ATOM 32144 C C . PRO A 1 100 ? 9.062 -7.243 0.636 1.00 0.00 100 PRO A C 19
ATOM 32145 O O . PRO A 1 100 ? 10.098 -7.698 1.120 1.00 0.00 100 PRO A O 19
ATOM 32156 N N . GLN A 1 101 ? 7.838 -7.606 1.040 1.00 0.00 101 GLN A N 19
ATOM 32157 C CA . GLN A 1 101 ? 7.537 -8.691 1.985 1.00 0.00 101 GLN A CA 19
ATOM 32158 C C . GLN A 1 101 ? 6.042 -9.055 1.978 1.00 0.00 101 GLN A C 19
ATOM 32159 O O . GLN A 1 101 ? 5.719 -10.240 2.033 1.00 0.00 101 GLN A O 19
ATOM 32173 N N . TYR A 1 102 ? 5.124 -8.077 1.836 1.00 0.00 102 TYR A N 19
ATOM 32174 C CA . TYR A 1 102 ? 3.674 -8.362 1.740 1.00 0.00 102 TYR A CA 19
ATOM 32175 C C . TYR A 1 102 ? 3.137 -8.500 0.304 1.00 0.00 102 TYR A C 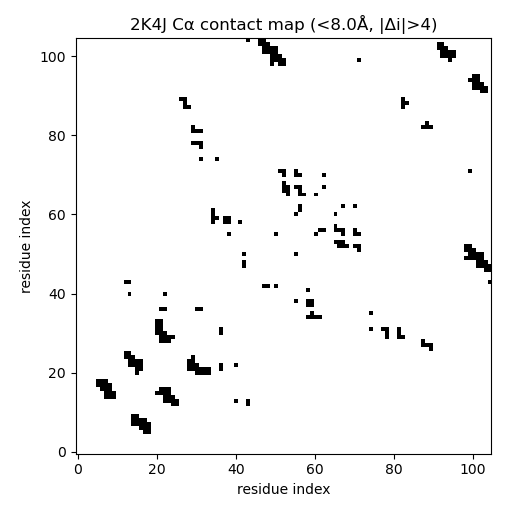19
ATOM 32176 O O . TYR A 1 102 ? 1.923 -8.571 0.106 1.00 0.00 102 TYR A O 19
ATOM 32194 N N . ILE A 1 103 ? 4.021 -8.564 -0.701 1.00 0.00 103 ILE A N 19
ATOM 32195 C CA . ILE A 1 103 ? 3.686 -8.934 -2.088 1.00 0.00 103 ILE A CA 19
ATOM 32196 C C . ILE A 1 103 ? 4.446 -10.206 -2.521 1.00 0.00 103 ILE A C 19
ATOM 32197 O O . ILE A 1 103 ? 5.653 -10.319 -2.311 1.00 0.00 103 ILE A O 19
ATOM 32213 N N . ILE A 1 104 ? 3.732 -11.155 -3.131 1.00 0.00 104 ILE A N 19
ATOM 32214 C CA . ILE A 1 104 ? 4.260 -12.404 -3.734 1.00 0.00 104 ILE A CA 19
ATOM 32215 C C . ILE A 1 104 ? 3.763 -12.552 -5.189 1.00 0.00 104 ILE A C 19
ATOM 32216 O O . ILE A 1 104 ? 2.639 -12.174 -5.506 1.00 0.00 104 ILE A O 19
ATOM 32232 N N . SER A 1 105 ? 4.560 -13.123 -6.091 1.00 0.00 105 SER A N 19
ATOM 32233 C CA . SER A 1 105 ? 4.191 -13.351 -7.497 1.00 0.00 105 SER A CA 19
ATOM 32234 C C . SER A 1 105 ? 3.562 -14.744 -7.693 1.00 0.00 105 SER A C 19
ATOM 32235 O O . SER A 1 105 ? 4.121 -15.748 -7.247 1.00 0.00 105 SER A O 19
ATOM 32243 N N . VAL A 1 106 ? 2.419 -14.816 -8.390 1.00 0.00 106 VAL A N 19
ATOM 32244 C CA . VAL A 1 106 ? 1.671 -16.061 -8.674 1.00 0.00 106 VAL A CA 19
ATOM 32245 C C . VAL A 1 106 ? 1.698 -16.347 -10.180 1.00 0.00 106 VAL A C 19
ATOM 32246 O O . VAL A 1 106 ? 0.978 -15.722 -10.964 1.00 0.00 106 VAL A O 19
ATOM 32259 N N . ARG A 1 107 ? 2.580 -17.278 -10.574 1.00 0.00 107 ARG A N 19
ATOM 32260 C CA . ARG A 1 107 ? 2.740 -17.854 -11.927 1.00 0.00 107 ARG A CA 19
ATOM 32261 C C . ARG A 1 107 ? 3.270 -16.864 -12.993 1.00 0.00 107 ARG A C 19
ATOM 32262 O O . ARG A 1 107 ? 3.462 -17.252 -14.147 1.00 0.00 107 ARG A O 19
ATOM 32283 N N . GLY A 1 108 ? 3.484 -15.590 -12.638 1.00 0.00 108 GLY A N 19
ATOM 32284 C CA . GLY A 1 108 ? 3.691 -14.483 -13.590 1.00 0.00 108 GLY A CA 19
ATOM 32285 C C . GLY A 1 108 ? 2.383 -13.991 -14.229 1.00 0.00 108 GLY A C 19
ATOM 32286 O O . GLY A 1 108 ? 2.414 -13.404 -15.310 1.00 0.00 108 GLY A O 19
ATOM 32290 N N . ILE A 1 109 ? 1.234 -14.270 -13.593 1.00 0.00 109 ILE A N 19
ATOM 32291 C CA . ILE A 1 109 ? -0.119 -13.967 -14.107 1.00 0.00 109 ILE A CA 19
ATOM 32292 C C . ILE A 1 109 ? -0.902 -13.109 -13.099 1.00 0.00 109 ILE A C 19
ATOM 32293 O O . ILE A 1 109 ? -1.450 -12.075 -13.487 1.00 0.00 109 ILE A O 19
ATOM 32309 N N . GLY A 1 110 ? -0.940 -13.514 -11.820 1.00 0.00 110 GLY A N 19
ATOM 32310 C CA . GLY A 1 110 ? -1.491 -12.725 -10.713 1.00 0.00 110 GLY A CA 19
ATOM 32311 C C . GLY A 1 110 ? -0.431 -12.420 -9.661 1.00 0.00 110 GLY A C 19
ATOM 32312 O O . GLY A 1 110 ? 0.620 -13.064 -9.618 1.00 0.00 110 GLY A O 19
ATOM 32316 N N . TYR A 1 111 ? -0.693 -11.449 -8.785 1.00 0.00 111 TYR A N 19
ATOM 32317 C CA . TYR A 1 111 ? 0.264 -11.074 -7.729 1.00 0.00 111 TYR A CA 19
ATOM 32318 C C . TYR A 1 111 ? -0.421 -10.915 -6.370 1.00 0.00 111 TYR A C 19
ATOM 32319 O O . TYR A 1 111 ? -1.248 -10.038 -6.149 1.00 0.00 111 TYR A O 19
ATOM 32337 N N . LYS A 1 112 ? -0.094 -11.803 -5.445 1.00 0.00 112 LYS A N 19
ATOM 32338 C CA . LYS A 1 112 ? -0.729 -11.900 -4.131 1.00 0.00 112 LYS A CA 19
ATOM 32339 C C . LYS A 1 112 ? -0.272 -10.750 -3.225 1.00 0.00 112 LYS A C 19
ATOM 32340 O O . LYS A 1 112 ? 0.924 -10.545 -3.020 1.00 0.00 112 LYS A O 19
ATOM 32359 N N . LEU A 1 113 ? -1.236 -10.035 -2.656 1.00 0.00 113 LEU A N 19
ATOM 32360 C CA . LEU A 1 113 ? -1.072 -8.951 -1.680 1.00 0.00 113 LEU A CA 19
ATOM 32361 C C . LEU A 1 113 ? -1.922 -9.314 -0.447 1.00 0.00 113 LEU A C 19
ATOM 32362 O O . LEU A 1 113 ? -2.831 -10.135 -0.549 1.00 0.00 113 LEU A O 19
ATOM 32378 N N . GLU A 1 114 ? -1.670 -8.718 0.718 1.00 0.00 114 GLU A N 19
ATOM 32379 C CA . GLU A 1 114 ? -2.472 -8.969 1.924 1.00 0.00 114 GLU A CA 19
ATOM 32380 C C . GLU A 1 114 ? -2.645 -7.745 2.840 1.00 0.00 114 GLU A C 19
ATOM 32381 O O . GLU A 1 114 ? -1.852 -6.798 2.811 1.00 0.00 114 GLU A O 19
ATOM 32393 N N . TYR A 1 115 ? -3.724 -7.787 3.635 1.00 0.00 115 TYR A N 19
ATOM 32394 C CA . TYR A 1 115 ? -4.155 -6.765 4.599 1.00 0.00 115 TYR A CA 19
ATOM 32395 C C . TYR A 1 115 ? -3.315 -6.794 5.895 1.00 0.00 115 TYR A C 19
ATOM 32396 O O . TYR A 1 115 ? -2.797 -5.729 6.303 1.00 0.00 115 TYR A O 19
ATOM 32415 N N . GLY A 1 11 ? 11.563 19.796 1.305 1.00 0.00 11 GLY A N 20
ATOM 32416 C CA . GLY A 1 11 ? 10.975 20.415 0.094 1.00 0.00 11 GLY A CA 20
ATOM 32417 C C . GLY A 1 11 ? 10.747 21.906 0.288 1.00 0.00 11 GLY A C 20
ATOM 32418 O O . GLY A 1 11 ? 10.044 22.315 1.212 1.00 0.00 11 GLY A O 20
ATOM 32422 N N . SER A 1 12 ? 11.331 22.742 -0.572 1.00 0.00 12 SER A N 20
ATOM 32423 C CA . SER A 1 12 ? 11.254 24.217 -0.493 1.00 0.00 12 SER A CA 20
ATOM 32424 C C . SER A 1 12 ? 9.987 24.822 -1.137 1.00 0.00 12 SER A C 20
ATOM 32425 O O . SER A 1 12 ? 9.664 25.989 -0.892 1.00 0.00 12 SER A O 20
ATOM 32433 N N . GLU A 1 13 ? 9.254 24.042 -1.941 1.00 0.00 13 GLU A N 20
ATOM 32434 C CA . GLU A 1 13 ? 8.059 24.452 -2.690 1.00 0.00 13 GLU A CA 20
ATOM 32435 C C . GLU A 1 13 ? 7.205 23.218 -3.039 1.00 0.00 13 GLU A C 20
ATOM 32436 O O . GLU A 1 13 ? 7.744 22.135 -3.286 1.00 0.00 13 GLU A O 20
ATOM 32448 N N . GLU A 1 14 ? 5.877 23.380 -3.064 1.00 0.00 14 GLU A N 20
ATOM 32449 C CA . GLU A 1 14 ? 4.907 22.334 -3.416 1.00 0.00 14 GLU A CA 20
ATOM 32450 C C . GLU A 1 14 ? 3.979 22.809 -4.547 1.00 0.00 14 GLU A C 20
ATOM 32451 O O . GLU A 1 14 ? 3.536 23.962 -4.563 1.00 0.00 14 GLU A O 20
ATOM 32463 N N . VAL A 1 15 ? 3.665 21.908 -5.480 1.00 0.00 15 VAL A N 20
ATOM 32464 C CA . VAL A 1 15 ? 2.740 22.125 -6.608 1.00 0.00 15 VAL A CA 20
ATOM 32465 C C . VAL A 1 15 ? 1.279 21.949 -6.158 1.00 0.00 15 VAL A C 20
ATOM 32466 O O . VAL A 1 15 ? 0.409 22.715 -6.570 1.00 0.00 15 VAL A O 20
ATOM 32479 N N . SER A 1 16 ? 1.016 20.971 -5.283 1.00 0.00 16 SER A N 20
ATOM 32480 C CA . SER A 1 16 ? -0.317 20.620 -4.764 1.00 0.00 16 SER A CA 20
ATOM 32481 C C . SER A 1 16 ? -0.213 20.037 -3.340 1.00 0.00 16 SER A C 20
ATOM 32482 O O . SER A 1 16 ? 0.800 19.430 -2.985 1.00 0.00 16 SER A O 20
ATOM 32490 N N . GLU A 1 17 ? -1.258 20.195 -2.518 1.00 0.00 17 GLU A N 20
ATOM 32491 C CA . GLU A 1 17 ? -1.273 19.712 -1.131 1.00 0.00 17 GLU A CA 20
ATOM 32492 C C . GLU A 1 17 ? -1.582 18.194 -1.069 1.00 0.00 17 GLU A C 20
ATOM 32493 O O . GLU A 1 17 ? -2.594 17.770 -1.643 1.00 0.00 17 GLU A O 20
ATOM 32505 N N . PRO A 1 18 ? -0.756 17.372 -0.382 1.00 0.00 18 PRO A N 20
ATOM 32506 C CA . PRO A 1 18 ? -0.982 15.935 -0.216 1.00 0.00 18 PRO A CA 20
ATOM 32507 C C . PRO A 1 18 ? -2.065 15.639 0.837 1.00 0.00 18 PRO A C 20
ATOM 32508 O O . PRO A 1 18 ? -2.478 16.525 1.589 1.00 0.00 18 PRO A O 20
ATOM 32519 N N . GLY A 1 19 ? -2.523 14.382 0.897 1.00 0.00 19 GLY A N 20
ATOM 32520 C CA . GLY A 1 19 ? -3.602 13.944 1.793 1.00 0.00 19 GLY A CA 20
ATOM 32521 C C . GLY A 1 19 ? -3.523 12.481 2.225 1.00 0.00 19 GLY A C 20
ATOM 32522 O O . GLY A 1 19 ? -2.666 11.717 1.777 1.00 0.00 19 GLY A O 20
ATOM 32526 N N . ASP A 1 20 ? -4.444 12.080 3.098 1.00 0.00 20 ASP A N 20
ATOM 32527 C CA . ASP A 1 20 ? -4.559 10.719 3.631 1.00 0.00 20 ASP A CA 20
ATOM 32528 C C . ASP A 1 20 ? -5.772 9.969 3.046 1.00 0.00 20 ASP A C 20
ATOM 32529 O O . ASP A 1 20 ? -6.732 10.582 2.567 1.00 0.00 20 ASP A O 20
ATOM 32538 N N . ALA A 1 21 ? -5.748 8.634 3.137 1.00 0.00 21 ALA A N 20
ATOM 32539 C CA . ALA A 1 21 ? -6.779 7.730 2.624 1.00 0.00 21 ALA A CA 20
ATOM 32540 C C . ALA A 1 21 ? -6.734 6.359 3.338 1.00 0.00 21 ALA A C 20
ATOM 32541 O O . ALA A 1 21 ? -6.343 5.336 2.772 1.00 0.00 21 ALA A O 20
ATOM 32548 N N . ASN A 1 22 ? -7.143 6.360 4.613 1.00 0.00 22 ASN A N 20
ATOM 32549 C CA . ASN A 1 22 ? -7.507 5.202 5.451 1.00 0.00 22 ASN A CA 20
ATOM 32550 C C . ASN A 1 22 ? -6.338 4.244 5.781 1.00 0.00 22 ASN A C 20
ATOM 32551 O O . ASN A 1 22 ? -5.929 4.140 6.938 1.00 0.00 22 ASN A O 20
ATOM 32562 N N . ILE A 1 23 ? -5.811 3.532 4.776 1.00 0.00 23 ILE A N 20
ATOM 32563 C CA . ILE A 1 23 ? -4.701 2.558 4.878 1.00 0.00 23 ILE A CA 20
ATOM 32564 C C . ILE A 1 23 ? -3.461 3.037 4.097 1.00 0.00 23 ILE A C 20
ATOM 32565 O O . ILE A 1 23 ? -2.378 2.471 4.247 1.00 0.00 23 ILE A O 20
ATOM 32581 N N . PHE A 1 24 ? -3.589 4.088 3.279 1.00 0.00 24 PHE A N 20
ATOM 32582 C CA . PHE A 1 24 ? -2.478 4.743 2.606 1.00 0.00 24 PHE A CA 20
ATOM 32583 C C . PHE A 1 24 ? -2.534 6.271 2.749 1.00 0.00 24 PHE A C 20
ATOM 32584 O O . PHE A 1 24 ? -3.535 6.843 3.181 1.00 0.00 24 PHE A O 20
ATOM 32601 N N . ARG A 1 25 ? -1.441 6.933 2.363 1.00 0.00 25 ARG A N 20
ATOM 32602 C CA . ARG A 1 25 ? -1.366 8.379 2.137 1.00 0.00 25 ARG A CA 20
ATOM 32603 C C . ARG A 1 25 ? -1.178 8.621 0.648 1.00 0.00 25 ARG A C 20
ATOM 32604 O O . ARG A 1 25 ? -0.424 7.886 0.017 1.00 0.00 25 ARG A O 20
ATOM 32625 N N . VAL A 1 26 ? -1.844 9.640 0.112 1.00 0.00 26 VAL A N 20
ATOM 32626 C CA . VAL A 1 26 ? -1.648 10.085 -1.278 1.00 0.00 26 VAL A CA 20
ATOM 32627 C C . VAL A 1 26 ? -0.722 11.302 -1.306 1.00 0.00 26 VAL A C 20
ATOM 32628 O O . VAL A 1 26 ? -1.076 12.375 -0.818 1.00 0.00 26 VAL A O 20
ATOM 32641 N N . ASP A 1 27 ? 0.469 11.135 -1.881 1.00 0.00 27 ASP A N 20
ATOM 32642 C CA . ASP A 1 27 ? 1.382 12.249 -2.135 1.00 0.00 27 ASP A CA 20
ATOM 32643 C C . ASP A 1 27 ? 1.040 12.895 -3.485 1.00 0.00 27 ASP A C 20
ATOM 32644 O O . ASP A 1 27 ? 1.483 12.458 -4.550 1.00 0.00 27 ASP A O 20
ATOM 32653 N N . LYS A 1 28 ? 0.199 13.932 -3.434 1.00 0.00 28 LYS A N 20
ATOM 32654 C CA . LYS A 1 28 ? -0.320 14.633 -4.616 1.00 0.00 28 LYS A CA 20
ATOM 32655 C C . LYS A 1 28 ? 0.753 15.479 -5.339 1.00 0.00 28 LYS A C 20
ATOM 32656 O O . LYS A 1 28 ? 0.628 15.743 -6.534 1.00 0.00 28 LYS A O 20
ATOM 32675 N N . ASP A 1 29 ? 1.808 15.889 -4.625 1.00 0.00 29 ASP A N 20
ATOM 32676 C CA . ASP A 1 29 ? 2.903 16.717 -5.143 1.00 0.00 29 ASP A CA 20
ATOM 32677 C C . ASP A 1 29 ? 3.862 15.920 -6.043 1.00 0.00 29 ASP A C 20
ATOM 32678 O O . ASP A 1 29 ? 4.109 16.299 -7.187 1.00 0.00 29 ASP A O 20
ATOM 32687 N N . SER A 1 30 ? 4.389 14.807 -5.531 1.00 0.00 30 SER A N 20
ATOM 32688 C CA . SER A 1 30 ? 5.353 13.944 -6.227 1.00 0.00 30 SER A CA 20
ATOM 32689 C C . SER A 1 30 ? 4.679 12.794 -7.014 1.00 0.00 30 SER A C 20
ATOM 32690 O O . SER A 1 30 ? 5.341 12.130 -7.817 1.00 0.00 30 SER A O 20
ATOM 32698 N N . ARG A 1 31 ? 3.364 12.576 -6.812 1.00 0.00 31 ARG A N 20
ATOM 32699 C CA . ARG A 1 31 ? 2.475 11.673 -7.574 1.00 0.00 31 ARG A CA 20
ATOM 32700 C C . ARG A 1 31 ? 2.649 10.203 -7.121 1.00 0.00 31 ARG A C 20
ATOM 32701 O O . ARG A 1 31 ? 3.013 9.335 -7.915 1.00 0.00 31 ARG A O 20
ATOM 32722 N N . GLU A 1 32 ? 2.453 9.930 -5.825 1.00 0.00 32 GLU A N 20
ATOM 32723 C CA . GLU A 1 32 ? 2.860 8.675 -5.156 1.00 0.00 32 GLU A CA 20
ATOM 32724 C C . GLU A 1 32 ? 1.780 8.178 -4.166 1.00 0.00 32 GLU A C 20
ATOM 32725 O O . GLU A 1 32 ? 0.914 8.962 -3.775 1.00 0.00 32 GLU A O 20
ATOM 32737 N N . VAL A 1 33 ? 1.829 6.906 -3.731 1.00 0.00 33 VAL A N 20
ATOM 32738 C CA . VAL A 1 33 ? 0.962 6.373 -2.651 1.00 0.00 33 VAL A CA 20
ATOM 32739 C C . VAL A 1 33 ? 1.756 5.520 -1.659 1.00 0.00 33 VAL A C 20
ATOM 32740 O O . VAL A 1 33 ? 2.498 4.611 -2.026 1.00 0.00 33 VAL A O 20
ATOM 32753 N N . TYR A 1 34 ? 1.607 5.833 -0.373 1.00 0.00 34 TYR A N 20
ATOM 32754 C CA . TYR A 1 34 ? 2.351 5.204 0.720 1.00 0.00 34 TYR A CA 20
ATOM 32755 C C . TYR A 1 34 ? 1.409 4.323 1.543 1.00 0.00 34 TYR A C 20
ATOM 32756 O O . TYR A 1 34 ? 0.577 4.842 2.283 1.00 0.00 34 TYR A O 20
ATOM 32774 N N . MET A 1 35 ? 1.513 2.999 1.410 1.00 0.00 35 MET A N 20
ATOM 32775 C CA . MET A 1 35 ? 0.732 2.036 2.190 1.00 0.00 35 MET A CA 20
ATOM 32776 C C . MET A 1 35 ? 1.276 1.983 3.619 1.00 0.00 35 MET A C 20
ATOM 32777 O O . MET A 1 35 ? 2.478 2.151 3.829 1.00 0.00 35 MET A O 20
ATOM 32791 N N . HIS A 1 36 ? 0.423 1.642 4.584 1.00 0.00 36 HIS A N 20
ATOM 32792 C CA . HIS A 1 36 ? 0.795 1.452 5.997 1.00 0.00 36 HIS A CA 20
ATOM 32793 C C . HIS A 1 36 ? 2.029 0.535 6.224 1.00 0.00 36 HIS A C 20
ATOM 32794 O O . HIS A 1 36 ? 2.728 0.674 7.231 1.00 0.00 36 HIS A O 20
ATOM 32808 N N . GLU A 1 37 ? 2.317 -0.368 5.274 1.00 0.00 37 GLU A N 20
ATOM 32809 C CA . GLU A 1 37 ? 3.472 -1.275 5.301 1.00 0.00 37 GLU A CA 20
ATOM 32810 C C . GLU A 1 37 ? 4.663 -0.791 4.448 1.00 0.00 37 GLU A C 20
ATOM 32811 O O . GLU A 1 37 ? 5.794 -1.152 4.774 1.00 0.00 37 GLU A O 20
ATOM 32823 N N . LYS A 1 38 ? 4.452 -0.014 3.363 1.00 0.00 38 LYS A N 20
ATOM 32824 C CA . LYS A 1 38 ? 5.487 0.244 2.334 1.00 0.00 38 LYS A CA 20
ATOM 32825 C C . LYS A 1 38 ? 5.155 1.364 1.314 1.00 0.00 38 LYS A C 20
ATOM 32826 O O . LYS A 1 38 ? 4.003 1.602 0.961 1.00 0.00 38 LYS A O 20
ATOM 32845 N N . LYS A 1 39 ? 6.193 2.031 0.797 1.00 0.00 39 LYS A N 20
ATOM 32846 C CA . LYS A 1 39 ? 6.134 3.159 -0.161 1.00 0.00 39 LYS A CA 20
ATOM 32847 C C . LYS A 1 39 ? 6.013 2.683 -1.627 1.00 0.00 39 LYS A C 20
ATOM 32848 O O . LYS A 1 39 ? 6.754 1.785 -2.015 1.00 0.00 39 LYS A O 20
ATOM 32867 N N . LEU A 1 40 ? 5.180 3.305 -2.478 1.00 0.00 40 LEU A N 20
ATOM 32868 C CA . LEU A 1 40 ? 5.287 3.166 -3.943 1.00 0.00 40 LEU A CA 20
ATOM 32869 C C . LEU A 1 40 ? 4.909 4.454 -4.696 1.00 0.00 40 LEU A C 20
ATOM 32870 O O . LEU A 1 40 ? 4.117 5.271 -4.232 1.00 0.00 40 LEU A O 20
ATOM 32886 N N . ASP A 1 41 ? 5.499 4.636 -5.874 1.00 0.00 41 ASP A N 20
ATOM 32887 C CA . ASP A 1 41 ? 5.516 5.908 -6.605 1.00 0.00 41 ASP A CA 20
ATOM 32888 C C . ASP A 1 41 ? 5.386 5.704 -8.127 1.00 0.00 41 ASP A C 20
ATOM 32889 O O . ASP A 1 41 ? 6.111 6.295 -8.929 1.00 0.00 41 ASP A O 20
ATOM 32898 N N . LEU A 1 42 ? 4.452 4.823 -8.517 1.00 0.00 42 LEU A N 20
ATOM 32899 C CA . LEU A 1 42 ? 4.060 4.589 -9.915 1.00 0.00 42 LEU A CA 20
ATOM 32900 C C . LEU A 1 42 ? 3.083 5.680 -10.414 1.00 0.00 42 LEU A C 20
ATOM 32901 O O . LEU A 1 42 ? 2.869 6.693 -9.743 1.00 0.00 42 LEU A O 20
ATOM 32917 N N . THR A 1 43 ? 2.526 5.507 -11.617 1.00 0.00 43 THR A N 20
ATOM 32918 C CA . THR A 1 43 ? 1.807 6.567 -12.365 1.00 0.00 43 THR A CA 20
ATOM 32919 C C . THR A 1 43 ? 0.324 6.539 -11.990 1.00 0.00 43 THR A C 20
ATOM 32920 O O . THR A 1 43 ? -0.123 5.572 -11.385 1.00 0.00 43 THR A O 20
ATOM 32931 N N . ARG A 1 44 ? -0.453 7.585 -12.302 1.00 0.00 44 ARG A N 20
ATOM 32932 C CA . ARG A 1 44 ? -1.822 7.788 -11.780 1.00 0.00 44 ARG A CA 20
ATOM 32933 C C . ARG A 1 44 ? -2.721 6.542 -11.854 1.00 0.00 44 ARG A C 20
ATOM 32934 O O . ARG A 1 44 ? -3.389 6.205 -10.878 1.00 0.00 44 ARG A O 20
ATOM 32955 N N . ALA A 1 45 ? -2.724 5.837 -12.987 1.00 0.00 45 ALA A N 20
ATOM 32956 C CA . ALA A 1 45 ? -3.529 4.629 -13.184 1.00 0.00 45 ALA A CA 20
ATOM 32957 C C . ALA A 1 45 ? -3.044 3.454 -12.306 1.00 0.00 45 ALA A C 20
ATOM 32958 O O . ALA A 1 45 ? -3.862 2.750 -11.712 1.00 0.00 45 ALA A O 20
ATOM 32965 N N . GLU A 1 46 ? -1.727 3.281 -12.165 1.00 0.00 46 GLU A N 20
ATOM 32966 C CA . GLU A 1 46 ? -1.085 2.301 -11.287 1.00 0.00 46 GLU A CA 20
ATOM 32967 C C . GLU A 1 46 ? -1.320 2.600 -9.794 1.00 0.00 46 GLU A C 20
ATOM 32968 O O . GLU A 1 46 ? -1.595 1.717 -8.981 1.00 0.00 46 GLU A O 20
ATOM 32980 N N . TYR A 1 47 ? -1.288 3.878 -9.440 1.00 0.00 47 TYR A N 20
ATOM 32981 C CA . TYR A 1 47 ? -1.801 4.360 -8.161 1.00 0.00 47 TYR A CA 20
ATOM 32982 C C . TYR A 1 47 ? -3.273 3.955 -7.975 1.00 0.00 47 TYR A C 20
ATOM 32983 O O . TYR A 1 47 ? -3.575 3.331 -6.960 1.00 0.00 47 TYR A O 20
ATOM 33001 N N . GLU A 1 48 ? -4.152 4.228 -8.946 1.00 0.00 48 GLU A N 20
ATOM 33002 C CA . GLU A 1 48 ? -5.582 3.902 -8.874 1.00 0.00 48 GLU A CA 20
ATOM 33003 C C . GLU A 1 48 ? -5.837 2.408 -8.592 1.00 0.00 48 GLU A C 20
ATOM 33004 O O . GLU A 1 48 ? -6.680 2.068 -7.754 1.00 0.00 48 GLU A O 20
ATOM 33016 N N . ILE A 1 49 ? -5.101 1.499 -9.254 1.00 0.00 49 ILE A N 20
ATOM 33017 C CA . ILE A 1 49 ? -5.228 0.069 -8.966 1.00 0.00 49 ILE A CA 20
ATOM 33018 C C . ILE A 1 49 ? -4.708 -0.277 -7.574 1.00 0.00 49 ILE A C 20
ATOM 33019 O O . ILE A 1 49 ? -5.426 -0.993 -6.883 1.00 0.00 49 ILE A O 20
ATOM 33035 N N . LEU A 1 50 ? -3.527 0.193 -7.127 1.00 0.00 50 LEU A N 20
ATOM 33036 C CA . LEU A 1 50 ? -3.075 -0.186 -5.779 1.00 0.00 50 LEU A CA 20
ATOM 33037 C C . LEU A 1 50 ? -3.940 0.443 -4.679 1.00 0.00 50 LEU A C 20
ATOM 33038 O O . LEU A 1 50 ? -4.283 -0.247 -3.726 1.00 0.00 50 LEU A O 20
ATOM 33054 N N . SER A 1 51 ? -4.298 1.723 -4.768 1.00 0.00 51 SER A N 20
ATOM 33055 C CA . SER A 1 51 ? -5.227 2.352 -3.823 1.00 0.00 51 SER A CA 20
ATOM 33056 C C . SER A 1 51 ? -6.556 1.587 -3.730 1.00 0.00 51 SER A C 20
ATOM 33057 O O . SER A 1 51 ? -6.988 1.276 -2.612 1.00 0.00 51 SER A O 20
ATOM 33065 N N . LEU A 1 52 ? -7.167 1.180 -4.857 1.00 0.00 52 LEU A N 20
ATOM 33066 C CA . LEU A 1 52 ? -8.369 0.350 -4.788 1.00 0.00 52 LEU A CA 20
ATOM 33067 C C . LEU A 1 52 ? -8.077 -1.054 -4.254 1.00 0.00 52 LEU A C 20
ATOM 33068 O O . LEU A 1 52 ? -8.914 -1.608 -3.551 1.00 0.00 52 LEU A O 20
ATOM 33084 N N . LEU A 1 53 ? -6.902 -1.624 -4.538 1.00 0.00 53 LEU A N 20
ATOM 33085 C CA . LEU A 1 53 ? -6.502 -2.938 -4.037 1.00 0.00 53 LEU A CA 20
ATOM 33086 C C . LEU A 1 53 ? -6.405 -2.940 -2.510 1.00 0.00 53 LEU A C 20
ATOM 33087 O O . LEU A 1 53 ? -7.013 -3.776 -1.845 1.00 0.00 53 LEU A O 20
ATOM 33103 N N . ILE A 1 54 ? -5.665 -1.985 -1.946 1.00 0.00 54 ILE A N 20
ATOM 33104 C CA . ILE A 1 54 ? -5.549 -1.830 -0.489 1.00 0.00 54 ILE A CA 20
ATOM 33105 C C . ILE A 1 54 ? -6.926 -1.530 0.139 1.00 0.00 54 ILE A C 20
ATOM 33106 O O . ILE A 1 54 ? -7.261 -2.103 1.175 1.00 0.00 54 ILE A O 20
ATOM 33122 N N . SER A 1 55 ? -7.746 -0.686 -0.494 1.00 0.00 55 SER A N 20
ATOM 33123 C CA . SER A 1 55 ? -9.097 -0.361 -0.008 1.00 0.00 55 SER A CA 20
ATOM 33124 C C . SER A 1 55 ? -10.063 -1.567 -0.015 1.00 0.00 55 SER A C 20
ATOM 33125 O O . SER A 1 55 ? -10.791 -1.787 0.959 1.00 0.00 55 SER A O 20
ATOM 33133 N N . LYS A 1 56 ? -10.062 -2.382 -1.082 1.00 0.00 56 LYS A N 20
ATOM 33134 C CA . LYS A 1 56 ? -10.933 -3.564 -1.226 1.00 0.00 56 LYS A CA 20
ATOM 33135 C C . LYS A 1 56 ? -10.370 -4.833 -0.545 1.00 0.00 56 LYS A C 20
ATOM 33136 O O . LYS A 1 56 ? -11.103 -5.813 -0.389 1.00 0.00 56 LYS A O 20
ATOM 33155 N N . LYS A 1 57 ? -9.087 -4.787 -0.157 1.00 0.00 57 LYS A N 20
ATOM 33156 C CA . LYS A 1 57 ? -8.250 -5.786 0.536 1.00 0.00 57 LYS A CA 20
ATOM 33157 C C . LYS A 1 57 ? -7.467 -6.670 -0.458 1.00 0.00 57 LYS A C 20
ATOM 33158 O O . LYS A 1 57 ? -7.838 -6.804 -1.626 1.00 0.00 57 LYS A O 20
ATOM 33177 N N . GLY A 1 58 ? -6.366 -7.255 0.039 1.00 0.00 58 GLY A N 20
ATOM 33178 C CA . GLY A 1 58 ? -5.210 -7.720 -0.739 1.00 0.00 58 GLY A CA 20
ATOM 33179 C C . GLY A 1 58 ? -5.521 -8.517 -2.007 1.00 0.00 58 GLY A C 20
ATOM 33180 O O . GLY A 1 58 ? -5.230 -8.025 -3.094 1.00 0.00 58 GLY A O 20
ATOM 33184 N N . TYR A 1 59 ? -6.097 -9.721 -1.876 1.00 0.00 59 TYR A N 20
ATOM 33185 C CA . TYR A 1 59 ? -6.620 -10.546 -2.974 1.00 0.00 59 TYR A CA 20
ATOM 33186 C C . TYR A 1 59 ? -5.498 -10.991 -3.946 1.00 0.00 59 TYR A C 20
ATOM 33187 O O . TYR A 1 59 ? -4.311 -10.799 -3.671 1.00 0.00 59 TYR A O 20
ATOM 33205 N N . VAL A 1 60 ? -5.845 -11.617 -5.073 1.00 0.00 60 VAL A N 20
ATOM 33206 C CA . VAL A 1 60 ? -4.909 -11.870 -6.180 1.00 0.00 60 VAL A CA 20
ATOM 33207 C C . VAL A 1 60 ? -5.135 -10.809 -7.263 1.00 0.00 60 VAL A C 20
ATOM 33208 O O . VAL A 1 60 ? -6.130 -10.822 -7.984 1.00 0.00 60 VAL A O 20
ATOM 33221 N N . PHE A 1 61 ? -4.197 -9.869 -7.332 1.00 0.00 61 PHE A N 20
ATOM 33222 C CA . PHE A 1 61 ? -4.170 -8.692 -8.197 1.00 0.00 61 PHE A CA 20
ATOM 33223 C C . PHE A 1 61 ? -3.832 -9.143 -9.632 1.00 0.00 61 PHE A C 20
ATOM 33224 O O . PHE A 1 61 ? -2.701 -9.533 -9.914 1.00 0.00 61 PHE A O 20
ATOM 33241 N N . SER A 1 62 ? -4.839 -9.201 -10.508 1.00 0.00 62 SER A N 20
ATOM 33242 C CA . SER A 1 62 ? -4.816 -9.990 -11.763 1.00 0.00 62 SER A CA 20
ATOM 33243 C C . SER A 1 62 ? -4.869 -9.133 -13.028 1.00 0.00 62 SER A C 20
ATOM 33244 O O . SER A 1 62 ? -5.578 -8.131 -13.042 1.00 0.00 62 SER A O 20
ATOM 33252 N N . ARG A 1 63 ? -4.233 -9.561 -14.129 1.00 0.00 63 ARG A N 20
ATOM 33253 C CA . ARG A 1 63 ? -4.138 -8.783 -15.383 1.00 0.00 63 ARG A CA 20
ATOM 33254 C C . ARG A 1 63 ? -5.464 -8.198 -15.919 1.00 0.00 63 ARG A C 20
ATOM 33255 O O . ARG A 1 63 ? -5.470 -7.045 -16.345 1.00 0.00 63 ARG A O 20
ATOM 33276 N N . GLU A 1 64 ? -6.579 -8.936 -15.837 1.00 0.00 64 GLU A N 20
ATOM 33277 C CA . GLU A 1 64 ? -7.904 -8.432 -16.237 1.00 0.00 64 GLU A CA 20
ATOM 33278 C C . GLU A 1 64 ? -8.420 -7.359 -15.269 1.00 0.00 64 GLU A C 20
ATOM 33279 O O . GLU A 1 64 ? -8.676 -6.230 -15.674 1.00 0.00 64 GLU A O 20
ATOM 33291 N N . SER A 1 65 ? -8.530 -7.685 -13.979 1.00 0.00 65 SER A N 20
ATOM 33292 C CA . SER A 1 65 ? -8.964 -6.735 -12.933 1.00 0.00 65 SER A CA 20
ATOM 33293 C C . SER A 1 65 ? -8.112 -5.449 -12.952 1.00 0.00 65 SER A C 20
ATOM 33294 O O . SER A 1 65 ? -8.636 -4.333 -12.932 1.00 0.00 65 SER A O 20
ATOM 33302 N N . ILE A 1 66 ? -6.792 -5.611 -13.105 1.00 0.00 66 ILE A N 20
ATOM 33303 C CA . ILE A 1 66 ? -5.819 -4.530 -13.353 1.00 0.00 66 ILE A CA 20
ATOM 33304 C C . ILE A 1 66 ? -6.229 -3.663 -14.538 1.00 0.00 66 ILE A C 20
ATOM 33305 O O . ILE A 1 66 ? -6.522 -2.490 -14.349 1.00 0.00 66 ILE A O 20
ATOM 33321 N N . ALA A 1 67 ? -6.274 -4.219 -15.747 1.00 0.00 67 ALA A N 20
ATOM 33322 C CA . ALA A 1 67 ? -6.555 -3.481 -16.973 1.00 0.00 67 ALA A CA 20
ATOM 33323 C C . ALA A 1 67 ? -7.998 -2.941 -17.029 1.00 0.00 67 ALA A C 20
ATOM 33324 O O . ALA A 1 67 ? -8.292 -2.075 -17.852 1.00 0.00 67 ALA A O 20
ATOM 33331 N N . ILE A 1 68 ? -8.888 -3.407 -16.148 1.00 0.00 68 ILE A N 20
ATOM 33332 C CA . ILE A 1 68 ? -10.202 -2.793 -15.912 1.00 0.00 68 ILE A CA 20
ATOM 33333 C C . ILE A 1 68 ? -10.114 -1.590 -14.947 1.00 0.00 68 ILE A C 20
ATOM 33334 O O . ILE A 1 68 ? -10.791 -0.591 -15.205 1.00 0.00 68 ILE A O 20
ATOM 33350 N N . GLU A 1 69 ? -9.281 -1.618 -13.892 1.00 0.00 69 GLU A N 20
ATOM 33351 C CA . GLU A 1 69 ? -9.176 -0.496 -12.942 1.00 0.00 69 GLU A CA 20
ATOM 33352 C C . GLU A 1 69 ? -8.106 0.565 -13.292 1.00 0.00 69 GLU A C 20
ATOM 33353 O O . GLU A 1 69 ? -8.332 1.743 -13.006 1.00 0.00 69 GLU A O 20
ATOM 33365 N N . SER A 1 70 ? -6.965 0.216 -13.901 1.00 0.00 70 SER A N 20
ATOM 33366 C CA . SER A 1 70 ? -5.959 1.204 -14.337 1.00 0.00 70 SER A CA 20
ATOM 33367 C C . SER A 1 70 ? -6.288 1.694 -15.756 1.00 0.00 70 SER A C 20
ATOM 33368 O O . SER A 1 70 ? -6.485 2.891 -15.974 1.00 0.00 70 SER A O 20
ATOM 33376 N N . GLU A 1 71 ? -6.389 0.757 -16.710 1.00 0.00 71 GLU A N 20
ATOM 33377 C CA . GLU A 1 71 ? -7.026 0.934 -18.024 1.00 0.00 71 GLU A CA 20
ATOM 33378 C C . GLU A 1 71 ? -6.231 1.872 -18.968 1.00 0.00 71 GLU A C 20
ATOM 33379 O O . GLU A 1 71 ? -6.755 2.409 -19.944 1.00 0.00 71 GLU A O 20
ATOM 33391 N N . SER A 1 72 ? -4.930 2.054 -18.709 1.00 0.00 72 SER A N 20
ATOM 33392 C CA . SER A 1 72 ? -4.013 2.766 -19.620 1.00 0.00 72 SER A CA 20
ATOM 33393 C C . SER A 1 72 ? -3.722 1.952 -20.904 1.00 0.00 72 SER A C 20
ATOM 33394 O O . SER A 1 72 ? -3.441 2.517 -21.966 1.00 0.00 72 SER A O 20
ATOM 33402 N N . ILE A 1 73 ? -3.843 0.617 -20.829 1.00 0.00 73 ILE A N 20
ATOM 33403 C CA . ILE A 1 73 ? -3.789 -0.315 -21.969 1.00 0.00 73 ILE A CA 20
ATOM 33404 C C . ILE A 1 73 ? -5.223 -0.691 -22.385 1.00 0.00 73 ILE A C 20
ATOM 33405 O O . ILE A 1 73 ? -6.037 -1.074 -21.542 1.00 0.00 73 ILE A O 20
ATOM 33421 N N . ASN A 1 74 ? -5.536 -0.588 -23.682 1.00 0.00 74 ASN A N 20
ATOM 33422 C CA . ASN A 1 74 ? -6.898 -0.775 -24.203 1.00 0.00 74 ASN A CA 20
ATOM 33423 C C . ASN A 1 74 ? -7.444 -2.222 -24.072 1.00 0.00 74 ASN A C 20
ATOM 33424 O O . ASN A 1 74 ? -8.539 -2.371 -23.514 1.00 0.00 74 ASN A O 20
ATOM 33435 N N . PRO A 1 75 ? -6.749 -3.286 -24.548 1.00 0.00 75 PRO A N 20
ATOM 33436 C CA . PRO A 1 75 ? -7.200 -4.666 -24.365 1.00 0.00 75 PRO A CA 20
ATOM 33437 C C . PRO A 1 75 ? -7.032 -5.108 -22.906 1.00 0.00 75 PRO A C 20
ATOM 33438 O O . PRO A 1 75 ? -5.942 -5.025 -22.338 1.00 0.00 75 PRO A O 20
ATOM 33449 N N . GLU A 1 76 ? -8.114 -5.610 -22.304 1.00 0.00 76 GLU A N 20
ATOM 33450 C CA . GLU A 1 76 ? -8.159 -6.030 -20.905 1.00 0.00 76 GLU A CA 20
ATOM 33451 C C . GLU A 1 76 ? -7.486 -7.393 -20.652 1.00 0.00 76 GLU A C 20
ATOM 33452 O O . GLU A 1 76 ? -7.126 -7.714 -19.523 1.00 0.00 76 GLU A O 20
ATOM 33464 N N . SER A 1 77 ? -7.263 -8.197 -21.693 1.00 0.00 77 SER A N 20
ATOM 33465 C CA . SER A 1 77 ? -6.552 -9.484 -21.614 1.00 0.00 77 SER A CA 20
ATOM 33466 C C . SER A 1 77 ? -5.014 -9.339 -21.624 1.00 0.00 77 SER A C 20
ATOM 33467 O O . SER A 1 77 ? -4.294 -10.337 -21.557 1.00 0.00 77 SER A O 20
ATOM 33475 N N . SER A 1 78 ? -4.486 -8.113 -21.718 1.00 0.00 78 SER A N 20
ATOM 33476 C CA . SER A 1 78 ? -3.046 -7.838 -21.820 1.00 0.00 78 SER A CA 20
ATOM 33477 C C . SER A 1 78 ? -2.261 -8.239 -20.560 1.00 0.00 78 SER A C 20
ATOM 33478 O O . SER A 1 78 ? -2.426 -7.650 -19.487 1.00 0.00 78 SER A O 20
ATOM 33486 N N . ASN A 1 79 ? -1.315 -9.178 -20.702 1.00 0.00 79 ASN A N 20
ATOM 33487 C CA . ASN A 1 79 ? -0.302 -9.417 -19.670 1.00 0.00 79 ASN A CA 20
ATOM 33488 C C . ASN A 1 79 ? 0.701 -8.254 -19.592 1.00 0.00 79 ASN A C 20
ATOM 33489 O O . ASN A 1 79 ? 1.191 -7.946 -18.511 1.00 0.00 79 ASN A O 20
ATOM 33500 N N . LYS A 1 80 ? 0.945 -7.542 -20.705 1.00 0.00 80 LYS A N 20
ATOM 33501 C CA . LYS A 1 80 ? 1.864 -6.393 -20.763 1.00 0.00 80 LYS A CA 20
ATOM 33502 C C . LYS A 1 80 ? 1.393 -5.226 -19.886 1.00 0.00 80 LYS A C 20
ATOM 33503 O O . LYS A 1 80 ? 2.224 -4.533 -19.303 1.00 0.00 80 LYS A O 20
ATOM 33522 N N . SER A 1 81 ? 0.083 -5.077 -19.685 1.00 0.00 81 SER A N 20
ATOM 33523 C CA . SER A 1 81 ? -0.460 -4.209 -18.625 1.00 0.00 81 SER A CA 20
ATOM 33524 C C . SER A 1 81 ? 0.113 -4.608 -17.250 1.00 0.00 81 SER A C 20
ATOM 33525 O O . SER A 1 81 ? 0.839 -3.829 -16.633 1.00 0.00 81 SER A O 20
ATOM 33533 N N . ILE A 1 82 ? -0.084 -5.856 -16.805 1.00 0.00 82 ILE A N 20
ATOM 33534 C CA . ILE A 1 82 ? 0.482 -6.346 -15.530 1.00 0.00 82 ILE A CA 20
ATOM 33535 C C . ILE A 1 82 ? 2.018 -6.266 -15.480 1.00 0.00 82 ILE A C 20
ATOM 33536 O O . ILE A 1 82 ? 2.569 -5.981 -14.419 1.00 0.00 82 ILE A O 20
ATOM 33552 N N . ASP A 1 83 ? 2.706 -6.449 -16.609 1.00 0.00 83 ASP A N 20
ATOM 33553 C CA . ASP A 1 83 ? 4.169 -6.372 -16.695 1.00 0.00 83 ASP A CA 20
ATOM 33554 C C . ASP A 1 83 ? 4.702 -4.929 -16.612 1.00 0.00 83 ASP A C 20
ATOM 33555 O O . ASP A 1 83 ? 5.730 -4.727 -15.967 1.00 0.00 83 ASP A O 20
ATOM 33564 N N . VAL A 1 84 ? 4.013 -3.919 -17.175 1.00 0.00 84 VAL A N 20
ATOM 33565 C CA . VAL A 1 84 ? 4.331 -2.499 -16.868 1.00 0.00 84 VAL A CA 20
ATOM 33566 C C . VAL A 1 84 ? 4.110 -2.259 -15.388 1.00 0.00 84 VAL A C 20
ATOM 33567 O O . VAL A 1 84 ? 4.950 -1.646 -14.745 1.00 0.00 84 VAL A O 20
ATOM 33580 N N . ILE A 1 85 ? 2.986 -2.732 -14.846 1.00 0.00 85 ILE A N 20
ATOM 33581 C CA . ILE A 1 85 ? 2.624 -2.445 -13.462 1.00 0.00 85 ILE A CA 20
ATOM 33582 C C . ILE A 1 85 ? 3.657 -3.063 -12.525 1.00 0.00 85 ILE A C 20
ATOM 33583 O O . ILE A 1 85 ? 4.387 -2.326 -11.875 1.00 0.00 85 ILE A O 20
ATOM 33599 N N . ILE A 1 86 ? 3.787 -4.385 -12.473 1.00 0.00 86 ILE A N 20
ATOM 33600 C CA . ILE A 1 86 ? 4.680 -5.034 -11.501 1.00 0.00 86 ILE A CA 20
ATOM 33601 C C . ILE A 1 86 ? 6.152 -4.876 -11.890 1.00 0.00 86 ILE A C 20
ATOM 33602 O O . ILE A 1 86 ? 6.981 -4.714 -11.000 1.00 0.00 86 ILE A O 20
ATOM 33618 N N . GLY A 1 87 ? 6.499 -4.817 -13.180 1.00 0.00 87 GLY A N 20
ATOM 33619 C CA . GLY A 1 87 ? 7.883 -4.587 -13.613 1.00 0.00 87 GLY A CA 20
ATOM 33620 C C . GLY A 1 87 ? 8.364 -3.173 -13.297 1.00 0.00 87 GLY A C 20
ATOM 33621 O O . GLY A 1 87 ? 9.497 -3.004 -12.839 1.00 0.00 87 GLY A O 20
ATOM 33625 N N . ARG A 1 88 ? 7.511 -2.149 -13.462 1.00 0.00 88 ARG A N 20
ATOM 33626 C CA . ARG A 1 88 ? 7.891 -0.764 -13.151 1.00 0.00 88 ARG A CA 20
ATOM 33627 C C . ARG A 1 88 ? 7.722 -0.451 -11.652 1.00 0.00 88 ARG A C 20
ATOM 33628 O O . ARG A 1 88 ? 8.538 0.293 -11.118 1.00 0.00 88 ARG A O 20
ATOM 33649 N N . LEU A 1 89 ? 6.800 -1.104 -10.923 1.00 0.00 89 LEU A N 20
ATOM 33650 C CA . LEU A 1 89 ? 6.800 -1.136 -9.446 1.00 0.00 89 LEU A CA 20
ATOM 33651 C C . LEU A 1 89 ? 8.114 -1.750 -8.940 1.00 0.00 89 LEU A C 20
ATOM 33652 O O . LEU A 1 89 ? 8.801 -1.116 -8.152 1.00 0.00 89 LEU A O 20
ATOM 33668 N N . ARG A 1 90 ? 8.536 -2.914 -9.450 1.00 0.00 90 ARG A N 20
ATOM 33669 C CA . ARG A 1 90 ? 9.835 -3.524 -9.107 1.00 0.00 90 ARG A CA 20
ATOM 33670 C C . ARG A 1 90 ? 11.025 -2.626 -9.458 1.00 0.00 90 ARG A C 20
ATOM 33671 O O . ARG A 1 90 ? 11.957 -2.542 -8.669 1.00 0.00 90 ARG A O 20
ATOM 33692 N N . SER A 1 91 ? 10.987 -1.882 -10.561 1.00 0.00 91 SER A N 20
ATOM 33693 C CA . SER A 1 91 ? 12.003 -0.844 -10.830 1.00 0.00 91 SER A CA 20
ATOM 33694 C C . SER A 1 91 ? 12.021 0.234 -9.734 1.00 0.00 91 SER A C 20
ATOM 33695 O O . SER A 1 91 ? 13.085 0.576 -9.218 1.00 0.00 91 SER A O 20
ATOM 33703 N N . LYS A 1 92 ? 10.848 0.697 -9.282 1.00 0.00 92 LYS A N 20
ATOM 33704 C CA . LYS A 1 92 ? 10.743 1.554 -8.090 1.00 0.00 92 LYS A CA 20
ATOM 33705 C C . LYS A 1 92 ? 11.304 0.886 -6.815 1.00 0.00 92 LYS A C 20
ATOM 33706 O O . LYS A 1 92 ? 12.091 1.526 -6.120 1.00 0.00 92 LYS A O 20
ATOM 33725 N N . ILE A 1 93 ? 10.977 -0.379 -6.496 1.00 0.00 93 ILE A N 20
ATOM 33726 C CA . ILE A 1 93 ? 11.508 -1.053 -5.275 1.00 0.00 93 ILE A CA 20
ATOM 33727 C C . ILE A 1 93 ? 13.026 -1.276 -5.359 1.00 0.00 93 ILE A C 20
ATOM 33728 O O . ILE A 1 93 ? 13.714 -1.165 -4.348 1.00 0.00 93 ILE A O 20
ATOM 33744 N N . GLU A 1 94 ? 13.555 -1.545 -6.555 1.00 0.00 94 GLU A N 20
ATOM 33745 C CA . GLU A 1 94 ? 14.985 -1.761 -6.799 1.00 0.00 94 GLU A CA 20
ATOM 33746 C C . GLU A 1 94 ? 15.783 -0.449 -6.650 1.00 0.00 94 GLU A C 20
ATOM 33747 O O . GLU A 1 94 ? 16.873 -0.456 -6.071 1.00 0.00 94 GLU A O 20
ATOM 33759 N N . LYS A 1 95 ? 15.231 0.691 -7.097 1.00 0.00 95 LYS A N 20
ATOM 33760 C CA . LYS A 1 95 ? 15.852 2.016 -6.917 1.00 0.00 95 LYS A CA 20
ATOM 33761 C C . LYS A 1 95 ? 15.717 2.582 -5.482 1.00 0.00 95 LYS A C 20
ATOM 33762 O O . LYS A 1 95 ? 16.633 3.252 -4.999 1.00 0.00 95 LYS A O 20
ATOM 33781 N N . ASN A 1 96 ? 14.600 2.322 -4.791 1.00 0.00 96 ASN A N 20
ATOM 33782 C CA . ASN A 1 96 ? 14.375 2.703 -3.382 1.00 0.00 96 ASN A CA 20
ATOM 33783 C C . ASN A 1 96 ? 15.091 1.742 -2.385 1.00 0.00 96 ASN A C 20
ATOM 33784 O O . ASN A 1 96 ? 15.536 0.662 -2.784 1.00 0.00 96 ASN A O 20
ATOM 33795 N N . PRO A 1 97 ? 15.171 2.088 -1.080 1.00 0.00 97 PRO A N 20
ATOM 33796 C CA . PRO A 1 97 ? 15.522 1.141 -0.013 1.00 0.00 97 PRO A CA 20
ATOM 33797 C C . PRO A 1 97 ? 14.370 0.173 0.337 1.00 0.00 97 PRO A C 20
ATOM 33798 O O . PRO A 1 97 ? 14.610 -0.874 0.936 1.00 0.00 97 PRO A O 20
ATOM 33809 N N . LYS A 1 98 ? 13.126 0.504 -0.042 1.00 0.00 98 LYS A N 20
ATOM 33810 C CA . LYS A 1 98 ? 11.906 -0.300 0.153 1.00 0.00 98 LYS A CA 20
ATOM 33811 C C . LYS A 1 98 ? 12.018 -1.726 -0.434 1.00 0.00 98 LYS A C 20
ATOM 33812 O O . LYS A 1 98 ? 12.311 -1.888 -1.617 1.00 0.00 98 LYS A O 20
ATOM 33831 N N . GLN A 1 99 ? 11.691 -2.762 0.350 1.00 0.00 99 GLN A N 20
ATOM 33832 C CA . GLN A 1 99 ? 11.628 -4.169 -0.092 1.00 0.00 99 GLN A CA 20
ATOM 33833 C C . GLN A 1 99 ? 10.214 -4.763 0.130 1.00 0.00 99 GLN A C 20
ATOM 33834 O O . GLN A 1 99 ? 9.517 -4.323 1.050 1.00 0.00 99 GLN A O 20
ATOM 33848 N N . PRO A 1 100 ? 9.777 -5.753 -0.683 1.00 0.00 100 PRO A N 20
ATOM 33849 C CA . PRO A 1 100 ? 8.518 -6.478 -0.489 1.00 0.00 100 PRO A CA 20
ATOM 33850 C C . PRO A 1 100 ? 8.604 -7.468 0.678 1.00 0.00 100 PRO A C 20
ATOM 33851 O O . PRO A 1 100 ? 9.683 -7.864 1.119 1.00 0.00 100 PRO A O 20
ATOM 33862 N N . GLN A 1 101 ? 7.424 -7.889 1.139 1.00 0.00 101 GLN A N 20
ATOM 33863 C CA . GLN A 1 101 ? 7.228 -8.903 2.180 1.00 0.00 101 GLN A CA 20
ATOM 33864 C C . GLN A 1 101 ? 5.784 -9.428 2.173 1.00 0.00 101 GLN A C 20
ATOM 33865 O O . GLN A 1 101 ? 5.588 -10.638 2.263 1.00 0.00 101 GLN A O 20
ATOM 33879 N N . TYR A 1 102 ? 4.775 -8.551 2.003 1.00 0.00 102 TYR A N 20
ATOM 33880 C CA . TYR A 1 102 ? 3.356 -8.974 1.963 1.00 0.00 102 TYR A CA 20
ATOM 33881 C C . TYR A 1 102 ? 2.742 -9.094 0.553 1.00 0.00 102 TYR A C 20
ATOM 33882 O O . TYR A 1 102 ? 1.534 -9.295 0.429 1.00 0.00 102 TYR A O 20
ATOM 33900 N N . ILE A 1 103 ? 3.547 -9.017 -0.516 1.00 0.00 103 ILE A N 20
ATOM 33901 C CA . ILE A 1 103 ? 3.123 -9.380 -1.885 1.00 0.00 103 ILE A CA 20
ATOM 33902 C C . ILE A 1 103 ? 3.936 -10.574 -2.431 1.00 0.00 103 ILE A C 20
ATOM 33903 O O . ILE A 1 103 ? 5.163 -10.606 -2.330 1.00 0.00 103 ILE A O 20
ATOM 33919 N N . ILE A 1 104 ? 3.237 -11.557 -3.005 1.00 0.00 104 ILE A N 20
ATOM 33920 C CA . ILE A 1 104 ? 3.769 -12.784 -3.642 1.00 0.00 104 ILE A CA 20
ATOM 33921 C C . ILE A 1 104 ? 3.291 -12.865 -5.110 1.00 0.00 104 ILE A C 20
ATOM 33922 O O . ILE A 1 104 ? 2.227 -12.353 -5.443 1.00 0.00 104 ILE A O 20
ATOM 33938 N N . SER A 1 105 ? 4.035 -13.506 -6.009 1.00 0.00 105 SER A N 20
ATOM 33939 C CA . SER A 1 105 ? 3.682 -13.676 -7.424 1.00 0.00 105 SER A CA 20
ATOM 33940 C C . SER A 1 105 ? 3.002 -15.035 -7.712 1.00 0.00 105 SER A C 20
ATOM 33941 O O . SER A 1 105 ? 3.350 -16.064 -7.126 1.00 0.00 105 SER A O 20
ATOM 33949 N N . VAL A 1 106 ? 2.032 -15.042 -8.638 1.00 0.00 106 VAL A N 20
ATOM 33950 C CA . VAL A 1 106 ? 1.278 -16.232 -9.092 1.00 0.00 106 VAL A CA 20
ATOM 33951 C C . VAL A 1 106 ? 1.326 -16.318 -10.626 1.00 0.00 106 VAL A C 20
ATOM 33952 O O . VAL A 1 106 ? 0.56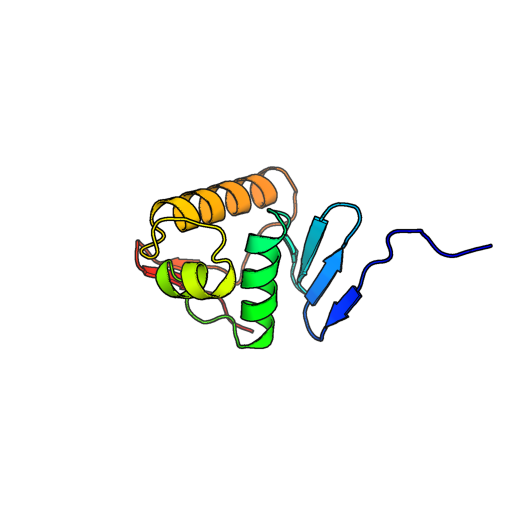4 -15.651 -11.331 1.00 0.00 106 VAL A O 20
ATOM 33965 N N . ARG A 1 107 ? 2.269 -17.127 -11.135 1.00 0.00 107 ARG A N 20
ATOM 33966 C CA . ARG A 1 107 ? 2.458 -17.502 -12.557 1.00 0.00 107 ARG A CA 20
ATOM 33967 C C . ARG A 1 107 ? 2.819 -16.332 -13.506 1.00 0.00 107 ARG A C 20
ATOM 33968 O O . ARG A 1 107 ? 2.877 -16.516 -14.722 1.00 0.00 107 ARG A O 20
ATOM 33989 N N . GLY A 1 108 ? 3.029 -15.118 -12.974 1.00 0.00 108 GLY A N 20
ATOM 33990 C CA . GLY A 1 108 ? 3.177 -13.873 -13.752 1.00 0.00 108 GLY A CA 20
ATOM 33991 C C . GLY A 1 108 ? 1.847 -13.291 -14.253 1.00 0.00 108 GLY A C 20
ATOM 33992 O O . GLY A 1 108 ? 1.853 -12.399 -15.101 1.00 0.00 108 GLY A O 20
ATOM 33996 N N . ILE A 1 109 ? 0.713 -13.806 -13.756 1.00 0.00 109 ILE A N 20
ATOM 33997 C CA . ILE A 1 109 ? -0.658 -13.460 -14.190 1.00 0.00 109 ILE A CA 20
ATOM 33998 C C . ILE A 1 109 ? -1.434 -12.780 -13.050 1.00 0.00 109 ILE A C 20
ATOM 33999 O O . ILE A 1 109 ? -2.084 -11.757 -13.281 1.00 0.00 109 ILE A O 20
ATOM 34015 N N . GLY A 1 110 ? -1.351 -13.331 -11.829 1.00 0.00 110 GLY A N 20
ATOM 34016 C CA . GLY A 1 110 ? -1.853 -12.725 -10.598 1.00 0.00 110 GLY A CA 20
ATOM 34017 C C . GLY A 1 110 ? -0.735 -12.470 -9.594 1.00 0.00 110 GLY A C 20
ATOM 34018 O O . GLY A 1 110 ? 0.309 -13.120 -9.630 1.00 0.00 110 GLY A O 20
ATOM 34022 N N . TYR A 1 111 ? -0.958 -11.547 -8.662 1.00 0.00 111 TYR A N 20
ATOM 34023 C CA . TYR A 1 111 ? -0.043 -11.293 -7.541 1.00 0.00 111 TYR A CA 20
ATOM 34024 C C . TYR A 1 111 ? -0.827 -11.188 -6.231 1.00 0.00 111 TYR A C 20
ATOM 34025 O O . TYR A 1 111 ? -1.695 -10.337 -6.057 1.00 0.00 111 TYR A O 20
ATOM 34043 N N . LYS A 1 112 ? -0.533 -12.101 -5.314 1.00 0.00 112 LYS A N 20
ATOM 34044 C CA . LYS A 1 112 ? -1.260 -12.287 -4.061 1.00 0.00 112 LYS A CA 20
ATOM 34045 C C . LYS A 1 112 ? -0.754 -11.309 -3.001 1.00 0.00 112 LYS A C 20
ATOM 34046 O O . LYS A 1 112 ? 0.424 -11.308 -2.646 1.00 0.00 112 LYS A O 20
ATOM 34065 N N . LEU A 1 113 ? -1.666 -10.498 -2.483 1.00 0.00 113 LEU A N 20
ATOM 34066 C CA . LEU A 1 113 ? -1.459 -9.550 -1.386 1.00 0.00 113 LEU A CA 20
ATOM 34067 C C . LEU A 1 113 ? -2.462 -9.893 -0.269 1.00 0.00 113 LEU A C 20
ATOM 34068 O O . LEU A 1 113 ? -3.433 -10.613 -0.499 1.00 0.00 113 LEU A O 20
ATOM 34084 N N . GLU A 1 114 ? -2.256 -9.372 0.936 1.00 0.00 114 GLU A N 20
ATOM 34085 C CA . GLU A 1 114 ? -3.141 -9.585 2.085 1.00 0.00 114 GLU A CA 20
ATOM 34086 C C . GLU A 1 114 ? -3.095 -8.412 3.081 1.00 0.00 114 GLU A C 20
ATOM 34087 O O . GLU A 1 114 ? -2.147 -7.621 3.084 1.00 0.00 114 GLU A O 20
ATOM 34099 N N . TYR A 1 115 ? -4.150 -8.291 3.898 1.00 0.00 115 TYR A N 20
ATOM 34100 C CA . TYR A 1 115 ? -4.376 -7.195 4.855 1.00 0.00 115 TYR A CA 20
ATOM 34101 C C . TYR A 1 115 ? -3.909 -7.519 6.292 1.00 0.00 115 TYR A C 20
ATOM 34102 O O . TYR A 1 115 ? -3.651 -6.561 7.058 1.00 0.00 115 TYR A O 20
#

InterPro domains:
  IPR001789 Signal transduction response regulator, receiver domain [PF00072] (4-113)
  IPR001789 Signal transduction response regulator, receiver domain [PS50110] (3-116)
  IPR001789 Signal transduction response regulator, receiver domain [SM00448] (2-112)
  IPR001867 OmpR/PhoB-type DNA-binding domain [PF00486] (148-223)
  IPR001867 OmpR/PhoB-type DNA-binding domain [PS51755] (123-225)
  IPR001867 OmpR/PhoB-type DNA-binding domain [SM00862] (147-223)
  IPR001867 OmpR/PhoB-type DNA-binding domain [cd00383] (134-223)
  IPR011006 CheY-like superfamily [SSF52172] (2-125)
  IPR016032 Signal transduction response regulator, C-terminal effector [SSF46894] (134-224)
  IPR036388 Winged helix-like DNA-binding domain superfamily [G3DSA:1.10.10.10] (116-225)
  IPR039420 Transcriptional regulatory protein WalR-like [PTHR48111] (1-223)

Nearest PDB structures (foldseek):
  2k4j-assembly1_A  TM=9.591E-01  e=9.965E-18  Helicobacter pylori J99
  3zq7-assembly1_A  TM=5.834E-01  e=2.535E-06  Escherichia coli K-12
  4kfc-assembly1_B  TM=5.582E-01  e=5.852E-06  Escherichia coli K-12
  4nhj-assembly1_B  TM=5.739E-01  e=9.794E-06  Klebsiella pneumoniae
  4kny-assembly1_B  TM=5.803E-01  e=1.864E-05  Escherichia coli K-12

Radius of gyration: 14.0 Å; Cα contacts (8 Å, |Δi|>4): 152; chains: 1; bounding box: 28×48×32 Å

CATH classification: 1.10.10.10

Solvent-accessible surface area: 7550 Å² total; per-residue (Å²): 136,108,136,121,161,40,87,67,21,98,43,156,85,20,109,29,24,111,110,67,124,33,5,71,18,163,64,9,100,4,19,34,80,148,22,20,43,78,4,8,14,74,4,25,75,98,111,2,136,38,7,16,82,90,33,1,11,114,48,17,121,86,62,151,64,156,60,0,86,135,3,27,101,76,6,54,29,134,12,141,51,70,29,141,183,65,128,81,118,44,138,118,27,106,82,50,231,55,119,6,4,110,10,105,201

Secondary structure (DSSP, 8-state):
----TT--EEETTEEEETTTTEEEETTEEE-S-HHHHHHHHHHHHH---EE-HHHHHHHT--SS-TT-HHHHHHHHHHHHHHHHHSS---SS-EEETTTEEE---

Foldseek 3Di:
DPDFPDDWADDDQWTAPPGQGWIAGVQGTFHDHNLLVQLVSVCVVVWFAWAFQQSSCVRSVPDPDSPDLVSLCCNVVVRVVRCVPDVIDDDQWADDPSGTITGGD

Organism: Helicobacter pylori (strain J99 / ATCC 700824) (NCBI:txid85963)

Sequence (105 aa):
GSEEVSEPGDANIFRVDKDSREVYMHEKKLDLTRAEYEILSLLISKKGYVFSRESIAIESESINPESSNKSIDVIIGRLRSKIEKNPKQPQYIISVRGIGYKLEYGSEEVSEPGDANIFRVDKDSREVYMHEKKLDLTRAEYEILSLLISKKGYVFSRESIAIESESINPESSNKSIDVIIGRLRSKIEKNPKQPQYIISVRGIGYKLEYGSEEVSEPGDANIFRVDKDSREVYMHEKKLDLTRAEYEILSLLISKKGYVFSRESIAIESESINPESSNKSIDVIIGRLRSKIEKNPKQPQYIISVRGIGYKLEYGSEEVSEPGDANIFRVDKDSREVYMHEKKLDLTRAEYEILSLLISKKGYVFSRESIAIESESINPESSNKSIDVIIGRLRSKIEKNPKQPQYIISVRGIGYKLEYGSEEVSEPGDANIFRVDKDSREVYMHEKKLDLTRAEYEILSLLISKKGYVFSRESIAIESESINPESSNKSIDVIIGRLRSKIEKNPKQPQYIISVRGIGYKLEYGSEEVSEPGDANIFRVDKDSREVYMHEKKLDLTRAEYEILSLLISKKGYVFSRESIAIESESINPESSNKSIDVIIGRLRSKIEKNPKQPQYIISVRGIGYKLEYGSEEVSEPGDANIFRVDKDSREVYMHEKKLDLTRAEYEILSLLISKKGYVFSRESIAIESESINPESSNKSIDVIIGRLRSKIEKNPKQPQYIISVRGIGYKLEYGSEEVSEPGDANIFRVDKDSREVYMHEKKLDLTRAEYEILSLLISKKGYVFSRESIAIESESINPESSNKSIDVIIGRLRSKIEKNPKQPQYIISVRGIGYKLEYGSEEVSEPGDANIFRVDKDSREVYMHEKKLDLTRAEYEILSLLISKKGYVFSRESIAIESESINPESSNKSIDVIIGRLRSKIEKNPKQPQYIISVRGIGYKLEYGSEEVSEPGDANIFRVDKDSREVYMHEKKLDLTRAEYEILSLLISKKGYVFSRESIAIESESINPESSNKSIDVIIGRLRSKIEKNPKQPQYIISVRGIGYKLEYGSEEVSEPGDANIFRVDKDSREVYMHEKKLDLTRAEYEILSLLISKKGYVFSRESIAIESESINPESSNKSIDVIIGRLRSKIEKNPKQPQYIISVRGIGYKLEYGSEEVSEPGDANIFRVDKDSREVYMHEKKLDLTRAEYEILSLLISKKGYVFSRESIAIESESINPESSNKSIDVIIGRLRSKIEKNPKQPQYIISVRGIGYKLEYGSEEVSEPGDANIFRVDKDSREVYMHEKKLDLTRAEYEILSLLISKKGYVFSRESIAIESESINPESSNKSIDVIIGRLRSKIEKNPKQPQYIISVRGIGYKLEYGSEEVSEPGDANIFRVDKDSREVYMHEKKLDLTRAEYEILSLLISKKGYVFSRESIAIESESINPESSNKSIDVIIGRLRSKIEKNPKQPQYIISVRGIGYKLEYGSEEVSEPGDANIFRVDKDSREVYMHEKKLDLTRAEYEILSLLISKKGYVFSRESIAIESESINPESSNKSIDVIIGRLRSKIEKNPKQPQYIISVRGIGYKLEYGSEEVSEPGDANIFRVDKDSREVYMHEKKLDLTRAEYEILSLLISKKGYVFSRESIAIESESINPESSNKSIDVIIGRLRSKIEKNPKQPQYIISVRGIGYKLEYGSEEVSEPGDANIFRVDKDSREVYMHEKKLDLTRAEYEILSLLISKKGYVFSRESIAIESESINPESSNKSIDVIIGRLRSKIEKNPKQPQYIISVRGIGYKLEYGSEEVSEPGDANIFRVDKDSREVYMHEKKLDLTRAEYEILSLLISKKGYVFSRESIAIESESINPESSNKSIDVIIGRLRSKIEKNPKQPQYIISVRGIGYKLEYGSEEVSEPGDANIFRVDKDSREVYMHEKKLDLTRAEYEILSLLISKKGYVFSRESIAIESESINPESSNKSIDVIIGRLRSKIEKNPKQPQYIISVRGIGYKLEYGSEEVSEPGDANIFRVDKDSREVYMHEKKLDLTRAEYEILSLLISKKGYVFSRESIAIESESINPESSNKSIDVIIGRLRSKIEKNPKQPQYIISVRGIGYKLEY